Protein AF-0000000080549118 (afdb_homodimer)

Secondary structure (DSSP, 8-state):
------------PPPS----GGGT--GGGSHHHHHHHHHHHHHHHHHHHHHHHGGGT--HHHHHHHHHHHHTTTTGGGSHHHHHHHS-GGGHHHHHHHHHHHHHHHHHHHHHH--HHHHHHHHHHHHHHHHHHHHHHHHHHHHHHHHHHHHT-TTS-HHHHHHHHHHHHH---HHHHHHHHHHTT-TTSHHHHHHHHHHHHHHHHHHHHHHHHHHHT-TT--HHHHHHHHHHHHHHHHHIIIIIHHHHHHHHHT--TTSPPPHHHHHHHHHHHHHHHHHHHHHTS-HHHHHHHHHHHS--SSHHHHHHHHHHHHHIIIIIHHHHHHHHHHT--GGG--HHHHHHHHHHHHHHHHHHHHHHHHHHHHHTT--HHHHHHHHHHHT---HHHHHHHHHHHHTTSS-HHHHHHHHHHHHHHHHHHHHHHHHH----EEE------SS--S-TTSPEEEEEEESSGGGHHHHHHHHHHTSTT--TTSEEEEEEEEEEPPSSHHHHHHHHHHEETTEEPP---S----HHHHHHHHHHTTSS-EEEEEEEEE-TTTHHHHHHHHHHHHT-SEEEEE-SEEE-TTS-EEES-HHHHHHHHHHHHH-SSEEEEEE-S-TT-SS---GGG--EEEEEEE--SHHHHHHHHHHHHHHTSTTEEEEEEEEEE-TTTS-----STHHHHHHHHHHHHHHHHHHHHT-STTTTTEEEEEEEE-SHHHHHHHHHHT-SSSEEEEETT-SS----S--S-GGGHHHHHHHHSTTS----EEEEEE---TTT--S-SEEE-TTHHHHHHHHHHH--/------------PPPS----GGGT--GGGSHHHHHHHHHHHHHHHHHHHHHHHGGGT--HHHHHHHHHHHHTTTTGGGSHHHHHHHS-GGGHHHHHHHHHHHHHHHHHHHHHH--HHHHHHHHHHHHHHHHHHHHHHHHHHHHHHHHHHHHT-TTS-HHHHHHHHHHHHH---HHHHHHHHHHTT-TTSHHHHHHHHHHHHHHHHHHHHHHHHHHH--TT--HHHHHHHHHHHHHHHHHIIIIIHHHHHHHHHT--TTSPPPHHHHHHHHHHHHHHHHHHHHHTS-HHHHHHHHHHHS--SSHHHHHHHHHHHHHIIIIIHHHHHHHHHHT--GGG--HHHHHHHHHHHHHHHHHHHHHHHHHHHHHTT--HHHHHHHHHHHT---HHHHHHHHHHHHTTSS-HHHHHHHHHHHHHHHHHHHHHHHHH----EEE------SS--S-TTSPEEEEEEESSGGGHHHHHHHHHHTSTT--TTSEEEEEEEEEEPPSSHHHHHHHHHHEETTEEPP---S----HHHHHHHHHHTTSS-EEEEEEEEE-TTTHHHHHHHHHHHHT-SEEEEE-SEEE-TTS-EEES-HHHHHHHHHHHHH-SSEEEEEE-S-TT-SS---GGG--EEEEEEE--SHHHHHHHHHHHHHHTSTTEEEEEEEEEE-TTT------STHHHHHHHHHHHHHHHHHHHHT-STTTTTEEEEEEEE-SHHHHHHHHHHT-SSSEEEEETT-SS----S--S-GGGHHHHHHHHSTTS----EEEEEE---TTT--S-SEEE-TTHHHHHHHHHHH--

Organism: Arabidopsis lyrata subsp. lyrata (NCBI:txid81972)

InterPro domains:
  IPR006153 Cation/H+ exchanger, transmembrane domain [PF00999] (46-424)
  IPR038770 Sodium/solute symporter superfamily [G3DSA:1.20.1530.20] (34-436)
  IPR050794 Monovalent cation:proton antiporter 2 [PTHR32468] (10-773)
  IPR057290 Cation/H(+) antiporter, C-terminal domain [PF23259] (624-770)
  IPR057291 Cation/H(+) antiporter, central domain [PF23256] (485-610)

Sequence (1600 aa):
MASTNVTGQCPGPMKATSNGAFQNESPLDFALPLIILQIVLVVVFTRLLAYFLKPLKQPRVIAEIIGGILLGPSALGRSKAYLDTIFPKKSLTVLDTLANIGLLFFLFLVGLELDFTAIRKTGKKSLLIALAGISLPFVVGVGTSFVLSATISKGVNQLPFIVFMGVALSITAFPVLARILAELKLLTTDIGRIAMSAAGVNDVAAWILLALAIALSGDGTSPLVSVWVLLCGSGFVIFAVVAIKPLLAYMARRCPEGEPVKELYVCVTLTVVLAASFVTDTIGIHALFGAFVVGIVAPKEGPFCRILTEKIEDLVSGLLLPLYFAASGLKTDVTTIRGAQSWGLLVLVILTTCFGKIVGTVGASMLCKVPFREAMALGFLMNTKGLVELIVLNIGKDRKVLNDQAFAILVLMALFTTFITTPIVMLIYKPARKGAPYKHRTIQRKDHDSELRILACFHSTRNIPTLINLIESSRGTGKKGRLCVYAMHLMELSERSSAIAMVHKARNNGLPIWNKIERSTDQMVIAFEAYQHLRAVAVRPMTAISGLSSIHEDICTSAHQKRVAMILLPFHKHQRVDGAMESIGHGFHEVNQRVLQRAPCSVGILVDRGLGGTSQVVASEVAYKVVVPFFGGLDDREALAYGMKMVEHPGITLTVHKFVAARGTLKRFEKSEHDEKEKTEKETDEEFVRELMNDPRGNESLAYEERVVESKEDIIATLKSMSKCNLFVVGRNAAVASLVNSTDCPELGPVGRLLSSSEFSTTASVLVVQGYDPAADTRPLVEEDESYEQASRDISDSTVMASTNVTGQCPGPMKATSNGAFQNESPLDFALPLIILQIVLVVVFTRLLAYFLKPLKQPRVIAEIIGGILLGPSALGRSKAYLDTIFPKKSLTVLDTLANIGLLFFLFLVGLELDFTAIRKTGKKSLLIALAGISLPFVVGVGTSFVLSATISKGVNQLPFIVFMGVALSITAFPVLARILAELKLLTTDIGRIAMSAAGVNDVAAWILLALAIALSGDGTSPLVSVWVLLCGSGFVIFAVVAIKPLLAYMARRCPEGEPVKELYVCVTLTVVLAASFVTDTIGIHALFGAFVVGIVAPKEGPFCRILTEKIEDLVSGLLLPLYFAASGLKTDVTTIRGAQSWGLLVLVILTTCFGKIVGTVGASMLCKVPFREAMALGFLMNTKGLVELIVLNIGKDRKVLNDQAFAILVLMALFTTFITTPIVMLIYKPARKGAPYKHRTIQRKDHDSELRILACFHSTRNIPTLINLIESSRGTGKKGRLCVYAMHLMELSERSSAIAMVHKARNNGLPIWNKIERSTDQMVIAFEAYQHLRAVAVRPMTAISGLSSIHEDICTSAHQKRVAMILLPFHKHQRVDGAMESIGHGFHEVNQRVLQRAPCSVGILVDRGLGGTSQVVASEVAYKVVVPFFGGLDDREALAYGMKMVEHPGITLTVHKFVAARGTLKRFEKSEHDEKEKTEKETDEEFVRELMNDPRGNESLAYEERVVESKEDIIATLKSMSKCNLFVVGRNAAVASLVNSTDCPELGPVGRLLSSSEFSTTASVLVVQGYDPAADTRPLVEEDESYEQASRDISDSTV

Nearest PDB structures (foldseek):
  5bz2-assembly1_A-2  TM=8.690E-01  e=3.426E-16  Thermus thermophilus
  4bwz-assembly1_A  TM=7.437E-01  e=1.143E-16  Thermus thermophilus
  8bxg-assembly1_A  TM=6.676E-01  e=2.230E-12  Escherichia coli
  8by2-assembly1_A  TM=5.785E-01  e=2.435E-12  Escherichia coli
  3hgm-assembly2_C  TM=5.978E-01  e=1.679E-02  Halomonas elongata

Solvent-accessible surface area (backbone atoms only — not comparable to full-atom values): 81468 Å² total; per-residue (Å²): 130,82,75,73,77,73,75,80,70,60,79,71,81,54,48,37,74,56,71,4,44,76,70,78,32,63,34,61,69,14,48,35,45,28,51,40,49,46,48,42,50,51,45,52,50,18,51,54,44,28,60,70,39,41,89,70,65,52,62,60,65,58,25,27,42,51,38,8,28,41,63,8,48,48,49,57,25,62,39,60,66,51,30,56,58,67,60,28,76,84,51,44,40,50,51,48,32,50,11,48,53,18,44,29,55,47,35,20,51,54,18,50,67,53,53,63,69,60,38,60,64,62,39,68,60,24,49,49,25,24,48,29,24,33,49,42,4,22,54,48,19,37,58,51,33,57,57,41,38,71,64,80,45,68,87,46,65,59,67,34,35,31,46,46,33,12,50,60,39,26,46,26,21,47,72,57,41,52,48,52,26,50,74,68,44,30,46,47,22,71,68,29,46,39,50,52,33,15,25,50,52,32,42,54,50,45,53,54,51,46,38,50,29,50,36,59,51,53,79,90,54,57,74,61,48,30,51,49,35,51,50,50,51,50,51,47,53,50,44,40,57,69,50,50,23,53,52,45,40,56,54,40,72,54,37,57,57,94,50,84,70,56,67,65,60,55,42,50,51,56,39,48,32,40,51,35,13,39,51,28,22,37,50,28,63,33,37,52,53,23,12,24,51,51,16,48,48,41,54,72,70,66,51,49,47,57,52,53,45,59,38,44,45,59,57,28,63,51,57,25,33,49,41,38,30,31,54,53,11,51,66,26,34,55,73,60,58,53,62,69,64,41,51,47,49,39,52,48,52,40,50,46,35,50,46,18,19,26,50,23,21,25,53,38,27,45,75,68,69,38,55,66,64,59,16,50,40,47,7,40,54,55,40,20,35,46,66,64,46,50,50,55,51,49,51,33,36,75,68,58,54,36,53,59,46,61,46,25,38,52,53,51,35,38,51,50,43,32,61,50,28,55,63,50,35,58,70,65,55,67,85,77,46,71,31,46,72,70,84,52,27,45,72,70,55,91,59,80,81,52,62,46,30,34,35,40,40,36,75,46,65,80,50,46,52,39,49,49,45,50,51,60,42,52,40,24,78,51,54,70,68,36,29,39,37,38,36,34,39,54,38,70,57,59,94,48,74,67,41,55,58,48,42,59,70,29,29,50,63,49,33,64,41,74,63,72,71,65,81,60,84,45,57,65,50,46,56,49,48,36,47,34,73,64,58,56,43,54,64,47,56,30,46,41,70,30,45,55,89,52,37,40,57,55,52,37,50,50,36,51,71,65,47,24,16,33,38,34,36,61,47,41,48,42,64,43,97,86,55,49,72,41,70,65,41,70,54,52,46,51,28,54,53,49,34,71,67,54,42,80,23,14,38,29,40,37,41,69,52,53,38,66,48,99,50,83,64,55,80,90,65,43,72,44,40,34,38,32,62,33,60,39,51,66,17,20,51,40,22,45,39,50,49,57,42,21,31,42,15,89,41,29,34,33,37,39,37,38,54,40,78,47,94,82,69,70,74,70,75,84,81,55,87,65,45,60,57,47,51,53,48,52,52,50,46,52,49,51,53,51,52,57,72,66,46,73,87,37,57,90,41,49,44,81,45,80,45,77,34,86,45,73,66,46,50,53,52,54,53,58,73,56,42,90,36,40,32,36,35,31,18,22,73,39,81,57,74,76,74,52,88,70,80,70,61,72,86,31,24,35,63,38,37,39,64,69,29,75,85,39,82,55,64,35,16,39,34,26,20,39,46,56,51,81,86,69,60,82,70,68,79,53,45,66,33,78,69,45,48,65,51,54,54,50,51,54,55,64,75,97,130,79,72,72,77,72,74,79,70,60,79,68,79,55,47,37,72,56,72,4,44,76,71,79,32,63,37,63,71,13,47,37,44,29,52,39,49,46,49,42,50,51,44,54,50,19,51,53,44,29,61,71,40,41,89,71,66,51,64,58,66,57,24,28,44,51,37,8,27,42,63,7,48,48,49,56,25,62,37,62,68,51,30,55,58,69,61,28,77,85,51,44,39,50,50,48,32,51,11,48,54,18,44,28,54,48,35,20,51,53,18,50,67,52,52,65,70,61,37,60,65,62,38,69,60,24,50,46,25,23,49,29,24,32,48,41,5,22,54,47,17,38,57,50,33,55,55,42,38,73,64,80,44,68,87,46,65,59,68,34,36,29,46,46,34,12,49,61,36,27,45,26,22,46,72,56,41,52,49,52,28,50,75,66,45,30,46,47,22,72,67,29,45,38,49,51,35,14,24,50,53,33,42,55,50,44,53,54,52,47,39,50,29,50,36,58,50,52,78,90,53,56,74,62,48,30,53,49,35,52,51,50,50,50,50,47,54,51,44,39,58,68,50,50,22,53,52,46,40,56,55,40,70,55,36,58,57,93,50,83,70,57,67,65,59,56,43,49,50,57,40,48,31,40,50,35,12,40,51,28,23,36,50,28,63,33,38,52,54,22,11,25,51,51,15,47,48,41,56,73,70,66,49,49,47,56,54,54,45,58,38,44,44,59,56,27,62,52,57,25,34,49,40,36,32,32,55,53,10,52,65,27,35,56,72,59,57,54,63,69,65,42,52,48,49,39,52,48,52,40,48,46,34,49,46,18,20,28,51,24,22,26,52,37,26,46,75,67,69,40,57,66,63,59,16,51,40,47,7,42,54,54,40,21,36,45,67,62,47,49,51,54,51,50,51,33,37,75,66,58,52,34,54,59,47,61,47,27,40,52,53,50,35,38,50,50,43,31,61,51,28,55,62,50,35,57,69,66,56,68,86,78,47,72,30,44,73,70,83,50,29,46,72,70,56,90,60,80,81,51,63,44,30,33,34,39,42,38,75,46,65,79,50,46,52,38,49,49,46,53,51,60,42,53,40,25,79,52,54,70,68,35,31,39,37,37,36,35,39,54,39,70,56,62,94,48,74,66,42,55,57,47,42,58,71,30,29,49,63,49,34,64,40,75,65,73,71,66,80,60,84,46,59,64,51,47,55,49,47,34,46,36,73,66,58,55,42,53,63,47,57,31,47,40,68,30,45,56,90,53,38,39,55,56,52,35,52,48,35,49,71,66,46,23,14,32,37,36,35,60,48,43,50,42,65,44,97,84,56,50,71,43,71,66,40,70,53,50,46,52,29,52,53,48,34,71,69,54,42,79,24,14,37,31,40,36,41,70,52,52,39,67,48,100,49,84,63,56,80,90,64,45,73,44,40,35,37,30,60,34,61,40,50,68,17,21,50,39,22,46,40,49,48,56,42,20,31,42,15,89,42,28,36,32,37,39,38,38,53,40,76,48,97,76,68,70,76,71,76,86,85,54,84,66,45,62,56,47,51,53,48,52,50,50,44,52,49,50,53,52,52,56,72,65,46,73,86,36,56,89,43,49,45,81,47,79,44,77,36,84,46,74,66,45,50,53,52,53,54,58,72,56,41,90,36,40,32,37,34,29,17,22,72,41,81,57,74,74,73,52,88,69,79,70,62,72,86,32,24,36,62,38,38,38,64,68,31,75,86,40,83,57,66,34,16,39,34,27,20,37,46,56,51,79,84,67,60,81,72,69,78,55,45,68,32,78,70,46,47,67,52,54,54,50,51,55,56,64,74,96

Structure (mmCIF, N/CA/C/O backbone):
data_AF-0000000080549118-model_v1
#
loop_
_entity.id
_entity.type
_entity.pdbx_description
1 polymer 'Predicted protein'
#
loop_
_atom_site.group_PDB
_atom_site.id
_atom_site.type_symbol
_atom_site.label_atom_id
_atom_site.label_alt_id
_atom_site.label_comp_id
_atom_site.label_asym_id
_atom_site.label_entity_id
_atom_site.label_seq_id
_atom_site.pdbx_PDB_ins_code
_atom_site.Cartn_x
_atom_site.Cartn_y
_atom_site.Cartn_z
_atom_site.occupancy
_atom_site.B_iso_or_equiv
_atom_site.auth_seq_id
_atom_site.auth_comp_id
_atom_site.auth_asym_id
_atom_site.auth_atom_id
_atom_site.pdbx_PDB_model_num
ATOM 1 N N . MET A 1 1 ? -0.549 -53.438 -42.125 1 24.62 1 MET A N 1
ATOM 2 C CA . MET A 1 1 ? -1.262 -52.469 -41.281 1 24.62 1 MET A CA 1
ATOM 3 C C . MET A 1 1 ? -0.386 -52.031 -40.125 1 24.62 1 MET A C 1
ATOM 5 O O . MET A 1 1 ? -0.016 -52.812 -39.25 1 24.62 1 MET A O 1
ATOM 9 N N . ALA A 1 2 ? 0.502 -51.219 -40.344 1 30.53 2 ALA A N 1
ATOM 10 C CA . ALA A 1 2 ? 1.638 -50.875 -39.5 1 30.53 2 ALA A CA 1
ATOM 11 C C . ALA A 1 2 ? 1.169 -50.25 -38.156 1 30.53 2 ALA A C 1
ATOM 13 O O . ALA A 1 2 ? 0.424 -49.281 -38.156 1 30.53 2 ALA A O 1
ATOM 14 N N . SER A 1 3 ? 0.84 -51.094 -37.188 1 27.34 3 SER A N 1
ATOM 15 C CA . SER A 1 3 ? 0.431 -50.781 -35.844 1 27.34 3 SER A CA 1
ATOM 16 C C . SER A 1 3 ? 1.318 -49.688 -35.219 1 27.34 3 SER A C 1
ATOM 18 O O . SER A 1 3 ? 2.521 -49.906 -35.031 1 27.34 3 SER A O 1
ATOM 20 N N . THR A 1 4 ? 1.212 -48.5 -35.75 1 29.44 4 THR A N 1
ATOM 21 C CA . THR A 1 4 ? 2.016 -47.375 -35.281 1 29.44 4 THR A CA 1
ATOM 22 C C . THR A 1 4 ? 2.035 -47.344 -33.75 1 29.44 4 THR A C 1
ATOM 24 O O . THR A 1 4 ? 0.983 -47.281 -33.125 1 29.44 4 THR A O 1
ATOM 27 N N . ASN A 1 5 ? 2.85 -48.094 -33.094 1 28.88 5 ASN A N 1
ATOM 28 C CA . ASN A 1 5 ? 3.148 -48.188 -31.656 1 28.88 5 ASN A CA 1
ATOM 29 C C . ASN A 1 5 ? 3.154 -46.812 -30.984 1 28.88 5 ASN A C 1
ATOM 31 O O . ASN A 1 5 ? 4.035 -46 -31.25 1 28.88 5 ASN A O 1
ATOM 35 N N . VAL A 1 6 ? 2.035 -46.094 -30.984 1 33.66 6 VAL A N 1
ATOM 36 C CA . VAL A 1 6 ? 1.787 -44.875 -30.25 1 33.66 6 VAL A CA 1
ATOM 37 C C . VAL A 1 6 ? 2.375 -44.969 -28.844 1 33.66 6 VAL A C 1
ATOM 39 O O . VAL A 1 6 ? 1.841 -45.688 -27.984 1 33.66 6 VAL A O 1
ATOM 42 N N . THR A 1 7 ? 3.6 -45.344 -28.656 1 35.12 7 THR A N 1
ATOM 43 C CA . THR A 1 7 ? 4.293 -45.25 -27.375 1 35.12 7 THR A CA 1
ATOM 44 C C . THR A 1 7 ? 3.838 -44.031 -26.594 1 35.12 7 THR A C 1
ATOM 46 O O . THR A 1 7 ? 3.873 -42.906 -27.109 1 35.12 7 THR A O 1
ATOM 49 N N . GLY A 1 8 ? 2.713 -44.062 -25.875 1 36 8 GLY A N 1
ATOM 50 C CA . GLY A 1 8 ? 1.982 -43.156 -24.984 1 36 8 GLY A CA 1
ATOM 51 C C . GLY A 1 8 ? 2.881 -42.188 -24.234 1 36 8 GLY A C 1
ATOM 52 O O . GLY A 1 8 ? 3.328 -42.5 -23.125 1 36 8 GLY A O 1
ATOM 53 N N . GLN A 1 9 ? 3.834 -41.469 -24.75 1 38.38 9 GLN A N 1
ATOM 54 C CA . GLN A 1 9 ? 4.711 -40.469 -24.125 1 38.38 9 GLN A CA 1
ATOM 55 C C . GLN A 1 9 ? 3.92 -39.531 -23.234 1 38.38 9 GLN A C 1
ATOM 57 O O . GLN A 1 9 ? 2.904 -38.969 -23.656 1 38.38 9 GLN A O 1
ATOM 62 N N . CYS A 1 10 ? 3.834 -39.719 -21.906 1 46.69 10 CYS A N 1
ATOM 63 C CA . CYS A 1 10 ? 3.254 -38.844 -20.875 1 46.69 10 CYS A CA 1
ATOM 64 C C . CYS A 1 10 ? 3.529 -37.406 -21.203 1 46.69 10 CYS A C 1
ATOM 66 O O . CYS A 1 10 ? 4.668 -37.031 -21.484 1 46.69 10 CYS A O 1
ATOM 68 N N . PRO A 1 11 ? 2.533 -36.688 -21.703 1 53.22 11 PRO A N 1
ATOM 69 C CA . PRO A 1 11 ? 2.746 -35.281 -22.016 1 53.22 11 PRO A CA 1
ATOM 70 C C . PRO A 1 11 ? 3.508 -34.531 -20.906 1 53.22 11 PRO A C 1
ATOM 72 O O . PRO A 1 11 ? 3.293 -34.812 -19.719 1 53.22 11 PRO A O 1
ATOM 75 N N . GLY A 1 12 ? 4.707 -34.25 -21.094 1 57.5 12 GLY A N 1
ATOM 76 C CA . GLY A 1 12 ? 5.574 -33.469 -20.203 1 57.5 12 GLY A CA 1
ATOM 77 C C . GLY A 1 12 ? 4.898 -32.25 -19.609 1 57.5 12 GLY A C 1
ATOM 78 O O . GLY A 1 12 ? 3.803 -31.875 -20.047 1 57.5 12 GLY A O 1
ATOM 79 N N . PRO A 1 13 ? 5.312 -31.75 -18.438 1 65.69 13 PRO A N 1
ATOM 80 C CA . PRO A 1 13 ? 4.777 -30.547 -17.781 1 65.69 13 PRO A CA 1
ATOM 81 C C . PRO A 1 13 ? 4.711 -29.344 -18.719 1 65.69 13 PRO A C 1
ATOM 83 O O . PRO A 1 13 ? 5.477 -29.266 -19.672 1 65.69 13 PRO A O 1
ATOM 86 N N . MET A 1 14 ? 3.615 -28.609 -18.609 1 72.56 14 MET A N 1
ATOM 87 C CA . MET A 1 14 ? 3.414 -27.422 -19.422 1 72.56 14 MET A CA 1
ATOM 88 C C . MET A 1 14 ? 4.586 -26.453 -19.266 1 72.56 14 MET A C 1
ATOM 90 O O . MET A 1 14 ? 5.035 -26.188 -18.156 1 72.56 14 MET A O 1
ATOM 94 N N . LYS A 1 15 ? 5.09 -26 -20.406 1 77.19 15 LYS A N 1
ATOM 95 C CA . LYS A 1 15 ? 6.121 -24.969 -20.359 1 77.19 15 LYS A CA 1
ATOM 96 C C . LYS A 1 15 ? 5.531 -23.609 -20 1 77.19 15 LYS A C 1
ATOM 98 O O . LYS A 1 15 ? 4.359 -23.344 -20.281 1 77.19 15 LYS A O 1
ATOM 103 N N . ALA A 1 16 ? 6.297 -22.812 -19.438 1 74.56 16 ALA A N 1
ATOM 104 C CA . ALA A 1 16 ? 5.812 -21.531 -18.906 1 74.56 16 ALA A CA 1
ATOM 105 C C . ALA A 1 16 ? 5.582 -20.516 -20.016 1 74.56 16 ALA A C 1
ATOM 107 O O . ALA A 1 16 ? 4.578 -19.812 -20.016 1 74.56 16 ALA A O 1
ATOM 108 N N . THR A 1 17 ? 6.457 -20.484 -21.047 1 75.5 17 THR A N 1
ATOM 109 C CA . THR A 1 17 ? 6.379 -19.406 -22.031 1 75.5 17 THR A CA 1
ATOM 110 C C . THR A 1 17 ? 6.199 -19.969 -23.438 1 75.5 17 THR A C 1
ATOM 112 O O . THR A 1 17 ? 6.625 -21.094 -23.719 1 75.5 17 THR A O 1
ATOM 115 N N . SER A 1 18 ? 5.449 -19.188 -24.266 1 75 18 SER A N 1
ATOM 116 C CA . SER A 1 18 ? 5.164 -19.578 -25.641 1 75 18 SER A CA 1
ATOM 117 C C . SER A 1 18 ? 6.055 -18.828 -26.625 1 75 18 SER A C 1
ATOM 119 O O . SER A 1 18 ? 6.664 -17.812 -26.266 1 75 18 SER A O 1
ATOM 121 N N . ASN A 1 19 ? 6.164 -19.391 -27.797 1 73 19 ASN A N 1
ATOM 122 C CA . ASN A 1 19 ? 6.91 -18.719 -28.859 1 73 19 ASN A CA 1
ATOM 123 C C . ASN A 1 19 ? 6 -17.859 -29.734 1 73 19 ASN A C 1
ATOM 125 O O . ASN A 1 19 ? 6.465 -17.219 -30.672 1 73 19 ASN A O 1
ATOM 129 N N . GLY A 1 20 ? 4.742 -17.797 -29.422 1 77 20 GLY A N 1
ATOM 130 C CA . GLY A 1 20 ? 3.828 -16.938 -30.156 1 77 20 GLY A CA 1
ATOM 131 C C . GLY A 1 20 ? 2.939 -17.672 -31.125 1 77 20 GLY A C 1
ATOM 132 O O . GLY A 1 20 ? 3.244 -18.812 -31.516 1 77 20 GLY A O 1
ATOM 133 N N . ALA A 1 21 ? 1.865 -17.016 -31.578 1 75.81 21 ALA A N 1
ATOM 134 C CA . ALA A 1 21 ? 0.857 -17.609 -32.469 1 75.81 21 ALA A CA 1
ATOM 135 C C . ALA A 1 21 ? 1.375 -17.734 -33.875 1 75.81 21 ALA A C 1
ATOM 137 O O . ALA A 1 21 ? 0.998 -18.656 -34.625 1 75.81 21 ALA A O 1
ATOM 138 N N . PHE A 1 22 ? 2.244 -16.891 -34.25 1 75.94 22 PHE A N 1
ATOM 139 C CA . PHE A 1 22 ? 2.721 -16.875 -35.625 1 75.94 22 PHE A CA 1
ATOM 140 C C . PHE A 1 22 ? 3.721 -18 -35.875 1 75.94 22 PHE A C 1
ATOM 142 O O . PHE A 1 22 ? 4.02 -18.344 -37.031 1 75.94 22 PHE A O 1
ATOM 149 N N . GLN A 1 23 ? 4.195 -18.594 -34.844 1 76 23 GLN A N 1
ATOM 150 C CA . GLN A 1 23 ? 5.109 -19.719 -34.969 1 76 23 GLN A CA 1
ATOM 151 C C . GLN A 1 23 ? 4.383 -21.047 -34.719 1 76 23 GLN A C 1
ATOM 153 O O . GLN A 1 23 ? 4.977 -22.016 -34.25 1 76 23 GLN A O 1
ATOM 158 N N . ASN A 1 24 ? 3.062 -21.031 -34.906 1 72.38 24 ASN A N 1
ATOM 159 C CA . ASN A 1 24 ? 2.189 -22.203 -34.875 1 72.38 24 ASN A CA 1
ATOM 160 C C . ASN A 1 24 ? 2.068 -22.766 -33.469 1 72.38 24 ASN A C 1
ATOM 162 O O . ASN A 1 24 ? 1.965 -23.984 -33.281 1 72.38 24 ASN A O 1
ATOM 166 N N . GLU A 1 25 ? 2.396 -21.984 -32.594 1 79.69 25 GLU A N 1
ATOM 167 C CA . GLU A 1 25 ? 2.146 -22.359 -31.219 1 79.69 25 GLU A CA 1
ATOM 168 C C . GLU A 1 25 ? 0.979 -21.578 -30.625 1 79.69 25 GLU A C 1
ATOM 170 O O . GLU A 1 25 ? 0.864 -20.375 -30.844 1 79.69 25 GLU A O 1
ATOM 175 N N . SER A 1 26 ? 0.066 -22.328 -30.094 1 82.81 26 SER A N 1
ATOM 176 C CA . SER A 1 26 ? -1.037 -21.656 -29.422 1 82.81 26 SER A CA 1
ATOM 177 C C . SER A 1 26 ? -0.645 -21.219 -28.016 1 82.81 26 SER A C 1
ATOM 179 O O . SER A 1 26 ? -0.236 -22.047 -27.188 1 82.81 26 SER A O 1
ATOM 181 N N . PRO A 1 27 ? -0.685 -20.016 -27.719 1 85.44 27 PRO A N 1
ATOM 182 C CA . PRO A 1 27 ? -0.311 -19.5 -26.391 1 85.44 27 PRO A CA 1
ATOM 183 C C . PRO A 1 27 ? -1.081 -20.188 -25.266 1 85.44 27 PRO A C 1
ATOM 185 O O . PRO A 1 27 ? -0.59 -20.266 -24.141 1 85.44 27 PRO A O 1
ATOM 188 N N . LEU A 1 28 ? -2.191 -20.734 -25.547 1 88.12 28 LEU A N 1
ATOM 189 C CA . LEU A 1 28 ? -3.053 -21.328 -24.531 1 88.12 28 LEU A CA 1
ATOM 190 C C . LEU A 1 28 ? -2.531 -22.703 -24.094 1 88.12 28 LEU A C 1
ATOM 192 O O . LEU A 1 28 ? -3.006 -23.266 -23.109 1 88.12 28 LEU A O 1
ATOM 196 N N . ASP A 1 29 ? -1.494 -23.172 -24.75 1 86.44 29 ASP A N 1
ATOM 197 C CA . ASP A 1 29 ? -0.897 -24.453 -24.391 1 86.44 29 ASP A CA 1
ATOM 198 C C . ASP A 1 29 ? 0.24 -24.266 -23.391 1 86.44 29 ASP A C 1
ATOM 200 O O . ASP A 1 29 ? 0.803 -25.25 -22.906 1 86.44 29 ASP A O 1
ATOM 204 N N . PHE A 1 30 ? 0.451 -23.016 -23.141 1 88.06 30 PHE A N 1
ATOM 205 C CA . PHE A 1 30 ? 1.529 -22.703 -22.203 1 88.06 30 PHE A CA 1
ATOM 206 C C . PHE A 1 30 ? 0.975 -22.109 -20.922 1 88.06 30 PHE A C 1
ATOM 208 O O . PHE A 1 30 ? -0.061 -21.438 -20.938 1 88.06 30 PHE A O 1
ATOM 215 N N . ALA A 1 31 ? 1.623 -22.328 -19.844 1 90.81 31 ALA A N 1
ATOM 216 C CA . ALA A 1 31 ? 1.104 -22.047 -18.516 1 90.81 31 ALA A CA 1
ATOM 217 C C . ALA A 1 31 ? 0.949 -20.547 -18.281 1 90.81 31 ALA A C 1
ATOM 219 O O . ALA A 1 31 ? -0.076 -20.094 -17.766 1 90.81 31 ALA A O 1
ATOM 220 N N . LEU A 1 32 ? 1.9 -19.766 -18.656 1 92.19 32 LEU A N 1
ATOM 221 C CA . LEU A 1 32 ? 1.904 -18.344 -18.312 1 92.19 32 LEU A CA 1
ATOM 222 C C . LEU A 1 32 ? 0.812 -17.594 -19.078 1 92.19 32 LEU A C 1
ATOM 224 O O . LEU A 1 32 ? -0.029 -16.938 -18.484 1 92.19 32 LEU A O 1
ATOM 228 N N . PRO A 1 33 ? 0.752 -17.719 -20.422 1 93.44 33 PRO A N 1
ATOM 229 C CA . PRO A 1 33 ? -0.318 -17.016 -21.125 1 93.44 33 PRO A CA 1
ATOM 230 C C . PRO A 1 33 ? -1.709 -17.5 -20.734 1 93.44 33 PRO A C 1
ATOM 232 O O . PRO A 1 33 ? -2.652 -16.719 -20.672 1 93.44 33 PRO A O 1
ATOM 235 N N . LEU A 1 34 ? -1.791 -18.766 -20.516 1 94.25 34 LEU A N 1
ATOM 236 C CA . LEU A 1 34 ? -3.084 -19.328 -20.141 1 94.25 34 LEU A CA 1
ATOM 237 C C . LEU A 1 34 ? -3.543 -18.781 -18.797 1 94.25 34 LEU A C 1
ATOM 239 O O . LEU A 1 34 ? -4.699 -18.375 -18.641 1 94.25 34 LEU A O 1
ATOM 243 N N . ILE A 1 35 ? -2.686 -18.781 -17.781 1 95.69 35 ILE A N 1
ATOM 244 C CA . ILE A 1 35 ? -3.057 -18.297 -16.453 1 95.69 35 ILE A CA 1
ATOM 245 C C . ILE A 1 35 ? -3.385 -16.797 -16.531 1 95.69 35 ILE A C 1
ATOM 247 O O . ILE A 1 35 ? -4.266 -16.312 -15.805 1 95.69 35 ILE A O 1
ATOM 251 N N . ILE A 1 36 ? -2.639 -16.062 -17.359 1 96.44 36 ILE A N 1
ATOM 252 C CA . ILE A 1 36 ? -2.916 -14.648 -17.547 1 96.44 36 ILE A CA 1
ATOM 253 C C . ILE A 1 36 ? -4.332 -14.461 -18.094 1 96.44 36 ILE A C 1
ATOM 255 O O . ILE A 1 36 ? -5.098 -13.648 -17.578 1 96.44 36 ILE A O 1
ATOM 259 N N . LEU A 1 37 ? -4.652 -15.219 -19.062 1 95.94 37 LEU A N 1
ATOM 260 C CA . LEU A 1 37 ? -5.984 -15.141 -19.656 1 95.94 37 LEU A CA 1
ATOM 261 C C . LEU A 1 37 ? -7.055 -15.516 -18.641 1 95.94 37 LEU A C 1
ATOM 263 O O . LEU A 1 37 ? -8.109 -14.875 -18.578 1 95.94 37 LEU A O 1
ATOM 267 N N . GLN A 1 38 ? -6.809 -16.562 -17.922 1 96.56 38 GLN A N 1
ATOM 268 C CA . GLN A 1 38 ? -7.75 -17 -16.891 1 96.56 38 GLN A CA 1
ATOM 269 C C . GLN A 1 38 ? -7.98 -15.914 -15.852 1 96.56 38 GLN A C 1
ATOM 271 O O . GLN A 1 38 ? -9.117 -15.633 -15.477 1 96.56 38 GLN A O 1
ATOM 276 N N . ILE A 1 39 ? -6.922 -15.258 -15.383 1 97 39 ILE A N 1
ATOM 277 C CA . ILE A 1 39 ? -7.039 -14.188 -14.398 1 97 39 ILE A CA 1
ATOM 278 C C . ILE A 1 39 ? -7.871 -13.047 -14.977 1 97 39 ILE A C 1
ATOM 280 O O . ILE A 1 39 ? -8.797 -12.555 -14.328 1 97 39 ILE A O 1
ATOM 284 N N . VAL A 1 40 ? -7.562 -12.664 -16.203 1 96.81 40 VAL A N 1
ATOM 285 C CA . VAL A 1 40 ? -8.25 -11.547 -16.844 1 96.81 40 VAL A CA 1
ATOM 286 C C . VAL A 1 40 ? -9.734 -11.867 -16.984 1 96.81 40 VAL A C 1
ATOM 288 O O . VAL A 1 40 ? -10.586 -11.039 -16.656 1 96.81 40 VAL A O 1
ATOM 291 N N . LEU A 1 41 ? -9.992 -13.031 -17.406 1 96.44 41 LEU A N 1
ATOM 292 C CA . LEU A 1 41 ? -11.375 -13.445 -17.609 1 96.44 41 LEU A CA 1
ATOM 293 C C . LEU A 1 41 ? -12.141 -13.461 -16.297 1 96.44 41 LEU A C 1
ATOM 295 O O . LEU A 1 41 ? -13.25 -12.938 -16.219 1 96.44 41 LEU A O 1
ATOM 299 N N . VAL A 1 42 ? -11.578 -14.047 -15.281 1 96.88 42 VAL A N 1
ATOM 300 C CA . VAL A 1 42 ? -12.234 -14.195 -13.984 1 96.88 42 VAL A CA 1
ATOM 301 C C . VAL A 1 42 ? -12.469 -12.812 -13.375 1 96.88 42 VAL A C 1
ATOM 303 O O . VAL A 1 42 ? -13.57 -12.523 -12.898 1 96.88 42 VAL A O 1
ATOM 306 N N . VAL A 1 43 ? -11.5 -11.969 -13.422 1 96.31 43 VAL A N 1
ATOM 307 C CA . VAL A 1 43 ? -11.586 -10.656 -12.781 1 96.31 43 VAL A CA 1
ATOM 308 C C . VAL A 1 43 ? -12.594 -9.781 -13.523 1 96.31 43 VAL A C 1
ATOM 310 O O . VAL A 1 43 ? -13.461 -9.164 -12.906 1 96.31 43 VAL A O 1
ATOM 313 N N . VAL A 1 44 ? -12.539 -9.773 -14.844 1 96.25 44 VAL A N 1
ATOM 314 C CA . VAL A 1 44 ? -13.438 -8.938 -15.633 1 96.25 44 VAL A CA 1
ATOM 315 C C . VAL A 1 44 ? -14.875 -9.414 -15.461 1 96.25 44 VAL A C 1
ATOM 317 O O . VAL A 1 44 ? -15.781 -8.609 -15.242 1 96.25 44 VAL A O 1
ATOM 320 N N . PHE A 1 45 ? -15.008 -10.68 -15.484 1 95.88 45 PHE A N 1
ATOM 321 C CA . PHE A 1 45 ? -16.344 -11.25 -15.398 1 95.88 45 PHE A CA 1
ATOM 322 C C . PHE A 1 45 ? -16.953 -11.016 -14.016 1 95.88 45 PHE A C 1
ATOM 324 O O . PHE A 1 45 ? -18.109 -10.625 -13.898 1 95.88 45 PHE A O 1
ATOM 331 N N . THR A 1 46 ? -16.266 -11.234 -12.992 1 94.94 46 THR A N 1
ATOM 332 C CA . THR A 1 46 ? -16.766 -11.07 -11.633 1 94.94 46 THR A CA 1
ATOM 333 C C . THR A 1 46 ? -17.016 -9.594 -11.328 1 94.94 46 THR A C 1
ATOM 335 O O . THR A 1 46 ? -17.984 -9.25 -10.648 1 94.94 46 THR A O 1
ATOM 338 N N . ARG A 1 47 ? -16.172 -8.711 -11.828 1 94.12 47 ARG A N 1
ATOM 339 C CA . ARG A 1 47 ? -16.375 -7.285 -11.594 1 94.12 47 ARG A CA 1
ATOM 340 C C . ARG A 1 47 ? -17.594 -6.77 -12.359 1 94.12 47 ARG A C 1
ATOM 342 O O . ARG A 1 47 ? -18.297 -5.883 -11.875 1 94.12 47 ARG A O 1
ATOM 349 N N . LEU A 1 48 ? -17.781 -7.273 -13.523 1 95.06 48 LEU A N 1
ATOM 350 C CA . LEU A 1 48 ? -18.969 -6.902 -14.289 1 95.06 48 LEU A CA 1
ATOM 351 C C . LEU A 1 48 ? -20.234 -7.344 -13.562 1 95.06 48 LEU A C 1
ATOM 353 O O . LEU A 1 48 ? -21.219 -6.59 -13.5 1 95.06 48 LEU A O 1
ATOM 357 N N . LEU A 1 49 ? -20.188 -8.523 -13.047 1 95.12 49 LEU A N 1
ATOM 358 C CA . LEU A 1 49 ? -21.328 -9.023 -12.289 1 95.12 49 LEU A CA 1
ATOM 359 C C . LEU A 1 49 ? -21.547 -8.195 -11.031 1 95.12 49 LEU A C 1
ATOM 361 O O . LEU A 1 49 ? -22.703 -7.938 -10.648 1 95.12 49 LEU A O 1
ATOM 365 N N . ALA A 1 50 ? -20.5 -7.836 -10.375 1 93 50 ALA A N 1
ATOM 366 C CA . ALA A 1 50 ? -20.594 -7.016 -9.172 1 93 50 ALA A CA 1
ATOM 367 C C . ALA A 1 50 ? -21.234 -5.664 -9.484 1 93 50 ALA A C 1
ATOM 369 O O . ALA A 1 50 ? -21.984 -5.129 -8.672 1 93 50 ALA A O 1
ATOM 370 N N . TYR A 1 51 ? -20.906 -5.125 -10.641 1 90.06 51 TYR A N 1
ATOM 371 C CA . TYR A 1 51 ? -21.484 -3.855 -11.062 1 90.06 51 TYR A CA 1
ATOM 372 C C . TYR A 1 51 ? -23 -3.965 -11.234 1 90.06 51 TYR A C 1
ATOM 374 O O . TYR A 1 51 ? -23.734 -3.064 -10.828 1 90.06 51 TYR A O 1
ATOM 382 N N . PHE A 1 52 ? -23.422 -5.07 -11.711 1 91.88 52 PHE A N 1
ATOM 383 C CA . PHE A 1 52 ? -24.844 -5.26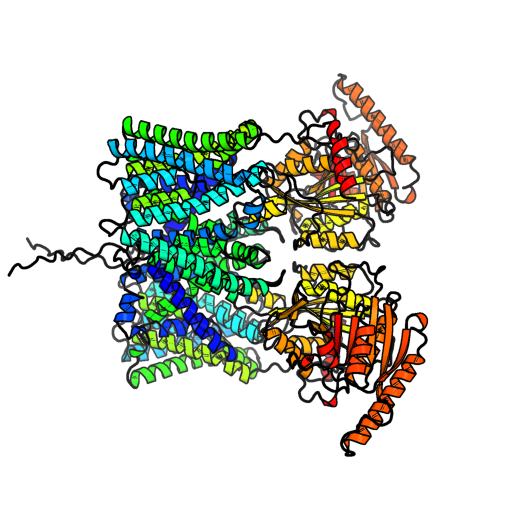2 -11.961 1 91.88 52 PHE A CA 1
ATOM 384 C C . PHE A 1 52 ? -25.594 -5.555 -10.664 1 91.88 52 PHE A C 1
ATOM 386 O O . PHE A 1 52 ? -26.781 -5.266 -10.547 1 91.88 52 PHE A O 1
ATOM 393 N N . LEU A 1 53 ? -24.906 -6.062 -9.68 1 90.44 53 LEU A N 1
ATOM 394 C CA . LEU A 1 53 ? -25.547 -6.434 -8.422 1 90.44 53 LEU A CA 1
ATOM 395 C C . LEU A 1 53 ? -25.422 -5.312 -7.398 1 90.44 53 LEU A C 1
ATOM 397 O O . LEU A 1 53 ? -25.984 -5.395 -6.305 1 90.44 53 LEU A O 1
ATOM 401 N N . LYS A 1 54 ? -24.719 -4.281 -7.719 1 85.31 54 LYS A N 1
ATOM 402 C CA . LYS A 1 54 ? -24.438 -3.18 -6.801 1 85.31 54 LYS A CA 1
ATOM 403 C C . LYS A 1 54 ? -25.719 -2.506 -6.344 1 85.31 54 LYS A C 1
ATOM 405 O O . LYS A 1 54 ? -25.875 -2.17 -5.168 1 85.31 54 LYS A O 1
ATOM 410 N N . PRO A 1 55 ? -26.734 -2.293 -7.242 1 83.81 55 PRO A N 1
ATOM 411 C CA . PRO A 1 55 ? -27.969 -1.636 -6.805 1 83.81 55 PRO A CA 1
ATOM 412 C C . PRO A 1 55 ? -28.719 -2.432 -5.738 1 83.81 55 PRO A C 1
ATOM 414 O O . PRO A 1 55 ? -29.516 -1.867 -4.992 1 83.81 55 PRO A O 1
ATOM 417 N N . LEU A 1 56 ? -28.391 -3.688 -5.641 1 83.19 56 LEU A N 1
ATOM 418 C CA . LEU A 1 56 ? -29.016 -4.531 -4.633 1 83.19 56 LEU A CA 1
ATOM 419 C C . LEU A 1 56 ? -28.219 -4.531 -3.34 1 83.19 56 LEU A C 1
ATOM 421 O O . LEU A 1 56 ? -28.531 -5.277 -2.41 1 83.19 56 LEU A O 1
ATOM 425 N N . LYS A 1 57 ? -27.141 -3.783 -3.316 1 85.06 57 LYS A N 1
ATOM 426 C CA . LYS A 1 57 ? -26.281 -3.619 -2.146 1 85.06 57 LYS A CA 1
ATOM 427 C C . LYS A 1 57 ? -25.703 -4.957 -1.696 1 85.06 57 LYS A C 1
ATOM 429 O O . LYS A 1 57 ? -25.641 -5.234 -0.498 1 85.06 57 LYS A O 1
ATOM 434 N N . GLN A 1 58 ? -25.422 -5.789 -2.668 1 88.56 58 GLN A N 1
ATOM 435 C CA . GLN A 1 58 ? -24.812 -7.082 -2.367 1 88.56 58 GLN A CA 1
ATOM 436 C C . GLN A 1 58 ? -23.297 -6.957 -2.238 1 88.56 58 GLN A C 1
ATOM 438 O O . GLN A 1 58 ? -22.672 -6.203 -2.98 1 88.56 58 GLN A O 1
ATOM 443 N N . PRO A 1 59 ? -22.797 -7.629 -1.249 1 88.62 59 PRO A N 1
ATOM 444 C CA . PRO A 1 59 ? -21.344 -7.652 -1.171 1 88.62 59 PRO A CA 1
ATOM 445 C C . PRO A 1 59 ? -20.688 -8.266 -2.41 1 88.62 59 PRO A C 1
ATOM 447 O O . PRO A 1 59 ? -21.297 -9.109 -3.076 1 88.62 59 PRO A O 1
ATOM 450 N N . ARG A 1 60 ? -19.547 -7.875 -2.754 1 90.5 60 ARG A N 1
ATOM 451 C CA . ARG A 1 60 ? -18.812 -8.289 -3.943 1 90.5 60 ARG A CA 1
ATOM 452 C C . ARG A 1 60 ? -18.578 -9.797 -3.947 1 90.5 60 ARG A C 1
ATOM 454 O O . ARG A 1 60 ? -18.562 -10.422 -5.008 1 90.5 60 ARG A O 1
ATOM 461 N N . VAL A 1 61 ? -18.469 -10.352 -2.809 1 89.25 61 VAL A N 1
ATOM 462 C CA . VAL A 1 61 ? -18.172 -11.773 -2.682 1 89.25 61 VAL A CA 1
ATOM 463 C C . VAL A 1 61 ? -19.266 -12.602 -3.35 1 89.25 61 VAL A C 1
ATOM 465 O O . VAL A 1 61 ? -19 -13.641 -3.949 1 89.25 61 VAL A O 1
ATOM 468 N N . ILE A 1 62 ? -20.453 -12.148 -3.299 1 92.25 62 ILE A N 1
ATOM 469 C CA . ILE A 1 62 ? -21.578 -12.844 -3.922 1 92.25 62 ILE A CA 1
ATOM 470 C C . ILE A 1 62 ? -21.391 -12.867 -5.438 1 92.25 62 ILE A C 1
ATOM 472 O O . ILE A 1 62 ? -21.609 -13.891 -6.082 1 92.25 62 ILE A O 1
ATOM 476 N N . ALA A 1 63 ? -21 -11.773 -5.973 1 93.94 63 ALA A N 1
ATOM 477 C CA . ALA A 1 63 ? -20.75 -11.695 -7.41 1 93.94 63 ALA A CA 1
ATOM 478 C C . ALA A 1 63 ? -19.594 -12.617 -7.809 1 93.94 63 ALA A C 1
ATOM 480 O O . ALA A 1 63 ? -19.625 -13.227 -8.883 1 93.94 63 ALA A O 1
ATOM 481 N N . GLU A 1 64 ? -18.656 -12.742 -6.992 1 94.31 64 GLU A N 1
ATOM 482 C CA . GLU A 1 64 ? -17.5 -13.586 -7.277 1 94.31 64 GLU A CA 1
ATOM 483 C C . GLU A 1 64 ? -17.875 -15.07 -7.227 1 94.31 64 GLU A C 1
ATOM 485 O O . GLU A 1 64 ? -17.438 -15.852 -8.07 1 94.31 64 GLU A O 1
ATOM 490 N N . ILE A 1 65 ? -18.672 -15.438 -6.258 1 94.44 65 ILE A N 1
ATOM 491 C CA . ILE A 1 65 ? -19.125 -16.828 -6.164 1 94.44 65 ILE A CA 1
ATOM 492 C C . ILE A 1 65 ? -20 -17.156 -7.371 1 94.44 65 ILE A C 1
ATOM 494 O O . ILE A 1 65 ? -19.781 -18.188 -8.031 1 94.44 65 ILE A O 1
ATOM 498 N N . ILE A 1 66 ? -20.922 -16.281 -7.695 1 95.56 66 ILE A N 1
ATOM 499 C CA . ILE A 1 66 ? -21.797 -16.5 -8.844 1 95.56 66 ILE A CA 1
ATOM 500 C C . ILE A 1 66 ? -20.953 -16.562 -10.117 1 95.56 66 ILE A C 1
ATOM 502 O O . ILE A 1 66 ? -21.188 -17.406 -10.977 1 95.56 66 ILE A O 1
ATOM 506 N N . GLY A 1 67 ? -20.078 -15.602 -10.219 1 95.62 67 GLY A N 1
ATOM 507 C CA . GLY A 1 67 ? -19.203 -15.602 -11.375 1 95.62 67 GLY A CA 1
ATOM 508 C C . GLY A 1 67 ? -18.422 -16.891 -11.539 1 95.62 67 GLY A C 1
ATOM 509 O O . GLY A 1 67 ? -18.281 -17.406 -12.648 1 95.62 67 GLY A O 1
ATOM 510 N N . GLY A 1 68 ? -17.844 -17.406 -10.461 1 95 68 GLY A N 1
ATOM 511 C CA . GLY A 1 68 ? -17.156 -18.688 -10.508 1 95 68 GLY A CA 1
ATOM 512 C C . GLY A 1 68 ? -18.047 -19.828 -10.977 1 95 68 GLY A C 1
ATOM 513 O O . GLY A 1 68 ? -17.641 -20.656 -11.797 1 95 68 GLY A O 1
ATOM 514 N N . ILE A 1 69 ? -19.234 -19.844 -10.516 1 95.38 69 ILE A N 1
ATOM 515 C CA . ILE A 1 69 ? -20.188 -20.891 -10.867 1 95.38 69 ILE A CA 1
ATOM 516 C C . ILE A 1 69 ? -20.547 -20.797 -12.352 1 95.38 69 ILE A C 1
ATOM 518 O O . ILE A 1 69 ? -20.609 -21.797 -13.055 1 95.38 69 ILE A O 1
ATOM 522 N N . LEU A 1 70 ? -20.703 -19.594 -12.828 1 96.12 70 LEU A N 1
ATOM 523 C CA . LEU A 1 70 ? -21.094 -19.375 -14.211 1 96.12 70 LEU A CA 1
ATOM 524 C C . LEU A 1 70 ? -19.969 -19.734 -15.172 1 96.12 70 LEU A C 1
ATOM 526 O O . LEU A 1 70 ? -20.203 -20.188 -16.297 1 96.12 70 LEU A O 1
ATOM 530 N N . LEU A 1 71 ? -18.75 -19.609 -14.773 1 95.5 71 LEU A N 1
ATOM 531 C CA . LEU A 1 71 ? -17.594 -19.938 -15.602 1 95.5 71 LEU A CA 1
ATOM 532 C C . LEU A 1 71 ? -17.344 -21.438 -15.617 1 95.5 71 LEU A C 1
ATOM 534 O O . LEU A 1 71 ? -16.609 -21.938 -16.484 1 95.5 71 LEU A O 1
ATOM 538 N N . GLY A 1 72 ? -17.922 -22.141 -14.641 1 93.75 72 GLY A N 1
ATOM 539 C CA . GLY A 1 72 ? -17.719 -23.578 -14.5 1 93.75 72 GLY A CA 1
ATOM 540 C C . GLY A 1 72 ? -18.703 -24.406 -15.297 1 93.75 72 GLY A C 1
ATOM 541 O O . GLY A 1 72 ? -19.328 -23.906 -16.234 1 93.75 72 GLY A O 1
ATOM 542 N N . PRO A 1 73 ? -18.766 -25.641 -14.992 1 93.25 73 PRO A N 1
ATOM 543 C CA . PRO A 1 73 ? -19.609 -26.578 -15.75 1 93.25 73 PRO A CA 1
ATOM 544 C C . PRO A 1 73 ? -21.094 -26.281 -15.602 1 93.25 73 PRO A C 1
ATOM 546 O O . PRO A 1 73 ? -21.906 -26.781 -16.375 1 93.25 73 PRO A O 1
ATOM 549 N N . SER A 1 74 ? -21.438 -25.391 -14.734 1 93.06 74 SER A N 1
ATOM 550 C CA . SER A 1 74 ? -22.844 -25.062 -14.477 1 93.06 74 SER A CA 1
ATOM 551 C C . SER A 1 74 ? -23.422 -24.219 -15.602 1 93.06 74 SER A C 1
ATOM 553 O O . SER A 1 74 ? -24.625 -24.266 -15.852 1 93.06 74 SER A O 1
ATOM 555 N N . ALA A 1 75 ? -22.625 -23.422 -16.297 1 94.06 75 ALA A N 1
ATOM 556 C CA . ALA A 1 75 ? -23.141 -22.562 -17.344 1 94.06 75 ALA A CA 1
ATOM 557 C C . ALA A 1 75 ? -22.234 -22.578 -18.578 1 94.06 75 ALA A C 1
ATOM 559 O O . ALA A 1 75 ? -22.375 -23.438 -19.453 1 94.06 75 ALA A O 1
ATOM 560 N N . LEU A 1 76 ? -21.109 -21.844 -18.609 1 91.25 76 LEU A N 1
ATOM 561 C CA . LEU A 1 76 ? -20.219 -21.766 -19.766 1 91.25 76 LEU A CA 1
ATOM 562 C C . LEU A 1 76 ? -19.438 -23.062 -19.938 1 91.25 76 LEU A C 1
ATOM 564 O O . LEU A 1 76 ? -19.078 -23.422 -21.062 1 91.25 76 LEU A O 1
ATOM 568 N N . GLY A 1 77 ? -19.234 -23.703 -18.922 1 88.62 77 GLY A N 1
ATOM 569 C CA . GLY A 1 77 ? -18.438 -24.922 -18.938 1 88.62 77 GLY A CA 1
ATOM 570 C C . GLY A 1 77 ? -19.219 -26.125 -19.406 1 88.62 77 GLY A C 1
ATOM 571 O O . GLY A 1 77 ? -18.703 -27.25 -19.406 1 88.62 77 GLY A O 1
ATOM 572 N N . ARG A 1 78 ? -20.406 -25.891 -19.812 1 89.88 78 ARG A N 1
ATOM 573 C CA . ARG A 1 78 ? -21.172 -26.984 -20.406 1 89.88 78 ARG A CA 1
ATOM 574 C C . ARG A 1 78 ? -20.594 -27.359 -21.781 1 89.88 78 ARG A C 1
ATOM 576 O O . ARG A 1 78 ? -20.703 -28.516 -22.203 1 89.88 78 ARG A O 1
ATOM 583 N N . SER A 1 79 ? -19.953 -26.344 -22.266 1 91.56 79 SER A N 1
ATOM 584 C CA . SER A 1 79 ? -19.219 -26.594 -23.5 1 91.56 79 SER A CA 1
ATOM 585 C C . SER A 1 79 ? -17.844 -27.203 -23.219 1 91.56 79 SER A C 1
ATOM 587 O O . SER A 1 79 ? -16.984 -26.547 -22.625 1 91.56 79 SER A O 1
ATOM 589 N N . LYS A 1 80 ? -17.672 -28.391 -23.641 1 90.56 80 LYS A N 1
ATOM 590 C CA . LYS A 1 80 ? -16.391 -29.078 -23.422 1 90.56 80 LYS A CA 1
ATOM 591 C C . LYS A 1 80 ? -15.25 -28.344 -24.109 1 90.56 80 LYS A C 1
ATOM 593 O O . LYS A 1 80 ? -14.125 -28.312 -23.594 1 90.56 80 LYS A O 1
ATOM 598 N N . ALA A 1 81 ? -15.602 -27.781 -25.219 1 91.69 81 ALA A N 1
ATOM 599 C CA . ALA A 1 81 ? -14.586 -27.031 -25.953 1 91.69 81 ALA A CA 1
ATOM 600 C C . ALA A 1 81 ? -14.094 -25.828 -25.141 1 91.69 81 ALA A C 1
ATOM 602 O O . ALA A 1 81 ? -12.898 -25.531 -25.109 1 91.69 81 ALA A O 1
ATOM 603 N N . TYR A 1 82 ? -15.023 -25.219 -24.516 1 92.88 82 TYR A N 1
ATOM 604 C CA . TYR A 1 82 ? -14.688 -24.062 -23.688 1 92.88 82 TYR A CA 1
ATOM 605 C C . TYR A 1 82 ? -13.828 -24.484 -22.5 1 92.88 82 TYR A C 1
ATOM 607 O O . TYR A 1 82 ? -12.797 -23.875 -22.234 1 92.88 82 TYR A O 1
ATOM 615 N N . LEU A 1 83 ? -14.141 -25.516 -21.859 1 91.5 83 LEU A N 1
ATOM 616 C CA . LEU A 1 83 ? -13.438 -25.953 -20.656 1 91.5 83 LEU A CA 1
ATOM 617 C C . LEU A 1 83 ? -12.031 -26.453 -21.016 1 91.5 83 LEU A C 1
ATOM 619 O O . LEU A 1 83 ? -11.078 -26.203 -20.266 1 91.5 83 LEU A O 1
ATOM 623 N N . ASP A 1 84 ? -11.922 -27.062 -22.125 1 90.88 84 ASP A N 1
ATOM 624 C CA . ASP A 1 84 ? -10.641 -27.641 -22.516 1 90.88 84 ASP A CA 1
ATOM 625 C C . ASP A 1 84 ? -9.688 -26.547 -23.031 1 90.88 84 ASP A C 1
ATOM 627 O O . ASP A 1 84 ? -8.469 -26.703 -22.953 1 90.88 84 ASP A O 1
ATOM 631 N N . THR A 1 85 ? -10.312 -25.531 -23.484 1 90.75 85 THR A N 1
ATOM 632 C CA . THR A 1 85 ? -9.492 -24.453 -24.047 1 90.75 85 THR A CA 1
ATOM 633 C C . THR A 1 85 ? -9.055 -23.484 -22.953 1 90.75 85 THR A C 1
ATOM 635 O O . THR A 1 85 ? -7.895 -23.078 -22.906 1 90.75 85 THR A O 1
ATOM 638 N N . ILE A 1 86 ? -9.906 -23.156 -22.078 1 92.56 86 ILE A N 1
ATOM 639 C CA . ILE A 1 86 ? -9.641 -22.094 -21.125 1 92.56 86 ILE A CA 1
ATOM 640 C C . ILE A 1 86 ? -9.234 -22.688 -19.781 1 92.56 86 ILE A C 1
ATOM 642 O O . ILE A 1 86 ? -8.383 -22.141 -19.078 1 92.56 86 ILE A O 1
ATOM 646 N N . PHE A 1 87 ? -9.859 -23.766 -19.391 1 93.38 87 PHE A N 1
ATOM 647 C CA . PHE A 1 87 ? -9.578 -24.391 -18.109 1 93.38 87 PHE A CA 1
ATOM 648 C C . PHE A 1 87 ? -9.234 -25.875 -18.281 1 93.38 87 PHE A C 1
ATOM 650 O O . PHE A 1 87 ? -9.82 -26.734 -17.625 1 93.38 87 PHE A O 1
ATOM 657 N N . PRO A 1 88 ? -8.203 -26.141 -19.062 1 90.75 88 PRO A N 1
ATOM 658 C CA . PRO A 1 88 ? -7.82 -27.547 -19.203 1 90.75 88 PRO A CA 1
ATOM 659 C C . PRO A 1 88 ? -7.332 -28.156 -17.891 1 90.75 88 PRO A C 1
ATOM 661 O O . PRO A 1 88 ? -6.871 -27.438 -17.016 1 90.75 88 PRO A O 1
ATOM 664 N N . LYS A 1 89 ? -7.332 -29.391 -17.734 1 86.31 89 LYS A N 1
ATOM 665 C CA . LYS A 1 89 ? -6.992 -30.094 -16.5 1 86.31 89 LYS A CA 1
ATOM 666 C C . LYS A 1 89 ? -5.547 -29.828 -16.094 1 86.31 89 LYS A C 1
ATOM 668 O O . LYS A 1 89 ? -5.242 -29.734 -14.898 1 86.31 89 LYS A O 1
ATOM 673 N N . LYS A 1 90 ? -4.676 -29.703 -17.062 1 85.19 90 LYS A N 1
ATOM 674 C CA . LYS A 1 90 ? -3.256 -29.5 -16.797 1 85.19 90 LYS A CA 1
ATOM 675 C C . LYS A 1 90 ? -3.01 -28.125 -16.172 1 85.19 90 LYS A C 1
ATOM 677 O O . LYS A 1 90 ? -2.006 -27.922 -15.492 1 85.19 90 LYS A O 1
ATOM 682 N N . SER A 1 91 ? -3.918 -27.219 -16.422 1 89.31 91 SER A N 1
ATOM 683 C CA . SER A 1 91 ? -3.73 -25.844 -15.953 1 89.31 91 SER A CA 1
ATOM 684 C C . SER A 1 91 ? -4.305 -25.672 -14.547 1 89.31 91 SER A C 1
ATOM 686 O O . SER A 1 91 ? -4.031 -24.656 -13.891 1 89.31 91 SER A O 1
ATOM 688 N N . LEU A 1 92 ? -5.008 -26.656 -14.047 1 89.75 92 LEU A N 1
ATOM 689 C CA . LEU A 1 92 ? -5.73 -26.5 -12.789 1 89.75 92 LEU A CA 1
ATOM 690 C C . LEU A 1 92 ? -4.77 -26.469 -11.602 1 89.75 92 LEU A C 1
ATOM 692 O O . LEU A 1 92 ? -5.039 -25.812 -10.602 1 89.75 92 LEU A O 1
ATOM 696 N N . THR A 1 93 ? -3.615 -27.125 -11.766 1 90.56 93 THR A N 1
ATOM 697 C CA . THR A 1 93 ? -2.629 -27.094 -10.688 1 90.56 93 THR A CA 1
ATOM 698 C C . THR A 1 93 ? -2.123 -25.672 -10.445 1 90.56 93 THR A C 1
ATOM 700 O O . THR A 1 93 ? -2.053 -25.219 -9.305 1 90.56 93 THR A O 1
ATOM 703 N N . VAL A 1 94 ? -1.833 -24.984 -11.539 1 93.19 94 VAL A N 1
ATOM 704 C CA . VAL A 1 94 ? -1.315 -23.625 -11.445 1 93.19 94 VAL A CA 1
ATOM 705 C C . VAL A 1 94 ? -2.406 -22.703 -10.922 1 93.19 94 VAL A C 1
ATOM 707 O O . VAL A 1 94 ? -2.162 -21.891 -10.016 1 93.19 94 VAL A O 1
ATOM 710 N N . LEU A 1 95 ? -3.59 -22.859 -11.445 1 94.38 95 LEU A N 1
ATOM 711 C CA . LEU A 1 95 ? -4.719 -22.016 -11.047 1 94.38 95 LEU A CA 1
ATOM 712 C C . LEU A 1 95 ? -5.039 -22.203 -9.57 1 94.38 95 LEU A C 1
ATOM 714 O O . LEU A 1 95 ? -5.168 -21.219 -8.836 1 94.38 95 LEU A O 1
ATOM 718 N N . ASP A 1 96 ? -5.082 -23.422 -9.125 1 93.75 96 ASP A N 1
ATOM 719 C CA . ASP A 1 96 ? -5.426 -23.734 -7.738 1 93.75 96 ASP A CA 1
ATOM 720 C C . ASP A 1 96 ? -4.34 -23.234 -6.781 1 93.75 96 ASP A C 1
ATOM 722 O O . ASP A 1 96 ? -4.645 -22.75 -5.691 1 93.75 96 ASP A O 1
ATOM 726 N N . THR A 1 97 ? -3.139 -23.453 -7.203 1 94.5 97 THR A N 1
ATOM 727 C CA . THR A 1 97 ? -2.033 -23.031 -6.348 1 94.5 97 THR A CA 1
ATOM 728 C C . THR A 1 97 ? -2.02 -21.516 -6.172 1 94.5 97 THR A C 1
ATOM 730 O O . THR A 1 97 ? -1.88 -21.016 -5.055 1 94.5 97 THR A O 1
ATOM 733 N N . LEU A 1 98 ? -2.188 -20.812 -7.262 1 95.25 98 LEU A N 1
ATOM 734 C CA . LEU A 1 98 ? -2.223 -19.344 -7.207 1 95.25 98 LEU A CA 1
ATOM 735 C C . LEU A 1 98 ? -3.41 -18.859 -6.383 1 95.25 98 LEU A C 1
ATOM 737 O O . LEU A 1 98 ? -3.285 -17.922 -5.602 1 95.25 98 LEU A O 1
ATOM 741 N N . ALA A 1 99 ? -4.543 -19.484 -6.594 1 95.69 99 ALA A N 1
ATOM 742 C CA . ALA A 1 99 ? -5.754 -19.141 -5.852 1 95.69 99 ALA A CA 1
ATOM 743 C C . ALA A 1 99 ? -5.555 -19.344 -4.355 1 95.69 99 ALA A C 1
ATOM 745 O O . ALA A 1 99 ? -5.965 -18.5 -3.549 1 95.69 99 ALA A O 1
ATOM 746 N N . ASN A 1 100 ? -4.898 -20.375 -4.004 1 95.06 100 ASN A N 1
ATOM 747 C CA . ASN A 1 100 ? -4.699 -20.688 -2.594 1 95.06 100 ASN A CA 1
ATOM 748 C C . ASN A 1 100 ? -3.674 -19.766 -1.953 1 95.06 100 ASN A C 1
ATOM 750 O O . ASN A 1 100 ? -3.775 -19.438 -0.767 1 95.06 100 ASN A O 1
ATOM 754 N N . ILE A 1 101 ? -2.707 -19.328 -2.721 1 95.56 101 ILE A N 1
ATOM 755 C CA . ILE A 1 101 ? -1.764 -18.344 -2.203 1 95.56 101 ILE A CA 1
ATOM 756 C C . ILE A 1 101 ? -2.5 -17.047 -1.878 1 95.56 101 ILE A C 1
ATOM 758 O O . ILE A 1 101 ? -2.285 -16.453 -0.819 1 95.56 101 ILE A O 1
ATOM 762 N N . GLY A 1 102 ? -3.363 -16.625 -2.812 1 95.25 102 GLY A N 1
ATOM 763 C CA . GLY A 1 102 ? -4.191 -15.469 -2.539 1 95.25 102 GLY A CA 1
ATOM 764 C C . GLY A 1 102 ? -5.074 -15.641 -1.314 1 95.25 102 GLY A C 1
ATOM 765 O O . GLY A 1 102 ? -5.199 -14.719 -0.501 1 95.25 102 GLY A O 1
ATOM 766 N N . LEU A 1 103 ? -5.582 -16.812 -1.175 1 95.62 103 LEU A N 1
ATOM 767 C CA . LEU A 1 103 ? -6.469 -17.109 -0.056 1 95.62 103 LEU A CA 1
ATOM 768 C C . LEU A 1 103 ? -5.707 -17.094 1.264 1 95.62 103 LEU A C 1
ATOM 770 O O . LEU A 1 103 ? -6.234 -16.656 2.287 1 95.62 103 LEU A O 1
ATOM 774 N N . LEU A 1 104 ? -4.496 -17.562 1.229 1 96.38 104 LEU A N 1
ATOM 775 C CA . LEU A 1 104 ? -3.652 -17.578 2.418 1 96.38 104 LEU A CA 1
ATOM 776 C C . LEU A 1 104 ? -3.438 -16.156 2.943 1 96.38 104 LEU A C 1
ATOM 778 O O . LEU A 1 104 ? -3.611 -15.906 4.137 1 96.38 104 LEU A O 1
ATOM 782 N N . PHE A 1 105 ? -3.111 -15.297 2.115 1 96.5 105 PHE A N 1
ATOM 783 C CA . PHE A 1 105 ? -2.85 -13.93 2.531 1 96.5 105 PHE A CA 1
ATOM 784 C C . PHE A 1 105 ? -4.145 -13.227 2.918 1 96.5 105 PHE A C 1
ATOM 786 O O . PHE A 1 105 ? -4.152 -12.375 3.812 1 96.5 105 PHE A O 1
ATOM 793 N N . PHE A 1 106 ? -5.188 -13.57 2.275 1 93.94 106 PHE A N 1
ATOM 794 C CA . PHE A 1 106 ? -6.469 -12.992 2.656 1 93.94 106 PHE A CA 1
ATOM 795 C C . PHE A 1 106 ? -6.852 -13.406 4.07 1 93.94 106 PHE A C 1
ATOM 797 O O . PHE A 1 106 ? -7.352 -12.586 4.848 1 93.94 106 PHE A O 1
ATOM 804 N N . LEU A 1 107 ? -6.684 -14.672 4.383 1 94.44 107 LEU A N 1
ATOM 805 C CA . LEU A 1 107 ? -7.016 -15.148 5.723 1 94.44 107 LEU A CA 1
ATOM 806 C C . LEU A 1 107 ? -6.102 -14.516 6.766 1 94.44 107 LEU A C 1
ATOM 808 O O . LEU A 1 107 ? -6.508 -14.312 7.91 1 94.44 107 LEU A O 1
ATOM 812 N N . PHE A 1 108 ? -4.855 -14.242 6.395 1 95.81 108 PHE A N 1
ATOM 813 C CA . PHE A 1 108 ? -3.969 -13.469 7.258 1 95.81 108 PHE A CA 1
ATOM 814 C C . PHE A 1 108 ? -4.57 -12.102 7.566 1 95.81 108 PHE A C 1
ATOM 816 O O . PHE A 1 108 ? -4.574 -11.664 8.719 1 95.81 108 PHE A O 1
ATOM 823 N N . LEU A 1 109 ? -5.164 -11.445 6.562 1 93.38 109 LEU A N 1
ATOM 824 C CA . LEU A 1 109 ? -5.785 -10.133 6.723 1 93.38 109 LEU A CA 1
ATOM 825 C C . LEU A 1 109 ? -7.027 -10.227 7.605 1 93.38 109 LEU A C 1
ATOM 827 O O . LEU A 1 109 ? -7.277 -9.336 8.422 1 93.38 109 LEU A O 1
ATOM 831 N N . VAL A 1 110 ? -7.781 -11.281 7.41 1 90.19 110 VAL A N 1
ATOM 832 C CA . VAL A 1 110 ? -8.977 -11.492 8.219 1 90.19 110 VAL A CA 1
ATOM 833 C C . VAL A 1 110 ? -8.578 -11.641 9.688 1 90.19 110 VAL A C 1
ATOM 835 O O . VAL A 1 110 ? -9.234 -11.078 10.57 1 90.19 110 VAL A O 1
ATOM 838 N N . GLY A 1 111 ? -7.52 -12.406 9.922 1 91.12 111 GLY A N 1
ATOM 839 C CA . GLY A 1 111 ? -7.016 -12.539 11.281 1 91.12 111 GLY A CA 1
ATOM 840 C C . GLY A 1 111 ? -6.555 -11.219 11.875 1 91.12 111 GLY A C 1
ATOM 841 O O . GLY A 1 111 ? -6.766 -10.961 13.062 1 91.12 111 GLY A O 1
ATOM 842 N N . LEU A 1 112 ? -5.988 -10.398 11.055 1 90.31 112 LEU A N 1
ATOM 843 C CA . LEU A 1 112 ? -5.504 -9.094 11.492 1 90.31 112 LEU A CA 1
ATOM 844 C C . LEU A 1 112 ? -6.664 -8.211 11.93 1 90.31 112 LEU A C 1
ATOM 846 O O . LEU A 1 112 ? -6.496 -7.336 12.781 1 90.31 112 LEU A O 1
ATOM 850 N N . GLU A 1 113 ? -7.789 -8.391 11.398 1 84.81 113 GLU A N 1
ATOM 851 C CA . GLU A 1 113 ? -8.961 -7.559 11.672 1 84.81 113 GLU A CA 1
ATOM 852 C C . GLU A 1 113 ? -9.648 -7.992 12.961 1 84.81 113 GLU A C 1
ATOM 854 O O . GLU A 1 113 ? -10.406 -7.219 13.555 1 84.81 113 GLU A O 1
ATOM 859 N N . LEU A 1 114 ? -9.438 -9.195 13.305 1 83.19 114 LEU A N 1
ATOM 860 C CA . LEU A 1 114 ? -10.109 -9.727 14.492 1 83.19 114 LEU A CA 1
ATOM 861 C C . LEU A 1 114 ? -9.43 -9.227 15.758 1 83.19 114 LEU A C 1
ATOM 863 O O . LEU A 1 114 ? -8.266 -9.539 16.016 1 83.19 114 LEU A O 1
ATOM 867 N N . ASP A 1 115 ? -10.086 -8.297 16.438 1 76.38 115 ASP A N 1
ATOM 868 C CA . ASP A 1 115 ? -9.586 -7.773 17.703 1 76.38 115 ASP A CA 1
ATOM 869 C C . ASP A 1 115 ? -10.203 -8.508 18.891 1 76.38 115 ASP A C 1
ATOM 871 O O . ASP A 1 115 ? -11.344 -8.242 19.266 1 76.38 115 ASP A O 1
ATOM 875 N N . PHE A 1 116 ? -9.484 -9.312 19.5 1 73.94 116 PHE A N 1
ATOM 876 C CA . PHE A 1 116 ? -9.969 -10.141 20.594 1 73.94 116 PHE A CA 1
ATOM 877 C C . PHE A 1 116 ? -10.297 -9.281 21.812 1 73.94 116 PHE A C 1
ATOM 879 O O . PHE A 1 116 ? -11.148 -9.648 22.625 1 73.94 116 PHE A O 1
ATOM 886 N N . THR A 1 117 ? -9.609 -8.164 21.922 1 71.12 117 THR A N 1
ATOM 887 C CA . THR A 1 117 ? -9.914 -7.281 23.047 1 71.12 117 THR A CA 1
ATOM 888 C C . THR A 1 117 ? -11.328 -6.719 22.922 1 71.12 117 THR A C 1
ATOM 890 O O . THR A 1 117 ? -12.047 -6.605 23.906 1 71.12 117 THR A O 1
ATOM 893 N N . ALA A 1 118 ? -11.68 -6.48 21.75 1 67.81 118 ALA A N 1
ATOM 894 C CA . ALA A 1 118 ? -13.023 -5.965 21.516 1 67.81 118 ALA A CA 1
ATOM 895 C C . ALA A 1 118 ? -14.07 -7.051 21.734 1 67.81 118 ALA A C 1
ATOM 897 O O . ALA A 1 118 ? -15.156 -6.777 22.25 1 67.81 118 ALA A O 1
ATOM 898 N N . ILE A 1 119 ? -13.742 -8.297 21.438 1 69.94 119 ILE A N 1
ATOM 899 C CA . ILE A 1 119 ? -14.648 -9.43 21.594 1 69.94 119 ILE A CA 1
ATOM 900 C C . ILE A 1 119 ? -14.859 -9.719 23.078 1 69.94 119 ILE A C 1
ATOM 902 O O . ILE A 1 119 ? -15.984 -9.984 23.516 1 69.94 119 ILE A O 1
ATOM 906 N N . ARG A 1 120 ? -13.828 -9.508 23.781 1 73.06 120 ARG A N 1
ATOM 907 C CA . ARG A 1 120 ? -13.898 -9.789 25.219 1 73.06 120 ARG A CA 1
ATOM 908 C C . ARG A 1 120 ? -14.734 -8.727 25.938 1 73.06 120 ARG A C 1
ATOM 910 O O . ARG A 1 120 ? -15.398 -9.031 26.922 1 73.06 120 ARG A O 1
ATOM 917 N N . LYS A 1 121 ? -14.727 -7.551 25.328 1 69.12 121 LYS A N 1
ATOM 918 C CA . LYS A 1 121 ? -15.445 -6.445 25.969 1 69.12 121 LYS A CA 1
ATOM 919 C C . LYS A 1 121 ? -16.953 -6.598 25.781 1 69.12 121 LYS A C 1
ATOM 921 O O . LYS A 1 121 ? -17.734 -6.148 26.625 1 69.12 121 LYS A O 1
ATOM 926 N N . THR A 1 122 ? -17.328 -7.047 24.625 1 68.75 122 THR A N 1
ATOM 927 C CA . THR A 1 122 ? -18.766 -7.156 24.375 1 68.75 122 THR A CA 1
ATOM 928 C C . THR A 1 122 ? -19.391 -8.203 25.297 1 68.75 122 THR A C 1
ATOM 930 O O . THR A 1 122 ? -20.594 -8.148 25.578 1 68.75 122 THR A O 1
ATOM 933 N N . GLY A 1 123 ? -18.578 -8.945 25.953 1 73.62 123 GLY A N 1
ATOM 934 C CA . GLY A 1 123 ? -19.078 -9.555 27.188 1 73.62 123 GLY A CA 1
ATOM 935 C C . GLY A 1 123 ? -19.703 -10.914 26.953 1 73.62 123 GLY A C 1
ATOM 936 O O . GLY A 1 123 ? -19.422 -11.578 25.969 1 73.62 123 GLY A O 1
ATOM 937 N N . LYS A 1 124 ? -20.609 -11.297 27.844 1 82.81 124 LYS A N 1
ATOM 938 C CA . LYS A 1 124 ? -21.312 -12.562 28.016 1 82.81 124 LYS A CA 1
ATOM 939 C C . LYS A 1 124 ? -22.469 -12.688 27.047 1 82.81 124 LYS A C 1
ATOM 941 O O . LYS A 1 124 ? -22.781 -13.781 26.562 1 82.81 124 LYS A O 1
ATOM 946 N N . LYS A 1 125 ? -22.969 -11.516 26.625 1 86.5 125 LYS A N 1
ATOM 947 C CA . LYS A 1 125 ? -24.094 -11.523 25.703 1 86.5 125 LYS A CA 1
ATOM 948 C C . LYS A 1 125 ? -23.688 -12.047 24.328 1 86.5 125 LYS A C 1
ATOM 950 O O . LYS A 1 125 ? -24.328 -12.945 23.781 1 86.5 125 LYS A O 1
ATOM 955 N N . SER A 1 126 ? -22.625 -11.508 23.781 1 89 126 SER A N 1
ATOM 956 C CA . SER A 1 126 ? -22.156 -11.914 22.469 1 89 126 SER A CA 1
ATOM 957 C C . SER A 1 126 ? -21.719 -13.367 22.453 1 89 126 SER A C 1
ATOM 959 O O . SER A 1 126 ? -21.891 -14.07 21.453 1 89 126 SER A O 1
ATOM 961 N N . LEU A 1 127 ? -21.203 -13.828 23.547 1 90.88 127 LEU A N 1
ATOM 962 C CA . LEU A 1 127 ? -20.75 -15.203 23.641 1 90.88 127 LEU A CA 1
ATOM 963 C C . LEU A 1 127 ? -21.922 -16.172 23.641 1 90.88 127 LEU A C 1
ATOM 965 O O . LEU A 1 127 ? -21.875 -17.219 23 1 90.88 127 LEU A O 1
ATOM 969 N N . LEU A 1 128 ? -22.922 -15.812 24.375 1 92.25 128 LEU A N 1
ATOM 970 C CA . LEU A 1 128 ? -24.109 -16.656 24.422 1 92.25 128 LEU A CA 1
ATOM 971 C C . LEU A 1 128 ? -24.781 -16.719 23.047 1 92.25 128 LEU A C 1
ATOM 973 O O . LEU A 1 128 ? -25.234 -17.797 22.625 1 92.25 128 LEU A O 1
ATOM 977 N N . ILE A 1 129 ? -24.844 -15.656 22.453 1 92.81 129 ILE A N 1
ATOM 978 C CA . ILE A 1 129 ? -25.438 -15.594 21.125 1 92.81 129 ILE A CA 1
ATOM 979 C C . ILE A 1 129 ? -24.609 -16.406 20.141 1 92.81 129 ILE A C 1
ATOM 981 O O . ILE A 1 129 ? -25.141 -17.125 19.297 1 92.81 129 ILE A O 1
ATOM 985 N N . ALA A 1 130 ? -23.297 -16.266 20.219 1 93.56 130 ALA A N 1
ATOM 986 C CA . ALA A 1 130 ? -22.406 -17.016 19.359 1 93.56 130 ALA A CA 1
ATOM 987 C C . ALA A 1 130 ? -22.562 -18.531 19.594 1 93.56 130 ALA A C 1
ATOM 989 O O . ALA A 1 130 ? -22.641 -19.297 18.641 1 93.56 130 ALA A O 1
ATOM 990 N N . LEU A 1 131 ? -22.625 -18.922 20.812 1 92.88 131 LEU A N 1
ATOM 991 C CA . LEU A 1 131 ? -22.719 -20.344 21.156 1 92.88 131 LEU A CA 1
ATOM 992 C C . LEU A 1 131 ? -24.047 -20.922 20.672 1 92.88 131 LEU A C 1
ATOM 994 O O . LEU A 1 131 ? -24.094 -22.031 20.156 1 92.88 131 LEU A O 1
ATOM 998 N N . ALA A 1 132 ? -25.047 -20.188 20.875 1 93.75 132 ALA A N 1
ATOM 999 C CA . ALA A 1 132 ? -26.359 -20.641 20.391 1 93.75 132 ALA A CA 1
ATOM 1000 C C . ALA A 1 132 ? -26.391 -20.672 18.859 1 93.75 132 ALA A C 1
ATOM 1002 O O . ALA A 1 132 ? -27 -21.562 18.266 1 93.75 132 ALA A O 1
ATOM 1003 N N . GLY A 1 133 ? -25.75 -19.672 18.297 1 92.38 133 GLY A N 1
ATOM 1004 C CA . GLY A 1 133 ? -25.688 -19.578 16.844 1 92.38 133 GLY A CA 1
ATOM 1005 C C . GLY A 1 133 ? -24.859 -20.688 16.219 1 92.38 133 GLY A C 1
ATOM 1006 O O . GLY A 1 133 ? -24.984 -20.953 15.016 1 92.38 133 GLY A O 1
ATOM 1007 N N . ILE A 1 134 ? -24.062 -21.328 16.969 1 94.12 134 ILE A N 1
ATOM 1008 C CA . ILE A 1 134 ? -23.234 -22.422 16.469 1 94.12 134 ILE A CA 1
ATOM 1009 C C . ILE A 1 134 ? -23.891 -23.766 16.812 1 94.12 134 ILE A C 1
ATOM 1011 O O . ILE A 1 134 ? -23.953 -24.656 15.961 1 94.12 134 ILE A O 1
ATOM 1015 N N . SER A 1 135 ? -24.422 -23.938 18 1 95.12 135 SER A N 1
ATOM 1016 C CA . SER A 1 135 ? -24.875 -25.219 18.531 1 95.12 135 SER A CA 1
ATOM 1017 C C . SER A 1 135 ? -26.141 -25.672 17.828 1 95.12 135 SER A C 1
ATOM 1019 O O . SER A 1 135 ? -26.219 -26.812 17.359 1 95.12 135 SER A O 1
ATOM 1021 N N . LEU A 1 136 ? -27.062 -24.797 17.75 1 95.69 136 LEU A N 1
ATOM 1022 C CA . LEU A 1 136 ? -28.312 -25.234 17.172 1 95.69 136 LEU A CA 1
ATOM 1023 C C . LEU A 1 136 ? -28.141 -25.562 15.688 1 95.69 136 LEU A C 1
ATOM 1025 O O . LEU A 1 136 ? -28.609 -26.609 15.227 1 95.69 136 LEU A O 1
ATOM 1029 N N . PRO A 1 137 ? -27.547 -24.719 14.938 1 96.12 137 PRO A N 1
ATOM 1030 C CA . PRO A 1 137 ? -27.312 -25.078 13.539 1 96.12 137 PRO A CA 1
ATOM 1031 C C . PRO A 1 137 ? -26.484 -26.359 13.406 1 96.12 137 PRO A C 1
ATOM 1033 O O . PRO A 1 137 ? -26.703 -27.141 12.469 1 96.12 137 PRO A O 1
ATOM 1036 N N . PHE A 1 138 ? -25.547 -26.547 14.273 1 95.69 138 PHE A N 1
ATOM 1037 C CA . PHE A 1 138 ? -24.75 -27.781 14.25 1 95.69 138 PHE A CA 1
ATOM 1038 C C . PHE A 1 138 ? -25.625 -29 14.445 1 95.69 138 PHE A C 1
ATOM 1040 O O . PHE A 1 138 ? -25.516 -29.984 13.711 1 95.69 138 PHE A O 1
ATOM 1047 N N . VAL A 1 139 ? -26.531 -28.953 15.367 1 95.81 139 VAL A N 1
ATOM 1048 C CA . VAL A 1 139 ? -27.422 -30.062 15.664 1 95.81 139 VAL A CA 1
ATOM 1049 C C . VAL A 1 139 ? -28.359 -30.312 14.492 1 95.81 139 VAL A C 1
ATOM 1051 O O . VAL A 1 139 ? -28.578 -31.453 14.086 1 95.81 139 VAL A O 1
ATOM 1054 N N . VAL A 1 140 ? -28.844 -29.266 14 1 95.88 140 VAL A N 1
ATOM 1055 C CA . VAL A 1 140 ? -29.734 -29.375 12.844 1 95.88 140 VAL A CA 1
ATOM 1056 C C . VAL A 1 140 ? -28.969 -29.891 11.641 1 95.88 140 VAL A C 1
ATOM 1058 O O . VAL A 1 140 ? -29.5 -30.656 10.828 1 95.88 140 VAL A O 1
ATOM 1061 N N . GLY A 1 141 ? -27.766 -29.453 11.531 1 94.69 141 GLY A N 1
ATOM 1062 C CA . GLY A 1 141 ? -26.906 -29.938 10.469 1 94.69 141 GLY A CA 1
ATOM 1063 C C . GLY A 1 141 ? -26.641 -31.438 10.539 1 94.69 141 GLY A C 1
ATOM 1064 O O . GLY A 1 141 ? -26.625 -32.125 9.516 1 94.69 141 GLY A O 1
ATOM 1065 N N . VAL A 1 142 ? -26.484 -31.922 11.75 1 94.19 142 VAL A N 1
ATOM 1066 C CA . VAL A 1 142 ? -26.328 -33.344 11.953 1 94.19 142 VAL A CA 1
ATOM 1067 C C . VAL A 1 142 ? -27.578 -34.094 11.5 1 94.19 142 VAL A C 1
ATOM 1069 O O . VAL A 1 142 ? -27.5 -35.125 10.836 1 94.19 142 VAL A O 1
ATOM 1072 N N . GLY A 1 143 ? -28.703 -33.562 11.844 1 94.38 143 GLY A N 1
ATOM 1073 C CA . GLY A 1 143 ? -29.953 -34.156 11.398 1 94.38 143 GLY A CA 1
ATOM 1074 C C . GLY A 1 143 ? -30.094 -34.188 9.883 1 94.38 143 GLY A C 1
ATOM 1075 O O . GLY A 1 143 ? -30.531 -35.188 9.312 1 94.38 143 GLY A O 1
ATOM 1076 N N . THR A 1 144 ? -29.734 -33.125 9.258 1 95.38 144 THR A N 1
ATOM 1077 C CA . THR A 1 144 ? -29.812 -33 7.809 1 95.38 144 THR A CA 1
ATOM 1078 C C . THR A 1 144 ? -28.828 -33.969 7.133 1 95.38 144 THR A C 1
ATOM 1080 O O . THR A 1 144 ? -29.109 -34.469 6.047 1 95.38 144 THR A O 1
ATOM 1083 N N . SER A 1 145 ? -27.719 -34.219 7.801 1 94.56 145 SER A N 1
ATOM 1084 C CA . SER A 1 145 ? -26.719 -35.125 7.254 1 94.56 145 SER A CA 1
ATOM 1085 C C . SER A 1 145 ? -27.266 -36.531 7.109 1 94.56 145 SER A C 1
ATOM 1087 O O . SER A 1 145 ? -26.922 -37.25 6.168 1 94.56 145 SER A O 1
ATOM 1089 N N . PHE A 1 146 ? -28.172 -36.969 7.965 1 93.38 146 PHE A N 1
ATOM 1090 C CA . PHE A 1 146 ? -28.766 -38.281 7.883 1 93.38 146 PHE A CA 1
ATOM 1091 C C . PHE A 1 146 ? -29.719 -38.375 6.695 1 93.38 146 PHE A C 1
ATOM 1093 O O . PHE A 1 146 ? -29.812 -39.438 6.039 1 93.38 146 PHE A O 1
ATOM 1100 N N . VAL A 1 147 ? -30.328 -37.312 6.457 1 93.5 147 VAL A N 1
ATOM 1101 C CA . VAL A 1 147 ? -31.234 -37.281 5.316 1 93.5 147 VAL A CA 1
ATOM 1102 C C . VAL A 1 147 ? -30.438 -37.312 4.016 1 93.5 147 VAL A C 1
ATOM 1104 O O . VAL A 1 147 ? -30.781 -38.062 3.096 1 93.5 147 VAL A O 1
ATOM 1107 N N . LEU A 1 148 ? -29.375 -36.594 3.906 1 93.69 148 LEU A N 1
ATOM 1108 C CA . LEU A 1 148 ? -28.562 -36.562 2.699 1 93.69 148 LEU A CA 1
ATOM 1109 C C . LEU A 1 148 ? -27.828 -37.875 2.486 1 93.69 148 LEU A C 1
ATOM 1111 O O . LEU A 1 148 ? -27.688 -38.344 1.353 1 93.69 148 LEU A O 1
ATOM 1115 N N . SER A 1 149 ? -27.344 -38.438 3.633 1 91.75 149 SER A N 1
ATOM 1116 C CA . SER A 1 149 ? -26.641 -39.719 3.539 1 91.75 149 SER A CA 1
ATOM 1117 C C . SER A 1 149 ? -27.562 -40.812 3.057 1 91.75 149 SER A C 1
ATOM 1119 O O . SER A 1 149 ? -27.125 -41.75 2.379 1 91.75 149 SER A O 1
ATOM 1121 N N . ALA A 1 150 ? -28.797 -40.719 3.316 1 90.38 150 ALA A N 1
ATOM 1122 C CA . ALA A 1 150 ? -29.781 -41.719 2.938 1 90.38 150 ALA A CA 1
ATOM 1123 C C . ALA A 1 150 ? -30.234 -41.531 1.495 1 90.38 150 ALA A C 1
ATOM 1125 O O . ALA A 1 150 ? -30.75 -42.469 0.876 1 90.38 150 ALA A O 1
ATOM 1126 N N . THR A 1 151 ? -29.922 -40.469 0.946 1 90.88 151 THR A N 1
ATOM 1127 C CA . THR A 1 151 ? -30.469 -40.188 -0.373 1 90.88 151 THR A CA 1
ATOM 1128 C C . THR A 1 151 ? -29.359 -40.031 -1.405 1 90.88 151 THR A C 1
ATOM 1130 O O . THR A 1 151 ? -29.141 -40.938 -2.215 1 90.88 151 THR A O 1
ATOM 1133 N N . ILE A 1 152 ? -28.531 -39 -1.301 1 86.88 152 ILE A N 1
ATOM 1134 C CA . ILE A 1 152 ? -27.625 -38.688 -2.4 1 86.88 152 ILE A CA 1
ATOM 1135 C C . ILE A 1 152 ? -26.188 -39 -2 1 86.88 152 ILE A C 1
ATOM 1137 O O . ILE A 1 152 ? -25.297 -39.031 -2.85 1 86.88 152 ILE A O 1
ATOM 1141 N N . SER A 1 153 ? -25.875 -39.188 -0.842 1 82.06 153 SER A N 1
ATOM 1142 C CA . SER A 1 153 ? -24.516 -39.406 -0.39 1 82.06 153 SER A CA 1
ATOM 1143 C C . SER A 1 153 ? -24.375 -40.812 0.233 1 82.06 153 SER A C 1
ATOM 1145 O O . SER A 1 153 ? -23.828 -40.938 1.325 1 82.06 153 SER A O 1
ATOM 1147 N N . LYS A 1 154 ? -24.672 -41.75 -0.604 1 78.31 154 LYS A N 1
ATOM 1148 C CA . LYS A 1 154 ? -24.594 -43.125 -0.107 1 78.31 154 LYS A CA 1
ATOM 1149 C C . LYS A 1 154 ? -23.156 -43.656 -0.192 1 78.31 154 LYS A C 1
ATOM 1151 O O . LYS A 1 154 ? -22.453 -43.375 -1.164 1 78.31 154 LYS A O 1
ATOM 1156 N N . GLY A 1 155 ? -22.562 -44.156 0.867 1 76.06 155 GLY A N 1
ATOM 1157 C CA . GLY A 1 155 ? -21.266 -44.812 0.809 1 76.06 155 GLY A CA 1
ATOM 1158 C C . GLY A 1 155 ? -20.156 -43.969 1.414 1 76.06 155 GLY A C 1
ATOM 1159 O O . GLY A 1 155 ? -19.016 -44.438 1.499 1 76.06 155 GLY A O 1
ATOM 1160 N N . VAL A 1 156 ? -20.5 -42.781 1.772 1 77.75 156 VAL A N 1
ATOM 1161 C CA . VAL A 1 156 ? -19.469 -41.938 2.359 1 77.75 156 VAL A CA 1
ATOM 1162 C C . VAL A 1 156 ? -19.328 -42.25 3.846 1 77.75 156 VAL A C 1
ATOM 1164 O O . VAL A 1 156 ? -20.25 -42.781 4.469 1 77.75 156 VAL A O 1
ATOM 1167 N N . ASN A 1 157 ? -18.109 -42.125 4.305 1 81.94 157 ASN A N 1
ATOM 1168 C CA . ASN A 1 157 ? -17.906 -42.281 5.742 1 81.94 157 ASN A CA 1
ATOM 1169 C C . ASN A 1 157 ? -18.797 -41.344 6.547 1 81.94 157 ASN A C 1
ATOM 1171 O O . ASN A 1 157 ? -18.719 -40.125 6.41 1 81.94 157 ASN A O 1
ATOM 1175 N N . GLN A 1 158 ? -19.516 -41.875 7.434 1 84.38 158 GLN A N 1
ATOM 1176 C CA . GLN A 1 158 ? -20.625 -41.188 8.078 1 84.38 158 GLN A CA 1
ATOM 1177 C C . GLN A 1 158 ? -20.109 -40.156 9.086 1 84.38 158 GLN A C 1
ATOM 1179 O O . GLN A 1 158 ? -20.625 -39.031 9.148 1 84.38 158 GLN A O 1
ATOM 1184 N N . LEU A 1 159 ? -19.156 -40.5 9.867 1 84.94 159 LEU A N 1
ATOM 1185 C CA . LEU A 1 159 ? -18.734 -39.625 10.953 1 84.94 159 LEU A CA 1
ATOM 1186 C C . LEU A 1 159 ? -18.156 -38.312 10.414 1 84.94 159 LEU A C 1
ATOM 1188 O O . LEU A 1 159 ? -18.578 -37.219 10.82 1 84.94 159 LEU A O 1
ATOM 1192 N N . PRO A 1 160 ? -17.203 -38.438 9.43 1 86.06 160 PRO A N 1
ATOM 1193 C CA . PRO A 1 160 ? -16.719 -37.156 8.859 1 86.06 160 PRO A CA 1
ATOM 1194 C C . PRO A 1 160 ? -17.812 -36.375 8.164 1 86.06 160 PRO A C 1
ATOM 1196 O O . PRO A 1 160 ? -17.828 -35.125 8.242 1 86.06 160 PRO A O 1
ATOM 1199 N N . PHE A 1 161 ? -18.641 -37.031 7.535 1 91.12 161 PHE A N 1
ATOM 1200 C CA . PHE A 1 161 ? -19.719 -36.375 6.82 1 91.12 161 PHE A CA 1
ATOM 1201 C C . PHE A 1 161 ? -20.625 -35.625 7.785 1 91.12 161 PHE A C 1
ATOM 1203 O O . PHE A 1 161 ? -21.016 -34.469 7.504 1 91.12 161 PHE A O 1
ATOM 1210 N N . ILE A 1 162 ? -20.906 -36.219 8.945 1 90.44 162 ILE A N 1
ATOM 1211 C CA . ILE A 1 162 ? -21.766 -35.625 9.961 1 90.44 162 ILE A CA 1
ATOM 1212 C C . ILE A 1 162 ? -21.094 -34.375 10.516 1 90.44 162 ILE A C 1
ATOM 1214 O O . ILE A 1 162 ? -21.75 -33.312 10.656 1 90.44 162 ILE A O 1
ATOM 1218 N N . VAL A 1 163 ? -19.875 -34.406 10.789 1 88.38 163 VAL A N 1
ATOM 1219 C CA . VAL A 1 163 ? -19.172 -33.281 11.367 1 88.38 163 VAL A CA 1
ATOM 1220 C C . VAL A 1 163 ? -19.047 -32.156 10.336 1 88.38 163 VAL A C 1
ATOM 1222 O O . VAL A 1 163 ? -19.25 -30.984 10.656 1 88.38 163 VAL A O 1
ATOM 1225 N N . PHE A 1 164 ? -18.734 -32.562 9.102 1 91.06 164 PHE A N 1
ATOM 1226 C CA . PHE A 1 164 ? -18.594 -31.562 8.039 1 91.06 164 PHE A CA 1
ATOM 1227 C C . PHE A 1 164 ? -19.922 -30.844 7.805 1 91.06 164 PHE A C 1
ATOM 1229 O O . PHE A 1 164 ? -19.938 -29.625 7.621 1 91.06 164 PHE A O 1
ATOM 1236 N N . MET A 1 165 ? -20.984 -31.547 7.855 1 93 165 MET A N 1
ATOM 1237 C CA . MET A 1 165 ? -22.312 -30.953 7.656 1 93 165 MET A CA 1
ATOM 1238 C C . MET A 1 165 ? -22.672 -30.047 8.82 1 93 165 MET A C 1
ATOM 1240 O O . MET A 1 165 ? -23.234 -28.953 8.617 1 93 165 MET A O 1
ATOM 1244 N N . GLY A 1 166 ? -22.391 -30.5 10 1 93 166 GLY A N 1
ATOM 1245 C CA . GLY A 1 166 ? -22.609 -29.672 11.164 1 93 166 GLY A CA 1
ATOM 1246 C C . GLY A 1 166 ? -21.844 -28.359 11.117 1 93 166 GLY A C 1
ATOM 1247 O O . GLY A 1 166 ? -22.406 -27.297 11.391 1 93 166 GLY A O 1
ATOM 1248 N N . VAL A 1 167 ? -20.625 -28.422 10.703 1 92.38 167 VAL A N 1
ATOM 1249 C CA . VAL A 1 167 ? -19.766 -27.25 10.633 1 92.38 167 VAL A CA 1
ATOM 1250 C C . VAL A 1 167 ? -20.266 -26.328 9.516 1 92.38 167 VAL A C 1
ATOM 1252 O O . VAL A 1 167 ? -20.375 -25.109 9.703 1 92.38 167 VAL A O 1
ATOM 1255 N N . ALA A 1 168 ? -20.562 -26.859 8.375 1 94.12 168 ALA A N 1
ATOM 1256 C CA . ALA A 1 168 ? -20.969 -26.078 7.207 1 94.12 168 ALA A CA 1
ATOM 1257 C C . ALA A 1 168 ? -22.234 -25.281 7.508 1 94.12 168 ALA A C 1
ATOM 1259 O O . ALA A 1 168 ? -22.391 -24.141 7.039 1 94.12 168 ALA A O 1
ATOM 1260 N N . LEU A 1 169 ? -23.094 -25.844 8.273 1 94.88 169 LEU A N 1
ATOM 1261 C CA . LEU A 1 169 ? -24.359 -25.156 8.539 1 94.88 169 LEU A CA 1
ATOM 1262 C C . LEU A 1 169 ? -24.188 -24.156 9.68 1 94.88 169 LEU A C 1
ATOM 1264 O O . LEU A 1 169 ? -25.062 -23.297 9.898 1 94.88 169 LEU A O 1
ATOM 1268 N N . SER A 1 170 ? -23.078 -24.188 10.406 1 94.19 170 SER A N 1
ATOM 1269 C CA . SER A 1 170 ? -22.906 -23.375 11.602 1 94.19 170 SER A CA 1
ATOM 1270 C C . SER A 1 170 ? -22.047 -22.156 11.305 1 94.19 170 SER A C 1
ATOM 1272 O O . SER A 1 170 ? -22 -21.219 12.109 1 94.19 170 SER A O 1
ATOM 1274 N N . ILE A 1 171 ? -21.5 -22.031 10.211 1 92.62 171 ILE A N 1
ATOM 1275 C CA . ILE A 1 171 ? -20.5 -21.031 9.898 1 92.62 171 ILE A CA 1
ATOM 1276 C C . ILE A 1 171 ? -21.172 -19.688 9.641 1 92.62 171 ILE A C 1
ATOM 1278 O O . ILE A 1 171 ? -22.281 -19.641 9.094 1 92.62 171 ILE A O 1
ATOM 1282 N N . THR A 1 172 ? -20.609 -18.609 10.164 1 93.94 172 THR A N 1
ATOM 1283 C CA . THR A 1 172 ? -20.922 -17.234 9.836 1 93.94 172 THR A CA 1
ATOM 1284 C C . THR A 1 172 ? -19.672 -16.5 9.312 1 93.94 172 THR A C 1
ATOM 1286 O O . THR A 1 172 ? -18.609 -16.594 9.906 1 93.94 172 THR A O 1
ATOM 1289 N N . ALA A 1 173 ? -19.844 -15.906 8.211 1 91.81 173 ALA A N 1
ATOM 1290 C CA . ALA A 1 173 ? -18.703 -15.242 7.566 1 91.81 173 ALA A CA 1
ATOM 1291 C C . ALA A 1 173 ? -18.484 -13.852 8.156 1 91.81 173 ALA A C 1
ATOM 1293 O O . ALA A 1 173 ? -19.156 -12.898 7.781 1 91.81 173 ALA A O 1
ATOM 1294 N N . PHE A 1 174 ? -17.422 -13.734 8.867 1 89.06 174 PHE A N 1
ATOM 1295 C CA . PHE A 1 174 ? -17.078 -12.492 9.547 1 89.06 174 PHE A CA 1
ATOM 1296 C C . PHE A 1 174 ? -16.828 -11.375 8.547 1 89.06 174 PHE A C 1
ATOM 1298 O O . PHE A 1 174 ? -17.406 -10.297 8.648 1 89.06 174 PHE A O 1
ATOM 1305 N N . PRO A 1 175 ? -16 -11.602 7.52 1 87.31 175 PRO A N 1
ATOM 1306 C CA . PRO A 1 175 ? -15.703 -10.492 6.609 1 87.31 175 PRO A CA 1
ATOM 1307 C C . PRO A 1 175 ? -16.922 -10.023 5.828 1 87.31 175 PRO A C 1
ATOM 1309 O O . PRO A 1 175 ? -17.094 -8.82 5.598 1 87.31 175 PRO A O 1
ATOM 1312 N N . VAL A 1 176 ? -17.766 -10.922 5.41 1 91.19 176 VAL A N 1
ATOM 1313 C CA . VAL A 1 176 ? -18.953 -10.562 4.652 1 91.19 176 VAL A CA 1
ATOM 1314 C C . VAL A 1 176 ? -19.938 -9.805 5.551 1 91.19 176 VAL A C 1
ATOM 1316 O O . VAL A 1 176 ? -20.547 -8.828 5.129 1 91.19 176 VAL A O 1
ATOM 1319 N N . LEU A 1 177 ? -20.016 -10.289 6.711 1 93.12 177 LEU A N 1
ATOM 1320 C CA . LEU A 1 177 ? -20.875 -9.625 7.68 1 93.12 177 LEU A CA 1
ATOM 1321 C C . LEU A 1 177 ? -20.406 -8.195 7.938 1 93.12 177 LEU A C 1
ATOM 1323 O O . LEU A 1 177 ? -21.219 -7.273 7.988 1 93.12 177 LEU A O 1
ATOM 1327 N N . ALA A 1 178 ? -19.141 -8.047 8.133 1 89.62 178 ALA A N 1
ATOM 1328 C CA . ALA A 1 178 ? -18.578 -6.719 8.359 1 89.62 178 ALA A CA 1
ATOM 1329 C C . ALA A 1 178 ? -18.922 -5.77 7.219 1 89.62 178 ALA A C 1
ATOM 1331 O O . ALA A 1 178 ? -19.234 -4.598 7.445 1 89.62 178 ALA A O 1
ATOM 1332 N N . ARG A 1 179 ? -18.922 -6.289 6.109 1 89.06 179 ARG A N 1
ATOM 1333 C CA . ARG A 1 179 ? -19.203 -5.473 4.938 1 89.06 179 ARG A CA 1
ATOM 1334 C C . ARG A 1 179 ? -20.688 -5.082 4.902 1 89.06 179 ARG A C 1
ATOM 1336 O O . ARG A 1 179 ? -21.016 -3.941 4.57 1 89.06 179 ARG A O 1
ATOM 1343 N N . ILE A 1 180 ? -21.484 -5.965 5.156 1 90.75 180 ILE A N 1
ATOM 1344 C CA . ILE A 1 180 ? -22.922 -5.695 5.172 1 90.75 180 ILE A CA 1
ATOM 1345 C C . ILE A 1 180 ? -23.25 -4.648 6.238 1 90.75 180 ILE A C 1
ATOM 1347 O O . ILE A 1 180 ? -23.969 -3.691 5.977 1 90.75 180 ILE A O 1
ATOM 1351 N N . LEU A 1 181 ? -22.656 -4.805 7.355 1 91.56 181 LEU A N 1
ATOM 1352 C CA . LEU A 1 181 ? -22.875 -3.879 8.461 1 91.56 181 LEU A CA 1
ATOM 1353 C C . LEU A 1 181 ? -22.359 -2.486 8.117 1 91.56 181 LEU A C 1
ATOM 1355 O O . LEU A 1 181 ? -22.984 -1.482 8.453 1 91.56 181 LEU A O 1
ATOM 1359 N N . ALA A 1 182 ? -21.25 -2.467 7.488 1 87.81 182 ALA A N 1
ATOM 1360 C CA . ALA A 1 182 ? -20.703 -1.179 7.086 1 87.81 182 ALA A CA 1
ATOM 1361 C C . ALA A 1 182 ? -21.594 -0.492 6.055 1 87.81 182 ALA A C 1
ATOM 1363 O O . ALA A 1 182 ? -21.844 0.712 6.148 1 87.81 182 ALA A O 1
ATOM 1364 N N . GLU A 1 183 ? -22.062 -1.272 5.176 1 86.06 183 GLU A N 1
ATOM 1365 C CA . GLU A 1 183 ? -22.922 -0.745 4.121 1 86.06 183 GLU A CA 1
ATOM 1366 C C . GLU A 1 183 ? -24.234 -0.211 4.695 1 86.06 183 GLU A C 1
ATOM 1368 O O . GLU A 1 183 ? -24.766 0.789 4.207 1 86.06 183 GLU A O 1
ATOM 1373 N N . LEU A 1 184 ? -24.672 -0.812 5.703 1 87.25 184 LEU A N 1
ATOM 1374 C CA . LEU A 1 184 ? -25.938 -0.43 6.316 1 87.25 184 LEU A CA 1
ATOM 1375 C C . LEU A 1 184 ? -25.719 0.546 7.469 1 87.25 184 LEU A C 1
ATOM 1377 O O . LEU A 1 184 ? -26.656 0.902 8.18 1 87.25 184 LEU A O 1
ATOM 1381 N N . LYS A 1 185 ? -24.5 0.982 7.711 1 88.38 185 LYS A N 1
ATOM 1382 C CA . LYS A 1 185 ? -24.109 1.934 8.75 1 88.38 185 LYS A CA 1
ATOM 1383 C C . LYS A 1 185 ? -24.453 1.412 10.133 1 88.38 185 LYS A C 1
ATOM 1385 O O . LYS A 1 185 ? -24.906 2.174 10.992 1 88.38 185 LYS A O 1
ATOM 1390 N N . LEU A 1 186 ? -24.297 0.125 10.359 1 89.44 186 LEU A N 1
ATOM 1391 C CA . LEU A 1 186 ? -24.672 -0.501 11.625 1 89.44 186 LEU A CA 1
ATOM 1392 C C . LEU A 1 186 ? -23.422 -1.003 12.359 1 89.44 186 LEU A C 1
ATOM 1394 O O . LEU A 1 186 ? -23.516 -1.49 13.484 1 89.44 186 LEU A O 1
ATOM 1398 N N . LEU A 1 187 ? -22.297 -0.854 11.766 1 88 187 LEU A N 1
ATOM 1399 C CA . LEU A 1 187 ? -21.062 -1.472 12.234 1 88 187 LEU A CA 1
ATOM 1400 C C . LEU A 1 187 ? -20.734 -1.025 13.656 1 88 187 LEU A C 1
ATOM 1402 O O . LEU A 1 187 ? -20.266 -1.826 14.469 1 88 187 LEU A O 1
ATOM 1406 N N . THR A 1 188 ? -21.016 0.231 13.961 1 86.56 188 THR A N 1
ATOM 1407 C CA . THR A 1 188 ? -20.609 0.778 15.25 1 86.56 188 THR A CA 1
ATOM 1408 C C . THR A 1 188 ? -21.812 0.892 16.188 1 86.56 188 THR A C 1
ATOM 1410 O O . THR A 1 188 ? -21.719 1.504 17.25 1 86.56 188 THR A O 1
ATOM 1413 N N . THR A 1 189 ? -22.906 0.418 15.805 1 87.81 189 THR A N 1
ATOM 1414 C CA . THR A 1 189 ? -24.078 0.361 16.672 1 87.81 189 THR A CA 1
ATOM 1415 C C . THR A 1 189 ? -24 -0.835 17.609 1 87.81 189 THR A C 1
ATOM 1417 O O . THR A 1 189 ? -23.109 -1.676 17.484 1 87.81 189 THR A O 1
ATOM 1420 N N . ASP A 1 190 ? -24.906 -0.885 18.5 1 86.44 190 ASP A N 1
ATOM 1421 C CA . ASP A 1 190 ? -24.922 -1.99 19.453 1 86.44 190 ASP A CA 1
ATOM 1422 C C . ASP A 1 190 ? -25.156 -3.322 18.75 1 86.44 190 ASP A C 1
ATOM 1424 O O . ASP A 1 190 ? -24.484 -4.316 19.047 1 86.44 190 ASP A O 1
ATOM 1428 N N . ILE A 1 191 ? -26.047 -3.322 17.875 1 89.12 191 ILE A N 1
ATOM 1429 C CA . ILE A 1 191 ? -26.344 -4.543 17.125 1 89.12 191 ILE A CA 1
ATOM 1430 C C . ILE A 1 191 ? -25.125 -4.98 16.328 1 89.12 191 ILE A C 1
ATOM 1432 O O . ILE A 1 191 ? -24.828 -6.172 16.219 1 89.12 191 ILE A O 1
ATOM 1436 N N . GLY A 1 192 ? -24.516 -4.027 15.68 1 91 192 GLY A N 1
ATOM 1437 C CA . GLY A 1 192 ? -23.328 -4.336 14.914 1 91 192 GLY A CA 1
ATOM 1438 C C . GLY A 1 192 ? -22.188 -4.875 15.766 1 91 192 GLY A C 1
ATOM 1439 O O . GLY A 1 192 ? -21.5 -5.82 15.367 1 91 192 GLY A O 1
ATOM 1440 N N . ARG A 1 193 ? -22.031 -4.34 16.922 1 88.44 193 ARG A N 1
ATOM 1441 C CA . ARG A 1 193 ? -20.969 -4.781 17.828 1 88.44 193 ARG A CA 1
ATOM 1442 C C . ARG A 1 193 ? -21.219 -6.207 18.312 1 88.44 193 ARG A C 1
ATOM 1444 O O . ARG A 1 193 ? -20.297 -7.02 18.375 1 88.44 193 ARG A O 1
ATOM 1451 N N . ILE A 1 194 ? -22.422 -6.441 18.609 1 90.94 194 ILE A N 1
ATOM 1452 C CA . ILE A 1 194 ? -22.797 -7.777 19.062 1 90.94 194 ILE A CA 1
ATOM 1453 C C . ILE A 1 194 ? -22.594 -8.781 17.922 1 90.94 194 ILE A C 1
ATOM 1455 O O . ILE A 1 194 ? -22.016 -9.844 18.125 1 90.94 194 ILE A O 1
ATOM 1459 N N . ALA A 1 195 ? -23.078 -8.406 16.781 1 92.94 195 ALA A N 1
ATOM 1460 C CA . ALA A 1 195 ? -22.953 -9.289 15.625 1 92.94 195 ALA A CA 1
ATOM 1461 C C . ALA A 1 195 ? -21.5 -9.57 15.297 1 92.94 195 ALA A C 1
ATOM 1463 O O . ALA A 1 195 ? -21.125 -10.719 15.047 1 92.94 195 ALA A O 1
ATOM 1464 N N . MET A 1 196 ? -20.672 -8.555 15.273 1 90.69 196 MET A N 1
ATOM 1465 C CA . MET A 1 196 ? -19.266 -8.695 14.938 1 90.69 196 MET A CA 1
ATOM 1466 C C . MET A 1 196 ? -18.531 -9.562 15.961 1 90.69 196 MET A C 1
ATOM 1468 O O . MET A 1 196 ? -17.719 -10.414 15.602 1 90.69 196 MET A O 1
ATOM 1472 N N . SER A 1 197 ? -18.844 -9.281 17.203 1 90.94 197 SER A N 1
ATOM 1473 C CA . SER A 1 197 ? -18.234 -10.07 18.266 1 90.94 197 SER A CA 1
ATOM 1474 C C . SER A 1 197 ? -18.656 -11.531 18.188 1 90.94 197 SER A C 1
ATOM 1476 O O . SER A 1 197 ? -17.812 -12.43 18.281 1 90.94 197 SER A O 1
ATOM 1478 N N . ALA A 1 198 ? -19.906 -11.75 17.984 1 92.62 198 ALA A N 1
ATOM 1479 C CA . ALA A 1 198 ? -20.422 -13.117 17.875 1 92.62 198 ALA A CA 1
ATOM 1480 C C . ALA A 1 198 ? -19.844 -13.82 16.656 1 92.62 198 ALA A C 1
ATOM 1482 O O . ALA A 1 198 ? -19.5 -15.008 16.719 1 92.62 198 ALA A O 1
ATOM 1483 N N . ALA A 1 199 ? -19.781 -13.156 15.578 1 92.25 199 ALA A N 1
ATOM 1484 C CA . ALA A 1 199 ? -19.234 -13.727 14.352 1 92.25 199 ALA A CA 1
ATOM 1485 C C . ALA A 1 199 ? -17.766 -14.07 14.523 1 92.25 199 ALA A C 1
ATOM 1487 O O . ALA A 1 199 ? -17.281 -15.062 13.977 1 92.25 199 ALA A O 1
ATOM 1488 N N . GLY A 1 200 ? -17.016 -13.195 15.227 1 89.06 200 GLY A N 1
ATOM 1489 C CA . GLY A 1 200 ? -15.625 -13.484 15.516 1 89.06 200 GLY A CA 1
ATOM 1490 C C . GLY A 1 200 ? -15.438 -14.781 16.281 1 89.06 200 GLY A C 1
ATOM 1491 O O . GLY A 1 200 ? -14.578 -15.594 15.938 1 89.06 200 GLY A O 1
ATOM 1492 N N . VAL A 1 201 ? -16.25 -14.992 17.234 1 88.69 201 VAL A N 1
ATOM 1493 C CA . VAL A 1 201 ? -16.219 -16.219 18.016 1 88.69 201 VAL A CA 1
ATOM 1494 C C . VAL A 1 201 ? -16.594 -17.406 17.141 1 88.69 201 VAL A C 1
ATOM 1496 O O . VAL A 1 201 ? -15.969 -18.469 17.219 1 88.69 201 VAL A O 1
ATOM 1499 N N . ASN A 1 202 ? -17.562 -17.203 16.359 1 90.56 202 ASN A N 1
ATOM 1500 C CA . ASN A 1 202 ? -18.016 -18.25 15.438 1 90.56 202 ASN A CA 1
ATOM 1501 C C . ASN A 1 202 ? -16.891 -18.672 14.492 1 90.56 202 ASN A C 1
ATOM 1503 O O . ASN A 1 202 ? -16.75 -19.859 14.188 1 90.56 202 ASN A O 1
ATOM 1507 N N . ASP A 1 203 ? -16.156 -17.703 14.016 1 88 203 ASP A N 1
ATOM 1508 C CA . ASP A 1 203 ? -15.078 -18 13.086 1 88 203 ASP A CA 1
ATOM 1509 C C . ASP A 1 203 ? -13.984 -18.828 13.758 1 88 203 ASP A C 1
ATOM 1511 O O . ASP A 1 203 ? -13.484 -19.797 13.18 1 88 203 ASP A O 1
ATOM 1515 N N . VAL A 1 204 ? -13.664 -18.5 14.922 1 84.75 204 VAL A N 1
ATOM 1516 C CA . VAL A 1 204 ? -12.648 -19.25 15.664 1 84.75 204 VAL A CA 1
ATOM 1517 C C . VAL A 1 204 ? -13.141 -20.672 15.93 1 84.75 204 VAL A C 1
ATOM 1519 O O . VAL A 1 204 ? -12.406 -21.625 15.719 1 84.75 204 VAL A O 1
ATOM 1522 N N . ALA A 1 205 ? -14.32 -20.797 16.328 1 87 205 ALA A N 1
ATOM 1523 C CA . ALA A 1 205 ? -14.914 -22.094 16.594 1 87 205 ALA A CA 1
ATOM 1524 C C . ALA A 1 205 ? -14.977 -22.938 15.32 1 87 205 ALA A C 1
ATOM 1526 O O . ALA A 1 205 ? -14.75 -24.156 15.359 1 87 205 ALA A O 1
ATOM 1527 N N . ALA A 1 206 ? -15.328 -22.297 14.273 1 87.12 206 ALA A N 1
ATOM 1528 C CA . ALA A 1 206 ? -15.43 -23 13 1 87.12 206 ALA A CA 1
ATOM 1529 C C . ALA A 1 206 ? -14.078 -23.594 12.594 1 87.12 206 ALA A C 1
ATOM 1531 O O . ALA A 1 206 ? -14.023 -24.703 12.078 1 87.12 206 ALA A O 1
ATOM 1532 N N . TRP A 1 207 ? -13.031 -22.922 12.82 1 85.31 207 TRP A N 1
ATOM 1533 C CA . TRP A 1 207 ? -11.695 -23.391 12.469 1 85.31 207 TRP A CA 1
ATOM 1534 C C . TRP A 1 207 ? -11.289 -24.562 13.359 1 85.31 207 TRP A C 1
ATOM 1536 O O . TRP A 1 207 ? -10.672 -25.531 12.891 1 85.31 207 TRP A O 1
ATOM 1546 N N . ILE A 1 208 ? -11.688 -24.516 14.586 1 83.88 208 ILE A N 1
ATOM 1547 C CA . ILE A 1 208 ? -11.414 -25.609 15.5 1 83.88 208 ILE A CA 1
ATOM 1548 C C . ILE A 1 208 ? -12.203 -26.844 15.078 1 83.88 208 ILE A C 1
ATOM 1550 O O . ILE A 1 208 ? -11.648 -27.953 15 1 83.88 208 ILE A O 1
ATOM 1554 N N . LEU A 1 209 ? -13.398 -26.641 14.781 1 84.5 209 LEU A N 1
ATOM 1555 C CA . LEU A 1 209 ? -14.25 -27.75 14.367 1 84.5 209 LEU A CA 1
ATOM 1556 C C . LEU A 1 209 ? -13.789 -28.328 13.031 1 84.5 209 LEU A C 1
ATOM 1558 O O . LEU A 1 209 ? -13.875 -29.547 12.812 1 84.5 209 LEU A O 1
ATOM 1562 N N . LEU A 1 210 ? -13.375 -27.453 12.18 1 84.69 210 LEU A N 1
ATOM 1563 C CA . LEU A 1 210 ? -12.852 -27.922 10.898 1 84.69 210 LEU A CA 1
ATOM 1564 C C . LEU A 1 210 ? -11.602 -28.766 11.094 1 84.69 210 LEU A C 1
ATOM 1566 O O . LEU A 1 210 ? -11.43 -29.797 10.43 1 84.69 210 LEU A O 1
ATOM 1570 N N . ALA A 1 211 ? -10.734 -28.297 11.969 1 82.62 211 ALA A N 1
ATOM 1571 C CA . ALA A 1 211 ? -9.539 -29.078 12.281 1 82.62 211 ALA A CA 1
ATOM 1572 C C . ALA A 1 211 ? -9.914 -30.469 12.797 1 82.62 211 ALA A C 1
ATOM 1574 O O . ALA A 1 211 ? -9.281 -31.469 12.43 1 82.62 211 ALA A O 1
ATOM 1575 N N . LEU A 1 212 ? -10.922 -30.5 13.508 1 80.81 212 LEU A N 1
ATOM 1576 C CA . LEU A 1 212 ? -11.406 -31.781 14.039 1 80.81 212 LEU A CA 1
ATOM 1577 C C . LEU A 1 212 ? -11.992 -32.656 12.922 1 80.81 212 LEU A C 1
ATOM 1579 O O . LEU A 1 212 ? -11.734 -33.844 12.867 1 80.81 212 LEU A O 1
ATOM 1583 N N . ALA A 1 213 ? -12.727 -32 12.086 1 83.06 213 ALA A N 1
ATOM 1584 C CA . ALA A 1 213 ? -13.32 -32.719 10.961 1 83.06 213 ALA A CA 1
ATOM 1585 C C . ALA A 1 213 ? -12.242 -33.312 10.055 1 83.06 213 ALA A C 1
ATOM 1587 O O . ALA A 1 213 ? -12.367 -34.438 9.57 1 83.06 213 ALA A O 1
ATOM 1588 N N . ILE A 1 214 ? -11.258 -32.531 9.836 1 82.19 214 ILE A N 1
ATOM 1589 C CA . ILE A 1 214 ? -10.156 -32.969 8.977 1 82.19 214 ILE A CA 1
ATOM 1590 C C . ILE A 1 214 ? -9.422 -34.156 9.625 1 82.19 214 ILE A C 1
ATOM 1592 O O . ILE A 1 214 ? -9.094 -35.125 8.961 1 82.19 214 ILE A O 1
ATOM 1596 N N . ALA A 1 215 ? -9.25 -34.062 10.922 1 77.5 215 ALA A N 1
ATOM 1597 C CA . ALA A 1 215 ? -8.555 -35.094 11.656 1 77.5 215 ALA A CA 1
ATOM 1598 C C . ALA A 1 215 ? -9.336 -36.406 11.609 1 77.5 215 ALA A C 1
ATOM 1600 O O . ALA A 1 215 ? -8.75 -37.5 11.562 1 77.5 215 ALA A O 1
ATOM 1601 N N . LEU A 1 216 ? -10.594 -36.344 11.484 1 79.19 216 LEU A N 1
ATOM 1602 C CA . LEU A 1 216 ? -11.453 -37.531 11.516 1 79.19 216 LEU A CA 1
ATOM 1603 C C . LEU A 1 216 ? -11.625 -38.094 10.117 1 79.19 216 LEU A C 1
ATOM 1605 O O . LEU A 1 216 ? -12.062 -39.25 9.969 1 79.19 216 LEU A O 1
ATOM 1609 N N . SER A 1 217 ? -11.375 -37.344 9.117 1 77.94 217 SER A N 1
ATOM 1610 C CA . SER A 1 217 ? -11.602 -37.781 7.742 1 77.94 217 SER A CA 1
ATOM 1611 C C . SER A 1 217 ? -10.453 -38.656 7.234 1 77.94 217 SER A C 1
ATOM 1613 O O . SER A 1 217 ? -10.539 -39.219 6.152 1 77.94 217 SER A O 1
ATOM 1615 N N . GLY A 1 218 ? -9.359 -38.781 7.922 1 68.81 218 GLY A N 1
ATOM 1616 C CA . GLY A 1 218 ? -8.242 -39.594 7.453 1 68.81 218 GLY A CA 1
ATOM 1617 C C . GLY A 1 218 ? -8.594 -41.062 7.336 1 68.81 218 GLY A C 1
ATOM 1618 O O . GLY A 1 218 ? -9.234 -41.625 8.219 1 68.81 218 GLY A O 1
ATOM 1619 N N . ASP A 1 219 ? -8.758 -41.562 6.105 1 59.31 219 ASP A N 1
ATOM 1620 C CA . ASP A 1 219 ? -9.141 -42.938 5.797 1 59.31 219 ASP A CA 1
ATOM 1621 C C . ASP A 1 219 ? -8.18 -43.938 6.453 1 59.31 219 ASP A C 1
ATOM 1623 O O . ASP A 1 219 ? -6.977 -43.906 6.215 1 59.31 219 ASP A O 1
ATOM 1627 N N . GLY A 1 220 ? -8.695 -44.812 7.148 1 57.84 220 GLY A N 1
ATOM 1628 C CA . GLY A 1 220 ? -8.023 -46 7.641 1 57.84 220 GLY A CA 1
ATOM 1629 C C . GLY A 1 220 ? -7.055 -45.719 8.773 1 57.84 220 GLY A C 1
ATOM 1630 O O . GLY A 1 220 ? -6.332 -46.594 9.227 1 57.84 220 GLY A O 1
ATOM 1631 N N . THR A 1 221 ? -7 -44.375 9 1 61.06 221 THR A N 1
ATOM 1632 C CA . THR A 1 221 ? -5.918 -44.094 9.938 1 61.06 221 THR A CA 1
ATOM 1633 C C . THR A 1 221 ? -6.41 -44.219 11.375 1 61.06 221 THR A C 1
ATOM 1635 O O . THR A 1 221 ? -7.609 -44.094 11.641 1 61.06 221 THR A O 1
ATOM 1638 N N . SER A 1 222 ? -5.562 -44.75 12.172 1 69.19 222 SER A N 1
ATOM 1639 C CA . SER A 1 222 ? -5.711 -44.938 13.609 1 69.19 222 SER A CA 1
ATOM 1640 C C . SER A 1 222 ? -6.211 -43.656 14.289 1 69.19 222 SER A C 1
ATOM 1642 O O . SER A 1 222 ? -5.895 -42.531 13.852 1 69.19 222 SER A O 1
ATOM 1644 N N . PRO A 1 223 ? -7.332 -43.781 15.047 1 75.88 223 PRO A N 1
ATOM 1645 C CA . PRO A 1 223 ? -7.805 -42.656 15.844 1 75.88 223 PRO A CA 1
ATOM 1646 C C . PRO A 1 223 ? -6.668 -41.875 16.516 1 75.88 223 PRO A C 1
ATOM 1648 O O . PRO A 1 223 ? -6.828 -40.719 16.859 1 75.88 223 PRO A O 1
ATOM 1651 N N . LEU A 1 224 ? -5.562 -42.5 16.547 1 80.75 224 LEU A N 1
ATOM 1652 C CA . LEU A 1 224 ? -4.398 -41.875 17.172 1 80.75 224 LEU A CA 1
ATOM 1653 C C . LEU A 1 224 ? -3.861 -40.719 16.312 1 80.75 224 LEU A C 1
ATOM 1655 O O . LEU A 1 224 ? -3.297 -39.75 16.828 1 80.75 224 LEU A O 1
ATOM 1659 N N . VAL A 1 225 ? -4.133 -40.844 15.078 1 81.31 225 VAL A N 1
ATOM 1660 C CA . VAL A 1 225 ? -3.662 -39.812 14.164 1 81.31 225 VAL A CA 1
ATOM 1661 C C . VAL A 1 225 ? -4.422 -38.531 14.414 1 81.31 225 VAL A C 1
ATOM 1663 O O . VAL A 1 225 ? -3.834 -37.438 14.406 1 81.31 225 VAL A O 1
ATOM 1666 N N . SER A 1 226 ? -5.684 -38.688 14.664 1 81.44 226 SER A N 1
ATOM 1667 C CA . SER A 1 226 ? -6.492 -37.5 14.945 1 81.44 226 SER A CA 1
ATOM 1668 C C . SER A 1 226 ? -6.035 -36.812 16.234 1 81.44 226 SER A C 1
ATOM 1670 O O . SER A 1 226 ? -6.023 -35.594 16.312 1 81.44 226 SER A O 1
ATOM 1672 N N . VAL A 1 227 ? -5.633 -37.531 17.156 1 85.5 227 VAL A N 1
ATOM 1673 C CA . VAL A 1 227 ? -5.176 -36.969 18.422 1 85.5 227 VAL A CA 1
ATOM 1674 C C . VAL A 1 227 ? -3.84 -36.25 18.219 1 85.5 227 VAL A C 1
ATOM 1676 O O . VAL A 1 227 ? -3.615 -35.188 18.781 1 85.5 227 VAL A O 1
ATOM 1679 N N . TRP A 1 228 ? -3.014 -36.812 17.438 1 86 228 TRP A N 1
ATOM 1680 C CA . TRP A 1 228 ? -1.717 -36.219 17.172 1 86 228 TRP A CA 1
ATOM 1681 C C . TRP A 1 228 ? -1.88 -34.906 16.422 1 86 228 TRP A C 1
ATOM 1683 O O . TRP A 1 228 ? -1.135 -33.938 16.672 1 86 228 TRP A O 1
ATOM 1693 N N . VAL A 1 229 ? -2.789 -34.875 15.5 1 85.5 229 VAL A N 1
ATOM 1694 C CA . VAL A 1 229 ? -3.051 -33.688 14.727 1 85.5 229 VAL A CA 1
ATOM 1695 C C . VAL A 1 229 ? -3.537 -32.562 15.656 1 85.5 229 VAL A C 1
ATOM 1697 O O . VAL A 1 229 ? -3.088 -31.422 15.555 1 85.5 229 VAL A O 1
ATOM 1700 N N . LEU A 1 230 ? -4.375 -32.906 16.562 1 86.62 230 LEU A N 1
ATOM 1701 C CA . LEU A 1 230 ? -4.914 -31.906 17.484 1 86.62 230 LEU A CA 1
ATOM 1702 C C . LEU A 1 230 ? -3.838 -31.438 18.469 1 86.62 230 LEU A C 1
ATOM 1704 O O . LEU A 1 230 ? -3.777 -30.25 18.797 1 86.62 230 LEU A O 1
ATOM 1708 N N . LEU A 1 231 ? -3.023 -32.344 18.938 1 91.19 231 LEU A N 1
ATOM 1709 C CA . LEU A 1 231 ? -1.954 -32 19.859 1 91.19 231 LEU A CA 1
ATOM 1710 C C . LEU A 1 231 ? -0.919 -31.109 19.188 1 91.19 231 LEU A C 1
ATOM 1712 O O . LEU A 1 231 ? -0.493 -30.094 19.766 1 91.19 231 LEU A O 1
ATOM 1716 N N . CYS A 1 232 ? -0.565 -31.484 17.984 1 92.5 232 CYS A N 1
ATOM 1717 C CA . CYS A 1 232 ? 0.401 -30.672 17.25 1 92.5 232 CYS A CA 1
ATOM 1718 C C . CYS A 1 232 ? -0.183 -29.312 16.875 1 92.5 232 CYS A C 1
ATOM 1720 O O . CYS A 1 232 ? 0.527 -28.312 16.875 1 92.5 232 CYS A O 1
ATOM 1722 N N . GLY A 1 233 ? -1.468 -29.359 16.484 1 91.88 233 GLY A N 1
ATOM 1723 C CA . GLY A 1 233 ? -2.139 -28.094 16.234 1 91.88 233 GLY A CA 1
ATOM 1724 C C . GLY A 1 233 ? -2.143 -27.172 17.438 1 91.88 233 GLY A C 1
ATOM 1725 O O . GLY A 1 233 ? -1.868 -25.969 17.312 1 91.88 233 GLY A O 1
ATOM 1726 N N . SER A 1 234 ? -2.395 -27.703 18.609 1 93.44 234 SER A N 1
ATOM 1727 C CA . SER A 1 234 ? -2.363 -26.922 19.844 1 93.44 234 SER A CA 1
ATOM 1728 C C . SER A 1 234 ? -0.949 -26.453 20.156 1 93.44 234 SER A C 1
ATOM 1730 O O . SER A 1 234 ? -0.755 -25.328 20.625 1 93.44 234 SER A O 1
ATOM 1732 N N . GLY A 1 235 ? -0.053 -27.375 19.984 1 96.19 235 GLY A N 1
ATOM 1733 C CA . GLY A 1 235 ? 1.339 -26.984 20.156 1 96.19 235 GLY A CA 1
ATOM 1734 C C . GLY A 1 235 ? 1.75 -25.828 19.25 1 96.19 235 GLY A C 1
ATOM 1735 O O . GLY A 1 235 ? 2.48 -24.938 19.688 1 96.19 235 GLY A O 1
ATOM 1736 N N . PHE A 1 236 ? 1.259 -25.828 18.031 1 95.94 236 PHE A N 1
ATOM 1737 C CA . PHE A 1 236 ? 1.558 -24.766 17.094 1 95.94 236 PHE A CA 1
ATOM 1738 C C . PHE A 1 236 ? 0.959 -23.438 17.562 1 95.94 236 PHE A C 1
ATOM 1740 O O . PHE A 1 236 ? 1.604 -22.406 17.469 1 95.94 236 PHE A O 1
ATOM 1747 N N . VAL A 1 237 ? -0.257 -23.5 18.016 1 95.38 237 VAL A N 1
ATOM 1748 C CA . VAL A 1 237 ? -0.906 -22.281 18.5 1 95.38 237 VAL A CA 1
ATOM 1749 C C . VAL A 1 237 ? -0.123 -21.719 19.688 1 95.38 237 VAL A C 1
ATOM 1751 O O . VAL A 1 237 ? 0.076 -20.5 19.781 1 95.38 237 VAL A O 1
ATOM 1754 N N . ILE A 1 238 ? 0.352 -22.562 20.531 1 97.06 238 ILE A N 1
ATOM 1755 C CA . ILE A 1 238 ? 1.158 -22.141 21.656 1 97.06 238 ILE A CA 1
ATOM 1756 C C . ILE A 1 238 ? 2.465 -21.516 21.172 1 97.06 238 ILE A C 1
ATOM 1758 O O . ILE A 1 238 ? 2.893 -20.469 21.656 1 97.06 238 ILE A O 1
ATOM 1762 N N . PHE A 1 239 ? 3.039 -22.156 20.203 1 97.5 239 PHE A N 1
ATOM 1763 C CA . PHE A 1 239 ? 4.262 -21.625 19.609 1 97.5 239 PHE A CA 1
ATOM 1764 C C . PHE A 1 239 ? 4.02 -20.25 19 1 97.5 239 PHE A C 1
ATOM 1766 O O . PHE A 1 239 ? 4.855 -19.359 19.125 1 97.5 239 PHE A O 1
ATOM 1773 N N . ALA A 1 240 ? 2.932 -20.109 18.297 1 97.31 240 ALA A N 1
ATOM 1774 C CA . ALA A 1 240 ? 2.59 -18.828 17.672 1 97.31 240 ALA A CA 1
ATOM 1775 C C . ALA A 1 240 ? 2.449 -17.734 18.719 1 97.31 240 ALA A C 1
ATOM 1777 O O . ALA A 1 240 ? 2.92 -16.609 18.531 1 97.31 240 ALA A O 1
ATOM 1778 N N . VAL A 1 241 ? 1.93 -18.062 19.859 1 96 241 VAL A N 1
ATOM 1779 C CA . VAL A 1 241 ? 1.688 -17.078 20.922 1 96 241 VAL A CA 1
ATOM 1780 C C . VAL A 1 241 ? 2.996 -16.75 21.625 1 96 241 VAL A C 1
ATOM 1782 O O . VAL A 1 241 ? 3.256 -15.594 21.969 1 96 241 VAL A O 1
ATOM 1785 N N . VAL A 1 242 ? 3.867 -17.688 21.781 1 96.81 242 VAL A N 1
ATOM 1786 C CA . VAL A 1 242 ? 5.059 -17.516 22.594 1 96.81 242 VAL A CA 1
ATOM 1787 C C . VAL A 1 242 ? 6.211 -16.984 21.75 1 96.81 242 VAL A C 1
ATOM 1789 O O . VAL A 1 242 ? 7.062 -16.25 22.234 1 96.81 242 VAL A O 1
ATOM 1792 N N . ALA A 1 243 ? 6.211 -17.391 20.516 1 97.38 243 ALA A N 1
ATOM 1793 C CA . ALA A 1 243 ? 7.371 -17.062 19.688 1 97.38 243 ALA A CA 1
ATOM 1794 C C . ALA A 1 243 ? 7.012 -16.031 18.609 1 97.38 243 ALA A C 1
ATOM 1796 O O . ALA A 1 243 ? 7.641 -14.977 18.516 1 97.38 243 ALA A O 1
ATOM 1797 N N . ILE A 1 244 ? 5.973 -16.266 17.844 1 97.56 244 ILE A N 1
ATOM 1798 C CA . ILE A 1 244 ? 5.637 -15.414 16.703 1 97.56 244 ILE A CA 1
ATOM 1799 C C . ILE A 1 244 ? 5.074 -14.078 17.203 1 97.56 244 ILE A C 1
ATOM 1801 O O . ILE A 1 244 ? 5.418 -13.016 16.672 1 97.56 244 ILE A O 1
ATOM 1805 N N . LYS A 1 245 ? 4.227 -14.125 18.188 1 96.62 245 LYS A N 1
ATOM 1806 C CA . LYS A 1 245 ? 3.602 -12.906 18.703 1 96.62 245 LYS A CA 1
ATOM 1807 C C . LYS A 1 245 ? 4.652 -11.914 19.188 1 96.62 245 LYS A C 1
ATOM 1809 O O . LYS A 1 245 ? 4.641 -10.75 18.797 1 96.62 245 LYS A O 1
ATOM 1814 N N . PRO A 1 246 ? 5.605 -12.305 20.031 1 96 246 PRO A N 1
ATOM 1815 C CA . PRO A 1 246 ? 6.609 -11.336 20.484 1 96 246 PRO A CA 1
ATOM 1816 C C . PRO A 1 246 ? 7.508 -10.852 19.344 1 96 246 PRO A C 1
ATOM 1818 O O . PRO A 1 246 ? 7.969 -9.703 19.359 1 96 246 PRO A O 1
ATOM 1821 N N . LEU A 1 247 ? 7.758 -11.703 18.391 1 96 247 LEU A N 1
ATOM 1822 C CA . LEU A 1 247 ? 8.555 -11.289 17.234 1 96 247 LEU A CA 1
ATOM 1823 C C . LEU A 1 247 ? 7.855 -10.172 16.469 1 96 247 LEU A C 1
ATOM 1825 O O . LEU A 1 247 ? 8.477 -9.156 16.141 1 96 247 LEU A O 1
ATOM 1829 N N . LEU A 1 248 ? 6.617 -10.391 16.203 1 95.88 248 LEU A N 1
ATOM 1830 C CA . LEU A 1 248 ? 5.848 -9.383 15.484 1 95.88 248 LEU A CA 1
ATOM 1831 C C . LEU A 1 248 ? 5.68 -8.125 16.328 1 95.88 248 LEU A C 1
ATOM 1833 O O . LEU A 1 248 ? 5.684 -7.008 15.789 1 95.88 248 LEU A O 1
ATOM 1837 N N . ALA A 1 249 ? 5.531 -8.297 17.609 1 93.38 249 ALA A N 1
ATOM 1838 C CA . ALA A 1 249 ? 5.426 -7.148 18.5 1 93.38 249 ALA A CA 1
ATOM 1839 C C . ALA A 1 249 ? 6.723 -6.344 18.516 1 93.38 249 ALA A C 1
ATOM 1841 O O . ALA A 1 249 ? 6.699 -5.113 18.594 1 93.38 249 ALA A O 1
ATOM 1842 N N . TYR A 1 250 ? 7.762 -7.086 18.531 1 91.25 250 TYR A N 1
ATOM 1843 C CA . TYR A 1 250 ? 9.078 -6.457 18.469 1 91.25 250 TYR A CA 1
ATOM 1844 C C . TYR A 1 250 ? 9.211 -5.594 17.219 1 91.25 250 TYR A C 1
ATOM 1846 O O . TYR A 1 250 ? 9.695 -4.465 17.281 1 91.25 250 TYR A O 1
ATOM 1854 N N . MET A 1 251 ? 8.781 -6.035 16.141 1 91.25 251 MET A N 1
ATOM 1855 C CA . MET A 1 251 ? 8.844 -5.293 14.883 1 91.25 251 MET A CA 1
ATOM 1856 C C . MET A 1 251 ? 7.875 -4.117 14.906 1 91.25 251 MET A C 1
ATOM 1858 O O . MET A 1 251 ? 8.203 -3.031 14.414 1 91.25 251 MET A O 1
ATOM 1862 N N . ALA A 1 252 ? 6.703 -4.328 15.453 1 90.31 252 ALA A N 1
ATOM 1863 C CA . ALA A 1 252 ? 5.68 -3.285 15.5 1 90.31 252 ALA A CA 1
ATOM 1864 C C . ALA A 1 252 ? 6.133 -2.111 16.359 1 90.31 252 ALA A C 1
ATOM 1866 O O . ALA A 1 252 ? 5.824 -0.956 16.062 1 90.31 252 ALA A O 1
ATOM 1867 N N . ARG A 1 253 ? 6.848 -2.381 17.391 1 83.69 253 ARG A N 1
ATOM 1868 C CA . ARG A 1 253 ? 7.312 -1.337 18.297 1 83.69 253 ARG A CA 1
ATOM 1869 C C . ARG A 1 253 ? 8.383 -0.473 17.625 1 83.69 253 ARG A C 1
ATOM 1871 O O . ARG A 1 253 ? 8.578 0.683 18.016 1 83.69 253 ARG A O 1
ATOM 1878 N N . ARG A 1 254 ? 8.938 -0.973 16.688 1 81.81 254 ARG A N 1
ATOM 1879 C CA . ARG A 1 254 ? 10.008 -0.248 16.016 1 81.81 254 ARG A CA 1
ATOM 1880 C C . ARG A 1 254 ? 9.5 0.463 14.766 1 81.81 254 ARG A C 1
ATOM 1882 O O . ARG A 1 254 ? 10.289 0.927 13.938 1 81.81 254 ARG A O 1
ATOM 1889 N N . CYS A 1 255 ? 8.258 0.492 14.633 1 82.06 255 CYS A N 1
ATOM 1890 C CA . CYS A 1 255 ? 7.629 1.22 13.539 1 82.06 255 CYS A CA 1
ATOM 1891 C C . CYS A 1 255 ? 6.918 2.469 14.047 1 82.06 255 CYS A C 1
ATOM 1893 O O . CYS A 1 255 ? 5.797 2.387 14.555 1 82.06 255 CYS A O 1
ATOM 1895 N N . PRO A 1 256 ? 7.652 3.578 13.859 1 74.5 256 PRO A N 1
ATOM 1896 C CA . PRO A 1 256 ? 7.043 4.812 14.359 1 74.5 256 PRO A CA 1
ATOM 1897 C C . PRO A 1 256 ? 5.867 5.277 13.5 1 74.5 256 PRO A C 1
ATOM 1899 O O . PRO A 1 256 ? 5.781 4.926 12.32 1 74.5 256 PRO A O 1
ATOM 1902 N N . GLU A 1 257 ? 4.992 5.965 14.094 1 72.38 257 GLU A N 1
ATOM 1903 C CA . GLU A 1 257 ? 3.834 6.5 13.383 1 72.38 257 GLU A CA 1
ATOM 1904 C C . GLU A 1 257 ? 4.254 7.531 12.336 1 72.38 257 GLU A C 1
ATOM 1906 O O . GLU A 1 257 ? 5.148 8.344 12.586 1 72.38 257 GLU A O 1
ATOM 1911 N N . GLY A 1 258 ? 3.713 7.512 11.219 1 66.75 258 GLY A N 1
ATOM 1912 C CA . GLY A 1 258 ? 3.969 8.492 10.172 1 66.75 258 GLY A CA 1
ATOM 1913 C C . GLY A 1 258 ? 5.133 8.117 9.273 1 66.75 258 GLY A C 1
ATOM 1914 O O . GLY A 1 258 ? 5.406 8.805 8.289 1 66.75 258 GLY A O 1
ATOM 1915 N N . GLU A 1 259 ? 5.871 7.129 9.711 1 73.44 259 GLU A N 1
ATOM 1916 C CA . GLU A 1 259 ? 7 6.676 8.906 1 73.44 259 GLU A CA 1
ATOM 1917 C C . GLU A 1 259 ? 6.652 5.395 8.148 1 73.44 259 GLU A C 1
ATOM 1919 O O . GLU A 1 259 ? 5.805 4.617 8.586 1 73.44 259 GLU A O 1
ATOM 1924 N N . PRO A 1 260 ? 7.289 5.332 7.008 1 77.5 260 PRO A N 1
ATOM 1925 C CA . PRO A 1 260 ? 7.082 4.062 6.305 1 77.5 260 PRO A CA 1
ATOM 1926 C C . PRO A 1 260 ? 7.699 2.875 7.039 1 77.5 260 PRO A C 1
ATOM 1928 O O . PRO A 1 260 ? 8.742 3.018 7.688 1 77.5 260 PRO A O 1
ATOM 1931 N N . VAL A 1 261 ? 6.977 1.801 7.008 1 85.75 261 VAL A N 1
ATOM 1932 C CA . VAL A 1 261 ? 7.484 0.568 7.602 1 85.75 261 VAL A CA 1
ATOM 1933 C C . VAL A 1 261 ? 8.641 0.028 6.762 1 85.75 261 VAL A C 1
ATOM 1935 O O . VAL A 1 261 ? 8.586 0.061 5.531 1 85.75 261 VAL A O 1
ATOM 1938 N N . LYS A 1 262 ? 9.617 -0.39 7.438 1 87.44 262 LYS A N 1
ATOM 1939 C CA . LYS A 1 262 ? 10.781 -0.935 6.75 1 87.44 262 LYS A CA 1
ATOM 1940 C C . LYS A 1 262 ? 10.398 -2.113 5.859 1 87.44 262 LYS A C 1
ATOM 1942 O O . LYS A 1 262 ? 9.555 -2.93 6.234 1 87.44 262 LYS A O 1
ATOM 1947 N N . GLU A 1 263 ? 11 -2.109 4.703 1 89.5 263 GLU A N 1
ATOM 1948 C CA . GLU A 1 263 ? 10.742 -3.172 3.736 1 89.5 263 GLU A CA 1
ATOM 1949 C C . GLU A 1 263 ? 11.055 -4.543 4.324 1 89.5 263 GLU A C 1
ATOM 1951 O O . GLU A 1 263 ? 10.352 -5.516 4.055 1 89.5 263 GLU A O 1
ATOM 1956 N N . LEU A 1 264 ? 12.047 -4.633 5.125 1 89.5 264 LEU A N 1
ATOM 1957 C CA . LEU A 1 264 ? 12.469 -5.895 5.723 1 89.5 264 LEU A CA 1
ATOM 1958 C C . LEU A 1 264 ? 11.383 -6.449 6.641 1 89.5 264 LEU A C 1
ATOM 1960 O O . LEU A 1 264 ? 11.156 -7.66 6.676 1 89.5 264 LEU A O 1
ATOM 1964 N N . TYR A 1 265 ? 10.773 -5.582 7.383 1 92.5 265 TYR A N 1
ATOM 1965 C CA . TYR A 1 265 ? 9.727 -6.023 8.305 1 92.5 265 TYR A CA 1
ATOM 1966 C C . TYR A 1 265 ? 8.531 -6.586 7.543 1 92.5 265 TYR A C 1
ATOM 1968 O O . TYR A 1 265 ? 7.926 -7.57 7.969 1 92.5 265 TYR A O 1
ATOM 1976 N N . VAL A 1 266 ? 8.172 -5.953 6.414 1 93.25 266 VAL A N 1
ATOM 1977 C CA . VAL A 1 266 ? 7.07 -6.445 5.594 1 93.25 266 VAL A CA 1
ATOM 1978 C C . VAL A 1 266 ? 7.426 -7.816 5.02 1 93.25 266 VAL A C 1
ATOM 1980 O O . VAL A 1 266 ? 6.621 -8.75 5.082 1 93.25 266 VAL A O 1
ATOM 1983 N N . CYS A 1 267 ? 8.617 -7.949 4.523 1 93.81 267 CYS A N 1
ATOM 1984 C CA . CYS A 1 267 ? 9.078 -9.195 3.926 1 93.81 267 CYS A CA 1
ATOM 1985 C C . CYS A 1 267 ? 9.125 -10.312 4.961 1 93.81 267 CYS A C 1
ATOM 1987 O O . CYS A 1 267 ? 8.688 -11.438 4.691 1 93.81 267 CYS A O 1
ATOM 1989 N N . VAL A 1 268 ? 9.594 -10.039 6.137 1 95.19 268 VAL A N 1
ATOM 1990 C CA . VAL A 1 268 ? 9.688 -11.031 7.203 1 95.19 268 VAL A CA 1
ATOM 1991 C C . VAL A 1 268 ? 8.289 -11.484 7.617 1 95.19 268 VAL A C 1
ATOM 1993 O O . VAL A 1 268 ? 8.047 -12.68 7.812 1 95.19 268 VAL A O 1
ATOM 1996 N N . THR A 1 269 ? 7.426 -10.555 7.742 1 96.69 269 THR A N 1
ATOM 1997 C CA . THR A 1 269 ? 6.066 -10.891 8.148 1 96.69 269 THR A CA 1
ATOM 1998 C C . THR A 1 269 ? 5.406 -11.805 7.125 1 96.69 269 THR A C 1
ATOM 2000 O O . THR A 1 269 ? 4.816 -12.82 7.484 1 96.69 269 THR A O 1
ATOM 2003 N N . LEU A 1 270 ? 5.492 -11.461 5.84 1 96.5 270 LEU A N 1
ATOM 2004 C CA . LEU A 1 270 ? 4.883 -12.273 4.789 1 96.5 270 LEU A CA 1
ATOM 2005 C C . LEU A 1 270 ? 5.516 -13.656 4.734 1 96.5 270 LEU A C 1
ATOM 2007 O O . LEU A 1 270 ? 4.824 -14.648 4.5 1 96.5 270 LEU A O 1
ATOM 2011 N N . THR A 1 271 ? 6.793 -13.719 4.977 1 97.06 271 THR A N 1
ATOM 2012 C CA . THR A 1 271 ? 7.496 -15 4.98 1 97.06 271 THR A CA 1
ATOM 2013 C C . THR A 1 271 ? 7.078 -15.844 6.18 1 97.06 271 THR A C 1
ATOM 2015 O O . THR A 1 271 ? 6.961 -17.062 6.078 1 97.06 271 THR A O 1
ATOM 2018 N N . VAL A 1 272 ? 6.867 -15.203 7.305 1 97.75 272 VAL A N 1
ATOM 2019 C CA . VAL A 1 272 ? 6.41 -15.898 8.5 1 97.75 272 VAL A CA 1
ATOM 2020 C C . VAL A 1 272 ? 5.016 -16.484 8.266 1 97.75 272 VAL A C 1
ATOM 2022 O O . VAL A 1 272 ? 4.719 -17.594 8.703 1 97.75 272 VAL A O 1
ATOM 2025 N N . VAL A 1 273 ? 4.141 -15.75 7.602 1 97.69 273 VAL A N 1
ATOM 2026 C CA . VAL A 1 273 ? 2.805 -16.234 7.258 1 97.69 273 VAL A CA 1
ATOM 2027 C C . VAL A 1 273 ? 2.914 -17.5 6.414 1 97.69 273 VAL A C 1
ATOM 2029 O O . VAL A 1 273 ? 2.232 -18.5 6.684 1 97.69 273 VAL A O 1
ATOM 2032 N N . LEU A 1 274 ? 3.797 -17.469 5.441 1 98 274 LEU A N 1
ATOM 2033 C CA . LEU A 1 274 ? 3.984 -18.625 4.57 1 98 274 LEU A CA 1
ATOM 2034 C C . LEU A 1 274 ? 4.594 -19.797 5.34 1 98 274 LEU A C 1
ATOM 2036 O O . LEU A 1 274 ? 4.16 -20.938 5.188 1 98 274 LEU A O 1
ATOM 2040 N N . ALA A 1 275 ? 5.547 -19.531 6.18 1 97.88 275 ALA A N 1
ATOM 2041 C CA . ALA A 1 275 ? 6.176 -20.578 6.973 1 97.88 275 ALA A CA 1
ATOM 2042 C C . ALA A 1 275 ? 5.164 -21.234 7.91 1 97.88 275 ALA A C 1
ATOM 2044 O O . ALA A 1 275 ? 5.156 -22.469 8.062 1 97.88 275 ALA A O 1
ATOM 2045 N N . ALA A 1 276 ? 4.406 -20.406 8.531 1 97.94 276 ALA A N 1
ATOM 2046 C CA . ALA A 1 276 ? 3.361 -20.938 9.406 1 97.94 276 ALA A CA 1
ATOM 2047 C C . ALA A 1 276 ? 2.365 -21.781 8.617 1 97.94 276 ALA A C 1
ATOM 2049 O O . ALA A 1 276 ? 1.887 -22.812 9.117 1 97.94 276 ALA A O 1
ATOM 2050 N N . SER A 1 277 ? 2.02 -21.344 7.449 1 96.94 277 SER A N 1
ATOM 2051 C CA . SER A 1 277 ? 1.12 -22.094 6.586 1 96.94 277 SER A CA 1
ATOM 2052 C C . SER A 1 277 ? 1.709 -23.453 6.238 1 96.94 277 SER A C 1
ATOM 2054 O O . SER A 1 277 ? 0.992 -24.469 6.203 1 96.94 277 SER A O 1
ATOM 2056 N N . PHE A 1 278 ? 2.988 -23.516 5.992 1 96.31 278 PHE A N 1
ATOM 2057 C CA . PHE A 1 278 ? 3.66 -24.766 5.684 1 96.31 278 PHE A CA 1
ATOM 2058 C C . PHE A 1 278 ? 3.613 -25.719 6.879 1 96.31 278 PHE A C 1
ATOM 2060 O O . PHE A 1 278 ? 3.377 -26.906 6.719 1 96.31 278 PHE A O 1
ATOM 2067 N N . VAL A 1 279 ? 3.793 -25.219 8.031 1 95.88 279 VAL A N 1
ATOM 2068 C CA . VAL A 1 279 ? 3.812 -26.031 9.25 1 95.88 279 VAL A CA 1
ATOM 2069 C C . VAL A 1 279 ? 2.432 -26.641 9.484 1 95.88 279 VAL A C 1
ATOM 2071 O O . VAL A 1 279 ? 2.318 -27.844 9.773 1 95.88 279 VAL A O 1
ATOM 2074 N N . THR A 1 280 ? 1.414 -25.844 9.359 1 93.25 280 THR A N 1
ATOM 2075 C CA . THR A 1 280 ? 0.073 -26.359 9.617 1 93.25 280 THR A CA 1
ATOM 2076 C C . THR A 1 280 ? -0.344 -27.359 8.539 1 93.25 280 THR A C 1
ATOM 2078 O O . THR A 1 280 ? -1.075 -28.312 8.82 1 93.25 280 THR A O 1
ATOM 2081 N N . ASP A 1 281 ? 0.073 -27.109 7.328 1 92.19 281 ASP A N 1
ATOM 2082 C CA . ASP A 1 281 ? -0.185 -28.094 6.281 1 92.19 281 ASP A CA 1
ATOM 2083 C C . ASP A 1 281 ? 0.495 -29.422 6.602 1 92.19 281 ASP A C 1
ATOM 2085 O O . ASP A 1 281 ? -0.091 -30.484 6.402 1 92.19 281 ASP A O 1
ATOM 2089 N N . THR A 1 282 ? 1.694 -29.375 7.102 1 91.56 282 THR A N 1
ATOM 2090 C CA . THR A 1 282 ? 2.457 -30.562 7.441 1 91.56 282 THR A CA 1
ATOM 2091 C C . THR A 1 282 ? 1.8 -31.312 8.602 1 91.56 282 THR A C 1
ATOM 2093 O O . THR A 1 282 ? 1.828 -32.562 8.648 1 91.56 282 THR A O 1
ATOM 2096 N N . ILE A 1 283 ? 1.241 -30.578 9.484 1 89.69 283 ILE A N 1
ATOM 2097 C CA . ILE A 1 283 ? 0.54 -31.188 10.609 1 89.69 283 ILE A CA 1
ATOM 2098 C C . ILE A 1 283 ? -0.72 -31.891 10.109 1 89.69 283 ILE A C 1
ATOM 2100 O O . ILE A 1 283 ? -1.132 -32.906 10.672 1 89.69 283 ILE A O 1
ATOM 2104 N N . GLY A 1 284 ? -1.329 -31.344 9.086 1 84.75 284 GLY A N 1
ATOM 2105 C CA . GLY A 1 284 ? -2.525 -31.953 8.516 1 84.75 284 GLY A CA 1
ATOM 2106 C C . GLY A 1 284 ? -3.775 -31.109 8.75 1 84.75 284 GLY A C 1
ATOM 2107 O O . GLY A 1 284 ? -4.891 -31.594 8.555 1 84.75 284 GLY A O 1
ATOM 2108 N N . ILE A 1 285 ? -3.766 -29.953 9.289 1 84.62 285 ILE A N 1
ATOM 2109 C CA . ILE A 1 285 ? -4.922 -29.109 9.539 1 84.62 285 ILE A CA 1
ATOM 2110 C C . ILE A 1 285 ? -5.16 -28.188 8.344 1 84.62 285 ILE A C 1
ATOM 2112 O O . ILE A 1 285 ? -6.176 -27.484 8.281 1 84.62 285 ILE A O 1
ATOM 2116 N N . HIS A 1 286 ? -4.344 -28.062 7.34 1 87.12 286 HIS A N 1
ATOM 2117 C CA . HIS A 1 286 ? -4.434 -27.234 6.141 1 87.12 286 HIS A CA 1
ATOM 2118 C C . HIS A 1 286 ? -3.59 -25.969 6.281 1 87.12 286 HIS A C 1
ATOM 2120 O O . HIS A 1 286 ? -3.463 -25.422 7.379 1 87.12 286 HIS A O 1
ATOM 2126 N N . ALA A 1 287 ? -3.15 -25.469 5.219 1 92.81 287 ALA A N 1
ATOM 2127 C CA . ALA A 1 287 ? -2.209 -24.344 5.176 1 92.81 287 ALA A CA 1
ATOM 2128 C C . ALA A 1 287 ? -2.881 -23.047 5.594 1 92.81 287 ALA A C 1
ATOM 2130 O O . ALA A 1 287 ? -2.238 -22.156 6.172 1 92.81 287 ALA A O 1
ATOM 2131 N N . LEU A 1 288 ? -4.164 -22.906 5.398 1 92.81 288 LEU A N 1
ATOM 2132 C CA . LEU A 1 288 ? -4.902 -21.672 5.652 1 92.81 288 LEU A CA 1
ATOM 2133 C C . LEU A 1 288 ? -4.93 -21.359 7.145 1 92.81 288 LEU A C 1
ATOM 2135 O O . LEU A 1 288 ? -4.965 -20.188 7.535 1 92.81 288 LEU A O 1
ATOM 2139 N N . PHE A 1 289 ? -4.848 -22.391 7.965 1 91.56 289 PHE A N 1
ATOM 2140 C CA . PHE A 1 289 ? -4.91 -22.234 9.414 1 91.56 289 PHE A CA 1
ATOM 2141 C C . PHE A 1 289 ? -3.697 -21.469 9.93 1 91.56 289 PHE A C 1
ATOM 2143 O O . PHE A 1 289 ? -3.824 -20.609 10.805 1 91.56 289 PHE A O 1
ATOM 2150 N N . GLY A 1 290 ? -2.588 -21.797 9.469 1 94.75 290 GLY A N 1
ATOM 2151 C CA . GLY A 1 290 ? -1.378 -21.109 9.891 1 94.75 290 GLY A CA 1
ATOM 2152 C C . GLY A 1 290 ? -1.407 -19.609 9.602 1 94.75 290 GLY A C 1
ATOM 2153 O O . GLY A 1 290 ? -1.031 -18.812 10.453 1 94.75 290 GLY A O 1
ATOM 2154 N N . ALA A 1 291 ? -1.816 -19.266 8.398 1 96.19 291 ALA A N 1
ATOM 2155 C CA . ALA A 1 291 ? -1.922 -17.859 8.023 1 96.19 291 ALA A CA 1
ATOM 2156 C C . ALA A 1 291 ? -2.9 -17.109 8.93 1 96.19 291 ALA A C 1
ATOM 2158 O O . ALA A 1 291 ? -2.621 -16 9.375 1 96.19 291 ALA A O 1
ATOM 2159 N N . PHE A 1 292 ? -3.99 -17.719 9.219 1 93.19 292 PHE A N 1
ATOM 2160 C CA . PHE A 1 292 ? -5.027 -17.141 10.062 1 93.19 292 PHE A CA 1
ATOM 2161 C C . PHE A 1 292 ? -4.516 -16.906 11.477 1 93.19 292 PHE A C 1
ATOM 2163 O O . PHE A 1 292 ? -4.734 -15.844 12.062 1 93.19 292 PHE A O 1
ATOM 2170 N N . VAL A 1 293 ? -3.824 -17.875 12.008 1 95.12 293 VAL A N 1
ATOM 2171 C CA . VAL A 1 293 ? -3.312 -17.812 13.375 1 95.12 293 VAL A CA 1
ATOM 2172 C C . VAL A 1 293 ? -2.287 -16.672 13.484 1 95.12 293 VAL A C 1
ATOM 2174 O O . VAL A 1 293 ? -2.291 -15.922 14.453 1 95.12 293 VAL A O 1
ATOM 2177 N N . VAL A 1 294 ? -1.41 -16.531 12.484 1 97.06 294 VAL A N 1
ATOM 2178 C CA . VAL A 1 294 ? -0.43 -15.453 12.492 1 97.06 294 VAL A CA 1
ATOM 2179 C C . VAL A 1 294 ? -1.146 -14.102 12.477 1 97.06 294 VAL A C 1
ATOM 2181 O O . VAL A 1 294 ? -0.734 -13.172 13.164 1 97.06 294 VAL A O 1
ATOM 2184 N N . GLY A 1 295 ? -2.227 -14 11.695 1 94.75 295 GLY A N 1
ATOM 2185 C CA . GLY A 1 295 ? -3.023 -12.781 11.68 1 94.75 295 GLY A CA 1
ATOM 2186 C C . GLY A 1 295 ? -3.627 -12.445 13.031 1 94.75 295 GLY A C 1
ATOM 2187 O O . GLY A 1 295 ? -3.615 -11.289 13.453 1 94.75 295 GLY A O 1
ATOM 2188 N N . ILE A 1 296 ? -4.07 -13.438 13.742 1 91.88 296 ILE A N 1
ATOM 2189 C CA . ILE A 1 296 ? -4.73 -13.258 15.031 1 91.88 296 ILE A CA 1
ATOM 2190 C C . ILE A 1 296 ? -3.711 -12.797 16.078 1 91.88 296 ILE A C 1
ATOM 2192 O O . ILE A 1 296 ? -4.004 -11.914 16.891 1 91.88 296 ILE A O 1
ATOM 2196 N N . VAL A 1 297 ? -2.51 -13.32 16.031 1 94.19 297 VAL A N 1
ATOM 2197 C CA . VAL A 1 297 ? -1.534 -13.062 17.094 1 94.19 297 VAL A CA 1
ATOM 2198 C C . VAL A 1 297 ? -0.806 -11.75 16.812 1 94.19 297 VAL A C 1
ATOM 2200 O O . VAL A 1 297 ? -0.151 -11.195 17.703 1 94.19 297 VAL A O 1
ATOM 2203 N N . ALA A 1 298 ? -0.893 -11.195 15.633 1 93.81 298 ALA A N 1
ATOM 2204 C CA . ALA A 1 298 ? -0.231 -9.938 15.289 1 93.81 298 ALA A CA 1
ATOM 2205 C C . ALA A 1 298 ? -0.771 -8.789 16.141 1 93.81 298 ALA A C 1
ATOM 2207 O O . ALA A 1 298 ? -1.966 -8.734 16.438 1 93.81 298 ALA A O 1
ATOM 2208 N N . PRO A 1 299 ? 0.131 -7.891 16.5 1 89.56 299 PRO A N 1
ATOM 2209 C CA . PRO A 1 299 ? -0.319 -6.75 17.297 1 89.56 299 PRO A CA 1
ATOM 2210 C C . PRO A 1 299 ? -1.288 -5.844 16.547 1 89.56 299 PRO A C 1
ATOM 2212 O O . PRO A 1 299 ? -1.074 -5.551 15.367 1 89.56 299 PRO A O 1
ATOM 2215 N N . LYS A 1 300 ? -2.309 -5.438 17.172 1 84.94 300 LYS A N 1
ATOM 2216 C CA . LYS A 1 300 ? -3.361 -4.66 16.531 1 84.94 300 LYS A CA 1
ATOM 2217 C C . LYS A 1 300 ? -3.131 -3.164 16.719 1 84.94 300 LYS A C 1
ATOM 2219 O O . LYS A 1 300 ? -3.68 -2.348 15.977 1 84.94 300 LYS A O 1
ATOM 2224 N N . GLU A 1 301 ? -2.344 -2.865 17.594 1 77.69 301 GLU A N 1
ATOM 2225 C CA . GLU A 1 301 ? -2.123 -1.453 17.891 1 77.69 301 GLU A CA 1
ATOM 2226 C C . GLU A 1 301 ? -0.968 -0.889 17.062 1 77.69 301 GLU A C 1
ATOM 2228 O O . GLU A 1 301 ? -0.059 -1.624 16.672 1 77.69 301 GLU A O 1
ATOM 2233 N N . GLY A 1 302 ? -1.143 0.32 16.641 1 76.25 302 GLY A N 1
ATOM 2234 C CA . GLY A 1 302 ? -0.062 1.003 15.945 1 76.25 302 GLY A CA 1
ATOM 2235 C C . GLY A 1 302 ? -0.221 0.991 14.438 1 76.25 302 GLY A C 1
ATOM 2236 O O . GLY A 1 302 ? -1.193 0.443 13.914 1 76.25 302 GLY A O 1
ATOM 2237 N N . PRO A 1 303 ? 0.723 1.56 13.766 1 83.81 303 PRO A N 1
ATOM 2238 C CA . PRO A 1 303 ? 0.641 1.697 12.312 1 83.81 303 PRO A CA 1
ATOM 2239 C C . PRO A 1 303 ? 1.051 0.424 11.578 1 83.81 303 PRO A C 1
ATOM 2241 O O . PRO A 1 303 ? 0.726 0.257 10.398 1 83.81 303 PRO A O 1
ATOM 2244 N N . PHE A 1 304 ? 1.672 -0.457 12.234 1 89.62 304 PHE A N 1
ATOM 2245 C CA . PHE A 1 304 ? 2.244 -1.643 11.602 1 89.62 304 PHE A CA 1
ATOM 2246 C C . PHE A 1 304 ? 1.163 -2.459 10.906 1 89.62 304 PHE A C 1
ATOM 2248 O O . PHE A 1 304 ? 1.281 -2.771 9.719 1 89.62 304 PHE A O 1
ATOM 2255 N N . CYS A 1 305 ? 0.04 -2.777 11.555 1 88.69 305 CYS A N 1
ATOM 2256 C CA . CYS A 1 305 ? -1.037 -3.602 11.016 1 88.69 305 CYS A CA 1
ATOM 2257 C C . CYS A 1 305 ? -1.759 -2.883 9.883 1 88.69 305 CYS A C 1
ATOM 2259 O O . CYS A 1 305 ? -2.117 -3.502 8.883 1 88.69 305 CYS A O 1
ATOM 2261 N N . ARG A 1 306 ? -1.917 -1.619 10.055 1 86.5 306 ARG A N 1
ATOM 2262 C CA . ARG A 1 306 ? -2.617 -0.829 9.047 1 86.5 306 ARG A CA 1
ATOM 2263 C C . ARG A 1 306 ? -1.833 -0.789 7.738 1 86.5 306 ARG A C 1
ATOM 2265 O O . ARG A 1 306 ? -2.398 -0.992 6.66 1 86.5 306 ARG A O 1
ATOM 2272 N N . ILE A 1 307 ? -0.581 -0.542 7.863 1 87.38 307 ILE A N 1
ATOM 2273 C CA . ILE A 1 307 ? 0.269 -0.406 6.684 1 87.38 307 ILE A CA 1
ATOM 2274 C C . ILE A 1 307 ? 0.403 -1.758 5.988 1 87.38 307 ILE A C 1
ATOM 2276 O O . ILE A 1 307 ? 0.373 -1.835 4.758 1 87.38 307 ILE A O 1
ATOM 2280 N N . LEU A 1 308 ? 0.513 -2.773 6.75 1 91 308 LEU A N 1
ATOM 2281 C CA . LEU A 1 308 ? 0.602 -4.117 6.191 1 91 308 LEU A CA 1
ATOM 2282 C C . LEU A 1 308 ? -0.652 -4.461 5.395 1 91 308 LEU A C 1
ATOM 2284 O O . LEU A 1 308 ? -0.563 -5.004 4.293 1 91 308 LEU A O 1
ATOM 2288 N N . THR A 1 309 ? -1.785 -4.156 5.91 1 91.5 309 THR A N 1
ATOM 2289 C CA . THR A 1 309 ? -3.055 -4.418 5.242 1 91.5 309 THR A CA 1
ATOM 2290 C C . THR A 1 309 ? -3.146 -3.645 3.932 1 91.5 309 THR A C 1
ATOM 2292 O O . THR A 1 309 ? -3.537 -4.199 2.902 1 91.5 309 THR A O 1
ATOM 2295 N N . GLU A 1 310 ? -2.719 -2.443 3.982 1 88.25 310 GLU A N 1
ATOM 2296 C CA . GLU A 1 310 ? -2.797 -1.587 2.803 1 88.25 310 GLU A CA 1
ATOM 2297 C C . GLU A 1 310 ? -1.883 -2.094 1.69 1 88.25 310 GLU A C 1
ATOM 2299 O O . GLU A 1 310 ? -2.193 -1.94 0.507 1 88.25 310 GLU A O 1
ATOM 2304 N N . LYS A 1 311 ? -0.842 -2.695 2.051 1 89.38 311 LYS A N 1
ATOM 2305 C CA . LYS A 1 311 ? 0.156 -3.127 1.077 1 89.38 311 LYS A CA 1
ATOM 2306 C C . LYS A 1 311 ? -0.275 -4.414 0.38 1 89.38 311 LYS A C 1
ATOM 2308 O O . LYS A 1 311 ? 0.128 -4.676 -0.755 1 89.38 311 LYS A O 1
ATOM 2313 N N . ILE A 1 312 ? -1.138 -5.156 0.987 1 92.69 312 ILE A N 1
ATOM 2314 C CA . ILE A 1 312 ? -1.392 -6.488 0.458 1 92.69 312 ILE A CA 1
ATOM 2315 C C . ILE A 1 312 ? -2.83 -6.582 -0.044 1 92.69 312 ILE A C 1
ATOM 2317 O O . ILE A 1 312 ? -3.135 -7.379 -0.936 1 92.69 312 ILE A O 1
ATOM 2321 N N . GLU A 1 313 ? -3.686 -5.816 0.412 1 93.06 313 GLU A N 1
ATOM 2322 C CA . GLU A 1 313 ? -5.121 -6.02 0.245 1 93.06 313 GLU A CA 1
ATOM 2323 C C . GLU A 1 313 ? -5.531 -5.875 -1.218 1 93.06 313 GLU A C 1
ATOM 2325 O O . GLU A 1 313 ? -6.344 -6.656 -1.72 1 93.06 313 GLU A O 1
ATOM 2330 N N . ASP A 1 314 ? -4.969 -4.93 -1.97 1 91.94 314 ASP A N 1
ATOM 2331 C CA . ASP A 1 314 ? -5.441 -4.66 -3.324 1 91.94 314 ASP A CA 1
ATOM 2332 C C . ASP A 1 314 ? -5.082 -5.801 -4.27 1 91.94 314 ASP A C 1
ATOM 2334 O O . ASP A 1 314 ? -5.922 -6.258 -5.047 1 91.94 314 ASP A O 1
ATOM 2338 N N . LEU A 1 315 ? -3.881 -6.25 -4.176 1 93.12 315 LEU A N 1
ATOM 2339 C CA . LEU A 1 315 ? -3.447 -7.336 -5.047 1 93.12 315 LEU A CA 1
ATOM 2340 C C . LEU A 1 315 ? -4.141 -8.641 -4.68 1 93.12 315 LEU A C 1
ATOM 2342 O O . LEU A 1 315 ? -4.57 -9.391 -5.559 1 93.12 315 LEU A O 1
ATOM 2346 N N . VAL A 1 316 ? -4.27 -8.922 -3.43 1 94.06 316 VAL A N 1
ATOM 2347 C CA . VAL A 1 316 ? -4.832 -10.18 -2.943 1 94.06 316 VAL A CA 1
ATOM 2348 C C . VAL A 1 316 ? -6.34 -10.203 -3.199 1 94.06 316 VAL A C 1
ATOM 2350 O O . VAL A 1 316 ? -6.852 -11.133 -3.824 1 94.06 316 VAL A O 1
ATOM 2353 N N . SER A 1 317 ? -7.039 -9.172 -2.812 1 91.81 317 SER A N 1
ATOM 2354 C CA . SER A 1 317 ? -8.492 -9.141 -2.924 1 91.81 317 SER A CA 1
ATOM 2355 C C . SER A 1 317 ? -8.938 -8.812 -4.348 1 91.81 317 SER A C 1
ATOM 2357 O O . SER A 1 317 ? -10.008 -9.234 -4.785 1 91.81 317 SER A O 1
ATOM 2359 N N . GLY A 1 318 ? -8.125 -8.109 -5.051 1 90.44 318 GLY A N 1
ATOM 2360 C CA . GLY A 1 318 ? -8.523 -7.664 -6.375 1 90.44 318 GLY A CA 1
ATOM 2361 C C . GLY A 1 318 ? -8.188 -8.664 -7.465 1 90.44 318 GLY A C 1
ATOM 2362 O O . GLY A 1 318 ? -8.953 -8.852 -8.406 1 90.44 318 GLY A O 1
ATOM 2363 N N . LEU A 1 319 ? -7.066 -9.383 -7.281 1 93 319 LEU A N 1
ATOM 2364 C CA . LEU A 1 319 ? -6.605 -10.219 -8.383 1 93 319 LEU A CA 1
ATOM 2365 C C . LEU A 1 319 ? -6.594 -11.695 -7.98 1 93 319 LEU A C 1
ATOM 2367 O O . LEU A 1 319 ? -7.102 -12.547 -8.711 1 93 319 LEU A O 1
ATOM 2371 N N . LEU A 1 320 ? -6.129 -12.031 -6.836 1 95 320 LEU A N 1
ATOM 2372 C CA . LEU A 1 320 ? -5.855 -13.43 -6.5 1 95 320 LEU A CA 1
ATOM 2373 C C . LEU A 1 320 ? -7.09 -14.094 -5.902 1 95 320 LEU A C 1
ATOM 2375 O O . LEU A 1 320 ? -7.418 -15.227 -6.258 1 95 320 LEU A O 1
ATOM 2379 N N . LEU A 1 321 ? -7.797 -13.375 -5.07 1 94.75 321 LEU A N 1
ATOM 2380 C CA . LEU A 1 321 ? -8.914 -13.969 -4.352 1 94.75 321 LEU A CA 1
ATOM 2381 C C . LEU A 1 321 ? -10.016 -14.398 -5.312 1 94.75 321 LEU A C 1
ATOM 2383 O O . LEU A 1 321 ? -10.609 -15.461 -5.148 1 94.75 321 LEU A O 1
ATOM 2387 N N . PRO A 1 322 ? -10.312 -13.633 -6.363 1 95.62 322 PRO A N 1
ATOM 2388 C CA . PRO A 1 322 ? -11.344 -14.055 -7.312 1 95.62 322 PRO A CA 1
ATOM 2389 C C . PRO A 1 322 ? -11.023 -15.398 -7.977 1 95.62 322 PRO A C 1
ATOM 2391 O O . PRO A 1 322 ? -11.93 -16.125 -8.367 1 95.62 322 PRO A O 1
ATOM 2394 N N . LEU A 1 323 ? -9.766 -15.711 -8.039 1 96.06 323 LEU A N 1
ATOM 2395 C CA . LEU A 1 323 ? -9.359 -16.984 -8.633 1 96.06 323 LEU A CA 1
ATOM 2396 C C . LEU A 1 323 ? -9.828 -18.156 -7.773 1 96.06 323 LEU A C 1
ATOM 2398 O O . LEU A 1 323 ? -10.133 -19.234 -8.297 1 96.06 323 LEU A O 1
ATOM 2402 N N . TYR A 1 324 ? -9.859 -17.969 -6.508 1 95.31 324 TYR A N 1
ATOM 2403 C CA . TYR A 1 324 ? -10.328 -19.031 -5.633 1 95.31 324 TYR A CA 1
ATOM 2404 C C . TYR A 1 324 ? -11.812 -19.297 -5.836 1 95.31 324 TYR A C 1
ATOM 2406 O O . TYR A 1 324 ? -12.258 -20.453 -5.816 1 95.31 324 TYR A O 1
ATOM 2414 N N . PHE A 1 325 ? -12.555 -18.234 -6.031 1 94.62 325 PHE A N 1
ATOM 2415 C CA . PHE A 1 325 ? -13.984 -18.375 -6.281 1 94.62 325 PHE A CA 1
ATOM 2416 C C . PHE A 1 325 ? -14.234 -19.047 -7.629 1 94.62 325 PHE A C 1
ATOM 2418 O O . PHE A 1 325 ? -15.156 -19.844 -7.77 1 94.62 325 PHE A O 1
ATOM 2425 N N . ALA A 1 326 ? -13.398 -18.688 -8.539 1 92.69 326 ALA A N 1
ATOM 2426 C CA . ALA A 1 326 ? -13.492 -19.344 -9.844 1 92.69 326 ALA A CA 1
ATOM 2427 C C . ALA A 1 326 ? -13.148 -20.812 -9.742 1 92.69 326 ALA A C 1
ATOM 2429 O O . ALA A 1 326 ? -13.82 -21.672 -10.328 1 92.69 326 ALA A O 1
ATOM 2430 N N . ALA A 1 327 ? -12.07 -21.125 -9.031 1 93.5 327 ALA A N 1
ATOM 2431 C CA . ALA A 1 327 ? -11.656 -22.516 -8.844 1 93.5 327 ALA A CA 1
ATOM 2432 C C . ALA A 1 327 ? -12.75 -23.328 -8.141 1 93.5 327 ALA A C 1
ATOM 2434 O O . ALA A 1 327 ? -13.008 -24.469 -8.508 1 93.5 327 ALA A O 1
ATOM 2435 N N . SER A 1 328 ? -13.336 -22.703 -7.137 1 93 328 SER A N 1
ATOM 2436 C CA . SER A 1 328 ? -14.438 -23.359 -6.43 1 93 328 SER A CA 1
ATOM 2437 C C . SER A 1 328 ? -15.648 -23.531 -7.332 1 93 328 SER A C 1
ATOM 2439 O O . SER A 1 328 ? -16.359 -24.531 -7.258 1 93 328 SER A O 1
ATOM 2441 N N . GLY A 1 329 ? -15.922 -22.531 -8.164 1 92.12 329 GLY A N 1
ATOM 2442 C CA . GLY A 1 329 ? -17.016 -22.609 -9.109 1 92.12 329 GLY A CA 1
ATOM 2443 C C . GLY A 1 329 ? -16.844 -23.688 -10.156 1 92.12 329 GLY A C 1
ATOM 2444 O O . GLY A 1 329 ? -17.812 -24.312 -10.594 1 92.12 329 GLY A O 1
ATOM 2445 N N . LEU A 1 330 ? -15.617 -23.906 -10.57 1 90.81 330 LEU A N 1
ATOM 2446 C CA . LEU A 1 330 ? -15.312 -24.953 -11.547 1 90.81 330 LEU A CA 1
ATOM 2447 C C . LEU A 1 330 ? -15.594 -26.328 -10.977 1 90.81 330 LEU A C 1
ATOM 2449 O O . LEU A 1 330 ? -15.852 -27.281 -11.727 1 90.81 330 LEU A O 1
ATOM 2453 N N . LYS A 1 331 ? -15.586 -26.391 -9.633 1 92.12 331 LYS A N 1
ATOM 2454 C CA . LYS A 1 331 ? -15.891 -27.656 -8.961 1 92.12 331 LYS A CA 1
ATOM 2455 C C . LYS A 1 331 ? -17.391 -27.781 -8.695 1 92.12 331 LYS A C 1
ATOM 2457 O O . LYS A 1 331 ? -17.859 -28.844 -8.258 1 92.12 331 LYS A O 1
ATOM 2462 N N . THR A 1 332 ? -18.078 -26.75 -8.891 1 93.81 332 THR A N 1
ATOM 2463 C CA . THR A 1 332 ? -19.5 -26.719 -8.602 1 93.81 332 THR A CA 1
ATOM 2464 C C . THR A 1 332 ? -20.312 -27.016 -9.859 1 93.81 332 THR A C 1
ATOM 2466 O O . THR A 1 332 ? -20.312 -26.219 -10.812 1 93.81 332 THR A O 1
ATOM 2469 N N . ASP A 1 333 ? -21 -28.094 -9.883 1 94.44 333 ASP A N 1
ATOM 2470 C CA . ASP A 1 333 ? -21.875 -28.453 -11 1 94.44 333 ASP A CA 1
ATOM 2471 C C . ASP A 1 333 ? -23.328 -28.469 -10.57 1 94.44 333 ASP A C 1
ATOM 2473 O O . ASP A 1 333 ? -23.844 -29.484 -10.125 1 94.44 333 ASP A O 1
ATOM 2477 N N . VAL A 1 334 ? -23.984 -27.438 -10.883 1 93.31 334 VAL A N 1
ATOM 2478 C CA . VAL A 1 334 ? -25.375 -27.266 -10.461 1 93.31 334 VAL A CA 1
ATOM 2479 C C . VAL A 1 334 ? -26.281 -28.203 -11.266 1 93.31 334 VAL A C 1
ATOM 2481 O O . VAL A 1 334 ? -27.391 -28.516 -10.836 1 93.31 334 VAL A O 1
ATOM 2484 N N . THR A 1 335 ? -25.766 -28.719 -12.359 1 91.19 335 THR A N 1
ATOM 2485 C CA . THR A 1 335 ? -26.562 -29.609 -13.203 1 91.19 335 THR A CA 1
ATOM 2486 C C . THR A 1 335 ? -26.75 -30.969 -12.539 1 91.19 335 THR A C 1
ATOM 2488 O O . THR A 1 335 ? -27.625 -31.75 -12.945 1 91.19 335 THR A O 1
ATOM 2491 N N . THR A 1 336 ? -25.969 -31.203 -11.547 1 90.06 336 THR A N 1
ATOM 2492 C CA . THR A 1 336 ? -26.109 -32.438 -10.812 1 90.06 336 THR A CA 1
ATOM 2493 C C . THR A 1 336 ? -27.375 -32.438 -9.969 1 90.06 336 THR A C 1
ATOM 2495 O O . THR A 1 336 ? -27.844 -33.5 -9.539 1 90.06 336 THR A O 1
ATOM 2498 N N . ILE A 1 337 ? -27.859 -31.297 -9.672 1 92.44 337 ILE A N 1
ATOM 2499 C CA . ILE A 1 337 ? -29.125 -31.188 -8.953 1 92.44 337 ILE A CA 1
ATOM 2500 C C . ILE A 1 337 ? -30.297 -31.422 -9.914 1 92.44 337 ILE A C 1
ATOM 2502 O O . ILE A 1 337 ? -30.797 -30.5 -10.547 1 92.44 337 ILE A O 1
ATOM 2506 N N . ARG A 1 338 ? -30.594 -32.594 -10.086 1 90.38 338 ARG A N 1
ATOM 2507 C CA . ARG A 1 338 ? -31.641 -33 -11.016 1 90.38 338 ARG A CA 1
ATOM 2508 C C . ARG A 1 338 ? -32.719 -33.812 -10.312 1 90.38 338 ARG A C 1
ATOM 2510 O O . ARG A 1 338 ? -32.438 -34.625 -9.445 1 90.38 338 ARG A O 1
ATOM 2517 N N . GLY A 1 339 ? -33.969 -33.5 -10.68 1 90.12 339 GLY A N 1
ATOM 2518 C CA . GLY A 1 339 ? -35.094 -34.219 -10.117 1 90.12 339 GLY A CA 1
ATOM 2519 C C . GLY A 1 339 ? -35.75 -33.531 -8.938 1 90.12 339 GLY A C 1
ATOM 2520 O O . GLY A 1 339 ? -35.156 -32.625 -8.344 1 90.12 339 GLY A O 1
ATOM 2521 N N . ALA A 1 340 ? -36.844 -33.875 -8.594 1 92.25 340 ALA A N 1
ATOM 2522 C CA . ALA A 1 340 ? -37.625 -33.281 -7.512 1 92.25 340 ALA A CA 1
ATOM 2523 C C . ALA A 1 340 ? -37 -33.562 -6.152 1 92.25 340 ALA A C 1
ATOM 2525 O O . ALA A 1 340 ? -37.062 -32.75 -5.246 1 92.25 340 ALA A O 1
ATOM 2526 N N . GLN A 1 341 ? -36.375 -34.688 -6.09 1 92.62 341 GLN A N 1
ATOM 2527 C CA . GLN A 1 341 ? -35.75 -35.062 -4.828 1 92.62 341 GLN A CA 1
ATOM 2528 C C . GLN A 1 341 ? -34.562 -34.125 -4.52 1 92.62 341 GLN A C 1
ATOM 2530 O O . GLN A 1 341 ? -34.438 -33.656 -3.395 1 92.62 341 GLN A O 1
ATOM 2535 N N . SER A 1 342 ? -33.719 -33.906 -5.543 1 93.56 342 SER A N 1
ATOM 2536 C CA . SER A 1 342 ? -32.562 -33.094 -5.332 1 93.56 342 SER A CA 1
ATOM 2537 C C . SER A 1 342 ? -32.938 -31.641 -5.043 1 93.56 342 SER A C 1
ATOM 2539 O O . SER A 1 342 ? -32.312 -30.984 -4.195 1 93.56 342 SER A O 1
ATOM 2541 N N . TRP A 1 343 ? -33.906 -31.156 -5.715 1 95.25 343 TRP A N 1
ATOM 2542 C CA . TRP A 1 343 ? -34.375 -29.797 -5.457 1 95.25 343 TRP A CA 1
ATOM 2543 C C . TRP A 1 343 ? -35.031 -29.703 -4.082 1 95.25 343 TRP A C 1
ATOM 2545 O O . TRP A 1 343 ? -34.906 -28.672 -3.4 1 95.25 343 TRP A O 1
ATOM 2555 N N . GLY A 1 344 ? -35.75 -30.734 -3.77 1 95.56 344 GLY A N 1
ATOM 2556 C CA . GLY A 1 344 ? -36.312 -30.781 -2.432 1 95.56 344 GLY A CA 1
ATOM 2557 C C . GLY A 1 344 ? -35.281 -30.781 -1.337 1 95.56 344 GLY A C 1
ATOM 2558 O O . GLY A 1 344 ? -35.469 -30.156 -0.294 1 95.56 344 GLY A O 1
ATOM 2559 N N . LEU A 1 345 ? -34.219 -31.516 -1.61 1 95.69 345 LEU A N 1
ATOM 2560 C CA . LEU A 1 345 ? -33.125 -31.547 -0.648 1 95.69 345 LEU A CA 1
ATOM 2561 C C . LEU A 1 345 ? -32.469 -30.172 -0.527 1 95.69 345 LEU A C 1
ATOM 2563 O O . LEU A 1 345 ? -32.031 -29.781 0.56 1 95.69 345 LEU A O 1
ATOM 2567 N N . LEU A 1 346 ? -32.281 -29.422 -1.662 1 97 346 LEU A N 1
ATOM 2568 C CA . LEU A 1 346 ? -31.766 -28.062 -1.628 1 97 346 LEU A CA 1
ATOM 2569 C C . LEU A 1 346 ? -32.625 -27.172 -0.738 1 97 346 LEU A C 1
ATOM 2571 O O . LEU A 1 346 ? -32.094 -26.453 0.108 1 97 346 LEU A O 1
ATOM 2575 N N . VAL A 1 347 ? -33.875 -27.234 -0.899 1 97.12 347 VAL A N 1
ATOM 2576 C CA . VAL A 1 347 ? -34.812 -26.422 -0.108 1 97.12 347 VAL A CA 1
ATOM 2577 C C . VAL A 1 347 ? -34.719 -26.828 1.361 1 97.12 347 VAL A C 1
ATOM 2579 O O . VAL A 1 347 ? -34.75 -25.984 2.252 1 97.12 347 VAL A O 1
ATOM 2582 N N . LEU A 1 348 ? -34.625 -28.125 1.567 1 96.5 348 LEU A N 1
ATOM 2583 C CA . LEU A 1 348 ? -34.5 -28.625 2.934 1 96.5 348 LEU A CA 1
ATOM 2584 C C . LEU A 1 348 ? -33.25 -28.078 3.611 1 96.5 348 LEU A C 1
ATOM 2586 O O . LEU A 1 348 ? -33.312 -27.609 4.754 1 96.5 348 LEU A O 1
ATOM 2590 N N . VAL A 1 349 ? -32.125 -28.141 2.9 1 96.88 349 VAL A N 1
ATOM 2591 C CA . VAL A 1 349 ? -30.875 -27.672 3.461 1 96.88 349 VAL A CA 1
ATOM 2592 C C . VAL A 1 349 ? -30.969 -26.156 3.723 1 96.88 349 VAL A C 1
ATOM 2594 O O . VAL A 1 349 ? -30.484 -25.672 4.75 1 96.88 349 VAL A O 1
ATOM 2597 N N . ILE A 1 350 ? -31.547 -25.359 2.842 1 97.44 350 ILE A N 1
ATOM 2598 C CA . ILE A 1 350 ? -31.703 -23.906 3.008 1 97.44 350 ILE A CA 1
ATOM 2599 C C . ILE A 1 350 ? -32.562 -23.625 4.227 1 97.44 350 ILE A C 1
ATOM 2601 O O . ILE A 1 350 ? -32.219 -22.797 5.07 1 97.44 350 ILE A O 1
ATOM 2605 N N . LEU A 1 351 ? -33.625 -24.344 4.359 1 97.19 351 LEU A N 1
ATOM 2606 C CA . LEU A 1 351 ? -34.562 -24.125 5.449 1 97.19 351 LEU A CA 1
ATOM 2607 C C . LEU A 1 351 ? -33.969 -24.5 6.789 1 97.19 351 LEU A C 1
ATOM 2609 O O . LEU A 1 351 ? -34.125 -23.797 7.781 1 97.19 351 LEU A O 1
ATOM 2613 N N . THR A 1 352 ? -33.312 -25.625 6.789 1 96.69 352 THR A N 1
ATOM 2614 C CA . THR A 1 352 ? -32.719 -26.078 8.039 1 96.69 352 THR A CA 1
ATOM 2615 C C . THR A 1 352 ? -31.578 -25.141 8.469 1 96.69 352 THR A C 1
ATOM 2617 O O . THR A 1 352 ? -31.406 -24.875 9.656 1 96.69 352 THR A O 1
ATOM 2620 N N . THR A 1 353 ? -30.797 -24.688 7.496 1 96.62 353 THR A N 1
ATOM 2621 C CA . THR A 1 353 ? -29.719 -23.766 7.809 1 96.62 353 THR A CA 1
ATOM 2622 C C . THR A 1 353 ? -30.281 -22.453 8.367 1 96.62 353 THR A C 1
ATOM 2624 O O . THR A 1 353 ? -29.797 -21.953 9.391 1 96.62 353 THR A O 1
ATOM 2627 N N . CYS A 1 354 ? -31.234 -21.906 7.723 1 96.69 354 CYS A N 1
ATOM 2628 C CA . CYS A 1 354 ? -31.844 -20.656 8.172 1 96.69 354 CYS A CA 1
ATOM 2629 C C . CYS A 1 354 ? -32.531 -20.844 9.523 1 96.69 354 CYS A C 1
ATOM 2631 O O . CYS A 1 354 ? -32.406 -19.984 10.398 1 96.69 354 CYS A O 1
ATOM 2633 N N . PHE A 1 355 ? -33.188 -21.938 9.617 1 96.56 355 PHE A N 1
ATOM 2634 C CA . PHE A 1 355 ? -33.906 -22.219 10.867 1 96.56 355 PHE A CA 1
ATOM 2635 C C . PHE A 1 355 ? -32.938 -22.312 12.031 1 96.56 355 PHE A C 1
ATOM 2637 O O . PHE A 1 355 ? -33.125 -21.672 13.07 1 96.56 355 PHE A O 1
ATOM 2644 N N . GLY A 1 356 ? -31.938 -23.125 11.875 1 96.12 356 GLY A N 1
ATOM 2645 C CA . GLY A 1 356 ? -30.969 -23.297 12.938 1 96.12 356 GLY A CA 1
ATOM 2646 C C . GLY A 1 356 ? -30.281 -22.016 13.344 1 96.12 356 GLY A C 1
ATOM 2647 O O . GLY A 1 356 ? -30.141 -21.719 14.531 1 96.12 356 GLY A O 1
ATOM 2648 N N . LYS A 1 357 ? -29.875 -21.203 12.383 1 95.94 357 LYS A N 1
ATOM 2649 C CA . LYS A 1 357 ? -29.125 -19.984 12.656 1 95.94 357 LYS A CA 1
ATOM 2650 C C . LYS A 1 357 ? -30.031 -18.875 13.203 1 95.94 357 LYS A C 1
ATOM 2652 O O . LYS A 1 357 ? -29.688 -18.234 14.195 1 95.94 357 LYS A O 1
ATOM 2657 N N . ILE A 1 358 ? -31.141 -18.656 12.57 1 96.56 358 ILE A N 1
ATOM 2658 C CA . ILE A 1 358 ? -32.031 -17.547 12.938 1 96.56 358 ILE A CA 1
ATOM 2659 C C . ILE A 1 358 ? -32.688 -17.828 14.289 1 96.56 358 ILE A C 1
ATOM 2661 O O . ILE A 1 358 ? -32.625 -17 15.195 1 96.56 358 ILE A O 1
ATOM 2665 N N . VAL A 1 359 ? -33.188 -19.016 14.43 1 96.69 359 VAL A N 1
ATOM 2666 C CA . VAL A 1 359 ? -33.875 -19.359 15.672 1 96.69 359 VAL A CA 1
ATOM 2667 C C . VAL A 1 359 ? -32.875 -19.422 16.812 1 96.69 359 VAL A C 1
ATOM 2669 O O . VAL A 1 359 ? -33.156 -18.984 17.938 1 96.69 359 VAL A O 1
ATOM 2672 N N . GLY A 1 360 ? -31.766 -20.031 16.516 1 96.12 360 GLY A N 1
ATOM 2673 C CA . GLY A 1 360 ? -30.734 -20.078 17.547 1 96.12 360 GLY A CA 1
ATOM 2674 C C . GLY A 1 360 ? -30.281 -18.703 18 1 96.12 360 GLY A C 1
ATOM 2675 O O . GLY A 1 360 ? -30.156 -18.453 19.203 1 96.12 360 GLY A O 1
ATOM 2676 N N . THR A 1 361 ? -30.062 -17.797 17.109 1 96.62 361 THR A N 1
ATOM 2677 C CA . THR A 1 361 ? -29.578 -16.453 17.422 1 96.62 361 THR A CA 1
ATOM 2678 C C . THR A 1 361 ? -30.688 -15.617 18.062 1 96.62 361 THR A C 1
ATOM 2680 O O . THR A 1 361 ? -30.453 -14.922 19.047 1 96.62 361 THR A O 1
ATOM 2683 N N . VAL A 1 362 ? -31.891 -15.68 17.531 1 96.56 362 VAL A N 1
ATOM 2684 C CA . VAL A 1 362 ? -33 -14.906 18.062 1 96.56 362 VAL A CA 1
ATOM 2685 C C . VAL A 1 362 ? -33.344 -15.375 19.469 1 96.56 362 VAL A C 1
ATOM 2687 O O . VAL A 1 362 ? -33.562 -14.562 20.359 1 96.56 362 VAL A O 1
ATOM 2690 N N . GLY A 1 363 ? -33.406 -16.656 19.656 1 96.44 363 GLY A N 1
ATOM 2691 C CA . GLY A 1 363 ? -33.656 -17.188 20.984 1 96.44 363 GLY A CA 1
ATOM 2692 C C . GLY A 1 363 ? -32.656 -16.719 22.031 1 96.44 363 GLY A C 1
ATOM 2693 O O . GLY A 1 363 ? -33.062 -16.266 23.109 1 96.44 363 GLY A O 1
ATOM 2694 N N . ALA A 1 364 ? -31.438 -16.828 21.734 1 96.25 364 ALA A N 1
ATOM 2695 C CA . ALA A 1 364 ? -30.391 -16.406 22.656 1 96.25 364 ALA A CA 1
ATOM 2696 C C . ALA A 1 364 ? -30.438 -14.898 22.875 1 96.25 364 ALA A C 1
ATOM 2698 O O . ALA A 1 364 ? -30.188 -14.422 23.984 1 96.25 364 ALA A O 1
ATOM 2699 N N . SER A 1 365 ? -30.719 -14.125 21.812 1 95.81 365 SER A N 1
ATOM 2700 C CA . SER A 1 365 ? -30.797 -12.672 21.922 1 95.81 365 SER A CA 1
ATOM 2701 C C . SER A 1 365 ? -31.953 -12.25 22.828 1 95.81 365 SER A C 1
ATOM 2703 O O . SER A 1 365 ? -31.812 -11.312 23.609 1 95.81 365 SER A O 1
ATOM 2705 N N . MET A 1 366 ? -33 -12.953 22.688 1 95.56 366 MET A N 1
ATOM 2706 C CA . MET A 1 366 ? -34.188 -12.641 23.516 1 95.56 366 MET A CA 1
ATOM 2707 C C . MET A 1 366 ? -33.906 -12.969 24.984 1 95.56 366 MET A C 1
ATOM 2709 O O . MET A 1 366 ? -34.344 -12.258 25.875 1 95.56 366 MET A O 1
ATOM 2713 N N . LEU A 1 367 ? -33.219 -13.938 25.203 1 94.44 367 LEU A N 1
ATOM 2714 C CA . LEU A 1 367 ? -32.812 -14.297 26.562 1 94.44 367 LEU A CA 1
ATOM 2715 C C . LEU A 1 367 ? -31.906 -13.234 27.172 1 94.44 367 LEU A C 1
ATOM 2717 O O . LEU A 1 367 ? -31.922 -13.023 28.391 1 94.44 367 LEU A O 1
ATOM 2721 N N . CYS A 1 368 ? -31.172 -12.578 26.312 1 92.5 368 CYS A N 1
ATOM 2722 C CA . CYS A 1 368 ? -30.297 -11.5 26.75 1 92.5 368 CYS A CA 1
ATOM 2723 C C . CYS A 1 368 ? -31.016 -10.164 26.75 1 92.5 368 CYS A C 1
ATOM 2725 O O . CYS A 1 368 ? -30.375 -9.109 26.812 1 92.5 368 CYS A O 1
ATOM 2727 N N . LYS A 1 369 ? -32.281 -10.07 26.484 1 91.88 369 LYS A N 1
ATOM 2728 C CA . LYS A 1 369 ? -33.188 -8.906 26.594 1 91.88 369 LYS A CA 1
ATOM 2729 C C . LYS A 1 369 ? -32.969 -7.953 25.422 1 91.88 369 LYS A C 1
ATOM 2731 O O . LYS A 1 369 ? -33.031 -6.734 25.594 1 91.88 369 LYS A O 1
ATOM 2736 N N . VAL A 1 370 ? -32.625 -8.531 24.359 1 92.12 370 VAL A N 1
ATOM 2737 C CA . VAL A 1 370 ? -32.594 -7.742 23.125 1 92.12 370 VAL A CA 1
ATOM 2738 C C . VAL A 1 370 ? -34 -7.645 22.547 1 92.12 370 VAL A C 1
ATOM 2740 O O . VAL A 1 370 ? -34.75 -8.633 22.5 1 92.12 370 VAL A O 1
ATOM 2743 N N . PRO A 1 371 ? -34.406 -6.418 22.203 1 92.06 371 PRO A N 1
ATOM 2744 C CA . PRO A 1 371 ? -35.719 -6.277 21.609 1 92.06 371 PRO A CA 1
ATOM 2745 C C . PRO A 1 371 ? -35.938 -7.18 20.391 1 92.06 371 PRO A C 1
ATOM 2747 O O . PRO A 1 371 ? -34.969 -7.441 19.656 1 92.06 371 PRO A O 1
ATOM 2750 N N . PHE A 1 372 ? -37.094 -7.633 20.109 1 93.62 372 PHE A N 1
ATOM 2751 C CA . PHE A 1 372 ? -37.438 -8.648 19.125 1 93.62 372 PHE A CA 1
ATOM 2752 C C . PHE A 1 372 ? -37 -8.203 17.734 1 93.62 372 PHE A C 1
ATOM 2754 O O . PHE A 1 372 ? -36.469 -9.008 16.953 1 93.62 372 PHE A O 1
ATOM 2761 N N . ARG A 1 373 ? -37.219 -6.973 17.375 1 92.5 373 ARG A N 1
ATOM 2762 C CA . ARG A 1 373 ? -36.844 -6.477 16.047 1 92.5 373 ARG A CA 1
ATOM 2763 C C . ARG A 1 373 ? -35.312 -6.539 15.859 1 92.5 373 ARG A C 1
ATOM 2765 O O . ARG A 1 373 ? -34.844 -6.91 14.781 1 92.5 373 ARG A O 1
ATOM 2772 N N . GLU A 1 374 ? -34.625 -6.172 16.891 1 92.69 374 GLU A N 1
ATOM 2773 C CA . GLU A 1 374 ? -33.188 -6.234 16.844 1 92.69 374 GLU A CA 1
ATOM 2774 C C . GLU A 1 374 ? -32.688 -7.68 16.844 1 92.69 374 GLU A C 1
ATOM 2776 O O . GLU A 1 374 ? -31.703 -8.016 16.188 1 92.69 374 GLU A O 1
ATOM 2781 N N . ALA A 1 375 ? -33.406 -8.484 17.562 1 95.5 375 ALA A N 1
ATOM 2782 C CA . ALA A 1 375 ? -33.031 -9.898 17.625 1 95.5 375 ALA A CA 1
ATOM 2783 C C . ALA A 1 375 ? -33.219 -10.57 16.266 1 95.5 375 ALA A C 1
ATOM 2785 O O . ALA A 1 375 ? -32.406 -11.391 15.852 1 95.5 375 ALA A O 1
ATOM 2786 N N . MET A 1 376 ? -34.281 -10.203 15.609 1 95.5 376 MET A N 1
ATOM 2787 C CA . MET A 1 376 ? -34.562 -10.742 14.281 1 95.5 376 MET A CA 1
ATOM 2788 C C . MET A 1 376 ? -33.5 -10.281 13.289 1 95.5 376 MET A C 1
ATOM 2790 O O . MET A 1 376 ? -33.031 -11.07 12.461 1 95.5 376 MET A O 1
ATOM 2794 N N . ALA A 1 377 ? -33.125 -9 13.391 1 94.94 377 ALA A N 1
ATOM 2795 C CA . ALA A 1 377 ? -32.062 -8.484 12.539 1 94.94 377 ALA A CA 1
ATOM 2796 C C . ALA A 1 377 ? -30.75 -9.227 12.805 1 94.94 377 ALA A C 1
ATOM 2798 O O . ALA A 1 377 ? -30.031 -9.586 11.859 1 94.94 377 ALA A O 1
ATOM 2799 N N . LEU A 1 378 ? -30.531 -9.492 14.047 1 95.38 378 LEU A N 1
ATOM 2800 C CA . LEU A 1 378 ? -29.328 -10.227 14.422 1 95.38 378 LEU A CA 1
ATOM 2801 C C . LEU A 1 378 ? -29.344 -11.648 13.867 1 95.38 378 LEU A C 1
ATOM 2803 O O . LEU A 1 378 ? -28.312 -12.172 13.445 1 95.38 378 LEU A O 1
ATOM 2807 N N . GLY A 1 379 ? -30.469 -12.234 13.922 1 96.12 379 GLY A N 1
ATOM 2808 C CA . GLY A 1 379 ? -30.609 -13.578 13.391 1 96.12 379 GLY A CA 1
ATOM 2809 C C . GLY A 1 379 ? -30.281 -13.672 11.914 1 96.12 379 GLY A C 1
ATOM 2810 O O . GLY A 1 379 ? -29.547 -14.57 11.492 1 96.12 379 GLY A O 1
ATOM 2811 N N . PHE A 1 380 ? -30.734 -12.766 11.156 1 95.81 380 PHE A N 1
ATOM 2812 C CA . PHE A 1 380 ? -30.469 -12.773 9.727 1 95.81 380 PHE A CA 1
ATOM 2813 C C . PHE A 1 380 ? -29.016 -12.367 9.445 1 95.81 380 PHE A C 1
ATOM 2815 O O . PHE A 1 380 ? -28.406 -12.883 8.508 1 95.81 380 PHE A O 1
ATOM 2822 N N . LEU A 1 381 ? -28.5 -11.445 10.227 1 95.5 381 LEU A N 1
ATOM 2823 C CA . LEU A 1 381 ? -27.109 -11.047 10.062 1 95.5 381 LEU A CA 1
ATOM 2824 C C . LEU A 1 381 ? -26.172 -12.219 10.328 1 95.5 381 LEU A C 1
ATOM 2826 O O . LEU A 1 381 ? -25.234 -12.445 9.562 1 95.5 381 LEU A O 1
ATOM 2830 N N . MET A 1 382 ? -26.484 -13.023 11.305 1 95.44 382 MET A N 1
ATOM 2831 C CA . MET A 1 382 ? -25.641 -14.148 11.688 1 95.44 382 MET A CA 1
ATOM 2832 C C . MET A 1 382 ? -25.766 -15.297 10.688 1 95.44 382 MET A C 1
ATOM 2834 O O . MET A 1 382 ? -24.953 -16.219 10.688 1 95.44 382 MET A O 1
ATOM 2838 N N . ASN A 1 383 ? -26.719 -15.227 9.789 1 95 383 ASN A N 1
ATOM 2839 C CA . ASN A 1 383 ? -26.969 -16.25 8.781 1 95 383 ASN A CA 1
ATOM 2840 C C . ASN A 1 383 ? -26.141 -16.016 7.523 1 95 383 ASN A C 1
ATOM 2842 O O . ASN A 1 383 ? -26.25 -16.766 6.551 1 95 383 ASN A O 1
ATOM 2846 N N . THR A 1 384 ? -25.25 -15.062 7.547 1 94 384 THR A N 1
ATOM 2847 C CA . THR A 1 384 ? -24.422 -14.711 6.398 1 94 384 THR A CA 1
ATOM 2848 C C . THR A 1 384 ? -23.281 -15.711 6.227 1 94 384 THR A C 1
ATOM 2850 O O . THR A 1 384 ? -22.594 -16.047 7.195 1 94 384 THR A O 1
ATOM 2853 N N . LYS A 1 385 ? -23.203 -16.234 5.047 1 93.88 385 LYS A N 1
ATOM 2854 C CA . LYS A 1 385 ? -22.125 -17.156 4.676 1 93.88 385 LYS A CA 1
ATOM 2855 C C . LYS A 1 385 ? -21.219 -16.531 3.623 1 93.88 385 LYS A C 1
ATOM 2857 O O . LYS A 1 385 ? -21.516 -15.477 3.068 1 93.88 385 LYS A O 1
ATOM 2862 N N . GLY A 1 386 ? -20.062 -17.109 3.436 1 89.19 386 GLY A N 1
ATOM 2863 C CA . GLY A 1 386 ? -19.125 -16.562 2.465 1 89.19 386 GLY A CA 1
ATOM 2864 C C . GLY A 1 386 ? -17.922 -17.453 2.209 1 89.19 386 GLY A C 1
ATOM 2865 O O . GLY A 1 386 ? -18.078 -18.625 1.905 1 89.19 386 GLY A O 1
ATOM 2866 N N . LEU A 1 387 ? -16.797 -16.844 2.385 1 88.12 387 LEU A N 1
ATOM 2867 C CA . LEU A 1 387 ? -15.539 -17.453 1.989 1 88.12 387 LEU A CA 1
ATOM 2868 C C . LEU A 1 387 ? -15.203 -18.641 2.895 1 88.12 387 LEU A C 1
ATOM 2870 O O . LEU A 1 387 ? -14.766 -19.688 2.418 1 88.12 387 LEU A O 1
ATOM 2874 N N . VAL A 1 388 ? -15.406 -18.5 4.121 1 88.12 388 VAL A N 1
ATOM 2875 C CA . VAL A 1 388 ? -15.047 -19.562 5.059 1 88.12 388 VAL A CA 1
ATOM 2876 C C . VAL A 1 388 ? -15.906 -20.797 4.797 1 88.12 388 VAL A C 1
ATOM 2878 O O . VAL A 1 388 ? -15.43 -21.922 4.91 1 88.12 388 VAL A O 1
ATOM 2881 N N . GLU A 1 389 ? -17.109 -20.562 4.484 1 92.81 389 GLU A N 1
ATOM 2882 C CA . GLU A 1 389 ? -17.969 -21.672 4.109 1 92.81 389 GLU A CA 1
ATOM 2883 C C . GLU A 1 389 ? -17.438 -22.391 2.883 1 92.81 389 GLU A C 1
ATOM 2885 O O . GLU A 1 389 ? -17.375 -23.625 2.865 1 92.81 389 GLU A O 1
ATOM 2890 N N . LEU A 1 390 ? -17.016 -21.672 1.94 1 93.25 390 LEU A N 1
ATOM 2891 C CA . LEU A 1 390 ? -16.5 -22.281 0.719 1 93.25 390 LEU A CA 1
ATOM 2892 C C . LEU A 1 390 ? -15.211 -23.047 0.999 1 93.25 390 LEU A C 1
ATOM 2894 O O . LEU A 1 390 ? -14.953 -24.078 0.362 1 93.25 390 LEU A O 1
ATOM 2898 N N . ILE A 1 391 ? -14.445 -22.562 1.874 1 92.75 391 ILE A N 1
ATOM 2899 C CA . ILE A 1 391 ? -13.211 -23.266 2.254 1 92.75 391 ILE A CA 1
ATOM 2900 C C . ILE A 1 391 ? -13.547 -24.625 2.842 1 92.75 391 ILE A C 1
ATOM 2902 O O . ILE A 1 391 ? -12.984 -25.641 2.43 1 92.75 391 ILE A O 1
ATOM 2906 N N . VAL A 1 392 ? -14.5 -24.656 3.736 1 92.12 392 VAL A N 1
ATOM 2907 C CA . VAL A 1 392 ? -14.898 -25.891 4.395 1 92.12 392 VAL A CA 1
ATOM 2908 C C . VAL A 1 392 ? -15.461 -26.859 3.361 1 92.12 392 VAL A C 1
ATOM 2910 O O . VAL A 1 392 ? -15.141 -28.062 3.385 1 92.12 392 VAL A O 1
ATOM 2913 N N . LEU A 1 393 ? -16.25 -26.328 2.486 1 94.5 393 LEU A N 1
ATOM 2914 C CA . LEU A 1 393 ? -16.859 -27.172 1.466 1 94.5 393 LEU A CA 1
ATOM 2915 C C . LEU A 1 393 ? -15.805 -27.734 0.518 1 94.5 393 LEU A C 1
ATOM 2917 O O . LEU A 1 393 ? -15.852 -28.922 0.16 1 94.5 393 LEU A O 1
ATOM 2921 N N . ASN A 1 394 ? -14.852 -26.922 0.151 1 93.31 394 ASN A N 1
ATOM 2922 C CA . ASN A 1 394 ? -13.797 -27.375 -0.745 1 93.31 394 ASN A CA 1
ATOM 2923 C C . ASN A 1 394 ? -12.922 -28.438 -0.086 1 93.31 394 ASN A C 1
ATOM 2925 O O . ASN A 1 394 ? -12.523 -29.406 -0.734 1 93.31 394 ASN A O 1
ATOM 2929 N N . ILE A 1 395 ? -12.672 -28.234 1.142 1 89.25 395 ILE A N 1
ATOM 2930 C CA . ILE A 1 395 ? -11.891 -29.234 1.869 1 89.25 395 ILE A CA 1
ATOM 2931 C C . ILE A 1 395 ? -12.672 -30.547 1.943 1 89.25 395 ILE A C 1
ATOM 2933 O O . ILE A 1 395 ? -12.102 -31.625 1.738 1 89.25 395 ILE A O 1
ATOM 2937 N N . GLY A 1 396 ? -13.938 -30.484 2.23 1 90.12 396 GLY A N 1
ATOM 2938 C CA . GLY A 1 396 ? -14.781 -31.672 2.262 1 90.12 396 GLY A CA 1
ATOM 2939 C C . GLY A 1 396 ? -14.828 -32.406 0.933 1 90.12 396 GLY A C 1
ATOM 2940 O O . GLY A 1 396 ? -14.844 -33.625 0.896 1 90.12 396 GLY A O 1
ATOM 2941 N N . LYS A 1 397 ? -14.82 -31.656 -0.098 1 91.81 397 LYS A N 1
ATOM 2942 C CA . LYS A 1 397 ? -14.852 -32.25 -1.429 1 91.81 397 LYS A CA 1
ATOM 2943 C C . LYS A 1 397 ? -13.508 -32.906 -1.771 1 91.81 397 LYS A C 1
ATOM 2945 O O . LYS A 1 397 ? -13.461 -34.031 -2.299 1 91.81 397 LYS A O 1
ATOM 2950 N N . ASP A 1 398 ? -12.469 -32.188 -1.482 1 86.88 398 ASP A N 1
ATOM 2951 C CA . ASP A 1 398 ? -11.125 -32.688 -1.781 1 86.88 398 ASP A CA 1
ATOM 2952 C C . ASP A 1 398 ? -10.828 -33.969 -1.005 1 86.88 398 ASP A C 1
ATOM 2954 O O . ASP A 1 398 ? -10.109 -34.844 -1.496 1 86.88 398 ASP A O 1
ATOM 2958 N N . ARG A 1 399 ? -11.422 -34.031 0.154 1 84.62 399 ARG A N 1
ATOM 2959 C CA . ARG A 1 399 ? -11.203 -35.219 0.978 1 84.62 399 ARG A CA 1
ATOM 2960 C C . ARG A 1 399 ? -12.242 -36.281 0.682 1 84.62 399 ARG A C 1
ATOM 2962 O O . ARG A 1 399 ? -12.32 -37.312 1.384 1 84.62 399 ARG A O 1
ATOM 2969 N N . LYS A 1 400 ? -13.141 -36.062 -0.256 1 87.75 400 LYS A N 1
ATOM 2970 C CA . LYS A 1 400 ? -14.133 -36.969 -0.781 1 87.75 400 LYS A CA 1
ATOM 2971 C C . LYS A 1 400 ? -15.203 -37.281 0.265 1 87.75 400 LYS A C 1
ATOM 2973 O O . LYS A 1 400 ? -15.742 -38.406 0.298 1 87.75 400 LYS A O 1
ATOM 2978 N N . VAL A 1 401 ? -15.32 -36.375 1.119 1 88.94 401 VAL A N 1
ATOM 2979 C CA . VAL A 1 401 ? -16.406 -36.469 2.094 1 88.94 401 VAL A CA 1
ATOM 2980 C C . VAL A 1 401 ? -17.719 -36 1.471 1 88.94 401 VAL A C 1
ATOM 2982 O O . VAL A 1 401 ? -18.781 -36.562 1.762 1 88.94 401 VAL A O 1
ATOM 2985 N N . LEU A 1 402 ? -17.562 -35.031 0.597 1 92.06 402 LEU A N 1
ATOM 2986 C CA . LEU A 1 402 ? -18.719 -34.469 -0.104 1 92.06 402 LEU A CA 1
ATOM 2987 C C . LEU A 1 402 ? -18.703 -34.875 -1.576 1 92.06 402 LEU A C 1
ATOM 2989 O O . LEU A 1 402 ? -17.672 -34.719 -2.248 1 92.06 402 LEU A O 1
ATOM 2993 N N . ASN A 1 403 ? -19.766 -35.406 -2.035 1 92.56 403 ASN A N 1
ATOM 2994 C CA . ASN A 1 403 ? -19.875 -35.656 -3.465 1 92.56 403 ASN A CA 1
ATOM 2995 C C . ASN A 1 403 ? -20.297 -34.406 -4.234 1 92.56 403 ASN A C 1
ATOM 2997 O O . ASN A 1 403 ? -20.5 -33.375 -3.641 1 92.56 403 ASN A O 1
ATOM 3001 N N . ASP A 1 404 ? -20.391 -34.5 -5.527 1 93.38 404 ASP A N 1
ATOM 3002 C CA . ASP A 1 404 ? -20.625 -33.344 -6.391 1 93.38 404 ASP A CA 1
ATOM 3003 C C . ASP A 1 404 ? -22 -32.719 -6.125 1 93.38 404 ASP A C 1
ATOM 3005 O O . ASP A 1 404 ? -22.141 -31.484 -6.094 1 93.38 404 ASP A O 1
ATOM 3009 N N . GLN A 1 405 ? -22.922 -33.562 -5.91 1 94.44 405 GLN A N 1
ATOM 3010 C CA . GLN A 1 405 ? -24.281 -33.094 -5.719 1 94.44 405 GLN A CA 1
ATOM 3011 C C . GLN A 1 405 ? -24.438 -32.375 -4.371 1 94.44 405 GLN A C 1
ATOM 3013 O O . GLN A 1 405 ? -25.016 -31.297 -4.285 1 94.44 405 GLN A O 1
ATOM 3018 N N . ALA A 1 406 ? -23.953 -33.062 -3.322 1 94.25 406 ALA A N 1
ATOM 3019 C CA . ALA A 1 406 ? -23.984 -32.438 -2 1 94.25 406 ALA A CA 1
ATOM 3020 C C . ALA A 1 406 ? -23.219 -31.125 -1.988 1 94.25 406 ALA A C 1
ATOM 3022 O O . ALA A 1 406 ? -23.656 -30.156 -1.363 1 94.25 406 ALA A O 1
ATOM 3023 N N . PHE A 1 407 ? -22.094 -31.109 -2.68 1 95.31 407 PHE A N 1
ATOM 3024 C CA . PHE A 1 407 ? -21.281 -29.906 -2.781 1 95.31 407 PHE A CA 1
ATOM 3025 C C . PHE A 1 407 ? -22.062 -28.781 -3.439 1 95.31 407 PHE A C 1
ATOM 3027 O O . PHE A 1 407 ? -22.094 -27.656 -2.926 1 95.31 407 PHE A O 1
ATOM 3034 N N . ALA A 1 408 ? -22.703 -29 -4.496 1 96.44 408 ALA A N 1
ATOM 3035 C CA . ALA A 1 408 ? -23.469 -28 -5.23 1 96.44 408 ALA A CA 1
ATOM 3036 C C . ALA A 1 408 ? -24.625 -27.469 -4.387 1 96.44 408 ALA A C 1
ATOM 3038 O O . ALA A 1 408 ? -24.891 -26.266 -4.387 1 96.44 408 ALA A O 1
ATOM 3039 N N . ILE A 1 409 ? -25.25 -28.344 -3.688 1 96.12 409 ILE A N 1
ATOM 3040 C CA . ILE A 1 409 ? -26.375 -27.969 -2.848 1 96.12 409 ILE A CA 1
ATOM 3041 C C . ILE A 1 409 ? -25.922 -27.016 -1.748 1 96.12 409 ILE A C 1
ATOM 3043 O O . ILE A 1 409 ? -26.562 -25.984 -1.505 1 96.12 409 ILE A O 1
ATOM 3047 N N . LEU A 1 410 ? -24.844 -27.344 -1.156 1 96.69 410 LEU A N 1
ATOM 3048 C CA . LEU A 1 410 ? -24.359 -26.531 -0.044 1 96.69 410 LEU A CA 1
ATOM 3049 C C . LEU A 1 410 ? -23.844 -25.188 -0.535 1 96.69 410 LEU A C 1
ATOM 3051 O O . LEU A 1 410 ? -23.984 -24.172 0.152 1 96.69 410 LEU A O 1
ATOM 3055 N N . VAL A 1 411 ? -23.219 -25.125 -1.722 1 96.44 411 VAL A N 1
ATOM 3056 C CA . VAL A 1 411 ? -22.75 -23.859 -2.287 1 96.44 411 VAL A CA 1
ATOM 3057 C C . VAL A 1 411 ? -23.938 -22.953 -2.582 1 96.44 411 VAL A C 1
ATOM 3059 O O . VAL A 1 411 ? -23.906 -21.766 -2.268 1 96.44 411 VAL A O 1
ATOM 3062 N N . LEU A 1 412 ? -24.969 -23.531 -3.115 1 96.38 412 LEU A N 1
ATOM 3063 C CA . LEU A 1 412 ? -26.172 -22.75 -3.43 1 96.38 412 LEU A CA 1
ATOM 3064 C C . LEU A 1 412 ? -26.844 -22.266 -2.154 1 96.38 412 LEU A C 1
ATOM 3066 O O . LEU A 1 412 ? -27.406 -21.156 -2.123 1 96.38 412 LEU A O 1
ATOM 3070 N N . MET A 1 413 ? -26.875 -23.125 -1.198 1 96.12 413 MET A N 1
ATOM 3071 C CA . MET A 1 413 ? -27.406 -22.719 0.099 1 96.12 413 MET A CA 1
ATOM 3072 C C . MET A 1 413 ? -26.656 -21.516 0.653 1 96.12 413 MET A C 1
ATOM 3074 O O . MET A 1 413 ? -27.266 -20.562 1.131 1 96.12 413 MET A O 1
ATOM 3078 N N . ALA A 1 414 ? -25.281 -21.562 0.586 1 95.56 414 ALA A N 1
ATOM 3079 C CA . ALA A 1 414 ? -24.453 -20.453 1.076 1 95.56 414 ALA A CA 1
ATOM 3080 C C . ALA A 1 414 ? -24.75 -19.172 0.322 1 95.56 414 ALA A C 1
ATOM 3082 O O . ALA A 1 414 ? -24.828 -18.094 0.925 1 95.56 414 ALA A O 1
ATOM 3083 N N . LEU A 1 415 ? -24.953 -19.281 -0.94 1 94.94 415 LEU A N 1
ATOM 3084 C CA . LEU A 1 415 ? -25.25 -18.125 -1.787 1 94.94 415 LEU A CA 1
ATOM 3085 C C . LEU A 1 415 ? -26.609 -17.547 -1.452 1 94.94 415 LEU A C 1
ATOM 3087 O O . LEU A 1 415 ? -26.75 -16.328 -1.33 1 94.94 415 LEU A O 1
ATOM 3091 N N . PHE A 1 416 ? -27.547 -18.375 -1.291 1 95.31 416 PHE A N 1
ATOM 3092 C CA . PHE A 1 416 ? -28.922 -17.938 -1.057 1 95.31 416 PHE A CA 1
ATOM 3093 C C . PHE A 1 416 ? -29.047 -17.25 0.298 1 95.31 416 PHE A C 1
ATOM 3095 O O . PHE A 1 416 ? -29.641 -16.188 0.403 1 95.31 416 PHE A O 1
ATOM 3102 N N . THR A 1 417 ? -28.531 -17.859 1.291 1 95.06 417 THR A N 1
ATOM 3103 C CA . THR A 1 417 ? -28.656 -17.328 2.643 1 95.06 417 THR A CA 1
ATOM 3104 C C . THR A 1 417 ? -27.984 -15.969 2.756 1 95.06 417 THR A C 1
ATOM 3106 O O . THR A 1 417 ? -28.484 -15.07 3.434 1 95.06 417 THR A O 1
ATOM 3109 N N . THR A 1 418 ? -26.844 -15.789 2.119 1 94.25 418 THR A N 1
ATOM 3110 C CA . THR A 1 418 ? -26.156 -14.508 2.148 1 94.25 418 THR A CA 1
ATOM 3111 C C . THR A 1 418 ? -26.906 -13.477 1.308 1 94.25 418 THR A C 1
ATOM 3113 O O . THR A 1 418 ? -27.031 -12.312 1.707 1 94.25 418 THR A O 1
ATOM 3116 N N . PHE A 1 419 ? -27.484 -13.859 0.254 1 93.44 419 PHE A N 1
ATOM 3117 C CA . PHE A 1 419 ? -28.188 -12.969 -0.666 1 93.44 419 PHE A CA 1
ATOM 3118 C C . PHE A 1 419 ? -29.406 -12.359 -0.003 1 93.44 419 PHE A C 1
ATOM 3120 O O . PHE A 1 419 ? -29.703 -11.18 -0.201 1 93.44 419 PHE A O 1
ATOM 3127 N N . ILE A 1 420 ? -30.094 -13.031 0.8 1 93.81 420 ILE A N 1
ATOM 3128 C CA . ILE A 1 420 ? -31.359 -12.57 1.351 1 93.81 420 ILE A CA 1
ATOM 3129 C C . ILE A 1 420 ? -31.109 -11.719 2.59 1 93.81 420 ILE A C 1
ATOM 3131 O O . ILE A 1 420 ? -32 -10.992 3.043 1 93.81 420 ILE A O 1
ATOM 3135 N N . THR A 1 421 ? -29.922 -11.758 3.119 1 93.19 421 THR A N 1
ATOM 3136 C CA . THR A 1 421 ? -29.625 -11.102 4.391 1 93.19 421 THR A CA 1
ATOM 3137 C C . THR A 1 421 ? -29.781 -9.594 4.27 1 93.19 421 THR A C 1
ATOM 3139 O O . THR A 1 421 ? -30.531 -8.977 5.047 1 93.19 421 THR A O 1
ATOM 3142 N N . THR A 1 422 ? -29.188 -8.938 3.273 1 90.69 422 THR A N 1
ATOM 3143 C CA . THR A 1 422 ? -29.188 -7.484 3.166 1 90.69 422 THR A CA 1
ATOM 3144 C C . THR A 1 422 ? -30.609 -6.965 2.926 1 90.69 422 THR A C 1
ATOM 3146 O O . THR A 1 422 ? -31.094 -6.094 3.656 1 90.69 422 THR A O 1
ATOM 3149 N N . PRO A 1 423 ? -31.359 -7.52 2.016 1 90.5 423 PRO A N 1
ATOM 3150 C CA . PRO A 1 423 ? -32.719 -7.016 1.774 1 90.5 423 PRO A CA 1
ATOM 3151 C C . PRO A 1 423 ? -33.656 -7.219 2.971 1 90.5 423 PRO A C 1
ATOM 3153 O O . PRO A 1 423 ? -34.469 -6.352 3.275 1 90.5 423 PRO A O 1
ATOM 3156 N N . ILE A 1 424 ? -33.5 -8.266 3.662 1 93.56 424 ILE A N 1
ATOM 3157 C CA . ILE A 1 424 ? -34.406 -8.555 4.777 1 93.56 424 ILE A CA 1
ATOM 3158 C C . ILE A 1 424 ? -34.062 -7.656 5.961 1 93.56 424 ILE A C 1
ATOM 3160 O O . ILE A 1 424 ? -34.969 -7.129 6.625 1 93.56 424 ILE A O 1
ATOM 3164 N N . VAL A 1 425 ? -32.812 -7.488 6.211 1 92.12 425 VAL A N 1
ATOM 3165 C CA . VAL A 1 425 ? -32.406 -6.637 7.32 1 92.12 425 VAL A CA 1
ATOM 3166 C C . VAL A 1 425 ? -32.844 -5.199 7.062 1 92.12 425 VAL A C 1
ATOM 3168 O O . VAL A 1 425 ? -33.281 -4.5 7.98 1 92.12 425 VAL A O 1
ATOM 3171 N N . MET A 1 426 ? -32.781 -4.781 5.863 1 88 426 MET A N 1
ATOM 3172 C CA . MET A 1 426 ? -33.219 -3.43 5.504 1 88 426 MET A CA 1
ATOM 3173 C C . MET A 1 426 ? -34.719 -3.26 5.723 1 88 426 MET A C 1
ATOM 3175 O O . MET A 1 426 ? -35.156 -2.162 6.043 1 88 426 MET A O 1
ATOM 3179 N N . LEU A 1 427 ? -35.438 -4.312 5.586 1 88.62 427 LEU A N 1
ATOM 3180 C CA . LEU A 1 427 ? -36.875 -4.273 5.746 1 88.62 427 LEU A CA 1
ATOM 3181 C C . LEU A 1 427 ? -37.25 -4.285 7.219 1 88.62 427 LEU A C 1
ATOM 3183 O O . LEU A 1 427 ? -38.219 -3.631 7.621 1 88.62 427 LEU A O 1
ATOM 3187 N N . ILE A 1 428 ? -36.5 -4.934 7.973 1 87.81 428 ILE A N 1
ATOM 3188 C CA . ILE A 1 428 ? -36.844 -5.152 9.375 1 87.81 428 ILE A CA 1
ATOM 3189 C C . ILE A 1 428 ? -36.312 -3.996 10.219 1 87.81 428 ILE A C 1
ATOM 3191 O O . ILE A 1 428 ? -37 -3.568 11.172 1 87.81 428 ILE A O 1
ATOM 3195 N N . TYR A 1 429 ? -35.125 -3.549 9.93 1 79.5 429 TYR A N 1
ATOM 3196 C CA . TYR A 1 429 ? -34.469 -2.605 10.828 1 79.5 429 TYR A CA 1
ATOM 3197 C C . TYR A 1 429 ? -34.094 -1.321 10.094 1 79.5 429 TYR A C 1
ATOM 3199 O O . TYR A 1 429 ? -33.219 -1.314 9.25 1 79.5 429 TYR A O 1
ATOM 3207 N N . LYS A 1 430 ? -35 -0.266 10.219 1 68.44 430 LYS A N 1
ATOM 3208 C CA . LYS A 1 430 ? -34.656 1.077 9.758 1 68.44 430 LYS A CA 1
ATOM 3209 C C . LYS A 1 430 ? -34.344 2 10.93 1 68.44 430 LYS A C 1
ATOM 3211 O O . LYS A 1 430 ? -35.219 2.307 11.742 1 68.44 430 LYS A O 1
ATOM 3216 N N . PRO A 1 431 ? -33.094 2.229 11.133 1 59.09 431 PRO A N 1
ATOM 3217 C CA . PRO A 1 431 ? -32.781 3.055 12.297 1 59.09 431 PRO A CA 1
ATOM 3218 C C . PRO A 1 431 ? -33.375 4.453 12.211 1 59.09 431 PRO A C 1
ATOM 3220 O O . PRO A 1 431 ? -33.219 5.141 11.203 1 59.09 431 PRO A O 1
ATOM 3223 N N . ALA A 1 432 ? -34.594 4.66 12.828 1 57.06 432 ALA A N 1
ATOM 3224 C CA . ALA A 1 432 ? -35.188 6 12.922 1 57.06 432 ALA A CA 1
ATOM 3225 C C . ALA A 1 432 ? -34.25 6.945 13.68 1 57.06 432 ALA A C 1
ATOM 3227 O O . ALA A 1 432 ? -33.75 6.609 14.766 1 57.06 432 ALA A O 1
ATOM 3228 N N . ARG A 1 433 ? -33.562 7.922 12.945 1 66.06 433 ARG A N 1
ATOM 3229 C CA . ARG A 1 433 ? -32.688 8.852 13.641 1 66.06 433 ARG A CA 1
ATOM 3230 C C . ARG A 1 433 ? -33.5 9.969 14.312 1 66.06 433 ARG A C 1
ATOM 3232 O O . ARG A 1 433 ? -34.281 10.633 13.664 1 66.06 433 ARG A O 1
ATOM 3239 N N . LYS A 1 434 ? -33.688 9.883 15.641 1 64.69 434 LYS A N 1
ATOM 3240 C CA . LYS A 1 434 ? -34.344 10.938 16.391 1 64.69 434 LYS A CA 1
ATOM 3241 C C . LYS A 1 434 ? -33.375 12.07 16.734 1 64.69 434 LYS A C 1
ATOM 3243 O O . LYS A 1 434 ? -32.188 11.828 16.969 1 64.69 434 LYS A O 1
ATOM 3248 N N . GLY A 1 435 ? -33.812 13.242 16.406 1 70.88 435 GLY A N 1
ATOM 3249 C CA . GLY A 1 435 ? -32.969 14.398 16.719 1 70.88 435 GLY A CA 1
ATOM 3250 C C . GLY A 1 435 ? -33.719 15.484 17.453 1 70.88 435 GLY A C 1
ATOM 3251 O O . GLY A 1 435 ? -34.938 15.453 17.547 1 70.88 435 GLY A O 1
ATOM 3252 N N . ALA A 1 436 ? -33 16.328 18.172 1 72.12 436 ALA A N 1
ATOM 3253 C CA . ALA A 1 436 ? -33.562 17.469 18.891 1 72.12 436 ALA A CA 1
ATOM 3254 C C . ALA A 1 436 ? -34.156 18.484 17.938 1 72.12 436 ALA A C 1
ATOM 3256 O O . ALA A 1 436 ? -33.719 18.609 16.797 1 72.12 436 ALA A O 1
ATOM 3257 N N . PRO A 1 437 ? -35.188 19.156 18.422 1 68.31 437 PRO A N 1
ATOM 3258 C CA . PRO A 1 437 ? -35.781 20.188 17.562 1 68.31 437 PRO A CA 1
ATOM 3259 C C . PRO A 1 437 ? -34.812 21.312 17.219 1 68.31 437 PRO A C 1
ATOM 3261 O O . PRO A 1 437 ? -34 21.703 18.062 1 68.31 437 PRO A O 1
ATOM 3264 N N . TYR A 1 438 ? -34.812 21.688 15.867 1 68.25 438 TYR A N 1
ATOM 3265 C CA . TYR A 1 438 ? -33.844 22.547 15.203 1 68.25 438 TYR A CA 1
ATOM 3266 C C . TYR A 1 438 ? -34.438 23.938 14.945 1 68.25 438 TYR A C 1
ATOM 3268 O O . TYR A 1 438 ? -35.406 24.078 14.188 1 68.25 438 TYR A O 1
ATOM 3276 N N . LYS A 1 439 ? -34.062 25 15.844 1 64.38 439 LYS A N 1
ATOM 3277 C CA . LYS A 1 439 ? -34.719 26.266 15.555 1 64.38 439 LYS A CA 1
ATOM 3278 C C . LYS A 1 439 ? -33.875 27.109 14.586 1 64.38 439 LYS A C 1
ATOM 3280 O O . LYS A 1 439 ? -34.406 27.906 13.82 1 64.38 439 LYS A O 1
ATOM 3285 N N . HIS A 1 440 ? -32.594 26.922 14.5 1 76.38 440 HIS A N 1
ATOM 3286 C CA . HIS A 1 440 ? -31.75 27.828 13.711 1 76.38 440 HIS A CA 1
ATOM 3287 C C . HIS A 1 440 ? -31.375 27.203 12.367 1 76.38 440 HIS A C 1
ATOM 3289 O O . HIS A 1 440 ? -30.188 26.938 12.109 1 76.38 440 HIS A O 1
ATOM 3295 N N . ARG A 1 441 ? -32.344 27.266 11.414 1 84.19 441 ARG A N 1
ATOM 3296 C CA . ARG A 1 441 ? -32.188 26.547 10.164 1 84.19 441 ARG A CA 1
ATOM 3297 C C . ARG A 1 441 ? -31.75 27.484 9.039 1 84.19 441 ARG A C 1
ATOM 3299 O O . ARG A 1 441 ? -31.484 27.031 7.918 1 84.19 441 ARG A O 1
ATOM 3306 N N . THR A 1 442 ? -31.703 28.828 9.336 1 86.69 442 THR A N 1
ATOM 3307 C CA . THR A 1 442 ? -31.328 29.797 8.305 1 86.69 442 THR A CA 1
ATOM 3308 C C . THR A 1 442 ? -30.266 30.75 8.82 1 86.69 442 THR A C 1
ATOM 3310 O O . THR A 1 442 ? -30.016 30.812 10.023 1 86.69 442 THR A O 1
ATOM 3313 N N . ILE A 1 443 ? -29.641 31.438 7.883 1 87.94 443 ILE A N 1
ATOM 3314 C CA . ILE A 1 443 ? -28.625 32.438 8.219 1 87.94 443 ILE A CA 1
ATOM 3315 C C . ILE A 1 443 ? -29.297 33.719 8.688 1 87.94 443 ILE A C 1
ATOM 3317 O O . ILE A 1 443 ? -28.812 34.375 9.625 1 87.94 443 ILE A O 1
ATOM 3321 N N . GLN A 1 444 ? -30.422 34 8.047 1 81.56 444 GLN A N 1
ATOM 3322 C CA . GLN A 1 444 ? -31.172 35.188 8.422 1 81.56 444 GLN A CA 1
ATOM 3323 C C . GLN A 1 444 ? -31.75 35.062 9.836 1 81.56 444 GLN A C 1
ATOM 3325 O O . GLN A 1 444 ? -32.531 34.156 10.109 1 81.56 444 GLN A O 1
ATOM 3330 N N . ARG A 1 445 ? -31.031 35.688 10.781 1 74.06 445 ARG A N 1
ATOM 3331 C CA . ARG A 1 445 ? -31.5 35.625 12.156 1 74.06 445 ARG A CA 1
ATOM 3332 C C . ARG A 1 445 ? -31.812 37 12.695 1 74.06 445 ARG A C 1
ATOM 3334 O O . ARG A 1 445 ? -31.234 38 12.219 1 74.06 445 ARG A O 1
ATOM 3341 N N . LYS A 1 446 ? -32.75 36.969 13.578 1 64.69 446 LYS A N 1
ATOM 3342 C CA . LYS A 1 446 ? -33.094 38.219 14.242 1 64.69 446 LYS A CA 1
ATOM 3343 C C . LYS A 1 446 ? -32 38.625 15.227 1 64.69 446 LYS A C 1
ATOM 3345 O O . LYS A 1 446 ? -31.688 39.812 15.344 1 64.69 446 LYS A O 1
ATOM 3350 N N . ASP A 1 447 ? -31.438 37.5 15.812 1 67.81 447 ASP A N 1
ATOM 3351 C CA . ASP A 1 447 ? -30.375 37.812 16.766 1 67.81 447 ASP A CA 1
ATOM 3352 C C . ASP A 1 447 ? -29 37.781 16.094 1 67.81 447 ASP A C 1
ATOM 3354 O O . ASP A 1 447 ? -28.516 36.75 15.695 1 67.81 447 ASP A O 1
ATOM 3358 N N . HIS A 1 448 ? -28.516 38.938 15.945 1 63.06 448 HIS A N 1
ATOM 3359 C CA . HIS A 1 448 ? -27.25 39.125 15.234 1 63.06 448 HIS A CA 1
ATOM 3360 C C . HIS A 1 448 ? -26.094 38.594 16.062 1 63.06 448 HIS A C 1
ATOM 3362 O O . HIS A 1 448 ? -25.016 38.312 15.516 1 63.06 448 HIS A O 1
ATOM 3368 N N . ASP A 1 449 ? -26.328 38.344 17.312 1 67.62 449 ASP A N 1
ATOM 3369 C CA . ASP A 1 449 ? -25.203 37.938 18.172 1 67.62 449 ASP A CA 1
ATOM 3370 C C . ASP A 1 449 ? -25.172 36.438 18.359 1 67.62 449 ASP A C 1
ATOM 3372 O O . ASP A 1 449 ? -24.266 35.906 19.031 1 67.62 449 ASP A O 1
ATOM 3376 N N . SER A 1 450 ? -26.031 35.812 17.641 1 74.62 450 SER A N 1
ATOM 3377 C CA . SER A 1 450 ? -26.047 34.344 17.828 1 74.62 450 SER A CA 1
ATOM 3378 C C . SER A 1 450 ? -24.938 33.688 17.031 1 74.62 450 SER A C 1
ATOM 3380 O O . SER A 1 450 ? -24.469 34.219 16.016 1 74.62 450 SER A O 1
ATOM 3382 N N . GLU A 1 451 ? -24.5 32.594 17.547 1 82.62 451 GLU A N 1
ATOM 3383 C CA . GLU A 1 451 ? -23.438 31.812 16.922 1 82.62 451 GLU A CA 1
ATOM 3384 C C . GLU A 1 451 ? -23.891 31.219 15.586 1 82.62 451 GLU A C 1
ATOM 3386 O O . GLU A 1 451 ? -24.984 30.656 15.5 1 82.62 451 GLU A O 1
ATOM 3391 N N . LEU A 1 452 ? -23.188 31.562 14.547 1 87.81 452 LEU A N 1
ATOM 3392 C CA . LEU A 1 452 ? -23.453 30.969 13.242 1 87.81 452 LEU A CA 1
ATOM 3393 C C . LEU A 1 452 ? -22.719 29.625 13.102 1 87.81 452 LEU A C 1
ATOM 3395 O O . LEU A 1 452 ? -21.5 29.562 13.281 1 87.81 452 LEU A O 1
ATOM 3399 N N . ARG A 1 453 ? -23.484 28.594 12.898 1 89.88 453 ARG A N 1
ATOM 3400 C CA . ARG A 1 453 ? -22.906 27.266 12.703 1 89.88 453 ARG A CA 1
ATOM 3401 C C . ARG A 1 453 ? -23.016 26.828 11.25 1 89.88 453 ARG A C 1
ATOM 3403 O O . ARG A 1 453 ? -24.094 26.859 10.664 1 89.88 453 ARG A O 1
ATOM 3410 N N . ILE A 1 454 ? -21.875 26.469 10.703 1 92.25 454 ILE A N 1
ATOM 3411 C CA . ILE A 1 454 ? -21.828 26.062 9.305 1 92.25 454 ILE A CA 1
ATOM 3412 C C . ILE A 1 454 ? -21.219 24.656 9.203 1 92.25 454 ILE A C 1
ATOM 3414 O O . ILE A 1 454 ? -20.266 24.344 9.914 1 92.25 454 ILE A O 1
ATOM 3418 N N . LEU A 1 455 ? -21.828 23.812 8.375 1 93.75 455 LEU A N 1
ATOM 3419 C CA . LEU A 1 455 ? -21.25 22.516 8.016 1 93.75 455 LEU A CA 1
ATOM 3420 C C . LEU A 1 455 ? -20.609 22.562 6.641 1 93.75 455 LEU A C 1
ATOM 3422 O O . LEU A 1 455 ? -21.297 22.656 5.625 1 93.75 455 LEU A O 1
ATOM 3426 N N . ALA A 1 456 ? -19.297 22.516 6.641 1 92.25 456 ALA A N 1
ATOM 3427 C CA . ALA A 1 456 ? -18.531 22.609 5.391 1 92.25 456 ALA A CA 1
ATOM 3428 C C . ALA A 1 456 ? -18.047 21.234 4.953 1 92.25 456 ALA A C 1
ATOM 3430 O O . ALA A 1 456 ? -17.219 20.609 5.629 1 92.25 456 ALA A O 1
ATOM 3431 N N . CYS A 1 457 ? -18.562 20.797 3.832 1 91.94 457 CYS A N 1
ATOM 3432 C CA . CYS A 1 457 ? -18.172 19.5 3.289 1 91.94 457 CYS A CA 1
ATOM 3433 C C . CYS A 1 457 ? -17.094 19.672 2.219 1 91.94 457 CYS A C 1
ATOM 3435 O O . CYS A 1 457 ? -17.078 20.672 1.504 1 91.94 457 CYS A O 1
ATOM 3437 N N . PHE A 1 458 ? -16.203 18.75 2.113 1 86.81 458 PHE A N 1
ATOM 3438 C CA . PHE A 1 458 ? -15.203 18.781 1.051 1 86.81 458 PHE A CA 1
ATOM 3439 C C . PHE A 1 458 ? -14.836 17.375 0.611 1 86.81 458 PHE A C 1
ATOM 3441 O O . PHE A 1 458 ? -15.008 16.406 1.371 1 86.81 458 PHE A O 1
ATOM 3448 N N . HIS A 1 459 ? -14.383 17.281 -0.608 1 79.88 459 HIS A N 1
ATOM 3449 C CA . HIS A 1 459 ? -14.055 15.992 -1.192 1 79.88 459 HIS A CA 1
ATOM 3450 C C . HIS A 1 459 ? -12.57 15.68 -1.054 1 79.88 459 HIS A C 1
ATOM 3452 O O . HIS A 1 459 ? -12.188 14.523 -0.892 1 79.88 459 HIS A O 1
ATOM 3458 N N . SER A 1 460 ? -11.742 16.656 -1.329 1 77.06 460 SER A N 1
ATOM 3459 C CA . SER A 1 460 ? -10.297 16.453 -1.371 1 77.06 460 SER A CA 1
ATOM 3460 C C . SER A 1 460 ? -9.562 17.656 -0.785 1 77.06 460 SER A C 1
ATOM 3462 O O . SER A 1 460 ? -10.188 18.656 -0.438 1 77.06 460 SER A O 1
ATOM 3464 N N . THR A 1 461 ? -8.234 17.516 -0.686 1 70.56 461 THR A N 1
ATOM 3465 C CA . THR A 1 461 ? -7.398 18.578 -0.129 1 70.56 461 THR A CA 1
ATOM 3466 C C . THR A 1 461 ? -7.375 19.797 -1.059 1 70.56 461 THR A C 1
ATOM 3468 O O . THR A 1 461 ? -7.031 20.906 -0.636 1 70.56 461 THR A O 1
ATOM 3471 N N . ARG A 1 462 ? -7.887 19.625 -2.178 1 72.06 462 ARG A N 1
ATOM 3472 C CA . ARG A 1 462 ? -7.852 20.719 -3.15 1 72.06 462 ARG A CA 1
ATOM 3473 C C . ARG A 1 462 ? -8.828 21.828 -2.766 1 72.06 462 ARG A C 1
ATOM 3475 O O . ARG A 1 462 ? -8.586 23 -3.053 1 72.06 462 ARG A O 1
ATOM 3482 N N . ASN A 1 463 ? -9.883 21.453 -2.064 1 77.19 463 ASN A N 1
ATOM 3483 C CA . ASN A 1 463 ? -10.922 22.406 -1.733 1 77.19 463 ASN A CA 1
ATOM 3484 C C . ASN A 1 463 ? -10.648 23.094 -0.4 1 77.19 463 ASN A C 1
ATOM 3486 O O . ASN A 1 463 ? -11.32 24.062 -0.047 1 77.19 463 ASN A O 1
ATOM 3490 N N . ILE A 1 464 ? -9.633 22.703 0.254 1 77.44 464 ILE A N 1
ATOM 3491 C CA . ILE A 1 464 ? -9.445 23.125 1.638 1 77.44 464 ILE A CA 1
ATOM 3492 C C . ILE A 1 464 ? -9.039 24.594 1.68 1 77.44 464 ILE A C 1
ATOM 3494 O O . ILE A 1 464 ? -9.602 25.391 2.447 1 77.44 464 ILE A O 1
ATOM 3498 N N . PRO A 1 465 ? -8.125 25.062 0.808 1 73.62 465 PRO A N 1
ATOM 3499 C CA . PRO A 1 465 ? -7.746 26.469 0.88 1 73.62 465 PRO A CA 1
ATOM 3500 C C . PRO A 1 465 ? -8.922 27.406 0.607 1 73.62 465 PRO A C 1
ATOM 3502 O O . PRO A 1 465 ? -9.094 28.406 1.314 1 73.62 465 PRO A O 1
ATOM 3505 N N . THR A 1 466 ? -9.695 27.094 -0.397 1 81.69 466 THR A N 1
ATOM 3506 C CA . THR A 1 466 ? -10.852 27.906 -0.725 1 81.69 466 THR A CA 1
ATOM 3507 C C . THR A 1 466 ? -11.859 27.906 0.423 1 81.69 466 THR A C 1
ATOM 3509 O O . THR A 1 466 ? -12.461 28.938 0.733 1 81.69 466 THR A O 1
ATOM 3512 N N . LEU A 1 467 ? -12.031 26.797 1.051 1 83.94 467 LEU A N 1
ATOM 3513 C CA . LEU A 1 467 ? -12.961 26.672 2.166 1 83.94 467 LEU A CA 1
ATOM 3514 C C . LEU A 1 467 ? -12.484 27.484 3.365 1 83.94 467 LEU A C 1
ATOM 3516 O O . LEU A 1 467 ? -13.289 28.125 4.051 1 83.94 467 LEU A O 1
ATOM 3520 N N . ILE A 1 468 ? -11.25 27.453 3.57 1 77.06 468 ILE A N 1
ATOM 3521 C CA . ILE A 1 468 ? -10.68 28.203 4.684 1 77.06 468 ILE A CA 1
ATOM 3522 C C . ILE A 1 468 ? -10.859 29.703 4.445 1 77.06 468 ILE A C 1
ATOM 3524 O O . ILE A 1 468 ? -11.227 30.438 5.363 1 77.06 468 ILE A O 1
ATOM 3528 N N . ASN A 1 469 ? -10.648 30.094 3.25 1 80.94 469 ASN A N 1
ATOM 3529 C CA . ASN A 1 469 ? -10.82 31.516 2.916 1 80.94 469 ASN A CA 1
ATOM 3530 C C . ASN A 1 469 ? -12.281 31.938 3.053 1 80.94 469 ASN A C 1
ATOM 3532 O O . ASN A 1 469 ? -12.562 33.062 3.465 1 80.94 469 ASN A O 1
ATOM 3536 N N . LEU A 1 470 ? -13.117 31.094 2.668 1 86.69 470 LEU A N 1
ATOM 3537 C CA . LEU A 1 470 ? -14.539 31.391 2.814 1 86.69 470 LEU A CA 1
ATOM 3538 C C . LEU A 1 470 ? -14.93 31.469 4.285 1 86.69 470 LEU A C 1
ATOM 3540 O O . LEU A 1 470 ? -15.711 32.344 4.68 1 86.69 470 LEU A O 1
ATOM 3544 N N . ILE A 1 471 ? -14.406 30.594 5.066 1 82.81 471 ILE A N 1
ATOM 3545 C CA . ILE A 1 471 ? -14.688 30.562 6.496 1 82.81 471 ILE A CA 1
ATOM 3546 C C . ILE A 1 471 ? -14.125 31.828 7.156 1 82.81 471 ILE A C 1
ATOM 3548 O O . ILE A 1 471 ? -14.781 32.438 7.996 1 82.81 471 ILE A O 1
ATOM 3552 N N . GLU A 1 472 ? -12.977 32.156 6.703 1 78.62 472 GLU A N 1
ATOM 3553 C CA . GLU A 1 472 ? -12.375 33.406 7.234 1 78.62 472 GLU A CA 1
ATOM 3554 C C . GLU A 1 472 ? -13.211 34.625 6.879 1 78.62 472 GLU A C 1
ATOM 3556 O O . GLU A 1 472 ? -13.375 35.531 7.695 1 78.62 472 GLU A O 1
ATOM 3561 N N . SER A 1 473 ? -13.688 34.594 5.711 1 83.5 473 SER A N 1
ATOM 3562 C CA . SER A 1 473 ? -14.516 35.688 5.262 1 83.5 473 SER A CA 1
ATOM 3563 C C . SER A 1 473 ? -15.836 35.75 6.023 1 83.5 473 SER A C 1
ATOM 3565 O O . SER A 1 473 ? -16.469 36.812 6.105 1 83.5 473 SER A O 1
ATOM 3567 N N . SER A 1 474 ? -16.172 34.656 6.652 1 85.44 474 SER A N 1
ATOM 3568 C CA . SER A 1 474 ? -17.469 34.562 7.324 1 85.44 474 SER A CA 1
ATOM 3569 C C . SER A 1 474 ? -17.328 34.844 8.82 1 85.44 474 SER A C 1
ATOM 3571 O O . SER A 1 474 ? -18.328 34.812 9.547 1 85.44 474 SER A O 1
ATOM 3573 N N . ARG A 1 475 ? -16.172 35.031 9.352 1 79.5 475 ARG A N 1
ATOM 3574 C CA . ARG A 1 475 ? -15.922 35.188 10.781 1 79.5 475 ARG A CA 1
ATOM 3575 C C . ARG A 1 475 ? -16.469 36.5 11.312 1 79.5 475 ARG A C 1
ATOM 3577 O O . ARG A 1 475 ? -16.734 36.625 12.508 1 79.5 475 ARG A O 1
ATOM 3584 N N . GLY A 1 476 ? -16.781 37.469 10.57 1 72 476 GLY A N 1
ATOM 3585 C CA . GLY A 1 476 ? -17.297 38.75 11.016 1 72 476 GLY A CA 1
ATOM 3586 C C . GLY A 1 476 ? -16.281 39.594 11.766 1 72 476 GLY A C 1
ATOM 3587 O O . GLY A 1 476 ? -15.125 39.688 11.336 1 72 476 GLY A O 1
ATOM 3588 N N . THR A 1 477 ? -16.625 40.25 12.898 1 66.31 477 THR A N 1
ATOM 3589 C CA . THR A 1 477 ? -15.797 41.188 13.641 1 66.31 477 THR A CA 1
ATOM 3590 C C . THR A 1 477 ? -14.766 40.469 14.477 1 66.31 477 THR A C 1
ATOM 3592 O O . THR A 1 477 ? -13.883 41.062 15.078 1 66.31 477 THR A O 1
ATOM 3595 N N . GLY A 1 478 ? -14.656 39.156 14.25 1 61.47 478 GLY A N 1
ATOM 3596 C CA . GLY A 1 478 ? -13.562 38.406 14.867 1 61.47 478 GLY A CA 1
ATOM 3597 C C . GLY A 1 478 ? -13.828 38.062 16.328 1 61.47 478 GLY A C 1
ATOM 3598 O O . GLY A 1 478 ? -12.922 37.625 17.031 1 61.47 478 GLY A O 1
ATOM 3599 N N . LYS A 1 479 ? -14.953 38.562 16.891 1 59.09 479 LYS A N 1
ATOM 3600 C CA . LYS A 1 479 ? -15.172 38.188 18.281 1 59.09 479 LYS A CA 1
ATOM 3601 C C . LYS A 1 479 ? -15.289 36.688 18.438 1 59.09 479 LYS A C 1
ATOM 3603 O O . LYS A 1 479 ? -15.891 36.031 17.594 1 59.09 479 LYS A O 1
ATOM 3608 N N . LYS A 1 480 ? -14.523 36.156 19.328 1 59.81 480 LYS A N 1
ATOM 3609 C CA . LYS A 1 480 ? -14.438 34.719 19.609 1 59.81 480 LYS A CA 1
ATOM 3610 C C . LYS A 1 480 ? -15.828 34.125 19.828 1 59.81 480 LYS A C 1
ATOM 3612 O O . LYS A 1 480 ? -16.672 34.719 20.5 1 59.81 480 LYS A O 1
ATOM 3617 N N . GLY A 1 481 ? -16.219 33.094 19.203 1 60.25 481 GLY A N 1
ATOM 3618 C CA . GLY A 1 481 ? -17.422 32.312 19.469 1 60.25 481 GLY A CA 1
ATOM 3619 C C . GLY A 1 481 ? -18.578 32.656 18.547 1 60.25 481 GLY A C 1
ATOM 3620 O O . GLY A 1 481 ? -19.688 32.125 18.734 1 60.25 481 GLY A O 1
ATOM 3621 N N . ARG A 1 482 ? -18.266 33.438 17.547 1 75.06 482 ARG A N 1
ATOM 3622 C CA . ARG A 1 482 ? -19.406 33.844 16.734 1 75.06 482 ARG A CA 1
ATOM 3623 C C . ARG A 1 482 ? -19.578 32.906 15.539 1 75.06 482 ARG A C 1
ATOM 3625 O O . ARG A 1 482 ? -20.656 32.812 14.969 1 75.06 482 ARG A O 1
ATOM 3632 N N . LEU A 1 483 ? -18.5 32.156 15.227 1 83.31 483 LEU A N 1
ATOM 3633 C CA . LEU A 1 483 ? -18.594 31.25 14.086 1 83.31 483 LEU A CA 1
ATOM 3634 C C . LEU A 1 483 ? -18.047 29.875 14.445 1 83.31 483 LEU A C 1
ATOM 3636 O O . LEU A 1 483 ? -16.938 29.766 14.969 1 83.31 483 LEU A O 1
ATOM 3640 N N . CYS A 1 484 ? -18.891 28.922 14.336 1 84.5 484 CYS A N 1
ATOM 3641 C CA . CYS A 1 484 ? -18.484 27.531 14.516 1 84.5 484 CYS A CA 1
ATOM 3642 C C . CYS A 1 484 ? -18.609 26.75 13.211 1 84.5 484 CYS A C 1
ATOM 3644 O O . CYS A 1 484 ? -19.672 26.734 12.586 1 84.5 484 CYS A O 1
ATOM 3646 N N . VAL A 1 485 ? -17.547 26.203 12.797 1 87.56 485 VAL A N 1
ATOM 3647 C CA . VAL A 1 485 ? -17.562 25.484 11.523 1 87.56 485 VAL A CA 1
ATOM 3648 C C . VAL A 1 485 ? -17.281 24.016 11.75 1 87.56 485 VAL A C 1
ATOM 3650 O O . VAL A 1 485 ? -16.297 23.656 12.406 1 87.56 485 VAL A O 1
ATOM 3653 N N . TYR A 1 486 ? -18.203 23.203 11.273 1 87.06 486 TYR A N 1
ATOM 3654 C CA . TYR A 1 486 ? -18 21.766 11.227 1 87.06 486 TYR A CA 1
ATOM 3655 C C . TYR A 1 486 ? -17.516 21.328 9.852 1 87.06 486 TYR A C 1
ATOM 3657 O O . TYR A 1 486 ? -18.25 21.438 8.859 1 87.06 486 TYR A O 1
ATOM 3665 N N . ALA A 1 487 ? -16.266 20.891 9.789 1 87.12 487 ALA A N 1
ATOM 3666 C CA . ALA A 1 487 ? -15.68 20.469 8.516 1 87.12 487 ALA A CA 1
ATOM 3667 C C . ALA A 1 487 ? -15.828 18.953 8.336 1 87.12 487 ALA A C 1
ATOM 3669 O O . ALA A 1 487 ? -15.312 18.172 9.141 1 87.12 487 ALA A O 1
ATOM 3670 N N . MET A 1 488 ? -16.516 18.547 7.25 1 88.75 488 MET A N 1
ATOM 3671 C CA . MET A 1 488 ? -16.797 17.125 7.012 1 88.75 488 MET A CA 1
ATOM 3672 C C . MET A 1 488 ? -16.094 16.641 5.742 1 88.75 488 MET A C 1
ATOM 3674 O O . MET A 1 488 ? -16.375 17.141 4.648 1 88.75 488 MET A O 1
ATOM 3678 N N . HIS A 1 489 ? -15.148 15.734 5.895 1 86.75 489 HIS A N 1
ATOM 3679 C CA . HIS A 1 489 ? -14.508 15.07 4.77 1 86.75 489 HIS A CA 1
ATOM 3680 C C . HIS A 1 489 ? -15.367 13.922 4.238 1 86.75 489 HIS A C 1
ATOM 3682 O O . HIS A 1 489 ? -15.656 12.969 4.965 1 86.75 489 HIS A O 1
ATOM 3688 N N . LEU A 1 490 ? -15.789 14.047 2.992 1 88.44 490 LEU A N 1
ATOM 3689 C CA . LEU A 1 490 ? -16.625 13.016 2.383 1 88.44 490 LEU A CA 1
ATOM 3690 C C . LEU A 1 490 ? -15.773 11.945 1.71 1 88.44 490 LEU A C 1
ATOM 3692 O O . LEU A 1 490 ? -15.078 12.227 0.731 1 88.44 490 LEU A O 1
ATOM 3696 N N . MET A 1 491 ? -15.844 10.758 2.211 1 85.94 491 MET A N 1
ATOM 3697 C CA . MET A 1 491 ? -15.078 9.641 1.651 1 85.94 491 MET A CA 1
ATOM 3698 C C . MET A 1 491 ? -16 8.492 1.258 1 85.94 491 MET A C 1
ATOM 3700 O O . MET A 1 491 ? -16.906 8.133 2.016 1 85.94 491 MET A O 1
ATOM 3704 N N . GLU A 1 492 ? -15.789 8.008 0.132 1 86.88 492 GLU A N 1
ATOM 3705 C CA . GLU A 1 492 ? -16.594 6.883 -0.33 1 86.88 492 GLU A CA 1
ATOM 3706 C C . GLU A 1 492 ? -16.141 5.582 0.333 1 86.88 492 GLU A C 1
ATOM 3708 O O . GLU A 1 492 ? -14.953 5.332 0.486 1 86.88 492 GLU A O 1
ATOM 3713 N N . LEU A 1 493 ? -17.109 4.789 0.706 1 86.25 493 LEU A N 1
ATOM 3714 C CA . LEU A 1 493 ? -16.828 3.486 1.294 1 86.25 493 LEU A CA 1
ATOM 3715 C C . LEU A 1 493 ? -16.328 2.504 0.234 1 86.25 493 LEU A C 1
ATOM 3717 O O . LEU A 1 493 ? -17.016 2.279 -0.77 1 86.25 493 LEU A O 1
ATOM 3721 N N . SER A 1 494 ? -15.125 1.984 0.405 1 84.06 494 SER A N 1
ATOM 3722 C CA . SER A 1 494 ? -14.547 1.01 -0.519 1 84.06 494 SER A CA 1
ATOM 3723 C C . SER A 1 494 ? -14.773 -0.416 -0.026 1 84.06 494 SER A C 1
ATOM 3725 O O . SER A 1 494 ? -15.297 -0.625 1.068 1 84.06 494 SER A O 1
ATOM 3727 N N . GLU A 1 495 ? -14.469 -1.394 -0.88 1 81.19 495 GLU A N 1
ATOM 3728 C CA . GLU A 1 495 ? -14.602 -2.803 -0.518 1 81.19 495 GLU A CA 1
ATOM 3729 C C . GLU A 1 495 ? -13.297 -3.354 0.046 1 81.19 495 GLU A C 1
ATOM 3731 O O . GLU A 1 495 ? -13.125 -4.57 0.151 1 81.19 495 GLU A O 1
ATOM 3736 N N . ARG A 1 496 ? -12.422 -2.443 0.442 1 83.44 496 ARG A N 1
ATOM 3737 C CA . ARG A 1 496 ? -11.141 -2.838 1.013 1 83.44 496 ARG A CA 1
ATOM 3738 C C . ARG A 1 496 ? -11.289 -3.23 2.479 1 83.44 496 ARG A C 1
ATOM 3740 O O . ARG A 1 496 ? -12.172 -2.727 3.176 1 83.44 496 ARG A O 1
ATOM 3747 N N . SER A 1 497 ? -10.484 -4.137 2.912 1 81.75 497 SER A N 1
ATOM 3748 C CA . SER A 1 497 ? -10.445 -4.504 4.324 1 81.75 497 SER A CA 1
ATOM 3749 C C . SER A 1 497 ? -10.055 -3.311 5.191 1 81.75 497 SER A C 1
ATOM 3751 O O . SER A 1 497 ? -10.578 -3.145 6.297 1 81.75 497 SER A O 1
ATOM 3753 N N . SER A 1 498 ? -9.203 -2.467 4.699 1 81.44 498 SER A N 1
ATOM 3754 C CA . SER A 1 498 ? -8.75 -1.3 5.449 1 81.44 498 SER A CA 1
ATOM 3755 C C . SER A 1 498 ? -9.883 -0.3 5.652 1 81.44 498 SER A C 1
ATOM 3757 O O . SER A 1 498 ? -9.875 0.473 6.613 1 81.44 498 SER A O 1
ATOM 3759 N N . ALA A 1 499 ? -10.844 -0.343 4.738 1 81.06 499 ALA A N 1
ATOM 3760 C CA . ALA A 1 499 ? -11.969 0.583 4.824 1 81.06 499 ALA A CA 1
ATOM 3761 C C . ALA A 1 499 ? -12.844 0.278 6.039 1 81.06 499 ALA A C 1
ATOM 3763 O O . ALA A 1 499 ? -13.406 1.188 6.648 1 81.06 499 ALA A O 1
ATOM 3764 N N . ILE A 1 500 ? -12.945 -0.956 6.395 1 80 500 ILE A N 1
ATOM 3765 C CA . ILE A 1 500 ? -13.75 -1.357 7.539 1 80 500 ILE A CA 1
ATOM 3766 C C . ILE A 1 500 ? -13.133 -0.807 8.82 1 80 500 ILE A C 1
ATOM 3768 O O . ILE A 1 500 ? -13.844 -0.294 9.688 1 80 500 ILE A O 1
ATOM 3772 N N . ALA A 1 501 ? -11.844 -0.916 8.875 1 78.44 501 ALA A N 1
ATOM 3773 C CA . ALA A 1 501 ? -11.156 -0.372 10.047 1 78.44 501 ALA A CA 1
ATOM 3774 C C . ALA A 1 501 ? -11.336 1.14 10.133 1 78.44 501 ALA A C 1
ATOM 3776 O O . ALA A 1 501 ? -11.484 1.689 11.227 1 78.44 501 ALA A O 1
ATOM 3777 N N . MET A 1 502 ? -11.375 1.723 9.039 1 77.56 502 MET A N 1
ATOM 3778 C CA . MET A 1 502 ? -11.547 3.172 9 1 77.56 502 MET A CA 1
ATOM 3779 C C . MET A 1 502 ? -12.945 3.568 9.469 1 77.56 502 MET A C 1
ATOM 3781 O O . MET A 1 502 ? -13.109 4.566 10.172 1 77.56 502 MET A O 1
ATOM 3785 N N . VAL A 1 503 ? -13.891 2.809 9.07 1 77.44 503 VAL A N 1
ATOM 3786 C CA . VAL A 1 503 ? -15.273 3.088 9.445 1 77.44 503 VAL A CA 1
ATOM 3787 C C . VAL A 1 503 ? -15.438 2.936 10.961 1 77.44 503 VAL A C 1
ATOM 3789 O O . VAL A 1 503 ? -16.125 3.73 11.602 1 77.44 503 VAL A O 1
ATOM 3792 N N . HIS A 1 504 ? -14.773 1.987 11.469 1 77.88 504 HIS A N 1
ATOM 3793 C CA . HIS A 1 504 ? -14.836 1.759 12.906 1 77.88 504 HIS A CA 1
ATOM 3794 C C . HIS A 1 504 ? -14.266 2.943 13.68 1 77.88 504 HIS A C 1
ATOM 3796 O O . HIS A 1 504 ? -14.75 3.273 14.766 1 77.88 504 HIS A O 1
ATOM 3802 N N . LYS A 1 505 ? -13.32 3.52 13.07 1 73.56 505 LYS A N 1
ATOM 3803 C CA . LYS A 1 505 ? -12.68 4.656 13.727 1 73.56 505 LYS A CA 1
ATOM 3804 C C . LYS A 1 505 ? -13.469 5.941 13.492 1 73.56 505 LYS A C 1
ATOM 3806 O O . LYS A 1 505 ? -13.484 6.828 14.352 1 73.56 505 LYS A O 1
ATOM 3811 N N . ALA A 1 506 ? -14.148 5.945 12.453 1 74.06 506 ALA A N 1
ATOM 3812 C CA . ALA A 1 506 ? -14.758 7.203 12.016 1 74.06 506 ALA A CA 1
ATOM 3813 C C . ALA A 1 506 ? -16.188 7.32 12.516 1 74.06 506 ALA A C 1
ATOM 3815 O O . ALA A 1 506 ? -16.781 8.406 12.5 1 74.06 506 ALA A O 1
ATOM 3816 N N . ARG A 1 507 ? -16.75 6.258 12.945 1 74.88 507 ARG A N 1
ATOM 3817 C CA . ARG A 1 507 ? -18.172 6.27 13.312 1 74.88 507 ARG A CA 1
ATOM 3818 C C . ARG A 1 507 ? -18.375 5.805 14.75 1 74.88 507 ARG A C 1
ATOM 3820 O O . ARG A 1 507 ? -17.562 5.043 15.281 1 74.88 507 ARG A O 1
ATOM 3827 N N . ASN A 1 508 ? -19.359 6.418 15.289 1 76.5 508 ASN A N 1
ATOM 3828 C CA . ASN A 1 508 ? -19.844 6 16.594 1 76.5 508 ASN A CA 1
ATOM 3829 C C . ASN A 1 508 ? -21.359 5.914 16.641 1 76.5 508 ASN A C 1
ATOM 3831 O O . ASN A 1 508 ? -22.047 6.891 16.344 1 76.5 508 ASN A O 1
ATOM 3835 N N . ASN A 1 509 ? -21.859 4.809 16.906 1 76.38 509 ASN A N 1
ATOM 3836 C CA . ASN A 1 509 ? -23.297 4.539 16.953 1 76.38 509 ASN A CA 1
ATOM 3837 C C . ASN A 1 509 ? -23.969 4.875 15.625 1 76.38 509 ASN A C 1
ATOM 3839 O O . ASN A 1 509 ? -25 5.555 15.594 1 76.38 509 ASN A O 1
ATOM 3843 N N . GLY A 1 510 ? -23.266 4.562 14.594 1 74.81 510 GLY A N 1
ATOM 3844 C CA . GLY A 1 510 ? -23.812 4.684 13.258 1 74.81 510 GLY A CA 1
ATOM 3845 C C . GLY A 1 510 ? -23.672 6.078 12.68 1 74.81 510 GLY A C 1
ATOM 3846 O O . GLY A 1 510 ? -24.016 6.312 11.516 1 74.81 510 GLY A O 1
ATOM 3847 N N . LEU A 1 511 ? -23.141 6.977 13.477 1 74.44 511 LEU A N 1
ATOM 3848 C CA . LEU A 1 511 ? -22.984 8.359 13.031 1 74.44 511 LEU A CA 1
ATOM 3849 C C . LEU A 1 511 ? -21.516 8.758 12.984 1 74.44 511 LEU A C 1
ATOM 3851 O O . LEU A 1 511 ? -20.688 8.18 13.695 1 74.44 511 LEU A O 1
ATOM 3855 N N . PRO A 1 512 ? -21.203 9.688 12.156 1 73.25 512 PRO A N 1
ATOM 3856 C CA . PRO A 1 512 ? -19.828 10.156 12.141 1 73.25 512 PRO A CA 1
ATOM 3857 C C . PRO A 1 512 ? -19.406 10.805 13.453 1 73.25 512 PRO A C 1
ATOM 3859 O O . PRO A 1 512 ? -20.203 11.484 14.102 1 73.25 512 PRO A O 1
ATOM 3862 N N . ILE A 1 513 ? -18.172 10.477 13.914 1 71.62 513 ILE A N 1
ATOM 3863 C CA . ILE A 1 513 ? -17.688 10.953 15.195 1 71.62 513 ILE A CA 1
ATOM 3864 C C . ILE A 1 513 ? -17.062 12.344 15.023 1 71.62 513 ILE A C 1
ATOM 3866 O O . ILE A 1 513 ? -16.25 12.555 14.133 1 71.62 513 ILE A O 1
ATOM 3870 N N . TRP A 1 514 ? -17.75 13.281 15.859 1 60.97 514 TRP A N 1
ATOM 3871 C CA . TRP A 1 514 ? -17.188 14.625 15.93 1 60.97 514 TRP A CA 1
ATOM 3872 C C . TRP A 1 514 ? -16.203 14.734 17.094 1 60.97 514 TRP A C 1
ATOM 3874 O O . TRP A 1 514 ? -16.422 14.156 18.156 1 60.97 514 TRP A O 1
ATOM 3884 N N . ASN A 1 515 ? -14.891 15.156 17.094 1 53.53 515 ASN A N 1
ATOM 3885 C CA . ASN A 1 515 ? -14 15.57 18.172 1 53.53 515 ASN A CA 1
ATOM 3886 C C . ASN A 1 515 ? -13.016 14.469 18.547 1 53.53 515 ASN A C 1
ATOM 3888 O O . ASN A 1 515 ? -12.359 14.539 19.578 1 53.53 515 ASN A O 1
ATOM 3892 N N . LYS A 1 516 ? -13.258 13.336 18.094 1 49.62 516 LYS A N 1
ATOM 3893 C CA . LYS A 1 516 ? -12.32 12.461 18.781 1 49.62 516 LYS A CA 1
ATOM 3894 C C . LYS A 1 516 ? -10.875 12.883 18.516 1 49.62 516 LYS A C 1
ATOM 3896 O O . LYS A 1 516 ? -10.484 13.07 17.359 1 49.62 516 LYS A O 1
ATOM 3901 N N . ILE A 1 517 ? -10.336 13.57 19.547 1 42.09 517 ILE A N 1
ATOM 3902 C CA . ILE A 1 517 ? -8.992 14.062 19.812 1 42.09 517 ILE A CA 1
ATOM 3903 C C . ILE A 1 517 ? -7.965 13.094 19.219 1 42.09 517 ILE A C 1
ATOM 3905 O O . ILE A 1 517 ? -6.758 13.336 19.297 1 42.09 517 ILE A O 1
ATOM 3909 N N . GLU A 1 518 ? -8.406 11.883 19.172 1 44.84 518 GLU A N 1
ATOM 3910 C CA . GLU A 1 518 ? -7.156 11.172 18.922 1 44.84 518 GLU A CA 1
ATOM 3911 C C . GLU A 1 518 ? -6.52 11.625 17.609 1 44.84 518 GLU A C 1
ATOM 3913 O O . GLU A 1 518 ? -7.223 11.906 16.641 1 44.84 518 GLU A O 1
ATOM 3918 N N . ARG A 1 519 ? -5.332 12.156 17.672 1 43.19 519 ARG A N 1
ATOM 3919 C CA . ARG A 1 519 ? -4.332 12.617 16.719 1 43.19 519 ARG A CA 1
ATOM 3920 C C . ARG A 1 519 ? -4.508 11.938 15.367 1 43.19 519 ARG A C 1
ATOM 3922 O O . ARG A 1 519 ? -4.059 10.805 15.172 1 43.19 519 ARG A O 1
ATOM 3929 N N . SER A 1 520 ? -5.695 12.008 14.828 1 47.31 520 SER A N 1
ATOM 3930 C CA . SER A 1 520 ? -5.875 11.406 13.508 1 47.31 520 SER A CA 1
ATOM 3931 C C . SER A 1 520 ? -4.785 11.859 12.547 1 47.31 520 SER A C 1
ATOM 3933 O O . SER A 1 520 ? -4.484 13.055 12.453 1 47.31 520 SER A O 1
ATOM 3935 N N . THR A 1 521 ? -3.865 11.148 12.312 1 45.88 521 THR A N 1
ATOM 3936 C CA . THR A 1 521 ? -2.756 11.258 11.367 1 45.88 521 THR A CA 1
ATOM 3937 C C . THR A 1 521 ? -3.258 11.641 9.977 1 45.88 521 THR A C 1
ATOM 3939 O O . THR A 1 521 ? -2.492 11.633 9.016 1 45.88 521 THR A O 1
ATOM 3942 N N . ASP A 1 522 ? -4.68 11.977 10 1 50.56 522 ASP A N 1
ATOM 3943 C CA . ASP A 1 522 ? -5.148 12.328 8.664 1 50.56 522 ASP A CA 1
ATOM 3944 C C . ASP A 1 522 ? -4.719 13.742 8.281 1 50.56 522 ASP A C 1
ATOM 3946 O O . ASP A 1 522 ? -4.867 14.672 9.07 1 50.56 522 ASP A O 1
ATOM 3950 N N . GLN A 1 523 ? -3.957 13.828 7.281 1 51 523 GLN A N 1
ATOM 3951 C CA . GLN A 1 523 ? -3.402 15.055 6.719 1 51 523 GLN A CA 1
ATOM 3952 C C . GLN A 1 523 ? -4.438 16.172 6.719 1 51 523 GLN A C 1
ATOM 3954 O O . GLN A 1 523 ? -4.102 17.344 6.957 1 51 523 GLN A O 1
ATOM 3959 N N . MET A 1 524 ? -5.68 15.805 6.562 1 50.84 524 MET A N 1
ATOM 3960 C CA . MET A 1 524 ? -6.719 16.812 6.41 1 50.84 524 MET A CA 1
ATOM 3961 C C . MET A 1 524 ? -7.055 17.469 7.75 1 50.84 524 MET A C 1
ATOM 3963 O O . MET A 1 524 ? -7.219 18.688 7.836 1 50.84 524 MET A O 1
ATOM 3967 N N . VAL A 1 525 ? -7.012 16.656 8.773 1 52.03 525 VAL A N 1
ATOM 3968 C CA . VAL A 1 525 ? -7.312 17.156 10.102 1 52.03 525 VAL A CA 1
ATOM 3969 C C . VAL A 1 525 ? -6.191 18.094 10.57 1 52.03 525 VAL A C 1
ATOM 3971 O O . VAL A 1 525 ? -6.449 19.141 11.156 1 52.03 525 VAL A O 1
ATOM 3974 N N . ILE A 1 526 ? -5.074 17.75 9.984 1 50.97 526 ILE A N 1
ATOM 3975 C CA . ILE A 1 526 ? -3.914 18.531 10.406 1 50.97 526 ILE A CA 1
ATOM 3976 C C . ILE A 1 526 ? -3.963 19.922 9.766 1 50.97 526 ILE A C 1
ATOM 3978 O O . ILE A 1 526 ? -3.66 20.922 10.422 1 50.97 526 ILE A O 1
ATOM 3982 N N . ALA A 1 527 ? -4.461 19.859 8.523 1 54.81 527 ALA A N 1
ATOM 3983 C CA . ALA A 1 527 ? -4.531 21.141 7.812 1 54.81 527 ALA A CA 1
ATOM 3984 C C . ALA A 1 527 ? -5.512 22.094 8.484 1 54.81 527 ALA A C 1
ATOM 3986 O O . ALA A 1 527 ? -5.223 23.281 8.648 1 54.81 527 ALA A O 1
ATOM 3987 N N . PHE A 1 528 ? -6.602 21.531 8.914 1 57.38 528 PHE A N 1
ATOM 3988 C CA . PHE A 1 528 ? -7.613 22.375 9.523 1 57.38 528 PHE A CA 1
ATOM 3989 C C . PHE A 1 528 ? -7.215 22.766 10.945 1 57.38 528 PHE A C 1
ATOM 3991 O O . PHE A 1 528 ? -7.496 23.891 11.391 1 57.38 528 PHE A O 1
ATOM 3998 N N . GLU A 1 529 ? -6.555 21.75 11.547 1 55.66 529 GLU A N 1
ATOM 3999 C CA . GLU A 1 529 ? -6.102 22.047 12.898 1 55.66 529 GLU A CA 1
ATOM 4000 C C . GLU A 1 529 ? -5.031 23.141 12.891 1 55.66 529 GLU A C 1
ATOM 4002 O O . GLU A 1 529 ? -4.973 23.969 13.805 1 55.66 529 GLU A O 1
ATOM 4007 N N . ALA A 1 530 ? -4.305 22.953 11.852 1 49.38 530 ALA A N 1
ATOM 4008 C CA . ALA A 1 530 ? -3.277 23.984 11.703 1 49.38 530 ALA A CA 1
ATOM 4009 C C . ALA A 1 530 ? -3.902 25.359 11.555 1 49.38 530 ALA A C 1
ATOM 4011 O O . ALA A 1 530 ? -3.348 26.359 12.039 1 49.38 530 ALA A O 1
ATOM 4012 N N . TYR A 1 531 ? -5.137 25.328 11.047 1 49.94 531 TYR A N 1
ATOM 4013 C CA . TYR A 1 531 ? -5.855 26.578 10.883 1 49.94 531 TYR A CA 1
ATOM 4014 C C . TYR A 1 531 ? -6.527 27 12.18 1 49.94 531 TYR A C 1
ATOM 4016 O O . TYR A 1 531 ? -6.738 28.188 12.422 1 49.94 531 TYR A O 1
ATOM 4024 N N . GLN A 1 532 ? -7.082 25.922 12.93 1 48.25 532 GLN A N 1
ATOM 4025 C CA . GLN A 1 532 ? -7.754 26.234 14.188 1 48.25 532 GLN A CA 1
ATOM 4026 C C . GLN A 1 532 ? -6.883 27.125 15.062 1 48.25 532 GLN A C 1
ATOM 4028 O O . GLN A 1 532 ? -7.398 27.969 15.812 1 48.25 532 GLN A O 1
ATOM 4033 N N . HIS A 1 533 ? -5.594 26.672 15.141 1 42.19 533 HIS A N 1
ATOM 4034 C CA . HIS A 1 533 ? -4.758 27.359 16.109 1 42.19 533 HIS A CA 1
ATOM 4035 C C . HIS A 1 533 ? -4.551 28.828 15.703 1 42.19 533 HIS A C 1
ATOM 4037 O O . HIS A 1 533 ? -3.951 29.594 16.453 1 42.19 533 HIS A O 1
ATOM 4043 N N . LEU A 1 534 ? -4.836 29.016 14.438 1 41.44 534 LEU A N 1
ATOM 4044 C CA . LEU A 1 534 ? -4.66 30.453 14.195 1 41.44 534 LEU A CA 1
ATOM 4045 C C . LEU A 1 534 ? -5.797 31.25 14.828 1 41.44 534 LEU A C 1
ATOM 4047 O O . LEU A 1 534 ? -5.551 32.188 15.609 1 41.44 534 LEU A O 1
ATOM 4051 N N . ARG A 1 535 ? -7.012 31.625 13.914 1 48.94 535 ARG A N 1
ATOM 4052 C CA . ARG A 1 535 ? -7.941 32.719 14.227 1 48.94 535 ARG A CA 1
ATOM 4053 C C . ARG A 1 535 ? -9.109 32.188 15.07 1 48.94 535 ARG A C 1
ATOM 4055 O O . ARG A 1 535 ? -9.281 30.984 15.234 1 48.94 535 ARG A O 1
ATOM 4062 N N . ALA A 1 536 ? -10.062 33.031 15.727 1 57.28 536 ALA A N 1
ATOM 4063 C CA . ALA A 1 536 ? -11.297 33.125 16.5 1 57.28 536 ALA A CA 1
ATOM 4064 C C . ALA A 1 536 ? -12.359 32.188 15.938 1 57.28 536 ALA A C 1
ATOM 4066 O O . ALA A 1 536 ? -13.555 32.406 16.156 1 57.28 536 ALA A O 1
ATOM 4067 N N . VAL A 1 537 ? -11.836 31.141 15.055 1 62.25 537 VAL A N 1
ATOM 4068 C CA . VAL A 1 537 ? -12.867 30.25 14.516 1 62.25 537 VAL A CA 1
ATOM 4069 C C . VAL A 1 537 ? -12.648 28.828 15.039 1 62.25 537 VAL A C 1
ATOM 4071 O O . VAL A 1 537 ? -11.531 28.312 15.008 1 62.25 537 VAL A O 1
ATOM 4074 N N . ALA A 1 538 ? -13.688 28.266 15.664 1 67.19 538 ALA A N 1
ATOM 4075 C CA . ALA A 1 538 ? -13.656 26.875 16.109 1 67.19 538 ALA A CA 1
ATOM 4076 C C . ALA A 1 538 ? -13.938 25.906 14.953 1 67.19 538 ALA A C 1
ATOM 4078 O O . ALA A 1 538 ? -15.008 25.969 14.344 1 67.19 538 ALA A O 1
ATOM 4079 N N . VAL A 1 539 ? -12.938 25.219 14.5 1 72.25 539 VAL A N 1
ATOM 4080 C CA . VAL A 1 539 ? -13.133 24.25 13.43 1 72.25 539 VAL A CA 1
ATOM 4081 C C . VAL A 1 539 ? -13.07 22.828 14 1 72.25 539 VAL A C 1
ATOM 4083 O O . VAL A 1 539 ? -12.125 22.484 14.711 1 72.25 539 VAL A O 1
ATOM 4086 N N . ARG A 1 540 ? -14.125 22.094 13.789 1 74.06 540 ARG A N 1
ATOM 4087 C CA . ARG A 1 540 ? -14.195 20.688 14.203 1 74.06 540 ARG A CA 1
ATOM 4088 C C . ARG A 1 540 ? -14.227 19.766 12.992 1 74.06 540 ARG A C 1
ATOM 4090 O O . ARG A 1 540 ? -15.242 19.656 12.312 1 74.06 540 ARG A O 1
ATOM 4097 N N . PRO A 1 541 ? -13.102 19.109 12.75 1 76 541 PRO A N 1
ATOM 4098 C CA . PRO A 1 541 ? -13.055 18.25 11.578 1 76 541 PRO A CA 1
ATOM 4099 C C . PRO A 1 541 ? -13.602 16.844 11.859 1 76 541 PRO A C 1
ATOM 4101 O O . PRO A 1 541 ? -13.57 16.375 13 1 76 541 PRO A O 1
ATOM 4104 N N . MET A 1 542 ? -14.289 16.281 10.812 1 81.06 542 MET A N 1
ATOM 4105 C CA . MET A 1 542 ? -14.781 14.914 10.883 1 81.06 542 MET A CA 1
ATOM 4106 C C . MET A 1 542 ? -14.75 14.258 9.508 1 81.06 542 MET A C 1
ATOM 4108 O O . MET A 1 542 ? -14.758 14.953 8.484 1 81.06 542 MET A O 1
ATOM 4112 N N . THR A 1 543 ? -14.633 12.969 9.492 1 81 543 THR A N 1
ATOM 4113 C CA . THR A 1 543 ? -14.672 12.219 8.242 1 81 543 THR A CA 1
ATOM 4114 C C . THR A 1 543 ? -15.898 11.32 8.188 1 81 543 THR A C 1
ATOM 4116 O O . THR A 1 543 ? -16.156 10.547 9.117 1 81 543 THR A O 1
ATOM 4119 N N . ALA A 1 544 ? -16.672 11.516 7.191 1 85.75 544 ALA A N 1
ATOM 4120 C CA . ALA A 1 544 ? -17.812 10.641 6.922 1 85.75 544 ALA A CA 1
ATOM 4121 C C . ALA A 1 544 ? -17.469 9.609 5.844 1 85.75 544 ALA A C 1
ATOM 4123 O O . ALA A 1 544 ? -17.094 9.977 4.723 1 85.75 544 ALA A O 1
ATOM 4124 N N . ILE A 1 545 ? -17.562 8.391 6.207 1 85.94 545 ILE A N 1
ATOM 4125 C CA . ILE A 1 545 ? -17.281 7.305 5.27 1 85.94 545 ILE A CA 1
ATOM 4126 C C . ILE A 1 545 ? -18.562 6.523 4.98 1 85.94 545 ILE A C 1
ATOM 4128 O O . ILE A 1 545 ? -19.094 5.84 5.859 1 85.94 545 ILE A O 1
ATOM 4132 N N . SER A 1 546 ? -19.109 6.664 3.805 1 88 546 SER A N 1
ATOM 4133 C CA . SER A 1 546 ? -20.328 5.992 3.375 1 88 546 SER A CA 1
ATOM 4134 C C . SER A 1 546 ? -20.391 5.863 1.857 1 88 546 SER A C 1
ATOM 4136 O O . SER A 1 546 ? -19.562 6.438 1.148 1 88 546 SER A O 1
ATOM 4138 N N . GLY A 1 547 ? -21.281 4.988 1.433 1 86.5 547 GLY A N 1
ATOM 4139 C CA . GLY A 1 547 ? -21.531 4.973 -0.001 1 86.5 547 GLY A CA 1
ATOM 4140 C C . GLY A 1 547 ? -22.016 6.305 -0.536 1 86.5 547 GLY A C 1
ATOM 4141 O O . GLY A 1 547 ? -22.688 7.059 0.177 1 86.5 547 GLY A O 1
ATOM 4142 N N . LEU A 1 548 ? -21.656 6.559 -1.759 1 86.38 548 LEU A N 1
ATOM 4143 C CA . LEU A 1 548 ? -22.047 7.832 -2.346 1 86.38 548 LEU A CA 1
ATOM 4144 C C . LEU A 1 548 ? -23.562 7.926 -2.486 1 86.38 548 LEU A C 1
ATOM 4146 O O . LEU A 1 548 ? -24.125 9.023 -2.482 1 86.38 548 LEU A O 1
ATOM 4150 N N . SER A 1 549 ? -24.203 6.836 -2.467 1 86.25 549 SER A N 1
ATOM 4151 C CA . SER A 1 549 ? -25.656 6.828 -2.607 1 86.25 549 SER A CA 1
ATOM 4152 C C . SER A 1 549 ? -26.344 7.18 -1.291 1 86.25 549 SER A C 1
ATOM 4154 O O . SER A 1 549 ? -27.484 7.633 -1.282 1 86.25 549 SER A O 1
ATOM 4156 N N . SER A 1 550 ? -25.641 7.055 -0.218 1 88.06 550 SER A N 1
ATOM 4157 C CA . SER A 1 550 ? -26.297 7.281 1.062 1 88.06 550 SER A CA 1
ATOM 4158 C C . SER A 1 550 ? -25.547 8.305 1.903 1 88.06 550 SER A C 1
ATOM 4160 O O . SER A 1 550 ? -25.938 8.594 3.035 1 88.06 550 SER A O 1
ATOM 4162 N N . ILE A 1 551 ? -24.484 8.867 1.382 1 90.75 551 ILE A N 1
ATOM 4163 C CA . ILE A 1 551 ? -23.656 9.766 2.17 1 90.75 551 ILE A CA 1
ATOM 4164 C C . ILE A 1 551 ? -24.422 11.055 2.471 1 90.75 551 ILE A C 1
ATOM 4166 O O . ILE A 1 551 ? -24.094 11.773 3.41 1 90.75 551 ILE A O 1
ATOM 4170 N N . HIS A 1 552 ? -25.5 11.43 1.651 1 92.62 552 HIS A N 1
ATOM 4171 C CA . HIS A 1 552 ? -26.312 12.609 1.909 1 92.62 552 HIS A CA 1
ATOM 4172 C C . HIS A 1 552 ? -27.031 12.492 3.246 1 92.62 552 HIS A C 1
ATOM 4174 O O . HIS A 1 552 ? -27.297 13.508 3.906 1 92.62 552 HIS A O 1
ATOM 4180 N N . GLU A 1 553 ? -27.297 11.273 3.633 1 89.94 553 GLU A N 1
ATOM 4181 C CA . GLU A 1 553 ? -27.938 11.055 4.926 1 89.94 553 GLU A CA 1
ATOM 4182 C C . GLU A 1 553 ? -27.016 11.453 6.074 1 89.94 553 GLU A C 1
ATOM 4184 O O . GLU A 1 553 ? -27.469 11.992 7.086 1 89.94 553 GLU A O 1
ATOM 4189 N N . ASP A 1 554 ? -25.75 11.164 5.891 1 90.44 554 ASP A N 1
ATOM 4190 C CA . ASP A 1 554 ? -24.781 11.539 6.906 1 90.44 554 ASP A CA 1
ATOM 4191 C C . ASP A 1 554 ? -24.656 13.062 7.012 1 90.44 554 ASP A C 1
ATOM 4193 O O . ASP A 1 554 ? -24.547 13.602 8.117 1 90.44 554 ASP A O 1
ATOM 4197 N N . ILE A 1 555 ? -24.688 13.688 5.898 1 92.81 555 ILE A N 1
ATOM 4198 C CA . ILE A 1 555 ? -24.578 15.141 5.855 1 92.81 555 ILE A CA 1
ATOM 4199 C C . ILE A 1 555 ? -25.781 15.773 6.539 1 92.81 555 ILE A C 1
ATOM 4201 O O . ILE A 1 555 ? -25.625 16.594 7.449 1 92.81 555 ILE A O 1
ATOM 4205 N N . CYS A 1 556 ? -26.938 15.414 6.207 1 91.06 556 CYS A N 1
ATOM 4206 C CA . CYS A 1 556 ? -28.172 16.031 6.695 1 91.06 556 CYS A CA 1
ATOM 4207 C C . CYS A 1 556 ? -28.391 15.703 8.172 1 91.06 556 CYS A C 1
ATOM 4209 O O . CYS A 1 556 ? -28.812 16.562 8.945 1 91.06 556 CYS A O 1
ATOM 4211 N N . THR A 1 557 ? -28.094 14.508 8.531 1 88.19 557 THR A N 1
ATOM 4212 C CA . THR A 1 557 ? -28.266 14.141 9.93 1 88.19 557 THR A CA 1
ATOM 4213 C C . THR A 1 557 ? -27.266 14.891 10.812 1 88.19 557 THR A C 1
ATOM 4215 O O . THR A 1 557 ? -27.594 15.289 11.93 1 88.19 557 THR A O 1
ATOM 4218 N N . SER A 1 558 ? -26.078 15.023 10.32 1 89.5 558 SER A N 1
ATOM 4219 C CA . SER A 1 558 ? -25.062 15.781 11.062 1 89.5 558 SER A CA 1
ATOM 4220 C C . SER A 1 558 ? -25.453 17.25 11.172 1 89.5 558 SER A C 1
ATOM 4222 O O . SER A 1 558 ? -25.219 17.891 12.203 1 89.5 558 SER A O 1
ATOM 4224 N N . ALA A 1 559 ? -26 17.75 10.125 1 90.75 559 ALA A N 1
ATOM 4225 C CA . ALA A 1 559 ? -26.453 19.125 10.141 1 90.75 559 ALA A CA 1
ATOM 4226 C C . ALA A 1 559 ? -27.562 19.328 11.188 1 90.75 559 ALA A C 1
ATOM 4228 O O . ALA A 1 559 ? -27.547 20.328 11.914 1 90.75 559 ALA A O 1
ATOM 4229 N N . HIS A 1 560 ? -28.422 18.453 11.258 1 88.38 560 HIS A N 1
ATOM 4230 C CA . HIS A 1 560 ? -29.5 18.516 12.227 1 88.38 560 HIS A CA 1
ATOM 4231 C C . HIS A 1 560 ? -28.984 18.375 13.648 1 88.38 560 HIS A C 1
ATOM 4233 O O . HIS A 1 560 ? -29.375 19.125 14.539 1 88.38 560 HIS A O 1
ATOM 4239 N N . GLN A 1 561 ? -28.141 17.438 13.812 1 84.25 561 GLN A N 1
ATOM 4240 C CA . GLN A 1 561 ? -27.594 17.156 15.133 1 84.25 561 GLN A CA 1
ATOM 4241 C C . GLN A 1 561 ? -26.797 18.344 15.672 1 84.25 561 GLN A C 1
ATOM 4243 O O . GLN A 1 561 ? -26.844 18.641 16.859 1 84.25 561 GLN A O 1
ATOM 4248 N N . LYS A 1 562 ? -26.094 19 14.789 1 87.44 562 LYS A N 1
ATOM 4249 C CA . LYS A 1 562 ? -25.25 20.109 15.227 1 87.44 562 LYS A CA 1
ATOM 4250 C C . LYS A 1 562 ? -25.969 21.453 15.062 1 87.44 562 LYS A C 1
ATOM 4252 O O . LYS A 1 562 ? -25.406 22.5 15.359 1 87.44 562 LYS A O 1
ATOM 4257 N N . ARG A 1 563 ? -27.109 21.422 14.633 1 88.12 563 ARG A N 1
ATOM 4258 C CA . ARG A 1 563 ? -27.953 22.609 14.492 1 88.12 563 ARG A CA 1
ATOM 4259 C C . ARG A 1 563 ? -27.266 23.672 13.641 1 88.12 563 ARG A C 1
ATOM 4261 O O . ARG A 1 563 ? -27.125 24.828 14.055 1 88.12 563 ARG A O 1
ATOM 4268 N N . VAL A 1 564 ? -26.906 23.188 12.469 1 91.56 564 VAL A N 1
ATOM 4269 C CA . VAL A 1 564 ? -26.188 24.109 11.586 1 91.56 564 VAL A CA 1
ATOM 4270 C C . VAL A 1 564 ? -27.188 24.938 10.781 1 91.56 564 VAL A C 1
ATOM 4272 O O . VAL A 1 564 ? -28.297 24.484 10.508 1 91.56 564 VAL A O 1
ATOM 4275 N N . ALA A 1 565 ? -26.703 26.109 10.453 1 92.31 565 ALA A N 1
ATOM 4276 C CA . ALA A 1 565 ? -27.562 27.031 9.711 1 92.31 565 ALA A CA 1
ATOM 4277 C C . ALA A 1 565 ? -27.406 26.828 8.203 1 92.31 565 ALA A C 1
ATOM 4279 O O . ALA A 1 565 ? -28.328 27.141 7.434 1 92.31 565 ALA A O 1
ATOM 4280 N N . MET A 1 566 ? -26.266 26.375 7.875 1 94.88 566 MET A N 1
ATOM 4281 C CA . MET A 1 566 ? -26.016 26.219 6.445 1 94.88 566 MET A CA 1
ATOM 4282 C C . MET A 1 566 ? -25.047 25.062 6.188 1 94.88 566 MET A C 1
ATOM 4284 O O . MET A 1 566 ? -24.062 24.891 6.922 1 94.88 566 MET A O 1
ATOM 4288 N N . ILE A 1 567 ? -25.375 24.297 5.156 1 95.88 567 ILE A N 1
ATOM 4289 C CA . ILE A 1 567 ? -24.469 23.266 4.652 1 95.88 567 ILE A CA 1
ATOM 4290 C C . ILE A 1 567 ? -23.75 23.766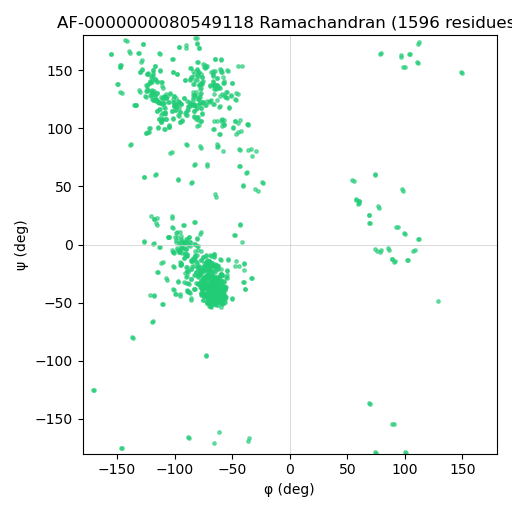 3.41 1 95.88 567 ILE A C 1
ATOM 4292 O O . ILE A 1 567 ? -24.375 24.25 2.469 1 95.88 567 ILE A O 1
ATOM 4296 N N . LEU A 1 568 ? -22.5 23.766 3.469 1 95.75 568 LEU A N 1
ATOM 4297 C CA . LEU A 1 568 ? -21.703 24.125 2.303 1 95.75 568 LEU A CA 1
ATOM 4298 C C . LEU A 1 568 ? -21.203 22.891 1.578 1 95.75 568 LEU A C 1
ATOM 4300 O O . LEU A 1 568 ? -20.5 22.062 2.168 1 95.75 568 LEU A O 1
ATOM 4304 N N . LEU A 1 569 ? -21.562 22.734 0.33 1 95.19 569 LEU A N 1
ATOM 4305 C CA . LEU A 1 569 ? -21.172 21.594 -0.487 1 95.19 569 LEU A CA 1
ATOM 4306 C C . LEU A 1 569 ? -20.219 22.016 -1.595 1 95.19 569 LEU A C 1
ATOM 4308 O O . LEU A 1 569 ? -20.375 23.094 -2.176 1 95.19 569 LEU A O 1
ATOM 4312 N N . PRO A 1 570 ? -19.234 21.188 -1.843 1 91.5 570 PRO A N 1
ATOM 4313 C CA . PRO A 1 570 ? -18.391 21.469 -3.002 1 91.5 570 PRO A CA 1
ATOM 4314 C C . PRO A 1 570 ? -19.062 21.109 -4.324 1 91.5 570 PRO A C 1
ATOM 4316 O O . PRO A 1 570 ? -19.781 20.109 -4.398 1 91.5 570 PRO A O 1
ATOM 4319 N N . PHE A 1 571 ? -18.797 21.906 -5.301 1 90.94 571 PHE A N 1
ATOM 4320 C CA . PHE A 1 571 ? -19.281 21.594 -6.641 1 90.94 571 PHE A CA 1
ATOM 4321 C C . PHE A 1 571 ? -18.609 20.344 -7.18 1 90.94 571 PHE A C 1
ATOM 4323 O O . PHE A 1 571 ? -17.438 20.078 -6.895 1 90.94 571 PHE A O 1
ATOM 4330 N N . HIS A 1 572 ? -19.312 19.531 -7.949 1 86.69 572 HIS A N 1
ATOM 4331 C CA . HIS A 1 572 ? -18.828 18.234 -8.398 1 86.69 572 HIS A CA 1
ATOM 4332 C C . HIS A 1 572 ? -17.875 18.375 -9.586 1 86.69 572 HIS A C 1
ATOM 4334 O O . HIS A 1 572 ? -17.328 17.375 -10.07 1 86.69 572 HIS A O 1
ATOM 4340 N N . LYS A 1 573 ? -17.625 19.578 -10.062 1 84.94 573 LYS A N 1
ATOM 4341 C CA . LYS A 1 573 ? -16.703 19.797 -11.164 1 84.94 573 LYS A CA 1
ATOM 4342 C C . LYS A 1 573 ? -15.562 20.719 -10.75 1 84.94 573 LYS A C 1
ATOM 4344 O O . LYS A 1 573 ? -15.727 21.562 -9.859 1 84.94 573 LYS A O 1
ATOM 4349 N N . HIS A 1 574 ? -14.375 20.438 -11.289 1 78.06 574 HIS A N 1
ATOM 4350 C CA . HIS A 1 574 ? -13.234 21.328 -11.055 1 78.06 574 HIS A CA 1
ATOM 4351 C C . HIS A 1 574 ? -12.742 21.938 -12.352 1 78.06 574 HIS A C 1
ATOM 4353 O O . HIS A 1 574 ? -12.844 21.328 -13.422 1 78.06 574 HIS A O 1
ATOM 4359 N N . GLN A 1 575 ? -12.367 23.172 -12.172 1 74.31 575 GLN A N 1
ATOM 4360 C CA . GLN A 1 575 ? -11.867 23.875 -13.352 1 74.31 575 GLN A CA 1
ATOM 4361 C C . GLN A 1 575 ? -10.422 23.484 -13.641 1 74.31 575 GLN A C 1
ATOM 4363 O O . GLN A 1 575 ? -9.57 23.516 -12.75 1 74.31 575 GLN A O 1
ATOM 4368 N N . ARG A 1 576 ? -10.148 23.016 -14.891 1 70.56 576 ARG A N 1
ATOM 4369 C CA . ARG A 1 576 ? -8.797 22.719 -15.352 1 70.56 576 ARG A CA 1
ATOM 4370 C C . ARG A 1 576 ? -8.062 24 -15.742 1 70.56 576 ARG A C 1
ATOM 4372 O O . ARG A 1 576 ? -8.656 25.078 -15.758 1 70.56 576 ARG A O 1
ATOM 4379 N N . VAL A 1 577 ? -6.758 23.859 -15.953 1 61 577 VAL A N 1
ATOM 4380 C CA . VAL A 1 577 ? -5.922 25 -16.344 1 61 577 VAL A CA 1
ATOM 4381 C C . VAL A 1 577 ? -6.438 25.594 -17.641 1 61 577 VAL A C 1
ATOM 4383 O O . VAL A 1 577 ? -6.379 26.812 -17.844 1 61 577 VAL A O 1
ATOM 4386 N N . ASP A 1 578 ? -7.105 24.734 -18.422 1 60.22 578 ASP A N 1
ATOM 4387 C CA . ASP A 1 578 ? -7.594 25.203 -19.719 1 60.22 578 ASP A CA 1
ATOM 4388 C C . ASP A 1 578 ? -8.969 25.859 -19.594 1 60.22 578 ASP A C 1
ATOM 4390 O O . ASP A 1 578 ? -9.523 26.344 -20.578 1 60.22 578 ASP A O 1
ATOM 4394 N N . GLY A 1 579 ? -9.531 25.969 -18.328 1 64.75 579 GLY A N 1
ATOM 4395 C CA . GLY A 1 579 ? -10.812 26.609 -18.109 1 64.75 579 GLY A CA 1
ATOM 4396 C C . GLY A 1 579 ? -11.992 25.656 -18.188 1 64.75 579 GLY A C 1
ATOM 4397 O O . GLY A 1 579 ? -13.102 26 -17.766 1 64.75 579 GLY A O 1
ATOM 4398 N N . ALA A 1 580 ? -11.695 24.5 -18.734 1 70.69 580 ALA A N 1
ATOM 4399 C CA . ALA A 1 580 ? -12.781 23.531 -18.844 1 70.69 580 ALA A CA 1
ATOM 4400 C C . ALA A 1 580 ? -13.094 22.891 -17.5 1 70.69 580 ALA A C 1
ATOM 4402 O O . ALA A 1 580 ? -12.211 22.75 -16.656 1 70.69 580 ALA A O 1
ATOM 4403 N N . MET A 1 581 ? -14.422 22.703 -17.281 1 76.38 581 MET A N 1
ATOM 4404 C CA . MET A 1 581 ? -14.844 22.062 -16.031 1 76.38 581 MET A CA 1
ATOM 4405 C C . MET A 1 581 ? -14.844 20.547 -16.172 1 76.38 581 MET A C 1
ATOM 4407 O O . MET A 1 581 ? -15.445 20 -17.094 1 76.38 581 MET A O 1
ATOM 4411 N N . GLU A 1 582 ? -14.055 19.906 -15.359 1 78.38 582 GLU A N 1
ATOM 4412 C CA . GLU A 1 582 ? -13.992 18.453 -15.359 1 78.38 582 GLU A CA 1
ATOM 4413 C C . GLU A 1 582 ? -14.734 17.875 -14.156 1 78.38 582 GLU A C 1
ATOM 4415 O O . GLU A 1 582 ? -14.594 18.375 -13.031 1 78.38 582 GLU A O 1
ATOM 4420 N N . SER A 1 583 ? -15.555 16.938 -14.492 1 81 583 SER A N 1
ATOM 4421 C CA . SER A 1 583 ? -16.359 16.312 -13.438 1 81 583 SER A CA 1
ATOM 4422 C C . SER A 1 583 ? -15.539 15.312 -12.641 1 81 583 SER A C 1
ATOM 4424 O O . SER A 1 583 ? -14.719 14.586 -13.195 1 81 583 SER A O 1
ATOM 4426 N N . ILE A 1 584 ? -15.602 15.312 -11.328 1 75.31 584 ILE A N 1
ATOM 4427 C CA . ILE A 1 584 ? -14.914 14.383 -10.445 1 75.31 584 ILE A CA 1
ATOM 4428 C C . ILE A 1 584 ? -15.711 13.086 -10.344 1 75.31 584 ILE A C 1
ATOM 4430 O O . ILE A 1 584 ? -15.188 12.055 -9.906 1 75.31 584 ILE A O 1
ATOM 4434 N N . GLY A 1 585 ? -16.891 13.07 -10.852 1 73.88 585 GLY A N 1
ATOM 4435 C CA . GLY A 1 585 ? -17.688 11.859 -10.797 1 73.88 585 GLY A CA 1
ATOM 4436 C C . GLY A 1 585 ? -19.188 12.141 -10.719 1 73.88 585 GLY A C 1
ATOM 4437 O O . GLY A 1 585 ? -19.609 13.117 -10.094 1 73.88 585 GLY A O 1
ATOM 4438 N N . HIS A 1 586 ? -19.859 11.305 -11.258 1 81.5 586 HIS A N 1
ATOM 4439 C CA . HIS A 1 586 ? -21.312 11.422 -11.258 1 81.5 586 HIS A CA 1
ATOM 4440 C C . HIS A 1 586 ? -21.891 11.188 -9.867 1 81.5 586 HIS A C 1
ATOM 4442 O O . HIS A 1 586 ? -22.953 11.711 -9.531 1 81.5 586 HIS A O 1
ATOM 4448 N N . GLY A 1 587 ? -21.172 10.539 -9.07 1 85 587 GLY A N 1
ATOM 4449 C CA . GLY A 1 587 ? -21.641 10.242 -7.719 1 85 587 GLY A CA 1
ATOM 4450 C C . GLY A 1 587 ? -21.781 11.484 -6.855 1 85 587 GLY A C 1
ATOM 4451 O O . GLY A 1 587 ? -22.781 11.648 -6.16 1 85 587 GLY A O 1
ATOM 4452 N N . PHE A 1 588 ? -20.938 12.375 -6.965 1 86.38 588 PHE A N 1
ATOM 4453 C CA . PHE A 1 588 ? -20.969 13.586 -6.156 1 86.38 588 PHE A CA 1
ATOM 4454 C C . PHE A 1 588 ? -22.062 14.531 -6.645 1 86.38 588 PHE A C 1
ATOM 4456 O O . PHE A 1 588 ? -22.625 15.297 -5.855 1 86.38 588 PHE A O 1
ATOM 4463 N N . HIS A 1 589 ? -22.281 14.461 -7.949 1 89.38 589 HIS A N 1
ATOM 4464 C CA . HIS A 1 589 ? -23.391 15.227 -8.5 1 89.38 589 HIS A CA 1
ATOM 4465 C C . HIS A 1 589 ? -24.719 14.797 -7.875 1 89.38 589 HIS A C 1
ATOM 4467 O O . HIS A 1 589 ? -25.516 15.641 -7.477 1 89.38 589 HIS A O 1
ATOM 4473 N N . GLU A 1 590 ? -24.875 13.547 -7.758 1 91.12 590 GLU A N 1
ATOM 4474 C CA . GLU A 1 590 ? -26.109 13.008 -7.172 1 91.12 590 GLU A CA 1
ATOM 4475 C C . GLU A 1 590 ? -26.203 13.344 -5.688 1 91.12 590 GLU A C 1
ATOM 4477 O O . GLU A 1 590 ? -27.297 13.57 -5.168 1 91.12 590 GLU A O 1
ATOM 4482 N N . VAL A 1 591 ? -25.109 13.344 -5.02 1 92.75 591 VAL A N 1
ATOM 4483 C CA . VAL A 1 591 ? -25.094 13.68 -3.604 1 92.75 591 VAL A CA 1
ATOM 4484 C C . VAL A 1 591 ? -25.578 15.117 -3.408 1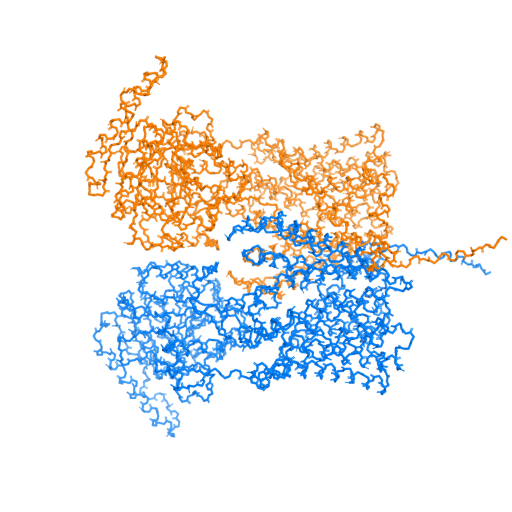 92.75 591 VAL A C 1
ATOM 4486 O O . VAL A 1 591 ? -26.406 15.383 -2.531 1 92.75 591 VAL A O 1
ATOM 4489 N N . ASN A 1 592 ? -25.047 16.047 -4.219 1 93.56 592 ASN A N 1
ATOM 4490 C CA . ASN A 1 592 ? -25.469 17.438 -4.125 1 93.56 592 ASN A CA 1
ATOM 4491 C C . ASN A 1 592 ? -26.969 17.578 -4.363 1 93.56 592 ASN A C 1
ATOM 4493 O O . ASN A 1 592 ? -27.641 18.312 -3.641 1 93.56 592 ASN A O 1
ATOM 4497 N N . GLN A 1 593 ? -27.484 16.859 -5.293 1 92.56 593 GLN A N 1
ATOM 4498 C CA . GLN A 1 593 ? -28.906 16.922 -5.602 1 92.56 593 GLN A CA 1
ATOM 4499 C C . GLN A 1 593 ? -29.734 16.391 -4.441 1 92.56 593 GLN A C 1
ATOM 4501 O O . GLN A 1 593 ? -30.766 16.984 -4.082 1 92.56 593 GLN A O 1
ATOM 4506 N N . ARG A 1 594 ? -29.297 15.367 -3.883 1 92.75 594 ARG A N 1
ATOM 4507 C CA . ARG A 1 594 ? -30.031 14.766 -2.779 1 92.75 594 ARG A CA 1
ATOM 4508 C C . ARG A 1 594 ? -29.984 15.648 -1.54 1 92.75 594 ARG A C 1
ATOM 4510 O O . ARG A 1 594 ? -30.969 15.742 -0.8 1 92.75 594 ARG A O 1
ATOM 4517 N N . VAL A 1 595 ? -28.875 16.266 -1.306 1 94.19 595 VAL A N 1
ATOM 4518 C CA . VAL A 1 595 ? -28.766 17.156 -0.155 1 94.19 595 VAL A CA 1
ATOM 4519 C C . VAL A 1 595 ? -29.656 18.391 -0.357 1 94.19 595 VAL A C 1
ATOM 4521 O O . VAL A 1 595 ? -30.328 18.828 0.576 1 94.19 595 VAL A O 1
ATOM 4524 N N . LEU A 1 596 ? -29.703 18.906 -1.542 1 93.12 596 LEU A N 1
ATOM 4525 C CA . LEU A 1 596 ? -30.531 20.062 -1.854 1 93.12 596 LEU A CA 1
ATOM 4526 C C . LEU A 1 596 ? -32 19.75 -1.619 1 93.12 596 LEU A C 1
ATOM 4528 O O . LEU A 1 596 ? -32.781 20.609 -1.192 1 93.12 596 LEU A O 1
ATOM 4532 N N . GLN A 1 597 ? -32.344 18.547 -1.798 1 90.5 597 GLN A N 1
ATOM 4533 C CA . GLN A 1 597 ? -33.75 18.141 -1.683 1 90.5 597 GLN A CA 1
ATOM 4534 C C . GLN A 1 597 ? -34.094 17.828 -0.234 1 90.5 597 GLN A C 1
ATOM 4536 O O . GLN A 1 597 ? -35.25 18.031 0.184 1 90.5 597 GLN A O 1
ATOM 4541 N N . ARG A 1 598 ? -33.125 17.375 0.532 1 90.5 598 ARG A N 1
ATOM 4542 C CA . ARG A 1 598 ? -33.5 16.781 1.82 1 90.5 598 ARG A CA 1
ATOM 4543 C C . ARG A 1 598 ? -32.875 17.578 2.971 1 90.5 598 ARG A C 1
ATOM 4545 O O . ARG A 1 598 ? -33.125 17.266 4.141 1 90.5 598 ARG A O 1
ATOM 4552 N N . ALA A 1 599 ? -32.156 18.609 2.713 1 91.81 599 ALA A N 1
ATOM 4553 C CA . ALA A 1 599 ? -31.438 19.328 3.756 1 91.81 599 ALA A CA 1
ATOM 4554 C C . ALA A 1 599 ? -32.375 19.984 4.746 1 91.81 599 ALA A C 1
ATOM 4556 O O . ALA A 1 599 ? -33.438 20.531 4.352 1 91.81 599 ALA A O 1
ATOM 4557 N N . PRO A 1 600 ? -32.062 19.891 6.035 1 90.19 600 PRO A N 1
ATOM 4558 C CA . PRO A 1 600 ? -32.906 20.531 7.066 1 90.19 600 PRO A CA 1
ATOM 4559 C C . PRO A 1 600 ? -32.594 22 7.25 1 90.19 600 PRO A C 1
ATOM 4561 O O . PRO A 1 600 ? -33.125 22.656 8.148 1 90.19 600 PRO A O 1
ATOM 4564 N N . CYS A 1 601 ? -31.703 22.5 6.547 1 92.94 601 CYS A N 1
ATOM 4565 C CA . CYS A 1 601 ? -31.281 23.891 6.625 1 92.94 601 CYS A CA 1
ATOM 4566 C C . CYS A 1 601 ? -30.875 24.422 5.254 1 92.94 601 CYS A C 1
ATOM 4568 O O . CYS A 1 601 ? -31.141 23.781 4.234 1 92.94 601 CYS A O 1
ATOM 4570 N N . SER A 1 602 ? -30.375 25.688 5.254 1 94.88 602 SER A N 1
ATOM 4571 C CA . SER A 1 602 ? -29.953 26.266 3.984 1 94.88 602 SER A CA 1
ATOM 4572 C C . SER A 1 602 ? -28.734 25.531 3.424 1 94.88 602 SER A C 1
ATOM 4574 O O . SER A 1 602 ? -27.969 24.938 4.176 1 94.88 602 SER A O 1
ATOM 4576 N N . VAL A 1 603 ? -28.656 25.469 2.15 1 96.19 603 VAL A N 1
ATOM 4577 C CA . VAL A 1 603 ? -27.562 24.75 1.491 1 96.19 603 VAL A CA 1
ATOM 4578 C C . VAL A 1 603 ? -26.844 25.703 0.527 1 96.19 603 VAL A C 1
ATOM 4580 O O . VAL A 1 603 ? -27.469 26.5 -0.154 1 96.19 603 VAL A O 1
ATOM 4583 N N . GLY A 1 604 ? -25.547 25.75 0.576 1 96.12 604 GLY A N 1
ATOM 4584 C CA . GLY A 1 604 ? -24.719 26.469 -0.371 1 96.12 604 GLY A CA 1
ATOM 4585 C C . GLY A 1 604 ? -23.797 25.578 -1.171 1 96.12 604 GLY A C 1
ATOM 4586 O O . GLY A 1 604 ? -23.141 24.703 -0.611 1 96.12 604 GLY A O 1
ATOM 4587 N N . ILE A 1 605 ? -23.812 25.688 -2.473 1 95.44 605 ILE A N 1
ATOM 4588 C CA . ILE A 1 605 ? -22.875 24.984 -3.336 1 95.44 605 ILE A CA 1
ATOM 4589 C C . ILE A 1 605 ? -21.75 25.922 -3.76 1 95.44 605 ILE A C 1
ATOM 4591 O O . ILE A 1 605 ? -22 26.984 -4.352 1 95.44 605 ILE A O 1
ATOM 4595 N N . LEU A 1 606 ? -20.547 25.562 -3.432 1 94.31 606 LEU A N 1
ATOM 4596 C CA . LEU A 1 606 ? -19.406 26.406 -3.713 1 94.31 606 LEU A CA 1
ATOM 4597 C C . LEU A 1 606 ? -18.672 25.953 -4.973 1 94.31 606 LEU A C 1
ATOM 4599 O O . LEU A 1 606 ? -18.172 24.828 -5.027 1 94.31 606 LEU A O 1
ATOM 4603 N N . VAL A 1 607 ? -18.672 26.766 -5.938 1 91.12 607 VAL A N 1
ATOM 4604 C CA . VAL A 1 607 ? -17.875 26.531 -7.133 1 91.12 607 VAL A CA 1
ATOM 4605 C C . VAL A 1 607 ? -16.484 27.172 -6.957 1 91.12 607 VAL A C 1
ATOM 4607 O O . VAL A 1 607 ? -16.359 28.391 -6.992 1 91.12 607 VAL A O 1
ATOM 4610 N N . ASP A 1 608 ? -15.453 26.344 -6.848 1 87.19 608 ASP A N 1
ATOM 4611 C CA . ASP A 1 608 ? -14.109 26.797 -6.492 1 87.19 608 ASP A CA 1
ATOM 4612 C C . ASP A 1 608 ? -13.305 27.156 -7.738 1 87.19 608 ASP A C 1
ATOM 4614 O O . ASP A 1 608 ? -13.031 26.297 -8.578 1 87.19 608 ASP A O 1
ATOM 4618 N N . ARG A 1 609 ? -12.969 28.406 -7.906 1 82.94 609 ARG A N 1
ATOM 4619 C CA . ARG A 1 609 ? -12.062 28.844 -8.961 1 82.94 609 ARG A CA 1
ATOM 4620 C C . ARG A 1 609 ? -10.812 29.484 -8.375 1 82.94 609 ARG A C 1
ATOM 4622 O O . ARG A 1 609 ? -10.172 30.328 -9.023 1 82.94 609 ARG A O 1
ATOM 4629 N N . GLY A 1 610 ? -10.508 29.156 -7.105 1 76.44 610 GLY A N 1
ATOM 4630 C CA . GLY A 1 610 ? -9.289 29.625 -6.473 1 76.44 610 GLY A CA 1
ATOM 4631 C C . GLY A 1 610 ? -9.508 30.859 -5.605 1 76.44 610 GLY A C 1
ATOM 4632 O O . GLY A 1 610 ? -8.781 31.844 -5.73 1 76.44 610 GLY A O 1
ATOM 4633 N N . LEU A 1 611 ? -10.547 30.906 -4.699 1 76 611 LEU A N 1
ATOM 4634 C CA . LEU A 1 611 ? -10.75 32 -3.752 1 76 611 LEU A CA 1
ATOM 4635 C C . LEU A 1 611 ? -9.531 32.156 -2.852 1 76 611 LEU A C 1
ATOM 4637 O O . LEU A 1 611 ? -9.312 31.359 -1.937 1 76 611 LEU A O 1
ATOM 4641 N N . GLY A 1 612 ? -8.625 33.188 -2.996 1 59.81 612 GLY A N 1
ATOM 4642 C CA . GLY A 1 612 ? -7.484 33.531 -2.172 1 59.81 612 GLY A CA 1
ATOM 4643 C C . GLY A 1 612 ? -6.188 32.906 -2.639 1 59.81 612 GLY A C 1
ATOM 4644 O O . GLY A 1 612 ? -5.148 33.062 -1.994 1 59.81 612 GLY A O 1
ATOM 4645 N N . GLY A 1 613 ? -6.176 32.375 -3.922 1 57.16 613 GLY A N 1
ATOM 4646 C CA . GLY A 1 613 ? -4.953 31.812 -4.473 1 57.16 613 GLY A CA 1
ATOM 4647 C C . GLY A 1 613 ? -4.648 30.422 -3.955 1 57.16 613 GLY A C 1
ATOM 4648 O O . GLY A 1 613 ? -5.422 29.859 -3.178 1 57.16 613 GLY A O 1
ATOM 4649 N N . THR A 1 614 ? -3.799 29.766 -4.609 1 52.44 614 THR A N 1
ATOM 4650 C CA . THR A 1 614 ? -3.371 28.406 -4.281 1 52.44 614 THR A CA 1
ATOM 4651 C C . THR A 1 614 ? -2.742 28.359 -2.891 1 52.44 614 THR A C 1
ATOM 4653 O O . THR A 1 614 ? -2.477 27.281 -2.359 1 52.44 614 THR A O 1
ATOM 4656 N N . SER A 1 615 ? -2.461 29.719 -2.389 1 48.25 615 SER A N 1
ATOM 4657 C CA . SER A 1 615 ? -1.746 29.719 -1.116 1 48.25 615 SER A CA 1
ATOM 4658 C C . SER A 1 615 ? -2.572 30.391 -0.022 1 48.25 615 SER A C 1
ATOM 4660 O O . SER A 1 615 ? -3.398 31.266 -0.305 1 48.25 615 SER A O 1
ATOM 4662 N N . GLN A 1 616 ? -2.703 29.812 1.124 1 50.09 616 GLN A N 1
ATOM 4663 C CA . GLN A 1 616 ? -3.369 30.312 2.324 1 50.09 616 GLN A CA 1
ATOM 4664 C C . GLN A 1 616 ? -2.949 31.734 2.635 1 50.09 616 GLN A C 1
ATOM 4666 O O . GLN A 1 616 ? -1.755 32.031 2.695 1 50.09 616 GLN A O 1
ATOM 4671 N N . VAL A 1 617 ? -3.85 32.781 2.398 1 51.44 617 VAL A N 1
ATOM 4672 C CA . VAL A 1 617 ? -3.562 34.188 2.721 1 51.44 617 VAL A CA 1
ATOM 4673 C C . VAL A 1 617 ? -3.736 34.406 4.219 1 51.44 617 VAL A C 1
ATOM 4675 O O . VAL A 1 617 ? -4.609 33.812 4.848 1 51.44 617 VAL A O 1
ATOM 4678 N N . VAL A 1 618 ? -2.74 34.875 4.867 1 50.84 618 VAL A N 1
ATOM 4679 C CA . VAL A 1 618 ? -2.781 35.25 6.273 1 50.84 618 VAL A CA 1
ATOM 4680 C C . VAL A 1 618 ? -4.023 36.094 6.543 1 50.84 618 VAL A C 1
ATOM 4682 O O . VAL A 1 618 ? -4.438 36.906 5.691 1 50.84 618 VAL A O 1
ATOM 4685 N N . ALA A 1 619 ? -4.855 35.781 7.59 1 54.25 619 ALA A N 1
ATOM 4686 C CA . ALA A 1 619 ? -6.102 36.438 7.988 1 54.25 619 ALA A CA 1
ATOM 4687 C C . ALA A 1 619 ? -5.996 37.969 7.836 1 54.25 619 ALA A C 1
ATOM 4689 O O . ALA A 1 619 ? -6.949 38.625 7.414 1 54.25 619 ALA A O 1
ATOM 4690 N N . SER A 1 620 ? -4.762 38.438 8.195 1 53 620 SER A N 1
ATOM 4691 C CA . SER A 1 620 ? -4.625 39.906 8.203 1 53 620 SER A CA 1
ATOM 4692 C C . SER A 1 620 ? -4.578 40.469 6.781 1 53 620 SER A C 1
ATOM 4694 O O . SER A 1 620 ? -4.844 41.656 6.562 1 53 620 SER A O 1
ATOM 4696 N N . GLU A 1 621 ? -4.469 39.531 5.891 1 58.84 621 GLU A N 1
ATOM 4697 C CA . GLU A 1 621 ? -4.266 40.031 4.535 1 58.84 621 GLU A CA 1
ATOM 4698 C C . GLU A 1 621 ? -5.445 39.656 3.633 1 58.84 621 GLU A C 1
ATOM 4700 O O . GLU A 1 621 ? -5.355 39.781 2.41 1 58.84 621 GLU A O 1
ATOM 4705 N N . VAL A 1 622 ? -6.453 39.344 4.348 1 68.44 622 VAL A N 1
ATOM 4706 C CA . VAL A 1 622 ? -7.594 38.969 3.516 1 68.44 622 VAL A CA 1
ATOM 4707 C C . VAL A 1 622 ? -8.297 40.219 3.004 1 68.44 622 VAL A C 1
ATOM 4709 O O . VAL A 1 622 ? -8.711 41.062 3.795 1 68.44 622 VAL A O 1
ATOM 4712 N N . ALA A 1 623 ? -8.258 40.562 1.798 1 78.5 623 ALA A N 1
ATOM 4713 C CA . ALA A 1 623 ? -9.008 41.625 1.119 1 78.5 623 ALA A CA 1
ATOM 4714 C C . ALA A 1 623 ? -9.773 41.062 -0.08 1 78.5 623 ALA A C 1
ATOM 4716 O O . ALA A 1 623 ? -9.195 40.875 -1.152 1 78.5 623 ALA A O 1
ATOM 4717 N N . TYR A 1 624 ? -11.062 40.781 0.245 1 88.44 624 TYR A N 1
ATOM 4718 C CA . TYR A 1 624 ? -11.852 40.156 -0.826 1 88.44 624 TYR A CA 1
ATOM 4719 C C . TYR A 1 624 ? -13.039 41.031 -1.185 1 88.44 624 TYR A C 1
ATOM 4721 O O . TYR A 1 624 ? -13.625 41.688 -0.315 1 88.44 624 TYR A O 1
ATOM 4729 N N . LYS A 1 625 ? -13.328 41.125 -2.441 1 90.62 625 LYS A N 1
ATOM 4730 C CA . LYS A 1 625 ? -14.516 41.781 -2.961 1 90.62 625 LYS A CA 1
ATOM 4731 C C . LYS A 1 625 ? -15.633 40.781 -3.24 1 90.62 625 LYS A C 1
ATOM 4733 O O . LYS A 1 625 ? -15.469 39.875 -4.062 1 90.62 625 LYS A O 1
ATOM 4738 N N . VAL A 1 626 ? -16.719 40.969 -2.527 1 93.38 626 VAL A N 1
ATOM 4739 C CA . VAL A 1 626 ? -17.859 40.062 -2.67 1 93.38 626 VAL A CA 1
ATOM 4740 C C . VAL A 1 626 ? -19.016 40.781 -3.354 1 93.38 626 VAL A C 1
ATOM 4742 O O . VAL A 1 626 ? -19.297 41.938 -3.051 1 93.38 626 VAL A O 1
ATOM 4745 N N . VAL A 1 627 ? -19.656 40.125 -4.332 1 93.94 627 VAL A N 1
ATOM 4746 C CA . VAL A 1 627 ? -20.781 40.688 -5.055 1 93.94 627 VAL A CA 1
ATOM 4747 C C . VAL A 1 627 ? -22.016 39.812 -4.859 1 93.94 627 VAL A C 1
ATOM 4749 O O . VAL A 1 627 ? -21.938 38.594 -4.965 1 93.94 627 VAL A O 1
ATOM 4752 N N . VAL A 1 628 ? -23.141 40.406 -4.555 1 94.62 628 VAL A N 1
ATOM 4753 C CA . VAL A 1 628 ? -24.391 39.688 -4.387 1 94.62 628 VAL A CA 1
ATOM 4754 C C . VAL A 1 628 ? -25.438 40.25 -5.355 1 94.62 628 VAL A C 1
ATOM 4756 O O . VAL A 1 628 ? -26.031 41.281 -5.105 1 94.62 628 VAL A O 1
ATOM 4759 N N . PRO A 1 629 ? -25.656 39.562 -6.461 1 92.75 629 PRO A N 1
ATOM 4760 C CA . PRO A 1 629 ? -26.797 39.938 -7.301 1 92.75 629 PRO A CA 1
ATOM 4761 C C . PRO A 1 629 ? -28.141 39.562 -6.668 1 92.75 629 PRO A C 1
ATOM 4763 O O . PRO A 1 629 ? -28.375 38.406 -6.336 1 92.75 629 PRO A O 1
ATOM 4766 N N . PHE A 1 630 ? -29.016 40.562 -6.504 1 92.44 630 PHE A N 1
ATOM 4767 C CA . PHE A 1 630 ? -30.297 40.375 -5.824 1 92.44 630 PHE A CA 1
ATOM 4768 C C . PHE A 1 630 ? -31.453 40.5 -6.797 1 92.44 630 PHE A C 1
ATOM 4770 O O . PHE A 1 630 ? -31.734 41.594 -7.301 1 92.44 630 PHE A O 1
ATOM 4777 N N . PHE A 1 631 ? -32.094 39.406 -7.148 1 89 631 PHE A N 1
ATOM 4778 C CA . PHE A 1 631 ? -33.25 39.375 -8.047 1 89 631 PHE A CA 1
ATOM 4779 C C . PHE A 1 631 ? -34.562 39.25 -7.258 1 89 631 PHE A C 1
ATOM 4781 O O . PHE A 1 631 ? -35.625 39.5 -7.785 1 89 631 PHE A O 1
ATOM 4788 N N . GLY A 1 632 ? -34.406 38.812 -6.066 1 87.38 632 GLY A N 1
ATOM 4789 C CA . GLY A 1 632 ? -35.594 38.594 -5.23 1 87.38 632 GLY A CA 1
ATOM 4790 C C . GLY A 1 632 ? -35.875 37.125 -4.961 1 87.38 632 GLY A C 1
ATOM 4791 O O . GLY A 1 632 ? -35.375 36.25 -5.664 1 87.38 632 GLY A O 1
ATOM 4792 N N . GLY A 1 633 ? -36.594 36.938 -3.861 1 88.75 633 GLY A N 1
ATOM 4793 C CA . GLY A 1 633 ? -36.938 35.594 -3.486 1 88.75 633 GLY A CA 1
ATOM 4794 C C . GLY A 1 633 ? -36.25 35.094 -2.217 1 88.75 633 GLY A C 1
ATOM 4795 O O . GLY A 1 633 ? -35.375 35.781 -1.686 1 88.75 633 GLY A O 1
ATOM 4796 N N . LEU A 1 634 ? -36.688 33.938 -1.814 1 89.62 634 LEU A N 1
ATOM 4797 C CA . LEU A 1 634 ? -36.188 33.375 -0.562 1 89.62 634 LEU A CA 1
ATOM 4798 C C . LEU A 1 634 ? -34.688 33.062 -0.643 1 89.62 634 LEU A C 1
ATOM 4800 O O . LEU A 1 634 ? -33.938 33.406 0.287 1 89.62 634 LEU A O 1
ATOM 4804 N N . ASP A 1 635 ? -34.25 32.531 -1.713 1 93.88 635 ASP A N 1
ATOM 4805 C CA . ASP A 1 635 ? -32.844 32.156 -1.883 1 93.88 635 ASP A CA 1
ATOM 4806 C C . ASP A 1 635 ? -31.953 33.375 -1.96 1 93.88 635 ASP A C 1
ATOM 4808 O O . ASP A 1 635 ? -30.859 33.406 -1.389 1 93.88 635 ASP A O 1
ATOM 4812 N N . ASP A 1 636 ? -32.375 34.406 -2.607 1 92.81 636 ASP A N 1
ATOM 4813 C CA . ASP A 1 636 ? -31.609 35.656 -2.719 1 92.81 636 ASP A CA 1
ATOM 4814 C C . ASP A 1 636 ? -31.5 36.344 -1.369 1 92.81 636 ASP A C 1
ATOM 4816 O O . ASP A 1 636 ? -30.469 36.969 -1.059 1 92.81 636 ASP A O 1
ATOM 4820 N N . ARG A 1 637 ? -32.594 36.344 -0.662 1 92.44 637 ARG A N 1
ATOM 4821 C CA . ARG A 1 637 ? -32.531 36.938 0.67 1 92.44 637 ARG A CA 1
ATOM 4822 C C . ARG A 1 637 ? -31.516 36.219 1.549 1 92.44 637 ARG A C 1
ATOM 4824 O O . ARG A 1 637 ? -30.781 36.875 2.291 1 92.44 637 ARG A O 1
ATOM 4831 N N . GLU A 1 638 ? -31.547 34.875 1.439 1 93.5 638 GLU A N 1
ATOM 4832 C CA . GLU A 1 638 ? -30.578 34.094 2.215 1 93.5 638 GLU A CA 1
ATOM 4833 C C . GLU A 1 638 ? -29.156 34.375 1.762 1 93.5 638 GLU A C 1
ATOM 4835 O O . GLU A 1 638 ? -28.234 34.469 2.584 1 93.5 638 GLU A O 1
ATOM 4840 N N . ALA A 1 639 ? -28.922 34.531 0.51 1 94.62 639 ALA A N 1
ATOM 4841 C CA . ALA A 1 639 ? -27.609 34.844 -0.039 1 94.62 639 ALA A CA 1
ATOM 4842 C C . ALA A 1 639 ? -27.141 36.219 0.451 1 94.62 639 ALA A C 1
ATOM 4844 O O . ALA A 1 639 ? -25.984 36.375 0.824 1 94.62 639 ALA A O 1
ATOM 4845 N N . LEU A 1 640 ? -28.047 37.125 0.426 1 92.56 640 LEU A N 1
ATOM 4846 C CA . LEU A 1 640 ? -27.719 38.469 0.885 1 92.56 640 LEU A CA 1
ATOM 4847 C C . LEU A 1 640 ? -27.438 38.469 2.383 1 92.56 640 LEU A C 1
ATOM 4849 O O . LEU A 1 640 ? -26.547 39.188 2.846 1 92.56 640 LEU A O 1
ATOM 4853 N N . ALA A 1 641 ? -28.219 37.719 3.104 1 91.06 641 ALA A N 1
ATOM 4854 C CA . ALA A 1 641 ? -27.969 37.594 4.539 1 91.06 641 ALA A CA 1
ATOM 4855 C C . ALA A 1 641 ? -26.547 37.094 4.809 1 91.06 641 ALA A C 1
ATOM 4857 O O . ALA A 1 641 ? -25.875 37.562 5.727 1 91.06 641 ALA A O 1
ATOM 4858 N N . TYR A 1 642 ? -26.188 36.125 4.047 1 92.94 642 TYR A N 1
ATOM 4859 C CA . TYR A 1 642 ? -24.844 35.562 4.195 1 92.94 642 TYR A CA 1
ATOM 4860 C C . TYR A 1 642 ? -23.797 36.594 3.812 1 92.94 642 TYR A C 1
ATOM 4862 O O . TYR A 1 642 ? -22.766 36.719 4.484 1 92.94 642 TYR A O 1
ATOM 4870 N N . GLY A 1 643 ? -24.016 37.344 2.777 1 90.88 643 GLY A N 1
ATOM 4871 C CA . GLY A 1 643 ? -23.125 38.406 2.389 1 90.88 643 GLY A CA 1
ATOM 4872 C C . GLY A 1 643 ? -22.969 39.469 3.459 1 90.88 643 GLY A C 1
ATOM 4873 O O . GLY A 1 643 ? -21.875 40 3.684 1 90.88 643 GLY A O 1
ATOM 4874 N N . MET A 1 644 ? -24.062 39.75 4.066 1 88.06 644 MET A N 1
ATOM 4875 C CA . MET A 1 644 ? -24.062 40.75 5.109 1 88.06 644 MET A CA 1
ATOM 4876 C C . MET A 1 644 ? -23.25 40.281 6.32 1 88.06 644 MET A C 1
ATOM 4878 O O . MET A 1 644 ? -22.656 41.094 7.02 1 88.06 644 MET A O 1
ATOM 4882 N N . LYS A 1 645 ? -23.281 39.062 6.539 1 87.19 645 LYS A N 1
ATOM 4883 C CA . LYS A 1 645 ? -22.438 38.5 7.605 1 87.19 645 LYS A CA 1
ATOM 4884 C C . LYS A 1 645 ? -20.953 38.656 7.262 1 87.19 645 LYS A C 1
ATOM 4886 O O . LYS A 1 645 ? -20.125 38.875 8.141 1 87.19 645 LYS A O 1
ATOM 4891 N N . MET A 1 646 ? -20.609 38.562 6.031 1 88.94 646 MET A N 1
ATOM 4892 C CA . MET A 1 646 ? -19.234 38.625 5.574 1 88.94 646 MET A CA 1
ATOM 4893 C C . MET A 1 646 ? -18.703 40.062 5.66 1 88.94 646 MET A C 1
ATOM 4895 O O . MET A 1 646 ? -17.531 40.281 5.961 1 88.94 646 MET A O 1
ATOM 4899 N N . VAL A 1 647 ? -19.5 40.969 5.473 1 87.94 647 VAL A N 1
ATOM 4900 C CA . VAL A 1 647 ? -19.078 42.375 5.395 1 87.94 647 VAL A CA 1
ATOM 4901 C C . VAL A 1 647 ? -18.641 42.844 6.777 1 87.94 647 VAL A C 1
ATOM 4903 O O . VAL A 1 647 ? -17.906 43.844 6.891 1 87.94 647 VAL A O 1
ATOM 4906 N N . GLU A 1 648 ? -19.078 42.125 7.758 1 82.94 648 GLU A N 1
ATOM 4907 C CA . GLU A 1 648 ? -18.625 42.5 9.102 1 82.94 648 GLU A CA 1
ATOM 4908 C C . GLU A 1 648 ? -17.125 42.312 9.242 1 82.94 648 GLU A C 1
ATOM 4910 O O . GLU A 1 648 ? -16.516 42.875 10.156 1 82.94 648 GLU A O 1
ATOM 4915 N N . HIS A 1 649 ? -16.594 41.594 8.375 1 82.94 649 HIS A N 1
ATOM 4916 C CA . HIS A 1 649 ? -15.148 41.438 8.359 1 82.94 649 HIS A CA 1
ATOM 4917 C C . HIS A 1 649 ? -14.453 42.656 7.766 1 82.94 649 HIS A C 1
ATOM 4919 O O . HIS A 1 649 ? -14.844 43.156 6.711 1 82.94 649 HIS A O 1
ATOM 4925 N N . PRO A 1 650 ? -13.492 43.156 8.422 1 80.88 650 PRO A N 1
ATOM 4926 C CA . PRO A 1 650 ? -12.852 44.375 7.965 1 80.88 650 PRO A CA 1
ATOM 4927 C C . PRO A 1 650 ? -12.172 44.219 6.605 1 80.88 650 PRO A C 1
ATOM 4929 O O . PRO A 1 650 ? -11.977 45.188 5.887 1 80.88 650 PRO A O 1
ATOM 4932 N N . GLY A 1 651 ? -11.875 43.094 6.207 1 82.94 651 GLY A N 1
ATOM 4933 C CA . GLY A 1 651 ? -11.18 42.875 4.945 1 82.94 651 GLY A CA 1
ATOM 4934 C C . GLY A 1 651 ? -12.125 42.594 3.793 1 82.94 651 GLY A C 1
ATOM 4935 O O . GLY A 1 651 ? -11.68 42.375 2.656 1 82.94 651 GLY A O 1
ATOM 4936 N N . ILE A 1 652 ? -13.453 42.719 4 1 89.69 652 ILE A N 1
ATOM 4937 C CA . ILE A 1 652 ? -14.398 42.312 2.967 1 89.69 652 ILE A CA 1
ATOM 4938 C C . ILE A 1 652 ? -15.227 43.531 2.525 1 89.69 652 ILE A C 1
ATOM 4940 O O . ILE A 1 652 ? -15.68 44.312 3.357 1 89.69 652 ILE A O 1
ATOM 4944 N N . THR A 1 653 ? -15.281 43.719 1.202 1 91 653 THR A N 1
ATOM 4945 C CA . THR A 1 653 ? -16.172 44.719 0.617 1 91 653 THR A CA 1
ATOM 4946 C C . THR A 1 653 ? -17.344 44.031 -0.102 1 91 653 THR A C 1
ATOM 4948 O O . THR A 1 653 ? -17.141 43.062 -0.85 1 91 653 THR A O 1
ATOM 4951 N N . LEU A 1 654 ? -18.516 44.438 0.24 1 92.56 654 LEU A N 1
ATOM 4952 C CA . LEU A 1 654 ? -19.719 43.812 -0.333 1 92.56 654 LEU A CA 1
ATOM 4953 C C . LEU A 1 654 ? -20.438 44.812 -1.251 1 92.56 654 LEU A C 1
ATOM 4955 O O . LEU A 1 654 ? -20.672 45.938 -0.873 1 92.56 654 LEU A O 1
ATOM 4959 N N . THR A 1 655 ? -20.688 44.375 -2.469 1 92.31 655 THR A N 1
ATOM 4960 C CA . THR A 1 655 ? -21.5 45.125 -3.408 1 92.31 655 THR A CA 1
ATOM 4961 C C . THR A 1 655 ? -22.797 44.406 -3.711 1 92.31 655 THR A C 1
ATOM 4963 O O . THR A 1 655 ? -22.797 43.281 -4.203 1 92.31 655 THR A O 1
ATOM 4966 N N . VAL A 1 656 ? -23.906 45 -3.371 1 92.5 656 VAL A N 1
ATOM 4967 C CA . VAL A 1 656 ? -25.219 44.438 -3.627 1 92.5 656 VAL A CA 1
ATOM 4968 C C . VAL A 1 656 ? -25.844 45.094 -4.863 1 92.5 656 VAL A C 1
ATOM 4970 O O . VAL A 1 656 ? -26 46.312 -4.914 1 92.5 656 VAL A O 1
ATOM 4973 N N . HIS A 1 657 ? -26.141 44.344 -5.867 1 91.75 657 HIS A N 1
ATOM 4974 C CA . HIS A 1 657 ? -26.812 44.812 -7.066 1 91.75 657 HIS A CA 1
ATOM 4975 C C . HIS A 1 657 ? -28.25 44.312 -7.133 1 91.75 657 HIS A C 1
ATOM 4977 O O . HIS A 1 657 ? -28.484 43.125 -7.375 1 91.75 657 HIS A O 1
ATOM 4983 N N . LYS A 1 658 ? -29.188 45.156 -6.938 1 91 658 LYS A N 1
ATOM 4984 C CA . LYS A 1 658 ? -30.594 44.812 -7.047 1 91 658 LYS A CA 1
ATOM 4985 C C . LYS A 1 658 ? -31.094 44.969 -8.477 1 91 658 LYS A C 1
ATOM 4987 O O . LYS A 1 658 ? -31 46.062 -9.055 1 91 658 LYS A O 1
ATOM 4992 N N . PHE A 1 659 ? -31.609 43.938 -9.055 1 88.38 659 PHE A N 1
ATOM 4993 C CA . PHE A 1 659 ? -32.125 43.969 -10.414 1 88.38 659 PHE A CA 1
ATOM 4994 C C . PHE A 1 659 ? -33.625 44.188 -10.406 1 88.38 659 PHE A C 1
ATOM 4996 O O . PHE A 1 659 ? -34.375 43.469 -9.727 1 88.38 659 PHE A O 1
ATOM 5003 N N . VAL A 1 660 ? -34.094 45.219 -11.047 1 81.06 660 VAL A N 1
ATOM 5004 C CA . VAL A 1 660 ? -35.5 45.562 -11.133 1 81.06 660 VAL A CA 1
ATOM 5005 C C . VAL A 1 660 ? -35.938 45.562 -12.594 1 81.06 660 VAL A C 1
ATOM 5007 O O . VAL A 1 660 ? -35.219 46.031 -13.469 1 81.06 660 VAL A O 1
ATOM 5010 N N . ALA A 1 661 ? -37.031 44.844 -12.844 1 75.38 661 ALA A N 1
ATOM 5011 C CA . ALA A 1 661 ? -37.594 44.812 -14.195 1 75.38 661 ALA A CA 1
ATOM 5012 C C . ALA A 1 661 ? -38.125 46.188 -14.602 1 75.38 661 ALA A C 1
ATOM 5014 O O . ALA A 1 661 ? -38.75 46.875 -13.789 1 75.38 661 ALA A O 1
ATOM 5015 N N . ALA A 1 662 ? -37.781 46.75 -15.758 1 63.69 662 ALA A N 1
ATOM 5016 C CA . ALA A 1 662 ? -38.312 48 -16.281 1 63.69 662 ALA A CA 1
ATOM 5017 C C . ALA A 1 662 ? -39.844 47.938 -16.406 1 63.69 662 ALA A C 1
ATOM 5019 O O . ALA A 1 662 ? -40.406 46.875 -16.703 1 63.69 662 ALA A O 1
ATOM 5020 N N . ARG A 1 663 ? -40.5 48.938 -16.109 1 52.84 663 ARG A N 1
ATOM 5021 C CA . ARG A 1 663 ? -41.938 49.188 -16.25 1 52.84 663 ARG A CA 1
ATOM 5022 C C . ARG A 1 663 ? -42.375 49.031 -17.703 1 52.84 663 ARG A C 1
ATOM 5024 O O . ARG A 1 663 ? -41.719 49.531 -18.625 1 52.84 663 ARG A O 1
ATOM 5031 N N . GLY A 1 664 ? -43.188 47.906 -18.359 1 48.78 664 GLY A N 1
ATOM 5032 C CA . GLY A 1 664 ? -43.844 47.562 -19.625 1 48.78 664 GLY A CA 1
ATOM 5033 C C . GLY A 1 664 ? -43.438 46.188 -20.141 1 48.78 664 GLY A C 1
ATOM 5034 O O . GLY A 1 664 ? -44.125 45.625 -21 1 48.78 664 GLY A O 1
ATOM 5035 N N . THR A 1 665 ? -42.281 45.875 -20.203 1 40.5 665 THR A N 1
ATOM 5036 C CA . THR A 1 665 ? -41.844 44.688 -20.938 1 40.5 665 THR A CA 1
ATOM 5037 C C . THR A 1 665 ? -42.125 43.406 -20.141 1 40.5 665 THR A C 1
ATOM 5039 O O . THR A 1 665 ? -41.938 42.312 -20.641 1 40.5 665 THR A O 1
ATOM 5042 N N . LEU A 1 666 ? -41.906 43.375 -18.906 1 38.72 666 LEU A N 1
ATOM 5043 C CA . LEU A 1 666 ? -42.031 42.031 -18.359 1 38.72 666 LEU A CA 1
ATOM 5044 C C . LEU A 1 666 ? -43.5 41.594 -18.328 1 38.72 666 LEU A C 1
ATOM 5046 O O . LEU A 1 666 ? -44.312 42.156 -17.594 1 38.72 666 LEU A O 1
ATOM 5050 N N . LYS A 1 667 ? -44.156 41.375 -19.5 1 36.56 667 LYS A N 1
ATOM 5051 C CA . LYS A 1 667 ? -45.438 40.625 -19.516 1 36.56 667 LYS A CA 1
ATOM 5052 C C . LYS A 1 667 ? -45.5 39.625 -18.391 1 36.56 667 LYS A C 1
ATOM 5054 O O . LYS A 1 667 ? -44.75 38.656 -18.359 1 36.56 667 LYS A O 1
ATOM 5059 N N . ARG A 1 668 ? -45.812 40.062 -17.234 1 35.72 668 ARG A N 1
ATOM 5060 C CA . ARG A 1 668 ? -46.25 39.25 -16.109 1 35.72 668 ARG A CA 1
ATOM 5061 C C . ARG A 1 668 ? -47.125 38.094 -16.594 1 35.72 668 ARG A C 1
ATOM 5063 O O . ARG A 1 668 ? -48.156 38.344 -17.266 1 35.72 668 ARG A O 1
ATOM 5070 N N . PHE A 1 669 ? -46.781 36.906 -16.719 1 31.52 669 PHE A N 1
ATOM 5071 C CA . PHE A 1 669 ? -47.688 35.781 -16.891 1 31.52 669 PHE A CA 1
ATOM 5072 C C . PHE A 1 669 ? -48.969 36 -16.094 1 31.52 669 PHE A C 1
ATOM 5074 O O . PHE A 1 669 ? -49.031 36.875 -15.219 1 31.52 669 PHE A O 1
ATOM 5081 N N . GLU A 1 670 ? -49.906 34.781 -15.898 1 32.34 670 GLU A N 1
ATOM 5082 C CA . GLU A 1 670 ? -51.312 34.656 -15.484 1 32.34 670 GLU A CA 1
ATOM 5083 C C . GLU A 1 670 ? -51.531 35.219 -14.094 1 32.34 670 GLU A C 1
ATOM 5085 O O . GLU A 1 670 ? -50.688 35.094 -13.219 1 32.34 670 GLU A O 1
ATOM 5090 N N . LYS A 1 671 ? -52.531 36 -13.789 1 37.16 671 LYS A N 1
ATOM 5091 C CA . LYS A 1 671 ? -53.25 36.688 -12.703 1 37.16 671 LYS A CA 1
ATOM 5092 C C . LYS A 1 671 ? -53.5 35.719 -11.547 1 37.16 671 LYS A C 1
ATOM 5094 O O . LYS A 1 671 ? -54.25 36.031 -10.625 1 37.16 671 LYS A O 1
ATOM 5099 N N . SER A 1 672 ? -53.438 34.281 -11.68 1 36.62 672 SER A N 1
ATOM 5100 C CA . SER A 1 672 ? -54.156 33.531 -10.68 1 36.62 672 SER A CA 1
ATOM 5101 C C . SER A 1 672 ? -53.625 33.781 -9.281 1 36.62 672 SER A C 1
ATOM 5103 O O . SER A 1 672 ? -52.656 34.531 -9.109 1 36.62 672 SER A O 1
ATOM 5105 N N . GLU A 1 673 ? -53.938 32.812 -8.219 1 42.53 673 GLU A N 1
ATOM 5106 C CA . GLU A 1 673 ? -53.594 32.688 -6.805 1 42.53 673 GLU A CA 1
ATOM 5107 C C . GLU A 1 673 ? -52.125 32.969 -6.57 1 42.53 673 GLU A C 1
ATOM 5109 O O . GLU A 1 673 ? -51.688 33.219 -5.434 1 42.53 673 GLU A O 1
ATOM 5114 N N . HIS A 1 674 ? -51.281 32.938 -7.488 1 48.12 674 HIS A N 1
ATOM 5115 C CA . HIS A 1 674 ? -49.844 33.125 -7.543 1 48.12 674 HIS A CA 1
ATOM 5116 C C . HIS A 1 674 ? -49.438 34.594 -7.41 1 48.12 674 HIS A C 1
ATOM 5118 O O . HIS A 1 674 ? -48.281 34.938 -7.199 1 48.12 674 HIS A O 1
ATOM 5124 N N . ASP A 1 675 ? -50.438 35.531 -7.602 1 54.25 675 ASP A N 1
ATOM 5125 C CA . ASP A 1 675 ? -50.219 36.969 -7.574 1 54.25 675 ASP A CA 1
ATOM 5126 C C . ASP A 1 675 ? -50.031 37.469 -6.145 1 54.25 675 ASP A C 1
ATOM 5128 O O . ASP A 1 675 ? -49.188 38.312 -5.879 1 54.25 675 ASP A O 1
ATOM 5132 N N . GLU A 1 676 ? -50.938 36.906 -5.305 1 57.97 676 GLU A N 1
ATOM 5133 C CA . GLU A 1 676 ? -50.812 37.375 -3.928 1 57.97 676 GLU A CA 1
ATOM 5134 C C . GLU A 1 676 ? -49.5 36.938 -3.301 1 57.97 676 GLU A C 1
ATOM 5136 O O . GLU A 1 676 ? -48.875 37.688 -2.566 1 57.97 676 GLU A O 1
ATOM 5141 N N . LYS A 1 677 ? -49.094 35.719 -3.609 1 65 677 LYS A N 1
ATOM 5142 C CA . LYS A 1 677 ? -47.844 35.219 -3.08 1 65 677 LYS A CA 1
ATOM 5143 C C . LYS A 1 677 ? -46.656 36.031 -3.635 1 65 677 LYS A C 1
ATOM 5145 O O . LYS A 1 677 ? -45.688 36.312 -2.922 1 65 677 LYS A O 1
ATOM 5150 N N . GLU A 1 678 ? -46.906 36.406 -4.828 1 71.19 678 GLU A N 1
ATOM 5151 C CA . GLU A 1 678 ? -45.844 37.219 -5.449 1 71.19 678 GLU A CA 1
ATOM 5152 C C . GLU A 1 678 ? -45.781 38.625 -4.848 1 71.19 678 GLU A C 1
ATOM 5154 O O . GLU A 1 678 ? -44.688 39.156 -4.664 1 71.19 678 GLU A O 1
ATOM 5159 N N . LYS A 1 679 ? -46.938 39.156 -4.57 1 75.06 679 LYS A N 1
ATOM 5160 C CA . LYS A 1 679 ? -46.969 40.469 -3.961 1 75.06 679 LYS A CA 1
ATOM 5161 C C . LYS A 1 679 ? -46.375 40.438 -2.555 1 75.06 679 LYS A C 1
ATOM 5163 O O . LYS A 1 679 ? -45.625 41.344 -2.174 1 75.06 679 LYS A O 1
ATOM 5168 N N . THR A 1 680 ? -46.688 39.406 -1.819 1 78.44 680 THR A N 1
ATOM 5169 C CA . THR A 1 680 ? -46.188 39.25 -0.464 1 78.44 680 THR A CA 1
ATOM 5170 C C . THR A 1 680 ? -44.656 39.062 -0.484 1 78.44 680 THR A C 1
ATOM 5172 O O . THR A 1 680 ? -43.938 39.594 0.369 1 78.44 680 THR A O 1
ATOM 5175 N N . GLU A 1 681 ? -44.219 38.344 -1.444 1 82.5 681 GLU A N 1
ATOM 5176 C CA . GLU A 1 681 ? -42.812 38.094 -1.56 1 82.5 681 GLU A CA 1
ATOM 5177 C C . GLU A 1 681 ? -42.062 39.375 -1.914 1 82.5 681 GLU A C 1
ATOM 5179 O O . GLU A 1 681 ? -40.938 39.625 -1.412 1 82.5 681 GLU A O 1
ATOM 5184 N N . LYS A 1 682 ? -42.625 40.156 -2.77 1 83.19 682 LYS A N 1
ATOM 5185 C CA . LYS A 1 682 ? -42 41.406 -3.156 1 83.19 682 LYS A CA 1
ATOM 5186 C C . LYS A 1 682 ? -41.938 42.406 -1.981 1 83.19 682 LYS A C 1
ATOM 5188 O O . LYS A 1 682 ? -40.969 43.125 -1.822 1 83.19 682 LYS A O 1
ATOM 5193 N N . GLU A 1 683 ? -42.969 42.344 -1.186 1 85.31 683 GLU A N 1
ATOM 5194 C CA . GLU A 1 683 ? -42.969 43.188 -0 1 85.31 683 GLU A CA 1
ATOM 5195 C C . GLU A 1 683 ? -41.938 42.75 1.015 1 85.31 683 GLU A C 1
ATOM 5197 O O . GLU A 1 683 ? -41.281 43.594 1.64 1 85.31 683 GLU A O 1
ATOM 5202 N N . THR A 1 684 ? -41.844 41.5 1.107 1 87.25 684 THR A N 1
ATOM 5203 C CA . THR A 1 684 ? -40.844 40.969 2.029 1 87.25 684 THR A CA 1
ATOM 5204 C C . THR A 1 684 ? -39.438 41.281 1.551 1 87.25 684 THR A C 1
ATOM 5206 O O . THR A 1 684 ? -38.562 41.562 2.361 1 87.25 684 THR A O 1
ATOM 5209 N N . ASP A 1 685 ? -39.25 41.25 0.293 1 88.81 685 ASP A N 1
ATOM 5210 C CA . ASP A 1 685 ? -37.969 41.625 -0.287 1 88.81 685 ASP A CA 1
ATOM 5211 C C . ASP A 1 685 ? -37.625 43.062 -0.015 1 88.81 685 ASP A C 1
ATOM 5213 O O . ASP A 1 685 ? -36.469 43.375 0.356 1 88.81 685 ASP A O 1
ATOM 5217 N N . GLU A 1 686 ? -38.594 43.906 -0.203 1 87.12 686 GLU A N 1
ATOM 5218 C CA . GLU A 1 686 ? -38.375 45.344 0.006 1 87.12 686 GLU A CA 1
ATOM 5219 C C . GLU A 1 686 ? -38.125 45.656 1.478 1 87.12 686 GLU A C 1
ATOM 5221 O O . GLU A 1 686 ? -37.281 46.5 1.799 1 87.12 686 GLU A O 1
ATOM 5226 N N . GLU A 1 687 ? -38.781 44.969 2.256 1 86.69 687 GLU A N 1
ATOM 5227 C CA . GLU A 1 687 ? -38.562 45.156 3.686 1 86.69 687 GLU A CA 1
ATOM 5228 C C . GLU A 1 687 ? -37.156 44.688 4.094 1 86.69 687 GLU A C 1
ATOM 5230 O O . GLU A 1 687 ? -36.5 45.344 4.91 1 86.69 687 GLU A O 1
ATOM 5235 N N . PHE A 1 688 ? -36.844 43.625 3.539 1 87.75 688 PHE A N 1
ATOM 5236 C CA . PHE A 1 688 ? -35.531 43.062 3.855 1 87.75 688 PHE A CA 1
ATOM 5237 C C . PHE A 1 688 ? -34.406 44 3.41 1 87.75 688 PHE A C 1
ATOM 5239 O O . PHE A 1 688 ? -33.469 44.25 4.156 1 87.75 688 PHE A O 1
ATOM 5246 N N . VAL A 1 689 ? -34.531 44.5 2.271 1 86.31 689 VAL A N 1
ATOM 5247 C CA . VAL A 1 689 ? -33.5 45.406 1.727 1 86.31 689 VAL A CA 1
ATOM 5248 C C . VAL A 1 689 ? -33.469 46.688 2.521 1 86.31 689 VAL A C 1
ATOM 5250 O O . VAL A 1 689 ? -32.406 47.281 2.771 1 86.31 689 VAL A O 1
ATOM 5253 N N . ARG A 1 690 ? -34.625 47.125 2.934 1 82.94 690 ARG A N 1
ATOM 5254 C CA . ARG A 1 690 ? -34.719 48.344 3.734 1 82.94 690 ARG A CA 1
ATOM 5255 C C . ARG A 1 690 ? -34.031 48.156 5.086 1 82.94 690 ARG A C 1
ATOM 5257 O O . ARG A 1 690 ? -33.344 49.062 5.562 1 82.94 690 ARG A O 1
ATOM 5264 N N . GLU A 1 691 ? -34.25 47.062 5.59 1 82.56 691 GLU A N 1
ATOM 5265 C CA . GLU A 1 691 ? -33.656 46.75 6.875 1 82.56 691 GLU A CA 1
ATOM 5266 C C . GLU A 1 691 ? -32.125 46.719 6.754 1 82.56 691 GLU A C 1
ATOM 5268 O O . GLU A 1 691 ? -31.406 47.156 7.66 1 82.56 691 GLU A O 1
ATOM 5273 N N . LEU A 1 692 ? -31.719 46.219 5.711 1 78.88 692 LEU A N 1
ATOM 5274 C CA . LEU A 1 692 ? -30.281 46.094 5.477 1 78.88 692 LEU A CA 1
ATOM 5275 C C . LEU A 1 692 ? -29.641 47.438 5.289 1 78.88 692 LEU A C 1
ATOM 5277 O O . LEU A 1 692 ? -28.531 47.688 5.766 1 78.88 692 LEU A O 1
ATOM 5281 N N . MET A 1 693 ? -30.312 48.312 4.66 1 75.5 693 MET A N 1
ATOM 5282 C CA . MET A 1 693 ? -29.781 49.656 4.387 1 75.5 693 MET A CA 1
ATOM 5283 C C . MET A 1 693 ? -29.75 50.5 5.656 1 75.5 693 MET A C 1
ATOM 5285 O O . MET A 1 693 ? -29 51.469 5.742 1 75.5 693 MET A O 1
ATOM 5289 N N . ASN A 1 694 ? -30.547 50 6.539 1 75 694 ASN A N 1
ATOM 5290 C CA . ASN A 1 694 ? -30.609 50.781 7.785 1 75 694 ASN A CA 1
ATOM 5291 C C . ASN A 1 694 ? -29.641 50.219 8.828 1 75 694 ASN A C 1
ATOM 5293 O O . ASN A 1 694 ? -29.516 50.781 9.922 1 75 694 ASN A O 1
ATOM 5297 N N . ASP A 1 695 ? -29.047 49.125 8.508 1 70.56 695 ASP A N 1
ATOM 5298 C CA . ASP A 1 695 ? -28.109 48.531 9.453 1 70.56 695 ASP A CA 1
ATOM 5299 C C . ASP A 1 695 ? -26.797 49.281 9.477 1 70.56 695 ASP A C 1
ATOM 5301 O O . ASP A 1 695 ? -26.172 49.5 8.438 1 70.56 695 ASP A O 1
ATOM 5305 N N . PRO A 1 696 ? -26.266 49.844 10.625 1 61.47 696 PRO A N 1
ATOM 5306 C CA . PRO A 1 696 ? -25.078 50.688 10.734 1 61.47 696 PRO A CA 1
ATOM 5307 C C . PRO A 1 696 ? -23.781 49.875 10.594 1 61.47 696 PRO A C 1
ATOM 5309 O O . PRO A 1 696 ? -22.719 50.438 10.391 1 61.47 696 PRO A O 1
ATOM 5312 N N . ARG A 1 697 ? -23.609 48.656 10.961 1 57.72 697 ARG A N 1
ATOM 5313 C CA . ARG A 1 697 ? -22.391 47.875 11.109 1 57.72 697 ARG A CA 1
ATOM 5314 C C . ARG A 1 697 ? -21.625 47.781 9.797 1 57.72 697 ARG A C 1
ATOM 5316 O O . ARG A 1 697 ? -20.391 47.656 9.789 1 57.72 697 ARG A O 1
ATOM 5323 N N . GLY A 1 698 ? -22.172 47.969 8.609 1 57.16 698 GLY A N 1
ATOM 5324 C CA . GLY A 1 698 ? -21.469 47.688 7.367 1 57.16 698 GLY A CA 1
ATOM 5325 C C . GLY A 1 698 ? -21.328 48.906 6.465 1 57.16 698 GLY A C 1
ATOM 5326 O O . GLY A 1 698 ? -21.125 48.75 5.258 1 57.16 698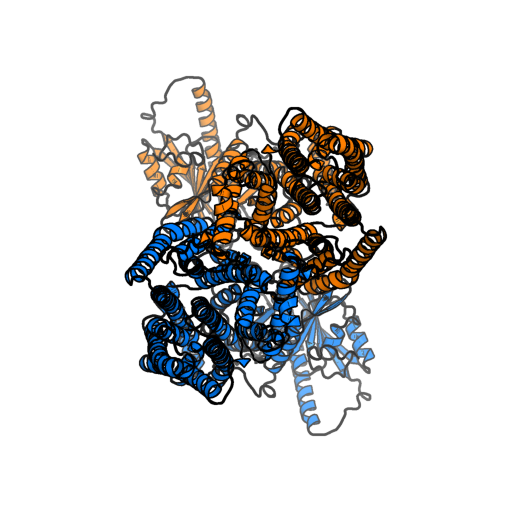 GLY A O 1
ATOM 5327 N N . ASN A 1 699 ? -21.375 50 7.047 1 62.56 699 ASN A N 1
ATOM 5328 C CA . ASN A 1 699 ? -21.703 51.156 6.219 1 62.56 699 ASN A CA 1
ATOM 5329 C C . ASN A 1 699 ? -20.562 51.531 5.27 1 62.56 699 ASN A C 1
ATOM 5331 O O . ASN A 1 699 ? -20.781 51.812 4.094 1 62.56 699 ASN A O 1
ATOM 5335 N N . GLU A 1 700 ? -19.281 51.375 5.723 1 71.25 700 GLU A N 1
ATOM 5336 C CA . GLU A 1 700 ? -18.266 51.906 4.812 1 71.25 700 GLU A CA 1
ATOM 5337 C C . GLU A 1 700 ? -17.891 50.875 3.756 1 71.25 700 GLU A C 1
ATOM 5339 O O . GLU A 1 700 ? -17.516 51.219 2.637 1 71.25 700 GLU A O 1
ATOM 5344 N N . SER A 1 701 ? -18.141 49.594 4.016 1 84.56 701 SER A N 1
ATOM 5345 C CA . SER A 1 701 ? -17.703 48.531 3.094 1 84.56 701 SER A CA 1
ATOM 5346 C C . SER A 1 701 ? -18.875 47.969 2.307 1 84.56 701 SER A C 1
ATOM 5348 O O . SER A 1 701 ? -18.703 47.031 1.526 1 84.56 701 SER A O 1
ATOM 5350 N N . LEU A 1 702 ? -20.016 48.562 2.439 1 89 702 LEU A N 1
ATOM 5351 C CA . LEU A 1 702 ? -21.219 48.125 1.757 1 89 702 LEU A CA 1
ATOM 5352 C C . LEU A 1 702 ? -21.625 49.094 0.653 1 89 702 LEU A C 1
ATOM 5354 O O . LEU A 1 702 ? -21.797 50.281 0.901 1 89 702 LEU A O 1
ATOM 5358 N N . ALA A 1 703 ? -21.641 48.625 -0.615 1 88.62 703 ALA A N 1
ATOM 5359 C CA . ALA A 1 703 ? -22.141 49.406 -1.753 1 88.62 703 ALA A CA 1
ATOM 5360 C C . ALA A 1 703 ? -23.453 48.812 -2.275 1 88.62 703 ALA A C 1
ATOM 5362 O O . ALA A 1 703 ? -23.594 47.594 -2.396 1 88.62 703 ALA A O 1
ATOM 5363 N N . TYR A 1 704 ? -24.469 49.656 -2.332 1 90.25 704 TYR A N 1
ATOM 5364 C CA . TYR A 1 704 ? -25.781 49.25 -2.834 1 90.25 704 TYR A CA 1
ATOM 5365 C C . TYR A 1 704 ? -26.125 49.969 -4.133 1 90.25 704 TYR A C 1
ATOM 5367 O O . TYR A 1 704 ? -26.062 51.188 -4.195 1 90.25 704 TYR A O 1
ATOM 5375 N N . GLU A 1 705 ? -26.391 49.156 -5.273 1 88.56 705 GLU A N 1
ATOM 5376 C CA . GLU A 1 705 ? -26.734 49.719 -6.57 1 88.56 705 GLU A CA 1
ATOM 5377 C C . GLU A 1 705 ? -27.984 49.062 -7.145 1 88.56 705 GLU A C 1
ATOM 5379 O O . GLU A 1 705 ? -28.125 47.844 -7.09 1 88.56 705 GLU A O 1
ATOM 5384 N N . GLU A 1 706 ? -28.891 49.906 -7.586 1 89.5 706 GLU A N 1
ATOM 5385 C CA . GLU A 1 706 ? -30.062 49.406 -8.281 1 89.5 706 GLU A CA 1
ATOM 5386 C C . GLU A 1 706 ? -29.922 49.5 -9.789 1 89.5 706 GLU A C 1
ATOM 5388 O O . GLU A 1 706 ? -29.531 50.562 -10.297 1 89.5 706 GLU A O 1
ATOM 5393 N N . ARG A 1 707 ? -30.109 48.406 -10.445 1 86.75 707 ARG A N 1
ATOM 5394 C CA . ARG A 1 707 ? -29.984 48.375 -11.906 1 86.75 707 ARG A CA 1
ATOM 5395 C C . ARG A 1 707 ? -31.297 47.938 -12.555 1 86.75 707 ARG A C 1
ATOM 5397 O O . ARG A 1 707 ? -31.844 46.906 -12.219 1 86.75 707 ARG A O 1
ATOM 5404 N N . VAL A 1 708 ? -31.781 48.781 -13.469 1 84.31 708 VAL A N 1
ATOM 5405 C CA . VAL A 1 708 ? -33 48.469 -14.227 1 84.31 708 VAL A CA 1
ATOM 5406 C C . VAL A 1 708 ? -32.625 47.688 -15.484 1 84.31 708 VAL A C 1
ATOM 5408 O O . VAL A 1 708 ? -31.75 48.125 -16.25 1 84.31 708 VAL A O 1
ATOM 5411 N N . VAL A 1 709 ? -33.125 46.5 -15.562 1 81.62 709 VAL A N 1
ATOM 5412 C CA . VAL A 1 709 ? -32.781 45.656 -16.688 1 81.62 709 VAL A CA 1
ATOM 5413 C C . VAL A 1 709 ? -34.031 45.375 -17.531 1 81.62 709 VAL A C 1
ATOM 5415 O O . VAL A 1 709 ? -35.125 45.188 -16.984 1 81.62 709 VAL A O 1
ATOM 5418 N N . GLU A 1 710 ? -33.875 45.375 -18.922 1 77 710 GLU A N 1
ATOM 5419 C CA . GLU A 1 710 ? -35 45.156 -19.844 1 77 710 GLU A CA 1
ATOM 5420 C C . GLU A 1 710 ? -34.938 43.781 -20.5 1 77 710 GLU A C 1
ATOM 5422 O O . GLU A 1 710 ? -35.938 43.281 -20.984 1 77 710 GLU A O 1
ATOM 5427 N N . SER A 1 711 ? -33.688 43.281 -20.641 1 79.12 711 SER A N 1
ATOM 5428 C CA . SER A 1 711 ? -33.562 42.031 -21.359 1 79.12 711 SER A CA 1
ATOM 5429 C C . SER A 1 711 ? -32.531 41.094 -20.703 1 79.12 711 SER A C 1
ATOM 5431 O O . SER A 1 711 ? -31.844 41.531 -19.75 1 79.12 711 SER A O 1
ATOM 5433 N N . LYS A 1 712 ? -32.562 39.781 -21.156 1 83.94 712 LYS A N 1
ATOM 5434 C CA . LYS A 1 712 ? -31.609 38.812 -20.703 1 83.94 712 LYS A CA 1
ATOM 5435 C C . LYS A 1 712 ? -30.172 39.281 -20.969 1 83.94 712 LYS A C 1
ATOM 5437 O O . LYS A 1 712 ? -29.281 39.031 -20.156 1 83.94 712 LYS A O 1
ATOM 5442 N N . GLU A 1 713 ? -30 39.906 -22.031 1 84.44 713 GLU A N 1
ATOM 5443 C CA . GLU A 1 713 ? -28.672 40.375 -22.438 1 84.44 713 GLU A CA 1
ATOM 5444 C C . GLU A 1 713 ? -28.172 41.5 -21.516 1 84.44 713 GLU A C 1
ATOM 5446 O O . GLU A 1 713 ? -26.969 41.594 -21.25 1 84.44 713 GLU A O 1
ATOM 5451 N N . ASP A 1 714 ? -29.188 42.25 -20.984 1 85.5 714 ASP A N 1
ATOM 5452 C CA . ASP A 1 714 ? -28.812 43.312 -20.062 1 85.5 714 ASP A CA 1
ATOM 5453 C C . ASP A 1 714 ? -28.312 42.75 -18.734 1 85.5 714 ASP A C 1
ATOM 5455 O O . ASP A 1 714 ? -27.375 43.281 -18.125 1 85.5 714 ASP A O 1
ATOM 5459 N N . ILE A 1 715 ? -28.938 41.719 -18.328 1 86.88 715 ILE A N 1
ATOM 5460 C CA . ILE A 1 715 ? -28.547 41.062 -17.078 1 86.88 715 ILE A CA 1
ATOM 5461 C C . ILE A 1 715 ? -27.141 40.5 -17.219 1 86.88 715 ILE A C 1
ATOM 5463 O O . ILE A 1 715 ? -26.297 40.688 -16.328 1 86.88 715 ILE A O 1
ATOM 5467 N N . ILE A 1 716 ? -26.875 39.812 -18.328 1 88.25 716 ILE A N 1
ATOM 5468 C CA . ILE A 1 716 ? -25.578 39.188 -18.578 1 88.25 716 ILE A CA 1
ATOM 5469 C C . ILE A 1 716 ? -24.484 40.25 -18.641 1 88.25 716 ILE A C 1
ATOM 5471 O O . ILE A 1 716 ? -23.406 40.062 -18.078 1 88.25 716 ILE A O 1
ATOM 5475 N N . ALA A 1 717 ? -24.812 41.344 -19.281 1 86.38 717 ALA A N 1
ATOM 5476 C CA . ALA A 1 717 ? -23.844 42.438 -19.422 1 86.38 717 ALA A CA 1
ATOM 5477 C C . ALA A 1 717 ? -23.516 43.062 -18.078 1 86.38 717 ALA A C 1
ATOM 5479 O O . ALA A 1 717 ? -22.359 43.406 -17.812 1 86.38 717 ALA A O 1
ATOM 5480 N N . THR A 1 718 ? -24.516 43.188 -17.234 1 87.5 718 THR A N 1
ATOM 5481 C CA . THR A 1 718 ? -24.312 43.781 -15.914 1 87.5 718 THR A CA 1
ATOM 5482 C C . THR A 1 718 ? -23.469 42.844 -15.047 1 87.5 718 THR A C 1
ATOM 5484 O O . THR A 1 718 ? -22.562 43.312 -14.336 1 87.5 718 THR A O 1
ATOM 5487 N N . LEU A 1 719 ? -23.734 41.625 -15.109 1 89.06 719 LEU A N 1
ATOM 5488 C CA . LEU A 1 719 ? -22.969 40.656 -14.336 1 89.06 719 LEU A CA 1
ATOM 5489 C C . LEU A 1 719 ? -21.516 40.625 -14.805 1 89.06 719 LEU A C 1
ATOM 5491 O O . LEU A 1 719 ? -20.594 40.438 -14 1 89.06 719 LEU A O 1
ATOM 5495 N N . LYS A 1 720 ? -21.297 40.688 -16.109 1 88 720 LYS A N 1
ATOM 5496 C CA . LYS A 1 720 ? -19.953 40.688 -16.672 1 88 720 LYS A CA 1
ATOM 5497 C C . LYS A 1 720 ? -19.156 41.906 -16.234 1 88 720 LYS A C 1
ATOM 5499 O O . LYS A 1 720 ? -17.938 41.844 -16.062 1 88 720 LYS A O 1
ATOM 5504 N N . SER A 1 721 ? -19.828 43 -16.047 1 85.19 721 SER A N 1
ATOM 5505 C CA . SER A 1 721 ? -19.172 44.219 -15.594 1 85.19 721 SER A CA 1
ATOM 5506 C C . SER A 1 721 ? -18.688 44.094 -14.156 1 85.19 721 SER A C 1
ATOM 5508 O O . SER A 1 721 ? -17.766 44.812 -13.734 1 85.19 721 SER A O 1
ATOM 5510 N N . MET A 1 722 ? -19.219 43.156 -13.477 1 84.94 722 MET A N 1
ATOM 5511 C CA . MET A 1 722 ? -18.875 42.938 -12.07 1 84.94 722 MET A CA 1
ATOM 5512 C C . MET A 1 722 ? -17.906 41.781 -11.914 1 84.94 722 MET A C 1
ATOM 5514 O O . MET A 1 722 ? -17.672 41.312 -10.797 1 84.94 722 MET A O 1
ATOM 5518 N N . SER A 1 723 ? -17.328 41.375 -12.953 1 81.69 723 SER A N 1
ATOM 5519 C CA . SER A 1 723 ? -16.516 40.156 -12.961 1 81.69 723 SER A CA 1
ATOM 5520 C C . SER A 1 723 ? -15.203 40.344 -12.211 1 81.69 723 SER A C 1
ATOM 5522 O O . SER A 1 723 ? -14.547 39.375 -11.828 1 81.69 723 SER A O 1
ATOM 5524 N N . LYS A 1 724 ? -14.859 41.562 -11.914 1 82.5 724 LYS A N 1
ATOM 5525 C CA . LYS A 1 724 ? -13.609 41.812 -11.203 1 82.5 724 LYS A CA 1
ATOM 5526 C C . LYS A 1 724 ? -13.805 41.688 -9.695 1 82.5 724 LYS A C 1
ATOM 5528 O O . LYS A 1 724 ? -13.609 42.656 -8.953 1 82.5 724 LYS A O 1
ATOM 5533 N N . CYS A 1 725 ? -14.344 40.594 -9.234 1 89.56 725 CYS A N 1
ATOM 5534 C CA . CYS A 1 725 ? -14.539 40.281 -7.82 1 89.56 725 CYS A CA 1
ATOM 5535 C C . CYS A 1 725 ? -13.938 38.906 -7.473 1 89.56 725 CYS A C 1
ATOM 5537 O O . CYS A 1 725 ? -13.383 38.25 -8.336 1 89.56 725 CYS A O 1
ATOM 5539 N N . ASN A 1 726 ? -13.945 38.625 -6.184 1 90.12 726 ASN A N 1
ATOM 5540 C CA . ASN A 1 726 ? -13.375 37.375 -5.727 1 90.12 726 ASN A CA 1
ATOM 5541 C C . ASN A 1 726 ? -14.461 36.312 -5.523 1 90.12 726 ASN A C 1
ATOM 5543 O O . ASN A 1 726 ? -14.188 35.125 -5.637 1 90.12 726 ASN A O 1
ATOM 5547 N N . LEU A 1 727 ? -15.625 36.812 -5.16 1 93.5 727 LEU A N 1
ATOM 5548 C CA . LEU A 1 727 ? -16.672 35.844 -4.828 1 93.5 727 LEU A CA 1
ATOM 5549 C C . LEU A 1 727 ? -18.047 36.406 -5.219 1 93.5 727 LEU A C 1
ATOM 5551 O O . LEU A 1 727 ? -18.359 37.562 -4.965 1 93.5 727 LEU A O 1
ATOM 5555 N N . PHE A 1 728 ? -18.812 35.594 -5.914 1 93.94 728 PHE A N 1
ATOM 5556 C CA . PHE A 1 728 ? -20.219 35.844 -6.168 1 93.94 728 PHE A CA 1
ATOM 5557 C C . PHE A 1 728 ? -21.094 35.031 -5.227 1 93.94 728 PHE A C 1
ATOM 5559 O O . PHE A 1 728 ? -20.859 33.844 -5.027 1 93.94 728 PHE A O 1
ATOM 5566 N N . VAL A 1 729 ? -21.969 35.562 -4.57 1 95.5 729 VAL A N 1
ATOM 5567 C CA . VAL A 1 729 ? -22.969 34.875 -3.766 1 95.5 729 VAL A CA 1
ATOM 5568 C C . VAL A 1 729 ? -24.344 35.062 -4.375 1 95.5 729 VAL A C 1
ATOM 5570 O O . VAL A 1 729 ? -24.875 36.156 -4.406 1 95.5 729 VAL A O 1
ATOM 5573 N N . VAL A 1 730 ? -24.922 33.969 -4.902 1 94.44 730 VAL A N 1
ATOM 5574 C CA . VAL A 1 730 ? -26.172 34.094 -5.656 1 94.44 730 VAL A CA 1
ATOM 5575 C C . VAL A 1 730 ? -27.203 33.094 -5.094 1 94.44 730 VAL A C 1
ATOM 5577 O O . VAL A 1 730 ? -26.844 32.094 -4.504 1 94.44 730 VAL A O 1
ATOM 5580 N N . GLY A 1 731 ? -28.453 33.438 -5.211 1 93.69 731 GLY A N 1
ATOM 5581 C CA . GLY A 1 731 ? -29.531 32.531 -4.883 1 93.69 731 GLY A CA 1
ATOM 5582 C C . GLY A 1 731 ? -29.812 31.516 -5.984 1 93.69 731 GLY A C 1
ATOM 5583 O O . GLY A 1 731 ? -29.719 31.844 -7.168 1 93.69 731 GLY A O 1
ATOM 5584 N N . ARG A 1 732 ? -30.172 30.344 -5.625 1 92.81 732 ARG A N 1
ATOM 5585 C CA . ARG A 1 732 ? -30.375 29.25 -6.57 1 92.81 732 ARG A CA 1
ATOM 5586 C C . ARG A 1 732 ? -31.594 29.5 -7.449 1 92.81 732 ARG A C 1
ATOM 5588 O O . ARG A 1 732 ? -31.5 29.406 -8.68 1 92.81 732 ARG A O 1
ATOM 5595 N N . ASN A 1 733 ? -32.719 29.766 -6.832 1 85.25 733 ASN A N 1
ATOM 5596 C CA . ASN A 1 733 ? -33.969 29.969 -7.586 1 85.25 733 ASN A CA 1
ATOM 5597 C C . ASN A 1 733 ? -34.25 31.453 -7.805 1 85.25 733 ASN A C 1
ATOM 5599 O O . ASN A 1 733 ? -35.312 31.938 -7.422 1 85.25 733 ASN A O 1
ATOM 5603 N N . ALA A 1 734 ? -33.375 32.125 -8.367 1 73.81 734 ALA A N 1
ATOM 5604 C CA . ALA A 1 734 ? -33.594 33.531 -8.695 1 73.81 734 ALA A CA 1
ATOM 5605 C C . ALA A 1 734 ? -34.688 33.688 -9.719 1 73.81 734 ALA A C 1
ATOM 5607 O O . ALA A 1 734 ? -34.875 32.844 -10.594 1 73.81 734 ALA A O 1
ATOM 5608 N N . ALA A 1 735 ? -35.594 34.594 -9.531 1 69.69 735 ALA A N 1
ATOM 5609 C CA . ALA A 1 735 ? -36.781 34.844 -10.352 1 69.69 735 ALA A CA 1
ATOM 5610 C C . ALA A 1 735 ? -36.406 35.281 -11.758 1 69.69 735 ALA A C 1
ATOM 5612 O O . ALA A 1 735 ? -36.812 36.344 -12.211 1 69.69 735 ALA A O 1
ATOM 5613 N N . VAL A 1 736 ? -35.438 34.688 -12.312 1 70.88 736 VAL A N 1
ATOM 5614 C CA . VAL A 1 736 ? -35 35.062 -13.656 1 70.88 736 VAL A CA 1
ATOM 5615 C C . VAL A 1 736 ? -35.094 33.844 -14.578 1 70.88 736 VAL A C 1
ATOM 5617 O O . VAL A 1 736 ? -35 32.688 -14.117 1 70.88 736 VAL A O 1
ATOM 5620 N N . ALA A 1 737 ? -35.531 34.125 -15.82 1 62.91 737 ALA A N 1
ATOM 5621 C CA . ALA A 1 737 ? -35.562 33.094 -16.844 1 62.91 737 ALA A CA 1
ATOM 5622 C C . ALA A 1 737 ? -34.188 32.531 -17.109 1 62.91 737 ALA A C 1
ATOM 5624 O O . ALA A 1 737 ? -33.188 33.094 -16.656 1 62.91 737 ALA A O 1
ATOM 5625 N N . SER A 1 738 ? -34.062 31.359 -17.656 1 67.81 738 SER A N 1
ATOM 5626 C CA . SER A 1 738 ? -32.812 30.688 -17.984 1 67.81 738 SER A CA 1
ATOM 5627 C C . SER A 1 738 ? -31.922 31.578 -18.828 1 67.81 738 SER A C 1
ATOM 5629 O O . SER A 1 738 ? -32.344 32.125 -19.859 1 67.81 738 SER A O 1
ATOM 5631 N N . LEU A 1 739 ? -30.812 31.891 -18.328 1 70 739 LEU A N 1
ATOM 5632 C CA . LEU A 1 739 ? -29.891 32.812 -18.953 1 70 739 LEU A CA 1
ATOM 5633 C C . LEU A 1 739 ? -28.922 32.094 -19.891 1 70 739 LEU A C 1
ATOM 5635 O O . LEU A 1 739 ? -28.281 32.719 -20.734 1 70 739 LEU A O 1
ATOM 5639 N N . VAL A 1 740 ? -28.75 30.75 -19.625 1 68 740 VAL A N 1
ATOM 5640 C CA . VAL A 1 740 ? -27.859 29.953 -20.453 1 68 740 VAL A CA 1
ATOM 5641 C C . VAL A 1 740 ? -28.625 28.828 -21.141 1 68 740 VAL A C 1
ATOM 5643 O O . VAL A 1 740 ? -29.625 28.359 -20.594 1 68 740 VAL A O 1
ATOM 5646 N N . ASN A 1 741 ? -28.266 28.438 -22.359 1 62.16 741 ASN A N 1
ATOM 5647 C CA . ASN A 1 741 ? -28.875 27.359 -23.109 1 62.16 741 ASN A CA 1
ATOM 5648 C C . ASN A 1 741 ? -28.453 26 -22.594 1 62.16 741 ASN A C 1
ATOM 5650 O O . ASN A 1 741 ? -29.094 24.984 -22.906 1 62.16 741 ASN A O 1
ATOM 5654 N N . SER A 1 742 ? -27.328 25.984 -21.922 1 64.56 742 SER A N 1
ATOM 5655 C CA . SER A 1 742 ? -26.859 24.656 -21.516 1 64.56 742 SER A CA 1
ATOM 5656 C C . SER A 1 742 ? -27.641 24.156 -20.297 1 64.56 742 SER A C 1
ATOM 5658 O O . SER A 1 742 ? -27.891 24.906 -19.359 1 64.56 742 SER A O 1
ATOM 5660 N N . THR A 1 743 ? -28.234 23.062 -20.484 1 62.84 743 THR A N 1
ATOM 5661 C CA . THR A 1 743 ? -29.047 22.422 -19.469 1 62.84 743 THR A CA 1
ATOM 5662 C C . THR A 1 743 ? -28.156 21.625 -18.5 1 62.84 743 THR A C 1
ATOM 5664 O O . THR A 1 743 ? -28.672 20.844 -17.688 1 62.84 743 THR A O 1
ATOM 5667 N N . ASP A 1 744 ? -26.859 21.969 -18.5 1 75.88 744 ASP A N 1
ATOM 5668 C CA . ASP A 1 744 ? -26.016 21.141 -17.656 1 75.88 744 ASP A CA 1
ATOM 5669 C C . ASP A 1 744 ? -26.047 21.609 -16.219 1 75.88 744 ASP A C 1
ATOM 5671 O O . ASP A 1 744 ? -26.078 22.812 -15.945 1 75.88 744 ASP A O 1
ATOM 5675 N N . CYS A 1 745 ? -26.266 20.953 -15.219 1 82.62 745 CYS A N 1
ATOM 5676 C CA . CYS A 1 745 ? -26.188 21.141 -13.773 1 82.62 745 CYS A CA 1
ATOM 5677 C C . CYS A 1 745 ? -27.328 22.016 -13.273 1 82.62 745 CYS A C 1
ATOM 5679 O O . CYS A 1 745 ? -27.094 23.109 -12.75 1 82.62 745 CYS A O 1
ATOM 5681 N N . PRO A 1 746 ? -28.547 21.734 -13.406 1 82.56 746 PRO A N 1
ATOM 5682 C CA . PRO A 1 746 ? -29.703 22.5 -12.945 1 82.56 746 PRO A CA 1
ATOM 5683 C C . PRO A 1 746 ? -29.625 22.828 -11.461 1 82.56 746 PRO A C 1
ATOM 5685 O O . PRO A 1 746 ? -30.344 23.734 -10.984 1 82.56 746 PRO A O 1
ATOM 5688 N N . GLU A 1 747 ? -28.719 22.172 -10.789 1 88.31 747 GLU A N 1
ATOM 5689 C CA . GLU A 1 747 ? -28.625 22.375 -9.352 1 88.31 747 GLU A CA 1
ATOM 5690 C C . GLU A 1 747 ? -28.078 23.766 -9.023 1 88.31 747 GLU A C 1
ATOM 5692 O O . GLU A 1 747 ? -28.203 24.234 -7.898 1 88.31 747 GLU A O 1
ATOM 5697 N N . LEU A 1 748 ? -27.5 24.484 -9.984 1 91.06 748 LEU A N 1
ATOM 5698 C CA . LEU A 1 748 ? -26.891 25.797 -9.727 1 91.06 748 LEU A CA 1
ATOM 5699 C C . LEU A 1 748 ? -27.875 26.922 -10.055 1 91.06 748 LEU A C 1
ATOM 5701 O O . LEU A 1 748 ? -27.609 28.078 -9.766 1 91.06 748 LEU A O 1
ATOM 5705 N N . GLY A 1 749 ? -29.047 26.656 -10.617 1 88.62 749 GLY A N 1
ATOM 5706 C CA . GLY A 1 749 ? -29.984 27.688 -10.969 1 88.62 749 GLY A CA 1
ATOM 5707 C C . GLY A 1 749 ? -29.578 28.484 -12.203 1 88.62 749 GLY A C 1
ATOM 5708 O O . GLY A 1 749 ? -28.516 28.234 -12.766 1 88.62 749 GLY A O 1
ATOM 5709 N N . PRO A 1 750 ? -30.344 29.406 -12.539 1 86.75 750 PRO A N 1
ATOM 5710 C CA . PRO A 1 750 ? -30.062 30.125 -13.781 1 86.75 750 PRO A CA 1
ATOM 5711 C C . PRO A 1 750 ? -28.844 31.031 -13.688 1 86.75 750 PRO A C 1
ATOM 5713 O O . PRO A 1 750 ? -28 31.031 -14.594 1 86.75 750 PRO A O 1
ATOM 5716 N N . VAL A 1 751 ? -28.734 31.766 -12.578 1 88.44 751 VAL A N 1
ATOM 5717 C CA . VAL A 1 751 ? -27.625 32.688 -12.445 1 88.44 751 VAL A CA 1
ATOM 5718 C C . VAL A 1 751 ? -26.344 31.906 -12.117 1 88.44 751 VAL A C 1
ATOM 5720 O O . VAL A 1 751 ? -25.281 32.219 -12.656 1 88.44 751 VAL A O 1
ATOM 5723 N N . GLY A 1 752 ? -26.516 30.953 -11.234 1 89.69 752 GLY A N 1
ATOM 5724 C CA . GLY A 1 752 ? -25.375 30.125 -10.883 1 89.69 752 GLY A CA 1
ATOM 5725 C C . GLY A 1 752 ? -24.781 29.391 -12.07 1 89.69 752 GLY A C 1
ATOM 5726 O O . GLY A 1 752 ? -23.562 29.266 -12.188 1 89.69 752 GLY A O 1
ATOM 5727 N N . ARG A 1 753 ? -25.609 28.969 -12.953 1 88.12 753 ARG A N 1
ATOM 5728 C CA . ARG A 1 753 ? -25.172 28.25 -14.148 1 88.12 753 ARG A CA 1
ATOM 5729 C C . ARG A 1 753 ? -24.391 29.156 -15.078 1 88.12 753 ARG A C 1
ATOM 5731 O O . ARG A 1 753 ? -23.406 28.734 -15.688 1 88.12 753 ARG A O 1
ATOM 5738 N N . LEU A 1 754 ? -24.891 30.344 -15.188 1 87 754 LEU A N 1
ATOM 5739 C CA . LEU A 1 754 ? -24.219 31.297 -16.047 1 87 754 LEU A CA 1
ATOM 5740 C C . LEU A 1 754 ? -22.828 31.625 -15.516 1 87 754 LEU A C 1
ATOM 5742 O O . LEU A 1 754 ? -21.844 31.609 -16.266 1 87 754 LEU A O 1
ATOM 5746 N N . LEU A 1 755 ? -22.797 31.859 -14.258 1 87.81 755 LEU A N 1
ATOM 5747 C CA . LEU A 1 755 ? -21.547 32.281 -13.641 1 87.81 755 LEU A CA 1
ATOM 5748 C C . LEU A 1 755 ? -20.531 31.141 -13.625 1 87.81 755 LEU A C 1
ATOM 5750 O O . LEU A 1 755 ? -19.328 31.375 -13.539 1 87.81 755 LEU A O 1
ATOM 5754 N N . SER A 1 756 ? -21 29.891 -13.602 1 86.06 756 SER A N 1
ATOM 5755 C CA . SER A 1 756 ? -20.109 28.734 -13.539 1 86.06 756 SER A CA 1
ATOM 5756 C C . SER A 1 756 ? -19.812 28.188 -14.93 1 86.06 756 SER A C 1
ATOM 5758 O O . SER A 1 756 ? -19.031 27.25 -15.078 1 86.06 756 SER A O 1
ATOM 5760 N N . SER A 1 757 ? -20.359 28.734 -15.914 1 81 757 SER A N 1
ATOM 5761 C CA . SER A 1 757 ? -20.156 28.266 -17.281 1 81 757 SER A CA 1
ATOM 5762 C C . SER A 1 757 ? -18.844 28.781 -17.859 1 81 757 SER A C 1
ATOM 5764 O O . SER A 1 757 ? -18.281 29.75 -17.359 1 81 757 SER A O 1
ATOM 5766 N N . SER A 1 758 ? -18.359 28.062 -18.859 1 75.19 758 SER A N 1
ATOM 5767 C CA . SER A 1 758 ? -17.125 28.453 -19.531 1 75.19 758 SER A CA 1
ATOM 5768 C C . SER A 1 758 ? -17.328 29.734 -20.344 1 75.19 758 SER A C 1
ATOM 5770 O O . SER A 1 758 ? -16.359 30.406 -20.688 1 75.19 758 SER A O 1
ATOM 5772 N N . GLU A 1 759 ? -18.578 30.109 -20.578 1 73.25 759 GLU A N 1
ATOM 5773 C CA . GLU A 1 759 ? -18.875 31.312 -21.359 1 73.25 759 GLU A CA 1
ATOM 5774 C C . GLU A 1 759 ? -18.625 32.562 -20.547 1 73.25 759 GLU A C 1
ATOM 5776 O O . GLU A 1 759 ? -18.406 33.656 -21.125 1 73.25 759 GLU A O 1
ATOM 5781 N N . PHE A 1 760 ? -18.781 32.438 -19.281 1 77.25 760 PHE A N 1
ATOM 5782 C CA . PHE A 1 760 ? -18.516 33.531 -18.391 1 77.25 760 PHE A CA 1
ATOM 5783 C C . PHE A 1 760 ? -17.078 33.531 -17.906 1 77.25 760 PHE A C 1
ATOM 5785 O O . PHE A 1 760 ? -16.672 32.625 -17.172 1 77.25 760 PHE A O 1
ATOM 5792 N N . SER A 1 761 ? -16.266 34.094 -18.609 1 71.94 761 SER A N 1
ATOM 5793 C CA . SER A 1 761 ? -14.859 34.125 -18.25 1 71.94 761 SER A CA 1
ATOM 5794 C C . SER A 1 761 ? -14.625 34.875 -16.953 1 71.94 761 SER A C 1
ATOM 5796 O O . SER A 1 761 ? -14.703 36.094 -16.906 1 71.94 761 SER A O 1
ATOM 5798 N N . THR A 1 762 ? -14.719 34.281 -15.859 1 75.5 762 THR A N 1
ATOM 5799 C CA . THR A 1 762 ? -14.414 34.875 -14.578 1 75.5 762 THR A CA 1
ATOM 5800 C C . THR A 1 762 ? -13.477 34 -13.758 1 75.5 762 THR A C 1
ATOM 5802 O O . THR A 1 762 ? -13.414 32.781 -13.969 1 75.5 762 THR A O 1
ATOM 5805 N N . THR A 1 763 ? -12.656 34.625 -12.961 1 79.81 763 THR A N 1
ATOM 5806 C CA . THR A 1 763 ? -11.781 33.906 -12.039 1 79.81 763 THR A CA 1
ATOM 5807 C C . THR A 1 763 ? -12.383 33.875 -10.633 1 79.81 763 THR A C 1
ATOM 5809 O O . THR A 1 763 ? -11.789 33.344 -9.703 1 79.81 763 THR A O 1
ATOM 5812 N N . ALA A 1 764 ? -13.648 34.5 -10.578 1 87.94 764 ALA A N 1
ATOM 5813 C CA . ALA A 1 764 ? -14.281 34.562 -9.266 1 87.94 764 ALA A CA 1
ATOM 5814 C C . ALA A 1 764 ? -14.953 33.25 -8.906 1 87.94 764 ALA A C 1
ATOM 5816 O O . ALA A 1 764 ? -15.516 32.562 -9.773 1 87.94 764 ALA A O 1
ATOM 5817 N N . SER A 1 765 ? -14.844 32.906 -7.676 1 91.56 765 SER A N 1
ATOM 5818 C CA . SER A 1 765 ? -15.609 31.75 -7.184 1 91.56 765 SER A CA 1
ATOM 5819 C C . SER A 1 765 ? -17.078 32.125 -7.016 1 91.56 765 SER A C 1
ATOM 5821 O O . SER A 1 765 ? -17.438 33.281 -6.945 1 91.56 765 SER A O 1
ATOM 5823 N N . VAL A 1 766 ? -17.938 31.125 -7.086 1 92.69 766 VAL A N 1
ATOM 5824 C CA . VAL A 1 766 ? -19.375 31.375 -7.023 1 92.69 766 VAL A CA 1
ATOM 5825 C C . VAL A 1 766 ? -19.984 30.531 -5.906 1 92.69 766 VAL A C 1
ATOM 5827 O O . VAL A 1 766 ? -19.734 29.328 -5.809 1 92.69 766 VAL A O 1
ATOM 5830 N N . LEU A 1 767 ? -20.703 31.062 -5.031 1 95.44 767 LEU A N 1
ATOM 5831 C CA . LEU A 1 767 ? -21.469 30.375 -4.012 1 95.44 767 LEU A CA 1
ATOM 5832 C C . LEU A 1 767 ? -22.969 30.453 -4.309 1 95.44 767 LEU A C 1
ATOM 5834 O O . LEU A 1 767 ? -23.547 31.547 -4.312 1 95.44 767 LEU A O 1
ATOM 5838 N N . VAL A 1 768 ? -23.547 29.391 -4.586 1 95.56 768 VAL A N 1
ATOM 5839 C CA . VAL A 1 768 ? -24.984 29.312 -4.855 1 95.56 768 VAL A CA 1
ATOM 5840 C C . VAL A 1 768 ? -25.734 28.891 -3.588 1 95.56 768 VAL A C 1
ATOM 5842 O O . VAL A 1 768 ? -25.5 27.797 -3.066 1 95.56 768 VAL A O 1
ATOM 5845 N N . VAL A 1 769 ? -26.656 29.672 -3.172 1 96.31 769 VAL A N 1
ATOM 5846 C CA . VAL A 1 769 ? -27.297 29.453 -1.88 1 96.31 769 VAL A CA 1
ATOM 5847 C C . VAL A 1 769 ? -28.781 29.109 -2.082 1 96.31 769 VAL A C 1
ATOM 5849 O O . VAL A 1 769 ? -29.469 29.75 -2.871 1 96.31 769 VAL A O 1
ATOM 5852 N N . GLN A 1 770 ? -29.172 28.078 -1.462 1 94.62 770 GLN A N 1
ATOM 5853 C CA . GLN A 1 770 ? -30.578 27.703 -1.356 1 94.62 770 GLN A CA 1
ATOM 5854 C C . GLN A 1 770 ? -31.094 27.891 0.071 1 94.62 770 GLN A C 1
ATOM 5856 O O . GLN A 1 770 ? -30.578 27.266 1.003 1 94.62 770 GLN A O 1
ATOM 5861 N N . GLY A 1 771 ? -32.125 28.719 0.198 1 92.62 771 GLY A N 1
ATOM 5862 C CA . GLY A 1 771 ? -32.688 28.938 1.513 1 92.62 771 GLY A CA 1
ATOM 5863 C C . GLY A 1 771 ? -33.594 27.812 1.96 1 92.62 771 GLY A C 1
ATOM 5864 O O . GLY A 1 771 ? -34.25 27.156 1.133 1 92.62 771 GLY A O 1
ATOM 5865 N N . TYR A 1 772 ? -33.594 27.625 3.264 1 91 772 TYR A N 1
ATOM 5866 C CA . TYR A 1 772 ? -34.438 26.609 3.828 1 91 772 TYR A CA 1
ATOM 5867 C C . TYR A 1 772 ? -35.906 27 3.713 1 91 772 TYR A C 1
ATOM 5869 O O . TYR A 1 772 ? -36.281 28.125 4.082 1 91 772 TYR A O 1
ATOM 5877 N N . ASP A 1 773 ? -36.656 26.141 3.082 1 84.06 773 ASP A N 1
ATOM 5878 C CA . ASP A 1 773 ? -38.094 26.328 2.979 1 84.06 773 ASP A CA 1
ATOM 5879 C C . ASP A 1 773 ? -38.844 25.297 3.814 1 84.06 773 ASP A C 1
ATOM 5881 O O . ASP A 1 773 ? -38.875 24.109 3.469 1 84.06 773 ASP A O 1
ATOM 5885 N N . PRO A 1 774 ? -39.438 25.688 4.93 1 79.81 774 PRO A N 1
ATOM 5886 C CA . PRO A 1 774 ? -40.156 24.75 5.77 1 79.81 774 PRO A CA 1
ATOM 5887 C C . PRO A 1 774 ? -41.312 24.062 5.027 1 79.81 774 PRO A C 1
ATOM 5889 O O . PRO A 1 774 ? -41.688 22.938 5.363 1 79.81 774 PRO A O 1
ATOM 5892 N N . ALA A 1 775 ? -41.844 24.688 4.008 1 72.88 775 ALA A N 1
ATOM 5893 C CA . ALA A 1 775 ? -42.969 24.125 3.281 1 72.88 775 ALA A CA 1
ATOM 5894 C C . ALA A 1 775 ? -42.531 22.984 2.375 1 72.88 775 ALA A C 1
ATOM 5896 O O . ALA A 1 775 ? -43.344 22.078 2.078 1 72.88 775 ALA A O 1
ATOM 5897 N N . ALA A 1 776 ? -41.375 22.953 2.033 1 71.06 776 ALA A N 1
ATOM 5898 C CA . ALA A 1 776 ? -40.875 21.953 1.091 1 71.06 776 ALA A CA 1
ATOM 5899 C C . ALA A 1 776 ? -40.344 20.719 1.823 1 71.06 776 ALA A C 1
ATOM 5901 O O . ALA A 1 776 ? -40.156 19.672 1.213 1 71.06 776 ALA A O 1
ATOM 5902 N N . ASP A 1 777 ? -40.188 20.781 3.09 1 70.06 777 ASP A N 1
ATOM 5903 C CA . ASP A 1 777 ? -39.625 19.672 3.867 1 70.06 777 ASP A CA 1
ATOM 5904 C C . ASP A 1 777 ? -40.688 18.625 4.195 1 70.06 777 ASP A C 1
ATOM 5906 O O . ASP A 1 777 ? -41.094 18.484 5.352 1 70.06 777 ASP A O 1
ATOM 5910 N N . THR A 1 778 ? -41.219 17.859 3.283 1 64.81 778 THR A N 1
ATOM 5911 C CA . THR A 1 778 ? -42.312 16.922 3.459 1 64.81 778 THR A CA 1
ATOM 5912 C C . THR A 1 778 ? -41.812 15.578 3.973 1 64.81 778 THR A C 1
ATOM 5914 O O . THR A 1 778 ? -42.562 14.781 4.531 1 6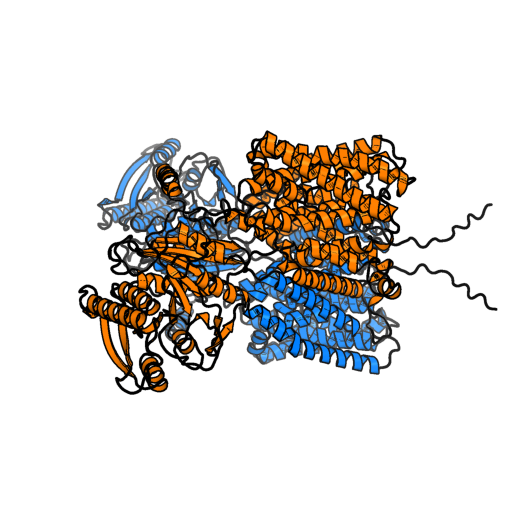4.81 778 THR A O 1
ATOM 5917 N N . ARG A 1 779 ? -40.562 15.227 3.885 1 64.88 779 ARG A N 1
ATOM 5918 C CA . ARG A 1 779 ? -40.031 13.938 4.324 1 64.88 779 ARG A CA 1
ATOM 5919 C C . ARG A 1 779 ? -38.688 14.117 5.055 1 64.88 779 ARG A C 1
ATOM 5921 O O . ARG A 1 779 ? -37.625 13.82 4.504 1 64.88 779 ARG A O 1
ATOM 5928 N N . PRO A 1 780 ? -38.875 14.375 6.348 1 74.06 780 PRO A N 1
ATOM 5929 C CA . PRO A 1 780 ? -37.625 14.648 7.059 1 74.06 780 PRO A CA 1
ATOM 5930 C C . PRO A 1 780 ? -36.844 13.375 7.379 1 74.06 780 PRO A C 1
ATOM 5932 O O . PRO A 1 780 ? -37.438 12.328 7.66 1 74.06 780 PRO A O 1
ATOM 5935 N N . LEU A 1 781 ? -35.531 13.391 7.207 1 76.81 781 LEU A N 1
ATOM 5936 C CA . LEU A 1 781 ? -34.656 12.266 7.5 1 76.81 781 LEU A CA 1
ATOM 5937 C C . LEU A 1 781 ? -34.531 12.039 9 1 76.81 781 LEU A C 1
ATOM 5939 O O . LEU A 1 781 ? -34.312 10.914 9.445 1 76.81 781 LEU A O 1
ATOM 5943 N N . VAL A 1 782 ? -34.719 13.141 9.75 1 76.81 782 VAL A N 1
ATOM 5944 C CA . VAL A 1 782 ? -34.625 13.055 11.203 1 76.81 782 VAL A CA 1
ATOM 5945 C C . VAL A 1 782 ? -35.938 13.438 11.844 1 76.81 782 VAL A C 1
ATOM 5947 O O . VAL A 1 782 ? -36.531 14.453 11.484 1 76.81 782 VAL A O 1
ATOM 5950 N N . GLU A 1 783 ? -36.438 12.57 12.617 1 74.44 783 GLU A N 1
ATOM 5951 C CA . GLU A 1 783 ? -37.688 12.859 13.344 1 74.44 783 GLU A CA 1
ATOM 5952 C C . GLU A 1 783 ? -37.406 13.656 14.617 1 74.44 783 GLU A C 1
ATOM 5954 O O . GLU A 1 783 ? -36.562 13.242 15.438 1 74.44 783 GLU A O 1
ATOM 5959 N N . GLU A 1 784 ? -38 14.789 14.633 1 74.12 784 GLU A N 1
ATOM 5960 C CA . GLU A 1 784 ? -37.781 15.656 15.781 1 74.12 784 GLU A CA 1
ATOM 5961 C C . GLU A 1 784 ? -38.562 15.18 17 1 74.12 784 GLU A C 1
ATOM 5963 O O . GLU A 1 784 ? -39.719 14.844 16.891 1 74.12 784 GLU A O 1
ATOM 5968 N N . ASP A 1 785 ? -37.812 14.75 17.938 1 65.88 785 ASP A N 1
ATOM 5969 C CA . ASP A 1 785 ? -38.438 14.352 19.203 1 65.88 785 ASP A CA 1
ATOM 5970 C C . ASP A 1 785 ? -38.094 15.359 20.312 1 65.88 785 ASP A C 1
ATOM 5972 O O . ASP A 1 785 ? -36.938 15.594 20.609 1 65.88 785 ASP A O 1
ATOM 5976 N N . GLU A 1 786 ? -39.031 16.078 20.812 1 60.94 786 GLU A N 1
ATOM 5977 C CA . GLU A 1 786 ? -38.875 17.078 21.875 1 60.94 786 GLU A CA 1
ATOM 5978 C C . GLU A 1 786 ? -38.219 16.469 23.109 1 60.94 786 GLU A C 1
ATOM 5980 O O . GLU A 1 786 ? -37.562 17.172 23.875 1 60.94 786 GLU A O 1
ATOM 5985 N N . SER A 1 787 ? -38.406 15.234 23.297 1 57.91 787 SER A N 1
ATOM 5986 C CA . SER A 1 787 ? -37.844 14.586 24.469 1 57.91 787 SER A CA 1
ATOM 5987 C C . SER A 1 787 ? -36.344 14.367 24.328 1 57.91 787 SER A C 1
ATOM 5989 O O . SER A 1 787 ? -35.656 14.008 25.297 1 57.91 787 SER A O 1
ATOM 5991 N N . TYR A 1 788 ? -35.844 14.391 23.25 1 52.91 788 TYR A N 1
ATOM 5992 C CA . TYR A 1 788 ? -34.438 14.133 22.984 1 52.91 788 TYR A CA 1
ATOM 5993 C C . TYR A 1 788 ? -33.562 15.219 23.594 1 52.91 788 TYR A C 1
ATOM 5995 O O . TYR A 1 788 ? -32.406 14.969 23.938 1 52.91 788 TYR A O 1
ATOM 6003 N N . GLU A 1 789 ? -34 16.5 23.656 1 48.94 789 GLU A N 1
ATOM 6004 C CA . GLU A 1 789 ? -33.219 17.578 24.266 1 48.94 789 GLU A CA 1
ATOM 6005 C C . GLU A 1 789 ? -32.906 17.266 25.719 1 48.94 789 GLU A C 1
ATOM 6007 O O . GLU A 1 789 ? -31.812 17.578 26.203 1 48.94 789 GLU A O 1
ATOM 6012 N N . GLN A 1 790 ? -33.812 16.781 26.453 1 44.47 790 GLN A N 1
ATOM 6013 C CA . GLN A 1 790 ? -33.531 16.547 27.859 1 44.47 790 GLN A CA 1
ATOM 6014 C C . GLN A 1 790 ? -32.438 15.523 28.047 1 44.47 790 GLN A C 1
ATOM 6016 O O . GLN A 1 790 ? -31.578 15.664 28.953 1 44.47 790 GLN A O 1
ATOM 6021 N N . ALA A 1 791 ? -32.25 14.648 27.25 1 43.09 791 ALA A N 1
ATOM 6022 C CA . ALA A 1 791 ? -31.281 13.578 27.422 1 43.09 791 ALA A CA 1
ATOM 6023 C C . ALA A 1 791 ? -29.906 14.008 26.938 1 43.09 791 ALA A C 1
ATOM 6025 O O . ALA A 1 791 ? -28.891 13.648 27.531 1 43.09 791 ALA A O 1
ATOM 6026 N N . SER A 1 792 ? -29.75 14.555 25.844 1 42.06 792 SER A N 1
ATOM 6027 C CA . SER A 1 792 ? -28.453 15.023 25.359 1 42.06 792 SER A CA 1
ATOM 6028 C C . SER A 1 792 ? -27.859 16.094 26.266 1 42.06 792 SER A C 1
ATOM 6030 O O . SER A 1 792 ? -26.641 16.234 26.359 1 42.06 792 SER A O 1
ATOM 6032 N N . ARG A 1 793 ? -28.609 17.078 26.891 1 39.25 793 ARG A N 1
ATOM 6033 C CA . ARG A 1 793 ? -28.156 17.984 27.938 1 39.25 793 ARG A CA 1
ATOM 6034 C C . ARG A 1 793 ? -27.625 17.219 29.141 1 39.25 793 ARG A C 1
ATOM 6036 O O . ARG A 1 793 ? -26.656 17.641 29.781 1 39.25 793 ARG A O 1
ATOM 6043 N N . ASP A 1 794 ? -28.156 16.125 29.391 1 37.84 794 ASP A N 1
ATOM 6044 C CA . ASP A 1 794 ? -27.688 15.336 30.531 1 37.84 794 ASP A CA 1
ATOM 6045 C C . ASP A 1 794 ? -26.344 14.664 30.219 1 37.84 794 ASP A C 1
ATOM 6047 O O . ASP A 1 794 ? -25.5 14.516 31.094 1 37.84 794 ASP A O 1
ATOM 6051 N N . ILE A 1 795 ? -26.141 14.219 29.016 1 36.22 795 ILE A N 1
ATOM 6052 C CA . ILE A 1 795 ? -24.844 13.633 28.672 1 36.22 795 ILE A CA 1
ATOM 6053 C C . ILE A 1 795 ? -23.812 14.742 28.469 1 36.22 795 ILE A C 1
ATOM 6055 O O . ILE A 1 795 ? -22.656 14.594 28.875 1 36.22 795 ILE A O 1
ATOM 6059 N N . SER A 1 796 ? -24.094 15.773 27.828 1 33.56 796 SER A N 1
ATOM 6060 C CA . SER A 1 796 ? -23.125 16.844 27.734 1 33.56 796 SER A CA 1
ATOM 6061 C C . SER A 1 796 ? -22.797 17.422 29.094 1 33.56 796 SER A C 1
ATOM 6063 O O . SER A 1 796 ? -21.656 17.812 29.359 1 33.56 796 SER A O 1
ATOM 6065 N N . ASP A 1 797 ? -23.797 17.578 30 1 33.09 797 ASP A N 1
ATOM 6066 C CA . ASP A 1 797 ? -23.516 18.047 31.359 1 33.09 797 ASP A CA 1
ATOM 6067 C C . ASP A 1 797 ? -22.688 17.031 32.125 1 33.09 797 ASP A C 1
ATOM 6069 O O . ASP A 1 797 ? -22 17.375 33.094 1 33.09 797 ASP A O 1
ATOM 6073 N N . SER A 1 798 ? -22.891 15.812 31.859 1 32.28 798 SER A N 1
ATOM 6074 C CA . SER A 1 798 ? -22.062 14.875 32.625 1 32.28 798 SER A CA 1
ATOM 6075 C C . SER A 1 798 ? -20.641 14.836 32.062 1 32.28 798 SER A C 1
ATOM 6077 O O . SER A 1 798 ? -19.75 14.281 32.688 1 32.28 798 SER A O 1
ATOM 6079 N N . THR A 1 799 ? -20.484 15.039 30.781 1 29.31 799 THR A N 1
ATOM 6080 C CA . THR A 1 799 ? -19.094 14.992 30.312 1 29.31 799 THR A CA 1
ATOM 6081 C C . THR A 1 799 ? -18.438 16.359 30.453 1 29.31 799 THR A C 1
ATOM 6083 O O . THR A 1 799 ? -17.297 16.562 30.016 1 29.31 799 THR A O 1
ATOM 6086 N N . VAL A 1 800 ? -19.203 17.438 30.953 1 25.67 800 VAL A N 1
ATOM 6087 C CA . VAL A 1 800 ? -18.438 18.578 31.422 1 25.67 800 VAL A CA 1
ATOM 6088 C C . VAL A 1 800 ? -17.938 18.312 32.844 1 25.67 800 VAL A C 1
ATOM 6090 O O . VAL A 1 800 ? -18.719 17.906 33.719 1 25.67 800 VAL A O 1
ATOM 6093 N N . MET B 1 1 ? 6.891 -65.875 -12.992 1 23.66 1 MET B N 1
ATOM 6094 C CA . MET B 1 1 ? 7.57 -64.625 -13.031 1 23.66 1 MET B CA 1
ATOM 6095 C C . MET B 1 1 ? 6.621 -63.5 -13.492 1 23.66 1 MET B C 1
ATOM 6097 O O . MET B 1 1 ? 6.293 -63.406 -14.68 1 23.66 1 MET B O 1
ATOM 6101 N N . ALA B 1 2 ? 5.688 -63.281 -12.773 1 30.03 2 ALA B N 1
ATOM 6102 C CA . ALA B 1 2 ? 4.492 -62.5 -13.062 1 30.03 2 ALA B CA 1
ATOM 6103 C C . ALA B 1 2 ? 4.859 -61.062 -13.453 1 30.03 2 ALA B C 1
ATOM 6105 O O . ALA B 1 2 ? 5.531 -60.344 -12.695 1 30.03 2 ALA B O 1
ATOM 6106 N N . SER B 1 3 ? 5.25 -60.875 -14.727 1 27.11 3 SER B N 1
ATOM 6107 C CA . SER B 1 3 ? 5.578 -59.625 -15.383 1 27.11 3 SER B CA 1
ATOM 6108 C C . SER B 1 3 ? 4.574 -58.531 -15.023 1 27.11 3 SER B C 1
ATOM 6110 O O . SER B 1 3 ? 3.387 -58.656 -15.328 1 27.11 3 SER B O 1
ATOM 6112 N N . THR B 1 4 ? 4.621 -58.156 -13.758 1 29.61 4 THR B N 1
ATOM 6113 C CA . THR B 1 4 ? 3.725 -57.125 -13.266 1 29.61 4 THR B CA 1
ATOM 6114 C C . THR B 1 4 ? 3.643 -55.969 -14.258 1 29.61 4 THR B C 1
ATOM 6116 O O . THR B 1 4 ? 4.66 -55.375 -14.594 1 29.61 4 THR B O 1
ATOM 6119 N N . ASN B 1 5 ? 2.861 -56.062 -15.289 1 28.72 5 ASN B N 1
ATOM 6120 C CA . ASN B 1 5 ? 2.518 -55.094 -16.312 1 28.72 5 ASN B CA 1
ATOM 6121 C C . ASN B 1 5 ? 2.393 -53.688 -15.734 1 28.72 5 ASN B C 1
ATOM 6123 O O . ASN B 1 5 ? 1.476 -53.406 -14.961 1 28.72 5 ASN B O 1
ATOM 6127 N N . VAL B 1 6 ? 3.484 -53.156 -15.188 1 33.38 6 VAL B N 1
ATOM 6128 C CA . VAL B 1 6 ? 3.625 -51.75 -14.758 1 33.38 6 VAL B CA 1
ATOM 6129 C C . VAL B 1 6 ? 2.975 -50.844 -15.781 1 33.38 6 VAL B C 1
ATOM 6131 O O . VAL B 1 6 ? 3.512 -50.625 -16.875 1 33.38 6 VAL B O 1
ATOM 6134 N N . THR B 1 7 ? 1.767 -51.031 -16.203 1 34.88 7 THR B N 1
ATOM 6135 C CA . THR B 1 7 ? 1.012 -50.094 -17.016 1 34.88 7 THR B CA 1
ATOM 6136 C C . THR B 1 7 ? 1.338 -48.656 -16.609 1 34.88 7 THR B C 1
ATOM 6138 O O . THR B 1 7 ? 1.241 -48.312 -15.422 1 34.88 7 THR B O 1
ATOM 6141 N N . GLY B 1 8 ? 2.434 -48.062 -17.078 1 36.28 8 GLY B N 1
ATOM 6142 C CA . GLY B 1 8 ? 3.059 -46.75 -17 1 36.28 8 GLY B CA 1
ATOM 6143 C C . GLY B 1 8 ? 2.062 -45.625 -16.781 1 36.28 8 GLY B C 1
ATOM 6144 O O . GLY B 1 8 ? 1.603 -45 -17.75 1 36.28 8 GLY B O 1
ATOM 6145 N N . GLN B 1 9 ? 1.089 -45.594 -15.938 1 38.62 9 GLN B N 1
ATOM 6146 C CA . GLN B 1 9 ? 0.117 -44.562 -15.617 1 38.62 9 GLN B CA 1
ATOM 6147 C C . GLN B 1 9 ? 0.799 -43.219 -15.445 1 38.62 9 GLN B C 1
ATOM 6149 O O . GLN B 1 9 ? 1.778 -43.094 -14.703 1 38.62 9 GLN B O 1
ATOM 6154 N N . CYS B 1 10 ? 0.867 -42.344 -16.484 1 46.91 10 CYS B N 1
ATOM 6155 C CA . CYS B 1 10 ? 1.344 -40.969 -16.453 1 46.91 10 CYS B CA 1
ATOM 6156 C C . CYS B 1 10 ? 0.969 -40.281 -15.148 1 46.91 10 CYS B C 1
ATOM 6158 O O . CYS B 1 10 ? -0.185 -40.344 -14.719 1 46.91 10 CYS B O 1
ATOM 6160 N N . PRO B 1 11 ? 1.92 -40.125 -14.234 1 53.25 11 PRO B N 1
ATOM 6161 C CA . PRO B 1 11 ? 1.614 -39.469 -12.969 1 53.25 11 PRO B CA 1
ATOM 6162 C C . PRO B 1 11 ? 0.75 -38.219 -13.156 1 53.25 11 PRO B C 1
ATOM 6164 O O . PRO B 1 11 ? 0.927 -37.5 -14.125 1 53.25 11 PRO B O 1
ATOM 6167 N N . GLY B 1 12 ? -0.455 -38.25 -12.82 1 57.34 12 GLY B N 1
ATOM 6168 C CA . GLY B 1 12 ? -1.416 -37.156 -12.844 1 57.34 12 GLY B CA 1
ATOM 6169 C C . GLY B 1 12 ? -0.861 -35.875 -12.273 1 57.34 12 GLY B C 1
ATOM 6170 O O . GLY B 1 12 ? 0.212 -35.875 -11.672 1 57.34 12 GLY B O 1
ATOM 6171 N N . PRO B 1 13 ? -1.366 -34.688 -12.688 1 65.44 13 PRO B N 1
ATOM 6172 C CA . PRO B 1 13 ? -0.955 -33.375 -12.188 1 65.44 13 PRO B CA 1
ATOM 6173 C C . PRO B 1 13 ? -0.955 -33.312 -10.664 1 65.44 13 PRO B C 1
ATOM 6175 O O . PRO B 1 13 ? -1.683 -34.062 -10 1 65.44 13 PRO B O 1
ATOM 6178 N N . MET B 1 14 ? 0.078 -32.656 -10.125 1 72.5 14 MET B N 1
ATOM 6179 C CA . MET B 1 14 ? 0.208 -32.5 -8.688 1 72.5 14 MET B CA 1
ATOM 6180 C C . MET B 1 14 ? -1.046 -31.844 -8.102 1 72.5 14 MET B C 1
ATOM 6182 O O . MET B 1 14 ? -1.555 -30.859 -8.641 1 72.5 14 MET B O 1
ATOM 6186 N N . LYS B 1 15 ? -1.547 -32.469 -7.051 1 77.25 15 LYS B N 1
ATOM 6187 C CA . LYS B 1 15 ? -2.666 -31.859 -6.336 1 77.25 15 LYS B CA 1
ATOM 6188 C C . LYS B 1 15 ? -2.207 -30.656 -5.52 1 77.25 15 LYS B C 1
ATOM 6190 O O . LYS B 1 15 ? -1.055 -30.594 -5.086 1 77.25 15 LYS B O 1
ATOM 6195 N N . ALA B 1 16 ? -3.055 -29.766 -5.316 1 74.62 16 ALA B N 1
ATOM 6196 C CA . ALA B 1 16 ? -2.703 -28.5 -4.688 1 74.62 16 ALA B CA 1
ATOM 6197 C C . ALA B 1 16 ? -2.516 -28.656 -3.184 1 74.62 16 ALA B C 1
ATOM 6199 O O . ALA B 1 16 ? -1.569 -28.125 -2.605 1 74.62 16 ALA B O 1
ATOM 6200 N N . THR B 1 17 ? -3.355 -29.484 -2.523 1 75.88 17 THR B N 1
ATOM 6201 C CA . THR B 1 17 ? -3.326 -29.516 -1.065 1 75.88 17 THR B CA 1
ATOM 6202 C C . THR B 1 17 ? -3.047 -30.938 -0.564 1 75.88 17 THR B C 1
ATOM 6204 O O . THR B 1 17 ? -3.375 -31.906 -1.237 1 75.88 17 THR B O 1
ATOM 6207 N N . SER B 1 18 ? -2.338 -30.984 0.594 1 75.62 18 SER B N 1
ATOM 6208 C CA . SER B 1 18 ? -1.967 -32.25 1.199 1 75.62 18 SER B CA 1
ATOM 6209 C C . SER B 1 18 ? -2.877 -32.594 2.375 1 75.62 18 SER B C 1
ATOM 6211 O O . SER B 1 18 ? -3.594 -31.734 2.883 1 75.62 18 SER B O 1
ATOM 6213 N N . ASN B 1 19 ? -2.885 -33.875 2.709 1 73.62 19 ASN B N 1
ATOM 6214 C CA . ASN B 1 19 ? -3.646 -34.312 3.873 1 73.62 19 ASN B CA 1
ATOM 6215 C C . ASN B 1 19 ? -2.785 -34.344 5.129 1 73.62 19 ASN B C 1
ATOM 6217 O O . ASN B 1 19 ? -3.27 -34.656 6.215 1 73.62 19 ASN B O 1
ATOM 6221 N N . GLY B 1 20 ? -1.544 -33.969 5.043 1 77.12 20 GLY B N 1
ATOM 6222 C CA . GLY B 1 20 ? -0.686 -33.875 6.215 1 77.12 20 GLY B CA 1
ATOM 6223 C C . GLY B 1 20 ? 0.305 -35 6.324 1 77.12 20 GLY B C 1
ATOM 6224 O O . GLY B 1 20 ? 0.113 -36.062 5.711 1 77.12 20 GLY B O 1
ATOM 6225 N N . ALA B 1 21 ? 1.335 -34.844 7.152 1 75.94 21 ALA B N 1
ATOM 6226 C CA . ALA B 1 21 ? 2.426 -35.781 7.309 1 75.94 21 ALA B CA 1
ATOM 6227 C C . ALA B 1 21 ? 1.982 -37 8.125 1 75.94 21 ALA B C 1
ATOM 6229 O O . ALA B 1 21 ? 2.469 -38.125 7.914 1 75.94 21 ALA B O 1
ATOM 6230 N N . PHE B 1 22 ? 1.056 -36.812 8.977 1 76.19 22 PHE B N 1
ATOM 6231 C CA . PHE B 1 22 ? 0.64 -37.906 9.867 1 76.19 22 PHE B CA 1
ATOM 6232 C C . PHE B 1 22 ? -0.246 -38.906 9.133 1 76.19 22 PHE B C 1
ATOM 6234 O O . PHE B 1 22 ? -0.47 -40.031 9.609 1 76.19 22 PHE B O 1
ATOM 6241 N N . GLN B 1 23 ? -0.709 -38.531 7.984 1 76.06 23 GLN B N 1
ATOM 6242 C CA . GLN B 1 23 ? -1.512 -39.469 7.176 1 76.06 23 GLN B CA 1
ATOM 6243 C C . GLN B 1 23 ? -0.68 -40.062 6.051 1 76.06 23 GLN B C 1
ATOM 6245 O O . GLN B 1 23 ? -1.203 -40.375 4.977 1 76.06 23 GLN B O 1
ATOM 6250 N N . ASN B 1 24 ? 0.642 -40.094 6.238 1 72.69 24 ASN B N 1
ATOM 6251 C CA . ASN B 1 24 ? 1.612 -40.75 5.371 1 72.69 24 ASN B CA 1
ATOM 6252 C C . ASN B 1 24 ? 1.73 -40.031 4.023 1 72.69 24 ASN B C 1
ATOM 6254 O O . ASN B 1 24 ? 1.932 -40.688 2.994 1 72.69 24 ASN B O 1
ATOM 6258 N N . GLU B 1 25 ? 1.311 -38.906 4.051 1 80 25 GLU B N 1
ATOM 6259 C CA . GLU B 1 25 ? 1.54 -38.094 2.867 1 80 25 GLU B CA 1
ATOM 6260 C C . GLU B 1 25 ? 2.609 -37.031 3.125 1 80 25 GLU B C 1
ATOM 6262 O O . GLU B 1 25 ? 2.648 -36.406 4.203 1 80 25 GLU B O 1
ATOM 6267 N N . SER B 1 26 ? 3.535 -37 2.227 1 83 26 SER B N 1
ATOM 6268 C CA . SER B 1 26 ? 4.547 -35.969 2.348 1 83 26 SER B CA 1
ATOM 6269 C C . SER B 1 26 ? 4.059 -34.656 1.744 1 83 26 SER B C 1
ATOM 6271 O O . SER B 1 26 ? 3.691 -34.594 0.568 1 83 26 SER B O 1
ATOM 6273 N N . PRO B 1 27 ? 3.984 -33.656 2.479 1 85.75 27 PRO B N 1
ATOM 6274 C CA . PRO B 1 27 ? 3.516 -32.344 1.984 1 85.75 27 PRO B CA 1
ATOM 6275 C C . PRO B 1 27 ? 4.297 -31.859 0.765 1 85.75 27 PRO B C 1
ATOM 6277 O O . PRO B 1 27 ? 3.768 -31.094 -0.045 1 85.75 27 PRO B O 1
ATOM 6280 N N . LEU B 1 28 ? 5.465 -32.344 0.561 1 88.31 28 LEU B N 1
ATOM 6281 C CA . LEU B 1 28 ? 6.332 -31.859 -0.515 1 88.31 28 LEU B CA 1
ATOM 6282 C C . LEU B 1 28 ? 5.918 -32.469 -1.852 1 88.31 28 LEU B C 1
ATOM 6284 O O . LEU B 1 28 ? 6.395 -32.062 -2.906 1 88.31 28 LEU B O 1
ATOM 6288 N N . ASP B 1 29 ? 4.949 -33.375 -1.821 1 86.56 29 ASP B N 1
ATOM 6289 C CA . ASP B 1 29 ? 4.453 -33.969 -3.051 1 86.56 29 ASP B CA 1
ATOM 6290 C C . ASP B 1 29 ? 3.266 -33.188 -3.609 1 86.56 29 ASP B C 1
ATOM 6292 O O . ASP B 1 29 ? 2.771 -33.5 -4.695 1 86.56 29 ASP B O 1
ATOM 6296 N N . PHE B 1 30 ? 2.939 -32.219 -2.84 1 88.31 30 PHE B N 1
ATOM 6297 C CA . PHE B 1 30 ? 1.803 -31.406 -3.254 1 88.31 30 PHE B CA 1
ATOM 6298 C C . PHE B 1 30 ? 2.252 -30 -3.627 1 88.31 30 PHE B C 1
ATOM 6300 O O . PHE B 1 30 ? 3.23 -29.484 -3.076 1 88.31 30 PHE B O 1
ATOM 6307 N N . ALA B 1 31 ? 1.582 -29.375 -4.504 1 90.94 31 ALA B N 1
ATOM 6308 C CA . ALA B 1 31 ? 2.021 -28.141 -5.148 1 90.94 31 ALA B CA 1
ATOM 6309 C C . ALA B 1 31 ? 2.035 -26.984 -4.156 1 90.94 31 ALA B C 1
ATOM 6311 O O . ALA B 1 31 ? 2.994 -26.203 -4.109 1 90.94 31 ALA B O 1
ATOM 6312 N N . LEU B 1 32 ? 1.032 -26.828 -3.354 1 92.44 32 LEU B N 1
ATOM 6313 C CA . LEU B 1 32 ? 0.891 -25.656 -2.492 1 92.44 32 LEU B CA 1
ATOM 6314 C C . LEU B 1 32 ? 1.945 -25.656 -1.391 1 92.44 32 LEU B C 1
ATOM 6316 O O . LEU B 1 32 ? 2.701 -24.703 -1.244 1 92.44 32 LEU B O 1
ATOM 6320 N N . PRO B 1 33 ? 2.07 -26.75 -0.615 1 93.5 33 PRO B N 1
ATOM 6321 C CA . PRO B 1 33 ? 3.102 -26.734 0.424 1 93.5 33 PRO B CA 1
ATOM 6322 C C . PRO B 1 33 ? 4.516 -26.625 -0.149 1 93.5 33 PRO B C 1
ATOM 6324 O O . PRO B 1 33 ? 5.383 -25.984 0.447 1 93.5 33 PRO B O 1
ATOM 6327 N N . LEU B 1 34 ? 4.695 -27.281 -1.249 1 94.38 34 LEU B N 1
ATOM 6328 C CA . LEU B 1 34 ? 6.016 -27.234 -1.865 1 94.38 34 LEU B CA 1
ATOM 6329 C C . LEU B 1 34 ? 6.371 -25.828 -2.305 1 94.38 34 LEU B C 1
ATOM 6331 O O . LEU B 1 34 ? 7.48 -25.344 -2.055 1 94.38 34 LEU B O 1
ATOM 6335 N N . ILE B 1 35 ? 5.469 -25.125 -2.996 1 95.81 35 ILE B N 1
ATOM 6336 C CA . ILE B 1 35 ? 5.746 -23.781 -3.477 1 95.81 35 ILE B CA 1
ATOM 6337 C C . ILE B 1 35 ? 5.945 -22.844 -2.291 1 95.81 35 ILE B C 1
ATOM 6339 O O . ILE B 1 35 ? 6.75 -21.906 -2.359 1 95.81 35 ILE B O 1
ATOM 6343 N N . ILE B 1 36 ? 5.18 -23.062 -1.221 1 96.5 36 ILE B N 1
ATOM 6344 C CA . ILE B 1 36 ? 5.336 -22.266 -0.014 1 96.5 36 ILE B CA 1
ATOM 6345 C C . ILE B 1 36 ? 6.75 -22.438 0.537 1 96.5 36 ILE B C 1
ATOM 6347 O O . ILE B 1 36 ? 7.426 -21.453 0.845 1 96.5 36 ILE B O 1
ATOM 6351 N N . LEU B 1 37 ? 7.184 -23.625 0.611 1 96 37 LEU B N 1
ATOM 6352 C CA . LEU B 1 37 ? 8.523 -23.906 1.109 1 96 37 LEU B CA 1
ATOM 6353 C C . LEU B 1 37 ? 9.586 -23.297 0.203 1 96 37 LEU B C 1
ATOM 6355 O O . LEU B 1 37 ? 10.57 -22.734 0.687 1 96 37 LEU B O 1
ATOM 6359 N N . GLN B 1 38 ? 9.398 -23.469 -1.073 1 96.62 38 GLN B N 1
ATOM 6360 C CA . GLN B 1 38 ? 10.328 -22.891 -2.037 1 96.62 38 GLN B CA 1
ATOM 6361 C C . GLN B 1 38 ? 10.422 -21.375 -1.878 1 96.62 38 GLN B C 1
ATOM 6363 O O . GLN B 1 38 ? 11.523 -20.812 -1.874 1 96.62 38 GLN B O 1
ATOM 6368 N N . ILE B 1 39 ? 9.297 -20.672 -1.73 1 97.06 39 ILE B N 1
ATOM 6369 C CA . ILE B 1 39 ? 9.281 -19.234 -1.558 1 97.06 39 ILE B CA 1
ATOM 6370 C C . ILE B 1 39 ? 10.031 -18.859 -0.283 1 97.06 39 ILE B C 1
ATOM 6372 O O . ILE B 1 39 ? 10.891 -17.969 -0.298 1 97.06 39 ILE B O 1
ATOM 6376 N N . VAL B 1 40 ? 9.734 -19.562 0.792 1 96.88 40 VAL B N 1
ATOM 6377 C CA . VAL B 1 40 ? 10.352 -19.266 2.082 1 96.88 40 VAL B CA 1
ATOM 6378 C C . VAL B 1 40 ? 11.867 -19.453 1.989 1 96.88 40 VAL B C 1
ATOM 6380 O O . VAL B 1 40 ? 12.625 -18.594 2.434 1 96.88 40 VAL B O 1
ATOM 6383 N N . LEU B 1 41 ? 12.234 -20.484 1.394 1 96.44 41 LEU B N 1
ATOM 6384 C CA . LEU B 1 41 ? 13.656 -20.797 1.276 1 96.44 41 LEU B CA 1
ATOM 6385 C C . LEU B 1 41 ? 14.367 -19.75 0.43 1 96.44 41 LEU B C 1
ATOM 6387 O O . LEU B 1 41 ? 15.43 -19.25 0.816 1 96.44 41 LEU B O 1
ATOM 6391 N N . VAL B 1 42 ? 13.828 -19.422 -0.689 1 96.81 42 VAL B N 1
ATOM 6392 C CA . VAL B 1 42 ? 14.438 -18.469 -1.617 1 96.81 42 VAL B CA 1
ATOM 6393 C C . VAL B 1 42 ? 14.531 -17.094 -0.965 1 96.81 42 VAL B C 1
ATOM 6395 O O . VAL B 1 42 ? 15.578 -16.453 -1.007 1 96.81 42 VAL B O 1
ATOM 6398 N N . VAL B 1 43 ? 13.492 -16.656 -0.333 1 96.38 43 VAL B N 1
ATOM 6399 C CA . VAL B 1 43 ? 13.438 -15.32 0.242 1 96.38 43 VAL B CA 1
ATOM 6400 C C . VAL B 1 43 ? 14.391 -15.227 1.432 1 96.38 43 VAL B C 1
ATOM 6402 O O . VAL B 1 43 ? 15.172 -14.281 1.535 1 96.38 43 VAL B O 1
ATOM 6405 N N . VAL B 1 44 ? 14.391 -16.219 2.297 1 96.25 44 VAL B N 1
ATOM 6406 C CA . VAL B 1 44 ? 15.242 -16.203 3.48 1 96.25 44 VAL B CA 1
ATOM 6407 C C . VAL B 1 44 ? 16.703 -16.25 3.066 1 96.25 44 VAL B C 1
ATOM 6409 O O . VAL B 1 44 ? 17.531 -15.484 3.566 1 96.25 44 VAL B O 1
ATOM 6412 N N . PHE B 1 45 ? 16.953 -17.078 2.121 1 95.88 45 PHE B N 1
ATOM 6413 C CA . PHE B 1 45 ? 18.344 -17.266 1.69 1 95.88 45 PHE B CA 1
ATOM 6414 C C . PHE B 1 45 ? 18.859 -16.016 0.993 1 95.88 45 PHE B C 1
ATOM 6416 O O . PHE B 1 45 ? 19.984 -15.57 1.261 1 95.88 45 PHE B O 1
ATOM 6423 N N . THR B 1 46 ? 18.141 -15.445 0.132 1 94.94 46 THR B N 1
ATOM 6424 C CA . THR B 1 46 ? 18.594 -14.266 -0.604 1 94.94 46 THR B CA 1
ATOM 6425 C C . THR B 1 46 ? 18.688 -13.055 0.324 1 94.94 46 THR B C 1
ATOM 6427 O O . THR B 1 46 ? 19.594 -12.234 0.18 1 94.94 46 THR B O 1
ATOM 6430 N N . ARG B 1 47 ? 17.797 -12.945 1.281 1 94.12 47 ARG B N 1
ATOM 6431 C CA . ARG B 1 47 ? 17.859 -11.828 2.221 1 94.12 47 ARG B CA 1
ATOM 6432 C C . ARG B 1 47 ? 19.062 -11.961 3.156 1 94.12 47 ARG B C 1
ATOM 6434 O O . ARG B 1 47 ? 19.672 -10.969 3.543 1 94.12 47 ARG B O 1
ATOM 6441 N N . LEU B 1 48 ? 19.344 -13.156 3.539 1 95.06 48 LEU B N 1
ATOM 6442 C CA . LEU B 1 48 ? 20.531 -13.391 4.363 1 95.06 48 LEU B CA 1
ATOM 6443 C C . LEU B 1 48 ? 21.797 -13.016 3.607 1 95.06 48 LEU B C 1
ATOM 6445 O O . LEU B 1 48 ? 22.703 -12.391 4.172 1 95.06 48 LEU B O 1
ATOM 6449 N N . LEU B 1 49 ? 21.828 -13.383 2.377 1 95.06 49 LEU B N 1
ATOM 6450 C CA . LEU B 1 49 ? 22.984 -13.031 1.551 1 95.06 49 LEU B CA 1
ATOM 6451 C C . LEU B 1 49 ? 23.078 -11.523 1.37 1 95.06 49 LEU B C 1
ATOM 6453 O O . LEU B 1 49 ? 24.172 -10.961 1.359 1 95.06 49 LEU B O 1
ATOM 6457 N N . ALA B 1 50 ? 21.969 -10.891 1.17 1 92.94 50 ALA B N 1
ATOM 6458 C CA . ALA B 1 50 ? 21.938 -9.445 1.013 1 92.94 50 ALA B CA 1
ATOM 6459 C C . ALA B 1 50 ? 22.469 -8.742 2.264 1 92.94 50 ALA B C 1
ATOM 6461 O O . ALA B 1 50 ? 23.141 -7.715 2.17 1 92.94 50 ALA B O 1
ATOM 6462 N N . TYR B 1 51 ? 22.156 -9.305 3.41 1 90.06 51 TYR B N 1
ATOM 6463 C CA . TYR B 1 51 ? 22.625 -8.758 4.676 1 90.06 51 TYR B CA 1
ATOM 6464 C C . TYR B 1 51 ? 24.141 -8.828 4.758 1 90.06 51 TYR B C 1
ATOM 6466 O O . TYR B 1 51 ? 24.797 -7.875 5.211 1 90.06 51 TYR B O 1
ATOM 6474 N N . PHE B 1 52 ? 24.703 -9.867 4.254 1 91.88 52 PHE B N 1
ATOM 6475 C CA . PHE B 1 52 ? 26.141 -10.055 4.328 1 91.88 52 PHE B CA 1
ATOM 6476 C C . PHE B 1 52 ? 26.859 -9.195 3.289 1 91.88 52 PHE B C 1
ATOM 6478 O O . PHE B 1 52 ? 28.016 -8.82 3.479 1 91.88 52 PHE B O 1
ATOM 6485 N N . LEU B 1 53 ? 26.172 -8.836 2.232 1 90.44 53 LEU B N 1
ATOM 6486 C CA . LEU B 1 53 ? 26.797 -8.07 1.159 1 90.44 53 LEU B CA 1
ATOM 6487 C C . LEU B 1 53 ? 26.531 -6.578 1.331 1 90.44 53 LEU B C 1
ATOM 6489 O O . LEU B 1 53 ? 27.047 -5.758 0.577 1 90.44 53 LEU B O 1
ATOM 6493 N N . LYS B 1 54 ? 25.75 -6.215 2.297 1 85.25 54 LYS B N 1
ATOM 6494 C CA . LYS B 1 54 ? 25.328 -4.832 2.52 1 85.25 54 LYS B CA 1
ATOM 6495 C C . LYS B 1 54 ? 26.547 -3.932 2.779 1 85.25 54 LYS B C 1
ATOM 6497 O O . LYS B 1 54 ? 26.609 -2.809 2.275 1 85.25 54 LYS B O 1
ATOM 6502 N N . PRO B 1 55 ? 27.578 -4.383 3.564 1 83.88 55 PRO B N 1
ATOM 6503 C CA . PRO B 1 55 ? 28.719 -3.518 3.826 1 83.88 55 PRO B CA 1
ATOM 6504 C C . PRO B 1 55 ? 29.484 -3.158 2.555 1 83.88 55 PRO B C 1
ATOM 6506 O O . PRO B 1 55 ? 30.219 -2.158 2.529 1 83.88 55 PRO B O 1
ATOM 6509 N N . LEU B 1 56 ? 29.266 -3.924 1.525 1 83.31 56 LEU B N 1
ATOM 6510 C CA . LEU B 1 56 ? 29.938 -3.65 0.257 1 83.31 56 LEU B CA 1
ATOM 6511 C C . LEU B 1 56 ? 29.078 -2.742 -0.62 1 83.31 56 LEU B C 1
ATOM 6513 O O . LEU B 1 56 ? 29.422 -2.492 -1.779 1 83.31 56 LEU B O 1
ATOM 6517 N N . LYS B 1 57 ? 27.938 -2.334 -0.101 1 85.06 57 LYS B N 1
ATOM 6518 C CA . LYS B 1 57 ? 27.016 -1.416 -0.773 1 85.06 57 LYS B CA 1
ATOM 6519 C C . LYS B 1 57 ? 26.547 -1.992 -2.104 1 85.06 57 LYS B C 1
ATOM 6521 O O . LYS B 1 57 ? 26.453 -1.272 -3.1 1 85.06 57 LYS B O 1
ATOM 6526 N N . GLN B 1 58 ? 26.391 -3.297 -2.113 1 88.44 58 GLN B N 1
ATOM 6527 C CA . GLN B 1 58 ? 25.875 -3.959 -3.312 1 88.44 58 GLN B CA 1
ATOM 6528 C C . GLN B 1 58 ? 24.359 -3.914 -3.365 1 88.44 58 GLN B C 1
ATOM 6530 O O . GLN B 1 58 ? 23.688 -4.043 -2.336 1 88.44 58 GLN B O 1
ATOM 6535 N N . PRO B 1 59 ? 23.875 -3.648 -4.539 1 88.62 59 PRO B N 1
ATOM 6536 C CA . PRO B 1 59 ? 22.422 -3.73 -4.664 1 88.62 59 PRO B CA 1
ATOM 6537 C C . PRO B 1 59 ? 21.875 -5.121 -4.348 1 88.62 59 PRO B C 1
ATOM 6539 O O . PRO B 1 59 ? 22.578 -6.117 -4.531 1 88.62 59 PRO B O 1
ATOM 6542 N N . ARG B 1 60 ? 20.719 -5.223 -3.879 1 90.5 60 ARG B N 1
ATOM 6543 C CA . ARG B 1 60 ? 20.062 -6.457 -3.447 1 90.5 60 ARG B CA 1
ATOM 6544 C C . ARG B 1 60 ? 19.969 -7.457 -4.594 1 90.5 60 ARG B C 1
ATOM 6546 O O . ARG B 1 60 ? 20.047 -8.664 -4.375 1 90.5 60 ARG B O 1
ATOM 6553 N N . VAL B 1 61 ? 19.859 -6.969 -5.754 1 89.38 61 VAL B N 1
ATOM 6554 C CA . VAL B 1 61 ? 19.688 -7.82 -6.926 1 89.38 61 VAL B CA 1
ATOM 6555 C C . VAL B 1 61 ? 20.875 -8.766 -7.066 1 89.38 61 VAL B C 1
ATOM 6557 O O . VAL B 1 61 ? 20.719 -9.914 -7.477 1 89.38 61 VAL B O 1
ATOM 6560 N N . ILE B 1 62 ? 22.016 -8.328 -6.723 1 92.19 62 ILE B N 1
ATOM 6561 C CA . ILE B 1 62 ? 23.219 -9.156 -6.797 1 92.19 62 ILE B CA 1
ATOM 6562 C C . ILE B 1 62 ? 23.094 -10.328 -5.832 1 92.19 62 ILE B C 1
ATOM 6564 O O . ILE B 1 62 ? 23.438 -11.461 -6.18 1 92.19 62 ILE B O 1
ATOM 6568 N N . ALA B 1 63 ? 22.641 -10.062 -4.664 1 93.94 63 ALA B N 1
ATOM 6569 C CA . ALA B 1 63 ? 22.438 -11.117 -3.682 1 93.94 63 ALA B CA 1
ATOM 6570 C C . ALA B 1 63 ? 21.391 -12.117 -4.168 1 93.94 63 ALA B C 1
ATOM 6572 O O . ALA B 1 63 ? 21.516 -13.32 -3.926 1 93.94 63 ALA B O 1
ATOM 6573 N N . GLU B 1 64 ? 20.422 -11.664 -4.828 1 94.25 64 GLU B N 1
ATOM 6574 C CA . GLU B 1 64 ? 19.359 -12.523 -5.328 1 94.25 64 GLU B CA 1
ATOM 6575 C C . GLU B 1 64 ? 19.859 -13.414 -6.465 1 94.25 64 GLU B C 1
ATOM 6577 O O . GLU B 1 64 ? 19.516 -14.602 -6.523 1 94.25 64 GLU B O 1
ATOM 6582 N N . ILE B 1 65 ? 20.656 -12.852 -7.348 1 94.44 65 ILE B N 1
ATOM 6583 C CA . ILE B 1 65 ? 21.219 -13.641 -8.438 1 94.44 65 ILE B CA 1
ATOM 6584 C C . ILE B 1 65 ? 22.156 -14.695 -7.875 1 94.44 65 ILE B C 1
ATOM 6586 O O . ILE B 1 65 ? 22.062 -15.875 -8.227 1 94.44 65 ILE B O 1
ATOM 6590 N N . ILE B 1 66 ? 23.016 -14.289 -6.961 1 95.56 66 ILE B N 1
ATOM 6591 C CA . ILE B 1 66 ? 23.953 -15.219 -6.336 1 95.56 66 ILE B CA 1
ATOM 6592 C C . ILE B 1 66 ? 23.172 -16.297 -5.582 1 95.56 66 ILE B C 1
ATOM 6594 O O . ILE B 1 66 ? 23.516 -17.484 -5.664 1 95.56 66 ILE B O 1
ATOM 6598 N N . GLY B 1 67 ? 22.219 -15.836 -4.836 1 95.62 67 GLY B N 1
ATOM 6599 C CA . GLY B 1 67 ? 21.391 -16.781 -4.109 1 95.62 67 GLY B CA 1
ATOM 6600 C C . GLY B 1 67 ? 20.734 -17.812 -5.012 1 95.62 67 GLY B C 1
ATOM 6601 O O . GLY B 1 67 ? 20.688 -19 -4.688 1 95.62 67 GLY B O 1
ATOM 6602 N N . GLY B 1 68 ? 20.172 -17.391 -6.129 1 94.94 68 GLY B N 1
ATOM 6603 C CA . GLY B 1 68 ? 19.594 -18.312 -7.098 1 94.94 68 GLY B CA 1
ATOM 6604 C C . GLY B 1 68 ? 20.594 -19.328 -7.617 1 94.94 68 GLY B C 1
ATOM 6605 O O . GLY B 1 68 ? 20.281 -20.516 -7.719 1 94.94 68 GLY B O 1
ATOM 6606 N N . ILE B 1 69 ? 21.766 -18.891 -7.891 1 95.31 69 ILE B N 1
ATOM 6607 C CA . ILE B 1 69 ? 22.828 -19.75 -8.422 1 95.31 69 ILE B CA 1
ATOM 6608 C C . ILE B 1 69 ? 23.234 -20.766 -7.359 1 95.31 69 ILE B C 1
ATOM 6610 O O . ILE B 1 69 ? 23.406 -21.953 -7.66 1 95.31 69 ILE B O 1
ATOM 6614 N N . LEU B 1 70 ? 23.281 -20.344 -6.133 1 96.06 70 LEU B N 1
ATOM 6615 C CA . LEU B 1 70 ? 23.719 -21.219 -5.047 1 96.06 70 LEU B CA 1
ATOM 6616 C C . LEU B 1 70 ? 22.656 -22.266 -4.742 1 96.06 70 LEU B C 1
ATOM 6618 O O . LEU B 1 70 ? 22.984 -23.391 -4.34 1 96.06 70 LEU B O 1
ATOM 6622 N N . LEU B 1 71 ? 21.422 -22 -4.953 1 95.44 71 LEU B N 1
ATOM 6623 C CA . LEU B 1 71 ? 20.328 -22.922 -4.707 1 95.44 71 LEU B CA 1
ATOM 6624 C C . LEU B 1 71 ? 20.219 -23.938 -5.844 1 95.44 71 LEU B C 1
ATOM 6626 O O . LEU B 1 71 ? 19.578 -24.984 -5.688 1 95.44 71 LEU B O 1
ATOM 6630 N N . GLY B 1 72 ? 20.812 -23.609 -6.988 1 93.69 72 GLY B N 1
ATOM 6631 C CA . GLY B 1 72 ? 20.734 -24.438 -8.18 1 93.69 72 GLY B CA 1
ATOM 6632 C C . GLY B 1 72 ? 21.812 -25.5 -8.242 1 93.69 72 GLY B C 1
ATOM 6633 O O . GLY B 1 72 ? 22.422 -25.844 -7.227 1 93.69 72 GLY B O 1
ATOM 6634 N N . PRO B 1 73 ? 21.969 -26.078 -9.383 1 93.12 73 PRO B N 1
ATOM 6635 C CA . PRO B 1 73 ? 22.906 -27.172 -9.555 1 93.12 73 PRO B CA 1
ATOM 6636 C C . PRO B 1 73 ? 24.359 -26.75 -9.375 1 93.12 73 PRO B C 1
ATOM 6638 O O . PRO B 1 73 ? 25.25 -27.594 -9.219 1 93.12 73 PRO B O 1
ATOM 6641 N N . SER B 1 74 ? 24.594 -25.484 -9.258 1 93 74 SER B N 1
ATOM 6642 C CA . SER B 1 74 ? 25.953 -24.953 -9.125 1 93 74 SER B CA 1
ATOM 6643 C C . SER B 1 74 ? 26.516 -25.219 -7.73 1 93 74 SER B C 1
ATOM 6645 O O . SER B 1 74 ? 27.719 -25.328 -7.551 1 93 74 SER B O 1
ATOM 6647 N N . ALA B 1 75 ? 25.656 -25.281 -6.707 1 94 75 ALA B N 1
ATOM 6648 C CA . ALA B 1 75 ? 26.141 -25.469 -5.34 1 94 75 ALA B CA 1
ATOM 6649 C C . ALA B 1 75 ? 25.297 -26.5 -4.598 1 94 75 ALA B C 1
ATOM 6651 O O . ALA B 1 75 ? 25.547 -27.703 -4.684 1 94 75 ALA B O 1
ATOM 6652 N N . LEU B 1 76 ? 24.109 -26.156 -4.059 1 91.12 76 LEU B N 1
ATOM 6653 C CA . LEU B 1 76 ? 23.266 -27.047 -3.275 1 91.12 76 LEU B CA 1
ATOM 6654 C C . LEU B 1 76 ? 22.609 -28.094 -4.172 1 91.12 76 LEU B C 1
ATOM 6656 O O . LEU B 1 76 ? 22.328 -29.203 -3.727 1 91.12 76 LEU B O 1
ATOM 6660 N N . GLY B 1 77 ? 22.422 -27.75 -5.328 1 88.44 77 GLY B N 1
ATOM 6661 C CA . GLY B 1 77 ? 21.734 -28.609 -6.27 1 88.44 77 GLY B CA 1
ATOM 6662 C C . GLY B 1 77 ? 22.641 -29.688 -6.844 1 88.44 77 GLY B C 1
ATOM 6663 O O . GLY B 1 77 ? 22.219 -30.469 -7.711 1 88.44 77 GLY B O 1
ATOM 6664 N N . ARG B 1 78 ? 23.812 -29.75 -6.355 1 89.88 78 ARG B N 1
ATOM 6665 C CA . ARG B 1 78 ? 24.688 -30.844 -6.762 1 89.88 78 ARG B CA 1
ATOM 6666 C C . ARG B 1 78 ? 24.203 -32.156 -6.18 1 89.88 78 ARG B C 1
ATOM 6668 O O . ARG B 1 78 ? 24.438 -33.219 -6.766 1 89.88 78 ARG B O 1
ATOM 6675 N N . SER B 1 79 ? 23.5 -31.938 -5.117 1 91.5 79 SER B N 1
ATOM 6676 C CA . SER B 1 79 ? 22.844 -33.094 -4.535 1 91.5 79 SER B CA 1
ATOM 6677 C C . SER B 1 79 ? 21.516 -33.406 -5.234 1 91.5 79 SER B C 1
ATOM 6679 O O . SER B 1 79 ? 20.578 -32.594 -5.152 1 91.5 79 SER B O 1
ATOM 6681 N N . LYS B 1 80 ? 21.453 -34.5 -5.855 1 90.56 80 LYS B N 1
ATOM 6682 C CA . LYS B 1 80 ? 20.25 -34.875 -6.57 1 90.56 80 LYS B CA 1
ATOM 6683 C C . LYS B 1 80 ? 19.062 -35.031 -5.613 1 90.56 80 LYS B C 1
ATOM 6685 O O . LYS B 1 80 ? 17.922 -34.719 -5.965 1 90.56 80 LYS B O 1
ATOM 6690 N N . ALA B 1 81 ? 19.406 -35.469 -4.457 1 91.69 81 ALA B N 1
ATOM 6691 C CA . ALA B 1 81 ? 18.375 -35.625 -3.447 1 91.69 81 ALA B CA 1
ATOM 6692 C C . ALA B 1 81 ? 17.75 -34.281 -3.08 1 91.69 81 ALA B C 1
ATOM 6694 O O . ALA B 1 81 ? 16.531 -34.188 -2.93 1 91.69 81 ALA B O 1
ATOM 6695 N N . TYR B 1 82 ? 18.594 -33.344 -2.98 1 92.88 82 TYR B N 1
ATOM 6696 C CA . TYR B 1 82 ? 18.125 -31.984 -2.67 1 92.88 82 TYR B CA 1
ATOM 6697 C C . TYR B 1 82 ? 17.266 -31.438 -3.795 1 92.88 82 TYR B C 1
ATOM 6699 O O . TYR B 1 82 ? 16.172 -30.922 -3.551 1 92.88 82 TYR B O 1
ATOM 6707 N N . LEU B 1 83 ? 17.625 -31.594 -4.973 1 91.38 83 LEU B N 1
ATOM 6708 C CA . LEU B 1 83 ? 16.922 -31.047 -6.117 1 91.38 83 LEU B CA 1
ATOM 6709 C C . LEU B 1 83 ? 15.578 -31.75 -6.324 1 91.38 83 LEU B C 1
ATOM 6711 O O . LEU B 1 83 ? 14.578 -31.109 -6.648 1 91.38 83 LEU B O 1
ATOM 6715 N N . ASP B 1 84 ? 15.578 -33 -6.062 1 90.81 84 ASP B N 1
ATOM 6716 C CA . ASP B 1 84 ? 14.359 -33.781 -6.289 1 90.81 84 ASP B CA 1
ATOM 6717 C C . ASP B 1 84 ? 13.344 -33.531 -5.176 1 90.81 84 ASP B C 1
ATOM 6719 O O . ASP B 1 84 ? 12.141 -33.688 -5.387 1 90.81 84 ASP B O 1
ATOM 6723 N N . THR B 1 85 ? 13.891 -33.156 -4.07 1 90.81 85 THR B N 1
ATOM 6724 C CA . THR B 1 85 ? 13 -32.969 -2.934 1 90.81 85 THR B CA 1
ATOM 6725 C C . THR B 1 85 ? 12.438 -31.547 -2.926 1 90.81 85 THR B C 1
ATOM 6727 O O . THR B 1 85 ? 11.242 -31.344 -2.699 1 90.81 85 THR B O 1
ATOM 6730 N N . ILE B 1 86 ? 13.203 -30.594 -3.221 1 92.62 86 ILE B N 1
ATOM 6731 C CA . ILE B 1 86 ? 12.812 -29.203 -3.047 1 92.62 86 ILE B CA 1
ATOM 6732 C C . ILE B 1 86 ? 12.406 -28.609 -4.395 1 92.62 86 ILE B C 1
ATOM 6734 O O . ILE B 1 86 ? 11.484 -27.797 -4.469 1 92.62 86 ILE B O 1
ATOM 6738 N N . PHE B 1 87 ? 13.109 -28.969 -5.445 1 93.44 87 PHE B N 1
ATOM 6739 C CA . PHE B 1 87 ? 12.836 -28.422 -6.77 1 93.44 87 PHE B CA 1
ATOM 6740 C C . PHE B 1 87 ? 12.633 -29.547 -7.785 1 93.44 87 PHE B C 1
ATOM 6742 O O . PHE B 1 87 ? 13.258 -29.547 -8.844 1 93.44 87 PHE B O 1
ATOM 6749 N N . PRO B 1 88 ? 11.656 -30.406 -7.52 1 90.81 88 PRO B N 1
ATOM 6750 C CA . PRO B 1 88 ? 11.406 -31.453 -8.508 1 90.81 88 PRO B CA 1
ATOM 6751 C C . PRO B 1 88 ? 10.922 -30.891 -9.844 1 90.81 88 PRO B C 1
ATOM 6753 O O . PRO B 1 88 ? 10.359 -29.797 -9.898 1 90.81 88 PRO B O 1
ATOM 6756 N N . LYS B 1 89 ? 11.016 -31.562 -10.883 1 86.31 89 LYS B N 1
ATOM 6757 C CA . LYS B 1 89 ? 10.695 -31.125 -12.234 1 86.31 89 LYS B CA 1
ATOM 6758 C C . LYS B 1 89 ? 9.219 -30.766 -12.359 1 86.31 89 LYS B C 1
ATOM 6760 O O . LYS B 1 89 ? 8.852 -29.828 -13.07 1 86.31 89 LYS B O 1
ATOM 6765 N N . LYS B 1 90 ? 8.383 -31.5 -11.656 1 85.19 90 LYS B N 1
ATOM 6766 C CA . LYS B 1 90 ? 6.938 -31.281 -11.727 1 85.19 90 LYS B CA 1
ATOM 6767 C C . LYS B 1 90 ? 6.547 -29.953 -11.109 1 85.19 90 LYS B C 1
ATOM 6769 O O . LYS B 1 90 ? 5.5 -29.391 -11.438 1 85.19 90 LYS B O 1
ATOM 6774 N N . SER B 1 91 ? 7.387 -29.469 -10.219 1 89.38 91 SER B N 1
ATOM 6775 C CA . SER B 1 91 ? 7.059 -28.25 -9.508 1 89.38 91 SER B CA 1
ATOM 6776 C C . SER B 1 91 ? 7.562 -27.016 -10.258 1 89.38 91 SER B C 1
ATOM 6778 O O . SER B 1 91 ? 7.18 -25.891 -9.938 1 89.38 91 SER B O 1
ATOM 6780 N N . LEU B 1 92 ? 8.328 -27.203 -11.305 1 89.81 92 LEU B N 1
ATOM 6781 C CA . LEU B 1 92 ? 8.984 -26.094 -11.984 1 89.81 92 LEU B CA 1
ATOM 6782 C C . LEU B 1 92 ? 7.98 -25.266 -12.766 1 89.81 92 LEU B C 1
ATOM 6784 O O . LEU B 1 92 ? 8.156 -24.047 -12.906 1 89.81 92 LEU B O 1
ATOM 6788 N N . THR B 1 93 ? 6.898 -25.906 -13.203 1 90.5 93 THR B N 1
ATOM 6789 C CA . THR B 1 93 ? 5.875 -25.156 -13.93 1 90.5 93 THR B CA 1
ATOM 6790 C C . THR B 1 93 ? 5.234 -24.109 -13.031 1 90.5 93 THR B C 1
ATOM 6792 O O . THR B 1 93 ? 5.078 -22.953 -13.438 1 90.5 93 THR B O 1
ATOM 6795 N N . VAL B 1 94 ? 4.926 -24.516 -11.805 1 93.25 94 VAL B N 1
ATOM 6796 C CA . VAL B 1 94 ? 4.289 -23.609 -10.859 1 93.25 94 VAL B CA 1
ATOM 6797 C C . VAL B 1 94 ? 5.27 -22.5 -10.453 1 93.25 94 VAL B C 1
ATOM 6799 O O . VAL B 1 94 ? 4.922 -21.328 -10.438 1 93.25 94 VAL B O 1
ATOM 6802 N N . LEU B 1 95 ? 6.484 -22.906 -10.188 1 94.5 95 LEU B N 1
ATOM 6803 C CA . LEU B 1 95 ? 7.516 -21.953 -9.758 1 94.5 95 LEU B CA 1
ATOM 6804 C C . LEU B 1 95 ? 7.793 -20.938 -10.852 1 94.5 95 LEU B C 1
ATOM 6806 O O . LEU B 1 95 ? 7.809 -19.719 -10.586 1 94.5 95 LEU B O 1
ATOM 6810 N N . ASP B 1 96 ? 7.93 -21.375 -12.07 1 93.81 96 ASP B N 1
ATOM 6811 C CA . ASP B 1 96 ? 8.242 -20.5 -13.195 1 93.81 96 ASP B CA 1
ATOM 6812 C C . ASP B 1 96 ? 7.078 -19.562 -13.492 1 93.81 96 ASP B C 1
ATOM 6814 O O . ASP B 1 96 ? 7.293 -18.391 -13.82 1 93.81 96 ASP B O 1
ATOM 6818 N N . THR B 1 97 ? 5.914 -20.125 -13.414 1 94.56 97 THR B N 1
ATOM 6819 C CA . THR B 1 97 ? 4.742 -19.297 -13.703 1 94.56 97 THR B CA 1
ATOM 6820 C C . THR B 1 97 ? 4.59 -18.188 -12.672 1 94.56 97 THR B C 1
ATOM 6822 O O . THR B 1 97 ? 4.359 -17.031 -13.031 1 94.56 97 THR B O 1
ATOM 6825 N N . LEU B 1 98 ? 4.738 -18.531 -11.422 1 95.31 98 LEU B N 1
ATOM 6826 C CA . LEU B 1 98 ? 4.645 -17.547 -10.352 1 95.31 98 LEU B CA 1
ATOM 6827 C C . LEU B 1 98 ? 5.75 -16.5 -10.469 1 95.31 98 LEU B C 1
ATOM 6829 O O . LEU B 1 98 ? 5.512 -15.312 -10.273 1 95.31 98 LEU B O 1
ATOM 6833 N N . ALA B 1 99 ? 6.941 -16.953 -10.758 1 95.75 99 ALA B N 1
ATOM 6834 C CA . ALA B 1 99 ? 8.094 -16.078 -10.938 1 95.75 99 ALA B CA 1
ATOM 6835 C C . ALA B 1 99 ? 7.848 -15.086 -12.078 1 95.75 99 ALA B C 1
ATOM 6837 O O . ALA B 1 99 ? 8.148 -13.898 -11.945 1 95.75 99 ALA B O 1
ATOM 6838 N N . ASN B 1 100 ? 7.27 -15.547 -13.109 1 95.12 100 ASN B N 1
ATOM 6839 C CA . ASN B 1 100 ? 7.043 -14.703 -14.281 1 95.12 100 ASN B CA 1
ATOM 6840 C C . ASN B 1 100 ? 5.914 -13.703 -14.031 1 95.12 100 ASN B C 1
ATOM 6842 O O . ASN B 1 100 ? 5.941 -12.586 -14.562 1 95.12 100 ASN B O 1
ATOM 6846 N N . ILE B 1 101 ? 4.941 -14.094 -13.242 1 95.56 101 ILE B N 1
ATOM 6847 C CA . ILE B 1 101 ? 3.896 -13.148 -12.875 1 95.56 101 ILE B CA 1
ATOM 6848 C C . ILE B 1 101 ? 4.504 -12 -12.07 1 95.56 101 ILE B C 1
ATOM 6850 O O . ILE B 1 101 ? 4.195 -10.828 -12.32 1 95.56 101 ILE B O 1
ATOM 6854 N N . GLY B 1 102 ? 5.363 -12.359 -11.109 1 95.25 102 GLY B N 1
ATOM 6855 C CA . GLY B 1 102 ? 6.074 -11.328 -10.375 1 95.25 102 GLY B CA 1
ATOM 6856 C C . GLY B 1 102 ? 6.914 -10.43 -11.266 1 95.25 102 GLY B C 1
ATOM 6857 O O . GLY B 1 102 ? 6.926 -9.211 -11.102 1 95.25 102 GLY B O 1
ATOM 6858 N N . LEU B 1 103 ? 7.527 -11.031 -12.219 1 95.69 103 LEU B N 1
ATOM 6859 C CA . LEU B 1 103 ? 8.391 -10.305 -13.141 1 95.69 103 LEU B CA 1
ATOM 6860 C C . LEU B 1 103 ? 7.578 -9.367 -14.023 1 95.69 103 LEU B C 1
ATOM 6862 O O . LEU B 1 103 ? 8.023 -8.258 -14.344 1 95.69 103 LEU B O 1
ATOM 6866 N N . LEU B 1 104 ? 6.418 -9.805 -14.406 1 96.38 104 LEU B N 1
ATOM 6867 C CA . LEU B 1 104 ? 5.531 -8.984 -15.227 1 96.38 104 LEU B CA 1
ATOM 6868 C C . LEU B 1 104 ? 5.172 -7.691 -14.5 1 96.38 104 LEU B C 1
ATOM 6870 O O . LEU B 1 104 ? 5.27 -6.605 -15.078 1 96.38 104 LEU B O 1
ATOM 6874 N N . PHE B 1 105 ? 4.797 -7.785 -13.32 1 96.5 105 PHE B N 1
ATOM 6875 C CA . PHE B 1 105 ? 4.402 -6.605 -12.562 1 96.5 105 PHE B CA 1
ATOM 6876 C C . PHE B 1 105 ? 5.613 -5.742 -12.234 1 96.5 105 PHE B C 1
ATOM 6878 O O . PHE B 1 105 ? 5.512 -4.516 -12.172 1 96.5 105 PHE B O 1
ATOM 6885 N N . PHE B 1 106 ? 6.707 -6.359 -12.047 1 93.94 106 PHE B N 1
ATOM 6886 C CA . PHE B 1 106 ? 7.918 -5.582 -11.797 1 93.94 106 PHE B CA 1
ATOM 6887 C C . PHE B 1 106 ? 8.281 -4.746 -13.023 1 93.94 106 PHE B C 1
ATOM 6889 O O . PHE B 1 106 ? 8.672 -3.582 -12.891 1 93.94 106 PHE B O 1
ATOM 6896 N N . LEU B 1 107 ? 8.211 -5.352 -14.195 1 94.5 107 LEU B N 1
ATOM 6897 C CA . LEU B 1 107 ? 8.531 -4.617 -15.414 1 94.5 107 LEU B CA 1
ATOM 6898 C C . LEU B 1 107 ? 7.52 -3.496 -15.648 1 94.5 107 LEU B C 1
ATOM 6900 O O . LEU B 1 107 ? 7.863 -2.459 -16.219 1 94.5 107 LEU B O 1
ATOM 6904 N N . PHE B 1 108 ? 6.277 -3.705 -15.242 1 95.88 108 PHE B N 1
ATOM 6905 C CA . PHE B 1 108 ? 5.293 -2.629 -15.258 1 95.88 108 PHE B CA 1
ATOM 6906 C C . PHE B 1 108 ? 5.762 -1.457 -14.406 1 95.88 108 PHE B C 1
ATOM 6908 O O . PHE B 1 108 ? 5.68 -0.302 -14.828 1 95.88 108 PHE B O 1
ATOM 6915 N N . LEU B 1 109 ? 6.332 -1.742 -13.227 1 93.38 109 LEU B N 1
ATOM 6916 C CA . LEU B 1 109 ? 6.828 -0.718 -12.312 1 93.38 109 LEU B CA 1
ATOM 6917 C C . LEU B 1 109 ? 8.039 -0.002 -12.906 1 93.38 109 LEU B C 1
ATOM 6919 O O . LEU B 1 109 ? 8.18 1.213 -12.758 1 93.38 109 LEU B O 1
ATOM 6923 N N . VAL B 1 110 ? 8.883 -0.762 -13.555 1 90.25 110 VAL B N 1
ATOM 6924 C CA . VAL B 1 110 ? 10.055 -0.182 -14.195 1 90.25 110 VAL B CA 1
ATOM 6925 C C . VAL B 1 110 ? 9.617 0.8 -15.281 1 90.25 110 VAL B C 1
ATOM 6927 O O . VAL B 1 110 ? 10.188 1.887 -15.414 1 90.25 110 VAL B O 1
ATOM 6930 N N . GLY B 1 111 ? 8.625 0.39 -16.047 1 91.12 111 GLY B N 1
ATOM 6931 C CA . GLY B 1 111 ? 8.078 1.286 -17.062 1 91.12 111 GLY B CA 1
ATOM 6932 C C . GLY B 1 111 ? 7.48 2.549 -16.469 1 91.12 111 GLY B C 1
ATOM 6933 O O . GLY B 1 111 ? 7.617 3.633 -17.047 1 91.12 111 GLY B O 1
ATOM 6934 N N . LEU B 1 112 ? 6.871 2.398 -15.336 1 90.31 112 LEU B N 1
ATOM 6935 C CA . LEU B 1 112 ? 6.258 3.535 -14.664 1 90.31 112 LEU B CA 1
ATOM 6936 C C . LEU B 1 112 ? 7.316 4.543 -14.227 1 90.31 112 LEU B C 1
ATOM 6938 O O . LEU B 1 112 ? 7.039 5.742 -14.133 1 90.31 112 LEU B O 1
ATOM 6942 N N . GLU B 1 113 ? 8.469 4.129 -13.969 1 84.88 113 GLU B N 1
ATOM 6943 C CA . GLU B 1 113 ? 9.547 4.98 -13.469 1 84.88 113 GLU B CA 1
ATOM 6944 C C . GLU B 1 113 ? 10.227 5.738 -14.609 1 84.88 113 GLU B C 1
ATOM 6946 O O . GLU B 1 113 ? 10.875 6.758 -14.383 1 84.88 113 GLU B O 1
ATOM 6951 N N . LEU B 1 114 ? 10.117 5.203 -15.75 1 83.12 114 LEU B N 1
ATOM 6952 C CA . LEU B 1 114 ? 10.781 5.812 -16.891 1 83.12 114 LEU B CA 1
ATOM 6953 C C . LEU B 1 114 ? 10.008 7.039 -17.375 1 83.12 114 LEU B C 1
ATOM 6955 O O . LEU B 1 114 ? 8.867 6.926 -17.828 1 83.12 114 LEU B O 1
ATOM 6959 N N . ASP B 1 115 ? 10.547 8.211 -17.094 1 76.19 115 ASP B N 1
ATOM 6960 C CA . ASP B 1 115 ? 9.953 9.469 -17.531 1 76.19 115 ASP B CA 1
ATOM 6961 C C . ASP B 1 115 ? 10.594 9.945 -18.844 1 76.19 115 ASP B C 1
ATOM 6963 O O . ASP B 1 115 ? 11.688 10.5 -18.828 1 76.19 115 ASP B O 1
ATOM 6967 N N . PHE B 1 116 ? 9.93 9.82 -19.875 1 73.75 116 PHE B N 1
ATOM 6968 C CA . PHE B 1 116 ? 10.445 10.164 -21.188 1 73.75 116 PHE B CA 1
ATOM 6969 C C . PHE B 1 116 ? 10.648 11.672 -21.312 1 73.75 116 PHE B C 1
ATOM 6971 O O . PHE B 1 116 ? 11.492 12.125 -22.094 1 73.75 116 PHE B O 1
ATOM 6978 N N . THR B 1 117 ? 9.859 12.414 -20.562 1 70.69 117 THR B N 1
ATOM 6979 C CA . THR B 1 117 ? 10.047 13.859 -20.609 1 70.69 117 THR B CA 1
ATOM 6980 C C . THR B 1 117 ? 11.406 14.242 -20.047 1 70.69 117 THR B C 1
ATOM 6982 O O . THR B 1 117 ? 12.078 15.141 -20.562 1 70.69 117 THR B O 1
ATOM 6985 N N . ALA B 1 118 ? 11.789 13.547 -19.094 1 67.69 118 ALA B N 1
ATOM 6986 C CA . ALA B 1 118 ? 13.094 13.805 -18.484 1 67.69 118 ALA B CA 1
ATOM 6987 C C . ALA B 1 118 ? 14.219 13.367 -19.422 1 67.69 118 ALA B C 1
ATOM 6989 O O . ALA B 1 118 ? 15.258 14.031 -19.5 1 67.69 118 ALA B O 1
ATOM 6990 N N . ILE B 1 119 ? 14.008 12.32 -20.188 1 70 119 ILE B N 1
ATOM 6991 C CA . ILE B 1 119 ? 15 11.789 -21.125 1 70 119 ILE B CA 1
ATOM 6992 C C . ILE B 1 119 ? 15.18 12.75 -22.297 1 70 119 ILE B C 1
ATOM 6994 O O . ILE B 1 119 ? 16.297 13 -22.734 1 70 119 ILE B O 1
ATOM 6998 N N . ARG B 1 120 ? 14.102 13.328 -22.625 1 73.12 120 ARG B N 1
ATOM 6999 C CA . ARG B 1 120 ? 14.148 14.25 -23.75 1 73.12 120 ARG B CA 1
ATOM 7000 C C . ARG B 1 120 ? 14.852 15.547 -23.391 1 73.12 120 ARG B C 1
ATOM 7002 O O . ARG B 1 120 ? 15.5 16.172 -24.234 1 73.12 120 ARG B O 1
ATOM 7009 N N . LYS B 1 121 ? 14.773 15.844 -22.109 1 69 121 LYS B N 1
ATOM 7010 C CA . LYS B 1 121 ? 15.367 17.094 -21.641 1 69 121 LYS B CA 1
ATOM 7011 C C . LYS B 1 121 ? 16.891 16.984 -21.578 1 69 121 LYS B C 1
ATOM 7013 O O . LYS B 1 121 ? 17.594 17.984 -21.75 1 69 121 LYS B O 1
ATOM 7018 N N . THR B 1 122 ? 17.344 15.859 -21.156 1 68.75 122 THR B N 1
ATOM 7019 C CA . THR B 1 122 ? 18.797 15.727 -21.031 1 68.75 122 THR B CA 1
ATOM 7020 C C . THR B 1 122 ? 19.469 15.789 -22.391 1 68.75 122 THR B C 1
ATOM 7022 O O . THR B 1 122 ? 20.641 16.141 -22.5 1 68.75 122 THR B O 1
ATOM 7025 N N . GLY B 1 123 ? 18.688 15.75 -23.422 1 73.5 123 GLY B N 1
ATOM 7026 C CA . GLY B 1 123 ? 19.172 16.312 -24.656 1 73.5 123 GLY B CA 1
ATOM 7027 C C . GLY B 1 123 ? 19.938 15.328 -25.516 1 73.5 123 GLY B C 1
ATOM 7028 O O . GLY B 1 123 ? 19.766 14.109 -25.375 1 73.5 123 GLY B O 1
ATOM 7029 N N . LYS B 1 124 ? 20.812 15.828 -26.344 1 82.56 124 LYS B N 1
ATOM 7030 C CA . LYS B 1 124 ? 21.625 15.211 -27.391 1 82.56 124 LYS B CA 1
ATOM 7031 C C . LYS B 1 124 ? 22.828 14.492 -26.812 1 82.56 124 LYS B C 1
ATOM 7033 O O . LYS B 1 124 ? 23.25 13.453 -27.312 1 82.56 124 LYS B O 1
ATOM 7038 N N . LYS B 1 125 ? 23.25 14.977 -25.625 1 86.31 125 LYS B N 1
ATOM 7039 C CA . LYS B 1 125 ? 24.406 14.375 -24.984 1 86.31 125 LYS B CA 1
ATOM 7040 C C . LYS B 1 125 ? 24.109 12.961 -24.5 1 86.31 125 LYS B C 1
ATOM 7042 O O . LYS B 1 125 ? 24.844 12.016 -24.797 1 86.31 125 LYS B O 1
ATOM 7047 N N . SER B 1 126 ? 23.016 12.812 -23.781 1 88.88 126 SER B N 1
ATOM 7048 C CA . SER B 1 126 ? 22.641 11.508 -23.25 1 88.88 126 SER B CA 1
ATOM 7049 C C . SER B 1 126 ? 22.328 10.516 -24.359 1 88.88 126 SER B C 1
ATOM 7051 O O . SER B 1 126 ? 22.609 9.32 -24.234 1 88.88 126 SER B O 1
ATOM 7053 N N . LEU B 1 127 ? 21.812 10.992 -25.438 1 90.81 127 LEU B N 1
ATOM 7054 C CA . LEU B 1 127 ? 21.469 10.133 -26.562 1 90.81 127 LEU B CA 1
ATOM 7055 C C . LEU B 1 127 ? 22.734 9.609 -27.25 1 90.81 127 LEU B C 1
ATOM 7057 O O . LEU B 1 127 ? 22.797 8.445 -27.641 1 90.81 127 LEU B O 1
ATOM 7061 N N . LEU B 1 128 ? 23.656 10.484 -27.422 1 92.06 128 LEU B N 1
ATOM 7062 C CA . LEU B 1 128 ? 24.922 10.078 -28.047 1 92.06 128 LEU B CA 1
ATOM 7063 C C . LEU B 1 128 ? 25.656 9.062 -27.172 1 92.06 128 LEU B C 1
ATOM 7065 O O . LEU B 1 128 ? 26.203 8.094 -27.688 1 92.06 128 LEU B O 1
ATOM 7069 N N . ILE B 1 129 ? 25.641 9.305 -25.969 1 92.62 129 ILE B N 1
ATOM 7070 C CA . ILE B 1 129 ? 26.297 8.391 -25.031 1 92.62 129 ILE B CA 1
ATOM 7071 C C . ILE B 1 129 ? 25.578 7.047 -25.031 1 92.62 129 ILE B C 1
ATOM 7073 O O . ILE B 1 129 ? 26.203 5.992 -25.016 1 92.62 129 ILE B O 1
ATOM 7077 N N . ALA B 1 130 ? 24.266 7.09 -25.047 1 93.38 130 ALA B N 1
ATOM 7078 C CA . ALA B 1 130 ? 23.469 5.867 -25.094 1 93.38 130 ALA B CA 1
ATOM 7079 C C . ALA B 1 130 ? 23.75 5.082 -26.375 1 93.38 130 ALA B C 1
ATOM 7081 O O . ALA B 1 130 ? 23.922 3.861 -26.328 1 93.38 130 ALA B O 1
ATOM 7082 N N . LEU B 1 131 ? 23.781 5.746 -27.469 1 92.69 131 LEU B N 1
ATOM 7083 C CA . LEU B 1 131 ? 24 5.098 -28.766 1 92.69 131 LEU B CA 1
ATOM 7084 C C . LEU B 1 131 ? 25.391 4.465 -28.828 1 92.69 131 LEU B C 1
ATOM 7086 O O . LEU B 1 131 ? 25.531 3.352 -29.344 1 92.69 131 LEU B O 1
ATOM 7090 N N . ALA B 1 132 ? 26.312 5.176 -28.391 1 93.5 132 ALA B N 1
ATOM 7091 C CA . ALA B 1 132 ? 27.672 4.629 -28.359 1 93.5 132 ALA B CA 1
ATOM 7092 C C . ALA B 1 132 ? 27.766 3.461 -27.391 1 93.5 132 ALA B C 1
ATOM 7094 O O . ALA B 1 132 ? 28.484 2.49 -27.641 1 93.5 132 ALA B O 1
ATOM 7095 N N . GLY B 1 133 ? 27.078 3.631 -26.281 1 92.12 133 GLY B N 1
ATOM 7096 C CA . GLY B 1 133 ? 27.078 2.586 -25.281 1 92.12 133 GLY B CA 1
ATOM 7097 C C . GLY B 1 133 ? 26.359 1.323 -25.719 1 92.12 133 GLY B C 1
ATOM 7098 O O . GLY B 1 133 ? 26.562 0.255 -25.141 1 92.12 133 GLY B O 1
ATOM 7099 N N . ILE B 1 134 ? 25.594 1.404 -26.734 1 94.06 134 ILE B N 1
ATOM 7100 C CA . ILE B 1 134 ? 24.891 0.242 -27.266 1 94.06 134 ILE B CA 1
ATOM 7101 C C . ILE B 1 134 ? 25.625 -0.311 -28.469 1 94.06 134 ILE B C 1
ATOM 7103 O O . ILE B 1 134 ? 25.797 -1.525 -28.609 1 94.06 134 ILE B O 1
ATOM 7107 N N . SER B 1 135 ? 26.109 0.531 -29.359 1 95.06 135 SER B N 1
ATOM 7108 C CA . SER B 1 135 ? 26.656 0.141 -30.656 1 95.06 135 SER B CA 1
ATOM 7109 C C . SER B 1 135 ? 27.984 -0.586 -30.5 1 95.06 135 SER B C 1
ATOM 7111 O O . SER B 1 135 ? 28.188 -1.667 -31.062 1 95.06 135 SER B O 1
ATOM 7113 N N . LEU B 1 136 ? 28.828 0.005 -29.766 1 95.5 136 LEU B N 1
ATOM 7114 C CA . LEU B 1 136 ? 30.156 -0.609 -29.656 1 95.5 136 LEU B CA 1
ATOM 7115 C C . LEU B 1 136 ? 30.062 -1.96 -28.953 1 95.5 136 LEU B C 1
ATOM 7117 O O . LEU B 1 136 ? 30.625 -2.947 -29.422 1 95.5 136 LEU B O 1
ATOM 7121 N N . PRO B 1 137 ? 29.422 -2.027 -27.844 1 96 137 PRO B N 1
ATOM 7122 C CA . PRO B 1 137 ? 29.281 -3.344 -27.219 1 96 137 PRO B CA 1
ATOM 7123 C C . PRO B 1 137 ? 28.578 -4.348 -28.141 1 96 137 PRO B C 1
ATOM 7125 O O . PRO B 1 137 ? 28.891 -5.539 -28.109 1 96 137 PRO B O 1
ATOM 7128 N N . PHE B 1 138 ? 27.609 -3.895 -28.891 1 95.62 138 PHE B N 1
ATOM 7129 C CA . PHE B 1 138 ? 26.922 -4.777 -29.828 1 95.62 138 PHE B CA 1
ATOM 7130 C C . PHE B 1 138 ? 27.906 -5.344 -30.844 1 95.62 138 PHE B C 1
ATOM 7132 O O . PHE B 1 138 ? 27.906 -6.547 -31.109 1 95.62 138 PHE B O 1
ATOM 7139 N N . VAL B 1 139 ? 28.75 -4.539 -31.375 1 95.75 139 VAL B N 1
ATOM 7140 C CA . VAL B 1 139 ? 29.719 -4.957 -32.375 1 95.75 139 VAL B CA 1
ATOM 7141 C C . VAL B 1 139 ? 30.734 -5.918 -31.766 1 95.75 139 VAL B C 1
ATOM 7143 O O . VAL B 1 139 ? 31.062 -6.941 -32.344 1 95.75 139 VAL B O 1
ATOM 7146 N N . VAL B 1 140 ? 31.141 -5.57 -30.625 1 95.88 140 VAL B N 1
ATOM 7147 C CA . VAL B 1 140 ? 32.094 -6.43 -29.922 1 95.88 140 VAL B CA 1
ATOM 7148 C C . VAL B 1 140 ? 31.406 -7.754 -29.547 1 95.88 140 VAL B C 1
ATOM 7150 O O . VAL B 1 140 ? 32.031 -8.812 -29.578 1 95.88 140 VAL B O 1
ATOM 7153 N N . GLY B 1 141 ? 30.188 -7.656 -29.203 1 94.69 141 GLY B N 1
ATOM 7154 C CA . GLY B 1 141 ? 29.406 -8.852 -28.922 1 94.69 141 GLY B CA 1
ATOM 7155 C C . GLY B 1 141 ? 29.281 -9.781 -30.109 1 94.69 141 GLY B C 1
ATOM 7156 O O . GLY B 1 141 ? 29.344 -11.008 -29.953 1 94.69 141 GLY B O 1
ATOM 7157 N N . VAL B 1 142 ? 29.125 -9.195 -31.266 1 94.19 142 VAL B N 1
ATOM 7158 C CA . VAL B 1 142 ? 29.078 -9.977 -32.5 1 94.19 142 VAL B CA 1
ATOM 7159 C C . VAL B 1 142 ? 30.406 -10.688 -32.688 1 94.19 142 VAL B C 1
ATOM 7161 O O . VAL B 1 142 ? 30.453 -11.867 -33.062 1 94.19 142 VAL B O 1
ATOM 7164 N N . GLY B 1 143 ? 31.469 -10 -32.5 1 94.38 143 GLY B N 1
ATOM 7165 C CA . GLY B 1 143 ? 32.781 -10.609 -32.594 1 94.38 143 GLY B CA 1
ATOM 7166 C C . GLY B 1 143 ? 32.969 -11.758 -31.609 1 94.38 143 GLY B C 1
ATOM 7167 O O . GLY B 1 143 ? 33.531 -12.797 -31.984 1 94.38 143 GLY B O 1
ATOM 7168 N N . THR B 1 144 ? 32.562 -11.57 -30.438 1 95.31 144 THR B N 1
ATOM 7169 C CA . THR B 1 144 ? 32.688 -12.594 -29.391 1 95.31 144 THR B CA 1
ATOM 7170 C C . THR B 1 144 ? 31.812 -13.812 -29.719 1 95.31 144 THR B C 1
ATOM 7172 O O . THR B 1 144 ? 32.188 -14.938 -29.391 1 95.31 144 THR B O 1
ATOM 7175 N N . SER B 1 145 ? 30.703 -13.555 -30.375 1 94.5 145 SER B N 1
ATOM 7176 C CA . SER B 1 145 ? 29.812 -14.648 -30.75 1 94.5 145 SER B CA 1
ATOM 7177 C C . SER B 1 145 ? 30.484 -15.625 -31.703 1 94.5 145 SER B C 1
ATOM 7179 O O . SER B 1 145 ? 30.25 -16.828 -31.656 1 94.5 145 SER B O 1
ATOM 7181 N N . PHE B 1 146 ? 31.391 -15.18 -32.562 1 93.25 146 PHE B N 1
ATOM 7182 C CA . PHE B 1 146 ? 32.094 -16.047 -33.5 1 93.25 146 PHE B CA 1
ATOM 7183 C C . PHE B 1 146 ? 33.094 -16.922 -32.75 1 93.25 146 PHE B C 1
ATOM 7185 O O . PHE B 1 146 ? 33.312 -18.078 -33.094 1 93.25 146 PHE B O 1
ATOM 7192 N N . VAL B 1 147 ? 33.625 -16.359 -31.75 1 93.44 147 VAL B N 1
ATOM 7193 C CA . VAL B 1 147 ? 34.562 -17.125 -30.953 1 93.44 147 VAL B CA 1
ATOM 7194 C C . VAL B 1 147 ? 33.812 -18.219 -30.188 1 93.44 147 VAL B C 1
ATOM 7196 O O . VAL B 1 147 ? 34.281 -19.359 -30.125 1 93.44 147 VAL B O 1
ATOM 7199 N N . LEU B 1 148 ? 32.719 -17.922 -29.609 1 93.56 148 LEU B N 1
ATOM 7200 C CA . LEU B 1 148 ? 31.938 -18.875 -28.828 1 93.56 148 LEU B CA 1
ATOM 7201 C C . LEU B 1 148 ? 31.328 -19.953 -29.719 1 93.56 148 LEU B C 1
ATOM 7203 O O . LEU B 1 148 ? 31.281 -21.125 -29.328 1 93.56 148 LEU B O 1
ATOM 7207 N N . SER B 1 149 ? 30.859 -19.484 -30.891 1 91.69 149 SER B N 1
ATOM 7208 C CA . SER B 1 149 ? 30.266 -20.438 -31.828 1 91.69 149 SER B CA 1
ATOM 7209 C C . SER B 1 149 ? 31.312 -21.438 -32.312 1 91.69 149 SER B C 1
ATOM 7211 O O . SER B 1 149 ? 30.984 -22.594 -32.594 1 91.69 149 SER B O 1
ATOM 7213 N N . ALA B 1 150 ? 32.5 -21.062 -32.375 1 90.31 150 ALA B N 1
ATOM 7214 C CA . ALA B 1 150 ? 33.594 -21.922 -32.844 1 90.31 150 ALA B CA 1
ATOM 7215 C C . ALA B 1 150 ? 34.094 -22.844 -31.75 1 90.31 150 ALA B C 1
ATOM 7217 O O . ALA B 1 150 ? 34.719 -23.875 -32.031 1 90.31 150 ALA B O 1
ATOM 7218 N N . THR B 1 151 ? 33.719 -22.625 -30.594 1 90.88 151 THR B N 1
ATOM 7219 C CA . THR B 1 151 ? 34.281 -23.391 -29.484 1 90.88 151 THR B CA 1
ATOM 7220 C C . THR B 1 151 ? 33.219 -24.172 -28.75 1 90.88 151 THR B C 1
ATOM 7222 O O . THR B 1 151 ? 33.094 -25.391 -28.922 1 90.88 151 THR B O 1
ATOM 7225 N N . ILE B 1 152 ? 32.281 -23.5 -28.078 1 86.88 152 ILE B N 1
ATOM 7226 C CA . ILE B 1 152 ? 31.406 -24.203 -27.141 1 86.88 152 ILE B CA 1
ATOM 7227 C C . ILE B 1 152 ? 29.984 -24.219 -27.703 1 86.88 152 ILE B C 1
ATOM 7229 O O . ILE B 1 152 ? 29.141 -24.969 -27.203 1 86.88 152 ILE B O 1
ATOM 7233 N N . SER B 1 153 ? 29.656 -23.484 -28.594 1 82.25 153 SER B N 1
ATOM 7234 C CA . SER B 1 153 ? 28.297 -23.422 -29.125 1 82.25 153 SER B CA 1
ATOM 7235 C C . SER B 1 153 ? 28.25 -23.859 -30.594 1 82.25 153 SER B C 1
ATOM 7237 O O . SER B 1 153 ? 27.672 -23.156 -31.438 1 82.25 153 SER B O 1
ATOM 7239 N N . LYS B 1 154 ? 28.656 -25.078 -30.75 1 78.56 154 LYS B N 1
ATOM 7240 C CA . LYS B 1 154 ? 28.672 -25.594 -32.125 1 78.56 154 LYS B CA 1
ATOM 7241 C C . LYS B 1 154 ? 27.312 -26.125 -32.531 1 78.56 154 LYS B C 1
ATOM 7243 O O . LYS B 1 154 ? 26.625 -26.766 -31.719 1 78.56 154 LYS B O 1
ATOM 7248 N N . GLY B 1 155 ? 26.703 -25.688 -33.594 1 76 155 GLY B N 1
ATOM 7249 C CA . GLY B 1 155 ? 25.469 -26.266 -34.094 1 76 155 GLY B CA 1
ATOM 7250 C C . GLY B 1 155 ? 24.266 -25.375 -33.906 1 76 155 GLY B C 1
ATOM 7251 O O . GLY B 1 155 ? 23.156 -25.688 -34.375 1 76 155 GLY B O 1
ATOM 7252 N N . VAL B 1 156 ? 24.484 -24.297 -33.25 1 77.81 156 VAL B N 1
ATOM 7253 C CA . VAL B 1 156 ? 23.359 -23.406 -33.031 1 77.81 156 VAL B CA 1
ATOM 7254 C C . VAL B 1 156 ? 23.188 -22.5 -34.25 1 77.81 156 VAL B C 1
ATOM 7256 O O . VAL B 1 156 ? 24.125 -22.281 -35 1 77.81 156 VAL B O 1
ATOM 7259 N N . ASN B 1 157 ? 21.953 -22.156 -34.469 1 82 157 ASN B N 1
ATOM 7260 C CA . ASN B 1 157 ? 21.703 -21.203 -35.562 1 82 157 ASN B CA 1
ATOM 7261 C C . ASN B 1 157 ? 22.5 -19.906 -35.344 1 82 157 ASN B C 1
ATOM 7263 O O . ASN B 1 157 ? 22.312 -19.234 -34.312 1 82 157 ASN B O 1
ATOM 7267 N N . GLN B 1 158 ? 23.203 -19.516 -36.312 1 84.38 158 GLN B N 1
ATOM 7268 C CA . GLN B 1 158 ? 24.219 -18.484 -36.156 1 84.38 158 GLN B CA 1
ATOM 7269 C C . GLN B 1 158 ? 23.594 -17.094 -36.062 1 84.38 158 GLN B C 1
ATOM 7271 O O . GLN B 1 158 ? 24 -16.281 -35.219 1 84.38 158 GLN B O 1
ATOM 7276 N N . LEU B 1 159 ? 22.625 -16.812 -36.844 1 84.94 159 LEU B N 1
ATOM 7277 C CA . LEU B 1 159 ? 22.094 -15.453 -36.875 1 84.94 159 LEU B CA 1
ATOM 7278 C C . LEU B 1 159 ? 21.438 -15.07 -35.562 1 84.94 159 LEU B C 1
ATOM 7280 O O . LEU B 1 159 ? 21.75 -14.023 -35 1 84.94 159 LEU B O 1
ATOM 7284 N N . PRO B 1 160 ? 20.531 -15.969 -35.062 1 86.12 160 PRO B N 1
ATOM 7285 C CA . PRO B 1 160 ? 19.953 -15.625 -33.75 1 86.12 160 PRO B CA 1
ATOM 7286 C C . PRO B 1 160 ? 21.016 -15.547 -32.656 1 86.12 160 PRO B C 1
ATOM 7288 O O . PRO B 1 160 ? 20.922 -14.688 -31.766 1 86.12 160 PRO B O 1
ATOM 7291 N N . PHE B 1 161 ? 21.922 -16.391 -32.719 1 91.06 161 PHE B N 1
ATOM 7292 C CA . PHE B 1 161 ? 22.969 -16.406 -31.703 1 91.06 161 PHE B CA 1
ATOM 7293 C C . PHE B 1 161 ? 23.766 -15.102 -31.719 1 91.06 161 PHE B C 1
ATOM 7295 O O . PHE B 1 161 ? 24.062 -14.547 -30.656 1 91.06 161 PHE B O 1
ATOM 7302 N N . ILE B 1 162 ? 24.047 -14.578 -32.938 1 90.5 162 ILE B N 1
ATOM 7303 C CA . ILE B 1 162 ? 24.812 -13.344 -33.094 1 90.5 162 ILE B CA 1
ATOM 7304 C C . ILE B 1 162 ? 24.016 -12.172 -32.531 1 90.5 162 ILE B C 1
ATOM 7306 O O . ILE B 1 162 ? 24.562 -11.336 -31.812 1 90.5 162 ILE B O 1
ATOM 7310 N N . VAL B 1 163 ? 22.797 -12.109 -32.781 1 88.44 163 VAL B N 1
ATOM 7311 C CA . VAL B 1 163 ? 21.969 -11 -32.344 1 88.44 163 VAL B CA 1
ATOM 7312 C C . VAL B 1 163 ? 21.797 -11.07 -30.828 1 88.44 163 VAL B C 1
ATOM 7314 O O . VAL B 1 163 ? 21.875 -10.055 -30.141 1 88.44 163 VAL B O 1
ATOM 7317 N N . PHE B 1 164 ? 21.562 -12.289 -30.344 1 91.12 164 PHE B N 1
ATOM 7318 C CA . PHE B 1 164 ? 21.391 -12.461 -28.891 1 91.12 164 PHE B CA 1
ATOM 7319 C C . PHE B 1 164 ? 22.656 -12.055 -28.156 1 91.12 164 PHE B C 1
ATOM 7321 O O . PHE B 1 164 ? 22.578 -11.406 -27.109 1 91.12 164 PHE B O 1
ATOM 7328 N N . MET B 1 165 ? 23.781 -12.383 -28.672 1 92.94 165 MET B N 1
ATOM 7329 C CA . MET B 1 165 ? 25.047 -12.039 -28.031 1 92.94 165 MET B CA 1
ATOM 7330 C C . MET B 1 165 ? 25.281 -10.531 -28.094 1 92.94 165 MET B C 1
ATOM 7332 O O . MET B 1 165 ? 25.75 -9.938 -27.125 1 92.94 165 MET B O 1
ATOM 7336 N N . GLY B 1 166 ? 25 -9.961 -29.219 1 93 166 GLY B N 1
ATOM 7337 C CA . GLY B 1 166 ? 25.094 -8.516 -29.328 1 93 166 GLY B CA 1
ATOM 7338 C C . GLY B 1 166 ? 24.234 -7.773 -28.344 1 93 166 GLY B C 1
ATOM 7339 O O . GLY B 1 166 ? 24.688 -6.828 -27.688 1 93 166 GLY B O 1
ATOM 7340 N N . VAL B 1 167 ? 23.031 -8.242 -28.172 1 92.38 167 VAL B N 1
ATOM 7341 C CA . VAL B 1 167 ? 22.078 -7.609 -27.25 1 92.38 167 VAL B CA 1
ATOM 7342 C C . VAL B 1 167 ? 22.531 -7.82 -25.812 1 92.38 167 VAL B C 1
ATOM 7344 O O . VAL B 1 167 ? 22.531 -6.883 -25.016 1 92.38 167 VAL B O 1
ATOM 7347 N N . ALA B 1 168 ? 22.922 -9 -25.469 1 94.12 168 ALA B N 1
ATOM 7348 C CA . ALA B 1 168 ? 23.312 -9.352 -24.109 1 94.12 168 ALA B CA 1
ATOM 7349 C C . ALA B 1 168 ? 24.484 -8.492 -23.641 1 94.12 168 ALA B C 1
ATOM 7351 O O . ALA B 1 168 ? 24.562 -8.102 -22.469 1 94.12 168 ALA B O 1
ATOM 7352 N N . LEU B 1 169 ? 25.359 -8.195 -24.531 1 94.81 169 LEU B N 1
ATOM 7353 C CA . LEU B 1 169 ? 26.547 -7.441 -24.141 1 94.81 169 LEU B CA 1
ATOM 7354 C C . LEU B 1 169 ? 26.25 -5.941 -24.125 1 94.81 169 LEU B C 1
ATOM 7356 O O . LEU B 1 169 ? 27.031 -5.156 -23.578 1 94.81 169 LEU B O 1
ATOM 7360 N N . SER B 1 170 ? 25.125 -5.512 -24.672 1 94.12 170 SER B N 1
ATOM 7361 C CA . SER B 1 170 ? 24.828 -4.094 -24.844 1 94.12 170 SER B CA 1
ATOM 7362 C C . SER B 1 170 ? 23.875 -3.598 -23.75 1 94.12 170 SER B C 1
ATOM 7364 O O . SER B 1 170 ? 23.703 -2.389 -23.578 1 94.12 170 SER B O 1
ATOM 7366 N N . ILE B 1 171 ? 23.375 -4.402 -22.969 1 92.69 171 ILE B N 1
ATOM 7367 C CA . ILE B 1 171 ? 22.297 -4.074 -22.031 1 92.69 171 ILE B CA 1
ATOM 7368 C C . ILE B 1 171 ? 22.875 -3.338 -20.828 1 92.69 171 ILE B C 1
ATOM 7370 O O . ILE B 1 171 ? 23.984 -3.627 -20.391 1 92.69 171 ILE B O 1
ATOM 7374 N N . THR B 1 172 ? 22.188 -2.293 -20.391 1 93.94 172 THR B N 1
ATOM 7375 C CA . THR B 1 172 ? 22.391 -1.622 -19.109 1 93.94 172 THR B CA 1
ATOM 7376 C C . THR B 1 172 ? 21.125 -1.659 -18.266 1 93.94 172 THR B C 1
ATOM 7378 O O . THR B 1 172 ? 20.031 -1.343 -18.75 1 93.94 172 THR B O 1
ATOM 7381 N N . ALA B 1 173 ? 21.281 -2.102 -17.078 1 91.88 173 ALA B N 1
ATOM 7382 C CA . ALA B 1 173 ? 20.109 -2.26 -16.219 1 91.88 173 ALA B CA 1
ATOM 7383 C C . ALA B 1 173 ? 19.734 -0.936 -15.555 1 91.88 173 ALA B C 1
ATOM 7385 O O . ALA B 1 173 ? 20.344 -0.54 -14.555 1 91.88 173 ALA B O 1
ATOM 7386 N N . PHE B 1 174 ? 18.641 -0.413 -15.984 1 89.06 174 PHE B N 1
ATOM 7387 C CA . PHE B 1 174 ? 18.172 0.878 -15.5 1 89.06 174 PHE B CA 1
ATOM 7388 C C . PHE B 1 174 ? 17.859 0.816 -14.016 1 89.06 174 PHE B C 1
ATOM 7390 O O . PHE B 1 174 ? 18.328 1.647 -13.234 1 89.06 174 PHE B O 1
ATOM 7397 N N . PRO B 1 175 ? 17.094 -0.167 -13.539 1 87.19 175 PRO B N 1
ATOM 7398 C CA . PRO B 1 175 ? 16.734 -0.172 -12.125 1 87.19 175 PRO B CA 1
ATOM 7399 C C . PRO B 1 175 ? 17.938 -0.35 -11.203 1 87.19 175 PRO B C 1
ATOM 7401 O O . PRO B 1 175 ? 18 0.268 -10.141 1 87.19 175 PRO B O 1
ATOM 7404 N N . VAL B 1 176 ? 18.875 -1.181 -11.586 1 91.19 176 VAL B N 1
ATOM 7405 C CA . VAL B 1 176 ? 20.047 -1.415 -10.766 1 91.19 176 VAL B CA 1
ATOM 7406 C C . VAL B 1 176 ? 20.922 -0.162 -10.742 1 91.19 176 VAL B C 1
ATOM 7408 O O . VAL B 1 176 ? 21.469 0.206 -9.695 1 91.19 176 VAL B O 1
ATOM 7411 N N . LEU B 1 177 ? 21.016 0.418 -11.859 1 93.12 177 LEU B N 1
ATOM 7412 C CA . LEU B 1 177 ? 21.781 1.658 -11.953 1 93.12 177 LEU B CA 1
ATOM 7413 C C . LEU B 1 177 ? 21.172 2.736 -11.062 1 93.12 177 LEU B C 1
ATOM 7415 O O . LEU B 1 177 ? 21.906 3.445 -10.359 1 93.12 177 LEU B O 1
ATOM 7419 N N . ALA B 1 178 ? 19.891 2.865 -11.117 1 89.56 178 ALA B N 1
ATOM 7420 C CA . ALA B 1 178 ? 19.203 3.852 -10.289 1 89.56 178 ALA B CA 1
ATOM 7421 C C . ALA B 1 178 ? 19.5 3.629 -8.805 1 89.56 178 ALA B C 1
ATOM 7423 O O . ALA B 1 178 ? 19.703 4.586 -8.055 1 89.56 178 ALA B O 1
ATOM 7424 N N . ARG B 1 179 ? 19.578 2.451 -8.484 1 89.06 179 ARG B N 1
ATOM 7425 C CA . ARG B 1 179 ? 19.859 2.117 -7.086 1 89.06 179 ARG B CA 1
ATOM 7426 C C . ARG B 1 179 ? 21.281 2.473 -6.703 1 89.06 179 ARG B C 1
ATOM 7428 O O . ARG B 1 179 ? 21.531 2.984 -5.613 1 89.06 179 ARG B O 1
ATOM 7435 N N . ILE B 1 180 ? 22.156 2.164 -7.512 1 90.62 180 ILE B N 1
ATOM 7436 C CA . ILE B 1 180 ? 23.562 2.473 -7.258 1 90.62 180 ILE B CA 1
ATOM 7437 C C . ILE B 1 180 ? 23.75 3.984 -7.145 1 90.62 180 ILE B C 1
ATOM 7439 O O . ILE B 1 180 ? 24.406 4.469 -6.223 1 90.62 180 ILE B O 1
ATOM 7443 N N . LEU B 1 181 ? 23.125 4.684 -8.016 1 91.5 181 LEU B N 1
ATOM 7444 C CA . LEU B 1 181 ? 23.234 6.141 -8.016 1 91.5 181 LEU B CA 1
ATOM 7445 C C . LEU B 1 181 ? 22.609 6.734 -6.762 1 91.5 181 LEU B C 1
ATOM 7447 O O . LEU B 1 181 ? 23.125 7.695 -6.195 1 91.5 181 LEU B O 1
ATOM 7451 N N . ALA B 1 182 ? 21.516 6.172 -6.383 1 87.75 182 ALA B N 1
ATOM 7452 C CA . ALA B 1 182 ? 20.875 6.652 -5.164 1 87.75 182 ALA B CA 1
ATOM 7453 C C . ALA B 1 182 ? 21.75 6.395 -3.939 1 87.75 182 ALA B C 1
ATOM 7455 O O . ALA B 1 182 ? 21.891 7.262 -3.074 1 87.75 182 ALA B O 1
ATOM 7456 N N . GLU B 1 183 ? 22.312 5.254 -3.941 1 85.94 183 GLU B N 1
ATOM 7457 C CA . GLU B 1 183 ? 23.172 4.875 -2.82 1 85.94 183 GLU B CA 1
ATOM 7458 C C . GLU B 1 183 ? 24.406 5.766 -2.738 1 85.94 183 GLU B C 1
ATOM 7460 O O . GLU B 1 183 ? 24.875 6.086 -1.644 1 85.94 183 GLU B O 1
ATOM 7465 N N . LEU B 1 184 ? 24.859 6.184 -3.828 1 87.25 184 LEU B N 1
ATOM 7466 C CA . LEU B 1 184 ? 26.078 7.004 -3.891 1 87.25 184 LEU B CA 1
ATOM 7467 C C . LEU B 1 184 ? 25.719 8.484 -3.908 1 87.25 184 LEU B C 1
ATOM 7469 O O . LEU B 1 184 ? 26.609 9.336 -4.066 1 87.25 184 LEU B O 1
ATOM 7473 N N . LYS B 1 185 ? 24.453 8.852 -3.791 1 88.31 185 LYS B N 1
ATOM 7474 C CA . LYS B 1 185 ? 23.938 10.219 -3.76 1 88.31 185 LYS B CA 1
ATOM 7475 C C . LYS B 1 185 ? 24.281 10.969 -5.047 1 88.31 185 LYS B C 1
ATOM 7477 O O . LYS B 1 185 ? 24.641 12.148 -5.008 1 88.31 185 LYS B O 1
ATOM 7482 N N . LEU B 1 186 ? 24.234 10.289 -6.168 1 89.38 186 LEU B N 1
ATOM 7483 C CA . LEU B 1 186 ? 24.594 10.875 -7.453 1 89.38 186 LEU B CA 1
ATOM 7484 C C . LEU B 1 186 ? 23.375 11 -8.359 1 89.38 186 LEU B C 1
ATOM 7486 O O . LEU B 1 186 ? 23.469 11.555 -9.453 1 89.38 186 LEU B O 1
ATOM 7490 N N . LEU B 1 187 ? 22.266 10.547 -7.898 1 87.88 187 LEU B N 1
ATOM 7491 C CA . LEU B 1 187 ? 21.062 10.391 -8.719 1 87.88 187 LEU B CA 1
ATOM 7492 C C . LEU B 1 187 ? 20.641 11.727 -9.32 1 87.88 187 LEU B C 1
ATOM 7494 O O . LEU B 1 187 ? 20.203 11.789 -10.469 1 87.88 187 LEU B O 1
ATOM 7498 N N . THR B 1 188 ? 20.812 12.797 -8.555 1 86.38 188 THR B N 1
ATOM 7499 C CA . THR B 1 188 ? 20.312 14.094 -8.992 1 86.38 188 THR B CA 1
ATOM 7500 C C . THR B 1 188 ? 21.453 14.984 -9.469 1 86.38 188 THR B C 1
ATOM 7502 O O . THR B 1 188 ? 21.25 16.172 -9.703 1 86.38 188 THR B O 1
ATOM 7505 N N . THR B 1 189 ? 22.594 14.484 -9.539 1 87.75 189 THR B N 1
ATOM 7506 C CA . THR B 1 189 ? 23.734 15.203 -10.102 1 87.75 189 THR B CA 1
ATOM 7507 C C . THR B 1 189 ? 23.719 15.141 -11.625 1 87.75 189 THR B C 1
ATOM 7509 O O . THR B 1 189 ? 22.906 14.422 -12.211 1 87.75 189 THR B O 1
ATOM 7512 N N . ASP B 1 190 ? 24.594 15.852 -12.211 1 86.25 190 ASP B N 1
ATOM 7513 C CA . ASP B 1 190 ? 24.656 15.859 -13.672 1 86.25 190 ASP B CA 1
ATOM 7514 C C . ASP B 1 190 ? 25.031 14.484 -14.211 1 86.25 190 ASP B C 1
ATOM 7516 O O . ASP B 1 190 ? 24.438 14.008 -15.18 1 86.25 190 ASP B O 1
ATOM 7520 N N . ILE B 1 191 ? 25.953 13.891 -13.602 1 89 191 ILE B N 1
ATOM 7521 C CA . ILE B 1 191 ? 26.391 12.57 -14.031 1 89 191 ILE B CA 1
ATOM 7522 C C . ILE B 1 191 ? 25.25 11.57 -13.883 1 89 191 ILE B C 1
ATOM 7524 O O . ILE B 1 191 ? 25.062 10.703 -14.734 1 89 191 ILE B O 1
ATOM 7528 N N . GLY B 1 192 ? 24.594 11.641 -12.773 1 90.94 192 GLY B N 1
ATOM 7529 C CA . GLY B 1 192 ? 23.453 10.758 -12.555 1 90.94 192 GLY B CA 1
ATOM 7530 C C . GLY B 1 192 ? 22.344 10.953 -13.562 1 90.94 192 GLY B C 1
ATOM 7531 O O . GLY B 1 192 ? 21.766 9.984 -14.047 1 90.94 192 GLY B O 1
ATOM 7532 N N . ARG B 1 193 ? 22.078 12.172 -13.922 1 88.38 193 ARG B N 1
ATOM 7533 C CA . ARG B 1 193 ? 21.031 12.484 -14.883 1 88.38 193 ARG B CA 1
ATOM 7534 C C . ARG B 1 193 ? 21.391 11.945 -16.266 1 88.38 193 ARG B C 1
ATOM 7536 O O . ARG B 1 193 ? 20.531 11.391 -16.969 1 88.38 193 ARG B O 1
ATOM 7543 N N . ILE B 1 194 ? 22.594 12.125 -16.594 1 90.81 194 ILE B N 1
ATOM 7544 C CA . ILE B 1 194 ? 23.062 11.641 -17.891 1 90.81 194 ILE B CA 1
ATOM 7545 C C . ILE B 1 194 ? 23 10.109 -17.906 1 90.81 194 ILE B C 1
ATOM 7547 O O . ILE B 1 194 ? 22.5 9.523 -18.875 1 90.81 194 ILE B O 1
ATOM 7551 N N . ALA B 1 195 ? 23.484 9.531 -16.859 1 92.88 195 ALA B N 1
ATOM 7552 C CA . ALA B 1 195 ? 23.5 8.07 -16.781 1 92.88 195 ALA B CA 1
ATOM 7553 C C . ALA B 1 195 ? 22.078 7.512 -16.828 1 92.88 195 ALA B C 1
ATOM 7555 O O . ALA B 1 195 ? 21.812 6.543 -17.547 1 92.88 195 ALA B O 1
ATOM 7556 N N . MET B 1 196 ? 21.172 8.078 -16.094 1 90.69 196 MET B N 1
ATOM 7557 C CA . MET B 1 196 ? 19.797 7.609 -16.031 1 90.69 196 MET B CA 1
ATOM 7558 C C . MET B 1 196 ? 19.109 7.766 -17.391 1 90.69 196 MET B C 1
ATOM 7560 O O . MET B 1 196 ? 18.391 6.871 -17.828 1 90.69 196 MET B O 1
ATOM 7564 N N . SER B 1 197 ? 19.344 8.914 -17.969 1 90.81 197 SER B N 1
ATOM 7565 C CA . SER B 1 197 ? 18.766 9.156 -19.266 1 90.81 197 SER B CA 1
ATOM 7566 C C . SER B 1 197 ? 19.312 8.188 -20.312 1 90.81 197 SER B C 1
ATOM 7568 O O . SER B 1 197 ? 18.547 7.609 -21.094 1 90.81 197 SER B O 1
ATOM 7570 N N . ALA B 1 198 ? 20.594 8.008 -20.297 1 92.56 198 ALA B N 1
ATOM 7571 C CA . ALA B 1 198 ? 21.219 7.086 -21.234 1 92.56 198 ALA B CA 1
ATOM 7572 C C . ALA B 1 198 ? 20.75 5.652 -21 1 92.56 198 ALA B C 1
ATOM 7574 O O . ALA B 1 198 ? 20.516 4.902 -21.953 1 92.56 198 ALA B O 1
ATOM 7575 N N . ALA B 1 199 ? 20.688 5.262 -19.797 1 92.25 199 ALA B N 1
ATOM 7576 C CA . ALA B 1 199 ? 20.234 3.914 -19.469 1 92.25 199 ALA B CA 1
ATOM 7577 C C . ALA B 1 199 ? 18.781 3.691 -19.891 1 92.25 199 ALA B C 1
ATOM 7579 O O . ALA B 1 199 ? 18.422 2.59 -20.312 1 92.25 199 ALA B O 1
ATOM 7580 N N . GLY B 1 200 ? 17.953 4.727 -19.719 1 89.12 200 GLY B N 1
ATOM 7581 C CA . GLY B 1 200 ? 16.578 4.637 -20.172 1 89.12 200 GLY B CA 1
ATOM 7582 C C . GLY B 1 200 ? 16.469 4.367 -21.672 1 89.12 200 GLY B C 1
ATOM 7583 O O . GLY B 1 200 ? 15.688 3.508 -22.094 1 89.12 200 GLY B O 1
ATOM 7584 N N . VAL B 1 201 ? 17.25 5.02 -22.406 1 88.69 201 VAL B N 1
ATOM 7585 C CA . VAL B 1 201 ? 17.297 4.824 -23.859 1 88.69 201 VAL B CA 1
ATOM 7586 C C . VAL B 1 201 ? 17.797 3.424 -24.172 1 88.69 201 VAL B C 1
ATOM 7588 O O . VAL B 1 201 ? 17.266 2.746 -25.062 1 88.69 201 VAL B O 1
ATOM 7591 N N . ASN B 1 202 ? 18.781 3.045 -23.469 1 90.5 202 ASN B N 1
ATOM 7592 C CA . ASN B 1 202 ? 19.359 1.715 -23.641 1 90.5 202 ASN B CA 1
ATOM 7593 C C . ASN B 1 202 ? 18.312 0.623 -23.391 1 90.5 202 ASN B C 1
ATOM 7595 O O . ASN B 1 202 ? 18.297 -0.389 -24.094 1 90.5 202 ASN B O 1
ATOM 7599 N N . ASP B 1 203 ? 17.516 0.83 -22.375 1 88.06 203 ASP B N 1
ATOM 7600 C CA . ASP B 1 203 ? 16.5 -0.162 -22.047 1 88.06 203 ASP B CA 1
ATOM 7601 C C . ASP B 1 203 ? 15.461 -0.28 -23.141 1 88.06 203 ASP B C 1
ATOM 7603 O O . ASP B 1 203 ? 15.07 -1.387 -23.531 1 88.06 203 ASP B O 1
ATOM 7607 N N . VAL B 1 204 ? 15.07 0.777 -23.672 1 84.88 204 VAL B N 1
ATOM 7608 C CA . VAL B 1 204 ? 14.094 0.77 -24.766 1 84.88 204 VAL B CA 1
ATOM 7609 C C . VAL B 1 204 ? 14.695 0.093 -25.984 1 84.88 204 VAL B C 1
ATOM 7611 O O . VAL B 1 204 ? 14.055 -0.752 -26.609 1 84.88 204 VAL B O 1
ATOM 7614 N N . ALA B 1 205 ? 15.867 0.42 -26.297 1 87.06 205 ALA B N 1
ATOM 7615 C CA . ALA B 1 205 ? 16.562 -0.173 -27.438 1 87.06 205 ALA B CA 1
ATOM 7616 C C . ALA B 1 205 ? 16.75 -1.675 -27.25 1 87.06 205 ALA B C 1
ATOM 7618 O O . ALA B 1 205 ? 16.625 -2.449 -28.203 1 87.06 205 ALA B O 1
ATOM 7619 N N . ALA B 1 206 ? 17.094 -2.012 -26.062 1 87.06 206 ALA B N 1
ATOM 7620 C CA . ALA B 1 206 ? 17.297 -3.424 -25.75 1 87.06 206 ALA B CA 1
ATOM 7621 C C . ALA B 1 206 ? 16.031 -4.23 -26 1 87.06 206 ALA B C 1
ATOM 7623 O O . ALA B 1 206 ? 16.094 -5.352 -26.5 1 87.06 206 ALA B O 1
ATOM 7624 N N . TRP B 1 207 ? 14.914 -3.719 -25.672 1 85.31 207 TRP B N 1
ATOM 7625 C CA . TRP B 1 207 ? 13.641 -4.41 -25.859 1 85.31 207 TRP B CA 1
ATOM 7626 C C . TRP B 1 207 ? 13.305 -4.531 -27.344 1 85.31 207 TRP B C 1
ATOM 7628 O O . TRP B 1 207 ? 12.789 -5.562 -27.781 1 85.31 207 TRP B O 1
ATOM 7638 N N . ILE B 1 208 ? 13.656 -3.537 -28.078 1 83.94 208 ILE B N 1
ATOM 7639 C CA . ILE B 1 208 ? 13.438 -3.576 -29.531 1 83.94 208 ILE B CA 1
ATOM 7640 C C . ILE B 1 208 ? 14.344 -4.629 -30.156 1 83.94 208 ILE B C 1
ATOM 7642 O O . ILE B 1 208 ? 13.891 -5.445 -30.953 1 83.94 208 ILE B O 1
ATOM 7646 N N . LEU B 1 209 ? 15.531 -4.625 -29.766 1 84.62 209 LEU B N 1
ATOM 7647 C CA . LEU B 1 209 ? 16.5 -5.582 -30.297 1 84.62 209 LEU B CA 1
ATOM 7648 C C . LEU B 1 209 ? 16.141 -7.004 -29.875 1 84.62 209 LEU B C 1
ATOM 7650 O O . LEU B 1 209 ? 16.328 -7.945 -30.656 1 84.62 209 LEU B O 1
ATOM 7654 N N . LEU B 1 210 ? 15.672 -7.113 -28.672 1 84.94 210 LEU B N 1
ATOM 7655 C CA . LEU B 1 210 ? 15.25 -8.43 -28.219 1 84.94 210 LEU B CA 1
ATOM 7656 C C . LEU B 1 210 ? 14.07 -8.938 -29.031 1 84.94 210 LEU B C 1
ATOM 7658 O O . LEU B 1 210 ? 14.008 -10.117 -29.375 1 84.94 210 LEU B O 1
ATOM 7662 N N . ALA B 1 211 ? 13.133 -8.047 -29.297 1 82.94 211 ALA B N 1
ATOM 7663 C CA . ALA B 1 211 ? 12 -8.43 -30.125 1 82.94 211 ALA B CA 1
ATOM 7664 C C . ALA B 1 211 ? 12.469 -8.906 -31.5 1 82.94 211 ALA B C 1
ATOM 7666 O O . ALA B 1 211 ? 11.938 -9.875 -32.062 1 82.94 211 ALA B O 1
ATOM 7667 N N . LEU B 1 212 ? 13.445 -8.297 -31.953 1 81.06 212 LEU B N 1
ATOM 7668 C CA . LEU B 1 212 ? 14.016 -8.68 -33.25 1 81.06 212 LEU B CA 1
ATOM 7669 C C . LEU B 1 212 ? 14.711 -10.031 -33.156 1 81.06 212 LEU B C 1
ATOM 7671 O O . LEU B 1 212 ? 14.57 -10.867 -34.031 1 81.06 212 LEU B O 1
ATOM 7675 N N . ALA B 1 213 ? 15.43 -10.188 -32.094 1 83.19 213 ALA B N 1
ATOM 7676 C CA . ALA B 1 213 ? 16.125 -11.453 -31.891 1 83.19 213 ALA B CA 1
ATOM 7677 C C . ALA B 1 213 ? 15.133 -12.609 -31.781 1 83.19 213 ALA B C 1
ATOM 7679 O O . ALA B 1 213 ? 15.375 -13.695 -32.312 1 83.19 213 ALA B O 1
ATOM 7680 N N . ILE B 1 214 ? 14.102 -12.367 -31.094 1 82.56 214 ILE B N 1
ATOM 7681 C CA . ILE B 1 214 ? 13.078 -13.391 -30.906 1 82.56 214 ILE B CA 1
ATOM 7682 C C . ILE B 1 214 ? 12.414 -13.719 -32.25 1 82.56 214 ILE B C 1
ATOM 7684 O O . ILE B 1 214 ? 12.203 -14.883 -32.562 1 82.56 214 ILE B O 1
ATOM 7688 N N . ALA B 1 215 ? 12.188 -12.695 -33 1 77.69 215 ALA B N 1
ATOM 7689 C CA . ALA B 1 215 ? 11.555 -12.875 -34.312 1 77.69 215 ALA B CA 1
ATOM 7690 C C . ALA B 1 215 ? 12.438 -13.695 -35.25 1 77.69 215 ALA B C 1
ATOM 7692 O O . ALA B 1 215 ? 11.945 -14.469 -36.062 1 77.69 215 ALA B O 1
ATOM 7693 N N . LEU B 1 216 ? 13.688 -13.633 -35.062 1 79.19 216 LEU B N 1
ATOM 7694 C CA . LEU B 1 216 ? 14.641 -14.297 -35.938 1 79.19 216 LEU B CA 1
ATOM 7695 C C . LEU B 1 216 ? 14.922 -15.719 -35.469 1 79.19 216 LEU B C 1
ATOM 7697 O O . LEU B 1 216 ? 15.461 -16.531 -36.219 1 79.19 216 LEU B O 1
ATOM 7701 N N . SER B 1 217 ? 14.648 -16.016 -34.25 1 77.94 217 SER B N 1
ATOM 7702 C CA . SER B 1 217 ? 14.969 -17.312 -33.688 1 77.94 217 SER B CA 1
ATOM 7703 C C . SER B 1 217 ? 13.914 -18.359 -34.031 1 77.94 217 SER B C 1
ATOM 7705 O O . SER B 1 217 ? 14.094 -19.547 -33.781 1 77.94 217 SER B O 1
ATOM 7707 N N . GLY B 1 218 ? 12.82 -18.031 -34.656 1 68.69 218 GLY B N 1
ATOM 7708 C CA . GLY B 1 218 ? 11.805 -19 -35 1 68.69 218 GLY B CA 1
ATOM 7709 C C . GLY B 1 218 ? 12.281 -20.016 -36.031 1 68.69 218 GLY B C 1
ATOM 7710 O O . GLY B 1 218 ? 12.938 -19.656 -37 1 68.69 218 GLY B O 1
ATOM 7711 N N . ASP B 1 219 ? 12.547 -21.25 -35.594 1 59.34 219 ASP B N 1
ATOM 7712 C CA . ASP B 1 219 ? 13.07 -22.328 -36.438 1 59.34 219 ASP B CA 1
ATOM 7713 C C . ASP B 1 219 ? 12.172 -22.578 -37.625 1 59.34 219 ASP B C 1
ATOM 7715 O O . ASP B 1 219 ? 10.977 -22.859 -37.469 1 59.34 219 ASP B O 1
ATOM 7719 N N . GLY B 1 220 ? 12.727 -22.562 -38.719 1 57.88 220 GLY B N 1
ATOM 7720 C CA . GLY B 1 220 ? 12.125 -23.031 -39.938 1 57.88 220 GLY B CA 1
ATOM 7721 C C . GLY B 1 220 ? 11.094 -22.078 -40.5 1 57.88 220 GLY B C 1
ATOM 7722 O O . GLY B 1 220 ? 10.438 -22.391 -41.5 1 57.88 220 GLY B O 1
ATOM 7723 N N . THR B 1 221 ? 10.898 -21.062 -39.656 1 61.06 221 THR B N 1
ATOM 7724 C CA . THR B 1 221 ? 9.758 -20.266 -40.125 1 61.06 221 THR B CA 1
ATOM 7725 C C . THR B 1 221 ? 10.195 -19.203 -41.125 1 61.06 221 THR B C 1
ATOM 7727 O O . THR B 1 221 ? 11.375 -18.828 -41.156 1 61.06 221 THR B O 1
ATOM 7730 N N . SER B 1 222 ? 9.375 -19.016 -42.062 1 69.25 222 SER B N 1
ATOM 7731 C CA . SER B 1 222 ? 9.477 -18.031 -43.125 1 69.25 222 SER B CA 1
ATOM 7732 C C . SER B 1 222 ? 9.844 -16.656 -42.594 1 69.25 222 SER B C 1
ATOM 7734 O O . SER B 1 222 ? 9.445 -16.297 -41.469 1 69.25 222 SER B O 1
ATOM 7736 N N . PRO B 1 223 ? 10.938 -16.078 -43.125 1 76 223 PRO B N 1
ATOM 7737 C CA . PRO B 1 223 ? 11.273 -14.703 -42.781 1 76 223 PRO B CA 1
ATOM 7738 C C . PRO B 1 223 ? 10.047 -13.797 -42.688 1 76 223 PRO B C 1
ATOM 7740 O O . PRO B 1 223 ? 10.094 -12.758 -42.031 1 76 223 PRO B O 1
ATOM 7743 N N . LEU B 1 224 ? 9.016 -14.258 -43.219 1 80.56 224 LEU B N 1
ATOM 7744 C CA . LEU B 1 224 ? 7.777 -13.484 -43.219 1 80.56 224 LEU B CA 1
ATOM 7745 C C . LEU B 1 224 ? 7.176 -13.445 -41.812 1 80.56 224 LEU B C 1
ATOM 7747 O O . LEU B 1 224 ? 6.504 -12.477 -41.438 1 80.56 224 LEU B O 1
ATOM 7751 N N . VAL B 1 225 ? 7.5 -14.438 -41.094 1 81.19 225 VAL B N 1
ATOM 7752 C CA . VAL B 1 225 ? 6.977 -14.5 -39.75 1 81.19 225 VAL B CA 1
ATOM 7753 C C . VAL B 1 225 ? 7.613 -13.398 -38.875 1 81.19 225 VAL B C 1
ATOM 7755 O O . VAL B 1 225 ? 6.934 -12.766 -38.094 1 81.19 225 VAL B O 1
ATOM 7758 N N . SER B 1 226 ? 8.867 -13.211 -39.125 1 81.5 226 SER B N 1
ATOM 7759 C CA . SER B 1 226 ? 9.562 -12.164 -38.375 1 81.5 226 SER B CA 1
ATOM 7760 C C . SER B 1 226 ? 8.992 -10.789 -38.719 1 81.5 226 SER B C 1
ATOM 7762 O O . SER B 1 226 ? 8.875 -9.93 -37.844 1 81.5 226 SER B O 1
ATOM 7764 N N . VAL B 1 227 ? 8.617 -10.562 -39.875 1 85.44 227 VAL B N 1
ATOM 7765 C CA . VAL B 1 227 ? 8.055 -9.281 -40.312 1 85.44 227 VAL B CA 1
ATOM 7766 C C . VAL B 1 227 ? 6.676 -9.094 -39.688 1 85.44 227 VAL B C 1
ATOM 7768 O O . VAL B 1 227 ? 6.336 -7.992 -39.25 1 85.44 227 VAL B O 1
ATOM 7771 N N . TRP B 1 228 ? 5.941 -10.133 -39.625 1 85.94 228 TRP B N 1
ATOM 7772 C CA . TRP B 1 228 ? 4.609 -10.062 -39.031 1 85.94 228 TRP B CA 1
ATOM 7773 C C . TRP B 1 228 ? 4.691 -9.758 -37.562 1 85.94 228 TRP B C 1
ATOM 7775 O O . TRP B 1 228 ? 3.857 -9.023 -37 1 85.94 228 TRP B O 1
ATOM 7785 N N . VAL B 1 229 ? 5.625 -10.375 -36.906 1 85.69 229 VAL B N 1
ATOM 7786 C CA . VAL B 1 229 ? 5.812 -10.148 -35.469 1 85.69 229 VAL B CA 1
ATOM 7787 C C . VAL B 1 229 ? 6.164 -8.688 -35.219 1 85.69 229 VAL B C 1
ATOM 7789 O O . VAL B 1 229 ? 5.625 -8.055 -34.312 1 85.69 229 VAL B O 1
ATOM 7792 N N . LEU B 1 230 ? 6.996 -8.133 -36.031 1 86.81 230 LEU B N 1
ATOM 7793 C CA . LEU B 1 230 ? 7.41 -6.742 -35.875 1 86.81 230 LEU B CA 1
ATOM 7794 C C . LEU B 1 230 ? 6.258 -5.793 -36.188 1 86.81 230 LEU B C 1
ATOM 7796 O O . LEU B 1 230 ? 6.086 -4.773 -35.5 1 86.81 230 LEU B O 1
ATOM 7800 N N . LEU B 1 231 ? 5.508 -6.109 -37.219 1 91.19 231 LEU B N 1
ATOM 7801 C CA . LEU B 1 231 ? 4.375 -5.27 -37.594 1 91.19 231 LEU B CA 1
ATOM 7802 C C . LEU B 1 231 ? 3.297 -5.293 -36.531 1 91.19 231 LEU B C 1
ATOM 7804 O O . LEU B 1 231 ? 2.76 -4.246 -36.156 1 91.19 231 LEU B O 1
ATOM 7808 N N . CYS B 1 232 ? 3.025 -6.473 -36.031 1 92.62 232 CYS B N 1
ATOM 7809 C CA . CYS B 1 232 ? 2.025 -6.598 -34.969 1 92.62 232 CYS B CA 1
ATOM 7810 C C . CYS B 1 232 ? 2.506 -5.941 -33.688 1 92.62 232 CYS B C 1
ATOM 7812 O O . CYS B 1 232 ? 1.711 -5.352 -32.938 1 92.62 232 CYS B O 1
ATOM 7814 N N . GLY B 1 233 ? 3.799 -6.164 -33.406 1 92 233 GLY B N 1
ATOM 7815 C CA . GLY B 1 233 ? 4.367 -5.473 -32.25 1 92 233 GLY B CA 1
ATOM 7816 C C . GLY B 1 233 ? 4.242 -3.965 -32.344 1 92 233 GLY B C 1
ATOM 7817 O O . GLY B 1 233 ? 3.875 -3.309 -31.359 1 92 233 GLY B O 1
ATOM 7818 N N . SER B 1 234 ? 4.5 -3.396 -33.5 1 93.5 234 SER B N 1
ATOM 7819 C CA . SER B 1 234 ? 4.352 -1.962 -33.719 1 93.5 234 SER B CA 1
ATOM 7820 C C . SER B 1 234 ? 2.891 -1.535 -33.625 1 93.5 234 SER B C 1
ATOM 7822 O O . SER B 1 234 ? 2.582 -0.467 -33.094 1 93.5 234 SER B O 1
ATOM 7824 N N . GLY B 1 235 ? 2.084 -2.342 -34.25 1 96.19 235 GLY B N 1
ATOM 7825 C CA . GLY B 1 235 ? 0.659 -2.086 -34.125 1 96.19 235 GLY B CA 1
ATOM 7826 C C . GLY B 1 235 ? 0.185 -2.051 -32.688 1 96.19 235 GLY B C 1
ATOM 7827 O O . GLY B 1 235 ? -0.641 -1.212 -32.312 1 96.19 235 GLY B O 1
ATOM 7828 N N . PHE B 1 236 ? 0.72 -2.934 -31.859 1 96.06 236 PHE B N 1
ATOM 7829 C CA . PHE B 1 236 ? 0.366 -2.98 -30.438 1 96.06 236 PHE B CA 1
ATOM 7830 C C . PHE B 1 236 ? 0.829 -1.717 -29.734 1 96.06 236 PHE B C 1
ATOM 7832 O O . PHE B 1 236 ? 0.1 -1.163 -28.906 1 96.06 236 PHE B O 1
ATOM 7839 N N . VAL B 1 237 ? 2.027 -1.3 -30.016 1 95.5 237 VAL B N 1
ATOM 7840 C CA . VAL B 1 237 ? 2.549 -0.091 -29.391 1 95.5 237 VAL B CA 1
ATOM 7841 C C . VAL B 1 237 ? 1.673 1.104 -29.75 1 95.5 237 VAL B C 1
ATOM 7843 O O . VAL B 1 237 ? 1.37 1.945 -28.906 1 95.5 237 VAL B O 1
ATOM 7846 N N . ILE B 1 238 ? 1.243 1.144 -30.969 1 97.12 238 ILE B N 1
ATOM 7847 C CA . ILE B 1 238 ? 0.358 2.213 -31.422 1 97.12 238 ILE B CA 1
ATOM 7848 C C . ILE B 1 238 ? -0.975 2.123 -30.688 1 97.12 238 ILE B C 1
ATOM 7850 O O . ILE B 1 238 ? -1.513 3.139 -30.234 1 97.12 238 ILE B O 1
ATOM 7854 N N . PHE B 1 239 ? -1.452 0.932 -30.562 1 97.56 239 PHE B N 1
ATOM 7855 C CA . PHE B 1 239 ? -2.689 0.717 -29.812 1 97.56 239 PHE B CA 1
ATOM 7856 C C . PHE B 1 239 ? -2.543 1.17 -28.375 1 97.56 239 PHE B C 1
ATOM 7858 O O . PHE B 1 239 ? -3.459 1.772 -27.812 1 97.56 239 PHE B O 1
ATOM 7865 N N . ALA B 1 240 ? -1.449 0.822 -27.766 1 97.31 240 ALA B N 1
ATOM 7866 C CA . ALA B 1 240 ? -1.194 1.213 -26.375 1 97.31 240 ALA B CA 1
ATOM 7867 C C . ALA B 1 240 ? -1.191 2.732 -26.234 1 97.31 240 ALA B C 1
ATOM 7869 O O . ALA B 1 240 ? -1.745 3.268 -25.266 1 97.31 240 ALA B O 1
ATOM 7870 N N . VAL B 1 241 ? -0.684 3.434 -27.188 1 96.06 241 VAL B N 1
ATOM 7871 C CA . VAL B 1 241 ? -0.571 4.887 -27.125 1 96.06 241 VAL B CA 1
ATOM 7872 C C . VAL B 1 241 ? -1.932 5.523 -27.406 1 96.06 241 VAL B C 1
ATOM 7874 O O . VAL B 1 241 ? -2.303 6.512 -26.766 1 96.06 241 VAL B O 1
ATOM 7877 N N . VAL B 1 242 ? -2.729 4.945 -28.234 1 96.88 242 VAL B N 1
ATOM 7878 C CA . VAL B 1 242 ? -3.961 5.578 -28.688 1 96.88 242 VAL B CA 1
ATOM 7879 C C . VAL B 1 242 ? -5.117 5.172 -27.781 1 96.88 242 VAL B C 1
ATOM 7881 O O . VAL B 1 242 ? -6.051 5.949 -27.562 1 96.88 242 VAL B O 1
ATOM 7884 N N . ALA B 1 243 ? -5.039 3.975 -27.281 1 97.31 243 ALA B N 1
ATOM 7885 C CA . ALA B 1 243 ? -6.191 3.467 -26.547 1 97.31 243 ALA B CA 1
ATOM 7886 C C . ALA B 1 243 ? -5.879 3.348 -25.047 1 97.31 243 ALA B C 1
ATOM 7888 O O . ALA B 1 243 ? -6.598 3.9 -24.219 1 97.31 243 ALA B O 1
ATOM 7889 N N . ILE B 1 244 ? -4.797 2.709 -24.672 1 97.62 244 ILE B N 1
ATOM 7890 C CA . ILE B 1 244 ? -4.492 2.426 -23.281 1 97.62 244 ILE B CA 1
ATOM 7891 C C . ILE B 1 244 ? -4.066 3.711 -22.578 1 97.62 244 ILE B C 1
ATOM 7893 O O . ILE B 1 244 ? -4.484 3.971 -21.438 1 97.62 244 ILE B O 1
ATOM 7897 N N . LYS B 1 245 ? -3.264 4.504 -23.219 1 96.62 245 LYS B N 1
ATOM 7898 C CA . LYS B 1 245 ? -2.768 5.734 -22.609 1 96.62 245 LYS B CA 1
ATOM 7899 C C . LYS B 1 245 ? -3.918 6.656 -22.219 1 96.62 245 LYS B C 1
ATOM 7901 O O . LYS B 1 245 ? -3.99 7.117 -21.062 1 96.62 245 LYS B O 1
ATOM 7906 N N . PRO B 1 246 ? -4.867 6.961 -23.094 1 96 246 PRO B N 1
ATOM 7907 C CA . PRO B 1 246 ? -5.969 7.836 -22.688 1 96 246 PRO B CA 1
ATOM 7908 C C . PRO B 1 246 ? -6.859 7.211 -21.625 1 96 246 PRO B C 1
ATOM 7910 O O . PRO B 1 246 ? -7.414 7.922 -20.781 1 96 246 PRO B O 1
ATOM 7913 N N . LEU B 1 247 ? -6.996 5.918 -21.641 1 96 247 LEU B N 1
ATOM 7914 C CA . LEU B 1 247 ? -7.773 5.242 -20.609 1 96 247 LEU B CA 1
ATOM 7915 C C . LEU B 1 247 ? -7.145 5.449 -19.234 1 96 247 LEU B C 1
ATOM 7917 O O . LEU B 1 247 ? -7.836 5.809 -18.281 1 96 247 LEU B O 1
ATOM 7921 N N . LEU B 1 248 ? -5.883 5.215 -19.172 1 95.94 248 LEU B N 1
ATOM 7922 C CA . LEU B 1 248 ? -5.176 5.387 -17.922 1 95.94 248 LEU B CA 1
ATOM 7923 C C . LEU B 1 248 ? -5.152 6.855 -17.5 1 95.94 248 LEU B C 1
ATOM 7925 O O . LEU B 1 248 ? -5.227 7.172 -16.312 1 95.94 248 LEU B O 1
ATOM 7929 N N . ALA B 1 249 ? -5.047 7.734 -18.469 1 93.38 249 ALA B N 1
ATOM 7930 C CA . ALA B 1 249 ? -5.078 9.164 -18.188 1 93.38 249 ALA B CA 1
ATOM 7931 C C . ALA B 1 249 ? -6.441 9.586 -17.625 1 93.38 249 ALA B C 1
ATOM 7933 O O . ALA B 1 249 ? -6.523 10.438 -16.75 1 93.38 249 ALA B O 1
ATOM 7934 N N . TYR B 1 250 ? -7.402 9.008 -18.234 1 91.25 250 TYR B N 1
ATOM 7935 C CA . TYR B 1 250 ? -8.758 9.266 -17.781 1 91.25 250 TYR B CA 1
ATOM 7936 C C . TYR B 1 250 ? -8.922 8.859 -16.312 1 91.25 250 TYR B C 1
ATOM 7938 O O . TYR B 1 250 ? -9.5 9.602 -15.516 1 91.25 250 TYR B O 1
ATOM 7946 N N . MET B 1 251 ? -8.422 7.797 -15.93 1 91.31 251 MET B N 1
ATOM 7947 C CA . MET B 1 251 ? -8.492 7.316 -14.555 1 91.31 251 MET B CA 1
ATOM 7948 C C . MET B 1 251 ? -7.633 8.18 -13.633 1 91.31 251 MET B C 1
ATOM 7950 O O . MET B 1 251 ? -8.031 8.484 -12.508 1 91.31 251 MET B O 1
ATOM 7954 N N . ALA B 1 252 ? -6.461 8.555 -14.102 1 90.38 252 ALA B N 1
ATOM 7955 C CA . ALA B 1 252 ? -5.539 9.352 -13.297 1 90.38 252 ALA B CA 1
ATOM 7956 C C . ALA B 1 252 ? -6.129 10.727 -12.992 1 90.38 252 ALA B C 1
ATOM 7958 O O . ALA B 1 252 ? -5.914 11.273 -11.906 1 90.38 252 ALA B O 1
ATOM 7959 N N . ARG B 1 253 ? -6.867 11.266 -13.891 1 83.62 253 ARG B N 1
ATOM 7960 C CA . ARG B 1 253 ? -7.461 12.586 -13.711 1 83.62 253 ARG B CA 1
ATOM 7961 C C . ARG B 1 253 ? -8.57 12.547 -12.664 1 83.62 253 ARG B C 1
ATOM 7963 O O . ARG B 1 253 ? -8.883 13.57 -12.039 1 83.62 253 ARG B O 1
ATOM 7970 N N . ARG B 1 254 ? -9.039 11.461 -12.438 1 81.81 254 ARG B N 1
ATOM 7971 C CA . ARG B 1 254 ? -10.141 11.328 -11.5 1 81.81 254 ARG B CA 1
ATOM 7972 C C . ARG B 1 254 ? -9.641 10.891 -10.125 1 81.81 254 ARG B C 1
ATOM 7974 O O . ARG B 1 254 ? -10.438 10.508 -9.258 1 81.81 254 ARG B O 1
ATOM 7981 N N . CYS B 1 255 ? -8.406 10.906 -9.977 1 82.19 255 CYS B N 1
ATOM 7982 C CA . CYS B 1 255 ? -7.797 10.602 -8.688 1 82.19 255 CYS B CA 1
ATOM 7983 C C . CYS B 1 255 ? -7.219 11.859 -8.055 1 82.19 255 CYS B C 1
ATOM 7985 O O . CYS B 1 255 ? -6.113 12.281 -8.398 1 82.19 255 CYS B O 1
ATOM 7987 N N . PRO B 1 256 ? -8.023 12.391 -7.125 1 74.38 256 PRO B N 1
ATOM 7988 C CA . PRO B 1 256 ? -7.543 13.617 -6.492 1 74.38 256 PRO B CA 1
ATOM 7989 C C . PRO B 1 256 ? -6.379 13.375 -5.531 1 74.38 256 PRO B C 1
ATOM 7991 O O . PRO B 1 256 ? -6.219 12.258 -5.027 1 74.38 256 PRO B O 1
ATOM 7994 N N . GLU B 1 257 ? -5.602 14.336 -5.348 1 72.56 257 GLU B N 1
ATOM 7995 C CA . GLU B 1 257 ? -4.473 14.25 -4.43 1 72.56 257 GLU B CA 1
ATOM 7996 C C . GLU B 1 257 ? -4.945 14.086 -2.988 1 72.56 257 GLU B C 1
ATOM 7998 O O . GLU B 1 257 ? -5.914 14.727 -2.574 1 72.56 257 GLU B O 1
ATOM 8003 N N . GLY B 1 258 ? -4.363 13.266 -2.248 1 66.75 258 GLY B N 1
ATOM 8004 C CA . GLY B 1 258 ? -4.668 13.086 -0.837 1 66.75 258 GLY B CA 1
ATOM 8005 C C . GLY B 1 258 ? -5.758 12.062 -0.585 1 66.75 258 GLY B C 1
ATOM 8006 O O . GLY B 1 258 ? -6.051 11.734 0.565 1 66.75 258 GLY B O 1
ATOM 8007 N N . GLU B 1 259 ? -6.422 11.688 -1.647 1 73.56 259 GLU B N 1
ATOM 8008 C CA . GLU B 1 259 ? -7.473 10.688 -1.511 1 73.56 259 GLU B CA 1
ATOM 8009 C C . GLU B 1 259 ? -6.984 9.312 -1.969 1 73.56 259 GLU B C 1
ATOM 8011 O O . GLU B 1 259 ? -6.086 9.219 -2.807 1 73.56 259 GLU B O 1
ATOM 8016 N N . PRO B 1 260 ? -7.566 8.352 -1.298 1 77.5 260 PRO B N 1
ATOM 8017 C CA . PRO B 1 260 ? -7.223 7.016 -1.789 1 77.5 260 PRO B CA 1
ATOM 8018 C C . PRO B 1 260 ? -7.758 6.746 -3.193 1 77.5 260 PRO B C 1
ATOM 8020 O O . PRO B 1 260 ? -8.828 7.234 -3.555 1 77.5 260 PRO B O 1
ATOM 8023 N N . VAL B 1 261 ? -6.93 6.098 -3.973 1 85.88 261 VAL B N 1
ATOM 8024 C CA . VAL B 1 261 ? -7.348 5.703 -5.312 1 85.88 261 VAL B CA 1
ATOM 8025 C C . VAL B 1 261 ? -8.414 4.613 -5.223 1 85.88 261 VAL B C 1
ATOM 8027 O O . VAL B 1 261 ? -8.312 3.707 -4.395 1 85.88 261 VAL B O 1
ATOM 8030 N N . LYS B 1 262 ? -9.383 4.77 -6.008 1 87.5 262 LYS B N 1
ATOM 8031 C CA . LYS B 1 262 ? -10.469 3.793 -6.02 1 87.5 262 LYS B CA 1
ATOM 8032 C C . LYS B 1 262 ? -9.945 2.393 -6.316 1 87.5 262 LYS B C 1
ATOM 8034 O O . LYS B 1 262 ? -9.047 2.223 -7.148 1 87.5 262 LYS B O 1
ATOM 8039 N N . GLU B 1 263 ? -10.5 1.461 -5.582 1 89.56 263 GLU B N 1
ATOM 8040 C CA . GLU B 1 263 ? -10.109 0.063 -5.742 1 89.56 263 GLU B CA 1
ATOM 8041 C C . GLU B 1 263 ? -10.328 -0.406 -7.18 1 89.56 263 GLU B C 1
ATOM 8043 O O . GLU B 1 263 ? -9.531 -1.181 -7.711 1 89.56 263 GLU B O 1
ATOM 8048 N N . LEU B 1 264 ? -11.336 0.056 -7.816 1 89.62 264 LEU B N 1
ATOM 8049 C CA . LEU B 1 264 ? -11.672 -0.345 -9.18 1 89.62 264 LEU B CA 1
ATOM 8050 C C . LEU B 1 264 ? -10.586 0.089 -10.156 1 89.62 264 LEU B C 1
ATOM 8052 O O . LEU B 1 264 ? -10.25 -0.648 -11.086 1 89.62 264 LEU B O 1
ATOM 8056 N N . TYR B 1 265 ? -10.086 1.269 -9.953 1 92.5 265 TYR B N 1
ATOM 8057 C CA . TYR B 1 265 ? -9.047 1.776 -10.852 1 92.5 265 TYR B CA 1
ATOM 8058 C C . TYR B 1 265 ? -7.773 0.946 -10.734 1 92.5 265 TYR B C 1
ATOM 8060 O O . TYR B 1 265 ? -7.102 0.686 -11.734 1 92.5 265 TYR B O 1
ATOM 8068 N N . VAL B 1 266 ? -7.426 0.525 -9.5 1 93.31 266 VAL B N 1
ATOM 8069 C CA . VAL B 1 266 ? -6.254 -0.317 -9.297 1 93.31 266 VAL B CA 1
ATOM 8070 C C . VAL B 1 266 ? -6.461 -1.669 -9.977 1 93.31 266 VAL B C 1
ATOM 8072 O O . VAL B 1 266 ? -5.582 -2.154 -10.688 1 93.31 266 VAL B O 1
ATOM 8075 N N . CYS B 1 267 ? -7.613 -2.232 -9.805 1 93.81 267 CYS B N 1
ATOM 8076 C CA . CYS B 1 267 ? -7.938 -3.533 -10.375 1 93.81 267 CYS B CA 1
ATOM 8077 C C . CYS B 1 267 ? -7.926 -3.477 -11.898 1 93.81 267 CYS B C 1
ATOM 8079 O O . CYS B 1 267 ? -7.383 -4.367 -12.555 1 93.81 267 CYS B O 1
ATOM 8081 N N . VAL B 1 268 ? -8.461 -2.451 -12.469 1 95.19 268 VAL B N 1
ATOM 8082 C CA . VAL B 1 268 ? -8.516 -2.295 -13.922 1 95.19 268 VAL B CA 1
ATOM 8083 C C . VAL B 1 268 ? -7.102 -2.15 -14.477 1 95.19 268 VAL B C 1
ATOM 8085 O O . VAL B 1 268 ? -6.766 -2.75 -15.5 1 95.19 268 VAL B O 1
ATOM 8088 N N . THR B 1 269 ? -6.328 -1.376 -13.82 1 96.69 269 THR B N 1
ATOM 8089 C CA . THR B 1 269 ? -4.961 -1.164 -14.281 1 96.69 269 THR B CA 1
ATOM 8090 C C . THR B 1 269 ? -4.18 -2.475 -14.281 1 96.69 269 THR B C 1
ATOM 8092 O O . THR B 1 269 ? -3.516 -2.811 -15.266 1 96.69 269 THR B O 1
ATOM 8095 N N . LEU B 1 270 ? -4.246 -3.236 -13.188 1 96.5 270 LEU B N 1
ATOM 8096 C CA . LEU B 1 270 ? -3.525 -4.5 -13.094 1 96.5 270 LEU B CA 1
ATOM 8097 C C . LEU B 1 270 ? -4.031 -5.496 -14.133 1 96.5 270 LEU B C 1
ATOM 8099 O O . LEU B 1 270 ? -3.248 -6.254 -14.703 1 96.5 270 LEU B O 1
ATOM 8103 N N . THR B 1 271 ? -5.309 -5.461 -14.391 1 97.06 271 THR B N 1
ATOM 8104 C CA . THR B 1 271 ? -5.898 -6.348 -15.391 1 97.06 271 THR B CA 1
ATOM 8105 C C . THR B 1 271 ? -5.457 -5.945 -16.797 1 97.06 271 THR B C 1
ATOM 8107 O O . THR B 1 271 ? -5.23 -6.805 -17.656 1 97.06 271 THR B O 1
ATOM 8110 N N . VAL B 1 272 ? -5.34 -4.668 -17.031 1 97.75 272 VAL B N 1
ATOM 8111 C CA . VAL B 1 272 ? -4.875 -4.172 -18.328 1 97.75 272 VAL B CA 1
ATOM 8112 C C . VAL B 1 272 ? -3.43 -4.602 -18.562 1 97.75 272 VAL B C 1
ATOM 8114 O O . VAL B 1 272 ? -3.053 -4.965 -19.672 1 97.75 272 VAL B O 1
ATOM 8117 N N . VAL B 1 273 ? -2.596 -4.555 -17.531 1 97.69 273 VAL B N 1
ATOM 8118 C CA . VAL B 1 273 ? -1.212 -5.012 -17.609 1 97.69 273 VAL B CA 1
ATOM 8119 C C . VAL B 1 273 ? -1.175 -6.48 -18.031 1 97.69 273 VAL B C 1
ATOM 8121 O O . VAL B 1 273 ? -0.421 -6.855 -18.922 1 97.69 273 VAL B O 1
ATOM 8124 N N . LEU B 1 274 ? -2.014 -7.277 -17.406 1 98 274 LEU B N 1
ATOM 8125 C CA . LEU B 1 274 ? -2.064 -8.703 -17.719 1 98 274 LEU B CA 1
ATOM 8126 C C . LEU B 1 274 ? -2.604 -8.93 -19.125 1 98 274 LEU B C 1
ATOM 8128 O O . LEU B 1 274 ? -2.066 -9.742 -19.875 1 98 274 LEU B O 1
ATOM 8132 N N . ALA B 1 275 ? -3.6 -8.203 -19.516 1 97.81 275 ALA B N 1
ATOM 8133 C CA . ALA B 1 275 ? -4.168 -8.336 -20.859 1 97.81 275 ALA B CA 1
ATOM 8134 C C . ALA B 1 275 ? -3.146 -7.965 -21.938 1 97.81 275 ALA B C 1
ATOM 8136 O O . ALA B 1 275 ? -3.037 -8.641 -22.953 1 97.81 275 ALA B O 1
ATOM 8137 N N . ALA B 1 276 ? -2.496 -6.895 -21.672 1 97.94 276 ALA B N 1
ATOM 8138 C CA . ALA B 1 276 ? -1.443 -6.477 -22.594 1 97.94 276 ALA B CA 1
ATOM 8139 C C . ALA B 1 276 ? -0.347 -7.535 -22.703 1 97.94 276 ALA B C 1
ATOM 8141 O O . ALA B 1 276 ? 0.196 -7.781 -23.781 1 97.94 276 ALA B O 1
ATOM 8142 N N . SER B 1 277 ? 0.008 -8.102 -21.578 1 96.94 277 SER B N 1
ATOM 8143 C CA . SER B 1 277 ? 1.002 -9.172 -21.562 1 96.94 277 SER B CA 1
ATOM 8144 C C . SER B 1 277 ? 0.546 -10.367 -22.391 1 96.94 277 SER B C 1
ATOM 8146 O O . SER B 1 277 ? 1.348 -10.977 -23.094 1 96.94 277 SER B O 1
ATOM 8148 N N . PHE B 1 278 ? -0.706 -10.695 -22.312 1 96.31 278 PHE B N 1
ATOM 8149 C CA . PHE B 1 278 ? -1.254 -11.797 -23.094 1 96.31 278 PHE B CA 1
ATOM 8150 C C . PHE B 1 278 ? -1.175 -11.5 -24.578 1 96.31 278 PHE B C 1
ATOM 8152 O O . PHE B 1 278 ? -0.831 -12.383 -25.375 1 96.31 278 PHE B O 1
ATOM 8159 N N . VAL B 1 279 ? -1.444 -10.336 -24.969 1 95.88 279 VAL B N 1
ATOM 8160 C CA . VAL B 1 279 ? -1.442 -9.938 -26.375 1 95.88 279 VAL B CA 1
ATOM 8161 C C . VAL B 1 279 ? -0.026 -10.039 -26.938 1 95.88 279 VAL B C 1
ATOM 8163 O O . VAL B 1 279 ? 0.179 -10.578 -28.031 1 95.88 279 VAL B O 1
ATOM 8166 N N . THR B 1 280 ? 0.925 -9.523 -26.219 1 93.31 280 THR B N 1
ATOM 8167 C CA . THR B 1 280 ? 2.293 -9.539 -26.719 1 93.31 280 THR B CA 1
ATOM 8168 C C . THR B 1 280 ? 2.838 -10.961 -26.75 1 93.31 280 THR B C 1
ATOM 8170 O O . THR B 1 280 ? 3.639 -11.305 -27.625 1 93.31 280 THR B O 1
ATOM 8173 N N . ASP B 1 281 ? 2.447 -11.766 -25.797 1 92.25 281 ASP B N 1
ATOM 8174 C CA . ASP B 1 281 ? 2.83 -13.172 -25.859 1 92.25 281 ASP B CA 1
ATOM 8175 C C . ASP B 1 281 ? 2.254 -13.852 -27.094 1 92.25 281 ASP B C 1
ATOM 8177 O O . ASP B 1 281 ? 2.938 -14.641 -27.75 1 92.25 281 ASP B O 1
ATOM 8181 N N . THR B 1 282 ? 1.046 -13.547 -27.422 1 91.69 282 THR B N 1
ATOM 8182 C CA . THR B 1 282 ? 0.378 -14.125 -28.578 1 91.69 282 THR B CA 1
ATOM 8183 C C . THR B 1 282 ? 1.049 -13.672 -29.875 1 91.69 282 THR B C 1
ATOM 8185 O O . THR B 1 282 ? 1.124 -14.438 -30.844 1 91.69 282 THR B O 1
ATOM 8188 N N . ILE B 1 283 ? 1.498 -12.477 -29.875 1 89.75 283 ILE B N 1
ATOM 8189 C CA . ILE B 1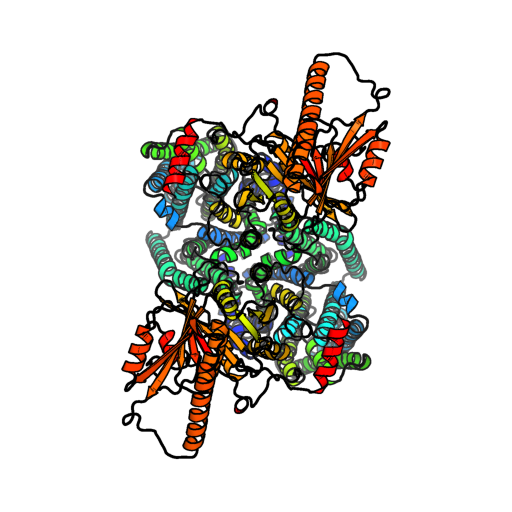 283 ? 2.205 -11.953 -31.031 1 89.75 283 ILE B CA 1
ATOM 8190 C C . ILE B 1 283 ? 3.541 -12.68 -31.188 1 89.75 283 ILE B C 1
ATOM 8192 O O . ILE B 1 283 ? 4.016 -12.875 -32.312 1 89.75 283 ILE B O 1
ATOM 8196 N N . GLY B 1 284 ? 4.145 -13.047 -30.094 1 84.88 284 GLY B N 1
ATOM 8197 C CA . GLY B 1 284 ? 5.41 -13.758 -30.125 1 84.88 284 GLY B CA 1
ATOM 8198 C C . GLY B 1 284 ? 6.574 -12.945 -29.594 1 84.88 284 GLY B C 1
ATOM 8199 O O . GLY B 1 284 ? 7.734 -13.305 -29.797 1 84.88 284 GLY B O 1
ATOM 8200 N N . ILE B 1 285 ? 6.438 -11.789 -29.078 1 84.94 285 ILE B N 1
ATOM 8201 C CA . ILE B 1 285 ? 7.508 -10.945 -28.547 1 84.94 285 ILE B CA 1
ATOM 8202 C C . ILE B 1 285 ? 7.707 -11.227 -27.062 1 84.94 285 ILE B C 1
ATOM 8204 O O . ILE B 1 285 ? 8.633 -10.695 -26.438 1 84.94 285 ILE B O 1
ATOM 8208 N N . HIS B 1 286 ? 6.938 -12 -26.344 1 87.19 286 HIS B N 1
ATOM 8209 C CA . HIS B 1 286 ? 7.004 -12.359 -24.938 1 87.19 286 HIS B CA 1
ATOM 8210 C C . HIS B 1 286 ? 6.047 -11.508 -24.109 1 87.19 286 HIS B C 1
ATOM 8212 O O . HIS B 1 286 ? 5.828 -10.336 -24.422 1 87.19 286 HIS B O 1
ATOM 8218 N N . ALA B 1 287 ? 5.609 -12.016 -23.047 1 92.81 287 ALA B N 1
ATOM 8219 C CA . ALA B 1 287 ? 4.574 -11.406 -22.203 1 92.81 287 ALA B CA 1
ATOM 8220 C C . ALA B 1 287 ? 5.113 -10.188 -21.469 1 92.81 287 ALA B C 1
ATOM 8222 O O . ALA B 1 287 ? 4.371 -9.234 -21.203 1 92.81 287 ALA B O 1
ATOM 8223 N N . LEU B 1 288 ? 6.387 -10.133 -21.188 1 92.94 288 LEU B N 1
ATOM 8224 C CA . LEU B 1 288 ? 6.996 -9.078 -20.391 1 92.94 288 LEU B CA 1
ATOM 8225 C C . LEU B 1 288 ? 6.934 -7.742 -21.125 1 92.94 288 LEU B C 1
ATOM 8227 O O . LEU B 1 288 ? 6.852 -6.688 -20.5 1 92.94 288 LEU B O 1
ATOM 8231 N N . PHE B 1 289 ? 6.918 -7.793 -22.438 1 91.5 289 PHE B N 1
ATOM 8232 C CA . PHE B 1 289 ? 6.906 -6.59 -23.266 1 91.5 289 PHE B CA 1
ATOM 8233 C C . PHE B 1 289 ? 5.609 -5.816 -23.078 1 91.5 289 PHE B C 1
ATOM 8235 O O . PHE B 1 289 ? 5.621 -4.586 -22.984 1 91.5 289 PHE B O 1
ATOM 8242 N N . GLY B 1 290 ? 4.555 -6.477 -23.062 1 94.88 290 GLY B N 1
ATOM 8243 C CA . GLY B 1 290 ? 3.273 -5.82 -22.859 1 94.88 290 GLY B CA 1
ATOM 8244 C C . GLY B 1 290 ? 3.182 -5.07 -21.547 1 94.88 290 GLY B C 1
ATOM 8245 O O . GLY B 1 290 ? 2.701 -3.936 -21.5 1 94.88 290 GLY B O 1
ATOM 8246 N N . ALA B 1 291 ? 3.605 -5.707 -20.484 1 96.25 291 ALA B N 1
ATOM 8247 C CA . ALA B 1 291 ? 3.6 -5.07 -19.156 1 96.25 291 ALA B CA 1
ATOM 8248 C C . ALA B 1 291 ? 4.473 -3.818 -19.156 1 96.25 291 ALA B C 1
ATOM 8250 O O . ALA B 1 291 ? 4.078 -2.781 -18.609 1 96.25 291 ALA B O 1
ATOM 8251 N N . PHE B 1 292 ? 5.602 -3.898 -19.75 1 93.25 292 PHE B N 1
ATOM 8252 C CA . PHE B 1 292 ? 6.551 -2.793 -19.812 1 93.25 292 PHE B CA 1
ATOM 8253 C C . PHE B 1 292 ? 5.961 -1.617 -20.594 1 93.25 292 PHE B C 1
ATOM 8255 O O . PHE B 1 292 ? 6.066 -0.468 -20.156 1 93.25 292 PHE B O 1
ATOM 8262 N N . VAL B 1 293 ? 5.332 -1.901 -21.703 1 95.19 293 VAL B N 1
ATOM 8263 C CA . VAL B 1 293 ? 4.762 -0.865 -22.562 1 95.19 293 VAL B CA 1
ATOM 8264 C C . VAL B 1 293 ? 3.641 -0.144 -21.812 1 95.19 293 VAL B C 1
ATOM 8266 O O . VAL B 1 293 ? 3.535 1.084 -21.875 1 95.19 293 VAL B O 1
ATOM 8269 N N . VAL B 1 294 ? 2.791 -0.891 -21.094 1 97.06 294 VAL B N 1
ATOM 8270 C CA . VAL B 1 294 ? 1.721 -0.267 -20.328 1 97.06 294 VAL B CA 1
ATOM 8271 C C . VAL B 1 294 ? 2.316 0.658 -19.266 1 97.06 294 VAL B C 1
ATOM 8273 O O . VAL B 1 294 ? 1.795 1.747 -19.016 1 97.06 294 VAL B O 1
ATOM 8276 N N . GLY B 1 295 ? 3.41 0.229 -18.625 1 94.75 295 GLY B N 1
ATOM 8277 C CA . GLY B 1 295 ? 4.098 1.075 -17.672 1 94.75 295 GLY B CA 1
ATOM 8278 C C . GLY B 1 295 ? 4.613 2.367 -18.266 1 94.75 295 GLY B C 1
ATOM 8279 O O . GLY B 1 295 ? 4.488 3.436 -17.672 1 94.75 295 GLY B O 1
ATOM 8280 N N . ILE B 1 296 ? 5.121 2.305 -19.484 1 91.94 296 ILE B N 1
ATOM 8281 C CA . ILE B 1 296 ? 5.707 3.457 -20.156 1 91.94 296 ILE B CA 1
ATOM 8282 C C . ILE B 1 296 ? 4.609 4.457 -20.516 1 91.94 296 ILE B C 1
ATOM 8284 O O . ILE B 1 296 ? 4.789 5.668 -20.375 1 91.94 296 ILE B O 1
ATOM 8288 N N . VAL B 1 297 ? 3.455 3.982 -20.938 1 94.25 297 VAL B N 1
ATOM 8289 C CA . VAL B 1 297 ? 2.42 4.863 -21.469 1 94.25 297 VAL B CA 1
ATOM 8290 C C . VAL B 1 297 ? 1.591 5.434 -20.312 1 94.25 297 VAL B C 1
ATOM 8292 O O . VAL B 1 297 ? 0.86 6.41 -20.5 1 94.25 297 VAL B O 1
ATOM 8295 N N . ALA B 1 298 ? 1.676 4.902 -19.125 1 93.88 298 ALA B N 1
ATOM 8296 C CA . ALA B 1 298 ? 0.923 5.398 -17.969 1 93.88 298 ALA B CA 1
ATOM 8297 C C . ALA B 1 298 ? 1.325 6.828 -17.625 1 93.88 298 ALA B C 1
ATOM 8299 O O . ALA B 1 298 ? 2.498 7.195 -17.734 1 93.88 298 ALA B O 1
ATOM 8300 N N . PRO B 1 299 ? 0.341 7.605 -17.203 1 89.69 299 PRO B N 1
ATOM 8301 C CA . PRO B 1 299 ? 0.658 8.992 -16.859 1 89.69 299 PRO B CA 1
ATOM 8302 C C . PRO B 1 299 ? 1.578 9.086 -15.641 1 89.69 299 PRO B C 1
ATOM 8304 O O . PRO B 1 299 ? 1.397 8.359 -14.656 1 89.69 299 PRO B O 1
ATOM 8307 N N . LYS B 1 300 ? 2.525 9.93 -15.703 1 84.81 300 LYS B N 1
ATOM 8308 C CA . LYS B 1 300 ? 3.535 10.039 -14.656 1 84.81 300 LYS B CA 1
ATOM 8309 C C . LYS B 1 300 ? 3.164 11.125 -13.648 1 84.81 300 LYS B C 1
ATOM 8311 O O . LYS B 1 300 ? 3.674 11.141 -12.523 1 84.81 300 LYS B O 1
ATOM 8316 N N . GLU B 1 301 ? 2.33 11.914 -14.023 1 77.56 301 GLU B N 1
ATOM 8317 C CA . GLU B 1 301 ? 1.974 13.031 -13.156 1 77.56 301 GLU B CA 1
ATOM 8318 C C . GLU B 1 301 ? 0.804 12.672 -12.242 1 77.56 301 GLU B C 1
ATOM 8320 O O . GLU B 1 301 ? -0.022 11.828 -12.594 1 77.56 301 GLU B O 1
ATOM 8325 N N . GLY B 1 302 ? 0.888 13.141 -11.039 1 76.31 302 GLY B N 1
ATOM 8326 C CA . GLY B 1 302 ? -0.223 12.961 -10.125 1 76.31 302 GLY B CA 1
ATOM 8327 C C . GLY B 1 302 ? -0.005 11.828 -9.141 1 76.31 302 GLY B C 1
ATOM 8328 O O . GLY B 1 302 ? 1.035 11.164 -9.164 1 76.31 302 GLY B O 1
ATOM 8329 N N . PRO B 1 303 ? -0.964 11.617 -8.305 1 83.5 303 PRO B N 1
ATOM 8330 C CA . PRO B 1 303 ? -0.837 10.617 -7.25 1 83.5 303 PRO B CA 1
ATOM 8331 C C . PRO B 1 303 ? -1.104 9.195 -7.75 1 83.5 303 PRO B C 1
ATOM 8333 O O . PRO B 1 303 ? -0.717 8.227 -7.094 1 83.5 303 PRO B O 1
ATOM 8336 N N . PHE B 1 304 ? -1.672 9.055 -8.875 1 89.56 304 PHE B N 1
ATOM 8337 C CA . PHE B 1 304 ? -2.107 7.766 -9.391 1 89.56 304 PHE B CA 1
ATOM 8338 C C . PHE B 1 304 ? -0.929 6.805 -9.508 1 89.56 304 PHE B C 1
ATOM 8340 O O . PHE B 1 304 ? -0.97 5.695 -8.977 1 89.56 304 PHE B O 1
ATOM 8347 N N . CYS B 1 305 ? 0.182 7.191 -10.125 1 88.75 305 CYS B N 1
ATOM 8348 C CA . CYS B 1 305 ? 1.35 6.348 -10.352 1 88.75 305 CYS B CA 1
ATOM 8349 C C . CYS B 1 305 ? 2.051 6.02 -9.039 1 88.75 305 CYS B C 1
ATOM 8351 O O . CYS B 1 305 ? 2.506 4.891 -8.836 1 88.75 305 CYS B O 1
ATOM 8353 N N . ARG B 1 306 ? 2.09 6.984 -8.18 1 86.5 306 ARG B N 1
ATOM 8354 C CA . ARG B 1 306 ? 2.76 6.797 -6.898 1 86.5 306 ARG B CA 1
ATOM 8355 C C . ARG B 1 306 ? 2.029 5.762 -6.047 1 86.5 306 ARG B C 1
ATOM 8357 O O . ARG B 1 306 ? 2.656 4.871 -5.473 1 86.5 306 ARG B O 1
ATOM 8364 N N . ILE B 1 307 ? 0.761 5.898 -5.996 1 87.25 307 ILE B N 1
ATOM 8365 C CA . ILE B 1 307 ? -0.046 5.02 -5.16 1 87.25 307 ILE B CA 1
ATOM 8366 C C . ILE B 1 307 ? -0.032 3.604 -5.734 1 87.25 307 ILE B C 1
ATOM 8368 O O . ILE B 1 307 ? 0.056 2.625 -4.988 1 87.25 307 ILE B O 1
ATOM 8372 N N . LEU B 1 308 ? -0.09 3.514 -7.012 1 91.06 308 LEU B N 1
ATOM 8373 C CA . LEU B 1 308 ? -0.034 2.213 -7.668 1 91.06 308 LEU B CA 1
ATOM 8374 C C . LEU B 1 308 ? 1.278 1.501 -7.352 1 91.06 308 LEU B C 1
ATOM 8376 O O . LEU B 1 308 ? 1.284 0.305 -7.051 1 91.06 308 LEU B O 1
ATOM 8380 N N . THR B 1 309 ? 2.355 2.193 -7.41 1 91.5 309 THR B N 1
ATOM 8381 C CA . THR B 1 309 ? 3.67 1.63 -7.121 1 91.5 309 THR B CA 1
ATOM 8382 C C . THR B 1 309 ? 3.746 1.149 -5.676 1 91.5 309 THR B C 1
ATOM 8384 O O . THR B 1 309 ? 4.227 0.046 -5.406 1 91.5 309 THR B O 1
ATOM 8387 N N . GLU B 1 310 ? 3.215 1.926 -4.82 1 88.25 310 GLU B N 1
ATOM 8388 C CA . GLU B 1 310 ? 3.268 1.595 -3.4 1 88.25 310 GLU B CA 1
ATOM 8389 C C . GLU B 1 310 ? 2.449 0.342 -3.094 1 88.25 310 GLU B C 1
ATOM 8391 O O . GLU B 1 310 ? 2.797 -0.428 -2.197 1 88.25 310 GLU B O 1
ATOM 8396 N N . LYS B 1 311 ? 1.448 0.133 -3.818 1 89.38 311 LYS B N 1
ATOM 8397 C CA . LYS B 1 311 ? 0.534 -0.974 -3.551 1 89.38 311 LYS B CA 1
ATOM 8398 C C . LYS B 1 311 ? 1.108 -2.295 -4.055 1 89.38 311 LYS B C 1
ATOM 8400 O O . LYS B 1 311 ? 0.785 -3.359 -3.525 1 89.38 311 LYS B O 1
ATOM 8405 N N . ILE B 1 312 ? 2.008 -2.236 -4.984 1 92.75 312 ILE B N 1
ATOM 8406 C CA . ILE B 1 312 ? 2.398 -3.477 -5.648 1 92.75 312 ILE B CA 1
ATOM 8407 C C . ILE B 1 312 ? 3.859 -3.793 -5.328 1 92.75 312 ILE B C 1
ATOM 8409 O O . ILE B 1 312 ? 4.266 -4.957 -5.336 1 92.75 312 ILE B O 1
ATOM 8413 N N . GLU B 1 313 ? 4.625 -2.877 -5.004 1 93 313 GLU B N 1
ATOM 8414 C CA . GLU B 1 313 ? 6.078 -3.012 -4.992 1 93 313 GLU B CA 1
ATOM 8415 C C . GLU B 1 313 ? 6.531 -3.988 -3.912 1 93 313 GLU B C 1
ATOM 8417 O O . GLU B 1 313 ? 7.43 -4.805 -4.141 1 93 313 GLU B O 1
ATOM 8422 N N . ASP B 1 314 ? 5.918 -4.004 -2.729 1 92 314 ASP B N 1
ATOM 8423 C CA . ASP B 1 314 ? 6.418 -4.809 -1.621 1 92 314 ASP B CA 1
ATOM 8424 C C . ASP B 1 314 ? 6.195 -6.297 -1.883 1 92 314 ASP B C 1
ATOM 8426 O O . ASP B 1 314 ? 7.105 -7.109 -1.691 1 92 314 ASP B O 1
ATOM 8430 N N . LEU B 1 315 ? 5.035 -6.625 -2.332 1 93.25 315 LEU B N 1
ATOM 8431 C CA . LEU B 1 315 ? 4.734 -8.023 -2.604 1 93.25 315 LEU B CA 1
ATOM 8432 C C . LEU B 1 315 ? 5.527 -8.531 -3.807 1 93.25 315 LEU B C 1
ATOM 8434 O O . LEU B 1 315 ? 6.059 -9.641 -3.785 1 93.25 315 LEU B O 1
ATOM 8438 N N . VAL B 1 316 ? 5.629 -7.758 -4.832 1 94.19 316 VAL B N 1
ATOM 8439 C CA . VAL B 1 316 ? 6.277 -8.148 -6.078 1 94.19 316 VAL B CA 1
ATOM 8440 C C . VAL B 1 316 ? 7.789 -8.227 -5.871 1 94.19 316 VAL B C 1
ATOM 8442 O O . VAL B 1 316 ? 8.406 -9.258 -6.148 1 94.19 316 VAL B O 1
ATOM 8445 N N . SER B 1 317 ? 8.383 -7.207 -5.312 1 91.88 317 SER B N 1
ATOM 8446 C CA . SER B 1 317 ? 9.828 -7.145 -5.164 1 91.88 317 SER B CA 1
ATOM 8447 C C . SER B 1 317 ? 10.297 -7.969 -3.965 1 91.88 317 SER B C 1
ATOM 8449 O O . SER B 1 317 ? 11.422 -8.477 -3.953 1 91.88 317 SER B O 1
ATOM 8451 N N . GLY B 1 318 ? 9.453 -8.109 -3.004 1 90.62 318 GLY B N 1
ATOM 8452 C CA . GLY B 1 318 ? 9.859 -8.789 -1.786 1 90.62 318 GLY B CA 1
ATOM 8453 C C . GLY B 1 318 ? 9.664 -10.297 -1.849 1 90.62 318 GLY B C 1
ATOM 8454 O O . GLY B 1 318 ? 10.484 -11.055 -1.344 1 90.62 318 GLY B O 1
ATOM 8455 N N . LEU B 1 319 ? 8.602 -10.719 -2.551 1 93.19 319 LEU B N 1
ATOM 8456 C CA . LEU B 1 319 ? 8.258 -12.133 -2.482 1 93.19 319 LEU B CA 1
ATOM 8457 C C . LEU B 1 319 ? 8.359 -12.781 -3.859 1 93.19 319 LEU B C 1
ATOM 8459 O O . LEU B 1 319 ? 8.961 -13.844 -4.008 1 93.19 319 LEU B O 1
ATOM 8463 N N . LEU B 1 320 ? 7.887 -12.18 -4.891 1 95.06 320 LEU B N 1
ATOM 8464 C CA . LEU B 1 320 ? 7.719 -12.852 -6.172 1 95.06 320 LEU B CA 1
ATOM 8465 C C . LEU B 1 320 ? 8.977 -12.727 -7.023 1 95.06 320 LEU B C 1
ATOM 8467 O O . LEU B 1 320 ? 9.422 -13.695 -7.637 1 95.06 320 LEU B O 1
ATOM 8471 N N . LEU B 1 321 ? 9.594 -11.57 -6.988 1 94.69 321 LEU B N 1
ATOM 8472 C CA . LEU B 1 321 ? 10.727 -11.312 -7.867 1 94.69 321 LEU B CA 1
ATOM 8473 C C . LEU B 1 321 ? 11.898 -12.227 -7.52 1 94.69 321 LEU B C 1
ATOM 8475 O O . LEU B 1 321 ? 12.578 -12.742 -8.414 1 94.69 321 LEU B O 1
ATOM 8479 N N . PRO B 1 322 ? 12.172 -12.492 -6.242 1 95.62 322 PRO B N 1
ATOM 8480 C CA . PRO B 1 322 ? 13.273 -13.398 -5.902 1 95.62 322 PRO B CA 1
ATOM 8481 C C . PRO B 1 322 ? 13.094 -14.797 -6.496 1 95.62 322 PRO B C 1
ATOM 8483 O O . PRO B 1 322 ? 14.086 -15.484 -6.762 1 95.62 322 PRO B O 1
ATOM 8486 N N . LEU B 1 323 ? 11.875 -15.156 -6.75 1 96.12 323 LEU B N 1
ATOM 8487 C CA . LEU B 1 323 ? 11.609 -16.453 -7.344 1 96.12 323 LEU B CA 1
ATOM 8488 C C . LEU B 1 323 ? 12.141 -16.531 -8.766 1 96.12 323 LEU B C 1
ATOM 8490 O O . LEU B 1 323 ? 12.555 -17.594 -9.227 1 96.12 323 LEU B O 1
ATOM 8494 N N . TYR B 1 324 ? 12.109 -15.453 -9.453 1 95.31 324 TYR B N 1
ATOM 8495 C CA . TYR B 1 324 ? 12.633 -15.445 -10.82 1 95.31 324 TYR B CA 1
ATOM 8496 C C . TYR B 1 324 ? 14.141 -15.633 -10.828 1 95.31 324 TYR B C 1
ATOM 8498 O O . TYR B 1 324 ? 14.688 -16.328 -11.688 1 95.31 324 TYR B O 1
ATOM 8506 N N . PHE B 1 325 ? 14.797 -15.023 -9.852 1 94.69 325 PHE B N 1
ATOM 8507 C CA . PHE B 1 325 ? 16.234 -15.188 -9.742 1 94.69 325 PHE B CA 1
ATOM 8508 C C . PHE B 1 325 ? 16.594 -16.625 -9.367 1 94.69 325 PHE B C 1
ATOM 8510 O O . PHE B 1 325 ? 17.594 -17.172 -9.844 1 94.69 325 PHE B O 1
ATOM 8517 N N . ALA B 1 326 ? 15.773 -17.141 -8.523 1 92.81 326 ALA B N 1
ATOM 8518 C CA . ALA B 1 326 ? 15.977 -18.547 -8.164 1 92.81 326 ALA B CA 1
ATOM 8519 C C . ALA B 1 326 ? 15.75 -19.453 -9.367 1 92.81 326 ALA B C 1
ATOM 8521 O O . ALA B 1 326 ? 16.531 -20.391 -9.602 1 92.81 326 ALA B O 1
ATOM 8522 N N . ALA B 1 327 ? 14.68 -19.219 -10.102 1 93.62 327 ALA B N 1
ATOM 8523 C CA . ALA B 1 327 ? 14.375 -20.016 -11.289 1 93.62 327 ALA B CA 1
ATOM 8524 C C . ALA B 1 327 ? 15.5 -19.906 -12.32 1 93.62 327 ALA B C 1
ATOM 8526 O O . ALA B 1 327 ? 15.875 -20.906 -12.945 1 93.62 327 ALA B O 1
ATOM 8527 N N . SER B 1 328 ? 16 -18.703 -12.484 1 93 328 SER B N 1
ATOM 8528 C CA . SER B 1 328 ? 17.125 -18.484 -13.398 1 93 328 SER B CA 1
ATOM 8529 C C . SER B 1 328 ? 18.375 -19.172 -12.883 1 93 328 SER B C 1
ATOM 8531 O O . SER B 1 328 ? 19.172 -19.703 -13.68 1 93 328 SER B O 1
ATOM 8533 N N . GLY B 1 329 ? 18.594 -19.141 -11.586 1 92.12 329 GLY B N 1
ATOM 8534 C CA . GLY B 1 329 ? 19.734 -19.797 -10.977 1 92.12 329 GLY B CA 1
ATOM 8535 C C . GLY B 1 329 ? 19.688 -21.312 -11.117 1 92.12 329 GLY B C 1
ATOM 8536 O O . GLY B 1 329 ? 20.734 -21.953 -11.258 1 92.12 329 GLY B O 1
ATOM 8537 N N . LEU B 1 330 ? 18.516 -21.875 -11.07 1 90.81 330 LEU B N 1
ATOM 8538 C CA . LEU B 1 330 ? 18.328 -23.312 -11.242 1 90.81 330 LEU B CA 1
ATOM 8539 C C . LEU B 1 330 ? 18.719 -23.75 -12.648 1 90.81 330 LEU B C 1
ATOM 8541 O O . LEU B 1 330 ? 19.078 -24.906 -12.867 1 90.81 330 LEU B O 1
ATOM 8545 N N . LYS B 1 331 ? 18.656 -22.766 -13.562 1 92.12 331 LYS B N 1
ATOM 8546 C CA . LYS B 1 331 ? 19.031 -23.047 -14.945 1 92.12 331 LYS B CA 1
ATOM 8547 C C . LYS B 1 331 ? 20.531 -22.797 -15.164 1 92.12 331 LYS B C 1
ATOM 8549 O O . LYS B 1 331 ? 21.062 -23.109 -16.234 1 92.12 331 LYS B O 1
ATOM 8554 N N . THR B 1 332 ? 21.125 -22.219 -14.211 1 93.69 332 THR B N 1
ATOM 8555 C CA . THR B 1 332 ? 22.531 -21.859 -14.32 1 93.69 332 THR B CA 1
ATOM 8556 C C . THR B 1 332 ? 23.422 -22.938 -13.695 1 93.69 332 THR B C 1
ATOM 8558 O O . THR B 1 332 ? 23.391 -23.141 -12.484 1 93.69 332 THR B O 1
ATOM 8561 N N . ASP B 1 333 ? 24.203 -23.594 -14.484 1 94.38 333 ASP B N 1
ATOM 8562 C CA . ASP B 1 333 ? 25.141 -24.594 -13.992 1 94.38 333 ASP B CA 1
ATOM 8563 C C . ASP B 1 333 ? 26.578 -24.141 -14.219 1 94.38 333 ASP B C 1
ATOM 8565 O O . ASP B 1 333 ? 27.156 -24.422 -15.273 1 94.38 333 ASP B O 1
ATOM 8569 N N . VAL B 1 334 ? 27.156 -23.672 -13.219 1 93.25 334 VAL B N 1
ATOM 8570 C CA . VAL B 1 334 ? 28.516 -23.125 -13.297 1 93.25 334 VAL B CA 1
ATOM 8571 C C . VAL B 1 334 ? 29.531 -24.25 -13.461 1 93.25 334 VAL B C 1
ATOM 8573 O O . VAL B 1 334 ? 30.641 -24.031 -13.93 1 93.25 334 VAL B O 1
ATOM 8576 N N . THR B 1 335 ? 29.109 -25.453 -13.172 1 91.19 335 THR B N 1
ATOM 8577 C CA . THR B 1 335 ? 30 -26.609 -13.266 1 91.19 335 THR B CA 1
ATOM 8578 C C . THR B 1 335 ? 30.281 -26.969 -14.719 1 91.19 335 THR B C 1
ATOM 8580 O O . THR B 1 335 ? 31.234 -27.703 -15.016 1 91.19 335 THR B O 1
ATOM 8583 N N . THR B 1 336 ? 29.484 -26.438 -15.562 1 90 336 THR B N 1
ATOM 8584 C CA . THR B 1 336 ? 29.688 -26.672 -16.984 1 90 336 THR B CA 1
ATOM 8585 C C . THR B 1 336 ? 30.922 -25.922 -17.484 1 90 336 THR B C 1
ATOM 8587 O O . THR B 1 336 ? 31.469 -26.25 -18.547 1 90 336 THR B O 1
ATOM 8590 N N . ILE B 1 337 ? 31.297 -24.906 -16.781 1 92.38 337 ILE B N 1
ATOM 8591 C CA . ILE B 1 337 ? 32.531 -24.188 -17.109 1 92.38 337 ILE B CA 1
ATOM 8592 C C . ILE B 1 337 ? 33.75 -24.969 -16.641 1 92.38 337 ILE B C 1
ATOM 8594 O O . ILE B 1 337 ? 34.188 -24.797 -15.5 1 92.38 337 ILE B O 1
ATOM 8598 N N . ARG B 1 338 ? 34.125 -25.844 -17.406 1 90.31 338 ARG B N 1
ATOM 8599 C CA . ARG B 1 338 ? 35.25 -26.703 -17.047 1 90.31 338 ARG B CA 1
ATOM 8600 C C . ARG B 1 338 ? 36.375 -26.609 -18.078 1 90.31 338 ARG B C 1
ATOM 8602 O O . ARG B 1 338 ? 36.125 -26.516 -19.281 1 90.31 338 ARG B O 1
ATOM 8609 N N . GLY B 1 339 ? 37.625 -26.578 -17.562 1 90.19 339 GLY B N 1
ATOM 8610 C CA . GLY B 1 339 ? 38.75 -26.531 -18.453 1 90.19 339 GLY B CA 1
ATOM 8611 C C . GLY B 1 339 ? 39.281 -25.125 -18.672 1 90.19 339 GLY B C 1
ATOM 8612 O O . GLY B 1 339 ? 38.594 -24.156 -18.391 1 90.19 339 GLY B O 1
ATOM 8613 N N . ALA B 1 340 ? 40.406 -25 -19.109 1 92.31 340 ALA B N 1
ATOM 8614 C CA . ALA B 1 340 ? 41.094 -23.734 -19.328 1 92.31 340 ALA B CA 1
ATOM 8615 C C . ALA B 1 340 ? 40.438 -22.938 -20.453 1 92.31 340 ALA B C 1
ATOM 8617 O O . ALA B 1 340 ? 40.406 -21.703 -20.406 1 92.31 340 ALA B O 1
ATOM 8618 N N . GLN B 1 341 ? 39.938 -23.656 -21.359 1 92.62 341 GLN B N 1
ATOM 8619 C CA . GLN B 1 341 ? 39.281 -22.984 -22.484 1 92.62 341 GLN B CA 1
ATOM 8620 C C . GLN B 1 341 ? 38 -22.266 -22.031 1 92.62 341 GLN B C 1
ATOM 8622 O O . GLN B 1 341 ? 37.781 -21.109 -22.406 1 92.62 341 GLN B O 1
ATOM 8627 N N . SER B 1 342 ? 37.188 -22.969 -21.234 1 93.56 342 SER B N 1
ATOM 8628 C CA . SER B 1 342 ? 35.938 -22.375 -20.781 1 93.56 342 SER B CA 1
ATOM 8629 C C . SER B 1 342 ? 36.188 -21.188 -19.859 1 93.56 342 SER B C 1
ATOM 8631 O O . SER B 1 342 ? 35.5 -20.172 -19.938 1 93.56 342 SER B O 1
ATOM 8633 N N . TRP B 1 343 ? 37.125 -21.312 -19.016 1 95.25 343 TRP B N 1
ATOM 8634 C CA . TRP B 1 343 ? 37.469 -20.203 -18.141 1 95.25 343 TRP B CA 1
ATOM 8635 C C . TRP B 1 343 ? 38.062 -19.031 -18.938 1 95.25 343 TRP B C 1
ATOM 8637 O O . TRP B 1 343 ? 37.812 -17.859 -18.609 1 95.25 343 TRP B O 1
ATOM 8647 N N . GLY B 1 344 ? 38.875 -19.391 -19.891 1 95.5 344 GLY B N 1
ATOM 8648 C CA . GLY B 1 344 ? 39.375 -18.359 -20.781 1 95.5 344 GLY B CA 1
ATOM 8649 C C . GLY B 1 344 ? 38.312 -17.625 -21.531 1 95.5 344 GLY B C 1
ATOM 8650 O O . GLY B 1 344 ? 38.375 -16.406 -21.719 1 95.5 344 GLY B O 1
ATOM 8651 N N . LEU B 1 345 ? 37.312 -18.406 -21.953 1 95.69 345 LEU B N 1
ATOM 8652 C CA . LEU B 1 345 ? 36.188 -17.781 -22.656 1 95.69 345 LEU B CA 1
ATOM 8653 C C . LEU B 1 345 ? 35.406 -16.859 -21.719 1 95.69 345 LEU B C 1
ATOM 8655 O O . LEU B 1 345 ? 34.906 -15.82 -22.141 1 95.69 345 LEU B O 1
ATOM 8659 N N . LEU B 1 346 ? 35.219 -17.25 -20.406 1 97 346 LEU B N 1
ATOM 8660 C CA . LEU B 1 346 ? 34.562 -16.391 -19.422 1 97 346 LEU B CA 1
ATOM 8661 C C . LEU B 1 346 ? 35.312 -15.062 -19.297 1 97 346 LEU B C 1
ATOM 8663 O O . LEU B 1 346 ? 34.688 -13.992 -19.312 1 97 346 LEU B O 1
ATOM 8667 N N . VAL B 1 347 ? 36.594 -15.102 -19.172 1 97.12 347 VAL B N 1
ATOM 8668 C CA . VAL B 1 347 ? 37.406 -13.906 -19.047 1 97.12 347 VAL B CA 1
ATOM 8669 C C . VAL B 1 347 ? 37.312 -13.062 -20.312 1 97.12 347 VAL B C 1
ATOM 8671 O O . VAL B 1 347 ? 37.219 -11.828 -20.25 1 97.12 347 VAL B O 1
ATOM 8674 N N . LEU B 1 348 ? 37.281 -13.75 -21.438 1 96.44 348 LEU B N 1
ATOM 8675 C CA . LEU B 1 348 ? 37.156 -13.047 -22.719 1 96.44 348 LEU B CA 1
ATOM 8676 C C . LEU B 1 348 ? 35.844 -12.281 -22.781 1 96.44 348 LEU B C 1
ATOM 8678 O O . LEU B 1 348 ? 35.812 -11.117 -23.188 1 96.44 348 LEU B O 1
ATOM 8682 N N . VAL B 1 349 ? 34.781 -12.969 -22.422 1 96.81 349 VAL B N 1
ATOM 8683 C CA . VAL B 1 349 ? 33.438 -12.344 -22.469 1 96.81 349 VAL B CA 1
ATOM 8684 C C . VAL B 1 349 ? 33.406 -11.164 -21.5 1 96.81 349 VAL B C 1
ATOM 8686 O O . VAL B 1 349 ? 32.844 -10.117 -21.812 1 96.81 349 VAL B O 1
ATOM 8689 N N . ILE B 1 350 ? 33.938 -11.266 -20.297 1 97.38 350 ILE B N 1
ATOM 8690 C CA . ILE B 1 350 ? 33.969 -10.195 -19.297 1 97.38 350 ILE B CA 1
ATOM 8691 C C . ILE B 1 350 ? 34.75 -9.016 -19.844 1 97.38 350 ILE B C 1
ATOM 8693 O O . ILE B 1 350 ? 34.312 -7.871 -19.766 1 97.38 350 ILE B O 1
ATOM 8697 N N . LEU B 1 351 ? 35.875 -9.289 -20.422 1 97.12 351 LEU B N 1
ATOM 8698 C CA . LEU B 1 351 ? 36.75 -8.234 -20.922 1 97.12 351 LEU B CA 1
ATOM 8699 C C . LEU B 1 351 ? 36.094 -7.52 -22.125 1 97.12 351 LEU B C 1
ATOM 8701 O O . LEU B 1 351 ? 36.188 -6.289 -22.219 1 97.12 351 LEU B O 1
ATOM 8705 N N . THR B 1 352 ? 35.562 -8.289 -23 1 96.69 352 THR B N 1
ATOM 8706 C CA . THR B 1 352 ? 34.969 -7.688 -24.172 1 96.69 352 THR B CA 1
ATOM 8707 C C . THR B 1 352 ? 33.75 -6.863 -23.797 1 96.69 352 THR B C 1
ATOM 8709 O O . THR B 1 352 ? 33.5 -5.801 -24.375 1 96.69 352 THR B O 1
ATOM 8712 N N . THR B 1 353 ? 32.938 -7.383 -22.844 1 96.62 353 THR B N 1
ATOM 8713 C CA . THR B 1 353 ? 31.781 -6.641 -22.375 1 96.62 353 THR B CA 1
ATOM 8714 C C . THR B 1 353 ? 32.188 -5.32 -21.734 1 96.62 353 THR B C 1
ATOM 8716 O O . THR B 1 353 ? 31.641 -4.266 -22.047 1 96.62 353 THR B O 1
ATOM 8719 N N . CYS B 1 354 ? 33.156 -5.367 -20.875 1 96.62 354 CYS B N 1
ATOM 8720 C CA . CYS B 1 354 ? 33.625 -4.172 -20.188 1 96.62 354 CYS B CA 1
ATOM 8721 C C . CYS B 1 354 ? 34.25 -3.205 -21.188 1 96.62 354 CYS B C 1
ATOM 8723 O O . CYS B 1 354 ? 34.031 -1.996 -21.109 1 96.62 354 CYS B O 1
ATOM 8725 N N . PHE B 1 355 ? 35.031 -3.773 -22.047 1 96.5 355 PHE B N 1
ATOM 8726 C CA . PHE B 1 355 ? 35.688 -2.951 -23.047 1 96.5 355 PHE B CA 1
ATOM 8727 C C . PHE B 1 355 ? 34.688 -2.215 -23.906 1 96.5 355 PHE B C 1
ATOM 8729 O O . PHE B 1 355 ? 34.781 -1 -24.094 1 96.5 355 PHE B O 1
ATOM 8736 N N . GLY B 1 356 ? 33.781 -2.943 -24.469 1 96 356 GLY B N 1
ATOM 8737 C CA . GLY B 1 356 ? 32.781 -2.336 -25.328 1 96 356 GLY B CA 1
ATOM 8738 C C . GLY B 1 356 ? 31.984 -1.252 -24.641 1 96 356 GLY B C 1
ATOM 8739 O O . GLY B 1 356 ? 31.766 -0.177 -25.203 1 96 356 GLY B O 1
ATOM 8740 N N . LYS B 1 357 ? 31.547 -1.494 -23.422 1 95.81 357 LYS B N 1
ATOM 8741 C CA . LYS B 1 357 ? 30.672 -0.565 -22.703 1 95.81 357 LYS B CA 1
ATOM 8742 C C . LYS B 1 357 ? 31.469 0.641 -22.188 1 95.81 357 LYS B C 1
ATOM 8744 O O . LYS B 1 357 ? 31.031 1.783 -22.359 1 95.81 357 LYS B O 1
ATOM 8749 N N . ILE B 1 358 ? 32.594 0.411 -21.562 1 96.5 358 ILE B N 1
ATOM 8750 C CA . ILE B 1 358 ? 33.344 1.481 -20.938 1 96.5 358 ILE B CA 1
ATOM 8751 C C . ILE B 1 358 ? 33.969 2.377 -22 1 96.5 358 ILE B C 1
ATOM 8753 O O . ILE B 1 358 ? 33.812 3.6 -21.953 1 96.5 358 ILE B O 1
ATOM 8757 N N . VAL B 1 359 ? 34.562 1.771 -22.969 1 96.56 359 VAL B N 1
ATOM 8758 C CA . VAL B 1 359 ? 35.219 2.551 -24.016 1 96.56 359 VAL B CA 1
ATOM 8759 C C . VAL B 1 359 ? 34.188 3.281 -24.844 1 96.56 359 VAL B C 1
ATOM 8761 O O . VAL B 1 359 ? 34.375 4.438 -25.234 1 96.56 359 VAL B O 1
ATOM 8764 N N . GLY B 1 360 ? 33.156 2.562 -25.156 1 96 360 GLY B N 1
ATOM 8765 C CA . GLY B 1 360 ? 32.094 3.211 -25.906 1 96 360 GLY B CA 1
ATOM 8766 C C . GLY B 1 360 ? 31.5 4.414 -25.188 1 96 360 GLY B C 1
ATOM 8767 O O . GLY B 1 360 ? 31.312 5.469 -25.797 1 96 360 GLY B O 1
ATOM 8768 N N . THR B 1 361 ? 31.234 4.305 -23.922 1 96.56 361 THR B N 1
ATOM 8769 C CA . THR B 1 361 ? 30.625 5.371 -23.125 1 96.56 361 THR B CA 1
ATOM 8770 C C . THR B 1 361 ? 31.641 6.492 -22.859 1 96.56 361 THR B C 1
ATOM 8772 O O . THR B 1 361 ? 31.297 7.672 -22.984 1 96.56 361 THR B O 1
ATOM 8775 N N . VAL B 1 362 ? 32.875 6.152 -22.516 1 96.5 362 VAL B N 1
ATOM 8776 C CA . VAL B 1 362 ? 33.906 7.148 -22.234 1 96.5 362 VAL B CA 1
ATOM 8777 C C . VAL B 1 362 ? 34.219 7.949 -23.5 1 96.5 362 VAL B C 1
ATOM 8779 O O . VAL B 1 362 ? 34.312 9.172 -23.453 1 96.5 362 VAL B O 1
ATOM 8782 N N . GLY B 1 363 ? 34.375 7.273 -24.578 1 96.38 363 GLY B N 1
ATOM 8783 C CA . GLY B 1 363 ? 34.625 7.953 -25.844 1 96.38 363 GLY B CA 1
ATOM 8784 C C . GLY B 1 363 ? 33.531 8.961 -26.203 1 96.38 363 GLY B C 1
ATOM 8785 O O . GLY B 1 363 ? 33.844 10.102 -26.562 1 96.38 363 GLY B O 1
ATOM 8786 N N . ALA B 1 364 ? 32.344 8.547 -26.141 1 96.19 364 ALA B N 1
ATOM 8787 C CA . ALA B 1 364 ? 31.219 9.43 -26.453 1 96.19 364 ALA B CA 1
ATOM 8788 C C . ALA B 1 364 ? 31.125 10.578 -25.453 1 96.19 364 ALA B C 1
ATOM 8790 O O . ALA B 1 364 ? 30.797 11.711 -25.828 1 96.19 364 ALA B O 1
ATOM 8791 N N . SER B 1 365 ? 31.391 10.305 -24.172 1 95.69 365 SER B N 1
ATOM 8792 C CA . SER B 1 365 ? 31.328 11.336 -23.141 1 95.69 365 SER B CA 1
ATOM 8793 C C . SER B 1 365 ? 32.406 12.391 -23.359 1 95.69 365 SER B C 1
ATOM 8795 O O . SER B 1 365 ? 32.156 13.586 -23.172 1 95.69 365 SER B O 1
ATOM 8797 N N . MET B 1 366 ? 33.531 11.93 -23.766 1 95.44 366 MET B N 1
ATOM 8798 C CA . MET B 1 366 ? 34.625 12.859 -24.016 1 95.44 366 MET B CA 1
ATOM 8799 C C . MET B 1 366 ? 34.344 13.734 -25.234 1 95.44 366 MET B C 1
ATOM 8801 O O . MET B 1 366 ? 34.688 14.914 -25.266 1 95.44 366 MET B O 1
ATOM 8805 N N . LEU B 1 367 ? 33.719 13.219 -26.156 1 94.31 367 LEU B N 1
ATOM 8806 C CA . LEU B 1 367 ? 33.312 13.984 -27.328 1 94.31 367 LEU B CA 1
ATOM 8807 C C . LEU B 1 367 ? 32.281 15.047 -26.953 1 94.31 367 LEU B C 1
ATOM 8809 O O . LEU B 1 367 ? 32.219 16.109 -27.578 1 94.31 367 LEU B O 1
ATOM 8813 N N . CYS B 1 368 ? 31.531 14.758 -25.922 1 92.38 368 CYS B N 1
ATOM 8814 C CA . CYS B 1 368 ? 30.531 15.703 -25.422 1 92.38 368 CYS B CA 1
ATOM 8815 C C . CYS B 1 368 ? 31.141 16.625 -24.375 1 92.38 368 CYS B C 1
ATOM 8817 O O . CYS B 1 368 ? 30.422 17.312 -23.641 1 92.38 368 CYS B O 1
ATOM 8819 N N . LYS B 1 369 ? 32.406 16.609 -24.078 1 91.75 369 LYS B N 1
ATOM 8820 C CA . LYS B 1 369 ? 33.188 17.516 -23.234 1 91.75 369 LYS B CA 1
ATOM 8821 C C . LYS B 1 369 ? 32.938 17.234 -21.766 1 91.75 369 LYS B C 1
ATOM 8823 O O . LYS B 1 369 ? 32.906 18.156 -20.938 1 91.75 369 LYS B O 1
ATOM 8828 N N . VAL B 1 370 ? 32.719 16.016 -21.516 1 92 370 VAL B N 1
ATOM 8829 C CA . VAL B 1 370 ? 32.656 15.594 -20.125 1 92 370 VAL B CA 1
ATOM 8830 C C . VAL B 1 370 ? 34.094 15.328 -19.609 1 92 370 VAL B C 1
ATOM 8832 O O . VAL B 1 370 ? 34.906 14.727 -20.312 1 92 370 VAL B O 1
ATOM 8835 N N . PRO B 1 371 ? 34.375 15.898 -18.453 1 91.88 371 PRO B N 1
ATOM 8836 C CA . PRO B 1 371 ? 35.719 15.656 -17.906 1 91.88 371 PRO B CA 1
ATOM 8837 C C . PRO B 1 371 ? 36.031 14.164 -17.781 1 91.88 371 PRO B C 1
ATOM 8839 O O . PRO B 1 371 ? 35.125 13.352 -17.531 1 91.88 371 PRO B O 1
ATOM 8842 N N . PHE B 1 372 ? 37.25 13.766 -17.891 1 93.5 372 PHE B N 1
ATOM 8843 C CA . PHE B 1 372 ? 37.719 12.391 -18 1 93.5 372 PHE B CA 1
ATOM 8844 C C . PHE B 1 372 ? 37.281 11.578 -16.781 1 93.5 372 PHE B C 1
ATOM 8846 O O . PHE B 1 372 ? 36.875 10.43 -16.906 1 93.5 372 PHE B O 1
ATOM 8853 N N . ARG B 1 373 ? 37.406 12.125 -15.602 1 92.44 373 ARG B N 1
ATOM 8854 C CA . ARG B 1 373 ? 37.031 11.414 -14.383 1 92.44 373 ARG B CA 1
ATOM 8855 C C . ARG B 1 373 ? 35.562 11.094 -14.359 1 92.44 373 ARG B C 1
ATOM 8857 O O . ARG B 1 373 ? 35.156 10 -13.961 1 92.44 373 ARG B O 1
ATOM 8864 N N . GLU B 1 374 ? 34.781 12.047 -14.781 1 92.62 374 GLU B N 1
ATOM 8865 C CA . GLU B 1 374 ? 33.344 11.852 -14.859 1 92.62 374 GLU B CA 1
ATOM 8866 C C . GLU B 1 374 ? 32.969 10.883 -15.977 1 92.62 374 GLU B C 1
ATOM 8868 O O . GLU B 1 374 ? 32.062 10.078 -15.836 1 92.62 374 GLU B O 1
ATOM 8873 N N . ALA B 1 375 ? 33.75 10.961 -17.031 1 95.44 375 ALA B N 1
ATOM 8874 C CA . ALA B 1 375 ? 33.5 10.055 -18.156 1 95.44 375 ALA B CA 1
ATOM 8875 C C . ALA B 1 375 ? 33.812 8.609 -17.766 1 95.44 375 ALA B C 1
ATOM 8877 O O . ALA B 1 375 ? 33.062 7.695 -18.156 1 95.44 375 ALA B O 1
ATOM 8878 N N . MET B 1 376 ? 34.844 8.445 -17.031 1 95.44 376 MET B N 1
ATOM 8879 C CA . MET B 1 376 ? 35.219 7.109 -16.562 1 95.44 376 MET B CA 1
ATOM 8880 C C . MET B 1 376 ? 34.156 6.562 -15.602 1 95.44 376 MET B C 1
ATOM 8882 O O . MET B 1 376 ? 33.781 5.387 -15.664 1 95.44 376 MET B O 1
ATOM 8886 N N . ALA B 1 377 ? 33.688 7.441 -14.711 1 94.88 377 ALA B N 1
ATOM 8887 C CA . ALA B 1 377 ? 32.594 7.039 -13.812 1 94.88 377 ALA B CA 1
ATOM 8888 C C . ALA B 1 377 ? 31.359 6.645 -14.594 1 94.88 377 ALA B C 1
ATOM 8890 O O . ALA B 1 377 ? 30.703 5.641 -14.281 1 94.88 377 ALA B O 1
ATOM 8891 N N . LEU B 1 378 ? 31.109 7.398 -15.617 1 95.31 378 LEU B N 1
ATOM 8892 C CA . LEU B 1 378 ? 29.953 7.109 -16.469 1 95.31 378 LEU B CA 1
ATOM 8893 C C . LEU B 1 378 ? 30.125 5.773 -17.172 1 95.31 378 LEU B C 1
ATOM 8895 O O . LEU B 1 378 ? 29.156 5.027 -17.344 1 95.31 378 LEU B O 1
ATOM 8899 N N . GLY B 1 379 ? 31.281 5.523 -17.625 1 96.06 379 GLY B N 1
ATOM 8900 C CA . GLY B 1 379 ? 31.578 4.258 -18.281 1 96.06 379 GLY B CA 1
ATOM 8901 C C . GLY B 1 379 ? 31.297 3.055 -17.391 1 96.06 379 GLY B C 1
ATOM 8902 O O . GLY B 1 379 ? 30.672 2.088 -17.828 1 96.06 379 GLY B O 1
ATOM 8903 N N . PHE B 1 380 ? 31.703 3.121 -16.203 1 95.75 380 PHE B N 1
ATOM 8904 C CA . PHE B 1 380 ? 31.5 2.01 -15.273 1 95.75 380 PHE B CA 1
ATOM 8905 C C . PHE B 1 380 ? 30.047 1.93 -14.844 1 95.75 380 PHE B C 1
ATOM 8907 O O . PHE B 1 380 ? 29.5 0.837 -14.656 1 95.75 380 PHE B O 1
ATOM 8914 N N . LEU B 1 381 ? 29.406 3.068 -14.68 1 95.44 381 LEU B N 1
ATOM 8915 C CA . LEU B 1 381 ? 28 3.088 -14.328 1 95.44 381 LEU B CA 1
ATOM 8916 C C . LEU B 1 381 ? 27.156 2.447 -15.422 1 95.44 381 LEU B C 1
ATOM 8918 O O . LEU B 1 381 ? 26.266 1.637 -15.141 1 95.44 381 LEU B O 1
ATOM 8922 N N . MET B 1 382 ? 27.5 2.684 -16.656 1 95.38 382 MET B N 1
ATOM 8923 C CA . MET B 1 382 ? 26.734 2.174 -17.797 1 95.38 382 MET B CA 1
ATOM 8924 C C . MET B 1 382 ? 27 0.686 -18 1 95.38 382 MET B C 1
ATOM 8926 O O . MET B 1 382 ? 26.266 0.017 -18.734 1 95.38 382 MET B O 1
ATOM 8930 N N . ASN B 1 383 ? 27.984 0.135 -17.328 1 94.94 383 ASN B N 1
ATOM 8931 C CA . ASN B 1 383 ? 28.359 -1.271 -17.438 1 94.94 383 ASN B CA 1
ATOM 8932 C C . ASN B 1 383 ? 27.562 -2.143 -16.484 1 94.94 383 ASN B C 1
ATOM 8934 O O . ASN B 1 383 ? 27.781 -3.354 -16.406 1 94.94 383 ASN B O 1
ATOM 8938 N N . THR B 1 384 ? 26.578 -1.583 -15.805 1 93.94 384 THR B N 1
ATOM 8939 C CA . THR B 1 384 ? 25.781 -2.301 -14.82 1 93.94 384 THR B CA 1
ATOM 8940 C C . THR B 1 384 ? 24.734 -3.172 -15.516 1 93.94 384 THR B C 1
ATOM 8942 O O . THR B 1 384 ? 24.047 -2.715 -16.422 1 93.94 384 THR B O 1
ATOM 8945 N N . LYS B 1 385 ? 24.766 -4.414 -15.141 1 93.81 385 LYS B N 1
ATOM 8946 C CA . LYS B 1 385 ? 23.797 -5.379 -15.641 1 93.81 385 LYS B CA 1
ATOM 8947 C C . LYS B 1 385 ? 22.875 -5.859 -14.523 1 93.81 385 LYS B C 1
ATOM 8949 O O . LYS B 1 385 ? 23.109 -5.574 -13.352 1 93.81 385 LYS B O 1
ATOM 8954 N N . GLY B 1 386 ? 21.766 -6.461 -14.891 1 89.19 386 GLY B N 1
ATOM 8955 C CA . GLY B 1 386 ? 20.828 -6.914 -13.867 1 89.19 386 GLY B CA 1
ATOM 8956 C C . GLY B 1 386 ? 19.719 -7.793 -14.422 1 89.19 386 GLY B C 1
ATOM 8957 O O . GLY B 1 386 ? 20 -8.773 -15.117 1 89.19 386 GLY B O 1
ATOM 8958 N N . LEU B 1 387 ? 18.531 -7.363 -14.133 1 88.12 387 LEU B N 1
ATOM 8959 C CA . LEU B 1 387 ? 17.359 -8.18 -14.391 1 88.12 387 LEU B CA 1
ATOM 8960 C C . LEU B 1 387 ? 17.094 -8.297 -15.891 1 88.12 387 LEU B C 1
ATOM 8962 O O . LEU B 1 387 ? 16.766 -9.375 -16.391 1 88.12 387 LEU B O 1
ATOM 8966 N N . VAL B 1 388 ? 17.234 -7.258 -16.578 1 88.06 388 VAL B N 1
ATOM 8967 C CA . VAL B 1 388 ? 16.938 -7.27 -18 1 88.06 388 VAL B CA 1
ATOM 8968 C C . VAL B 1 388 ? 17.906 -8.195 -18.734 1 88.06 388 VAL B C 1
ATOM 8970 O O . VAL B 1 388 ? 17.531 -8.883 -19.688 1 88.06 388 VAL B O 1
ATOM 8973 N N . GLU B 1 389 ? 19.094 -8.172 -18.297 1 92.81 389 GLU B N 1
ATOM 8974 C CA . GLU B 1 389 ? 20.078 -9.094 -18.859 1 92.81 389 GLU B CA 1
ATOM 8975 C C . GLU B 1 389 ? 19.656 -10.547 -18.641 1 92.81 389 GLU B C 1
ATOM 8977 O O . GLU B 1 389 ? 19.703 -11.367 -19.562 1 92.81 389 GLU B O 1
ATOM 8982 N N . LEU B 1 390 ? 19.203 -10.82 -17.484 1 93.25 390 LEU B N 1
ATOM 8983 C CA . LEU B 1 390 ? 18.781 -12.18 -17.172 1 93.25 390 LEU B CA 1
ATOM 8984 C C . LEU B 1 390 ? 17.562 -12.586 -17.984 1 93.25 390 LEU B C 1
ATOM 8986 O O . LEU B 1 390 ? 17.422 -13.75 -18.359 1 93.25 390 LEU B O 1
ATOM 8990 N N . ILE B 1 391 ? 16.719 -11.688 -18.219 1 92.81 391 ILE B N 1
ATOM 8991 C CA . ILE B 1 391 ? 15.547 -11.953 -19.047 1 92.81 391 ILE B CA 1
ATOM 8992 C C . ILE B 1 391 ? 15.984 -12.359 -20.453 1 92.81 391 ILE B C 1
ATOM 8994 O O . ILE B 1 391 ? 15.523 -13.383 -20.969 1 92.81 391 ILE B O 1
ATOM 8998 N N . VAL B 1 392 ? 16.891 -11.609 -21.016 1 92.12 392 VAL B N 1
ATOM 8999 C CA . VAL B 1 392 ? 17.375 -11.883 -22.359 1 92.12 392 VAL B CA 1
ATOM 9000 C C . VAL B 1 392 ? 18.047 -13.242 -22.406 1 92.12 392 VAL B C 1
ATOM 9002 O O . VAL B 1 392 ? 17.844 -14.023 -23.344 1 92.12 392 VAL B O 1
ATOM 9005 N N . LEU B 1 393 ? 18.812 -13.5 -21.391 1 94.56 393 LEU B N 1
ATOM 9006 C CA . LEU B 1 393 ? 19.547 -14.766 -21.344 1 94.56 393 LEU B CA 1
ATOM 9007 C C . LEU B 1 393 ? 18.578 -15.938 -21.188 1 94.56 393 LEU B C 1
ATOM 9009 O O . LEU B 1 393 ? 18.75 -16.969 -21.859 1 94.56 393 LEU B O 1
ATOM 9013 N N . ASN B 1 394 ? 17.562 -15.773 -20.391 1 93.31 394 ASN B N 1
ATOM 9014 C CA . ASN B 1 394 ? 16.578 -16.828 -20.188 1 93.31 394 ASN B CA 1
ATOM 9015 C C . ASN B 1 394 ? 15.781 -17.094 -21.469 1 93.31 394 ASN B C 1
ATOM 9017 O O . ASN B 1 394 ? 15.492 -18.25 -21.797 1 93.31 394 ASN B O 1
ATOM 9021 N N . ILE B 1 395 ? 15.477 -16.062 -22.125 1 89.31 395 ILE B N 1
ATOM 9022 C CA . ILE B 1 395 ? 14.758 -16.219 -23.375 1 89.31 395 ILE B CA 1
ATOM 9023 C C . ILE B 1 395 ? 15.641 -16.953 -24.391 1 89.31 395 ILE B C 1
ATOM 9025 O O . ILE B 1 395 ? 15.18 -17.844 -25.094 1 89.31 395 ILE B O 1
ATOM 9029 N N . GLY B 1 396 ? 16.891 -16.578 -24.469 1 90.19 396 GLY B N 1
ATOM 9030 C CA . GLY B 1 396 ? 17.828 -17.25 -25.344 1 90.19 396 GLY B CA 1
ATOM 9031 C C . GLY B 1 396 ? 18 -18.719 -25.031 1 90.19 396 GLY B C 1
ATOM 9032 O O . GLY B 1 396 ? 18.125 -19.547 -25.938 1 90.19 396 GLY B O 1
ATOM 9033 N N . LYS B 1 397 ? 17.969 -19.031 -23.812 1 91.88 397 LYS B N 1
ATOM 9034 C CA . LYS B 1 397 ? 18.094 -20.422 -23.391 1 91.88 397 LYS B CA 1
ATOM 9035 C C . LYS B 1 397 ? 16.828 -21.219 -23.703 1 91.88 397 LYS B C 1
ATOM 9037 O O . LYS B 1 397 ? 16.891 -22.328 -24.219 1 91.88 397 LYS B O 1
ATOM 9042 N N . ASP B 1 398 ? 15.719 -20.625 -23.406 1 87 398 ASP B N 1
ATOM 9043 C CA . ASP B 1 398 ? 14.438 -21.281 -23.641 1 87 398 ASP B CA 1
ATOM 9044 C C . ASP B 1 398 ? 14.219 -21.547 -25.125 1 87 398 ASP B C 1
ATOM 9046 O O . ASP B 1 398 ? 13.602 -22.547 -25.5 1 87 398 ASP B O 1
ATOM 9050 N N . ARG B 1 399 ? 14.773 -20.656 -25.906 1 84.69 399 ARG B N 1
ATOM 9051 C CA . ARG B 1 399 ? 14.625 -20.812 -27.344 1 84.69 399 ARG B CA 1
ATOM 9052 C C . ARG B 1 399 ? 15.766 -21.641 -27.922 1 84.69 399 ARG B C 1
ATOM 9054 O O . ARG B 1 399 ? 15.906 -21.75 -29.141 1 84.69 399 ARG B O 1
ATOM 9061 N N . LYS B 1 400 ? 16.672 -22.125 -27.109 1 87.75 400 LYS B N 1
ATOM 9062 C CA . LYS B 1 400 ? 17.766 -23.047 -27.422 1 87.75 400 LYS B CA 1
ATOM 9063 C C . LYS B 1 400 ? 18.812 -22.359 -28.297 1 87.75 400 LYS B C 1
ATOM 9065 O O . LYS B 1 400 ? 19.453 -23 -29.125 1 87.75 400 LYS B O 1
ATOM 9070 N N . VAL B 1 401 ? 18.828 -21.094 -28.156 1 88.94 401 VAL B N 1
ATOM 9071 C CA . VAL B 1 401 ? 19.875 -20.344 -28.828 1 88.94 401 VAL B CA 1
ATOM 9072 C C . VAL B 1 401 ? 21.156 -20.391 -28.016 1 88.94 401 VAL B C 1
ATOM 9074 O O . VAL B 1 401 ? 22.25 -20.422 -28.578 1 88.94 401 VAL B O 1
ATOM 9077 N N . LEU B 1 402 ? 20.953 -20.438 -26.703 1 92.06 402 LEU B N 1
ATOM 9078 C CA . LEU B 1 402 ? 22.078 -20.516 -25.781 1 92.06 402 LEU B CA 1
ATOM 9079 C C . LEU B 1 402 ? 22.156 -21.875 -25.125 1 92.06 402 LEU B C 1
ATOM 9081 O O . LEU B 1 402 ? 21.156 -22.391 -24.625 1 92.06 402 LEU B O 1
ATOM 9085 N N . ASN B 1 403 ? 23.281 -22.484 -25.203 1 92.56 403 ASN B N 1
ATOM 9086 C CA . ASN B 1 403 ? 23.484 -23.734 -24.453 1 92.56 403 ASN B CA 1
ATOM 9087 C C . ASN B 1 403 ? 23.812 -23.469 -23 1 92.56 403 ASN B C 1
ATOM 9089 O O . ASN B 1 403 ? 23.906 -22.312 -22.578 1 92.56 403 ASN B O 1
ATOM 9093 N N . ASP B 1 404 ? 23.969 -24.484 -22.203 1 93.38 404 ASP B N 1
ATOM 9094 C CA . ASP B 1 404 ? 24.141 -24.375 -20.75 1 93.38 404 ASP B CA 1
ATOM 9095 C C . ASP B 1 404 ? 25.438 -23.656 -20.406 1 93.38 404 ASP B C 1
ATOM 9097 O O . ASP B 1 404 ? 25.469 -22.828 -19.484 1 93.38 404 ASP B O 1
ATOM 9101 N N . GLN B 1 405 ? 26.422 -23.953 -21.156 1 94.5 405 GLN B N 1
ATOM 9102 C CA . GLN B 1 405 ? 27.734 -23.375 -20.859 1 94.5 405 GLN B CA 1
ATOM 9103 C C . GLN B 1 405 ? 27.766 -21.891 -21.203 1 94.5 405 GLN B C 1
ATOM 9105 O O . GLN B 1 405 ? 28.25 -21.078 -20.406 1 94.5 405 GLN B O 1
ATOM 9110 N N . ALA B 1 406 ? 27.297 -21.578 -22.406 1 94.19 406 ALA B N 1
ATOM 9111 C CA . ALA B 1 406 ? 27.234 -20.172 -22.797 1 94.19 406 ALA B CA 1
ATOM 9112 C C . ALA B 1 406 ? 26.359 -19.375 -21.844 1 94.19 406 ALA B C 1
ATOM 9114 O O . ALA B 1 406 ? 26.672 -18.234 -21.5 1 94.19 406 ALA B O 1
ATOM 9115 N N . PHE B 1 407 ? 25.25 -20 -21.422 1 95.31 407 PHE B N 1
ATOM 9116 C CA . PHE B 1 407 ? 24.344 -19.375 -20.469 1 95.31 407 PHE B CA 1
ATOM 9117 C C . PHE B 1 407 ? 25.047 -19.062 -19.156 1 95.31 407 PHE B C 1
ATOM 9119 O O . PHE B 1 407 ? 24.969 -17.953 -18.641 1 95.31 407 PHE B O 1
ATOM 9126 N N . ALA B 1 408 ? 25.75 -19.969 -18.625 1 96.44 408 ALA B N 1
ATOM 9127 C CA . ALA B 1 408 ? 26.453 -19.797 -17.359 1 96.44 408 ALA B CA 1
ATOM 9128 C C . ALA B 1 408 ? 27.516 -18.719 -17.453 1 96.44 408 ALA B C 1
ATOM 9130 O O . ALA B 1 408 ? 27.688 -17.922 -16.531 1 96.44 408 ALA B O 1
ATOM 9131 N N . ILE B 1 409 ? 28.188 -18.688 -18.547 1 96.12 409 ILE B N 1
ATOM 9132 C CA . ILE B 1 409 ? 29.266 -17.719 -18.781 1 96.12 409 ILE B CA 1
ATOM 9133 C C . ILE B 1 409 ? 28.672 -16.312 -18.781 1 96.12 409 ILE B C 1
ATOM 9135 O O . ILE B 1 409 ? 29.219 -15.406 -18.141 1 96.12 409 ILE B O 1
ATOM 9139 N N . LEU B 1 410 ? 27.609 -16.156 -19.453 1 96.69 410 LEU B N 1
ATOM 9140 C CA . LEU B 1 410 ? 27 -14.836 -19.594 1 96.69 410 LEU B CA 1
ATOM 9141 C C . LEU B 1 410 ? 26.391 -14.383 -18.266 1 96.69 410 LEU B C 1
ATOM 9143 O O . LEU B 1 410 ? 26.422 -13.195 -17.938 1 96.69 410 LEU B O 1
ATOM 9147 N N . VAL B 1 411 ? 25.812 -15.297 -17.469 1 96.38 411 VAL B N 1
ATOM 9148 C CA . VAL B 1 411 ? 25.25 -14.953 -16.172 1 96.38 411 VAL B CA 1
ATOM 9149 C C . VAL B 1 411 ? 26.375 -14.484 -15.242 1 96.38 411 VAL B C 1
ATOM 9151 O O . VAL B 1 411 ? 26.234 -13.477 -14.539 1 96.38 411 VAL B O 1
ATOM 9154 N N . LEU B 1 412 ? 27.484 -15.172 -15.289 1 96.38 412 LEU B N 1
ATOM 9155 C CA . LEU B 1 412 ? 28.609 -14.797 -14.445 1 96.38 412 LEU B CA 1
ATOM 9156 C C . LEU B 1 412 ? 29.203 -13.461 -14.883 1 96.38 412 LEU B C 1
ATOM 9158 O O . LEU B 1 412 ? 29.656 -12.68 -14.047 1 96.38 412 LEU B O 1
ATOM 9162 N N . MET B 1 413 ? 29.266 -13.289 -16.156 1 96.12 413 MET B N 1
ATOM 9163 C CA . MET B 1 413 ? 29.719 -12 -16.672 1 96.12 413 MET B CA 1
ATOM 9164 C C . MET B 1 413 ? 28.828 -10.875 -16.156 1 96.12 413 MET B C 1
ATOM 9166 O O . MET B 1 413 ? 29.344 -9.836 -15.719 1 96.12 413 MET B O 1
ATOM 9170 N N . ALA B 1 414 ? 27.469 -11.07 -16.188 1 95.56 414 ALA B N 1
ATOM 9171 C CA . ALA B 1 414 ? 26.531 -10.055 -15.711 1 95.56 414 ALA B CA 1
ATOM 9172 C C . ALA B 1 414 ? 26.75 -9.766 -14.227 1 95.56 414 ALA B C 1
ATOM 9174 O O . ALA B 1 414 ? 26.703 -8.609 -13.805 1 95.56 414 ALA B O 1
ATOM 9175 N N . LEU B 1 415 ? 27.016 -10.773 -13.492 1 94.94 415 LEU B N 1
ATOM 9176 C CA . LEU B 1 415 ? 27.234 -10.641 -12.055 1 94.94 415 LEU B CA 1
ATOM 9177 C C . LEU B 1 415 ? 28.531 -9.891 -11.773 1 94.94 415 LEU B C 1
ATOM 9179 O O . LEU B 1 415 ? 28.562 -9 -10.922 1 94.94 415 LEU B O 1
ATOM 9183 N N . PHE B 1 416 ? 29.531 -10.234 -12.477 1 95.31 416 PHE B N 1
ATOM 9184 C CA . PHE B 1 416 ? 30.844 -9.648 -12.242 1 95.31 416 PHE B CA 1
ATOM 9185 C C . PHE B 1 416 ? 30.859 -8.172 -12.602 1 95.31 416 PHE B C 1
ATOM 9187 O O . PHE B 1 416 ? 31.359 -7.344 -11.828 1 95.31 416 PHE B O 1
ATOM 9194 N N . THR B 1 417 ? 30.359 -7.855 -13.727 1 95 417 THR B N 1
ATOM 9195 C CA . THR B 1 417 ? 30.391 -6.477 -14.195 1 95 417 THR B CA 1
ATOM 9196 C C . THR B 1 417 ? 29.594 -5.566 -13.266 1 95 417 THR B C 1
ATOM 9198 O O . THR B 1 417 ? 29.984 -4.43 -13.008 1 95 417 THR B O 1
ATOM 9201 N N . THR B 1 418 ? 28.469 -6.035 -12.758 1 94.25 418 THR B N 1
ATOM 9202 C CA . THR B 1 418 ? 27.672 -5.242 -11.828 1 94.25 418 THR B CA 1
ATOM 9203 C C . THR B 1 418 ? 28.359 -5.145 -10.469 1 94.25 418 THR B C 1
ATOM 9205 O O . THR B 1 418 ? 28.375 -4.082 -9.844 1 94.25 418 THR B O 1
ATOM 9208 N N . PHE B 1 419 ? 29.016 -6.145 -10.055 1 93.44 419 PHE B N 1
ATOM 9209 C CA . PHE B 1 419 ? 29.656 -6.203 -8.75 1 93.44 419 PHE B CA 1
ATOM 9210 C C . PHE B 1 419 ? 30.812 -5.199 -8.672 1 93.44 419 PHE B C 1
ATOM 9212 O O . PHE B 1 419 ? 31 -4.559 -7.637 1 93.44 419 PHE B O 1
ATOM 9219 N N . ILE B 1 420 ? 31.516 -4.969 -9.688 1 93.88 420 ILE B N 1
ATOM 9220 C CA . ILE B 1 420 ? 32.719 -4.141 -9.641 1 93.88 420 ILE B CA 1
ATOM 9221 C C . ILE B 1 420 ? 32.344 -2.672 -9.812 1 93.88 420 ILE B C 1
ATOM 9223 O O . ILE B 1 420 ? 33.125 -1.78 -9.516 1 93.88 420 ILE B O 1
ATOM 9227 N N . THR B 1 421 ? 31.141 -2.404 -10.234 1 93.12 421 THR B N 1
ATOM 9228 C CA . THR B 1 421 ? 30.734 -1.043 -10.578 1 93.12 421 THR B CA 1
ATOM 9229 C C . THR B 1 421 ? 30.781 -0.142 -9.344 1 93.12 421 THR B C 1
ATOM 9231 O O . THR B 1 421 ? 31.422 0.907 -9.359 1 93.12 421 THR B O 1
ATOM 9234 N N . THR B 1 422 ? 30.156 -0.518 -8.234 1 90.62 422 THR B N 1
ATOM 9235 C CA . THR B 1 422 ? 30.047 0.342 -7.059 1 90.62 422 THR B CA 1
ATOM 9236 C C . THR B 1 422 ? 31.422 0.615 -6.449 1 90.62 422 THR B C 1
ATOM 9238 O O . THR B 1 422 ? 31.781 1.771 -6.238 1 90.62 422 THR B O 1
ATOM 9241 N N . PRO B 1 423 ? 32.25 -0.373 -6.246 1 90.44 423 PRO B N 1
ATOM 9242 C CA . PRO B 1 423 ? 33.562 -0.111 -5.652 1 90.44 423 PRO B CA 1
ATOM 9243 C C . PRO B 1 423 ? 34.469 0.743 -6.547 1 90.44 423 PRO B C 1
ATOM 9245 O O . PRO B 1 423 ? 35.188 1.607 -6.055 1 90.44 423 PRO B O 1
ATOM 9248 N N . ILE B 1 424 ? 34.375 0.579 -7.797 1 93.5 424 ILE B N 1
ATOM 9249 C CA . ILE B 1 424 ? 35.25 1.312 -8.711 1 93.5 424 ILE B CA 1
ATOM 9250 C C . ILE B 1 424 ? 34.781 2.764 -8.812 1 93.5 424 ILE B C 1
ATOM 9252 O O . ILE B 1 424 ? 35.625 3.686 -8.805 1 93.5 424 ILE B O 1
ATOM 9256 N N . VAL B 1 425 ? 33.5 2.953 -8.891 1 92.12 425 VAL B N 1
ATOM 9257 C CA . VAL B 1 425 ? 33 4.312 -8.984 1 92.12 425 VAL B CA 1
ATOM 9258 C C . VAL B 1 425 ? 33.312 5.082 -7.707 1 92.12 425 VAL B C 1
ATOM 9260 O O . VAL B 1 425 ? 33.656 6.27 -7.758 1 92.12 425 VAL B O 1
ATOM 9263 N N . MET B 1 426 ? 33.25 4.438 -6.613 1 88 426 MET B N 1
ATOM 9264 C CA . MET B 1 426 ? 33.594 5.078 -5.34 1 88 426 MET B CA 1
ATOM 9265 C C . MET B 1 426 ? 35.062 5.484 -5.293 1 88 426 MET B C 1
ATOM 9267 O O . MET B 1 426 ? 35.406 6.473 -4.648 1 88 426 MET B O 1
ATOM 9271 N N . LEU B 1 427 ? 35.875 4.758 -5.973 1 88.56 427 LEU B N 1
ATOM 9272 C CA . LEU B 1 427 ? 37.312 5.027 -5.988 1 88.56 427 LEU B CA 1
ATOM 9273 C C . LEU B 1 427 ? 37.625 6.172 -6.941 1 88.56 427 LEU B C 1
ATOM 9275 O O . LEU B 1 427 ? 38.531 6.98 -6.668 1 88.56 427 LEU B O 1
ATOM 9279 N N . ILE B 1 428 ? 36.906 6.258 -7.957 1 87.69 428 ILE B N 1
ATOM 9280 C CA . ILE B 1 428 ? 37.219 7.203 -9.023 1 87.69 428 ILE B CA 1
ATOM 9281 C C . ILE B 1 428 ? 36.562 8.555 -8.727 1 87.69 428 ILE B C 1
ATOM 9283 O O . ILE B 1 428 ? 37.125 9.602 -9.008 1 87.69 428 ILE B O 1
ATOM 9287 N N . TYR B 1 429 ? 35.344 8.516 -8.234 1 79.62 429 TYR B N 1
ATOM 9288 C CA . TYR B 1 429 ? 34.562 9.742 -8.133 1 79.62 429 TYR B CA 1
ATOM 9289 C C . TYR B 1 429 ? 34.125 9.992 -6.699 1 79.62 429 TYR B C 1
ATOM 9291 O O . TYR B 1 429 ? 33.25 9.281 -6.176 1 79.62 429 TYR B O 1
ATOM 9299 N N . LYS B 1 430 ? 34.906 10.852 -5.949 1 68.31 430 LYS B N 1
ATOM 9300 C CA . LYS B 1 430 ? 34.5 11.336 -4.641 1 68.31 430 LYS B CA 1
ATOM 9301 C C . LYS B 1 430 ? 34.031 12.789 -4.719 1 68.31 430 LYS B C 1
ATOM 9303 O O . LYS B 1 430 ? 34.844 13.68 -4.992 1 68.31 430 LYS B O 1
ATOM 9308 N N . PRO B 1 431 ? 32.75 12.969 -4.723 1 58.97 431 PRO B N 1
ATOM 9309 C CA . PRO B 1 431 ? 32.312 14.359 -4.871 1 58.97 431 PRO B CA 1
ATOM 9310 C C . PRO B 1 431 ? 32.812 15.258 -3.736 1 58.97 431 PRO B C 1
ATOM 9312 O O . PRO B 1 431 ? 32.625 14.93 -2.562 1 58.97 431 PRO B O 1
ATOM 9315 N N . ALA B 1 432 ? 33.969 15.969 -3.939 1 57.06 432 ALA B N 1
ATOM 9316 C CA . ALA B 1 432 ? 34.438 16.969 -2.967 1 57.06 432 ALA B CA 1
ATOM 9317 C C . ALA B 1 432 ? 33.375 18.062 -2.781 1 57.06 432 ALA B C 1
ATOM 9319 O O . ALA B 1 432 ? 32.875 18.625 -3.758 1 57.06 432 ALA B O 1
ATOM 9320 N N . ARG B 1 433 ? 32.656 18.094 -1.569 1 66 433 ARG B N 1
ATOM 9321 C CA . ARG B 1 433 ? 31.688 19.141 -1.351 1 66 433 ARG B CA 1
ATOM 9322 C C . ARG B 1 433 ? 32.344 20.438 -0.914 1 66 433 ARG B C 1
ATOM 9324 O O . ARG B 1 433 ? 33.125 20.453 0.048 1 66 433 ARG B O 1
ATOM 9331 N N . LYS B 1 434 ? 32.5 21.422 -1.839 1 64.19 434 LYS B N 1
ATOM 9332 C CA . LYS B 1 434 ? 33.062 22.734 -1.508 1 64.19 434 LYS B CA 1
ATOM 9333 C C . LYS B 1 434 ? 31.984 23.641 -0.91 1 64.19 434 LYS B C 1
ATOM 9335 O O . LYS B 1 434 ? 30.812 23.562 -1.298 1 64.19 434 LYS B O 1
ATOM 9340 N N . GLY B 1 435 ? 32.312 24.172 0.225 1 70.5 435 GLY B N 1
ATOM 9341 C CA . GLY B 1 435 ? 31.359 25.094 0.857 1 70.5 435 GLY B CA 1
ATOM 9342 C C . GLY B 1 435 ? 32 26.422 1.236 1 70.5 435 GLY B C 1
ATOM 9343 O O . GLY B 1 435 ? 33.219 26.562 1.193 1 70.5 435 GLY B O 1
ATOM 9344 N N . ALA B 1 436 ? 31.172 27.438 1.388 1 71.5 436 ALA B N 1
ATOM 9345 C CA . ALA B 1 436 ? 31.625 28.781 1.801 1 71.5 436 ALA B CA 1
ATOM 9346 C C . ALA B 1 436 ? 32.156 28.75 3.227 1 71.5 436 ALA B C 1
ATOM 9348 O O . ALA B 1 436 ? 31.75 27.922 4.043 1 71.5 436 ALA B O 1
ATOM 9349 N N . PRO B 1 437 ? 33.125 29.625 3.479 1 67.81 437 PRO B N 1
ATOM 9350 C CA . PRO B 1 437 ? 33.656 29.688 4.84 1 67.81 437 PRO B CA 1
ATOM 9351 C C . PRO B 1 437 ? 32.594 30.078 5.875 1 67.81 437 PRO B C 1
ATOM 9353 O O . PRO B 1 437 ? 31.734 30.906 5.586 1 67.81 437 PRO B O 1
ATOM 9356 N N . TYR B 1 438 ? 32.625 29.297 7.043 1 67 438 TYR B N 1
ATOM 9357 C CA . TYR B 1 438 ? 31.594 29.297 8.086 1 67 438 TYR B CA 1
ATOM 9358 C C . TYR B 1 438 ? 32.062 30.062 9.32 1 67 438 TYR B C 1
ATOM 9360 O O . TYR B 1 438 ? 33.062 29.672 9.953 1 67 438 TYR B O 1
ATOM 9368 N N . LYS B 1 439 ? 31.578 31.391 9.523 1 64.19 439 LYS B N 1
ATOM 9369 C CA . LYS B 1 439 ? 32.094 32.062 10.711 1 64.19 439 LYS B CA 1
ATOM 9370 C C . LYS B 1 439 ? 31.219 31.797 11.93 1 64.19 439 LYS B C 1
ATOM 9372 O O . LYS B 1 439 ? 31.703 31.812 13.062 1 64.19 439 LYS B O 1
ATOM 9377 N N . HIS B 1 440 ? 29.953 31.453 11.781 1 75.81 440 HIS B N 1
ATOM 9378 C CA . HIS B 1 440 ? 29.062 31.375 12.938 1 75.81 440 HIS B CA 1
ATOM 9379 C C . HIS B 1 440 ? 28.812 29.922 13.336 1 75.81 440 HIS B C 1
ATOM 9381 O O . HIS B 1 440 ? 27.672 29.453 13.266 1 75.81 440 HIS B O 1
ATOM 9387 N N . ARG B 1 441 ? 29.828 29.359 14.055 1 83.69 441 ARG B N 1
ATOM 9388 C CA . ARG B 1 441 ? 29.781 27.922 14.312 1 83.69 441 ARG B CA 1
ATOM 9389 C C . ARG B 1 441 ? 29.312 27.641 15.734 1 83.69 441 ARG B C 1
ATOM 9391 O O . ARG B 1 441 ? 29.125 26.484 16.125 1 83.69 441 ARG B O 1
ATOM 9398 N N . THR B 1 442 ? 29.125 28.734 16.547 1 86.44 442 THR B N 1
ATOM 9399 C CA . THR B 1 442 ? 28.719 28.531 17.938 1 86.44 442 THR B CA 1
ATOM 9400 C C . THR B 1 442 ? 27.547 29.453 18.281 1 86.44 442 THR B C 1
ATOM 9402 O O . THR B 1 442 ? 27.234 30.375 17.531 1 86.44 442 THR B O 1
ATOM 9405 N N . ILE B 1 443 ? 26.891 29.141 19.391 1 87.69 443 ILE B N 1
ATOM 9406 C CA . ILE B 1 443 ? 25.781 29.938 19.891 1 87.69 443 ILE B CA 1
ATOM 9407 C C . ILE B 1 443 ? 26.312 31.203 20.578 1 87.69 443 ILE B C 1
ATOM 9409 O O . ILE B 1 443 ? 25.734 32.281 20.438 1 87.69 443 ILE B O 1
ATOM 9413 N N . GLN B 1 444 ? 27.422 31 21.266 1 81.44 444 GLN B N 1
ATOM 9414 C CA . GLN B 1 444 ? 28.047 32.125 21.953 1 81.44 444 GLN B CA 1
ATOM 9415 C C . GLN B 1 444 ? 28.562 33.156 20.953 1 81.44 444 GLN B C 1
ATOM 9417 O O . GLN B 1 444 ? 29.422 32.844 20.109 1 81.44 444 GLN B O 1
ATOM 9422 N N . ARG B 1 445 ? 27.766 34.219 20.766 1 74.12 445 ARG B N 1
ATOM 9423 C CA . ARG B 1 445 ? 28.188 35.25 19.844 1 74.12 445 ARG B CA 1
ATOM 9424 C C . ARG B 1 445 ? 28.344 36.594 20.578 1 74.12 445 ARG B C 1
ATOM 9426 O O . ARG B 1 445 ? 27.719 36.812 21.609 1 74.12 445 ARG B O 1
ATOM 9433 N N . LYS B 1 446 ? 29.266 37.312 20 1 65.12 446 LYS B N 1
ATOM 9434 C CA . LYS B 1 446 ? 29.469 38.656 20.531 1 65.12 446 LYS B CA 1
ATOM 9435 C C . LYS B 1 446 ? 28.312 39.594 20.172 1 65.12 446 LYS B C 1
ATOM 9437 O O . LYS B 1 446 ? 27.875 40.406 21 1 65.12 446 LYS B O 1
ATOM 9442 N N . ASP B 1 447 ? 27.812 39.25 18.906 1 68.44 447 ASP B N 1
ATOM 9443 C CA . ASP B 1 447 ? 26.672 40.094 18.484 1 68.44 447 ASP B CA 1
ATOM 9444 C C . ASP B 1 447 ? 25.344 39.438 18.859 1 68.44 447 ASP B C 1
ATOM 9446 O O . ASP B 1 447 ? 24.969 38.406 18.297 1 68.44 447 ASP B O 1
ATOM 9450 N N . HIS B 1 448 ? 24.781 40 19.828 1 63.44 448 HIS B N 1
ATOM 9451 C CA . HIS B 1 448 ? 23.531 39.469 20.375 1 63.44 448 HIS B CA 1
ATOM 9452 C C . HIS B 1 448 ? 22.391 39.625 19.391 1 63.44 448 HIS B C 1
ATOM 9454 O O . HIS B 1 448 ? 21.375 38.938 19.484 1 63.44 448 HIS B O 1
ATOM 9460 N N . ASP B 1 449 ? 22.578 40.469 18.391 1 68.12 449 ASP B N 1
ATOM 9461 C CA . ASP B 1 449 ? 21.469 40.75 17.5 1 68.12 449 ASP B CA 1
ATOM 9462 C C . ASP B 1 449 ? 21.547 39.906 16.219 1 68.12 449 ASP B C 1
ATOM 9464 O O . ASP B 1 449 ? 20.672 40 15.352 1 68.12 449 ASP B O 1
ATOM 9468 N N . SER B 1 450 ? 22.5 39.031 16.25 1 74.88 450 SER B N 1
ATOM 9469 C CA . SER B 1 450 ? 22.641 38.25 15.031 1 74.88 450 SER B CA 1
ATOM 9470 C C . SER B 1 450 ? 21.641 37.125 14.984 1 74.88 450 SER B C 1
ATOM 9472 O O . SER B 1 450 ? 21.156 36.656 16.031 1 74.88 450 SER B O 1
ATOM 9474 N N . GLU B 1 451 ? 21.281 36.781 13.812 1 82.69 451 GLU B N 1
ATOM 9475 C CA . GLU B 1 451 ? 20.312 35.688 13.57 1 82.69 451 GLU B CA 1
ATOM 9476 C C . GLU B 1 451 ? 20.875 34.344 14.008 1 82.69 451 GLU B C 1
ATOM 9478 O O . GLU B 1 451 ? 22.016 34 13.68 1 82.69 451 GLU B O 1
ATOM 9483 N N . LEU B 1 452 ? 20.203 33.719 14.914 1 87.81 452 LEU B N 1
ATOM 9484 C CA . LEU B 1 452 ? 20.562 32.344 15.312 1 87.81 452 LEU B CA 1
ATOM 9485 C C . LEU B 1 452 ? 19.953 31.328 14.359 1 87.81 452 LEU B C 1
ATOM 9487 O O . LEU B 1 452 ? 18.75 31.312 14.148 1 87.81 452 LEU B O 1
ATOM 9491 N N . ARG B 1 453 ? 20.797 30.562 13.734 1 89.94 453 ARG B N 1
ATOM 9492 C CA . ARG B 1 453 ? 20.359 29.516 12.828 1 89.94 453 ARG B CA 1
ATOM 9493 C C . ARG B 1 453 ? 20.562 28.141 13.453 1 89.94 453 ARG B C 1
ATOM 9495 O O . ARG B 1 453 ? 21.656 27.797 13.891 1 89.94 453 ARG B O 1
ATOM 9502 N N . ILE B 1 454 ? 19.484 27.391 13.484 1 92.25 454 ILE B N 1
ATOM 9503 C CA . ILE B 1 454 ? 19.531 26.062 14.078 1 92.25 454 ILE B CA 1
ATOM 9504 C C . ILE B 1 454 ? 19.047 25.031 13.062 1 92.25 454 ILE B C 1
ATOM 9506 O O . ILE B 1 454 ? 18.094 25.266 12.32 1 92.25 454 ILE B O 1
ATOM 9510 N N . LEU B 1 455 ? 19.75 23.891 12.984 1 93.75 455 LEU B N 1
ATOM 9511 C CA . LEU B 1 455 ? 19.328 22.734 12.211 1 93.75 455 LEU B CA 1
ATOM 9512 C C . LEU B 1 455 ? 18.734 21.672 13.125 1 93.75 455 LEU B C 1
ATOM 9514 O O . LEU B 1 455 ? 19.453 21.031 13.883 1 93.75 455 LEU B O 1
ATOM 9518 N N . ALA B 1 456 ? 17.422 21.531 13.031 1 92.31 456 ALA B N 1
ATOM 9519 C CA . ALA B 1 456 ? 16.719 20.578 13.875 1 92.31 456 ALA B CA 1
ATOM 9520 C C . ALA B 1 456 ? 16.359 19.312 13.102 1 92.31 456 ALA B C 1
ATOM 9522 O O . ALA B 1 456 ? 15.57 19.359 12.156 1 92.31 456 ALA B O 1
ATOM 9523 N N . CYS B 1 457 ? 16.953 18.234 13.531 1 91.94 457 CYS B N 1
ATOM 9524 C CA . CYS B 1 457 ? 16.688 16.953 12.891 1 91.94 457 CYS B CA 1
ATOM 9525 C C . CYS B 1 457 ? 15.648 16.156 13.664 1 91.94 457 CYS B C 1
ATOM 9527 O O . CYS B 1 457 ? 15.562 16.266 14.891 1 91.94 457 CYS B O 1
ATOM 9529 N N . PHE B 1 458 ? 14.844 15.391 12.992 1 86.94 458 PHE B N 1
ATOM 9530 C CA . PHE B 1 458 ? 13.883 14.523 13.664 1 86.94 458 PHE B CA 1
ATOM 9531 C C . PHE B 1 458 ? 13.664 13.242 12.859 1 86.94 458 PHE B C 1
ATOM 9533 O O . PHE B 1 458 ? 13.883 13.211 11.648 1 86.94 458 PHE B O 1
ATOM 9540 N N . HIS B 1 459 ? 13.281 12.227 13.578 1 80.19 459 HIS B N 1
ATOM 9541 C CA . HIS B 1 459 ? 13.094 10.914 12.969 1 80.19 459 HIS B CA 1
ATOM 9542 C C . HIS B 1 459 ? 11.641 10.688 12.578 1 80.19 459 HIS B C 1
ATOM 9544 O O . HIS B 1 459 ? 11.359 10.008 11.594 1 80.19 459 HIS B O 1
ATOM 9550 N N . SER B 1 460 ? 10.742 11.062 13.438 1 77.19 460 SER B N 1
ATOM 9551 C CA . SER B 1 460 ? 9.32 10.781 13.258 1 77.19 460 SER B CA 1
ATOM 9552 C C . SER B 1 460 ? 8.461 11.938 13.758 1 77.19 460 SER B C 1
ATOM 9554 O O . SER B 1 460 ? 8.977 12.906 14.32 1 77.19 460 SER B O 1
ATOM 9556 N N . THR B 1 461 ? 7.137 11.805 13.547 1 70.56 461 THR B N 1
ATOM 9557 C CA . THR B 1 461 ? 6.195 12.836 13.961 1 70.56 461 THR B CA 1
ATOM 9558 C C . THR B 1 461 ? 6.102 12.906 15.484 1 70.56 461 THR B C 1
ATOM 9560 O O . THR B 1 461 ? 5.641 13.906 16.031 1 70.56 461 THR B O 1
ATOM 9563 N N . ARG B 1 462 ? 6.668 12 16.109 1 72.25 462 ARG B N 1
ATOM 9564 C CA . ARG B 1 462 ? 6.578 11.961 17.562 1 72.25 462 ARG B CA 1
ATOM 9565 C C . ARG B 1 462 ? 7.434 13.055 18.188 1 72.25 462 ARG B C 1
ATOM 9567 O O . ARG B 1 462 ? 7.094 13.578 19.25 1 72.25 462 ARG B O 1
ATOM 9574 N N . ASN B 1 463 ? 8.492 13.438 17.5 1 77.38 463 ASN B N 1
ATOM 9575 C CA . ASN B 1 463 ? 9.438 14.406 18.062 1 77.38 463 ASN B CA 1
ATOM 9576 C C . ASN B 1 463 ? 9.047 15.836 17.703 1 77.38 463 ASN B C 1
ATOM 9578 O O . ASN B 1 463 ? 9.617 16.797 18.234 1 77.38 463 ASN B O 1
ATOM 9582 N N . ILE B 1 464 ? 8.047 15.992 16.938 1 77.44 464 ILE B N 1
ATOM 9583 C CA . ILE B 1 464 ? 7.766 17.297 16.344 1 77.44 464 ILE B CA 1
ATOM 9584 C C . ILE B 1 464 ? 7.23 18.234 17.406 1 77.44 464 ILE B C 1
ATOM 9586 O O . ILE B 1 464 ? 7.695 19.375 17.531 1 77.44 464 ILE B O 1
ATOM 9590 N N . PRO B 1 465 ? 6.312 17.797 18.297 1 73.62 465 PRO B N 1
ATOM 9591 C CA . PRO B 1 465 ? 5.809 18.734 19.297 1 73.62 465 PRO B CA 1
ATOM 9592 C C . PRO B 1 465 ? 6.906 19.234 20.234 1 73.62 465 PRO B C 1
ATOM 9594 O O . PRO B 1 465 ? 6.965 20.438 20.531 1 73.62 465 PRO B O 1
ATOM 9597 N N . THR B 1 466 ? 7.73 18.344 20.672 1 81.56 466 THR B N 1
ATOM 9598 C CA . THR B 1 466 ? 8.828 18.719 21.562 1 81.56 466 THR B CA 1
ATOM 9599 C C . THR B 1 466 ? 9.789 19.672 20.859 1 81.56 466 THR B C 1
ATOM 9601 O O . THR B 1 466 ? 10.281 20.625 21.453 1 81.56 466 THR B O 1
ATOM 9604 N N . LEU B 1 467 ? 10.039 19.453 19.625 1 83.94 467 LEU B N 1
ATOM 9605 C CA . LEU B 1 467 ? 10.93 20.297 18.844 1 83.94 467 LEU B CA 1
ATOM 9606 C C . LEU B 1 467 ? 10.336 21.688 18.656 1 83.94 467 LEU B C 1
ATOM 9608 O O . LEU B 1 467 ? 11.055 22.688 18.719 1 83.94 467 LEU B O 1
ATOM 9612 N N . ILE B 1 468 ? 9.102 21.703 18.438 1 77 468 ILE B N 1
ATOM 9613 C CA . ILE B 1 468 ? 8.422 22.984 18.266 1 77 468 ILE B CA 1
ATOM 9614 C C . ILE B 1 468 ? 8.477 23.797 19.562 1 77 468 ILE B C 1
ATOM 9616 O O . ILE B 1 468 ? 8.742 25 19.531 1 77 468 ILE B O 1
ATOM 9620 N N . ASN B 1 469 ? 8.281 23.141 20.625 1 80.94 469 ASN B N 1
ATOM 9621 C CA . ASN B 1 469 ? 8.344 23.812 21.922 1 80.94 469 ASN B CA 1
ATOM 9622 C C . ASN B 1 469 ? 9.75 24.328 22.219 1 80.94 469 ASN B C 1
ATOM 9624 O O . ASN B 1 469 ? 9.914 25.391 22.812 1 80.94 469 ASN B O 1
ATOM 9628 N N . LEU B 1 470 ? 10.672 23.547 21.875 1 86.69 470 LEU B N 1
ATOM 9629 C CA . LEU B 1 470 ? 12.055 23.969 22.062 1 86.69 470 LEU B CA 1
ATOM 9630 C C . LEU B 1 470 ? 12.383 25.172 21.172 1 86.69 470 LEU B C 1
ATOM 9632 O O . LEU B 1 470 ? 13.07 26.094 21.609 1 86.69 470 LEU B O 1
ATOM 9636 N N . ILE B 1 471 ? 11.906 25.141 19.984 1 82.88 471 ILE B N 1
ATOM 9637 C CA . ILE B 1 471 ? 12.133 26.234 19.047 1 82.88 471 ILE B CA 1
ATOM 9638 C C . ILE B 1 471 ? 11.438 27.5 19.547 1 82.88 471 ILE B C 1
ATOM 9640 O O . ILE B 1 471 ? 12.016 28.594 19.5 1 82.88 471 ILE B O 1
ATOM 9644 N N . GLU B 1 472 ? 10.289 27.297 20.047 1 78.5 472 GLU B N 1
ATOM 9645 C CA . GLU B 1 472 ? 9.562 28.438 20.609 1 78.5 472 GLU B CA 1
ATOM 9646 C C . GLU B 1 472 ? 10.297 29.031 21.797 1 78.5 472 GLU B C 1
ATOM 9648 O O . GLU B 1 472 ? 10.352 30.25 21.969 1 78.5 472 GLU B O 1
ATOM 9653 N N . SER B 1 473 ? 10.82 28.156 22.547 1 83.56 473 SER B N 1
ATOM 9654 C CA . SER B 1 473 ? 11.555 28.609 23.734 1 83.56 473 SER B CA 1
ATOM 9655 C C . SER B 1 473 ? 12.836 29.344 23.344 1 83.56 473 SER B C 1
ATOM 9657 O O . SER B 1 473 ? 13.375 30.125 24.109 1 83.56 473 SER B O 1
ATOM 9659 N N . SER B 1 474 ? 13.258 29.141 22.109 1 85.5 474 SER B N 1
ATOM 9660 C CA . SER B 1 474 ? 14.523 29.703 21.656 1 85.5 474 SER B CA 1
ATOM 9661 C C . SER B 1 474 ? 14.32 31 20.875 1 85.5 474 SER B C 1
ATOM 9663 O O . SER B 1 474 ? 15.281 31.625 20.422 1 85.5 474 SER B O 1
ATOM 9665 N N . ARG B 1 475 ? 13.117 31.438 20.641 1 79.5 475 ARG B N 1
ATOM 9666 C CA . ARG B 1 475 ? 12.805 32.594 19.797 1 79.5 475 ARG B CA 1
ATOM 9667 C C . ARG B 1 475 ? 13.227 33.875 20.469 1 79.5 475 ARG B C 1
ATOM 9669 O O . ARG B 1 475 ? 13.438 34.906 19.797 1 79.5 475 ARG B O 1
ATOM 9676 N N . GLY B 1 476 ? 13.477 33.969 21.719 1 72.12 476 GLY B N 1
ATOM 9677 C CA . GLY B 1 476 ? 13.867 35.188 22.406 1 72.12 476 GLY B CA 1
ATOM 9678 C C . GLY B 1 476 ? 12.742 36.219 22.516 1 72.12 476 GLY B C 1
ATOM 9679 O O . GLY B 1 476 ? 11.609 35.875 22.828 1 72.12 476 GLY B O 1
ATOM 9680 N N . THR B 1 477 ? 12.992 37.531 22.297 1 66.44 477 THR B N 1
ATOM 9681 C CA . THR B 1 477 ? 12.047 38.656 22.484 1 66.44 477 THR B CA 1
ATOM 9682 C C . THR B 1 477 ? 11.055 38.719 21.344 1 66.44 477 THR B C 1
ATOM 9684 O O . THR B 1 477 ? 10.102 39.5 21.375 1 66.44 477 THR B O 1
ATOM 9687 N N . GLY B 1 478 ? 11.047 37.656 20.5 1 61.38 478 GLY B N 1
ATOM 9688 C CA . GLY B 1 478 ? 10 37.562 19.5 1 61.38 478 GLY B CA 1
ATOM 9689 C C . GLY B 1 478 ? 10.234 38.469 18.297 1 61.38 478 GLY B C 1
ATOM 9690 O O . GLY B 1 478 ? 9.336 38.656 17.469 1 61.38 478 GLY B O 1
ATOM 9691 N N . LYS B 1 479 ? 11.289 39.344 18.359 1 58.97 479 LYS B N 1
ATOM 9692 C CA . LYS B 1 479 ? 11.484 40.156 17.172 1 58.97 479 LYS B CA 1
ATOM 9693 C C . LYS B 1 479 ? 11.727 39.281 15.93 1 58.97 479 LYS B C 1
ATOM 9695 O O . LYS B 1 479 ? 12.43 38.281 16 1 58.97 479 LYS B O 1
ATOM 9700 N N . LYS B 1 480 ? 10.977 39.562 14.906 1 59.56 480 LYS B N 1
ATOM 9701 C CA . LYS B 1 480 ? 11.008 38.844 13.633 1 59.56 480 LYS B CA 1
ATOM 9702 C C . LYS B 1 480 ? 12.43 38.719 13.094 1 59.56 480 LYS B C 1
ATOM 9704 O O . LYS B 1 480 ? 13.188 39.688 13.148 1 59.56 480 LYS B O 1
ATOM 9709 N N . GLY B 1 481 ? 12.945 37.625 12.75 1 60.19 481 GLY B N 1
ATOM 9710 C CA . GLY B 1 481 ? 14.188 37.438 12.023 1 60.19 481 GLY B CA 1
ATOM 9711 C C . GLY B 1 481 ? 15.344 37.062 12.914 1 60.19 481 GLY B C 1
ATOM 9712 O O . GLY B 1 481 ? 16.484 36.969 12.453 1 60.19 481 GLY B O 1
ATOM 9713 N N . ARG B 1 482 ? 15 36.781 14.164 1 75 482 ARG B N 1
ATOM 9714 C CA . ARG B 1 482 ? 16.141 36.5 15.031 1 75 482 ARG B CA 1
ATOM 9715 C C . ARG B 1 482 ? 16.438 35.031 15.117 1 75 482 ARG B C 1
ATOM 9717 O O . ARG B 1 482 ? 17.547 34.625 15.461 1 75 482 ARG B O 1
ATOM 9724 N N . LEU B 1 483 ? 15.438 34.219 14.711 1 83.31 483 LEU B N 1
ATOM 9725 C CA . LEU B 1 483 ? 15.656 32.781 14.766 1 83.31 483 LEU B CA 1
ATOM 9726 C C . LEU B 1 483 ? 15.219 32.094 13.469 1 83.31 483 LEU B C 1
ATOM 9728 O O . LEU B 1 483 ? 14.102 32.312 12.992 1 83.31 483 LEU B O 1
ATOM 9732 N N . CYS B 1 484 ? 16.156 31.469 12.852 1 84.44 484 CYS B N 1
ATOM 9733 C CA . CYS B 1 484 ? 15.867 30.672 11.664 1 84.44 484 CYS B CA 1
ATOM 9734 C C . CYS B 1 484 ? 16.109 29.188 11.93 1 84.44 484 CYS B C 1
ATOM 9736 O O . CYS B 1 484 ? 17.188 28.797 12.367 1 84.44 484 CYS B O 1
ATOM 9738 N N . VAL B 1 485 ? 15.117 28.422 11.734 1 87.5 485 VAL B N 1
ATOM 9739 C CA . VAL B 1 485 ? 15.234 27 12.023 1 87.5 485 VAL B CA 1
ATOM 9740 C C . VAL B 1 485 ? 15.078 26.188 10.742 1 87.5 485 VAL B C 1
ATOM 9742 O O . VAL B 1 485 ? 14.109 26.375 10 1 87.5 485 VAL B O 1
ATOM 9745 N N . TYR B 1 486 ? 16.078 25.406 10.484 1 87.12 486 TYR B N 1
ATOM 9746 C CA . TYR B 1 486 ? 16.016 24.406 9.414 1 87.12 486 TYR B CA 1
ATOM 9747 C C . TYR B 1 486 ? 15.633 23.047 9.961 1 87.12 486 TYR B C 1
ATOM 9749 O O . TYR B 1 486 ? 16.391 22.422 10.719 1 87.12 486 TYR B O 1
ATOM 9757 N N . ALA B 1 487 ? 14.422 22.609 9.617 1 87.06 487 ALA B N 1
ATOM 9758 C CA . ALA B 1 487 ? 13.938 21.312 10.094 1 87.06 487 ALA B CA 1
ATOM 9759 C C . ALA B 1 487 ? 14.219 20.203 9.078 1 87.06 487 ALA B C 1
ATOM 9761 O O . ALA B 1 487 ? 13.742 20.266 7.941 1 87.06 487 ALA B O 1
ATOM 9762 N N . MET B 1 488 ? 14.984 19.188 9.508 1 88.75 488 MET B N 1
ATOM 9763 C CA . MET B 1 488 ? 15.398 18.109 8.602 1 88.75 488 MET B CA 1
ATOM 9764 C C . MET B 1 488 ? 14.797 16.781 9.031 1 88.75 488 MET B C 1
ATOM 9766 O O . MET B 1 488 ? 15.07 16.297 10.133 1 88.75 488 MET B O 1
ATOM 9770 N N . HIS B 1 489 ? 13.93 16.219 8.195 1 86.81 489 HIS B N 1
ATOM 9771 C CA . HIS B 1 489 ? 13.391 14.875 8.398 1 86.81 489 HIS B CA 1
ATOM 9772 C C . HIS B 1 489 ? 14.359 13.805 7.918 1 86.81 489 HIS B C 1
ATOM 9774 O O . HIS B 1 489 ? 14.711 13.766 6.734 1 86.81 489 HIS B O 1
ATOM 9780 N N . LEU B 1 490 ? 14.828 12.984 8.836 1 88.44 490 LEU B N 1
ATOM 9781 C CA . LEU B 1 490 ? 15.773 11.93 8.492 1 88.44 490 LEU B CA 1
ATOM 9782 C C . LEU B 1 490 ? 15.047 10.656 8.086 1 88.44 490 LEU B C 1
ATOM 9784 O O . LEU B 1 490 ? 14.359 10.039 8.906 1 88.44 490 LEU B O 1
ATOM 9788 N N . MET B 1 491 ? 15.195 10.258 6.863 1 85.94 491 MET B N 1
ATOM 9789 C CA . MET B 1 491 ? 14.562 9.047 6.355 1 85.94 491 MET B CA 1
ATOM 9790 C C . MET B 1 491 ? 15.594 8.086 5.777 1 85.94 491 MET B C 1
ATOM 9792 O O . MET B 1 491 ? 16.5 8.5 5.043 1 85.94 491 MET B O 1
ATOM 9796 N N . GLU B 1 492 ? 15.477 6.902 6.129 1 86.81 492 GLU B N 1
ATOM 9797 C CA . GLU B 1 492 ? 16.391 5.895 5.609 1 86.81 492 GLU B CA 1
ATOM 9798 C C . GLU B 1 492 ? 16.047 5.516 4.172 1 86.81 492 GLU B C 1
ATOM 9800 O O . GLU B 1 492 ? 14.867 5.363 3.836 1 86.81 492 GLU B O 1
ATOM 9805 N N . LEU B 1 493 ? 17.031 5.371 3.381 1 86.12 493 LEU B N 1
ATOM 9806 C CA . LEU B 1 493 ? 16.844 4.949 1.996 1 86.12 493 LEU B CA 1
ATOM 9807 C C . LEU B 1 493 ? 16.484 3.469 1.923 1 86.12 493 LEU B C 1
ATOM 9809 O O . LEU B 1 493 ? 17.219 2.621 2.432 1 86.12 493 LEU B O 1
ATOM 9813 N N . SER B 1 494 ? 15.32 3.158 1.363 1 84.12 494 SER B N 1
ATOM 9814 C CA . SER B 1 494 ? 14.875 1.778 1.204 1 84.12 494 SER B CA 1
ATOM 9815 C C . SER B 1 494 ? 15.195 1.251 -0.19 1 84.12 494 SER B C 1
ATOM 9817 O O . SER B 1 494 ? 15.688 1.992 -1.041 1 84.12 494 SER B O 1
ATOM 9819 N N . GLU B 1 495 ? 15.023 -0.065 -0.387 1 81 495 GLU B N 1
ATOM 9820 C CA . GLU B 1 495 ? 15.266 -0.69 -1.685 1 81 495 GLU B CA 1
ATOM 9821 C C . GLU B 1 495 ? 13.992 -0.732 -2.521 1 81 495 GLU B C 1
ATOM 9823 O O . GLU B 1 495 ? 13.922 -1.451 -3.521 1 81 495 GLU B O 1
ATOM 9828 N N . ARG B 1 496 ? 13.016 0.085 -2.119 1 83.69 496 ARG B N 1
ATOM 9829 C CA . ARG B 1 496 ? 11.75 0.151 -2.842 1 83.69 496 ARG B CA 1
ATOM 9830 C C . ARG B 1 496 ? 11.875 1.017 -4.09 1 83.69 496 ARG B C 1
ATOM 9832 O O . ARG B 1 496 ? 12.688 1.945 -4.129 1 83.69 496 ARG B O 1
ATOM 9839 N N . SER B 1 497 ? 11.141 0.681 -5.102 1 81.94 497 SER B N 1
ATOM 9840 C CA . SER B 1 497 ? 11.07 1.509 -6.301 1 81.94 497 SER B CA 1
ATOM 9841 C C . SER B 1 497 ? 10.547 2.904 -5.984 1 81.94 497 SER B C 1
ATOM 9843 O O . SER B 1 497 ? 11.008 3.893 -6.555 1 81.94 497 SER B O 1
ATOM 9845 N N . SER B 1 498 ? 9.641 3.01 -5.051 1 81.56 498 SER B N 1
ATOM 9846 C CA . SER B 1 498 ? 9.055 4.293 -4.676 1 81.56 498 SER B CA 1
ATOM 9847 C C . SER B 1 498 ? 10.086 5.191 -4.004 1 81.56 498 SER B C 1
ATOM 9849 O O . SER B 1 498 ? 9.977 6.418 -4.047 1 81.56 498 SER B O 1
ATOM 9851 N N . ALA B 1 499 ? 11.086 4.559 -3.398 1 81.06 499 ALA B N 1
ATOM 9852 C CA . ALA B 1 499 ? 12.117 5.32 -2.705 1 81.06 499 ALA B CA 1
ATOM 9853 C C . ALA B 1 499 ? 12.969 6.117 -3.693 1 81.06 499 ALA B C 1
ATOM 9855 O O . ALA B 1 499 ? 13.438 7.215 -3.377 1 81.06 499 ALA B O 1
ATOM 9856 N N . ILE B 1 500 ? 13.172 5.59 -4.855 1 80 500 ILE B N 1
ATOM 9857 C CA . ILE B 1 500 ? 13.969 6.27 -5.875 1 80 500 ILE B CA 1
ATOM 9858 C C . ILE B 1 500 ? 13.258 7.543 -6.32 1 80 500 ILE B C 1
ATOM 9860 O O . ILE B 1 500 ? 13.883 8.594 -6.469 1 80 500 ILE B O 1
ATOM 9864 N N . ALA B 1 501 ? 11.984 7.41 -6.488 1 78.25 501 ALA B N 1
ATOM 9865 C CA . ALA B 1 501 ? 11.203 8.586 -6.867 1 78.25 501 ALA B CA 1
ATOM 9866 C C . ALA B 1 501 ? 11.242 9.648 -5.773 1 78.25 501 ALA B C 1
ATOM 9868 O O . ALA B 1 501 ? 11.297 10.844 -6.066 1 78.25 501 ALA B O 1
ATOM 9869 N N . MET B 1 502 ? 11.273 9.195 -4.617 1 77.56 502 MET B N 1
ATOM 9870 C CA . MET B 1 502 ? 11.312 10.117 -3.486 1 77.56 502 MET B CA 1
ATOM 9871 C C . MET B 1 502 ? 12.648 10.852 -3.432 1 77.56 502 MET B C 1
ATOM 9873 O O . MET B 1 502 ? 12.703 12.039 -3.129 1 77.56 502 MET B O 1
ATOM 9877 N N . VAL B 1 503 ? 13.68 10.141 -3.707 1 77.31 503 VAL B N 1
ATOM 9878 C CA . VAL B 1 503 ? 15.016 10.727 -3.686 1 77.31 503 VAL B CA 1
ATOM 9879 C C . VAL B 1 503 ? 15.133 11.781 -4.781 1 77.31 503 VAL B C 1
ATOM 9881 O O . VAL B 1 503 ? 15.734 12.844 -4.57 1 77.31 503 VAL B O 1
ATOM 9884 N N . HIS B 1 504 ? 14.539 11.5 -5.867 1 77.75 504 HIS B N 1
ATOM 9885 C CA . HIS B 1 504 ? 14.562 12.445 -6.977 1 77.75 504 HIS B CA 1
ATOM 9886 C C . HIS B 1 504 ? 13.867 13.75 -6.605 1 77.75 504 HIS B C 1
ATOM 9888 O O . HIS B 1 504 ? 14.281 14.828 -7.039 1 77.75 504 HIS B O 1
ATOM 9894 N N . LYS B 1 505 ? 12.891 13.57 -5.812 1 73.5 505 LYS B N 1
ATOM 9895 C CA . LYS B 1 505 ? 12.125 14.75 -5.402 1 73.5 505 LYS B CA 1
ATOM 9896 C C . LYS B 1 505 ? 12.805 15.477 -4.246 1 73.5 505 LYS B C 1
ATOM 9898 O O . LYS B 1 505 ? 12.719 16.703 -4.133 1 73.5 505 LYS B O 1
ATOM 9903 N N . ALA B 1 506 ? 13.531 14.75 -3.531 1 74.06 506 ALA B N 1
ATOM 9904 C CA . ALA B 1 506 ? 14.039 15.281 -2.27 1 74.06 506 ALA B CA 1
ATOM 9905 C C . ALA B 1 506 ? 15.445 15.859 -2.447 1 74.06 506 ALA B C 1
ATOM 9907 O O . ALA B 1 506 ? 15.922 16.609 -1.59 1 74.06 506 ALA B O 1
ATOM 9908 N N . ARG B 1 507 ? 16.078 15.547 -3.514 1 75.12 507 ARG B N 1
ATOM 9909 C CA . ARG B 1 507 ? 17.469 15.953 -3.68 1 75.12 507 ARG B CA 1
ATOM 9910 C C . ARG B 1 507 ? 17.656 16.766 -4.961 1 75.12 507 ARG B C 1
ATOM 9912 O O . ARG B 1 507 ? 16.891 16.594 -5.918 1 75.12 507 ARG B O 1
ATOM 9919 N N . ASN B 1 508 ? 18.562 17.656 -4.801 1 76.19 508 ASN B N 1
ATOM 9920 C CA . ASN B 1 508 ? 19.016 18.422 -5.949 1 76.19 508 ASN B CA 1
ATOM 9921 C C . ASN B 1 508 ? 20.547 18.531 -5.977 1 76.19 508 ASN B C 1
ATOM 9923 O O . ASN B 1 508 ? 21.156 19 -5.016 1 76.19 508 ASN B O 1
ATOM 9927 N N . ASN B 1 509 ? 21.125 18.062 -6.98 1 76.25 509 ASN B N 1
ATOM 9928 C CA . ASN B 1 509 ? 22.578 18.047 -7.152 1 76.25 509 ASN B CA 1
ATOM 9929 C C . ASN B 1 509 ? 23.266 17.312 -6.008 1 76.25 509 ASN B C 1
ATOM 9931 O O . ASN B 1 509 ? 24.234 17.828 -5.43 1 76.25 509 ASN B O 1
ATOM 9935 N N . GLY B 1 510 ? 22.625 16.266 -5.602 1 74.5 510 GLY B N 1
ATOM 9936 C CA . GLY B 1 510 ? 23.234 15.383 -4.617 1 74.5 510 GLY B CA 1
ATOM 9937 C C . GLY B 1 510 ? 22.984 15.828 -3.189 1 74.5 510 GLY B C 1
ATOM 9938 O O . GLY B 1 510 ? 23.359 15.125 -2.244 1 74.5 510 GLY B O 1
ATOM 9939 N N . LEU B 1 511 ? 22.359 16.969 -3.045 1 74.12 511 LEU B N 1
ATOM 9940 C CA . LEU B 1 511 ? 22.094 17.5 -1.714 1 74.12 511 LEU B CA 1
ATOM 9941 C C . LEU B 1 511 ? 20.609 17.609 -1.444 1 74.12 511 LEU B C 1
ATOM 9943 O O . LEU B 1 511 ? 19.797 17.703 -2.379 1 74.12 511 LEU B O 1
ATOM 9947 N N . PRO B 1 512 ? 20.234 17.547 -0.196 1 72.94 512 PRO B N 1
ATOM 9948 C CA . PRO B 1 512 ? 18.812 17.719 0.113 1 72.94 512 PRO B CA 1
ATOM 9949 C C . PRO B 1 512 ? 18.297 19.094 -0.277 1 72.94 512 PRO B C 1
ATOM 9951 O O . PRO B 1 512 ? 19.016 20.094 -0.151 1 72.94 512 PRO B O 1
ATOM 9954 N N . ILE B 1 513 ? 17.094 19.125 -0.875 1 71.25 513 ILE B N 1
ATOM 9955 C CA . ILE B 1 513 ? 16.516 20.375 -1.364 1 71.25 513 ILE B CA 1
ATOM 9956 C C . ILE B 1 513 ? 15.781 21.078 -0.227 1 71.25 513 ILE B C 1
ATOM 9958 O O . ILE B 1 513 ? 14.977 20.469 0.478 1 71.25 513 ILE B O 1
ATOM 9962 N N . TRP B 1 514 ? 16.344 22.375 -0.04 1 60.5 514 TRP B N 1
ATOM 9963 C CA . TRP B 1 514 ? 15.648 23.25 0.905 1 60.5 514 TRP B CA 1
ATOM 9964 C C . TRP B 1 514 ? 14.609 24.109 0.192 1 60.5 514 TRP B C 1
ATOM 9966 O O . TRP B 1 514 ? 14.836 24.547 -0.937 1 60.5 514 TRP B O 1
ATOM 9976 N N . ASN B 1 515 ? 13.258 24.266 0.449 1 53.94 515 ASN B N 1
ATOM 9977 C CA . ASN B 1 515 ? 12.281 25.266 0.022 1 53.94 515 ASN B CA 1
ATOM 9978 C C . ASN B 1 515 ? 11.391 24.734 -1.097 1 53.94 515 ASN B C 1
ATOM 9980 O O . ASN B 1 515 ? 10.719 25.516 -1.778 1 53.94 515 ASN B O 1
ATOM 9984 N N . LYS B 1 516 ? 11.758 23.703 -1.643 1 49.56 516 LYS B N 1
ATOM 9985 C CA . LYS B 1 516 ? 10.883 23.562 -2.805 1 49.56 516 LYS B CA 1
ATOM 9986 C C . LYS B 1 516 ? 9.414 23.531 -2.387 1 49.56 516 LYS B C 1
ATOM 9988 O O . LYS B 1 516 ? 9.031 22.766 -1.494 1 49.56 516 LYS B O 1
ATOM 9993 N N . ILE B 1 517 ? 8.766 24.703 -2.615 1 41.97 517 ILE B N 1
ATOM 9994 C CA . ILE B 1 517 ? 7.375 25.109 -2.518 1 41.97 517 ILE B CA 1
ATOM 9995 C C . ILE B 1 517 ? 6.461 23.953 -2.875 1 41.97 517 ILE B C 1
ATOM 9997 O O . ILE B 1 517 ? 5.234 24.062 -2.793 1 41.97 517 ILE B O 1
ATOM 10001 N N . GLU B 1 518 ? 7.027 23.141 -3.711 1 44.97 518 GLU B N 1
ATOM 10002 C CA . GLU B 1 518 ? 5.867 22.359 -4.133 1 44.97 518 GLU B CA 1
ATOM 10003 C C . GLU B 1 518 ? 5.238 21.609 -2.953 1 44.97 518 GLU B C 1
ATOM 10005 O O . GLU B 1 518 ? 5.949 21.141 -2.068 1 44.97 518 GLU B O 1
ATOM 10010 N N . ARG B 1 519 ? 4.008 21.922 -2.652 1 43.06 519 ARG B N 1
ATOM 10011 C CA . ARG B 1 519 ? 3.004 21.438 -1.716 1 43.06 519 ARG B CA 1
ATOM 10012 C C . ARG B 1 519 ? 3.277 19.984 -1.327 1 43.06 519 ARG B C 1
ATOM 10014 O O . ARG B 1 519 ? 2.928 19.062 -2.066 1 43.06 519 ARG B O 1
ATOM 10021 N N . SER B 1 520 ? 4.484 19.734 -0.865 1 47.22 520 SER B N 1
ATOM 10022 C CA . SER B 1 520 ? 4.773 18.359 -0.444 1 47.22 520 SER B CA 1
ATOM 10023 C C . SER B 1 520 ? 3.686 17.828 0.48 1 47.22 520 SER B C 1
ATOM 10025 O O . SER B 1 520 ? 3.266 18.516 1.416 1 47.22 520 SER B O 1
ATOM 10027 N N . THR B 1 521 ? 2.846 17.094 0.062 1 45.78 521 THR B N 1
ATOM 10028 C CA . THR B 1 521 ? 1.767 16.359 0.712 1 45.78 521 THR B CA 1
ATOM 10029 C C . THR B 1 521 ? 2.285 15.602 1.932 1 45.78 521 THR B C 1
ATOM 10031 O O . THR B 1 521 ? 1.562 14.797 2.527 1 45.78 521 THR B O 1
ATOM 10034 N N . ASP B 1 522 ? 3.664 15.969 2.234 1 50.38 522 ASP B N 1
ATOM 10035 C CA . ASP B 1 522 ? 4.152 15.227 3.393 1 50.38 522 ASP B CA 1
ATOM 10036 C C . ASP B 1 522 ? 3.607 15.82 4.691 1 50.38 522 ASP B C 1
ATOM 10038 O O . ASP B 1 522 ? 3.65 17.031 4.895 1 50.38 522 ASP B O 1
ATOM 10042 N N . GLN B 1 523 ? 2.869 15.055 5.367 1 50.56 523 GLN B N 1
ATOM 10043 C CA . GLN B 1 523 ? 2.225 15.375 6.637 1 50.56 523 GLN B CA 1
ATOM 10044 C C . GLN B 1 523 ? 3.154 16.188 7.535 1 50.56 523 GLN B C 1
ATOM 10046 O O . GLN B 1 523 ? 2.707 17.094 8.242 1 50.56 523 GLN B O 1
ATOM 10051 N N . MET B 1 524 ? 4.438 15.93 7.426 1 50.53 524 MET B N 1
ATOM 10052 C CA . MET B 1 524 ? 5.387 16.547 8.344 1 50.53 524 MET B CA 1
ATOM 10053 C C . MET B 1 524 ? 5.621 18.016 7.977 1 50.53 524 MET B C 1
ATOM 10055 O O . MET B 1 524 ? 5.676 18.875 8.852 1 50.53 524 MET B O 1
ATOM 10059 N N . VAL B 1 525 ? 5.617 18.266 6.68 1 51.78 525 VAL B N 1
ATOM 10060 C CA . VAL B 1 525 ? 5.828 19.625 6.219 1 51.78 525 VAL B CA 1
ATOM 10061 C C . VAL B 1 525 ? 4.613 20.484 6.566 1 51.78 525 VAL B C 1
ATOM 10063 O O . VAL B 1 525 ? 4.758 21.641 6.988 1 51.78 525 VAL B O 1
ATOM 10066 N N . ILE B 1 526 ? 3.559 19.734 6.633 1 50.66 526 ILE B N 1
ATOM 10067 C CA . ILE B 1 526 ? 2.32 20.453 6.895 1 50.66 526 ILE B CA 1
ATOM 10068 C C . ILE B 1 526 ? 2.264 20.875 8.367 1 50.66 526 ILE B C 1
ATOM 10070 O O . ILE B 1 526 ? 1.847 21.984 8.688 1 50.66 526 ILE B O 1
ATOM 10074 N N . ALA B 1 527 ? 2.799 19.938 9.148 1 54.41 527 ALA B N 1
ATOM 10075 C CA . ALA B 1 527 ? 2.777 20.219 10.578 1 54.41 527 ALA B CA 1
ATOM 10076 C C . ALA B 1 527 ? 3.645 21.438 10.906 1 54.41 527 ALA B C 1
ATOM 10078 O O . ALA B 1 527 ? 3.242 22.297 11.695 1 54.41 527 ALA B O 1
ATOM 10079 N N . PHE B 1 528 ? 4.77 21.5 10.258 1 57.09 528 PHE B N 1
ATOM 10080 C CA . PHE B 1 528 ? 5.676 22.594 10.555 1 57.09 528 PHE B CA 1
ATOM 10081 C C . PHE B 1 528 ? 5.188 23.891 9.906 1 57.09 528 PHE B C 1
ATOM 10083 O O . PHE B 1 528 ? 5.348 24.969 10.477 1 57.09 528 PHE B O 1
ATOM 10090 N N . GLU B 1 529 ? 4.602 23.625 8.711 1 55.56 529 GLU B N 1
ATOM 10091 C CA . GLU B 1 529 ? 4.078 24.812 8.039 1 55.56 529 GLU B CA 1
ATOM 10092 C C . GLU B 1 529 ? 2.91 25.406 8.82 1 55.56 529 GLU B C 1
ATOM 10094 O O . GLU B 1 529 ? 2.742 26.625 8.852 1 55.56 529 GLU B O 1
ATOM 10099 N N . ALA B 1 530 ? 2.244 24.438 9.328 1 49.06 530 ALA B N 1
ATOM 10100 C CA . ALA B 1 530 ? 1.135 24.891 10.156 1 49.06 530 ALA B CA 1
ATOM 10101 C C . ALA B 1 530 ? 1.638 25.734 11.328 1 49.06 530 ALA B C 1
ATOM 10103 O O . ALA B 1 530 ? 0.976 26.688 11.742 1 49.06 530 ALA B O 1
ATOM 10104 N N . TYR B 1 531 ? 2.891 25.422 11.688 1 49.78 531 TYR B N 1
ATOM 10105 C CA . TYR B 1 531 ? 3.504 26.172 12.781 1 49.78 531 TYR B CA 1
ATOM 10106 C C . TYR B 1 531 ? 4.082 27.5 12.273 1 49.78 531 TYR B C 1
ATOM 10108 O O . TYR B 1 531 ? 4.176 28.469 13.031 1 49.78 531 TYR B O 1
ATOM 10116 N N . GLN B 1 532 ? 4.699 27.422 11 1 47.78 532 GLN B N 1
ATOM 10117 C CA . GLN B 1 532 ? 5.293 28.641 10.453 1 47.78 532 GLN B CA 1
ATOM 10118 C C . GLN B 1 532 ? 4.312 29.797 10.531 1 47.78 532 GLN B C 1
ATOM 10120 O O . GLN B 1 532 ? 4.727 30.953 10.695 1 47.78 532 GLN B O 1
ATOM 10125 N N . HIS B 1 533 ? 3.049 29.453 10.094 1 41.66 533 HIS B N 1
ATOM 10126 C CA . HIS B 1 533 ? 2.123 30.562 9.984 1 41.66 533 HIS B CA 1
ATOM 10127 C C . HIS B 1 533 ? 1.83 31.188 11.344 1 41.66 533 HIS B C 1
ATOM 10129 O O . HIS B 1 533 ? 1.139 32.188 11.438 1 41.66 533 HIS B O 1
ATOM 10135 N N . LEU B 1 534 ? 2.143 30.375 12.328 1 41.69 534 LEU B N 1
ATOM 10136 C CA . LEU B 1 534 ? 1.872 31.094 13.562 1 41.69 534 LEU B CA 1
ATOM 10137 C C . LEU B 1 534 ? 2.908 32.188 13.789 1 41.69 534 LEU B C 1
ATOM 10139 O O . LEU B 1 534 ? 2.555 33.375 13.977 1 41.69 534 LEU B O 1
ATOM 10143 N N . ARG B 1 535 ? 4.133 31.859 14.727 1 48.91 535 ARG B N 1
ATOM 10144 C CA . ARG B 1 535 ? 4.945 32.906 15.367 1 48.91 535 ARG B CA 1
ATOM 10145 C C . ARG B 1 535 ? 6.109 33.312 14.469 1 48.91 535 ARG B C 1
ATOM 10147 O O . ARG B 1 535 ? 6.371 32.656 13.453 1 48.91 535 ARG B O 1
ATOM 10154 N N . ALA B 1 536 ? 6.957 34.406 14.727 1 57.19 536 ALA B N 1
ATOM 10155 C CA . ALA B 1 536 ? 8.148 35.156 14.352 1 57.19 536 ALA B CA 1
ATOM 10156 C C . ALA B 1 536 ? 9.312 34.219 14.031 1 57.19 536 ALA B C 1
ATOM 10158 O O . ALA B 1 536 ? 10.477 34.625 14.078 1 57.19 536 ALA B O 1
ATOM 10159 N N . VAL B 1 537 ? 8.922 32.844 13.781 1 62.28 537 VAL B N 1
ATOM 10160 C CA . VAL B 1 537 ? 10.047 31.953 13.5 1 62.28 537 VAL B CA 1
ATOM 10161 C C . VAL B 1 537 ? 9.93 31.406 12.078 1 62.28 537 VAL B C 1
ATOM 10163 O O . VAL B 1 537 ? 8.859 30.938 11.672 1 62.28 537 VAL B O 1
ATOM 10166 N N . ALA B 1 538 ? 10.977 31.594 11.273 1 67.06 538 ALA B N 1
ATOM 10167 C CA . ALA B 1 538 ? 11.031 31.031 9.922 1 67.06 538 ALA B CA 1
ATOM 10168 C C . ALA B 1 538 ? 11.453 29.562 9.961 1 67.06 538 ALA B C 1
ATOM 10170 O O . ALA B 1 538 ? 12.547 29.219 10.43 1 67.06 538 ALA B O 1
ATOM 10171 N N . VAL B 1 539 ? 10.531 28.656 9.703 1 72.19 539 VAL B N 1
ATOM 10172 C CA . VAL B 1 539 ? 10.859 27.234 9.664 1 72.19 539 VAL B CA 1
ATOM 10173 C C . VAL B 1 539 ? 10.898 26.75 8.219 1 72.19 539 VAL B C 1
ATOM 10175 O O . VAL B 1 539 ? 9.953 26.984 7.457 1 72.19 539 VAL B O 1
ATOM 10178 N N . ARG B 1 540 ? 12.023 26.219 7.844 1 74.19 540 ARG B N 1
ATOM 10179 C CA . ARG B 1 540 ? 12.203 25.641 6.516 1 74.19 540 ARG B CA 1
ATOM 10180 C C . ARG B 1 540 ? 12.367 24.125 6.598 1 74.19 540 ARG B C 1
ATOM 10182 O O . ARG B 1 540 ? 13.422 23.625 7.004 1 74.19 540 ARG B O 1
ATOM 10189 N N . PRO B 1 541 ? 11.32 23.422 6.219 1 76.19 541 PRO B N 1
ATOM 10190 C CA . PRO B 1 541 ? 11.391 21.953 6.324 1 76.19 541 PRO B CA 1
ATOM 10191 C C . PRO B 1 541 ? 12.047 21.312 5.105 1 76.19 541 PRO B C 1
ATOM 10193 O O . PRO B 1 541 ? 12.023 21.875 4.012 1 76.19 541 PRO B O 1
ATOM 10196 N N . MET B 1 542 ? 12.82 20.219 5.383 1 81 542 MET B N 1
ATOM 10197 C CA . MET B 1 542 ? 13.43 19.438 4.32 1 81 542 MET B CA 1
ATOM 10198 C C . MET B 1 542 ? 13.516 17.969 4.723 1 81 542 MET B C 1
ATOM 10200 O O . MET B 1 542 ? 13.5 17.641 5.914 1 81 542 MET B O 1
ATOM 10204 N N . THR B 1 543 ? 13.516 17.109 3.75 1 81.06 543 THR B N 1
ATOM 10205 C CA . THR B 1 543 ? 13.672 15.68 3.996 1 81.06 543 THR B CA 1
ATOM 10206 C C . THR B 1 543 ? 14.977 15.164 3.402 1 81.06 543 THR B C 1
ATOM 10208 O O . THR B 1 543 ? 15.266 15.398 2.227 1 81.06 543 THR B O 1
ATOM 10211 N N . ALA B 1 544 ? 15.766 14.594 4.23 1 85.69 544 ALA B N 1
ATOM 10212 C CA . ALA B 1 544 ? 16.984 13.93 3.791 1 85.69 544 ALA B CA 1
ATOM 10213 C C . ALA B 1 544 ? 16.781 12.414 3.699 1 85.69 544 ALA B C 1
ATOM 10215 O O . ALA B 1 544 ? 16.422 11.773 4.691 1 85.69 544 ALA B O 1
ATOM 10216 N N . ILE B 1 545 ? 16.969 11.906 2.537 1 85.81 545 ILE B N 1
ATOM 10217 C CA . ILE B 1 545 ? 16.812 10.469 2.316 1 85.81 545 ILE B CA 1
ATOM 10218 C C . ILE B 1 545 ? 18.172 9.859 1.964 1 85.81 545 ILE B C 1
ATOM 10220 O O . ILE B 1 545 ? 18.719 10.133 0.895 1 85.81 545 ILE B O 1
ATOM 10224 N N . SER B 1 546 ? 18.75 9.109 2.863 1 87.94 546 SER B N 1
ATOM 10225 C CA . SER B 1 546 ? 20.047 8.453 2.682 1 87.94 546 SER B CA 1
ATOM 10226 C C . SER B 1 546 ? 20.172 7.223 3.578 1 87.94 546 SER B C 1
ATOM 10228 O O . SER B 1 546 ? 19.328 6.988 4.441 1 87.94 546 SER B O 1
ATOM 10230 N N . GLY B 1 547 ? 21.156 6.41 3.229 1 86.38 547 GLY B N 1
ATOM 10231 C CA . GLY B 1 547 ? 21.453 5.336 4.164 1 86.38 547 GLY B CA 1
ATOM 10232 C C . GLY B 1 547 ? 21.844 5.832 5.543 1 86.38 547 GLY B C 1
ATOM 10233 O O . GLY B 1 547 ? 22.406 6.922 5.676 1 86.38 547 GLY B O 1
ATOM 10234 N N . LEU B 1 548 ? 21.5 5.031 6.516 1 86.31 548 LEU B N 1
ATOM 10235 C CA . LEU B 1 548 ? 21.797 5.449 7.883 1 86.31 548 LEU B CA 1
ATOM 10236 C C . LEU B 1 548 ? 23.312 5.535 8.109 1 86.31 548 LEU B C 1
ATOM 10238 O O . LEU B 1 548 ? 23.766 6.289 8.961 1 86.31 548 LEU B O 1
ATOM 10242 N N . SER B 1 549 ? 24.047 4.91 7.297 1 86.19 549 SER B N 1
ATOM 10243 C CA . SER B 1 549 ? 25.5 4.93 7.441 1 86.19 549 SER B CA 1
ATOM 10244 C C . SER B 1 549 ? 26.094 6.215 6.875 1 86.19 549 SER B C 1
ATOM 10246 O O . SER B 1 549 ? 27.203 6.613 7.254 1 86.19 549 SER B O 1
ATOM 10248 N N . SER B 1 550 ? 25.375 6.875 6.051 1 88.06 550 SER B N 1
ATOM 10249 C CA . SER B 1 550 ? 25.953 8.047 5.41 1 88.06 550 SER B CA 1
ATOM 10250 C C . SER B 1 550 ? 25.078 9.281 5.605 1 88.06 550 SER B C 1
ATOM 10252 O O . SER B 1 550 ? 25.406 10.367 5.113 1 88.06 550 SER B O 1
ATOM 10254 N N . ILE B 1 551 ? 24 9.164 6.332 1 90.69 551 ILE B N 1
ATOM 10255 C CA . ILE B 1 551 ? 23.062 10.266 6.469 1 90.69 551 ILE B CA 1
ATOM 10256 C C . ILE B 1 551 ? 23.703 11.391 7.277 1 90.69 551 ILE B C 1
ATOM 10258 O O . ILE B 1 551 ? 23.266 12.547 7.203 1 90.69 551 ILE B O 1
ATOM 10262 N N . HIS B 1 552 ? 24.766 11.109 8.141 1 92.56 552 HIS B N 1
ATOM 10263 C CA . HIS B 1 552 ? 25.469 12.141 8.898 1 92.56 552 HIS B CA 1
ATOM 10264 C C . HIS B 1 552 ? 26.141 13.148 7.973 1 92.56 552 HIS B C 1
ATOM 10266 O O . HIS B 1 552 ? 26.281 14.32 8.32 1 92.56 552 HIS B O 1
ATOM 10272 N N . GLU B 1 553 ? 26.484 12.68 6.805 1 89.81 553 GLU B N 1
ATOM 10273 C CA . GLU B 1 553 ? 27.094 13.578 5.824 1 89.81 553 GLU B CA 1
ATOM 10274 C C . GLU B 1 553 ? 26.094 14.625 5.344 1 89.81 553 GLU B C 1
ATOM 10276 O O . GLU B 1 553 ? 26.453 15.773 5.109 1 89.81 553 GLU B O 1
ATOM 10281 N N . ASP B 1 554 ? 24.875 14.18 5.188 1 90.44 554 ASP B N 1
ATOM 10282 C CA . ASP B 1 554 ? 23.812 15.102 4.773 1 90.44 554 ASP B CA 1
ATOM 10283 C C . ASP B 1 554 ? 23.562 16.156 5.848 1 90.44 554 ASP B C 1
ATOM 10285 O O . ASP B 1 554 ? 23.344 17.328 5.535 1 90.44 554 ASP B O 1
ATOM 10289 N N . ILE B 1 555 ? 23.594 15.719 7.047 1 92.81 555 ILE B N 1
ATOM 10290 C CA . ILE B 1 555 ? 23.344 16.625 8.172 1 92.81 555 ILE B CA 1
ATOM 10291 C C . ILE B 1 555 ? 24.469 17.656 8.258 1 92.81 555 ILE B C 1
ATOM 10293 O O . ILE B 1 555 ? 24.203 18.859 8.281 1 92.81 555 ILE B O 1
ATOM 10297 N N . CYS B 1 556 ? 25.672 17.281 8.258 1 91 556 CYS B N 1
ATOM 10298 C CA . CYS B 1 556 ? 26.812 18.156 8.453 1 91 556 CYS B CA 1
ATOM 10299 C C . CYS B 1 556 ? 27 19.078 7.254 1 91 556 CYS B C 1
ATOM 10301 O O . CYS B 1 556 ? 27.312 20.25 7.418 1 91 556 CYS B O 1
ATOM 10303 N N . THR B 1 557 ? 26.812 18.547 6.102 1 88.06 557 THR B N 1
ATOM 10304 C CA . THR B 1 557 ? 26.953 19.375 4.914 1 88.06 557 THR B CA 1
ATOM 10305 C C . THR B 1 557 ? 25.859 20.438 4.863 1 88.06 557 THR B C 1
ATOM 10307 O O . THR B 1 557 ? 26.094 21.578 4.449 1 88.06 557 THR B O 1
ATOM 10310 N N . SER B 1 558 ? 24.672 20.047 5.242 1 89.44 558 SER B N 1
ATOM 10311 C CA . SER B 1 558 ? 23.578 21.016 5.285 1 89.44 558 SER B CA 1
ATOM 10312 C C . SER B 1 558 ? 23.828 22.094 6.34 1 89.44 558 SER B C 1
ATOM 10314 O O . SER B 1 558 ? 23.5 23.25 6.137 1 89.44 558 SER B O 1
ATOM 10316 N N . ALA B 1 559 ? 24.359 21.656 7.422 1 90.69 559 ALA B N 1
ATOM 10317 C CA . ALA B 1 559 ? 24.703 22.609 8.477 1 90.69 559 ALA B CA 1
ATOM 10318 C C . ALA B 1 559 ? 25.734 23.625 7.992 1 90.69 559 ALA B C 1
ATOM 10320 O O . ALA B 1 559 ? 25.625 24.812 8.266 1 90.69 559 ALA B O 1
ATOM 10321 N N . HIS B 1 560 ? 26.672 23.172 7.32 1 88.31 560 HIS B N 1
ATOM 10322 C CA . HIS B 1 560 ? 27.703 24.047 6.785 1 88.31 560 HIS B CA 1
ATOM 10323 C C . HIS B 1 560 ? 27.141 24.984 5.723 1 88.31 560 HIS B C 1
ATOM 10325 O O . HIS B 1 560 ? 27.438 26.188 5.727 1 88.31 560 HIS B O 1
ATOM 10331 N N . GLN B 1 561 ? 26.375 24.438 4.879 1 84.19 561 GLN B N 1
ATOM 10332 C CA . GLN B 1 561 ? 25.812 25.203 3.777 1 84.19 561 GLN B CA 1
ATOM 10333 C C . GLN B 1 561 ? 24.891 26.312 4.293 1 84.19 561 GLN B C 1
ATOM 10335 O O . GLN B 1 561 ? 24.859 27.406 3.738 1 84.19 561 GLN B O 1
ATOM 10340 N N . LYS B 1 562 ? 24.172 26.016 5.34 1 87.44 562 LYS B N 1
ATOM 10341 C CA . LYS B 1 562 ? 23.219 26.984 5.863 1 87.44 562 LYS B CA 1
ATOM 10342 C C . LYS B 1 562 ? 23.828 27.797 7.004 1 87.44 562 LYS B C 1
ATOM 10344 O O . LYS B 1 562 ? 23.156 28.641 7.594 1 87.44 562 LYS B O 1
ATOM 10349 N N . ARG B 1 563 ? 24.984 27.562 7.305 1 88.06 563 ARG B N 1
ATOM 10350 C CA . ARG B 1 563 ? 25.719 28.281 8.328 1 88.06 563 ARG B CA 1
ATOM 10351 C C . ARG B 1 563 ? 24.969 28.266 9.664 1 88.06 563 ARG B C 1
ATOM 10353 O O . ARG B 1 563 ? 24.719 29.328 10.25 1 88.06 563 ARG B O 1
ATOM 10360 N N . VAL B 1 564 ? 24.703 27.031 10.047 1 91.5 564 VAL B N 1
ATOM 10361 C CA . VAL B 1 564 ? 23.938 26.906 11.289 1 91.5 564 VAL B CA 1
ATOM 10362 C C . VAL B 1 564 ? 24.891 26.922 12.477 1 91.5 564 VAL B C 1
ATOM 10364 O O . VAL B 1 564 ? 26.062 26.516 12.359 1 91.5 564 VAL B O 1
ATOM 10367 N N . ALA B 1 565 ? 24.328 27.406 13.57 1 92.25 565 ALA B N 1
ATOM 10368 C CA . ALA B 1 565 ? 25.141 27.5 14.781 1 92.25 565 ALA B CA 1
ATOM 10369 C C . ALA B 1 565 ? 25.062 26.219 15.602 1 92.25 565 ALA B C 1
ATOM 10371 O O . ALA B 1 565 ? 25.969 25.922 16.375 1 92.25 565 ALA B O 1
ATOM 10372 N N . MET B 1 566 ? 23.969 25.578 15.422 1 94.88 566 MET B N 1
ATOM 10373 C CA . MET B 1 566 ? 23.781 24.375 16.234 1 94.88 566 MET B CA 1
ATOM 10374 C C . MET B 1 566 ? 22.938 23.344 15.484 1 94.88 566 MET B C 1
ATOM 10376 O O . MET B 1 566 ? 21.953 23.703 14.828 1 94.88 566 MET B O 1
ATOM 10380 N N . ILE B 1 567 ? 23.359 22.094 15.602 1 95.88 567 ILE B N 1
ATOM 10381 C CA . ILE B 1 567 ? 22.578 20.969 15.109 1 95.88 567 ILE B CA 1
ATOM 10382 C C . ILE B 1 567 ? 21.859 20.281 16.281 1 95.88 567 ILE B C 1
ATOM 10384 O O . ILE B 1 567 ? 22.484 19.953 17.281 1 95.88 567 ILE B O 1
ATOM 10388 N N . LEU B 1 568 ? 20.625 20.219 16.172 1 95.75 568 LEU B N 1
ATOM 10389 C CA . LEU B 1 568 ? 19.844 19.516 17.172 1 95.75 568 LEU B CA 1
ATOM 10390 C C . LEU B 1 568 ? 19.484 18.109 16.688 1 95.75 568 LEU B C 1
ATOM 10392 O O . LEU B 1 568 ? 18.844 17.953 15.641 1 95.75 568 LEU B O 1
ATOM 10396 N N . LEU B 1 569 ? 19.906 17.094 17.391 1 95.19 569 LEU B N 1
ATOM 10397 C CA . LEU B 1 569 ? 19.656 15.703 17.047 1 95.19 569 LEU B CA 1
ATOM 10398 C C . LEU B 1 569 ? 18.703 15.055 18.047 1 95.19 569 LEU B C 1
ATOM 10400 O O . LEU B 1 569 ? 18.781 15.32 19.25 1 95.19 569 LEU B O 1
ATOM 10404 N N . PRO B 1 570 ? 17.828 14.258 17.547 1 91.44 570 PRO B N 1
ATOM 10405 C CA . PRO B 1 570 ? 17 13.484 18.484 1 91.44 570 PRO B CA 1
ATOM 10406 C C . PRO B 1 570 ? 17.75 12.305 19.094 1 91.44 570 PRO B C 1
ATOM 10408 O O . PRO B 1 570 ? 18.562 11.672 18.422 1 91.44 570 PRO B O 1
ATOM 10411 N N . PHE B 1 571 ? 17.438 12.062 20.328 1 90.88 571 PHE B N 1
ATOM 10412 C CA . PHE B 1 571 ? 18 10.891 20.984 1 90.88 571 PHE B CA 1
ATOM 10413 C C . PHE B 1 571 ? 17.469 9.609 20.359 1 90.88 571 PHE B C 1
ATOM 10415 O O . PHE B 1 571 ? 16.312 9.555 19.922 1 90.88 571 PHE B O 1
ATOM 10422 N N . HIS B 1 572 ? 18.266 8.555 20.281 1 86.69 572 HIS B N 1
ATOM 10423 C CA . HIS B 1 572 ? 17.922 7.332 19.562 1 86.69 572 HIS B CA 1
ATOM 10424 C C . HIS B 1 572 ? 17.016 6.441 20.406 1 86.69 572 HIS B C 1
ATOM 10426 O O . HIS B 1 572 ? 16.562 5.391 19.938 1 86.69 572 HIS B O 1
ATOM 10432 N N . LYS B 1 573 ? 16.688 6.832 21.625 1 85 573 LYS B N 1
ATOM 10433 C CA . LYS B 1 573 ? 15.781 6.059 22.469 1 85 573 LYS B CA 1
ATOM 10434 C C . LYS B 1 573 ? 14.547 6.875 22.844 1 85 573 LYS B C 1
ATOM 10436 O O . LYS B 1 573 ? 14.602 8.102 22.906 1 85 573 LYS B O 1
ATOM 10441 N N . HIS B 1 574 ? 13.414 6.188 22.938 1 78.38 574 HIS B N 1
ATOM 10442 C CA . HIS B 1 574 ? 12.195 6.836 23.406 1 78.38 574 HIS B CA 1
ATOM 10443 C C . HIS B 1 574 ? 11.695 6.211 24.703 1 78.38 574 HIS B C 1
ATOM 10445 O O . HIS B 1 574 ? 11.891 5.016 24.938 1 78.38 574 HIS B O 1
ATOM 10451 N N . GLN B 1 575 ? 11.211 7.105 25.5 1 74.69 575 GLN B N 1
ATOM 10452 C CA . GLN B 1 575 ? 10.695 6.625 26.781 1 74.69 575 GLN B CA 1
ATOM 10453 C C . GLN B 1 575 ? 9.297 6.027 26.609 1 74.69 575 GLN B C 1
ATOM 10455 O O . GLN B 1 575 ? 8.406 6.656 26.031 1 74.69 575 GLN B O 1
ATOM 10460 N N . ARG B 1 576 ? 9.117 4.734 27.062 1 71 576 ARG B N 1
ATOM 10461 C CA . ARG B 1 576 ? 7.812 4.078 27.094 1 71 576 ARG B CA 1
ATOM 10462 C C . ARG B 1 576 ? 6.988 4.539 28.281 1 71 576 ARG B C 1
ATOM 10464 O O . ARG B 1 576 ? 7.48 5.273 29.141 1 71 576 ARG B O 1
ATOM 10471 N N . VAL B 1 577 ? 5.711 4.18 28.266 1 61.19 577 VAL B N 1
ATOM 10472 C CA . VAL B 1 577 ? 4.793 4.539 29.344 1 61.19 577 VAL B CA 1
ATOM 10473 C C . VAL B 1 577 ? 5.309 3.982 30.656 1 61.19 577 VAL B C 1
ATOM 10475 O O . VAL B 1 577 ? 5.148 4.609 31.719 1 61.19 577 VAL B O 1
ATOM 10478 N N . ASP B 1 578 ? 6.078 2.908 30.547 1 60.28 578 ASP B N 1
ATOM 10479 C CA . ASP B 1 578 ? 6.578 2.271 31.766 1 60.28 578 ASP B CA 1
ATOM 10480 C C . ASP B 1 578 ? 7.875 2.926 32.219 1 60.28 578 ASP B C 1
ATOM 10482 O O . ASP B 1 578 ? 8.43 2.547 33.25 1 60.28 578 ASP B O 1
ATOM 10486 N N . GLY B 1 579 ? 8.375 3.99 31.516 1 64.81 579 GLY B N 1
ATOM 10487 C CA . GLY B 1 579 ? 9.578 4.699 31.922 1 64.81 579 GLY B CA 1
ATOM 10488 C C . GLY B 1 579 ? 10.844 4.137 31.297 1 64.81 579 GLY B C 1
ATOM 10489 O O . GLY B 1 579 ? 11.898 4.77 31.344 1 64.81 579 GLY B O 1
ATOM 10490 N N . ALA B 1 580 ? 10.68 2.949 30.75 1 70.75 580 ALA B N 1
ATOM 10491 C CA . ALA B 1 580 ? 11.852 2.326 30.141 1 70.75 580 ALA B CA 1
ATOM 10492 C C . ALA B 1 580 ? 12.172 2.961 28.781 1 70.75 580 ALA B C 1
ATOM 10494 O O . ALA B 1 580 ? 11.266 3.42 28.078 1 70.75 580 ALA B O 1
ATOM 10495 N N . MET B 1 581 ? 13.492 3.127 28.562 1 76.56 581 MET B N 1
ATOM 10496 C CA . MET B 1 581 ? 13.922 3.697 27.281 1 76.56 581 MET B CA 1
ATOM 10497 C C . MET B 1 581 ? 14.062 2.611 26.234 1 76.56 581 MET B C 1
ATOM 10499 O O . MET B 1 581 ? 14.75 1.612 26.453 1 76.56 581 MET B O 1
ATOM 10503 N N . GLU B 1 582 ? 13.305 2.727 25.188 1 78.44 582 GLU B N 1
ATOM 10504 C CA . GLU B 1 582 ? 13.375 1.779 24.078 1 78.44 582 GLU B CA 1
ATOM 10505 C C . GLU B 1 582 ? 14.109 2.379 22.891 1 78.44 582 GLU B C 1
ATOM 10507 O O . GLU B 1 582 ? 13.875 3.531 22.516 1 78.44 582 GLU B O 1
ATOM 10512 N N . SER B 1 583 ? 15.039 1.597 22.438 1 81.19 583 SER B N 1
ATOM 10513 C CA . SER B 1 583 ? 15.844 2.066 21.312 1 81.19 583 SER B CA 1
ATOM 10514 C C . SER B 1 583 ? 15.086 1.947 20 1 81.19 583 SER B C 1
ATOM 10516 O O . SER B 1 583 ? 14.352 0.978 19.781 1 81.19 583 SER B O 1
ATOM 10518 N N . ILE B 1 584 ? 15.086 2.939 19.141 1 75.44 584 ILE B N 1
ATOM 10519 C CA . ILE B 1 584 ? 14.445 2.934 17.844 1 75.44 584 ILE B CA 1
ATOM 10520 C C . ILE B 1 584 ? 15.352 2.248 16.812 1 75.44 584 ILE B C 1
ATOM 10522 O O . ILE B 1 584 ? 14.898 1.853 15.742 1 75.44 584 ILE B O 1
ATOM 10526 N N . GLY B 1 585 ? 16.547 1.972 17.188 1 74.25 585 GLY B N 1
ATOM 10527 C CA . GLY B 1 585 ? 17.453 1.305 16.266 1 74.25 585 GLY B CA 1
ATOM 10528 C C . GLY B 1 585 ? 18.906 1.672 16.484 1 74.25 585 GLY B C 1
ATOM 10529 O O . GLY B 1 585 ? 19.219 2.814 16.828 1 74.25 585 GLY B O 1
ATOM 10530 N N . HIS B 1 586 ? 19.672 0.779 16.234 1 81.44 586 HIS B N 1
ATOM 10531 C CA . HIS B 1 586 ? 21.109 0.978 16.375 1 81.44 586 HIS B CA 1
ATOM 10532 C C . HIS B 1 586 ? 21.656 1.927 15.312 1 81.44 586 HIS B C 1
ATOM 10534 O O . HIS B 1 586 ? 22.656 2.607 15.531 1 81.44 586 HIS B O 1
ATOM 10540 N N . GLY B 1 587 ? 20.969 2.039 14.266 1 85.06 587 GLY B N 1
ATOM 10541 C CA . GLY B 1 587 ? 21.391 2.908 13.18 1 85.06 587 GLY B CA 1
ATOM 10542 C C . GLY B 1 587 ? 21.391 4.379 13.562 1 85.06 587 GLY B C 1
ATOM 10543 O O . GLY B 1 587 ? 22.344 5.102 13.266 1 85.06 587 GLY B O 1
ATOM 10544 N N . PHE B 1 588 ? 20.484 4.793 14.281 1 86.38 588 PHE B N 1
ATOM 10545 C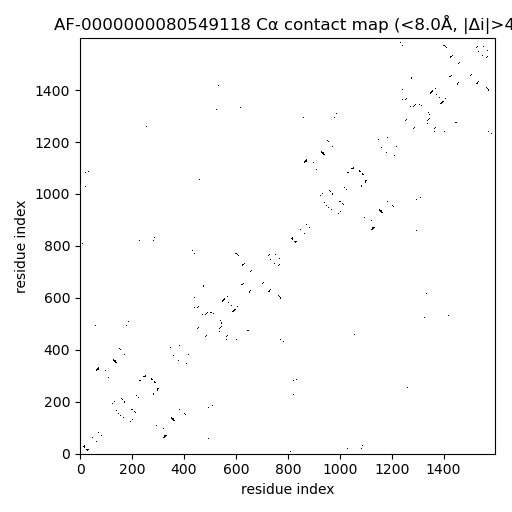 CA . PHE B 1 588 ? 20.375 6.195 14.672 1 86.38 588 PHE B CA 1
ATOM 10546 C C . PHE B 1 588 ? 21.391 6.539 15.75 1 86.38 588 PHE B C 1
ATOM 10548 O O . PHE B 1 588 ? 21.859 7.676 15.836 1 86.38 588 PHE B O 1
ATOM 10555 N N . HIS B 1 589 ? 21.672 5.523 16.547 1 89.31 589 HIS B N 1
ATOM 10556 C CA . HIS B 1 589 ? 22.719 5.699 17.531 1 89.31 589 HIS B CA 1
ATOM 10557 C C . HIS B 1 589 ? 24.062 6.016 16.859 1 89.31 589 HIS B C 1
ATOM 10559 O O . HIS B 1 589 ? 24.766 6.938 17.281 1 89.31 589 HIS B O 1
ATOM 10565 N N . GLU B 1 590 ? 24.328 5.309 15.852 1 91.19 590 GLU B N 1
ATOM 10566 C CA . GLU B 1 590 ? 25.578 5.512 15.109 1 91.19 590 GLU B CA 1
ATOM 10567 C C . GLU B 1 590 ? 25.578 6.863 14.398 1 91.19 590 GLU B C 1
ATOM 10569 O O . GLU B 1 590 ? 26.625 7.5 14.281 1 91.19 590 GLU B O 1
ATOM 10574 N N . VAL B 1 591 ? 24.469 7.27 13.93 1 92.75 591 VAL B N 1
ATOM 10575 C CA . VAL B 1 591 ? 24.359 8.562 13.258 1 92.75 591 VAL B CA 1
ATOM 10576 C C . VAL B 1 591 ? 24.703 9.68 14.234 1 92.75 591 VAL B C 1
ATOM 10578 O O . VAL B 1 591 ? 25.469 10.586 13.898 1 92.75 591 VAL B O 1
ATOM 10581 N N . ASN B 1 592 ? 24.141 9.617 15.438 1 93.56 592 ASN B N 1
ATOM 10582 C CA . ASN B 1 592 ? 24.422 10.633 16.438 1 93.56 592 ASN B CA 1
ATOM 10583 C C . ASN B 1 592 ? 25.922 10.68 16.781 1 93.56 592 ASN B C 1
ATOM 10585 O O . ASN B 1 592 ? 26.5 11.758 16.891 1 93.56 592 ASN B O 1
ATOM 10589 N N . GLN B 1 593 ? 26.516 9.547 16.859 1 92.5 593 GLN B N 1
ATOM 10590 C CA . GLN B 1 593 ? 27.938 9.484 17.172 1 92.5 593 GLN B CA 1
ATOM 10591 C C . GLN B 1 593 ? 28.781 10.086 16.047 1 92.5 593 GLN B C 1
ATOM 10593 O O . GLN B 1 593 ? 29.734 10.828 16.312 1 92.5 593 GLN B O 1
ATOM 10598 N N . ARG B 1 594 ? 28.406 9.812 14.891 1 92.69 594 ARG B N 1
ATOM 10599 C CA . ARG B 1 594 ? 29.156 10.32 13.742 1 92.69 594 ARG B CA 1
ATOM 10600 C C . ARG B 1 594 ? 28.984 11.828 13.602 1 92.69 594 ARG B C 1
ATOM 10602 O O . ARG B 1 594 ? 29.922 12.531 13.227 1 92.69 594 ARG B O 1
ATOM 10609 N N . VAL B 1 595 ? 27.812 12.305 13.875 1 94.19 595 VAL B N 1
ATOM 10610 C CA . VAL B 1 595 ? 27.578 13.742 13.797 1 94.19 595 VAL B CA 1
ATOM 10611 C C . VAL B 1 595 ? 28.359 14.461 14.883 1 94.19 595 VAL B C 1
ATOM 10613 O O . VAL B 1 595 ? 28.953 15.516 14.641 1 94.19 595 VAL B O 1
ATOM 10616 N N . LEU B 1 596 ? 28.406 13.906 16.062 1 93.06 596 LEU B N 1
ATOM 10617 C CA . LEU B 1 596 ? 29.141 14.492 17.172 1 93.06 596 LEU B CA 1
ATOM 10618 C C . LEU B 1 596 ? 30.625 14.594 16.828 1 93.06 596 LEU B C 1
ATOM 10620 O O . LEU B 1 596 ? 31.297 15.547 17.25 1 93.06 596 LEU B O 1
ATOM 10624 N N . GLN B 1 597 ? 31.078 13.703 16.047 1 90.44 597 GLN B N 1
ATOM 10625 C CA . GLN B 1 597 ? 32.5 13.656 15.727 1 90.44 597 GLN B CA 1
ATOM 10626 C C . GLN B 1 597 ? 32.844 14.586 14.562 1 90.44 597 GLN B C 1
ATOM 10628 O O . GLN B 1 597 ? 33.938 15.133 14.492 1 90.44 597 GLN B O 1
ATOM 10633 N N . ARG B 1 598 ? 31.875 14.781 13.68 1 90.5 598 ARG B N 1
ATOM 10634 C CA . ARG B 1 598 ? 32.219 15.414 12.414 1 90.5 598 ARG B CA 1
ATOM 10635 C C . ARG B 1 598 ? 31.5 16.734 12.234 1 90.5 598 ARG B C 1
ATOM 10637 O O . ARG B 1 598 ? 31.719 17.438 11.242 1 90.5 598 ARG B O 1
ATOM 10644 N N . ALA B 1 599 ? 30.719 17.156 13.164 1 91.81 599 ALA B N 1
ATOM 10645 C CA . ALA B 1 599 ? 29.891 18.344 12.992 1 91.81 599 ALA B CA 1
ATOM 10646 C C . ALA B 1 599 ? 30.734 19.594 12.883 1 91.81 599 ALA B C 1
ATOM 10648 O O . ALA B 1 599 ? 31.734 19.734 13.594 1 91.81 599 ALA B O 1
ATOM 10649 N N . PRO B 1 600 ? 30.375 20.484 11.953 1 90.12 600 PRO B N 1
ATOM 10650 C CA . PRO B 1 600 ? 31.109 21.75 11.797 1 90.12 600 PRO B CA 1
ATOM 10651 C C . PRO B 1 600 ? 30.656 22.812 12.789 1 90.12 600 PRO B C 1
ATOM 10653 O O . PRO B 1 600 ? 31.109 23.953 12.719 1 90.12 600 PRO B O 1
ATOM 10656 N N . CYS B 1 601 ? 29.766 22.516 13.586 1 92.88 601 CYS B N 1
ATOM 10657 C CA . CYS B 1 601 ? 29.219 23.453 14.578 1 92.88 601 CYS B CA 1
ATOM 10658 C C . CYS B 1 601 ? 28.828 22.719 15.852 1 92.88 601 CYS B C 1
ATOM 10660 O O . CYS B 1 601 ? 29.172 21.547 16.031 1 92.88 601 CYS B O 1
ATOM 10662 N N . SER B 1 602 ? 28.219 23.484 16.781 1 94.88 602 SER B N 1
ATOM 10663 C CA . SER B 1 602 ? 27.812 22.859 18.031 1 94.88 602 SER B CA 1
ATOM 10664 C C . SER B 1 602 ? 26.672 21.859 17.797 1 94.88 602 SER B C 1
ATOM 10666 O O . SER B 1 602 ? 25.938 21.984 16.828 1 94.88 602 SER B O 1
ATOM 10668 N N . VAL B 1 603 ? 26.641 20.859 18.578 1 96.12 603 VAL B N 1
ATOM 10669 C CA . VAL B 1 603 ? 25.641 19.797 18.422 1 96.12 603 VAL B CA 1
ATOM 10670 C C . VAL B 1 603 ? 24.875 19.625 19.734 1 96.12 603 VAL B C 1
ATOM 10672 O O . VAL B 1 603 ? 25.469 19.672 20.812 1 96.12 603 VAL B O 1
ATOM 10675 N N . GLY B 1 604 ? 23.594 19.578 19.688 1 96.06 604 GLY B N 1
ATOM 10676 C CA . GLY B 1 604 ? 22.75 19.266 20.812 1 96.06 604 GLY B CA 1
ATOM 10677 C C . GLY B 1 604 ? 21.938 18 20.625 1 96.06 604 GLY B C 1
ATOM 10678 O O . GLY B 1 604 ? 21.328 17.797 19.562 1 96.06 604 GLY B O 1
ATOM 10679 N N . ILE B 1 605 ? 21.984 17.094 21.562 1 95.44 605 ILE B N 1
ATOM 10680 C CA . ILE B 1 605 ? 21.156 15.898 21.547 1 95.44 605 ILE B CA 1
ATOM 10681 C C . ILE B 1 605 ? 19.969 16.078 22.484 1 95.44 605 ILE B C 1
ATOM 10683 O O . ILE B 1 605 ? 20.156 16.344 23.688 1 95.44 605 ILE B O 1
ATOM 10687 N N . LEU B 1 606 ? 18.812 15.992 21.953 1 94.38 606 LEU B N 1
ATOM 10688 C CA . LEU B 1 606 ? 17.594 16.219 22.734 1 94.38 606 LEU B CA 1
ATOM 10689 C C . LEU B 1 606 ? 16.969 14.906 23.172 1 94.38 606 LEU B C 1
ATOM 10691 O O . LEU B 1 606 ? 16.562 14.094 22.328 1 94.38 606 LEU B O 1
ATOM 10695 N N . VAL B 1 607 ? 16.938 14.695 24.406 1 91.12 607 VAL B N 1
ATOM 10696 C CA . VAL B 1 607 ? 16.203 13.578 25 1 91.12 607 VAL B CA 1
ATOM 10697 C C . VAL B 1 607 ? 14.766 14.008 25.297 1 91.12 607 VAL B C 1
ATOM 10699 O O . VAL B 1 607 ? 14.531 14.766 26.25 1 91.12 607 VAL B O 1
ATOM 10702 N N . ASP B 1 608 ? 13.789 13.469 24.578 1 87.31 608 ASP B N 1
ATOM 10703 C CA . ASP B 1 608 ? 12.398 13.914 24.625 1 87.31 608 ASP B CA 1
ATOM 10704 C C . ASP B 1 608 ? 11.617 13.133 25.688 1 87.31 608 ASP B C 1
ATOM 10706 O O . ASP B 1 608 ? 11.453 11.914 25.562 1 87.31 608 ASP B O 1
ATOM 10710 N N . ARG B 1 609 ? 11.188 13.773 26.734 1 83 609 ARG B N 1
ATOM 10711 C CA . ARG B 1 609 ? 10.297 13.18 27.719 1 83 609 ARG B CA 1
ATOM 10712 C C . ARG B 1 609 ? 8.969 13.93 27.781 1 83 609 ARG B C 1
ATOM 10714 O O . ARG B 1 609 ? 8.297 13.938 28.812 1 83 609 ARG B O 1
ATOM 10721 N N . GLY B 1 610 ? 8.625 14.656 26.688 1 76.25 610 GLY B N 1
ATOM 10722 C CA . GLY B 1 610 ? 7.344 15.336 26.594 1 76.25 610 GLY B CA 1
ATOM 10723 C C . GLY B 1 610 ? 7.418 16.812 26.953 1 76.25 610 GLY B C 1
ATOM 10724 O O . GLY B 1 610 ? 6.617 17.297 27.75 1 76.25 610 GLY B O 1
ATOM 10725 N N . LEU B 1 611 ? 8.43 17.609 26.438 1 76.12 611 LEU B N 1
ATOM 10726 C CA . LEU B 1 611 ? 8.5 19.062 26.656 1 76.12 611 LEU B CA 1
ATOM 10727 C C . LEU B 1 611 ? 7.234 19.75 26.156 1 76.12 611 LEU B C 1
ATOM 10729 O O . LEU B 1 611 ? 7.055 19.906 24.938 1 76.12 611 LEU B O 1
ATOM 10733 N N . GLY B 1 612 ? 6.238 20.203 26.984 1 59.78 612 GLY B N 1
ATOM 10734 C CA . GLY B 1 612 ? 5.035 20.969 26.688 1 59.78 612 GLY B CA 1
ATOM 10735 C C . GLY B 1 612 ? 3.818 20.094 26.453 1 59.78 612 GLY B C 1
ATOM 10736 O O . GLY B 1 612 ? 2.75 20.594 26.094 1 59.78 612 GLY B O 1
ATOM 10737 N N . GLY B 1 613 ? 3.906 18.781 26.859 1 57.25 613 GLY B N 1
ATOM 10738 C CA . GLY B 1 613 ? 2.76 17.891 26.75 1 57.25 613 GLY B CA 1
ATOM 10739 C C . GLY B 1 613 ? 2.559 17.359 25.344 1 57.25 613 GLY B C 1
ATOM 10740 O O . GLY B 1 613 ? 3.352 17.641 24.453 1 57.25 613 GLY B O 1
ATOM 10741 N N . THR B 1 614 ? 1.788 16.359 25.234 1 52.5 614 THR B N 1
ATOM 10742 C CA . THR B 1 614 ? 1.463 15.688 23.984 1 52.5 614 THR B CA 1
ATOM 10743 C C . THR B 1 614 ? 0.798 16.656 23 1 52.5 614 THR B C 1
ATOM 10745 O O . THR B 1 614 ? 0.623 16.344 21.828 1 52.5 614 THR B O 1
ATOM 10748 N N . SER B 1 615 ? 0.373 17.906 23.672 1 48.09 615 SER B N 1
ATOM 10749 C CA . SER B 1 615 ? -0.375 18.812 22.812 1 48.09 615 SER B CA 1
ATOM 10750 C C . SER B 1 615 ? 0.35 20.141 22.656 1 48.09 615 SER B C 1
ATOM 10752 O O . SER B 1 615 ? 1.096 20.562 23.547 1 48.09 615 SER B O 1
ATOM 10754 N N . GLN B 1 616 ? 0.517 20.641 21.469 1 50.09 616 GLN B N 1
ATOM 10755 C CA . GLN B 1 616 ? 1.103 21.922 21.109 1 50.09 616 GLN B CA 1
ATOM 10756 C C . GLN B 1 616 ? 0.535 23.047 21.953 1 50.09 616 GLN B C 1
ATOM 10758 O O . GLN B 1 616 ? -0.684 23.203 22.078 1 50.09 616 GLN B O 1
ATOM 10763 N N . VAL B 1 617 ? 1.328 23.625 22.969 1 51.53 617 VAL B N 1
ATOM 10764 C CA . VAL B 1 617 ? 0.905 24.75 23.797 1 51.53 617 VAL B CA 1
ATOM 10765 C C . VAL B 1 617 ? 0.991 26.047 23 1 51.53 617 VAL B C 1
ATOM 10767 O O . VAL B 1 617 ? 1.89 26.219 22.172 1 51.53 617 VAL B O 1
ATOM 10770 N N . VAL B 1 618 ? -0.067 26.75 22.859 1 51.09 618 VAL B N 1
ATOM 10771 C CA . VAL B 1 618 ? -0.121 28.062 22.234 1 51.09 618 VAL B CA 1
ATOM 10772 C C . VAL B 1 618 ? 1.027 28.922 22.75 1 51.09 618 VAL B C 1
ATOM 10774 O O . VAL B 1 618 ? 1.401 28.844 23.938 1 51.09 618 VAL B O 1
ATOM 10777 N N . ALA B 1 619 ? 1.849 29.578 21.859 1 54.34 619 ALA B N 1
ATOM 10778 C CA . ALA B 1 619 ? 3.012 30.406 22.141 1 54.34 619 ALA B CA 1
ATOM 10779 C C . ALA B 1 619 ? 2.781 31.281 23.391 1 54.34 619 ALA B C 1
ATOM 10781 O O . ALA B 1 619 ? 3.691 31.469 24.203 1 54.34 619 ALA B O 1
ATOM 10782 N N . SER B 1 620 ? 1.499 31.766 23.484 1 53.12 620 SER B N 1
ATOM 10783 C CA . SER B 1 620 ? 1.235 32.688 24.578 1 53.12 620 SER B CA 1
ATOM 10784 C C . SER B 1 620 ? 1.192 31.969 25.922 1 53.12 620 SER B C 1
ATOM 10786 O O . SER B 1 620 ? 1.362 32.594 26.969 1 53.12 620 SER B O 1
ATOM 10788 N N . GLU B 1 621 ? 1.206 30.688 25.781 1 58.94 621 GLU B N 1
ATOM 10789 C CA . GLU B 1 621 ? 1.012 29.953 27.031 1 58.94 621 GLU B CA 1
ATOM 10790 C C . GLU B 1 621 ? 2.252 29.141 27.406 1 58.94 621 GLU B C 1
ATOM 10792 O O . GLU B 1 621 ? 2.199 28.281 28.281 1 58.94 621 GLU B O 1
ATOM 10797 N N . VAL B 1 622 ? 3.26 29.562 26.734 1 68.25 622 VAL B N 1
ATOM 10798 C CA . VAL B 1 622 ? 4.457 28.797 27.047 1 68.25 622 VAL B CA 1
ATOM 10799 C C . VAL B 1 622 ? 5.066 29.281 28.359 1 68.25 622 VAL B C 1
ATOM 10801 O O . VAL B 1 622 ? 5.375 30.469 28.5 1 68.25 622 VAL B O 1
ATOM 10804 N N . ALA B 1 623 ? 5.043 28.594 29.406 1 78.31 623 ALA B N 1
ATOM 10805 C CA . ALA B 1 623 ? 5.727 28.828 30.688 1 78.31 623 ALA B CA 1
ATOM 10806 C C . ALA B 1 623 ? 6.578 27.625 31.078 1 78.31 623 ALA B C 1
ATOM 10808 O O . ALA B 1 623 ? 6.062 26.641 31.609 1 78.31 623 ALA B O 1
ATOM 10809 N N . TYR B 1 624 ? 7.883 27.797 30.703 1 88.25 624 TYR B N 1
ATOM 10810 C CA . TYR B 1 624 ? 8.758 26.656 30.969 1 88.25 624 TYR B CA 1
ATOM 10811 C C . TYR B 1 624 ? 9.883 27.062 31.922 1 88.25 624 TYR B C 1
ATOM 10813 O O . TYR B 1 624 ? 10.359 28.203 31.891 1 88.25 624 TYR B O 1
ATOM 10821 N N . LYS B 1 625 ? 10.211 26.172 32.812 1 90.56 625 LYS B N 1
ATOM 10822 C CA . LYS B 1 625 ? 11.352 26.312 33.688 1 90.56 625 LYS B CA 1
ATOM 10823 C C . LYS B 1 625 ? 12.562 25.547 33.156 1 90.56 625 LYS B C 1
ATOM 10825 O O . LYS B 1 625 ? 12.508 24.328 33 1 90.56 625 LYS B O 1
ATOM 10830 N N . VAL B 1 626 ? 13.602 26.312 32.875 1 93.31 626 VAL B N 1
ATOM 10831 C CA . VAL B 1 626 ? 14.82 25.703 32.344 1 93.31 626 VAL B CA 1
ATOM 10832 C C . VAL B 1 626 ? 15.938 25.766 33.375 1 93.31 626 VAL B C 1
ATOM 10834 O O . VAL B 1 626 ? 16.109 26.766 34.062 1 93.31 626 VAL B O 1
ATOM 10837 N N . VAL B 1 627 ? 16.672 24.656 33.531 1 93.81 627 VAL B N 1
ATOM 10838 C CA . VAL B 1 627 ? 17.766 24.562 34.5 1 93.81 627 VAL B CA 1
ATOM 10839 C C . VAL B 1 627 ? 19.062 24.25 33.75 1 93.81 627 VAL B C 1
ATOM 10841 O O . VAL B 1 627 ? 19.094 23.375 32.875 1 93.81 627 VAL B O 1
ATOM 10844 N N . VAL B 1 628 ? 20.125 24.969 34.031 1 94.56 628 VAL B N 1
ATOM 10845 C CA . VAL B 1 628 ? 21.438 24.734 33.438 1 94.56 628 VAL B CA 1
ATOM 10846 C C . VAL B 1 628 ? 22.469 24.453 34.531 1 94.56 628 VAL B C 1
ATOM 10848 O O . VAL B 1 628 ? 22.938 25.375 35.188 1 94.56 628 VAL B O 1
ATOM 10851 N N . PRO B 1 629 ? 22.781 23.203 34.75 1 92.69 629 PRO B N 1
ATOM 10852 C CA . PRO B 1 629 ? 23.922 22.906 35.625 1 92.69 629 PRO B CA 1
ATOM 10853 C C . PRO B 1 629 ? 25.266 23.266 35 1 92.69 629 PRO B C 1
ATOM 10855 O O . PRO B 1 629 ? 25.594 22.781 33.906 1 92.69 629 PRO B O 1
ATOM 10858 N N . PHE B 1 630 ? 26.031 24.109 35.656 1 92.44 630 PHE B N 1
ATOM 10859 C CA . PHE B 1 630 ? 27.297 24.594 35.125 1 92.44 630 PHE B CA 1
ATOM 10860 C C . PHE B 1 630 ? 28.484 24.047 35.906 1 92.44 630 PHE B C 1
ATOM 10862 O O . PHE B 1 630 ? 28.688 24.406 37.062 1 92.44 630 PHE B O 1
ATOM 10869 N N . PHE B 1 631 ? 29.219 23.125 35.312 1 89.06 631 PHE B N 1
ATOM 10870 C CA . PHE B 1 631 ? 30.406 22.531 35.938 1 89.06 631 PHE B CA 1
ATOM 10871 C C . PHE B 1 631 ? 31.672 23.156 35.375 1 89.06 631 PHE B C 1
ATOM 10873 O O . PHE B 1 631 ? 32.75 23.016 35.969 1 89.06 631 PHE B O 1
ATOM 10880 N N . GLY B 1 632 ? 31.531 23.766 34.25 1 87.38 632 GLY B N 1
ATOM 10881 C CA . GLY B 1 632 ? 32.688 24.375 33.625 1 87.38 632 GLY B CA 1
ATOM 10882 C C . GLY B 1 632 ? 33.094 23.656 32.344 1 87.38 632 GLY B C 1
ATOM 10883 O O . GLY B 1 632 ? 32.719 22.516 32.125 1 87.38 632 GLY B O 1
ATOM 10884 N N . GLY B 1 633 ? 33.781 24.406 31.5 1 88.69 633 GLY B N 1
ATOM 10885 C CA . GLY B 1 633 ? 34.25 23.844 30.234 1 88.69 633 GLY B CA 1
ATOM 10886 C C . GLY B 1 633 ? 33.562 24.438 29.016 1 88.69 633 GLY B C 1
ATOM 10887 O O . GLY B 1 633 ? 32.594 25.203 29.156 1 88.69 633 GLY B O 1
ATOM 10888 N N . LEU B 1 634 ? 34.062 24.016 27.891 1 89.69 634 LEU B N 1
ATOM 10889 C CA . LEU B 1 634 ? 33.562 24.562 26.625 1 89.69 634 LEU B CA 1
ATOM 10890 C C . LEU B 1 634 ? 32.094 24.188 26.406 1 89.69 634 LEU B C 1
ATOM 10892 O O . LEU B 1 634 ? 31.297 25.016 26 1 89.69 634 LEU B O 1
ATOM 10896 N N . ASP B 1 635 ? 31.75 22.969 26.656 1 93.88 635 ASP B N 1
ATOM 10897 C CA . ASP B 1 635 ? 30.391 22.484 26.438 1 93.88 635 ASP B CA 1
ATOM 10898 C C . ASP B 1 635 ? 29.406 23.141 27.375 1 93.88 635 ASP B C 1
ATOM 10900 O O . ASP B 1 635 ? 28.297 23.5 26.984 1 93.88 635 ASP B O 1
ATOM 10904 N N . ASP B 1 636 ? 29.766 23.359 28.594 1 92.81 636 ASP B N 1
ATOM 10905 C CA . ASP B 1 636 ? 28.891 24 29.562 1 92.81 636 ASP B CA 1
ATOM 10906 C C . ASP B 1 636 ? 28.672 25.469 29.219 1 92.81 636 ASP B C 1
ATOM 10908 O O . ASP B 1 636 ? 27.594 26.016 29.438 1 92.81 636 ASP B O 1
ATOM 10912 N N . ARG B 1 637 ? 29.734 26.094 28.797 1 92.44 637 ARG B N 1
ATOM 10913 C CA . ARG B 1 637 ? 29.578 27.484 28.375 1 92.44 637 ARG B CA 1
ATOM 10914 C C . ARG B 1 637 ? 28.594 27.594 27.234 1 92.44 637 ARG B C 1
ATOM 10916 O O . ARG B 1 637 ? 27.766 28.516 27.203 1 92.44 637 ARG B O 1
ATOM 10923 N N . GLU B 1 638 ? 28.734 26.641 26.281 1 93.44 638 GLU B N 1
ATOM 10924 C CA . GLU B 1 638 ? 27.812 26.656 25.156 1 93.44 638 GLU B CA 1
ATOM 10925 C C . GLU B 1 638 ? 26.375 26.375 25.609 1 93.44 638 GLU B C 1
ATOM 10927 O O . GLU B 1 638 ? 25.422 26.953 25.094 1 93.44 638 GLU B O 1
ATOM 10932 N N . ALA B 1 639 ? 26.188 25.484 26.516 1 94.62 639 ALA B N 1
ATOM 10933 C CA . ALA B 1 639 ? 24.875 25.172 27.062 1 94.62 639 ALA B CA 1
ATOM 10934 C C . ALA B 1 639 ? 24.281 26.391 27.766 1 94.62 639 ALA B C 1
ATOM 10936 O O . ALA B 1 639 ? 23.094 26.672 27.594 1 94.62 639 ALA B O 1
ATOM 10937 N N . LEU B 1 640 ? 25.094 27.031 28.5 1 92.5 640 LEU B N 1
ATOM 10938 C CA . LEU B 1 640 ? 24.641 28.219 29.203 1 92.5 640 LEU B CA 1
ATOM 10939 C C . LEU B 1 640 ? 24.297 29.344 28.219 1 92.5 640 LEU B C 1
ATOM 10941 O O . LEU B 1 640 ? 23.328 30.078 28.438 1 92.5 640 LEU B O 1
ATOM 10945 N N . ALA B 1 641 ? 25.109 29.469 27.203 1 91 641 ALA B N 1
ATOM 10946 C CA . ALA B 1 641 ? 24.812 30.453 26.172 1 91 641 ALA B CA 1
ATOM 10947 C C . ALA B 1 641 ? 23.438 30.203 25.547 1 91 641 ALA B C 1
ATOM 10949 O O . ALA B 1 641 ? 22.688 31.141 25.297 1 91 641 ALA B O 1
ATOM 10950 N N . TYR B 1 642 ? 23.188 28.953 25.297 1 92.88 642 TYR B N 1
ATOM 10951 C CA . TYR B 1 642 ? 21.891 28.609 24.734 1 92.88 642 TYR B CA 1
ATOM 10952 C C . TYR B 1 642 ? 20.781 28.891 25.734 1 92.88 642 TYR B C 1
ATOM 10954 O O . TYR B 1 642 ? 19.719 29.406 25.344 1 92.88 642 TYR B O 1
ATOM 10962 N N . GLY B 1 643 ? 20.969 28.609 26.969 1 90.88 643 GLY B N 1
ATOM 10963 C CA . GLY B 1 643 ? 20 28.938 28 1 90.88 643 GLY B CA 1
ATOM 10964 C C . GLY B 1 643 ? 19.734 30.422 28.109 1 90.88 643 GLY B C 1
ATOM 10965 O O . GLY B 1 643 ? 18.578 30.828 28.312 1 90.88 643 GLY B O 1
ATOM 10966 N N . MET B 1 644 ? 20.766 31.141 27.953 1 88 644 MET B N 1
ATOM 10967 C CA . MET B 1 644 ? 20.625 32.594 28.047 1 88 644 MET B CA 1
ATOM 10968 C C . MET B 1 644 ? 19.828 33.125 26.875 1 88 644 MET B C 1
ATOM 10970 O O . MET B 1 644 ? 19.125 34.125 27 1 88 644 MET B O 1
ATOM 10974 N N . LYS B 1 645 ? 19.953 32.5 25.781 1 87.06 645 LYS B N 1
ATOM 10975 C CA . LYS B 1 645 ? 19.109 32.906 24.641 1 87.06 645 LYS B CA 1
ATOM 10976 C C . LYS B 1 645 ? 17.641 32.594 24.922 1 87.06 645 LYS B C 1
ATOM 10978 O O . LYS B 1 645 ? 16.766 33.344 24.5 1 87.06 645 LYS B O 1
ATOM 10983 N N . MET B 1 646 ? 17.359 31.578 25.641 1 88.94 646 MET B N 1
ATOM 10984 C CA . MET B 1 646 ? 15.984 31.156 25.938 1 88.94 646 MET B CA 1
ATOM 10985 C C . MET B 1 646 ? 15.336 32.094 26.938 1 88.94 646 MET B C 1
ATOM 10987 O O . MET B 1 646 ? 14.141 32.375 26.859 1 88.94 646 MET B O 1
ATOM 10991 N N . VAL B 1 647 ? 16.047 32.625 27.781 1 87.94 647 VAL B N 1
ATOM 10992 C CA . VAL B 1 647 ? 15.516 33.438 28.875 1 87.94 647 VAL B CA 1
ATOM 10993 C C . VAL B 1 647 ? 14.984 34.75 28.328 1 87.94 647 VAL B C 1
ATOM 10995 O O . VAL B 1 647 ? 14.164 35.406 28.969 1 87.94 647 VAL B O 1
ATOM 10998 N N . GLU B 1 648 ? 15.453 35.062 27.156 1 83.06 648 GLU B N 1
ATOM 10999 C CA . GLU B 1 648 ? 14.922 36.281 26.531 1 83.06 648 GLU B CA 1
ATOM 11000 C C . GLU B 1 648 ? 13.43 36.156 26.25 1 83.06 648 GLU B C 1
ATOM 11002 O O . GLU B 1 648 ? 12.742 37.156 26.047 1 83.06 648 GLU B O 1
ATOM 11007 N N . HIS B 1 649 ? 13.008 34.969 26.266 1 83 649 HIS B N 1
ATOM 11008 C CA . HIS B 1 649 ? 11.578 34.719 26.078 1 83 649 HIS B CA 1
ATOM 11009 C C . HIS B 1 649 ? 10.805 35 27.359 1 83 649 HIS B C 1
ATOM 11011 O O . HIS B 1 649 ? 11.195 34.562 28.438 1 83 649 HIS B O 1
ATOM 11017 N N . PRO B 1 650 ? 9.789 35.75 27.266 1 80.75 650 PRO B N 1
ATOM 11018 C CA . PRO B 1 650 ? 9.055 36.125 28.469 1 80.75 650 PRO B CA 1
ATOM 11019 C C . PRO B 1 650 ? 8.445 34.938 29.203 1 80.75 650 PRO B C 1
ATOM 11021 O O . PRO B 1 650 ? 8.195 35.031 30.406 1 80.75 650 PRO B O 1
ATOM 11024 N N . GLY B 1 651 ? 8.258 33.875 28.594 1 82.88 651 GLY B N 1
ATOM 11025 C CA . GLY B 1 651 ? 7.637 32.75 29.234 1 82.88 651 GLY B CA 1
ATOM 11026 C C . GLY B 1 651 ? 8.641 31.75 29.797 1 82.88 651 GLY B C 1
ATOM 11027 O O . GLY B 1 651 ? 8.266 30.734 30.375 1 82.88 651 GLY B O 1
ATOM 11028 N N . ILE B 1 652 ? 9.938 32.125 29.828 1 89.75 652 ILE B N 1
ATOM 11029 C CA . ILE B 1 652 ? 10.961 31.156 30.234 1 89.75 652 ILE B CA 1
ATOM 11030 C C . ILE B 1 652 ? 11.688 31.672 31.469 1 89.75 652 ILE B C 1
ATOM 11032 O O . ILE B 1 652 ? 12.039 32.844 31.547 1 89.75 652 ILE B O 1
ATOM 11036 N N . THR B 1 653 ? 11.781 30.797 32.469 1 91 653 THR B N 1
ATOM 11037 C CA . THR B 1 653 ? 12.609 31.078 33.656 1 91 653 THR B CA 1
ATOM 11038 C C . THR B 1 653 ? 13.852 30.188 33.656 1 91 653 THR B C 1
ATOM 11040 O O . THR B 1 653 ? 13.758 28.984 33.406 1 91 653 THR B O 1
ATOM 11043 N N . LEU B 1 654 ? 14.977 30.812 33.781 1 92.5 654 LEU B N 1
ATOM 11044 C CA . LEU B 1 654 ? 16.25 30.078 33.719 1 92.5 654 LEU B CA 1
ATOM 11045 C C . LEU B 1 654 ? 16.922 30.078 35.094 1 92.5 654 LEU B C 1
ATOM 11047 O O . LEU B 1 654 ? 17.031 31.141 35.719 1 92.5 654 LEU B O 1
ATOM 11051 N N . THR B 1 655 ? 17.25 28.906 35.562 1 92.25 655 THR B N 1
ATOM 11052 C CA . THR B 1 655 ? 18.031 28.75 36.781 1 92.25 655 THR B CA 1
ATOM 11053 C C . THR B 1 655 ? 19.406 28.172 36.5 1 92.25 655 THR B C 1
ATOM 11055 O O . THR B 1 655 ? 19.5 27.062 35.969 1 92.25 655 THR B O 1
ATOM 11058 N N . VAL B 1 656 ? 20.438 28.922 36.781 1 92.5 656 VAL B N 1
ATOM 11059 C CA . VAL B 1 656 ? 21.812 28.469 36.562 1 92.5 656 VAL B CA 1
ATOM 11060 C C . VAL B 1 656 ? 22.422 28 37.875 1 92.5 656 VAL B C 1
ATOM 11062 O O . VAL B 1 656 ? 22.469 28.766 38.844 1 92.5 656 VAL B O 1
ATOM 11065 N N . HIS B 1 657 ? 22.828 26.781 38 1 91.81 657 HIS B N 1
ATOM 11066 C CA . HIS B 1 657 ? 23.5 26.234 39.156 1 91.81 657 HIS B CA 1
ATOM 11067 C C . HIS B 1 657 ? 24.969 25.984 38.875 1 91.81 657 HIS B C 1
ATOM 11069 O O . HIS B 1 657 ? 25.312 25.047 38.156 1 91.81 657 HIS B O 1
ATOM 11075 N N . LYS B 1 658 ? 25.828 26.766 39.438 1 91.12 658 LYS B N 1
ATOM 11076 C CA . LYS B 1 658 ? 27.266 26.562 39.281 1 91.12 658 LYS B CA 1
ATOM 11077 C C . LYS B 1 658 ? 27.797 25.641 40.375 1 91.12 658 LYS B C 1
ATOM 11079 O O . LYS B 1 658 ? 27.641 25.891 41.562 1 91.12 658 LYS B O 1
ATOM 11084 N N . PHE B 1 659 ? 28.422 24.562 40 1 88.5 659 PHE B N 1
ATOM 11085 C CA . PHE B 1 659 ? 29 23.594 40.906 1 88.5 659 PHE B CA 1
ATOM 11086 C C . PHE B 1 659 ? 30.469 23.875 41.125 1 88.5 659 PHE B C 1
ATOM 11088 O O . PHE B 1 659 ? 31.234 23.984 40.188 1 88.5 659 PHE B O 1
ATOM 11095 N N . VAL B 1 660 ? 30.859 24.094 42.375 1 81.25 660 VAL B N 1
ATOM 11096 C CA . VAL B 1 660 ? 32.25 24.359 42.719 1 81.25 660 VAL B CA 1
ATOM 11097 C C . VAL B 1 660 ? 32.75 23.281 43.688 1 81.25 660 VAL B C 1
ATOM 11099 O O . VAL B 1 660 ? 32.031 22.875 44.594 1 81.25 660 VAL B O 1
ATOM 11102 N N . ALA B 1 661 ? 33.906 22.719 43.344 1 75.81 661 ALA B N 1
ATOM 11103 C CA . ALA B 1 661 ? 34.531 21.719 44.219 1 75.81 661 ALA B CA 1
ATOM 11104 C C . ALA B 1 661 ? 34.969 22.344 45.562 1 75.81 661 ALA B C 1
ATOM 11106 O O . ALA B 1 661 ? 35.5 23.453 45.562 1 75.81 661 ALA B O 1
ATOM 11107 N N . ALA B 1 662 ? 34.719 21.781 46.688 1 65.38 662 ALA B N 1
ATOM 11108 C CA . ALA B 1 662 ? 35.188 22.234 47.969 1 65.38 662 ALA B CA 1
ATOM 11109 C C . ALA B 1 662 ? 36.719 22.188 48.062 1 65.38 662 ALA B C 1
ATOM 11111 O O . ALA B 1 662 ? 37.344 21.297 47.469 1 65.38 662 ALA B O 1
ATOM 11112 N N . ARG B 1 663 ? 37.531 23.266 48.375 1 58.5 663 ARG B N 1
ATOM 11113 C CA . ARG B 1 663 ? 38.938 23.562 48.469 1 58.5 663 ARG B CA 1
ATOM 11114 C C . ARG B 1 663 ? 39.719 22.422 49.125 1 58.5 663 ARG B C 1
ATOM 11116 O O . ARG B 1 663 ? 40.875 22.203 48.875 1 58.5 663 ARG B O 1
ATOM 11123 N N . GLY B 1 664 ? 39.469 21.094 49.656 1 48.94 664 GLY B N 1
ATOM 11124 C CA . GLY B 1 664 ? 40.25 20.031 50.25 1 48.94 664 GLY B CA 1
ATOM 11125 C C . GLY B 1 664 ? 40.156 18.719 49.5 1 48.94 664 GLY B C 1
ATOM 11126 O O . GLY B 1 664 ? 40.969 17.812 49.719 1 48.94 664 GLY B O 1
ATOM 11127 N N . THR B 1 665 ? 39.125 18.25 49.062 1 41.44 665 THR B N 1
ATOM 11128 C CA . THR B 1 665 ? 38.906 16.891 48.625 1 41.44 665 THR B CA 1
ATOM 11129 C C . THR B 1 665 ? 39.375 16.703 47.188 1 41.44 665 THR B C 1
ATOM 11131 O O . THR B 1 665 ? 39.344 15.594 46.656 1 41.44 665 THR B O 1
ATOM 11134 N N . LEU B 1 666 ? 39.219 17.578 46.344 1 38.88 666 LEU B N 1
ATOM 11135 C CA . LEU B 1 666 ? 39.562 17.172 45 1 38.88 666 LEU B CA 1
ATOM 11136 C C . LEU B 1 666 ? 41.094 17.031 44.844 1 38.88 666 LEU B C 1
ATOM 11138 O O . LEU B 1 666 ? 41.812 18.016 44.906 1 38.88 666 LEU B O 1
ATOM 11142 N N . LYS B 1 667 ? 41.719 16.031 45.469 1 37.12 667 LYS B N 1
ATOM 11143 C CA . LYS B 1 667 ? 43.062 15.672 45.062 1 37.12 667 LYS B CA 1
ATOM 11144 C C . LYS B 1 667 ? 43.281 15.891 43.562 1 37.12 667 LYS B C 1
ATOM 11146 O O . LYS B 1 667 ? 42.688 15.18 42.75 1 37.12 667 LYS B O 1
ATOM 11151 N N . ARG B 1 668 ? 43.438 17.109 43.188 1 35.62 668 ARG B N 1
ATOM 11152 C CA . ARG B 1 668 ? 43.938 17.453 41.875 1 35.62 668 ARG B CA 1
ATOM 11153 C C . ARG B 1 668 ? 45.094 16.547 41.469 1 35.62 668 ARG B C 1
ATOM 11155 O O . ARG B 1 668 ? 46.094 16.453 42.188 1 35.62 668 ARG B O 1
ATOM 11162 N N . PHE B 1 669 ? 45.031 15.555 40.75 1 31.78 669 PHE B N 1
ATOM 11163 C CA . PHE B 1 669 ? 46.188 14.844 40.156 1 31.78 669 PHE B CA 1
ATOM 11164 C C . PHE B 1 669 ? 47.281 15.82 39.75 1 31.78 669 PHE B C 1
ATOM 11166 O O . PHE B 1 669 ? 47.031 17.031 39.625 1 31.78 669 PHE B O 1
ATOM 11173 N N . GLU B 1 670 ? 48.469 15.352 38.875 1 32.56 670 GLU B N 1
ATOM 11174 C CA . GLU B 1 670 ? 49.812 15.82 38.531 1 32.56 670 GLU B CA 1
ATOM 11175 C C . GLU B 1 670 ? 49.75 17.203 37.906 1 32.56 670 GLU B C 1
ATOM 11177 O O . GLU B 1 670 ? 48.781 17.562 37.25 1 32.56 670 GLU B O 1
ATOM 11182 N N . LYS B 1 671 ? 50.719 18.156 38.125 1 37.34 671 LYS B N 1
ATOM 11183 C CA . LYS B 1 671 ? 51.281 19.469 37.75 1 37.34 671 LYS B CA 1
ATOM 11184 C C . LYS B 1 671 ? 51.406 19.625 36.25 1 37.34 671 LYS B C 1
ATOM 11186 O O . LYS B 1 671 ? 52.031 20.547 35.75 1 37.34 671 LYS B O 1
ATOM 11191 N N . SER B 1 672 ? 51.312 18.578 35.312 1 37.19 672 SER B N 1
ATOM 11192 C CA . SER B 1 672 ? 51.938 18.781 34 1 37.19 672 SER B CA 1
ATOM 11193 C C . SER B 1 672 ? 51.219 19.906 33.219 1 37.19 672 SER B C 1
ATOM 11195 O O . SER B 1 672 ? 50.219 20.438 33.688 1 37.19 672 SER B O 1
ATOM 11197 N N . GLU B 1 673 ? 51.562 20.125 31.812 1 43.66 673 GLU B N 1
ATOM 11198 C CA . GLU B 1 673 ? 51.094 21.031 30.766 1 43.66 673 GLU B CA 1
ATOM 11199 C C . GLU B 1 673 ? 49.562 21.203 30.828 1 43.66 673 GLU B C 1
ATOM 11201 O O . GLU B 1 673 ? 49.031 22.188 30.312 1 43.66 673 GLU B O 1
ATOM 11206 N N . HIS B 1 674 ? 48.875 20.359 31.375 1 48.66 674 HIS B N 1
ATOM 11207 C CA . HIS B 1 674 ? 47.406 20.266 31.531 1 48.66 674 HIS B CA 1
ATOM 11208 C C . HIS B 1 674 ? 46.906 21.281 32.562 1 48.66 674 HIS B C 1
ATOM 11210 O O . HIS B 1 674 ? 45.719 21.594 32.594 1 48.66 674 HIS B O 1
ATOM 11216 N N . ASP B 1 675 ? 47.844 21.844 33.438 1 54.59 675 ASP B N 1
ATOM 11217 C CA . ASP B 1 675 ? 47.469 22.766 34.5 1 54.59 675 ASP B CA 1
ATOM 11218 C C . ASP B 1 675 ? 47.188 24.156 33.969 1 54.59 675 ASP B C 1
ATOM 11220 O O . ASP B 1 675 ? 46.25 24.844 34.406 1 54.59 675 ASP B O 1
ATOM 11224 N N . GLU B 1 676 ? 48.125 24.516 33 1 58.31 676 GLU B N 1
ATOM 11225 C CA . GLU B 1 676 ? 47.938 25.844 32.469 1 58.31 676 GLU B CA 1
ATOM 11226 C C . GLU B 1 676 ? 46.625 25.922 31.656 1 58.31 676 GLU B C 1
ATOM 11228 O O . GLU B 1 676 ? 45.906 26.922 31.734 1 58.31 676 GLU B O 1
ATOM 11233 N N . LYS B 1 677 ? 46.344 24.859 30.906 1 65.88 677 LYS B N 1
ATOM 11234 C CA . LYS B 1 677 ? 45.094 24.844 30.156 1 65.88 677 LYS B CA 1
ATOM 11235 C C . LYS B 1 677 ? 43.875 24.859 31.078 1 65.88 677 LYS B C 1
ATOM 11237 O O . LYS B 1 677 ? 42.875 25.484 30.781 1 65.88 677 LYS B O 1
ATOM 11242 N N . GLU B 1 678 ? 44.156 24.219 32.156 1 70.94 678 GLU B N 1
ATOM 11243 C CA . GLU B 1 678 ? 43.062 24.172 33.125 1 70.94 678 GLU B CA 1
ATOM 11244 C C . GLU B 1 678 ? 42.844 25.531 33.781 1 70.94 678 GLU B C 1
ATOM 11246 O O . GLU B 1 678 ? 41.688 25.938 34.031 1 70.94 678 GLU B O 1
ATOM 11251 N N . LYS B 1 679 ? 43.906 26.188 34.062 1 75.12 679 LYS B N 1
ATOM 11252 C CA . LYS B 1 679 ? 43.812 27.5 34.656 1 75.12 679 LYS B CA 1
ATOM 11253 C C . LYS B 1 679 ? 43.188 28.5 33.719 1 75.12 679 LYS B C 1
ATOM 11255 O O . LYS B 1 679 ? 42.344 29.312 34.094 1 75.12 679 LYS B O 1
ATOM 11260 N N . THR B 1 680 ? 43.562 28.422 32.438 1 78.38 680 THR B N 1
ATOM 11261 C CA . THR B 1 680 ? 43 29.312 31.438 1 78.38 680 THR B CA 1
ATOM 11262 C C . THR B 1 680 ? 41.5 29.031 31.234 1 78.38 680 THR B C 1
ATOM 11264 O O . THR B 1 680 ? 40.719 29.953 31.062 1 78.38 680 THR B O 1
ATOM 11267 N N . GLU B 1 681 ? 41.188 27.797 31.281 1 82.44 681 GLU B N 1
ATOM 11268 C CA . GLU B 1 681 ? 39.781 27.422 31.125 1 82.44 681 GLU B CA 1
ATOM 11269 C C . GLU B 1 681 ? 38.938 27.922 32.281 1 82.44 681 GLU B C 1
ATOM 11271 O O . GLU B 1 681 ? 37.781 28.359 32.094 1 82.44 681 GLU B O 1
ATOM 11276 N N . LYS B 1 682 ? 39.469 27.828 33.469 1 83.06 682 LYS B N 1
ATOM 11277 C CA . LYS B 1 682 ? 38.75 28.297 34.656 1 83.06 682 LYS B CA 1
ATOM 11278 C C . LYS B 1 682 ? 38.562 29.812 34.625 1 83.06 682 LYS B C 1
ATOM 11280 O O . LYS B 1 682 ? 37.531 30.328 35.031 1 83.06 682 LYS B O 1
ATOM 11285 N N . GLU B 1 683 ? 39.531 30.484 34.125 1 85.38 683 GLU B N 1
ATOM 11286 C CA . GLU B 1 683 ? 39.438 31.938 34 1 85.38 683 GLU B CA 1
ATOM 11287 C C . GLU B 1 683 ? 38.406 32.344 32.969 1 85.38 683 GLU B C 1
ATOM 11289 O O . GLU B 1 683 ? 37.656 33.281 33.156 1 85.38 683 GLU B O 1
ATOM 11294 N N . THR B 1 684 ? 38.438 31.578 31.922 1 87.31 684 THR B N 1
ATOM 11295 C CA . THR B 1 684 ? 37.438 31.844 30.891 1 87.31 684 THR B CA 1
ATOM 11296 C C . THR B 1 684 ? 36.031 31.578 31.391 1 87.31 684 THR B C 1
ATOM 11298 O O . THR B 1 684 ? 35.094 32.281 31.047 1 87.31 684 THR B O 1
ATOM 11301 N N . ASP B 1 685 ? 35.875 30.562 32.188 1 88.69 685 ASP B N 1
ATOM 11302 C CA . ASP B 1 685 ? 34.594 30.234 32.75 1 88.69 685 ASP B CA 1
ATOM 11303 C C . ASP B 1 685 ? 34.094 31.359 33.688 1 88.69 685 ASP B C 1
ATOM 11305 O O . ASP B 1 685 ? 32.938 31.75 33.625 1 88.69 685 ASP B O 1
ATOM 11309 N N . GLU B 1 686 ? 35.031 31.859 34.5 1 87.06 686 GLU B N 1
ATOM 11310 C CA . GLU B 1 686 ? 34.688 32.938 35.438 1 87.06 686 GLU B CA 1
ATOM 11311 C C . GLU B 1 686 ? 34.312 34.219 34.688 1 87.06 686 GLU B C 1
ATOM 11313 O O . GLU B 1 686 ? 33.406 34.938 35.094 1 87.06 686 GLU B O 1
ATOM 11318 N N . GLU B 1 687 ? 35 34.406 33.688 1 86.69 687 GLU B N 1
ATOM 11319 C CA . GLU B 1 687 ? 34.719 35.594 32.906 1 86.69 687 GLU B CA 1
ATOM 11320 C C . GLU B 1 687 ? 33.344 35.5 32.219 1 86.69 687 GLU B C 1
ATOM 11322 O O . GLU B 1 687 ? 32.594 36.469 32.156 1 86.69 687 GLU B O 1
ATOM 11327 N N . PHE B 1 688 ? 33.156 34.375 31.766 1 87.69 688 PHE B N 1
ATOM 11328 C CA . PHE B 1 688 ? 31.891 34.125 31.078 1 87.69 688 PHE B CA 1
ATOM 11329 C C . PHE B 1 688 ? 30.719 34.312 32.031 1 87.69 688 PHE B C 1
ATOM 11331 O O . PHE B 1 688 ? 29.719 34.938 31.703 1 87.69 688 PHE B O 1
ATOM 11338 N N . VAL B 1 689 ? 30.812 33.75 33.156 1 86.25 689 VAL B N 1
ATOM 11339 C CA . VAL B 1 689 ? 29.75 33.844 34.156 1 86.25 689 VAL B CA 1
ATOM 11340 C C . VAL B 1 689 ? 29.578 35.281 34.625 1 86.25 689 VAL B C 1
ATOM 11342 O O . VAL B 1 689 ? 28.453 35.75 34.844 1 86.25 689 VAL B O 1
ATOM 11345 N N . ARG B 1 690 ? 30.672 35.969 34.719 1 82.88 690 ARG B N 1
ATOM 11346 C CA . ARG B 1 690 ? 30.625 37.375 35.125 1 82.88 690 ARG B CA 1
ATOM 11347 C C . ARG B 1 690 ? 29.906 38.219 34.062 1 82.88 690 ARG B C 1
ATOM 11349 O O . ARG B 1 690 ? 29.125 39.125 34.406 1 82.88 690 ARG B O 1
ATOM 11356 N N . GLU B 1 691 ? 30.203 37.906 32.906 1 82.56 691 GLU B N 1
ATOM 11357 C CA . GLU B 1 691 ? 29.562 38.625 31.828 1 82.56 691 GLU B CA 1
ATOM 11358 C C . GLU B 1 691 ? 28.062 38.375 31.797 1 82.56 691 GLU B C 1
ATOM 11360 O O . GLU B 1 691 ? 27.281 39.281 31.516 1 82.56 691 GLU B O 1
ATOM 11365 N N . LEU B 1 692 ? 27.75 37.219 32.094 1 78.69 692 LEU B N 1
ATOM 11366 C CA . LEU B 1 692 ? 26.344 36.844 32.094 1 78.69 692 LEU B CA 1
ATOM 11367 C C . LEU B 1 692 ? 25.578 37.531 33.219 1 78.69 692 LEU B C 1
ATOM 11369 O O . LEU B 1 692 ? 24.438 37.938 33.031 1 78.69 692 LEU B O 1
ATOM 11373 N N . MET B 1 693 ? 26.203 37.688 34.312 1 75.56 693 MET B N 1
ATOM 11374 C CA . MET B 1 693 ? 25.562 38.281 35.469 1 75.56 693 MET B CA 1
ATOM 11375 C C . MET B 1 693 ? 25.406 39.781 35.281 1 75.56 693 MET B C 1
ATOM 11377 O O . MET B 1 693 ? 24.562 40.406 35.938 1 75.56 693 MET B O 1
ATOM 11381 N N . ASN B 1 694 ? 26.203 40.219 34.375 1 75.19 694 ASN B N 1
ATOM 11382 C CA . ASN B 1 694 ? 26.141 41.656 34.125 1 75.19 694 ASN B CA 1
ATOM 11383 C C . ASN B 1 694 ? 25.203 42 33 1 75.19 694 ASN B C 1
ATOM 11385 O O . ASN B 1 694 ? 24.969 43.156 32.688 1 75.19 694 ASN B O 1
ATOM 11389 N N . ASP B 1 695 ? 24.719 40.969 32.344 1 70.88 695 ASP B N 1
ATOM 11390 C CA . ASP B 1 695 ? 23.812 41.219 31.25 1 70.88 695 ASP B CA 1
ATOM 11391 C C . ASP B 1 695 ? 22.422 41.625 31.75 1 70.88 695 ASP B C 1
ATOM 11393 O O . ASP B 1 695 ? 21.812 40.906 32.562 1 70.88 695 ASP B O 1
ATOM 11397 N N . PRO B 1 696 ? 21.812 42.812 31.391 1 61.97 696 PRO B N 1
ATOM 11398 C CA . PRO B 1 696 ? 20.547 43.344 31.906 1 61.97 696 PRO B CA 1
ATOM 11399 C C . PRO B 1 696 ? 19.344 42.594 31.344 1 61.97 696 PRO B C 1
ATOM 11401 O O . PRO B 1 696 ? 18.234 42.75 31.859 1 61.97 696 PRO B O 1
ATOM 11404 N N . ARG B 1 697 ? 19.25 42.094 30.188 1 57.72 697 ARG B N 1
ATOM 11405 C CA . ARG B 1 697 ? 18.094 41.562 29.453 1 57.72 697 ARG B CA 1
ATOM 11406 C C . ARG B 1 697 ? 17.391 40.5 30.234 1 57.72 697 ARG B C 1
ATOM 11408 O O . ARG B 1 697 ? 16.172 40.312 30.125 1 57.72 697 ARG B O 1
ATOM 11415 N N . GLY B 1 698 ? 17.969 39.719 31.109 1 57.31 698 GLY B N 1
ATOM 11416 C CA . GLY B 1 698 ? 17.344 38.531 31.688 1 57.31 698 GLY B CA 1
ATOM 11417 C C . GLY B 1 698 ? 17.125 38.656 33.188 1 57.31 698 GLY B C 1
ATOM 11418 O O . GLY B 1 698 ? 16.969 37.625 33.875 1 57.31 698 GLY B O 1
ATOM 11419 N N . ASN B 1 699 ? 17.062 39.812 33.656 1 62.53 699 ASN B N 1
ATOM 11420 C CA . ASN B 1 699 ? 17.328 40 35.094 1 62.53 699 ASN B CA 1
ATOM 11421 C C . ASN B 1 699 ? 16.203 39.406 35.938 1 62.53 699 ASN B C 1
ATOM 11423 O O . ASN B 1 699 ? 16.469 38.719 36.938 1 62.53 699 ASN B O 1
ATOM 11427 N N . GLU B 1 700 ? 14.922 39.531 35.5 1 71.56 700 GLU B N 1
ATOM 11428 C CA . GLU B 1 700 ? 13.906 39.094 36.469 1 71.56 700 GLU B CA 1
ATOM 11429 C C . GLU B 1 700 ? 13.672 37.594 36.344 1 71.56 700 GLU B C 1
ATOM 11431 O O . GLU B 1 700 ? 13.312 36.938 37.344 1 71.56 700 GLU B O 1
ATOM 11436 N N . SER B 1 701 ? 14.008 36.969 35.219 1 84.62 701 SER B N 1
ATOM 11437 C CA . SER B 1 701 ? 13.703 35.562 35 1 84.62 701 SER B CA 1
ATOM 11438 C C . SER B 1 701 ? 14.945 34.688 35.125 1 84.62 701 SER B C 1
ATOM 11440 O O . SER B 1 701 ? 14.898 33.469 34.906 1 84.62 701 SER B O 1
ATOM 11442 N N . LEU B 1 702 ? 16.047 35.281 35.531 1 89 702 LEU B N 1
ATOM 11443 C CA . LEU B 1 702 ? 17.297 34.562 35.688 1 89 702 LEU B CA 1
ATOM 11444 C C . LEU B 1 702 ? 17.672 34.406 37.156 1 89 702 LEU B C 1
ATOM 11446 O O . LEU B 1 702 ? 17.719 35.375 37.906 1 89 702 LEU B O 1
ATOM 11450 N N . ALA B 1 703 ? 17.766 33.156 37.625 1 88.56 703 ALA B N 1
ATOM 11451 C CA . ALA B 1 703 ? 18.234 32.812 38.969 1 88.56 703 ALA B CA 1
ATOM 11452 C C . ALA B 1 703 ? 19.609 32.156 38.938 1 88.56 703 ALA B C 1
ATOM 11454 O O . ALA B 1 703 ? 19.859 31.297 38.094 1 88.56 703 ALA B O 1
ATOM 11455 N N . TYR B 1 704 ? 20.578 32.75 39.625 1 90.25 704 TYR B N 1
ATOM 11456 C CA . TYR B 1 704 ? 21.922 32.219 39.719 1 90.25 704 TYR B CA 1
ATOM 11457 C C . TYR B 1 704 ? 22.25 31.734 41.125 1 90.25 704 TYR B C 1
ATOM 11459 O O . TYR B 1 704 ? 22.078 32.469 42.094 1 90.25 704 TYR B O 1
ATOM 11467 N N . GLU B 1 705 ? 22.625 30.375 41.25 1 88.56 705 GLU B N 1
ATOM 11468 C CA . GLU B 1 705 ? 22.969 29.797 42.562 1 88.56 705 GLU B CA 1
ATOM 11469 C C . GLU B 1 705 ? 24.297 29.031 42.469 1 88.56 705 GLU B C 1
ATOM 11471 O O . GLU B 1 705 ? 24.531 28.297 41.531 1 88.56 705 GLU B O 1
ATOM 11476 N N . GLU B 1 706 ? 25.141 29.312 43.438 1 89.5 706 GLU B N 1
ATOM 11477 C CA . GLU B 1 706 ? 26.391 28.562 43.531 1 89.5 706 GLU B CA 1
ATOM 11478 C C . GLU B 1 706 ? 26.297 27.484 44.625 1 89.5 706 GLU B C 1
ATOM 11480 O O . GLU B 1 706 ? 25.844 27.75 45.719 1 89.5 706 GLU B O 1
ATOM 11485 N N . ARG B 1 707 ? 26.578 26.281 44.188 1 86.81 707 ARG B N 1
ATOM 11486 C CA . ARG B 1 707 ? 26.531 25.156 45.125 1 86.81 707 ARG B CA 1
ATOM 11487 C C . ARG B 1 707 ? 27.891 24.484 45.281 1 86.81 707 ARG B C 1
ATOM 11489 O O . ARG B 1 707 ? 28.516 24.125 44.281 1 86.81 707 ARG B O 1
ATOM 11496 N N . VAL B 1 708 ? 28.359 24.391 46.531 1 84.19 708 VAL B N 1
ATOM 11497 C CA . VAL B 1 708 ? 29.609 23.703 46.812 1 84.19 708 VAL B CA 1
ATOM 11498 C C . VAL B 1 708 ? 29.359 22.219 47.062 1 84.19 708 VAL B C 1
ATOM 11500 O O . VAL B 1 708 ? 28.5 21.844 47.844 1 84.19 708 VAL B O 1
ATOM 11503 N N . VAL B 1 709 ? 29.953 21.438 46.219 1 81.81 709 VAL B N 1
ATOM 11504 C CA . VAL B 1 709 ? 29.719 20 46.312 1 81.81 709 VAL B CA 1
ATOM 11505 C C . VAL B 1 709 ? 31.016 19.281 46.688 1 81.81 709 VAL B C 1
ATOM 11507 O O . VAL B 1 709 ? 32.094 19.672 46.25 1 81.81 709 VAL B O 1
ATOM 11510 N N . GLU B 1 710 ? 30.938 18.219 47.594 1 77.06 710 GLU B N 1
ATOM 11511 C CA . GLU B 1 710 ? 32.094 17.5 48.094 1 77.06 710 GLU B CA 1
ATOM 11512 C C . GLU B 1 710 ? 32.188 16.109 47.469 1 77.06 710 GLU B C 1
ATOM 11514 O O . GLU B 1 710 ? 33.25 15.5 47.438 1 77.06 710 GLU B O 1
ATOM 11519 N N . SER B 1 711 ? 31 15.531 47.125 1 79.19 711 SER B N 1
ATOM 11520 C CA . SER B 1 711 ? 30.984 14.156 46.656 1 79.19 711 SER B CA 1
ATOM 11521 C C . SER B 1 711 ? 30.016 13.984 45.469 1 79.19 711 SER B C 1
ATOM 11523 O O . SER B 1 711 ? 29.266 14.906 45.156 1 79.19 711 SER B O 1
ATOM 11525 N N . LYS B 1 712 ? 30.203 12.805 44.781 1 84.06 712 LYS B N 1
ATOM 11526 C CA . LYS B 1 712 ? 29.312 12.414 43.688 1 84.06 712 LYS B CA 1
ATOM 11527 C C . LYS B 1 712 ? 27.859 12.391 44.156 1 84.06 712 LYS B C 1
ATOM 11529 O O . LYS B 1 712 ? 26.953 12.797 43.438 1 84.06 712 LYS B O 1
ATOM 11534 N N . GLU B 1 713 ? 27.672 11.992 45.344 1 84.5 713 GLU B N 1
ATOM 11535 C CA . GLU B 1 713 ? 26.328 11.875 45.906 1 84.5 713 GLU B CA 1
ATOM 11536 C C . GLU B 1 713 ? 25.688 13.25 46.125 1 84.5 713 GLU B C 1
ATOM 11538 O O . GLU B 1 713 ? 24.484 13.414 45.969 1 84.5 713 GLU B O 1
ATOM 11543 N N . ASP B 1 714 ? 26.609 14.234 46.375 1 85.56 714 ASP B N 1
ATOM 11544 C CA . ASP B 1 714 ? 26.125 15.594 46.562 1 85.56 714 ASP B CA 1
ATOM 11545 C C . ASP B 1 714 ? 25.625 16.188 45.25 1 85.56 714 ASP B C 1
ATOM 11547 O O . ASP B 1 714 ? 24.625 16.906 45.25 1 85.56 714 ASP B O 1
ATOM 11551 N N . ILE B 1 715 ? 26.312 15.891 44.25 1 87 715 ILE B N 1
ATOM 11552 C CA . ILE B 1 715 ? 25.938 16.391 42.938 1 87 715 ILE B CA 1
ATOM 11553 C C . ILE B 1 715 ? 24.594 15.789 42.531 1 87 715 ILE B C 1
ATOM 11555 O O . ILE B 1 715 ? 23.703 16.5 42.062 1 87 715 ILE B O 1
ATOM 11559 N N . ILE B 1 716 ? 24.422 14.461 42.719 1 88.19 716 ILE B N 1
ATOM 11560 C CA . ILE B 1 716 ? 23.203 13.758 42.344 1 88.19 716 ILE B CA 1
ATOM 11561 C C . ILE B 1 716 ? 22.031 14.312 43.156 1 88.19 716 ILE B C 1
ATOM 11563 O O . ILE B 1 716 ? 20.938 14.531 42.625 1 88.19 716 ILE B O 1
ATOM 11567 N N . ALA B 1 717 ? 22.266 14.562 44.438 1 86.44 717 ALA B N 1
ATOM 11568 C CA . ALA B 1 717 ? 21.219 15.086 45.312 1 86.44 717 ALA B CA 1
ATOM 11569 C C . ALA B 1 717 ? 20.797 16.484 44.875 1 86.44 717 ALA B C 1
ATOM 11571 O O . ALA B 1 717 ? 19.609 16.812 44.938 1 86.44 717 ALA B O 1
ATOM 11572 N N . THR B 1 718 ? 21.75 17.281 44.469 1 87.56 718 THR B N 1
ATOM 11573 C CA . THR B 1 718 ? 21.438 18.641 44.031 1 87.56 718 THR B CA 1
ATOM 11574 C C . THR B 1 718 ? 20.641 18.625 42.75 1 87.56 718 THR B C 1
ATOM 11576 O O . THR B 1 718 ? 19.688 19.391 42.594 1 87.56 718 THR B O 1
ATOM 11579 N N . LEU B 1 719 ? 21.016 17.828 41.875 1 89.06 719 LEU B N 1
ATOM 11580 C CA . LEU B 1 719 ? 20.312 17.719 40.594 1 89.06 719 LEU B CA 1
ATOM 11581 C C . LEU B 1 719 ? 18.891 17.203 40.812 1 89.06 719 LEU B C 1
ATOM 11583 O O . LEU B 1 719 ? 17.969 17.641 40.125 1 89.06 719 LEU B O 1
ATOM 11587 N N . LYS B 1 720 ? 18.719 16.234 41.719 1 87.81 720 LYS B N 1
ATOM 11588 C CA . LYS B 1 720 ? 17.391 15.688 42.031 1 87.81 720 LYS B CA 1
ATOM 11589 C C . LYS B 1 720 ? 16.484 16.75 42.625 1 87.81 720 LYS B C 1
ATOM 11591 O O . LYS B 1 720 ? 15.273 16.734 42.406 1 87.81 720 LYS B O 1
ATOM 11596 N N . SER B 1 721 ? 17.062 17.672 43.344 1 85 721 SER B N 1
ATOM 11597 C CA . SER B 1 721 ? 16.281 18.75 43.969 1 85 721 SER B CA 1
ATOM 11598 C C . SER B 1 721 ? 15.75 19.703 42.906 1 85 721 SER B C 1
ATOM 11600 O O . SER B 1 721 ? 14.773 20.422 43.156 1 85 721 SER B O 1
ATOM 11602 N N . MET B 1 722 ? 16.328 19.656 41.781 1 84.81 722 MET B N 1
ATOM 11603 C CA . MET B 1 722 ? 15.945 20.562 40.688 1 84.81 722 MET B CA 1
ATOM 11604 C C . MET B 1 722 ? 15.07 19.828 39.656 1 84.81 722 MET B C 1
ATOM 11606 O O . MET B 1 722 ? 14.844 20.344 38.562 1 84.81 722 MET B O 1
ATOM 11610 N N . SER B 1 723 ? 14.578 18.719 40 1 81.62 723 SER B N 1
ATOM 11611 C CA . SER B 1 723 ? 13.883 17.859 39.062 1 81.62 723 SER B CA 1
ATOM 11612 C C . SER B 1 723 ? 12.531 18.438 38.656 1 81.62 723 SER B C 1
ATOM 11614 O O . SER B 1 723 ? 11.938 18.031 37.656 1 81.62 723 SER B O 1
ATOM 11616 N N . LYS B 1 724 ? 12.07 19.406 39.375 1 82.5 724 LYS B N 1
ATOM 11617 C CA . LYS B 1 724 ? 10.773 20 39.031 1 82.5 724 LYS B CA 1
ATOM 11618 C C . LYS B 1 724 ? 10.922 21.078 37.969 1 82.5 724 LYS B C 1
ATOM 11620 O O . LYS B 1 724 ? 10.602 22.25 38.219 1 82.5 724 LYS B O 1
ATOM 11625 N N . CYS B 1 725 ? 11.531 20.766 36.875 1 89.5 725 CYS B N 1
ATOM 11626 C CA . CYS B 1 725 ? 11.695 21.656 35.719 1 89.5 725 CYS B CA 1
ATOM 11627 C C . CYS B 1 725 ? 11.211 20.984 34.438 1 89.5 725 CYS B C 1
ATOM 11629 O O . CYS B 1 725 ? 10.742 19.844 34.469 1 89.5 725 CYS B O 1
ATOM 11631 N N . ASN B 1 726 ? 11.188 21.781 33.375 1 90.19 726 ASN B N 1
ATOM 11632 C CA . ASN B 1 726 ? 10.719 21.266 32.094 1 90.19 726 ASN B CA 1
ATOM 11633 C C . ASN B 1 726 ? 11.875 20.828 31.219 1 90.19 726 ASN B C 1
ATOM 11635 O O . ASN B 1 726 ? 11.719 19.938 30.375 1 90.19 726 ASN B O 1
ATOM 11639 N N . LEU B 1 727 ? 12.977 21.531 31.391 1 93.56 727 LEU B N 1
ATOM 11640 C CA . LEU B 1 727 ? 14.094 21.25 30.5 1 93.56 727 LEU B CA 1
ATOM 11641 C C . LEU B 1 727 ? 15.43 21.422 31.219 1 93.56 727 LEU B C 1
ATOM 11643 O O . LEU B 1 727 ? 15.617 22.406 31.953 1 93.56 727 LEU B O 1
ATOM 11647 N N . PHE B 1 728 ? 16.281 20.438 31.094 1 93.94 728 PHE B N 1
ATOM 11648 C CA . PHE B 1 728 ? 17.672 20.547 31.516 1 93.94 728 PHE B CA 1
ATOM 11649 C C . PHE B 1 728 ? 18.594 20.797 30.328 1 93.94 728 PHE B C 1
ATOM 11651 O O . PHE B 1 728 ? 18.453 20.156 29.281 1 93.94 728 PHE B O 1
ATOM 11658 N N . VAL B 1 729 ? 19.375 21.719 30.328 1 95.5 729 VAL B N 1
ATOM 11659 C CA . VAL B 1 729 ? 20.406 21.953 29.312 1 95.5 729 VAL B CA 1
ATOM 11660 C C . VAL B 1 729 ? 21.781 21.734 29.906 1 95.5 729 VAL B C 1
ATOM 11662 O O . VAL B 1 729 ? 22.219 22.484 30.797 1 95.5 729 VAL B O 1
ATOM 11665 N N . VAL B 1 730 ? 22.484 20.703 29.453 1 94.38 730 VAL B N 1
ATOM 11666 C CA . VAL B 1 730 ? 23.734 20.297 30.078 1 94.38 730 VAL B CA 1
ATOM 11667 C C . VAL B 1 730 ? 24.828 20.188 29.016 1 94.38 730 VAL B C 1
ATOM 11669 O O . VAL B 1 730 ? 24.531 19.938 27.844 1 94.38 730 VAL B O 1
ATOM 11672 N N . GLY B 1 731 ? 26.047 20.422 29.406 1 93.62 731 GLY B N 1
ATOM 11673 C CA . GLY B 1 731 ? 27.188 20.172 28.531 1 93.62 731 GLY B CA 1
ATOM 11674 C C . GLY B 1 731 ? 27.594 18.703 28.5 1 93.62 731 GLY B C 1
ATOM 11675 O O . GLY B 1 731 ? 27.531 18.016 29.516 1 93.62 731 GLY B O 1
ATOM 11676 N N . ARG B 1 732 ? 28.031 18.25 27.391 1 92.75 732 ARG B N 1
ATOM 11677 C CA . ARG B 1 732 ? 28.359 16.844 27.188 1 92.75 732 ARG B CA 1
ATOM 11678 C C . ARG B 1 732 ? 29.578 16.438 28 1 92.75 732 ARG B C 1
ATOM 11680 O O . ARG B 1 732 ? 29.547 15.445 28.734 1 92.75 732 ARG B O 1
ATOM 11687 N N . ASN B 1 733 ? 30.672 17.172 27.844 1 85.06 733 ASN B N 1
ATOM 11688 C CA . ASN B 1 733 ? 31.922 16.844 28.547 1 85.06 733 ASN B CA 1
ATOM 11689 C C . ASN B 1 733 ? 32.094 17.656 29.812 1 85.06 733 ASN B C 1
ATOM 11691 O O . ASN B 1 733 ? 33.094 18.359 29.984 1 85.06 733 ASN B O 1
ATOM 11695 N N . ALA B 1 734 ? 31.156 17.594 30.672 1 73.88 734 ALA B N 1
ATOM 11696 C CA . ALA B 1 734 ? 31.266 18.266 31.953 1 73.88 734 ALA B CA 1
ATOM 11697 C C . ALA B 1 734 ? 32.406 17.688 32.781 1 73.88 734 ALA B C 1
ATOM 11699 O O . ALA B 1 734 ? 32.688 16.5 32.719 1 73.88 734 ALA B O 1
ATOM 11700 N N . ALA B 1 735 ? 33.219 18.5 33.375 1 69.69 735 ALA B N 1
ATOM 11701 C CA . ALA B 1 735 ? 34.406 18.125 34.156 1 69.69 735 ALA B CA 1
ATOM 11702 C C . ALA B 1 735 ? 34.031 17.344 35.406 1 69.69 735 ALA B C 1
ATOM 11704 O O . ALA B 1 735 ? 34.375 17.719 36.531 1 69.69 735 ALA B O 1
ATOM 11705 N N . VAL B 1 736 ? 33.156 16.438 35.281 1 71.06 736 VAL B N 1
ATOM 11706 C CA . VAL B 1 736 ? 32.719 15.609 36.406 1 71.06 736 VAL B CA 1
ATOM 11707 C C . VAL B 1 736 ? 32.969 14.141 36.094 1 71.06 736 VAL B C 1
ATOM 11709 O O . VAL B 1 736 ? 32.938 13.734 34.906 1 71.06 736 VAL B O 1
ATOM 11712 N N . ALA B 1 737 ? 33.438 13.406 37.125 1 63.81 737 ALA B N 1
ATOM 11713 C CA . ALA B 1 737 ? 33.594 11.961 37 1 63.81 737 ALA B CA 1
ATOM 11714 C C . ALA B 1 737 ? 32.281 11.281 36.688 1 63.81 737 ALA B C 1
ATOM 11716 O O . ALA B 1 737 ? 31.203 11.898 36.781 1 63.81 737 ALA B O 1
ATOM 11717 N N . SER B 1 738 ? 32.281 10.102 36.156 1 68.38 738 SER B N 1
ATOM 11718 C CA . SER B 1 738 ? 31.109 9.312 35.812 1 68.38 738 SER B CA 1
ATOM 11719 C C . SER B 1 738 ? 30.172 9.172 37 1 68.38 738 SER B C 1
ATOM 11721 O O . SER B 1 738 ? 30.594 8.773 38.094 1 68.38 738 SER B O 1
ATOM 11723 N N . LEU B 1 739 ? 29.031 9.672 36.875 1 70.88 739 LEU B N 1
ATOM 11724 C CA . LEU B 1 739 ? 28.047 9.711 37.938 1 70.88 739 LEU B CA 1
ATOM 11725 C C . LEU B 1 739 ? 27.203 8.438 37.938 1 70.88 739 LEU B C 1
ATOM 11727 O O . LEU B 1 739 ? 26.547 8.141 38.938 1 70.88 739 LEU B O 1
ATOM 11731 N N . VAL B 1 740 ? 27.125 7.762 36.75 1 68.81 740 VAL B N 1
ATOM 11732 C CA . VAL B 1 740 ? 26.328 6.543 36.656 1 68.81 740 VAL B CA 1
ATOM 11733 C C . VAL B 1 740 ? 27.234 5.371 36.281 1 68.81 740 VAL B C 1
ATOM 11735 O O . VAL B 1 740 ? 28.25 5.555 35.594 1 68.81 740 VAL B O 1
ATOM 11738 N N . ASN B 1 741 ? 26.953 4.156 36.75 1 62.69 741 ASN B N 1
ATOM 11739 C CA . ASN B 1 741 ? 27.703 2.939 36.469 1 62.69 741 ASN B CA 1
ATOM 11740 C C . ASN B 1 741 ? 27.375 2.412 35.062 1 62.69 741 ASN B C 1
ATOM 11742 O O . ASN B 1 741 ? 28.109 1.586 34.531 1 62.69 741 ASN B O 1
ATOM 11746 N N . SER B 1 742 ? 26.234 2.82 34.562 1 64.75 742 SER B N 1
ATOM 11747 C CA . SER B 1 742 ? 25.875 2.238 33.281 1 64.75 742 SER B CA 1
ATOM 11748 C C . SER B 1 742 ? 26.625 2.908 32.125 1 64.75 742 SER B C 1
ATOM 11750 O O . SER B 1 742 ? 26.781 4.129 32.125 1 64.75 742 SER B O 1
ATOM 11752 N N . THR B 1 743 ? 27.328 2.117 31.453 1 63.12 743 THR B N 1
ATOM 11753 C CA . THR B 1 743 ? 28.156 2.559 30.344 1 63.12 743 THR B CA 1
ATOM 11754 C C . THR B 1 743 ? 27.312 2.68 29.062 1 63.12 743 THR B C 1
ATOM 11756 O O . THR B 1 743 ? 27.844 2.828 27.969 1 63.12 743 THR B O 1
ATOM 11759 N N . ASP B 1 744 ? 25.984 2.777 29.297 1 76.06 744 ASP B N 1
ATOM 11760 C CA . ASP B 1 744 ? 25.188 2.799 28.078 1 76.06 744 ASP B CA 1
ATOM 11761 C C . ASP B 1 744 ? 25.125 4.211 27.484 1 76.06 744 ASP B C 1
ATOM 11763 O O . ASP B 1 744 ? 25.031 5.188 28.234 1 76.06 744 ASP B O 1
ATOM 11767 N N . CYS B 1 745 ? 25.359 4.562 26.359 1 82.81 745 CYS B N 1
ATOM 11768 C CA . CYS B 1 745 ? 25.219 5.77 25.547 1 82.81 745 CYS B CA 1
ATOM 11769 C C . CYS B 1 745 ? 26.25 6.812 25.938 1 82.81 745 CYS B C 1
ATOM 11771 O O . CYS B 1 745 ? 25.906 7.895 26.422 1 82.81 745 CYS B O 1
ATOM 11773 N N . PRO B 1 746 ? 27.484 6.645 25.859 1 82.62 746 PRO B N 1
ATOM 11774 C CA . PRO B 1 746 ? 28.547 7.598 26.188 1 82.62 746 PRO B CA 1
ATOM 11775 C C . PRO B 1 746 ? 28.391 8.938 25.469 1 82.62 746 PRO B C 1
ATOM 11777 O O . PRO B 1 746 ? 29 9.93 25.875 1 82.62 746 PRO B O 1
ATOM 11780 N N . GLU B 1 747 ? 27.516 8.93 24.5 1 88.19 747 GLU B N 1
ATOM 11781 C CA . GLU B 1 747 ? 27.344 10.148 23.703 1 88.19 747 GLU B CA 1
ATOM 11782 C C . GLU B 1 747 ? 26.656 11.242 24.531 1 88.19 747 GLU B C 1
ATOM 11784 O O . GLU B 1 747 ? 26.703 12.414 24.172 1 88.19 747 GLU B O 1
ATOM 11789 N N . LEU B 1 748 ? 26.062 10.93 25.688 1 91.06 748 LEU B N 1
ATOM 11790 C CA . LEU B 1 748 ? 25.344 11.914 26.484 1 91.06 748 LEU B CA 1
ATOM 11791 C C . LEU B 1 748 ? 26.234 12.477 27.578 1 91.06 748 LEU B C 1
ATOM 11793 O O . LEU B 1 748 ? 25.844 13.422 28.281 1 91.06 748 LEU B O 1
ATOM 11797 N N . GLY B 1 749 ? 27.438 11.984 27.797 1 88.56 749 GLY B N 1
ATOM 11798 C CA . GLY B 1 749 ? 28.297 12.469 28.859 1 88.56 749 GLY B CA 1
ATOM 11799 C C . GLY B 1 749 ? 27.875 12.008 30.234 1 88.56 749 GLY B C 1
ATOM 11800 O O . GLY B 1 749 ? 26.844 11.336 30.391 1 88.56 749 GLY B O 1
ATOM 11801 N N . PRO B 1 750 ? 28.562 12.398 31.188 1 86.62 750 PRO B N 1
ATOM 11802 C CA . PRO B 1 750 ? 28.281 11.898 32.531 1 86.62 750 PRO B CA 1
ATOM 11803 C C . PRO B 1 750 ? 26.984 12.453 33.094 1 86.62 750 PRO B C 1
ATOM 11805 O O . PRO B 1 750 ? 26.172 11.703 33.656 1 86.62 750 PRO B O 1
ATOM 11808 N N . VAL B 1 751 ? 26.766 13.758 32.938 1 88.31 751 VAL B N 1
ATOM 11809 C CA . VAL B 1 751 ? 25.562 14.367 33.5 1 88.31 751 VAL B CA 1
ATOM 11810 C C . VAL B 1 751 ? 24.359 14.008 32.656 1 88.31 751 VAL B C 1
ATOM 11812 O O . VAL B 1 751 ? 23.281 13.688 33.188 1 88.31 751 VAL B O 1
ATOM 11815 N N . GLY B 1 752 ? 24.578 14.078 31.359 1 89.56 752 GLY B N 1
ATOM 11816 C CA . GLY B 1 752 ? 23.484 13.719 30.469 1 89.56 752 GLY B CA 1
ATOM 11817 C C . GLY B 1 752 ? 23.016 12.289 30.656 1 89.56 752 GLY B C 1
ATOM 11818 O O . GLY B 1 752 ? 21.812 12.016 30.578 1 89.56 752 GLY B O 1
ATOM 11819 N N . ARG B 1 753 ? 23.906 11.414 30.938 1 88.06 753 ARG B N 1
ATOM 11820 C CA . ARG B 1 753 ? 23.578 10.008 31.156 1 88.06 753 ARG B CA 1
ATOM 11821 C C . ARG B 1 753 ? 22.75 9.82 32.406 1 88.06 753 ARG B C 1
ATOM 11823 O O . ARG B 1 753 ? 21.828 9 32.469 1 88.06 753 ARG B O 1
ATOM 11830 N N . LEU B 1 754 ? 23.156 10.555 33.406 1 86.81 754 LEU B N 1
ATOM 11831 C CA . LEU B 1 754 ? 22.438 10.461 34.656 1 86.81 754 LEU B CA 1
ATOM 11832 C C . LEU B 1 754 ? 21 10.961 34.5 1 86.81 754 LEU B C 1
ATOM 11834 O O . LEU B 1 754 ? 20.047 10.297 34.938 1 86.81 754 LEU B O 1
ATOM 11838 N N . LEU B 1 755 ? 20.906 12.062 33.875 1 87.69 755 LEU B N 1
ATOM 11839 C CA . LEU B 1 755 ? 19.594 12.695 33.719 1 87.69 755 LEU B CA 1
ATOM 11840 C C . LEU B 1 755 ? 18.688 11.883 32.812 1 87.69 755 LEU B C 1
ATOM 11842 O O . LEU B 1 755 ? 17.469 11.992 32.875 1 87.69 755 LEU B O 1
ATOM 11846 N N . SER B 1 756 ? 19.266 11.133 31.875 1 86 756 SER B N 1
ATOM 11847 C CA . SER B 1 756 ? 18.469 10.359 30.922 1 86 756 SER B CA 1
ATOM 11848 C C . SER B 1 756 ? 18.266 8.93 31.406 1 86 756 SER B C 1
ATOM 11850 O O . SER B 1 756 ? 17.562 8.141 30.766 1 86 756 SER B O 1
ATOM 11852 N N . SER B 1 757 ? 18.812 8.578 32.469 1 80.81 757 SER B N 1
ATOM 11853 C CA . SER B 1 757 ? 18.703 7.219 33 1 80.81 757 SER B CA 1
ATOM 11854 C C . SER B 1 757 ? 17.375 7.012 33.719 1 80.81 757 SER B C 1
ATOM 11856 O O . SER B 1 757 ? 16.703 7.98 34.094 1 80.81 757 SER B O 1
ATOM 11858 N N . SER B 1 758 ? 16.984 5.75 33.812 1 75.06 758 SER B N 1
ATOM 11859 C CA . SER B 1 758 ? 15.75 5.398 34.5 1 75.06 758 SER B CA 1
ATOM 11860 C C . SER B 1 758 ? 15.875 5.625 36 1 75.06 758 SER B C 1
ATOM 11862 O O . SER B 1 758 ? 14.859 5.734 36.688 1 75.06 758 SER B O 1
ATOM 11864 N N . GLU B 1 759 ? 17.094 5.785 36.469 1 73.06 759 GLU B N 1
ATOM 11865 C CA . GLU B 1 759 ? 17.312 5.984 37.906 1 73.06 759 GLU B CA 1
ATOM 11866 C C . GLU B 1 759 ? 16.922 7.395 38.344 1 73.06 759 GLU B C 1
ATOM 11868 O O . GLU B 1 759 ? 16.641 7.633 39.5 1 73.06 759 GLU B O 1
ATOM 11873 N N . PHE B 1 760 ? 17.078 8.281 37.406 1 77.06 760 PHE B N 1
ATOM 11874 C CA . PHE B 1 760 ? 16.688 9.664 37.656 1 77.06 760 PHE B CA 1
ATOM 11875 C C . PHE B 1 760 ? 15.227 9.891 37.281 1 77.06 760 PHE B C 1
ATOM 11877 O O . PHE B 1 760 ? 14.852 9.805 36.125 1 77.06 760 PHE B O 1
ATOM 11884 N N . SER B 1 761 ? 14.398 9.625 38.125 1 71.69 761 SER B N 1
ATOM 11885 C CA . SER B 1 761 ? 12.969 9.781 37.875 1 71.69 761 SER B CA 1
ATOM 11886 C C . SER B 1 761 ? 12.625 11.234 37.594 1 71.69 761 SER B C 1
ATOM 11888 O O . SER B 1 761 ? 12.586 12.07 38.5 1 71.69 761 SER B O 1
ATOM 11890 N N . THR B 1 762 ? 12.742 11.695 36.406 1 75.25 762 THR B N 1
ATOM 11891 C CA . THR B 1 762 ? 12.328 13.039 36.031 1 75.25 762 THR B CA 1
ATOM 11892 C C . THR B 1 762 ? 11.445 13 34.781 1 75.25 762 THR B C 1
ATOM 11894 O O . THR B 1 762 ? 11.492 12.047 34 1 75.25 762 THR B O 1
ATOM 11897 N N . THR B 1 763 ? 10.539 13.938 34.719 1 79.62 763 THR B N 1
ATOM 11898 C CA . THR B 1 763 ? 9.688 14.094 33.531 1 79.62 763 THR B CA 1
ATOM 11899 C C . THR B 1 763 ? 10.227 15.203 32.625 1 79.62 763 THR B C 1
ATOM 11901 O O . THR B 1 763 ? 9.648 15.492 31.578 1 79.62 763 THR B O 1
ATOM 11904 N N . ALA B 1 764 ? 11.445 15.742 33.094 1 87.94 764 ALA B N 1
ATOM 11905 C CA . ALA B 1 764 ? 12.008 16.844 32.312 1 87.94 764 ALA B CA 1
ATOM 11906 C C . ALA B 1 764 ? 12.773 16.328 31.109 1 87.94 764 ALA B C 1
ATOM 11908 O O . ALA B 1 764 ? 13.43 15.281 31.188 1 87.94 764 ALA B O 1
ATOM 11909 N N . SER B 1 765 ? 12.641 17.016 30.031 1 91.62 765 SER B N 1
ATOM 11910 C CA . SER B 1 765 ? 13.484 16.719 28.875 1 91.62 765 SER B CA 1
ATOM 11911 C C . SER B 1 765 ? 14.914 17.203 29.094 1 91.62 765 SER B C 1
ATOM 11913 O O . SER B 1 765 ? 15.164 18.047 29.969 1 91.62 765 SER B O 1
ATOM 11915 N N . VAL B 1 766 ? 15.852 16.594 28.438 1 92.69 766 VAL B N 1
ATOM 11916 C CA . VAL B 1 766 ? 17.266 16.922 28.641 1 92.69 766 VAL B CA 1
ATOM 11917 C C . VAL B 1 766 ? 17.906 17.281 27.297 1 92.69 766 VAL B C 1
ATOM 11919 O O . VAL B 1 766 ? 17.75 16.562 26.312 1 92.69 766 VAL B O 1
ATOM 11922 N N . LEU B 1 767 ? 18.531 18.359 27.172 1 95.44 767 LEU B N 1
ATOM 11923 C CA . LEU B 1 767 ? 19.312 18.75 26.016 1 95.44 767 LEU B CA 1
ATOM 11924 C C . LEU B 1 767 ? 20.812 18.703 26.328 1 95.44 767 LEU B C 1
ATOM 11926 O O . LEU B 1 767 ? 21.281 19.453 27.172 1 95.44 767 LEU B O 1
ATOM 11930 N N . VAL B 1 768 ? 21.5 17.859 25.734 1 95.5 768 VAL B N 1
ATOM 11931 C CA . VAL B 1 768 ? 22.938 17.719 25.906 1 95.5 768 VAL B CA 1
ATOM 11932 C C . VAL B 1 768 ? 23.672 18.469 24.797 1 95.5 768 VAL B C 1
ATOM 11934 O O . VAL B 1 768 ? 23.531 18.141 23.609 1 95.5 768 VAL B O 1
ATOM 11937 N N . VAL B 1 769 ? 24.516 19.375 25.141 1 96.19 769 VAL B N 1
ATOM 11938 C CA . VAL B 1 769 ? 25.109 20.266 24.156 1 96.19 769 VAL B CA 1
ATOM 119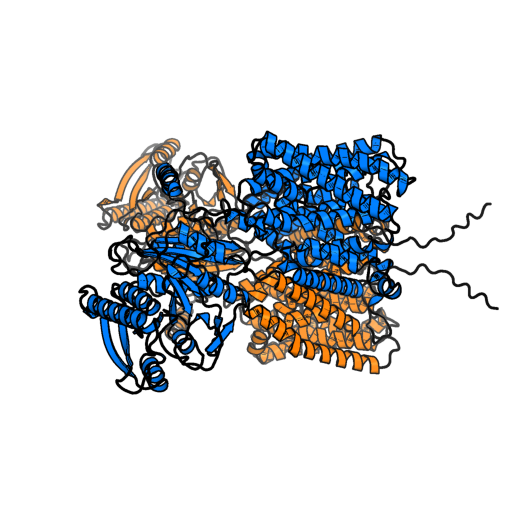39 C C . VAL B 1 769 ? 26.625 20 24.078 1 96.19 769 VAL B C 1
ATOM 11941 O O . VAL B 1 769 ? 27.281 19.891 25.109 1 96.19 769 VAL B O 1
ATOM 11944 N N . GLN B 1 770 ? 27.078 19.844 22.922 1 94.5 770 GLN B N 1
ATOM 11945 C CA . GLN B 1 770 ? 28.516 19.812 22.641 1 94.5 770 GLN B CA 1
ATOM 11946 C C . GLN B 1 770 ? 28.953 21.047 21.859 1 94.5 770 GLN B C 1
ATOM 11948 O O . GLN B 1 770 ? 28.453 21.312 20.766 1 94.5 770 GLN B O 1
ATOM 11953 N N . GLY B 1 771 ? 29.875 21.766 22.453 1 92.5 771 GLY B N 1
ATOM 11954 C CA . GLY B 1 771 ? 30.391 22.969 21.797 1 92.5 771 GLY B CA 1
ATOM 11955 C C . GLY B 1 771 ? 31.375 22.656 20.688 1 92.5 771 GLY B C 1
ATOM 11956 O O . GLY B 1 771 ? 32.094 21.656 20.75 1 92.5 771 GLY B O 1
ATOM 11957 N N . TYR B 1 772 ? 31.312 23.516 19.688 1 90.94 772 TYR B N 1
ATOM 11958 C CA . TYR B 1 772 ? 32.25 23.344 18.578 1 90.94 772 TYR B CA 1
ATOM 11959 C C . TYR B 1 772 ? 33.688 23.641 19.016 1 90.94 772 TYR B C 1
ATOM 11961 O O . TYR B 1 772 ? 33.938 24.672 19.641 1 90.94 772 TYR B O 1
ATOM 11969 N N . ASP B 1 773 ? 34.531 22.672 18.797 1 84 773 ASP B N 1
ATOM 11970 C CA . ASP B 1 773 ? 35.938 22.844 19.078 1 84 773 ASP B CA 1
ATOM 11971 C C . ASP B 1 773 ? 36.75 22.875 17.781 1 84 773 ASP B C 1
ATOM 11973 O O . ASP B 1 773 ? 36.875 21.844 17.094 1 84 773 ASP B O 1
ATOM 11977 N N . PRO B 1 774 ? 37.25 24.016 17.391 1 79.81 774 PRO B N 1
ATOM 11978 C CA . PRO B 1 774 ? 38.031 24.109 16.141 1 79.81 774 PRO B CA 1
ATOM 11979 C C . PRO B 1 774 ? 39.25 23.203 16.156 1 79.81 774 PRO B C 1
ATOM 11981 O O . PRO B 1 774 ? 39.719 22.766 15.094 1 79.81 774 PRO B O 1
ATOM 11984 N N . ALA B 1 775 ? 39.781 22.875 17.312 1 72.81 775 ALA B N 1
ATOM 11985 C CA . ALA B 1 775 ? 40.969 22.062 17.406 1 72.81 775 ALA B CA 1
ATOM 11986 C C . ALA B 1 775 ? 40.688 20.594 17.109 1 72.81 775 ALA B C 1
ATOM 11988 O O . ALA B 1 775 ? 41.562 19.859 16.656 1 72.81 775 ALA B O 1
ATOM 11989 N N . ALA B 1 776 ? 39.531 20.234 17.266 1 71.12 776 ALA B N 1
ATOM 11990 C CA . ALA B 1 776 ? 39.156 18.828 17.094 1 71.12 776 ALA B CA 1
ATOM 11991 C C . ALA B 1 776 ? 38.719 18.547 15.664 1 71.12 776 ALA B C 1
ATOM 11993 O O . ALA B 1 776 ? 38.625 17.375 15.25 1 71.12 776 ALA B O 1
ATOM 11994 N N . ASP B 1 777 ? 38.5 19.531 14.867 1 70.44 777 ASP B N 1
ATOM 11995 C CA . ASP B 1 777 ? 38 19.359 13.508 1 70.44 777 ASP B CA 1
ATOM 11996 C C . ASP B 1 777 ? 39.125 19.031 12.539 1 70.44 777 ASP B C 1
ATOM 11998 O O . ASP B 1 777 ? 39.531 19.859 11.711 1 70.44 777 ASP B O 1
ATOM 12002 N N . THR B 1 778 ? 39.781 17.891 12.578 1 65 778 THR B N 1
ATOM 12003 C CA . THR B 1 778 ? 40.938 17.5 11.789 1 65 778 THR B CA 1
ATOM 12004 C C . THR B 1 778 ? 40.531 16.984 10.422 1 65 778 THR B C 1
ATOM 12006 O O . THR B 1 778 ? 41.344 16.969 9.484 1 65 778 THR B O 1
ATOM 12009 N N . ARG B 1 779 ? 39.312 16.578 10.156 1 64.81 779 ARG B N 1
ATOM 12010 C CA . ARG B 1 779 ? 38.906 16.031 8.875 1 64.81 779 ARG B CA 1
ATOM 12011 C C . ARG B 1 779 ? 37.531 16.578 8.477 1 64.81 779 ARG B C 1
ATOM 12013 O O . ARG B 1 779 ? 36.531 15.883 8.57 1 64.81 779 ARG B O 1
ATOM 12020 N N . PRO B 1 780 ? 37.625 17.75 7.848 1 73.81 780 PRO B N 1
ATOM 12021 C CA . PRO B 1 780 ? 36.312 18.344 7.535 1 73.81 780 PRO B CA 1
ATOM 12022 C C . PRO B 1 780 ? 35.625 17.703 6.332 1 73.81 780 PRO B C 1
ATOM 12024 O O . PRO B 1 780 ? 36.312 17.297 5.383 1 73.81 780 PRO B O 1
ATOM 12027 N N . LEU B 1 781 ? 34.375 17.469 6.398 1 76.75 781 LEU B N 1
ATOM 12028 C CA . LEU B 1 781 ? 33.562 16.875 5.324 1 76.75 781 LEU B CA 1
ATOM 12029 C C . LEU B 1 781 ? 33.406 17.859 4.164 1 76.75 781 LEU B C 1
ATOM 12031 O O . LEU B 1 781 ? 33.25 17.453 3.016 1 76.75 781 LEU B O 1
ATOM 12035 N N . VAL B 1 782 ? 33.469 19.141 4.512 1 76.69 782 VAL B N 1
ATOM 12036 C CA . VAL B 1 782 ? 33.312 20.188 3.498 1 76.69 782 VAL B CA 1
ATOM 12037 C C . VAL B 1 782 ? 34.594 21.016 3.424 1 76.69 782 VAL B C 1
ATOM 12039 O O . VAL B 1 782 ? 35.125 21.453 4.449 1 76.69 782 VAL B O 1
ATOM 12042 N N . GLU B 1 783 ? 35.125 21.094 2.285 1 74.19 783 GLU B N 1
ATOM 12043 C CA . GLU B 1 783 ? 36.312 21.938 2.08 1 74.19 783 GLU B CA 1
ATOM 12044 C C . GLU B 1 783 ? 35.906 23.391 1.847 1 74.19 783 GLU B C 1
ATOM 12046 O O . GLU B 1 783 ? 35.094 23.672 0.971 1 74.19 783 GLU B O 1
ATOM 12051 N N . GLU B 1 784 ? 36.406 24.172 2.715 1 73.81 784 GLU B N 1
ATOM 12052 C CA . GLU B 1 784 ? 36.062 25.594 2.619 1 73.81 784 GLU B CA 1
ATOM 12053 C C . GLU B 1 784 ? 36.844 26.266 1.496 1 73.81 784 GLU B C 1
ATOM 12055 O O . GLU B 1 784 ? 38.062 26.062 1.357 1 73.81 784 GLU B O 1
ATOM 12060 N N . ASP B 1 785 ? 36.125 26.656 0.528 1 65.38 785 ASP B N 1
ATOM 12061 C CA . ASP B 1 785 ? 36.719 27.422 -0.572 1 65.38 785 ASP B CA 1
ATOM 12062 C C . ASP B 1 785 ? 36.281 28.875 -0.535 1 65.38 785 ASP B C 1
ATOM 12064 O O . ASP B 1 785 ? 35.062 29.156 -0.598 1 65.38 785 ASP B O 1
ATOM 12068 N N . GLU B 1 786 ? 37.125 29.797 -0.271 1 60.41 786 GLU B N 1
ATOM 12069 C CA . GLU B 1 786 ? 36.844 31.234 -0.204 1 60.41 786 GLU B CA 1
ATOM 12070 C C . GLU B 1 786 ? 36.188 31.734 -1.492 1 60.41 786 GLU B C 1
ATOM 12072 O O . GLU B 1 786 ? 35.438 32.688 -1.477 1 60.41 786 GLU B O 1
ATOM 12077 N N . SER B 1 787 ? 36.438 31.078 -2.543 1 57.41 787 SER B N 1
ATOM 12078 C CA . SER B 1 787 ? 35.906 31.516 -3.826 1 57.41 787 SER B CA 1
ATOM 12079 C C . SER B 1 787 ? 34.438 31.156 -3.955 1 57.41 787 SER B C 1
ATOM 12081 O O . SER B 1 787 ? 33.75 31.594 -4.887 1 57.41 787 SER B O 1
ATOM 12083 N N . TYR B 1 788 ? 33.969 30.297 -3.246 1 52.59 788 TYR B N 1
ATOM 12084 C CA . TYR B 1 788 ? 32.625 29.812 -3.314 1 52.59 788 TYR B CA 1
ATOM 12085 C C . TYR B 1 788 ? 31.625 30.906 -2.924 1 52.59 788 TYR B C 1
ATOM 12087 O O . TYR B 1 788 ? 30.484 30.922 -3.389 1 52.59 788 TYR B O 1
ATOM 12095 N N . GLU B 1 789 ? 31.953 31.828 -1.996 1 48.59 789 GLU B N 1
ATOM 12096 C CA . GLU B 1 789 ? 31.078 32.938 -1.604 1 48.59 789 GLU B CA 1
ATOM 12097 C C . GLU B 1 789 ? 30.703 33.781 -2.809 1 48.59 789 GLU B C 1
ATOM 12099 O O . GLU B 1 789 ? 29.562 34.25 -2.908 1 48.59 789 GLU B O 1
ATOM 12104 N N . GLN B 1 790 ? 31.594 34.094 -3.629 1 43.75 790 GLN B N 1
ATOM 12105 C CA . GLN B 1 790 ? 31.266 35 -4.734 1 43.75 790 GLN B CA 1
ATOM 12106 C C . GLN B 1 790 ? 30.234 34.375 -5.664 1 43.75 790 GLN B C 1
ATOM 12108 O O . GLN B 1 790 ? 29.344 35.062 -6.164 1 43.75 790 GLN B O 1
ATOM 12113 N N . ALA B 1 791 ? 30.172 33.156 -5.805 1 42.5 791 ALA B N 1
ATOM 12114 C CA . ALA B 1 791 ? 29.266 32.531 -6.754 1 42.5 791 ALA B CA 1
ATOM 12115 C C . ALA B 1 791 ? 27.875 32.312 -6.141 1 42.5 791 ALA B C 1
ATOM 12117 O O . ALA B 1 791 ? 26.859 32.438 -6.828 1 42.5 791 ALA B O 1
ATOM 12118 N N . SER B 1 792 ? 27.719 31.844 -5.016 1 41.38 792 SER B N 1
ATOM 12119 C CA . SER B 1 792 ? 26.422 31.656 -4.379 1 41.38 792 SER B CA 1
ATOM 12120 C C . SER B 1 792 ? 25.703 33 -4.172 1 41.38 792 SER B C 1
ATOM 12122 O O . SER B 1 792 ? 24.469 33.031 -4.156 1 41.38 792 SER B O 1
ATOM 12124 N N . ARG B 1 793 ? 26.344 34.156 -3.809 1 39.03 793 ARG B N 1
ATOM 12125 C CA . ARG B 1 793 ? 25.75 35.5 -3.812 1 39.03 793 ARG B CA 1
ATOM 12126 C C . ARG B 1 793 ? 25.219 35.844 -5.195 1 39.03 793 ARG B C 1
ATOM 12128 O O . ARG B 1 793 ? 24.188 36.531 -5.312 1 39.03 793 ARG B O 1
ATOM 12135 N N . ASP B 1 794 ? 25.797 35.375 -6.18 1 37.34 794 ASP B N 1
ATOM 12136 C CA . ASP B 1 794 ? 25.328 35.688 -7.523 1 37.34 794 ASP B CA 1
ATOM 12137 C C . ASP B 1 794 ? 24.062 34.906 -7.852 1 37.34 794 ASP B C 1
ATOM 12139 O O . ASP B 1 794 ? 23.188 35.375 -8.562 1 37.34 794 ASP B O 1
ATOM 12143 N N . ILE B 1 795 ? 23.938 33.688 -7.422 1 36.34 795 ILE B N 1
ATOM 12144 C CA . ILE B 1 795 ? 22.719 32.906 -7.668 1 36.34 795 ILE B CA 1
ATOM 12145 C C . ILE B 1 795 ? 21.609 33.375 -6.723 1 36.34 795 ILE B C 1
ATOM 12147 O O . ILE B 1 795 ? 20.453 33.5 -7.121 1 36.34 795 ILE B O 1
ATOM 12151 N N . SER B 1 796 ? 21.859 33.594 -5.504 1 33.38 796 SER B N 1
ATOM 12152 C CA . SER B 1 796 ? 20.797 34.125 -4.648 1 33.38 796 SER B CA 1
ATOM 12153 C C . SER B 1 796 ? 20.359 35.5 -5.105 1 33.38 796 SER B C 1
ATOM 12155 O O . SER B 1 796 ? 19.188 35.844 -5 1 33.38 796 SER B O 1
ATOM 12157 N N . ASP B 1 797 ? 21.297 36.375 -5.547 1 32.75 797 ASP B N 1
ATOM 12158 C CA . ASP B 1 797 ? 20.906 37.688 -6.074 1 32.75 797 ASP B CA 1
ATOM 12159 C C . ASP B 1 797 ? 20.109 37.531 -7.371 1 32.75 797 ASP B C 1
ATOM 12161 O O . ASP B 1 797 ? 19.359 38.438 -7.746 1 32.75 797 ASP B O 1
ATOM 12165 N N . SER B 1 798 ? 20.422 36.562 -8.117 1 31.98 798 SER B N 1
ATOM 12166 C CA . SER B 1 798 ? 19.625 36.469 -9.336 1 31.98 798 SER B CA 1
ATOM 12167 C C . SER B 1 798 ? 18.234 35.875 -9.031 1 31.98 798 SER B C 1
ATOM 12169 O O . SER B 1 798 ? 17.344 35.938 -9.883 1 31.98 798 SER B O 1
ATOM 12171 N N . THR B 1 799 ? 18.125 35.031 -8.055 1 28.95 799 THR B N 1
ATOM 12172 C CA . THR B 1 799 ? 16.781 34.531 -7.812 1 28.95 799 THR B CA 1
ATOM 12173 C C . THR B 1 799 ? 16.031 35.438 -6.863 1 28.95 799 THR B C 1
ATOM 12175 O O . THR B 1 799 ? 14.906 35.125 -6.449 1 28.95 799 THR B O 1
ATOM 12178 N N . VAL B 1 800 ? 16.672 36.562 -6.352 1 25.36 800 VAL B N 1
ATOM 12179 C CA . VAL B 1 800 ? 15.805 37.594 -5.797 1 25.36 800 VAL B CA 1
ATOM 12180 C C . VAL B 1 800 ? 15.242 38.469 -6.922 1 25.36 800 VAL B C 1
ATOM 12182 O O . VAL B 1 800 ? 15.992 38.938 -7.785 1 25.36 800 VAL B O 1
#

pLDDT: mean 82.88, std 15.17, range [23.66, 98.0]

Radius of gyration: 37.08 Å; Cα contacts (8 Å, |Δi|>4): 2879; chains: 2; bounding box: 106×116×94 Å

Foldseek 3Di:
DPPPPVVVPPPDAAAAADPDVVVVDDRLSHQPSLVVVLLVQLLVQLVVQCVVCVVVVAFSQLSLLVSLQCQACANVNVDVVSCCRRPNPSNLVVLQVLLVLLLLQVLLLVLLLDDVVLLVVLDDLLQQLLCLLLVLQLVLQLVLLVVCCVPPVDPFDRPLLSLLSSLLLSAFDLLSLLSLCVQQLNCQANLNSSLNSSNSVRVVVSLVSLLLSQLVLPPPDDVVLSVQLVVVVVVLLVCCQPPVLVVLVVQQVPDDPPDDRDPVSLVVLSVQSQVQLVSNVVSRSHSSVRSNSSSNSHDNDHCPSLNSQVVSFCCSVSRNNSSNSNSLSNLAHLVVQDDPVSVVSLVVSLVSSLCSQLVSNLVSNVVVVHDNLSSNLSSLSRSAAGDSSSVSLVVCVVSPNDDNSNSNSSSVSNSVSNSVNSVVSVVRDDPFFAAADFDQQALDDPDPQAAAEEEEEDADPQCVLVVLLLQLLLCFLQAARRYEYEYEHEAEQDSGSSSSVVSNVQDHNSAGDWDPPPPPPPPSCVVVVVVCVPGSYHYIYGYDYHHLVCSLLNQQSVCRRVSHAEYEAEDQWAQDPVRDTHGVDPSSLVSLVVNLQAHSHKYKYKYDLAQPHSDRDDSVPQAFEEEQEAQFDDQSLRLVSSQLSSLSRPRYAYEYEYEDEDDPQPPPPDPPPVVVVVVVRVVVVVVSVVVSCPDPSRPPRYHYHYDYDHDLVRVVVVVLVVQPGAEYRYEAARPDDQSDPDPPSNRQHRVRCSCSDSVRPHSHMYMYMYGDDPVSNPDHSHHHDNVVVVVVVVVVVVVD/DPPPPVVVPPPDAAAAADPDVVVVDDRLSHQPSLVVVLLVQLLVQLVVQCVVCVVVVAFSQLSLLVSLQCQACANVVVDVVSCCRRPNPSNLVVLQVLLVLLLLQVLLLVLLLDDVVLLVVLDDLLQLLLCLLLVLQLVLQLVLLVVCCVPPVDPFDRPLLSLLSSLLLSAFDLLSLLSLCVQLLNCQANLNSSLNSSNSVRVVVSLVSLLLSQLVLPPPDDVVLSVQLNVVVVVLLVCCQPPVLVVLVVQQVPDDPPDDRDPVSLVVLSVQSQVQLVSNVVSRSHSSVRSNSSSNSHDNDHCPSLNSQVVSFCCSVSRNNSSNSNSLSNLAHLVVQDDPVSVVSLVVSLVSSLCSQLVSSLVSNVVVVHDNLSSNLSSLSRSAAGDSSSVSLVVCVVSPNDDNSNSNSSSVSNSVSNSVNSVVSVVRDDPFFAAADFDQFALDDPDPQAAAEEEEEDADPQCVLVVLLLQLLLCFLQAARRYEYEYEHEAEQDSGSSSSVVSNVQDHNSAGDWDPPPPPPPPSVCVVVVVCVPGSYHYIYGYDYHHLVCSLLNQQSVCRRVSHAEYEAEDQWAQDPVRDTHGVDPSSLVSLVVNLQAHSHKYKYKYDLAQPHSDRDDSVPQAFEEEQEAQFDQQSLRLVSSQLSSLSRVRYAYEYEYEDEDPPQPPPDDPPPVVVVVVVRVVVRVVSVVVSCPDPSRPPRYHYHYDYDHDLVRVLVVVLVVLPGAEYRYEAARPDDQSDPDPPRSRRHRVRCSCSDSVNPHSHMYMYMYGDDPVSNPDHSHHHDNVVVVVVVVVVVVVD